Protein 8VI0 (pdb70)

Secondary structure (DSSP, 8-state):
-HHHHS-SEEEEEPPHHHHHHHHHHHHHHHHHHHHHHHHHHHS--STTHHHHHHHHHHHHHHHHHHHHHHGGGGS-EEEEE-HHHHHHHT--SSSPP-PPPEEEEEEES-TTTS-HHHHHHHHHHHHTSSS-GGGEEEEEEESS--HHHHHHHHHHHHHHHHHHHHHHHHT-SS--HHHHHT--S-TTTT---TTHHHHHHHHHHHHHHHHHHHHHHHHHTSS--TT--B-TTSPBPGGGBTTBB--EEEE-SSSSS---TTS----EEEEEE--B-TT----THHHHHHHHHHHHHHHT--SEEEEEETT-EE--TTHHHHHHHHHT-TTGGGSEEEEE---EEES--SS-TT--S-HHIIIIIHHHHHTTT-----SS-EEEEHHHHTTPPPS---HHHHHHHT-S-HHHHHHHT-SS-S--SSS-SSTTHHHHHHTT-TTSSSSS-BTTTBSS--SSS-HHHHHHHHHHHTT-EEEE---SS-SEEEE--SSHHHHHHHHHHHHHHHHHHHHSTT-TTTS-TTTTS-HHHHHHHHHHHSSGGGHHHHHHHHHHHHHHHHH---SSS---HHHHHHHHHHHHHHHHHHHHHHHHHT--HHHHHHHHHHHHHHHHHHHHHHHHHHHHHHH-------TTTTHHHHHHHHHHHHHHHHHHIIIIIIS-SS--THHHHHHHHHHHHHHTHHHHHHHHSSS----HHHHHHHHHHHHHHHHHHHH-/-HHHHS-SEEEEEPPHHHHHHHHHHHHHHHHHHHHHHHHHHHS--STTHHHHHHHHHHHHHHHHHHHHHHGGGGS-EEEEE-HHHHHHHH--SSSPP-PPPEEEEEEES-TTTS-HHHHHHHHHHHHTSSS-TTSEEEEEEETT--HHHHHHHHHHHHHHHHHHHHHHHHT-SS--HHHHHT--S-TTTT---TTHHHHHHHHHHHHHHHHHHHHHHHHHTSS--TT--B-TTSPBPGGGBTTBB--EEEE-SSSSS---TTS----EEEEEE--B-TT----THHHHHHHHHHHHHHHT--SEEEE--TT-EE--TTHHHHHHHHHT-TTGGGGEEEEE---EEES--SS-TT--S-HHIIIIIHHHHTTTT-----SS-EEEEHHHHTTPPPS---HHHHHTTT-S-HHHHHHHT-SS-S--SSS-SSTTHHHHHHTT-TTSSSSS-BTTTBSS--SSS-HHHHHHHHHHHTT-EEEE---SS-SEEEE--SSHHHHHHHHHHHHHHHHHHHHSTT-TTTS-TTTTS-HHHHHHH---SSGGGHHHHHHHHHHHHHHHHH---SSS---HHHHHHHHHHHHHHHHHHHHHHHHHT--HHHHHHHHHHHHHHHHHHHHHHHHHHHHHHH-------TTTTHHHHHHHHHHHHHHHHHHIIIIIIS-SS--THHHHHHHHHHHHHHTHHHHHHHHSSS----HHHHHHHHHHHHHHHHHHHH-/-HHHHS-SEEEEEPPHHHHHHHHHHHHHHHHHHHHHHHHHHHS--STTHHHHHHHHHHHHHHHHHHHHHHGGGGS-EEEEE-HHHHHHHHS-SSSPP-PPPEEEEEEES-TTTS-HHHHHHHHHHHHTSSS-GGGEEEEEEESS--HHHHHHHHHHHHHHHHHHHHHHHHT-SS--HHHHHT--S-TTTT---TTHHHHHHHHHHHHHHHHHHHHHHHHHTSS--TT--B-TTSPBPGGGBTTBB--EEEE-SSSSS---TTS----EEEEEE--B-TT----THHHHHHHHHHHHHHHT--SEEEE--TT-EE--TTHHHHHHHHHT-TTGGGGEEEEE---EEES--SS-TT--S-HHIIIIIHHHHHTTT-----SS-EEEEHHHHTTPPPS---HHHHHTTT-S-HHHHHHHT-SS-S--SSS-SSTTHHHHHHTT-TTSSSSS-BTTTBSS--SSS-HHHHHHHHHHHTT-EEEE---SS-SEEEE--SSHHHHHHHHHHHHHHHHHHHHSTT-TTTS-TTTTS-HHHHHHHHHHHHGGGGHHHHHHHHHHHHHHHHH---SSS---HHHHHHHHHHHHHHHHHHHHHHHHHT--HHHHHHHHHHHHHHHHHHHHHHHHHHHHHHH-------TTTTHHHHHHHHHHHHHHHHHHIIIIIIS-SS--THHHHHHHHHHHHHHTHHHHHHHHSSS----HHHHHHHHHHHHHHHHHHHH-

Foldseek 3Di:
DVLLPDAQKDKAWQDCVLQVVLVVLVVVLVVLLVVLLVVLVVDFADVPRVLLVLLSVLVVLVVVLVCLQVVLQNTFIAMGGDLVSVCVPAVDPPDDGRFFAEEEEEEDEDCVVPPLLLLLLQVQQQQLFPDDQQRYAYEYEYLQLDCLNVVSVLLSLVLSLLLNVLCVVFVQFRSRVVPSVPDPPDPCPPTDDPCNPVSVVVNNVVVVVSVVVSVVSCVVRPDADPVFAPDPVGHHRQSRDSQAGAKDKDKQFGPPHAHGPVRHGIHIYMYIYFGHHPPFDCLPPQNRQLLVQLLCLLAFWTQKYFFDYSQKHFRHSCLVSRQCSQLVGPARVLQAFKEAEDEAAPPADPLNLLLQRVLLCRLRVQSSQQRPFHGQQADGGMMGGQCLQQQDARPVCVVPNLCLASFDQVLSVQSSPDNSTGRDPPDDNVPRVVSSSVSSHSCGPDSYCRQPRGGQHHQFLRSRRVSRLSSQLSQGGYHYDYDPDGGMYGHTDDDVLVVLVVLLRQLLRLLRCCPDPNQLVPPSPPPSHDPSNSSNSNSSRCVLVSLVSLLVLLLSLLLCLLAVDDRDNADDPVSVVSVVVSVVSVVVSVVSSCVSSVDDPSSVVSVLLSVSLSSQFNSVVSVVQSVCVVVHNDDDVP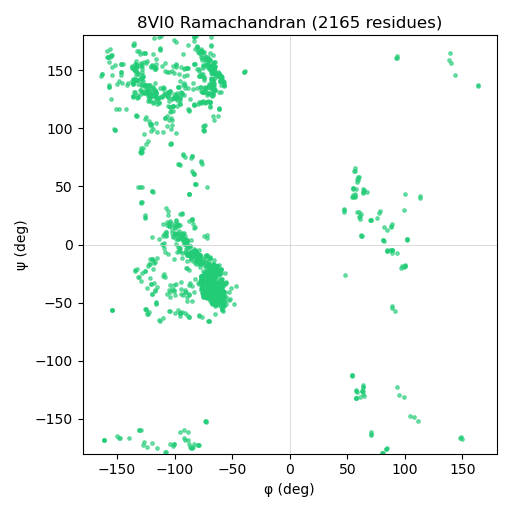LPRCLRLVLSLVSLVVSLVSSCCPLVVPNPDPSDPVVVSVVSSVVSCVSSVVSVCQDPHPPHDHDPVSVVVSVVVSVVVSVVSNVD/DVLLPDAQKDKAWQDCVLQVVLVVLVVVLVVLLVVLLVVLPVDFADVPRVLLVLLSVLSVLVVVVVCLQVLLQNTFIAMGGHLVSVCVVAVDPPDDGRFFAEEEEEEDEDCVVPPLLLLLLQVQQQQQFPDDQLRYAYEYEYLQLDVLNVVSVLLSLVLSLLLNVLCVVFVQFRSRVVPRVPDPPDPCPPTDDPCNPVSVVVNNVVVVVSVVVSVVSCVVRVDADPVGAPDPVGHHRQSRDSQAGAKDKDKAFGPPHDHGPVRHGTHIYMYIYFGHHPPFDCLPPQNRQLLVQLLCLLQFWTQKYFWAYSQKHFRHSCVVSRQCSQCVGPARNQQAFKEDEDEAAPPADPLRLLLQRVLLCLLRSQSSNLRPFHGQQADGGMMGGQCLQQLDARPVVVVPNLCQASFDQVLSVQSSPDNSTGRDPPDDNVPRVVSSSVSSHSCGPDSYCRQPQGGQHHQFLRSRRLSRLSSQLSQGGYHYHYDPGGGMYGHTDDDVLVVLVVLLRLLLRLLRCCPDPNQLVPPSPPPSHDPSNSSVSNSSCVLVSLVSLLVLLLSLLLCLQQVDDRDNDDDPVSVVSVVVSVVSVVVSVVSSCVSSVDDPSSVVSVQLSVSLSSQFNSVVSVVQSVCVVVHNDDDVPLPSCLRLVLSLVSLVVSLVSSCCPQPVPNNDPSDPVVVSNVSNVVSCVSSVVSVCQDPHPPHDHDVVSVVVSVVVSVVVSVVSNVD/DVLLVDAQKDKAWFDCVLQVVLVVLVVVLVVLLVVLLVVLVVDFADVPRVLLVLQSVLVVLVVVLVCLQVLLQNTFMAMDGHLVSVCVVAVDPPDDGRDFAEEEEEEDEDCVVPPLLLLLLQVQQQQQFPDDQQRYAYEYEYLQLDVLNVVSNLLSVVLSLLLNVLCVVFVQFRSRVVCSVPDPDDPCPPTDDPCNPVSVVVNNVVVVVSVVVSVVSCVVRPDADPVGAADPVGHHRQSRDSQAGAKDKDKAFDPPHDHGPVRHGIHIYMYIYFGHHPPFDCLPPQNRQLLVQLLCLLAWWTQKYFWAYSQKHFRHSCVVSRQCSQCVDPARNLQAFKEDEDEAAPPADPLRLLLQRVLLCRLRVQSSQQRPFHGQQADGGMIGGQCLQQQDARPHVVVVVCCQASFPQVLSVQSSPDNSTGRDPVDDNVPRVVSSSVSSHSCGPDSYCRQPQGGQHHQFLRSRRVSRLSSQLSQGGYHHHYDPDGGMYGHTDDDVLVVLVVLLRQLLRLLRCCPDPNQLVPPSPPPSHDPSNSSNSNSSSCVLVSLVSLLSLLLSLLLCLLPVDDRDNADDPVSVVSVVVSVVSVVVSVVSSCVSSVDDPSSVLSVQLNSSLSSQFRSVVSVVQSVCVVVHNDDDVPLPRCLRLVLSLVSLVVSLVSSCCPLVVPNPDPSDCVVVSNVSNVVSCVSSVVSVCQPPHPPHHDDPVSVVVSVVVSVVVSVVSNVD

Sequence (2171 aa):
MDEGRQPLWRKLPISSSRINPYRIIIVLRIAILCLFFHYRILHPVNDAYALWLTSVICEIWFAVSWIFDQFPKWSPILRETYLDRLSLRYEKEGKPSLLADIDVFVSTVDPMKEPPLITANTVLSILAVDYPVDKVACYVSDDGAAMLTFEALSETSEFARKWVPFCKKFCIEPRAPEWYFAQKVDYLKDKVDATFIRERRAIKREYEEFKVRINALVALAQKVPEDGWTMQDGTPWPGNNVRDHPGMIQVFLGQNGVRDIEGNELPRLVYVSREKRPGYDHHKKAGAMNALVRVSAIITNAPYVLNVDCDHYINNSKALREAMCFMMDPTSGKKICYVQFPQRFDGIDRHDRYSNRNVVFFDINMKGLDGIQGPIYVGTGCVFRRQAFYGYDAPTSSQSKFEKKFGQSSVFIASTLLEDGGVPKAASSATLLKEAIHVISCGYEDKTEWGKEVGWIYGSVTEDILTGFKMHCHGWRSVYCMPKRPAFKGSAPINLSDRLHQVLRWALGSVEIFFSRHCPIWYGYGGGLKSLERFSYINSVVYPLTSIPLIAYCALPAVCLLTGKFIVPEISNYASIIFMALFISIAATGILEMQWGGVGIHDWWRNEQFWVIGGASSHLFALFQGLLKVLAGVNTKWTSLLIPPLTLLIINIIGVIVGVSDAINNGYDSWGPLFGRLFFALWVIVHLYPFLKGVMGKQEGVPTIILVWAILLSSILTLLWVRIMDEGRQPLWRKLPISSSRINPYRIIIVLRIAILCLFFHYRILHPVNDAYALWLTSVICEIWFAVSWIFDQFPKWSPILRETYLDRLSLRYEKEGKPSLLADIDVFVSTVDPMKEPPLITANTVLSILAVDYPVDKVACYVSDDGAAMLTFEALSETSEFARKWVPFCKKFCIEPRAPEWYFAQKVDYLKDKVDATFIRERRAIKREYEEFKVRINALVALAQKVPEDGWTMQDGTPWPGNNVRDHPGMIQVFLGQNGVRDIEGNELPRLVYVSREKRPGYDHHKKAGAMNALVRVSAIITNAPYVLNVDCDHYINNSKALREAMCFMMDPTSGKKICYVQFPQRFDGIDRHDRYSNRNVVFFDINMKGLDGIQGPIYVGTGCVFRRQAFYGYDAPTSSQSKFEKKFGQSSVFIASTLLEDGGVPKAASSATLLKEAIHVISCGYEDKTEWGKEVGWIYGSVTEDILTGFKMHCHGWRSVYCMPKRPAFKGSAPINLSDRLHQVLRWALGSVEIFFSRHCPIWYGYGGGLKSLERFSYISVVYPLTSIPLIAYCALPAVCLLTGKFIVPEISNYASIIFMALFISIAATGILEMQWGGVGIHDWWRNEQFWVIGGASSHLFALFQGLLKVLAGVNTKWTSLLIPPLTLLIINIIGVIVGVSDAINNGYDSWGPLFGRLFFALWVIVHLYPFLKGVMGKQEGVPTIILVWAILLSSILTLLWVRIMDEGRQPLWRKLPISSSRINPYRIIIVLRIAILCLFFHYRILHPVNDAYALWLTSVICEIWFAVSWIFDQFPKWSPILRETYLDRLSLRYEKEGKPSLLADIDVFVSTVDPMKEPPLITANTVLSILAVDYPVDKVACYVSDDGAAMLTFEALSETSEFARKWVPFCKKFCIEPRAPEWYFAQKVDYLKDKVDATFIRERRAIKREYEEFKVRINALVALAQKVPEDGWTMQDGTPWPGNNVRDHPGMIQVFLGQNGVRDIEGNELPRLVYVSREKRPGYDHHKKAGAMNALVRVSAIITNAPYVLNVDCDHYINNSKALREAMCFMMDPTSGKKICYVQFPQRFDGIDRHDRYSNRNVVFFDINMKGLDGIQGPIYVGTGCVFRRQAFYGYDAPTSSQSKFEKKFGQSSVFIASTLLEDGGVPKAASSATLLKEAIHVISCGYEDKTEWGKEVGWIYGSVTEDILTGFKMHCHGWRSVYCMPKRPAFKGSAPINLSDRLHQVLRWALGSVEIFFSRHCPIWYGYGGGLKSLERFSYINSVVYPLTSIPLIAYCALPAVCLLTGKFIVPEISNYASIIFMALFISIAATGILEMQWGGVGIHDWWRNEQFWVIGGASSHLFALFQGLLKVLAGVNTKWTSLLIPPLTLLIINIIGVIVGVSDAINNGYDSWGPLFGRLFFALWVIVHLYPFLKGVMGKQEGVPTIILVWAILLSSILTLLWVRI

Structure (mmCIF, N/CA/C/O backbone):
data_8VI0
#
_entry.id   8VI0
#
_cell.length_a   1.00
_cell.length_b   1.00
_cell.length_c   1.00
_cell.angle_alpha   90.00
_cell.angle_beta   90.00
_cell.angle_gamma   90.00
#
_symmetry.space_group_name_H-M   'P 1'
#
loop_
_entity.id
_entity.type
_entity.pdbx_description
1 polymer 'Cellulose synthase'
2 branched beta-D-glucopyranose-(1-4)-beta-D-glucopyranose-(1-4)-beta-D-glucopyranose
#
loop_
_atom_site.group_PDB
_atom_site.id
_atom_site.type_symbol
_atom_site.label_atom_id
_atom_site.label_alt_id
_atom_site.label_comp_id
_atom_site.label_asym_id
_atom_site.label_entity_id
_atom_site.label_seq_id
_atom_site.pdbx_PDB_ins_code
_atom_site.Cartn_x
_atom_site.Cartn_y
_atom_site.Cartn_z
_atom_site.occupancy
_atom_site.B_iso_or_equiv
_atom_site.auth_seq_id
_atom_site.auth_comp_id
_atom_site.auth_asym_id
_atom_site.auth_atom_id
_atom_site.pdbx_PDB_model_num
ATOM 1 N N . MET A 1 249 ? 167.648 188.655 239.773 1.00 121.62 249 MET A N 1
ATOM 2 C CA . MET A 1 249 ? 167.888 190.030 240.195 1.00 126.64 249 MET A CA 1
ATOM 3 C C . MET A 1 249 ? 168.474 190.858 239.058 1.00 126.45 249 MET A C 1
ATOM 4 O O . MET A 1 249 ? 169.184 190.334 238.199 1.00 124.21 249 MET A O 1
ATOM 9 N N . ASP A 1 250 ? 168.165 192.157 239.056 1.00 129.55 250 ASP A N 1
ATOM 10 C CA . ASP A 1 250 ? 168.699 193.043 238.027 1.00 129.32 250 ASP A CA 1
ATOM 11 C C . ASP A 1 250 ? 170.215 193.154 238.125 1.00 127.09 250 ASP A C 1
ATOM 12 O O . ASP A 1 250 ? 170.912 193.156 237.104 1.00 120.31 250 ASP A O 1
ATOM 17 N N . GLU A 1 251 ? 170.743 193.252 239.348 1.00 124.75 251 GLU A N 1
ATOM 18 C CA . GLU A 1 251 ? 172.189 193.354 239.525 1.00 122.69 251 GLU A CA 1
ATOM 19 C C . GLU A 1 251 ? 172.895 192.091 239.049 1.00 122.60 251 GLU A C 1
ATOM 20 O O . GLU A 1 251 ? 173.954 192.165 238.414 1.00 116.13 251 GLU A O 1
ATOM 26 N N . GLY A 1 252 ? 172.326 190.921 239.346 1.00 121.62 252 GLY A N 1
ATOM 27 C CA . GLY A 1 252 ? 172.927 189.673 238.911 1.00 110.77 252 GLY A CA 1
ATOM 28 C C . GLY A 1 252 ? 172.833 189.429 237.420 1.00 108.06 252 GLY A C 1
ATOM 29 O O . GLY A 1 252 ? 173.658 188.692 236.871 1.00 98.23 252 GLY A O 1
ATOM 30 N N . ARG A 1 253 ? 171.848 190.031 236.753 1.00 114.55 253 ARG A N 1
ATOM 31 C CA . ARG A 1 253 ? 171.701 189.877 235.312 1.00 115.65 253 ARG A CA 1
ATOM 32 C C . ARG A 1 253 ? 172.628 190.789 234.519 1.00 109.53 253 ARG A C 1
ATOM 33 O O . ARG A 1 253 ? 172.800 190.571 233.315 1.00 107.56 253 ARG A O 1
ATOM 41 N N . GLN A 1 254 ? 173.221 191.791 235.152 1.00 106.59 254 GLN A N 1
ATOM 42 C CA . GLN A 1 254 ? 174.149 192.675 234.458 1.00 99.19 254 GLN A CA 1
ATOM 43 C C . GLN A 1 254 ? 175.475 191.959 234.238 1.00 89.80 254 GLN A C 1
ATOM 44 O O . GLN A 1 254 ? 176.083 191.489 235.208 1.00 83.97 254 GLN A O 1
ATOM 50 N N . PRO A 1 255 ? 175.953 191.844 233.002 1.00 84.87 255 PRO A N 1
ATOM 51 C CA . PRO A 1 255 ? 177.207 191.125 232.762 1.00 77.06 255 PRO A CA 1
ATOM 52 C C . PRO A 1 255 ? 178.402 191.850 233.359 1.00 68.18 255 PRO A C 1
ATOM 53 O O . PRO A 1 255 ? 178.438 193.080 233.447 1.00 62.50 255 PRO A O 1
ATOM 57 N N . LEU A 1 256 ? 179.395 191.059 233.772 1.00 61.35 256 LEU A N 1
ATOM 58 C CA . LEU A 1 256 ? 180.636 191.613 234.299 1.00 47.43 256 LEU A CA 1
ATOM 59 C C . LEU A 1 256 ? 181.490 192.251 233.213 1.00 49.54 256 LEU A C 1
ATOM 60 O O . LEU A 1 256 ? 182.414 193.008 233.530 1.00 43.13 256 LEU A O 1
ATOM 65 N N . TRP A 1 257 ? 181.199 191.963 231.950 1.00 54.48 257 TRP A N 1
ATOM 66 C CA . TRP A 1 257 ? 181.977 192.449 230.819 1.00 45.41 257 TRP A CA 1
ATOM 67 C C . TRP A 1 257 ? 181.086 192.448 229.588 1.00 53.13 257 TRP A C 1
ATOM 68 O O . TRP A 1 257 ? 179.996 191.872 229.588 1.00 58.69 257 TRP A O 1
ATOM 79 N N . ARG A 1 258 ? 181.567 193.098 228.530 1.00 49.93 258 ARG A N 1
ATOM 80 C CA . ARG A 1 258 ? 180.846 193.070 227.266 1.00 53.87 258 ARG A CA 1
ATOM 81 C C . ARG A 1 258 ? 181.804 193.307 226.107 1.00 52.44 258 ARG A C 1
ATOM 82 O O . ARG A 1 258 ? 182.842 193.960 226.253 1.00 50.50 258 ARG A O 1
ATOM 90 N N . LYS A 1 259 ? 181.435 192.767 224.951 1.00 52.57 259 LYS A N 1
ATOM 91 C CA . LYS A 1 259 ? 182.221 192.906 223.737 1.00 40.24 259 LYS A CA 1
ATOM 92 C C . LYS A 1 259 ? 181.801 194.152 222.969 1.00 45.52 259 LYS A C 1
ATOM 93 O O . LYS A 1 259 ? 180.630 194.542 222.967 1.00 54.00 259 LYS A O 1
ATOM 99 N N . LEU A 1 260 ? 182.778 194.776 222.313 1.00 43.09 260 LEU A N 1
ATOM 100 C CA . LEU A 1 260 ? 182.566 195.944 221.461 1.00 47.71 260 LEU A CA 1
ATOM 101 C C . LEU A 1 260 ? 183.032 195.572 220.061 1.00 53.56 260 LEU A C 1
ATOM 102 O O . LEU A 1 260 ? 184.239 195.588 219.774 1.00 54.45 260 LEU A O 1
ATOM 107 N N . PRO A 1 261 ? 182.122 195.180 219.173 1.00 57.26 261 PRO A N 1
ATOM 108 C CA . PRO A 1 261 ? 182.516 194.965 217.780 1.00 57.29 261 PRO A CA 1
ATOM 109 C C . PRO A 1 261 ? 182.943 196.277 217.143 1.00 67.41 261 PRO A C 1
ATOM 110 O O . PRO A 1 261 ? 182.442 197.350 217.486 1.00 71.48 261 PRO A O 1
ATOM 114 N N . ILE A 1 262 ? 183.897 196.184 216.215 1.00 61.52 262 ILE A N 1
ATOM 115 C CA . ILE A 1 262 ? 184.320 197.367 215.478 1.00 67.49 262 ILE A CA 1
ATOM 116 C C . ILE A 1 262 ? 183.130 197.911 214.704 1.00 82.01 262 ILE A C 1
ATOM 117 O O . ILE A 1 262 ? 182.419 197.163 214.021 1.00 88.70 262 ILE A O 1
ATOM 122 N N . SER A 1 263 ? 182.898 199.217 214.824 1.00 78.62 263 SER A N 1
ATOM 123 C CA . SER A 1 263 ? 181.726 199.828 214.210 1.00 78.43 263 SER A CA 1
ATOM 124 C C . SER A 1 263 ? 181.747 199.628 212.700 1.00 83.39 263 SER A C 1
ATOM 125 O O . SER A 1 263 ? 182.806 199.652 212.066 1.00 81.19 263 SER A O 1
ATOM 128 N N . SER A 1 264 ? 180.557 199.418 212.128 1.00 83.05 264 SER A N 1
ATOM 129 C CA . SER A 1 264 ? 180.456 199.049 210.719 1.00 83.86 264 SER A CA 1
ATOM 130 C C . SER A 1 264 ? 181.063 200.105 209.805 1.00 83.50 264 SER A C 1
ATOM 131 O O . SER A 1 264 ? 181.573 199.770 208.730 1.00 84.21 264 SER A O 1
ATOM 134 N N . SER A 1 265 ? 181.037 201.374 210.219 1.00 83.86 265 SER A N 1
ATOM 135 C CA . SER A 1 265 ? 181.601 202.441 209.401 1.00 87.45 265 SER A CA 1
ATOM 136 C C . SER A 1 265 ? 183.092 202.257 209.151 1.00 91.76 265 SER A C 1
ATOM 137 O O . SER A 1 265 ? 183.609 202.771 208.153 1.00 90.54 265 SER A O 1
ATOM 140 N N . ARG A 1 266 ? 183.794 201.539 210.029 1.00 87.83 266 ARG A N 1
ATOM 141 C CA . ARG A 1 266 ? 185.221 201.298 209.868 1.00 82.17 266 ARG A CA 1
ATOM 142 C C . ARG A 1 266 ? 185.553 199.863 209.477 1.00 77.43 266 ARG A C 1
ATOM 143 O O . ARG A 1 266 ? 186.721 199.576 209.192 1.00 76.00 266 ARG A O 1
ATOM 151 N N . ILE A 1 267 ? 184.572 198.961 209.454 1.00 75.99 267 ILE A N 1
ATOM 152 C CA . ILE A 1 267 ? 184.851 197.557 209.173 1.00 78.93 267 ILE A CA 1
ATOM 153 C C . ILE A 1 267 ? 184.305 197.163 207.805 1.00 82.18 267 ILE A C 1
ATOM 154 O O . ILE A 1 267 ? 184.826 196.243 207.165 1.00 81.53 267 ILE A O 1
ATOM 159 N N . ASN A 1 268 ? 183.249 197.847 207.344 1.00 80.25 268 ASN A N 1
ATOM 160 C CA . ASN A 1 268 ? 182.729 197.554 206.008 1.00 72.42 268 ASN A CA 1
ATOM 161 C C . ASN A 1 268 ? 183.729 197.905 204.914 1.00 75.17 268 ASN A C 1
ATOM 162 O O . ASN A 1 268 ? 183.986 197.049 204.046 1.00 78.53 268 ASN A O 1
ATOM 167 N N . PRO A 1 269 ? 184.323 199.106 204.876 1.00 75.58 269 PRO A N 1
ATOM 168 C CA . PRO A 1 269 ? 185.347 199.363 203.851 1.00 77.68 269 PRO A CA 1
ATOM 169 C C . PRO A 1 269 ? 186.538 198.431 203.954 1.00 78.14 269 PRO A C 1
ATOM 170 O O . PRO A 1 269 ? 187.121 198.071 202.923 1.00 75.27 269 PRO A O 1
ATOM 174 N N . TYR A 1 270 ? 186.906 198.016 205.169 1.00 77.10 270 TYR A N 1
ATOM 175 C CA . TYR A 1 270 ? 188.035 197.107 205.330 1.00 72.68 270 TYR A CA 1
ATOM 176 C C . TYR A 1 270 ? 187.792 195.811 204.569 1.00 72.86 270 TYR A C 1
ATOM 177 O O . TYR A 1 270 ? 188.608 195.404 203.736 1.00 78.36 270 TYR A O 1
ATOM 186 N N . ARG A 1 271 ? 186.639 195.180 204.801 1.00 66.08 271 ARG A N 1
ATOM 187 C CA . ARG A 1 271 ? 186.307 193.946 204.094 1.00 67.66 271 ARG A CA 1
ATOM 188 C C . ARG A 1 271 ? 186.140 194.189 202.599 1.00 74.48 271 ARG A C 1
ATOM 189 O O . ARG A 1 271 ? 186.557 193.363 201.772 1.00 76.45 271 ARG A O 1
ATOM 197 N N . ILE A 1 272 ? 185.521 195.315 202.234 1.00 75.70 272 ILE A N 1
ATOM 198 C CA . ILE A 1 272 ? 185.266 195.600 200.826 1.00 74.04 272 ILE A CA 1
ATOM 199 C C . ILE A 1 272 ? 186.574 195.649 200.052 1.00 73.36 272 ILE A C 1
ATOM 200 O O . ILE A 1 272 ? 186.729 194.999 199.010 1.00 72.89 272 ILE A O 1
ATOM 205 N N . ILE A 1 273 ? 187.548 196.404 200.558 1.00 70.71 273 ILE A N 1
ATOM 206 C CA . ILE A 1 273 ? 188.793 196.516 199.811 1.00 72.26 273 ILE A CA 1
ATOM 207 C C . ILE A 1 273 ? 189.703 195.320 200.046 1.00 71.47 273 ILE A C 1
ATOM 208 O O . ILE A 1 273 ? 190.605 195.075 199.246 1.00 74.67 273 ILE A O 1
ATOM 213 N N . ILE A 1 274 ? 189.474 194.525 201.094 1.00 73.06 274 ILE A N 1
ATOM 214 C CA . ILE A 1 274 ? 190.146 193.228 201.159 1.00 72.20 274 ILE A CA 1
ATOM 215 C C . ILE A 1 274 ? 189.731 192.366 199.972 1.00 73.97 274 ILE A C 1
ATOM 216 O O . ILE A 1 274 ? 190.574 191.831 199.240 1.00 77.62 274 ILE A O 1
ATOM 221 N N . VAL A 1 275 ? 188.420 192.247 199.745 1.00 73.38 275 VAL A N 1
ATOM 222 C CA . VAL A 1 275 ? 187.933 191.469 198.604 1.00 74.14 275 VAL A CA 1
ATOM 223 C C . VAL A 1 275 ? 188.406 192.087 197.293 1.00 74.32 275 VAL A C 1
ATOM 224 O O . VAL A 1 275 ? 188.819 191.382 196.359 1.00 75.25 275 VAL A O 1
ATOM 228 N N . LEU A 1 276 ? 188.369 193.419 197.211 1.00 74.25 276 LEU A N 1
ATOM 229 C CA . LEU A 1 276 ? 188.803 194.106 196.003 1.00 74.56 276 LEU A CA 1
ATOM 230 C C . LEU A 1 276 ? 190.278 193.832 195.712 1.00 74.57 276 LEU A C 1
ATOM 231 O O . LEU A 1 276 ? 190.631 193.420 194.600 1.00 77.90 276 LEU A O 1
ATOM 236 N N . ARG A 1 277 ? 191.146 194.005 196.713 1.00 73.04 277 ARG A N 1
ATOM 237 C CA . ARG A 1 277 ? 192.567 193.740 196.537 1.00 71.24 277 ARG A CA 1
ATOM 238 C C . ARG A 1 277 ? 192.814 192.285 196.179 1.00 70.39 277 ARG A C 1
ATOM 239 O O . ARG A 1 277 ? 193.744 191.987 195.427 1.00 72.37 277 ARG A O 1
ATOM 247 N N . ILE A 1 278 ? 191.985 191.371 196.685 1.00 69.52 278 ILE A N 1
ATOM 248 C CA . ILE A 1 278 ? 192.051 189.988 196.221 1.00 71.87 278 ILE A CA 1
ATOM 249 C C . ILE A 1 278 ? 191.802 189.925 194.718 1.00 79.67 278 ILE A C 1
ATOM 250 O O . ILE A 1 278 ? 192.504 189.217 193.982 1.00 80.86 278 ILE A O 1
ATOM 255 N N . ALA A 1 279 ? 190.803 190.672 194.239 1.00 82.53 279 ALA A N 1
ATOM 256 C CA . ALA A 1 279 ? 190.481 190.657 192.811 1.00 74.82 279 ALA A CA 1
ATOM 257 C C . ALA A 1 279 ? 191.643 191.174 191.960 1.00 76.72 279 ALA A C 1
ATOM 258 O O . ALA A 1 279 ? 192.033 190.537 190.970 1.00 76.86 279 ALA A O 1
ATOM 260 N N . ILE A 1 280 ? 192.210 192.330 192.330 1.00 77.18 280 ILE A N 1
ATOM 261 C CA . ILE A 1 280 ? 193.360 192.855 191.583 1.00 72.93 280 ILE A CA 1
ATOM 262 C C . ILE A 1 280 ? 194.564 191.930 191.706 1.00 79.55 280 ILE A C 1
ATOM 263 O O . ILE A 1 280 ? 195.335 191.794 190.756 1.00 84.41 280 ILE A O 1
ATOM 268 N N . LEU A 1 281 ? 194.762 191.284 192.857 1.00 82.07 281 LEU A N 1
ATOM 269 C CA . LEU A 1 281 ? 195.871 190.336 192.963 1.00 81.67 281 LEU A CA 1
ATOM 270 C C . LEU A 1 281 ? 195.704 189.177 191.984 1.00 83.15 281 LEU A C 1
ATOM 271 O O . LEU A 1 281 ? 196.661 188.782 191.300 1.00 87.63 281 LEU A O 1
ATOM 276 N N . CYS A 1 282 ? 194.488 188.629 191.892 1.00 82.04 282 CYS A N 1
ATOM 277 C CA . CYS A 1 282 ? 194.237 187.549 190.942 1.00 87.23 282 CYS A CA 1
ATOM 278 C C . CYS A 1 282 ? 194.453 188.017 189.508 1.00 86.33 282 CYS A C 1
ATOM 279 O O . CYS A 1 282 ? 195.064 187.305 188.701 1.00 84.24 282 CYS A O 1
ATOM 282 N N . LEU A 1 283 ? 193.966 189.216 189.173 1.00 86.73 283 LEU A N 1
ATOM 283 C CA . LEU A 1 283 ? 194.149 189.729 187.815 1.00 86.48 283 LEU A CA 1
ATOM 284 C C . LEU A 1 283 ? 195.623 189.985 187.509 1.00 84.66 283 LEU A C 1
ATOM 285 O O . LEU A 1 283 ? 196.085 189.743 186.387 1.00 85.86 283 LEU A O 1
ATOM 290 N N . PHE A 1 284 ? 196.371 190.479 188.496 1.00 83.02 284 PHE A N 1
ATOM 291 C CA . PHE A 1 284 ? 197.800 190.710 188.331 1.00 80.30 284 PHE A CA 1
ATOM 292 C C . PHE A 1 284 ? 198.538 189.407 188.068 1.00 84.02 284 PHE A C 1
ATOM 293 O O . PHE A 1 284 ? 199.418 189.347 187.201 1.00 87.91 284 PHE A O 1
ATOM 301 N N . PHE A 1 285 ? 198.193 188.349 188.804 1.00 85.59 285 PHE A N 1
ATOM 302 C CA . PHE A 1 285 ? 198.828 187.057 188.556 1.00 84.63 285 PHE A CA 1
ATOM 303 C C . PHE A 1 285 ? 198.448 186.505 187.189 1.00 91.40 285 PHE A C 1
ATOM 304 O O . PHE A 1 285 ? 199.285 185.904 186.503 1.00 89.53 285 PHE A O 1
ATOM 312 N N . HIS A 1 286 ? 197.192 186.696 186.776 1.00 97.42 286 HIS A N 1
ATOM 313 C CA . HIS A 1 286 ? 196.781 186.265 185.443 1.00 94.04 286 HIS A CA 1
ATOM 314 C C . HIS A 1 286 ? 197.577 186.987 184.363 1.00 88.74 286 HIS A C 1
ATOM 315 O O . HIS A 1 286 ? 197.997 186.375 183.374 1.00 86.29 286 HIS A O 1
ATOM 322 N N . TYR A 1 287 ? 197.787 188.294 184.534 1.00 88.80 287 TYR A N 1
ATOM 323 C CA . TYR A 1 287 ? 198.596 189.050 183.582 1.00 90.87 287 TYR A CA 1
ATOM 324 C C . TYR A 1 287 ? 200.043 188.572 183.579 1.00 88.67 287 TYR A C 1
ATOM 325 O O . TYR A 1 287 ? 200.653 188.421 182.514 1.00 91.65 287 TYR A O 1
ATOM 334 N N . ARG A 1 288 ? 200.611 188.332 184.763 1.00 83.44 288 ARG A N 1
ATOM 335 C CA . ARG A 1 288 ? 202.033 188.011 184.850 1.00 80.60 288 ARG A CA 1
ATOM 336 C C . ARG A 1 288 ? 202.335 186.621 184.303 1.00 79.28 288 ARG A C 1
ATOM 337 O O . ARG A 1 288 ? 203.349 186.426 183.621 1.00 76.49 288 ARG A O 1
ATOM 345 N N . ILE A 1 289 ? 201.477 185.641 184.594 1.00 83.08 289 ILE A N 1
ATOM 346 C CA . ILE A 1 289 ? 201.770 184.264 184.206 1.00 83.94 289 ILE A CA 1
ATOM 347 C C . ILE A 1 289 ? 201.712 184.101 182.691 1.00 86.65 289 ILE A C 1
ATOM 348 O O . ILE A 1 289 ? 202.577 183.451 182.090 1.00 85.31 289 ILE A O 1
ATOM 353 N N . LEU A 1 290 ? 200.709 184.697 182.047 1.00 91.23 290 LEU A N 1
ATOM 354 C CA . LEU A 1 290 ? 200.466 184.458 180.630 1.00 89.67 290 LEU A CA 1
ATOM 355 C C . LEU A 1 290 ? 201.405 185.229 179.711 1.00 83.93 290 LEU A C 1
ATOM 356 O O . LEU A 1 290 ? 201.406 184.969 178.503 1.00 82.56 290 LEU A O 1
ATOM 361 N N . HIS A 1 291 ? 202.199 186.160 180.237 1.00 83.75 291 HIS A N 1
ATOM 362 C CA . HIS A 1 291 ? 203.088 186.995 179.428 1.00 83.89 291 HIS A CA 1
ATOM 363 C C . HIS A 1 291 ? 204.500 186.917 179.991 1.00 82.25 291 HIS A C 1
ATOM 364 O O . HIS A 1 291 ? 204.931 187.796 180.750 1.00 80.92 291 HIS A O 1
ATOM 371 N N . PRO A 1 292 ? 205.252 185.881 179.635 1.00 80.20 292 PRO A N 1
ATOM 372 C CA . PRO A 1 292 ? 206.621 185.742 180.137 1.00 80.59 292 PRO A CA 1
ATOM 373 C C . PRO A 1 292 ? 207.605 186.555 179.306 1.00 80.68 292 PRO A C 1
ATOM 374 O O . PRO A 1 292 ? 207.260 187.165 178.293 1.00 85.30 292 PRO A O 1
ATOM 378 N N . VAL A 1 293 ? 208.854 186.552 179.762 1.00 82.53 293 VAL A N 1
ATOM 379 C CA . VAL A 1 293 ? 209.946 187.245 179.088 1.00 87.78 293 VAL A CA 1
ATOM 380 C C . VAL A 1 293 ? 210.768 186.206 178.338 1.00 96.81 293 VAL A C 1
ATOM 381 O O . VAL A 1 293 ? 211.232 185.224 178.930 1.00 99.16 293 VAL A O 1
ATOM 385 N N . ASN A 1 294 ? 210.946 186.419 177.032 1.00 98.33 294 ASN A N 1
ATOM 386 C CA . ASN A 1 294 ? 211.594 185.412 176.196 1.00 101.60 294 ASN A CA 1
ATOM 387 C C . ASN A 1 294 ? 213.079 185.281 176.519 1.00 100.39 294 ASN A C 1
ATOM 388 O O . ASN A 1 294 ? 213.587 184.168 176.700 1.00 98.49 294 ASN A O 1
ATOM 393 N N . ASP A 1 295 ? 213.794 186.405 176.595 1.00 98.99 295 ASP A N 1
ATOM 394 C CA . ASP A 1 295 ? 215.239 186.355 176.785 1.00 99.84 295 ASP A CA 1
ATOM 395 C C . ASP A 1 295 ? 215.650 186.297 178.251 1.00 100.22 295 ASP A C 1
ATOM 396 O O . ASP A 1 295 ? 216.836 186.104 178.538 1.00 96.32 295 ASP A O 1
ATOM 401 N N . ALA A 1 296 ? 214.710 186.457 179.178 1.00 98.31 296 ALA A N 1
ATOM 402 C CA . ALA A 1 296 ? 214.977 186.389 180.613 1.00 90.39 296 ALA A CA 1
ATOM 403 C C . ALA A 1 296 ? 213.959 185.483 181.292 1.00 87.29 296 ALA A C 1
ATOM 404 O O . ALA A 1 296 ? 213.342 185.836 182.299 1.00 90.59 296 ALA A O 1
ATOM 406 N N . TYR A 1 297 ? 213.768 184.290 180.724 1.00 82.30 297 TYR A N 1
ATOM 407 C CA . TYR A 1 297 ? 212.741 183.379 181.223 1.00 79.06 297 TYR A CA 1
ATOM 408 C C . TYR A 1 297 ? 213.023 182.945 182.657 1.00 83.84 297 TYR A C 1
ATOM 409 O O . TYR A 1 297 ? 212.099 182.840 183.471 1.00 84.77 297 TYR A O 1
ATOM 418 N N . ALA A 1 298 ? 214.290 182.674 182.983 1.00 81.89 298 ALA A N 1
ATOM 419 C CA . ALA A 1 298 ? 214.628 182.240 184.336 1.00 77.59 298 ALA A CA 1
ATOM 420 C C . ALA A 1 298 ? 214.317 183.324 185.362 1.00 72.59 298 ALA A C 1
ATOM 421 O O . ALA A 1 298 ? 213.747 183.040 186.425 1.00 75.97 298 ALA A O 1
ATOM 423 N N . LEU A 1 299 ? 214.684 184.572 185.062 1.00 67.52 299 LEU A N 1
ATOM 424 C CA . LEU A 1 299 ? 214.389 185.670 185.977 1.00 69.08 299 LEU A CA 1
ATOM 425 C C . LEU A 1 299 ? 212.888 185.856 186.143 1.00 72.79 299 LEU A C 1
ATOM 426 O O . LEU A 1 299 ? 212.402 186.084 187.258 1.00 79.55 299 LEU A O 1
ATOM 431 N N . TRP A 1 300 ? 212.136 185.759 185.044 1.00 69.34 300 TRP A N 1
ATOM 432 C CA . TRP A 1 300 ? 210.685 185.892 185.119 1.00 65.74 300 TRP A CA 1
ATOM 433 C C . TRP A 1 300 ? 210.073 184.786 185.970 1.00 72.10 300 TRP A C 1
ATOM 434 O O . TRP A 1 300 ? 209.169 185.041 186.774 1.00 75.96 300 TRP A O 1
ATOM 445 N N . LEU A 1 301 ? 210.550 183.551 185.803 1.00 70.20 301 LEU A N 1
ATOM 446 C CA . LEU A 1 301 ? 210.032 182.438 186.592 1.00 66.91 301 LEU A CA 1
ATOM 447 C C . LEU A 1 301 ? 210.331 182.625 188.075 1.00 67.50 301 LEU A C 1
ATOM 448 O O . LEU A 1 301 ? 209.457 182.423 188.929 1.00 72.56 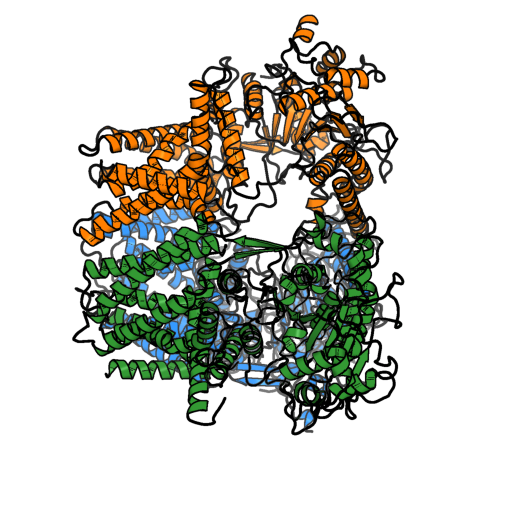301 LEU A O 1
ATOM 453 N N . THR A 1 302 ? 211.566 183.018 188.401 1.00 64.74 302 THR A N 1
ATOM 454 C CA . THR A 1 302 ? 211.909 183.253 189.801 1.00 62.96 302 THR A CA 1
ATOM 455 C C . THR A 1 302 ? 211.056 184.369 190.392 1.00 62.26 302 THR A C 1
ATOM 456 O O . THR A 1 302 ? 210.536 184.243 191.509 1.00 69.12 302 THR A O 1
ATOM 460 N N . SER A 1 303 ? 210.874 185.457 189.640 1.00 61.08 303 SER A N 1
ATOM 461 C CA . SER A 1 303 ? 210.072 186.571 190.126 1.00 68.31 303 SER A CA 1
ATOM 462 C C . SER A 1 303 ? 208.622 186.161 190.345 1.00 72.40 303 SER A C 1
ATOM 463 O O . SER A 1 303 ? 208.016 186.533 191.356 1.00 78.36 303 SER A O 1
ATOM 466 N N . VAL A 1 304 ? 208.043 185.403 189.408 1.00 68.91 304 VAL A N 1
ATOM 467 C CA . VAL A 1 304 ? 206.638 185.027 189.535 1.00 66.22 304 VAL A CA 1
ATOM 468 C C . VAL A 1 304 ? 206.446 184.063 190.698 1.00 67.87 304 VAL A C 1
ATOM 469 O O . VAL A 1 304 ? 205.448 184.147 191.426 1.00 70.49 304 VAL A O 1
ATOM 473 N N . ILE A 1 305 ? 207.410 183.165 190.924 1.00 62.66 305 ILE A N 1
ATOM 474 C CA . ILE A 1 305 ? 207.360 182.322 192.114 1.00 57.57 305 ILE A CA 1
ATOM 475 C C . ILE A 1 305 ? 207.403 183.185 193.370 1.00 59.07 305 ILE A C 1
ATOM 476 O O . ILE A 1 305 ? 206.675 182.937 194.343 1.00 58.11 305 ILE A O 1
ATOM 481 N N . CYS A 1 306 ? 208.245 184.222 193.361 1.00 61.20 306 CYS A N 1
ATOM 482 C CA . CYS A 1 306 ? 208.367 185.089 194.528 1.00 58.06 306 CYS A CA 1
ATOM 483 C C . CYS A 1 306 ? 207.058 185.815 194.831 1.00 57.33 306 CYS A C 1
ATOM 484 O O . CYS A 1 306 ? 206.614 185.853 195.985 1.00 65.50 306 CYS A O 1
ATOM 487 N N . GLU A 1 307 ? 206.418 186.401 193.810 1.00 54.36 307 GLU A N 1
ATOM 488 C CA . GLU A 1 307 ? 205.146 187.069 194.101 1.00 59.76 307 GLU A CA 1
ATOM 489 C C . GLU A 1 307 ? 204.039 186.078 194.442 1.00 60.98 307 GLU A C 1
ATOM 490 O O . GLU A 1 307 ? 203.136 186.424 195.209 1.00 60.57 307 GLU A O 1
ATOM 496 N N . ILE A 1 308 ? 204.072 184.858 193.899 1.00 59.66 308 ILE A N 1
ATOM 497 C CA . ILE A 1 308 ? 203.079 183.864 194.304 1.00 60.90 308 ILE A CA 1
ATOM 498 C C . ILE A 1 308 ? 203.219 183.556 195.790 1.00 57.93 308 ILE A C 1
ATOM 499 O O . ILE A 1 308 ? 202.224 183.501 196.530 1.00 52.74 308 ILE A O 1
ATOM 504 N N . TRP A 1 309 ? 204.458 183.371 196.254 1.00 59.79 309 TRP A N 1
ATOM 505 C CA . TRP A 1 309 ? 204.690 183.157 197.679 1.00 49.24 309 TRP A CA 1
ATOM 506 C C . TRP A 1 309 ? 204.234 184.358 198.500 1.00 47.16 309 TRP A C 1
ATOM 507 O O . TRP A 1 309 ? 203.619 184.200 199.564 1.00 49.89 309 TRP A O 1
ATOM 518 N N . PHE A 1 310 ? 204.531 185.569 198.020 1.00 47.47 310 PHE A N 1
ATOM 519 C CA . PHE A 1 310 ? 204.128 186.776 198.737 1.00 44.01 310 PHE A CA 1
ATOM 520 C C . PHE A 1 310 ? 202.612 186.863 198.863 1.00 48.29 310 PHE A C 1
ATOM 521 O O . PHE A 1 310 ? 202.088 187.212 199.926 1.00 57.45 310 PHE A O 1
ATOM 529 N N . ALA A 1 311 ? 201.894 186.555 197.782 1.00 49.24 311 ALA A N 1
ATOM 530 C CA . ALA A 1 311 ? 200.437 186.614 197.805 1.00 51.78 311 ALA A CA 1
ATOM 531 C C . ALA A 1 311 ? 199.851 185.554 198.725 1.00 51.26 311 ALA A C 1
ATOM 532 O O . ALA A 1 311 ? 198.867 185.812 199.427 1.00 52.67 311 ALA A O 1
ATOM 534 N N . VAL A 1 312 ? 200.429 184.350 198.724 1.00 55.05 312 VAL A N 1
ATOM 535 C CA . VAL A 1 312 ? 199.958 183.312 199.638 1.00 52.25 312 VAL A CA 1
ATOM 536 C C . VAL A 1 312 ? 200.142 183.756 201.084 1.00 48.00 312 VAL A C 1
ATOM 537 O O . VAL A 1 312 ? 199.239 183.602 201.921 1.00 51.11 312 VAL A O 1
ATOM 541 N N . SER A 1 313 ? 201.309 184.327 201.398 1.00 44.71 313 SER A N 1
ATOM 542 C CA . SER A 1 313 ? 201.550 184.814 202.753 1.00 44.35 313 SER A CA 1
ATOM 543 C C . SER A 1 313 ? 200.578 185.928 203.123 1.00 48.82 313 SER A C 1
ATOM 544 O O . SER A 1 313 ? 200.049 185.954 204.242 1.00 57.87 313 SER A O 1
ATOM 547 N N . TRP A 1 314 ? 200.326 186.856 202.195 1.00 46.42 314 TRP A N 1
ATOM 548 C CA . TRP A 1 314 ? 199.395 187.943 202.475 1.00 47.76 314 TRP A CA 1
ATOM 549 C C . TRP A 1 314 ? 197.986 187.420 202.716 1.00 51.89 314 TRP A C 1
ATOM 550 O O . TRP A 1 314 ? 197.279 187.913 203.601 1.00 55.54 314 TRP A O 1
ATOM 561 N N . ILE A 1 315 ? 197.550 186.439 201.924 1.00 54.11 315 ILE A N 1
ATOM 562 C CA . ILE A 1 315 ? 196.218 185.869 202.107 1.00 51.33 315 ILE A CA 1
ATOM 563 C C . ILE A 1 315 ? 196.113 185.204 203.473 1.00 47.52 315 ILE A C 1
ATOM 564 O O . ILE A 1 315 ? 195.141 185.406 204.216 1.00 48.91 315 ILE A O 1
ATOM 569 N N . PHE A 1 316 ? 197.124 184.405 203.829 1.00 48.46 316 PHE A N 1
ATOM 570 C CA . PHE A 1 316 ? 197.103 183.712 205.111 1.00 48.81 316 PHE A CA 1
ATOM 571 C C . PHE A 1 316 ? 197.174 184.675 206.287 1.00 52.65 316 PHE A C 1
ATOM 572 O O . PHE A 1 316 ? 196.651 184.362 207.361 1.00 56.91 316 PHE A O 1
ATOM 580 N N . ASP A 1 317 ? 197.813 185.831 206.113 1.00 51.18 317 ASP A N 1
ATOM 581 C CA . ASP A 1 317 ? 197.861 186.843 207.163 1.00 51.67 317 ASP A CA 1
ATOM 582 C C . ASP A 1 317 ? 196.539 187.600 207.267 1.00 54.40 317 ASP A C 1
ATOM 583 O O . ASP A 1 317 ? 196.046 187.841 208.374 1.00 55.73 317 ASP A O 1
ATOM 588 N N . GLN A 1 318 ? 195.940 187.954 206.128 1.00 52.70 318 GLN A N 1
ATOM 589 C CA . GLN A 1 318 ? 194.755 188.804 206.118 1.00 50.08 318 GLN A CA 1
ATOM 590 C C . GLN A 1 318 ? 193.487 188.056 206.505 1.00 47.62 318 GLN A C 1
ATOM 591 O O . GLN A 1 318 ? 192.567 188.669 207.058 1.00 45.70 318 GLN A O 1
ATOM 597 N N . PHE A 1 319 ? 193.402 186.757 206.214 1.00 53.55 319 PHE A N 1
ATOM 598 C CA . PHE A 1 319 ? 192.170 186.028 206.509 1.00 52.64 319 PHE A CA 1
ATOM 599 C C . PHE A 1 319 ? 191.766 186.052 207.983 1.00 53.53 319 PHE A C 1
ATOM 600 O O . PHE A 1 319 ? 190.573 186.273 208.256 1.00 52.82 319 PHE A O 1
ATOM 608 N N . PRO A 1 320 ? 192.655 185.833 208.960 1.00 54.41 320 PRO A N 1
ATOM 609 C CA . PRO A 1 320 ? 192.209 185.860 210.366 1.00 44.98 320 PRO A CA 1
ATOM 610 C C . PRO A 1 320 ? 191.678 187.206 210.836 1.00 44.20 320 PRO A C 1
ATOM 611 O O . PRO A 1 320 ? 190.936 187.244 211.825 1.00 42.07 320 PRO A O 1
ATOM 615 N N . LYS A 1 321 ? 192.026 188.310 210.173 1.00 47.33 321 LYS A N 1
ATOM 616 C CA . LYS A 1 321 ? 191.630 189.641 210.622 1.00 42.37 321 LYS A CA 1
ATOM 617 C C . LYS A 1 321 ? 190.243 190.052 210.142 1.00 44.11 321 LYS A C 1
ATOM 618 O O . LYS A 1 321 ? 189.956 191.254 210.088 1.00 42.11 321 LYS A O 1
ATOM 624 N N . TRP A 1 322 ? 189.383 189.095 209.788 1.00 47.37 322 TRP A N 1
ATOM 625 C CA . TRP A 1 322 ? 188.078 189.441 209.234 1.00 47.09 322 TRP A CA 1
ATOM 626 C C . TRP A 1 322 ? 187.195 190.147 210.257 1.00 50.13 322 TRP A C 1
ATOM 627 O O . TRP A 1 322 ? 186.509 191.120 209.923 1.00 57.01 322 TRP A O 1
ATOM 638 N N . SER A 1 323 ? 187.195 189.680 211.506 1.00 50.81 323 SER A N 1
ATOM 639 C CA . SER A 1 323 ? 186.273 190.168 212.533 1.00 43.34 323 SER A CA 1
ATOM 640 C C . SER A 1 323 ? 187.036 190.553 213.794 1.00 38.36 323 SER A C 1
ATOM 641 O O . SER A 1 323 ? 187.077 189.788 214.767 1.00 41.29 323 SER A O 1
ATOM 644 N N . PRO A 1 324 ? 187.653 191.733 213.814 1.00 38.23 324 PRO A N 1
ATOM 645 C CA . PRO A 1 324 ? 188.282 192.213 215.049 1.00 40.20 324 PRO A CA 1
ATOM 646 C C . PRO A 1 324 ? 187.253 192.791 216.009 1.00 43.30 324 PRO A C 1
ATOM 647 O O . PRO A 1 324 ? 186.264 193.404 215.598 1.00 50.36 324 PRO A O 1
ATOM 651 N N . ILE A 1 325 ? 187.491 192.583 217.305 1.00 37.27 325 ILE A N 1
ATOM 652 C CA . ILE A 1 325 ? 186.608 193.059 218.362 1.00 39.66 325 ILE A CA 1
ATOM 653 C C . ILE A 1 325 ? 187.450 193.670 219.475 1.00 33.27 325 ILE A C 1
ATOM 654 O O . ILE A 1 325 ? 188.678 193.577 219.483 1.00 37.41 325 ILE A O 1
ATOM 659 N N . LEU A 1 326 ? 186.764 194.304 220.425 1.00 31.58 326 LEU A N 1
ATOM 660 C CA . LEU A 1 326 ? 187.363 194.793 221.657 1.00 30.19 326 LEU A CA 1
ATOM 661 C C . LEU A 1 326 ? 186.558 194.252 222.830 1.00 33.06 326 LEU A C 1
ATOM 662 O O . LEU A 1 326 ? 185.435 193.772 222.668 1.00 36.67 326 LEU A O 1
ATOM 667 N N . ARG A 1 327 ? 187.131 194.336 224.026 1.00 31.90 327 ARG A N 1
ATOM 668 C CA . ARG A 1 327 ? 186.468 193.830 225.218 1.00 32.89 327 ARG A CA 1
ATOM 669 C C . ARG A 1 327 ? 186.538 194.878 226.317 1.00 34.78 327 ARG A C 1
ATOM 670 O O . ARG A 1 327 ? 187.575 195.519 226.505 1.00 34.39 327 ARG A O 1
ATOM 678 N N . GLU A 1 328 ? 185.432 195.052 227.041 1.00 40.42 328 GLU A N 1
ATOM 679 C CA . GLU A 1 328 ? 185.349 196.037 228.108 1.00 40.60 328 GLU A CA 1
ATOM 680 C C . GLU A 1 328 ? 184.894 195.353 229.388 1.00 45.62 328 GLU A C 1
ATOM 681 O O . GLU A 1 328 ? 183.979 194.523 229.369 1.00 51.70 328 GLU A O 1
ATOM 687 N N . THR A 1 329 ? 185.540 195.710 230.495 1.00 42.60 329 THR A N 1
ATOM 688 C CA . THR A 1 329 ? 185.284 195.114 231.797 1.00 43.27 329 THR A CA 1
ATOM 689 C C . THR A 1 329 ? 184.810 196.179 232.777 1.00 41.03 329 THR A C 1
ATOM 690 O O . THR A 1 329 ? 185.131 197.363 232.637 1.00 41.40 329 THR A O 1
ATOM 694 N N . TYR A 1 330 ? 184.040 195.745 233.773 1.00 38.85 330 TYR A N 1
ATOM 695 C CA . TYR A 1 330 ? 183.473 196.635 234.782 1.00 37.27 330 TYR A CA 1
ATOM 696 C C . TYR A 1 330 ? 183.864 196.123 236.162 1.00 35.04 330 TYR A C 1
ATOM 697 O O . TYR A 1 330 ? 183.343 195.101 236.619 1.00 36.46 330 TYR A O 1
ATOM 706 N N . LEU A 1 331 ? 184.780 196.834 236.823 1.00 31.34 331 LEU A N 1
ATOM 707 C CA . LEU A 1 331 ? 185.235 196.428 238.148 1.00 34.17 331 LEU A CA 1
ATOM 708 C C . LEU A 1 331 ? 184.205 196.729 239.231 1.00 39.24 331 LEU A C 1
ATOM 709 O O . LEU A 1 331 ? 184.174 196.040 240.258 1.00 35.76 331 LEU A O 1
ATOM 714 N N . ASP A 1 332 ? 183.370 197.751 239.028 1.00 43.70 332 ASP A N 1
ATOM 715 C CA . ASP A 1 332 ? 182.354 198.085 240.022 1.00 40.99 332 ASP A CA 1
ATOM 716 C C . ASP A 1 332 ? 181.353 196.949 240.189 1.00 39.54 332 ASP A C 1
ATOM 717 O O . ASP A 1 332 ? 180.931 196.644 241.310 1.00 44.21 332 ASP A O 1
ATOM 722 N N . ARG A 1 333 ? 180.962 196.310 239.085 1.00 37.37 333 ARG A N 1
ATOM 723 C CA . ARG A 1 333 ? 180.065 195.164 239.180 1.00 35.73 333 ARG A CA 1
ATOM 724 C C . ARG A 1 333 ? 180.733 193.987 239.879 1.00 38.09 333 ARG A C 1
ATOM 725 O O . ARG A 1 333 ? 180.067 193.246 240.611 1.00 40.45 333 ARG A O 1
ATOM 733 N N . LEU A 1 334 ? 182.038 193.799 239.668 1.00 33.76 334 LEU A N 1
ATOM 734 C CA . LEU A 1 334 ? 182.762 192.761 240.396 1.00 29.92 334 LEU A CA 1
ATOM 735 C C . LEU A 1 334 ? 182.765 193.043 241.892 1.00 35.70 334 LEU A C 1
ATOM 736 O O . LEU A 1 334 ? 182.580 192.129 242.705 1.00 34.61 334 LEU A O 1
ATOM 741 N N . SER A 1 335 ? 182.979 194.303 242.274 1.00 38.62 335 SER A N 1
ATOM 742 C CA . SER A 1 335 ? 182.927 194.664 243.687 1.00 38.97 335 SER A CA 1
ATOM 743 C C . SER A 1 335 ? 181.533 194.441 244.259 1.00 37.71 335 SER A C 1
ATOM 744 O O . SER A 1 335 ? 181.386 193.957 245.387 1.00 40.22 335 SER A O 1
ATOM 747 N N . LEU A 1 336 ? 180.496 194.789 243.498 1.00 41.46 336 LEU A N 1
ATOM 748 C CA . LEU A 1 336 ? 179.132 194.581 243.973 1.00 40.38 336 LEU A CA 1
ATOM 749 C C . LEU A 1 336 ? 178.823 193.098 244.143 1.00 40.51 336 LEU A C 1
ATOM 750 O O . LEU A 1 336 ? 178.134 192.704 245.092 1.00 40.06 336 LEU A O 1
ATOM 755 N N . ARG A 1 337 ? 179.324 192.260 243.235 1.00 40.31 337 ARG A N 1
ATOM 756 C CA . ARG A 1 337 ? 178.960 190.847 243.247 1.00 35.48 337 ARG A CA 1
ATOM 757 C C . ARG A 1 337 ? 179.802 190.037 244.228 1.00 38.79 337 ARG A C 1
ATOM 758 O O . ARG A 1 337 ? 179.271 189.165 244.924 1.00 35.52 337 ARG A O 1
ATOM 766 N N . TYR A 1 338 ? 181.107 190.301 244.301 1.00 42.59 338 TYR A N 1
ATOM 767 C CA . TYR A 1 338 ? 181.996 189.414 245.044 1.00 38.63 338 TYR A CA 1
ATOM 768 C C . TYR A 1 338 ? 182.823 190.133 246.105 1.00 41.85 338 TYR A C 1
ATOM 769 O O . TYR A 1 338 ? 183.284 189.502 247.062 1.00 42.52 338 TYR A O 1
ATOM 778 N N . GLU A 1 339 ? 183.020 191.441 245.956 1.00 43.79 339 GLU A N 1
ATOM 779 C CA . GLU A 1 339 ? 183.875 192.174 246.883 1.00 49.42 339 GLU A CA 1
ATOM 780 C C . GLU A 1 339 ? 183.071 193.263 247.587 1.00 55.24 339 GLU A C 1
ATOM 781 O O . GLU A 1 339 ? 183.506 194.416 247.681 1.00 62.89 339 GLU A O 1
ATOM 787 N N . LYS A 1 340 ? 181.878 192.913 248.059 1.00 49.13 340 LYS A N 1
ATOM 788 C CA . LYS A 1 340 ? 181.044 193.877 248.762 1.00 50.14 340 LYS A CA 1
ATOM 789 C C . LYS A 1 340 ? 181.687 194.271 250.085 1.00 60.16 340 LYS A C 1
ATOM 790 O O . LYS A 1 340 ? 182.246 193.433 250.798 1.00 58.90 340 LYS A O 1
ATOM 796 N N . GLU A 1 341 ? 181.612 195.560 250.406 1.00 69.90 341 GLU A N 1
ATOM 797 C CA . GLU A 1 341 ? 182.236 196.072 251.618 1.00 73.46 341 GLU A CA 1
ATOM 798 C C . GLU A 1 341 ? 181.549 195.515 252.858 1.00 70.56 341 GLU A C 1
ATOM 799 O O . GLU A 1 341 ? 180.326 195.348 252.890 1.00 74.83 341 GLU A O 1
ATOM 805 N N . GLY A 1 342 ? 182.346 195.227 253.884 1.00 63.79 342 GLY A N 1
ATOM 806 C CA . GLY A 1 342 ? 181.824 194.666 255.114 1.00 60.77 342 GLY A CA 1
ATOM 807 C C . GLY A 1 342 ? 181.778 193.153 255.099 1.00 65.24 342 GLY A C 1
ATOM 808 O O . GLY A 1 342 ? 182.328 192.498 255.989 1.00 69.47 342 GLY A O 1
ATOM 809 N N . LYS A 1 343 ? 181.120 192.587 254.091 1.00 60.12 343 LYS A N 1
ATOM 810 C CA . LYS A 1 343 ? 181.033 191.142 253.976 1.00 62.79 343 LYS A CA 1
ATOM 811 C C . LYS A 1 343 ? 182.392 190.556 253.595 1.00 65.72 343 LYS A C 1
ATOM 812 O O . LYS A 1 343 ? 183.214 191.232 252.969 1.00 64.83 343 LYS A O 1
ATOM 818 N N . PRO A 1 344 ? 182.658 189.305 253.972 1.00 58.78 344 PRO A N 1
ATOM 819 C CA . PRO A 1 344 ? 183.926 188.676 253.585 1.00 49.02 344 PRO A CA 1
ATOM 820 C C . PRO A 1 344 ? 184.045 188.548 252.074 1.00 50.17 344 PRO A C 1
ATOM 821 O O . PRO A 1 344 ? 183.054 188.382 251.360 1.00 51.60 344 PRO A O 1
ATOM 825 N N . SER A 1 345 ? 185.282 188.632 251.592 1.00 42.63 345 SER A N 1
ATOM 826 C CA . SER A 1 345 ? 185.536 188.570 250.160 1.00 35.73 345 SER A CA 1
ATOM 827 C C . SER A 1 345 ? 185.237 187.180 249.614 1.00 36.55 345 SER A C 1
ATOM 828 O O . SER A 1 345 ? 185.584 186.165 250.224 1.00 38.43 345 SER A O 1
ATOM 831 N N . LEU A 1 346 ? 184.586 187.140 248.452 1.00 34.69 346 LEU A N 1
ATOM 832 C CA . LEU A 1 346 ? 184.258 185.892 247.776 1.00 36.18 346 LEU A CA 1
ATOM 833 C C . LEU A 1 346 ? 185.116 185.652 246.541 1.00 34.94 346 LEU A C 1
ATOM 834 O O . LEU A 1 346 ? 184.820 184.740 245.762 1.00 37.57 346 LEU A O 1
ATOM 839 N N . LEU A 1 347 ? 186.164 186.446 246.340 1.00 30.45 347 LEU A N 1
ATOM 840 C CA . LEU A 1 347 ? 187.030 186.267 245.185 1.00 21.54 347 LEU A CA 1
ATOM 841 C C . LEU A 1 347 ? 187.795 184.952 245.281 1.00 19.43 347 LEU A C 1
ATOM 842 O O . LEU A 1 347 ? 188.140 184.484 246.369 1.00 22.19 347 LEU A O 1
ATOM 847 N N . ALA A 1 348 ? 188.055 184.355 244.122 1.00 15.51 348 ALA A N 1
ATOM 848 C CA . ALA A 1 348 ? 188.783 183.100 244.066 1.00 16.68 348 ALA A CA 1
ATOM 849 C C . ALA A 1 348 ? 190.278 183.336 244.265 1.00 18.32 348 ALA A C 1
ATOM 850 O O . ALA A 1 348 ? 190.787 184.450 244.115 1.00 19.39 348 ALA A O 1
ATOM 852 N N . ASP A 1 349 ? 190.981 182.260 244.607 1.00 9.87 349 ASP A N 1
ATOM 853 C CA . ASP A 1 349 ? 192.397 182.346 244.928 1.00 9.45 349 ASP A CA 1
ATOM 854 C C . ASP A 1 349 ? 193.234 182.555 243.666 1.00 11.36 349 ASP A C 1
ATOM 855 O O . ASP A 1 349 ? 192.787 182.322 242.541 1.00 13.00 349 ASP A O 1
ATOM 860 N N . ILE A 1 350 ? 194.469 183.010 243.872 1.00 9.28 350 ILE A N 1
ATOM 861 C CA . ILE A 1 350 ? 195.388 183.332 242.785 1.00 6.87 350 ILE A CA 1
ATOM 862 C C . ILE A 1 350 ? 196.795 182.885 243.155 1.00 8.85 350 ILE A C 1
ATOM 863 O O . ILE A 1 350 ? 197.230 183.045 244.300 1.00 11.27 350 ILE A O 1
ATOM 868 N N . ASP A 1 351 ? 197.502 182.317 242.180 1.00 7.43 351 ASP A N 1
ATOM 869 C CA . ASP A 1 351 ? 198.913 181.984 242.306 1.00 5.52 351 ASP A CA 1
ATOM 870 C C . ASP A 1 351 ? 199.676 182.682 241.189 1.00 5.20 351 ASP A C 1
ATOM 871 O O . ASP A 1 351 ? 199.317 182.549 240.015 1.00 7.37 351 ASP A O 1
ATOM 876 N N . VAL A 1 352 ? 200.725 183.417 241.549 1.00 3.41 352 VAL A N 1
ATOM 877 C CA . VAL A 1 352 ? 201.527 184.169 240.588 1.00 3.47 352 VAL A CA 1
ATOM 878 C C . VAL A 1 352 ? 202.917 183.555 240.549 1.00 4.77 352 VAL A C 1
ATOM 879 O O . VAL A 1 352 ? 203.612 183.515 241.571 1.00 6.92 352 VAL A O 1
ATOM 883 N N . PHE A 1 353 ? 203.333 183.106 239.367 1.00 5.21 353 PHE A N 1
ATOM 884 C CA . PHE A 1 353 ? 204.579 182.372 239.196 1.00 4.26 353 PHE A CA 1
ATOM 885 C C . PHE A 1 353 ? 205.638 183.272 238.573 1.00 7.07 353 PHE A C 1
ATOM 886 O O . PHE A 1 353 ? 205.372 183.954 237.578 1.00 14.86 353 PHE A O 1
ATOM 894 N N . VAL A 1 354 ? 206.833 183.267 239.158 1.00 4.92 354 VAL A N 1
ATOM 895 C CA . VAL A 1 354 ? 207.993 183.963 238.618 1.00 7.96 354 VAL A CA 1
ATOM 896 C C . VAL A 1 354 ? 209.117 182.948 238.481 1.00 11.80 354 VAL A C 1
ATOM 897 O O . VAL A 1 354 ? 209.311 182.109 239.367 1.00 14.04 354 VAL A O 1
ATOM 901 N N . SER A 1 355 ? 209.839 183.004 237.366 1.00 13.91 355 SER A N 1
ATOM 902 C CA . SER A 1 355 ? 210.905 182.054 237.075 1.00 20.80 355 SER A CA 1
ATOM 903 C C . SER A 1 355 ? 212.200 182.800 236.793 1.00 25.52 355 SER A C 1
ATOM 904 O O . SER A 1 355 ? 212.212 183.754 236.008 1.00 27.19 355 SER A O 1
ATOM 907 N N . THR A 1 356 ? 213.286 182.364 237.431 1.00 22.61 356 THR A N 1
ATOM 908 C CA . THR A 1 356 ? 214.610 182.911 237.181 1.00 28.11 356 THR A CA 1
ATOM 909 C C . THR A 1 356 ? 215.595 181.760 237.040 1.00 33.92 356 THR A C 1
ATOM 910 O O . THR A 1 356 ? 215.419 180.696 237.640 1.00 31.35 356 THR A O 1
ATOM 914 N N . VAL A 1 357 ? 216.631 181.975 236.227 1.00 37.38 357 VAL A N 1
ATOM 915 C CA . VAL A 1 357 ? 217.602 180.940 235.906 1.00 39.46 357 VAL A CA 1
ATOM 916 C C . VAL A 1 357 ? 218.994 181.274 236.430 1.00 38.84 357 VAL A C 1
ATOM 917 O O . VAL A 1 357 ? 219.724 180.378 236.870 1.00 38.17 357 VAL A O 1
ATOM 921 N N . ASP A 1 358 ? 219.383 182.548 236.406 1.00 35.50 358 ASP A N 1
ATOM 922 C CA . ASP A 1 358 ? 220.736 182.917 236.803 1.00 34.03 358 ASP A CA 1
ATOM 923 C C . ASP A 1 358 ? 220.772 184.326 237.381 1.00 34.89 358 ASP A C 1
ATOM 924 O O . ASP A 1 358 ? 220.469 185.295 236.674 1.00 37.92 358 ASP A O 1
ATOM 929 N N . PRO A 1 359 ? 221.130 184.481 238.658 1.00 32.33 359 PRO A N 1
ATOM 930 C CA . PRO A 1 359 ? 221.259 185.834 239.224 1.00 30.18 359 PRO A CA 1
ATOM 931 C C . PRO A 1 359 ? 222.352 186.664 238.574 1.00 32.49 359 PRO A C 1
ATOM 932 O O . PRO A 1 359 ? 222.301 187.897 238.655 1.00 35.31 359 PRO A O 1
ATOM 936 N N . MET A 1 360 ? 223.344 186.033 237.944 1.00 33.88 360 MET A N 1
ATOM 937 C CA . MET A 1 360 ? 224.397 186.795 237.279 1.00 37.13 360 MET A CA 1
ATOM 938 C C . MET A 1 360 ? 223.879 187.448 236.003 1.00 36.56 360 MET A C 1
ATOM 939 O O . MET A 1 360 ? 224.149 188.626 235.742 1.00 38.11 360 MET A O 1
ATOM 944 N N . LYS A 1 361 ? 223.131 186.697 235.194 1.00 39.35 361 LYS A N 1
ATOM 945 C CA . LYS A 1 361 ? 222.569 187.255 233.968 1.00 41.57 361 LYS A CA 1
ATOM 946 C C . LYS A 1 361 ? 221.368 188.146 234.259 1.00 38.42 361 LYS A C 1
ATOM 947 O O . LYS A 1 361 ? 221.182 189.175 233.599 1.00 34.86 361 LYS A O 1
ATOM 953 N N . GLU A 1 362 ? 220.548 187.768 235.234 1.00 36.44 362 GLU A N 1
ATOM 954 C CA . GLU A 1 362 ? 219.376 188.547 235.615 1.00 30.95 362 GLU A CA 1
ATOM 955 C C . GLU A 1 362 ? 219.626 189.198 236.968 1.00 28.95 362 GLU A C 1
ATOM 956 O O . GLU A 1 362 ? 219.658 188.492 237.988 1.00 30.34 362 GLU A O 1
ATOM 962 N N . PRO A 1 363 ? 219.810 190.514 237.032 1.00 23.80 363 PRO A N 1
ATOM 963 C CA . PRO A 1 363 ? 220.150 191.164 238.305 1.00 20.49 363 PRO A CA 1
ATOM 964 C C . PRO A 1 363 ? 219.062 190.950 239.341 1.00 18.78 363 PRO A C 1
ATOM 965 O O . PRO A 1 363 ? 217.866 190.978 239.015 1.00 18.73 363 PRO A O 1
ATOM 969 N N . PRO A 1 364 ? 219.439 190.727 240.602 1.00 15.75 364 PRO A N 1
ATOM 970 C CA . PRO A 1 364 ? 218.424 190.498 241.643 1.00 14.06 364 PRO A CA 1
ATOM 971 C C . PRO A 1 364 ? 217.531 191.697 241.907 1.00 11.54 364 PRO A C 1
ATOM 972 O O . PRO A 1 364 ? 216.438 191.520 242.457 1.00 12.65 364 PRO A O 1
ATOM 976 N N . LEU A 1 365 ? 217.959 192.909 241.547 1.00 10.06 365 LEU A N 1
ATOM 977 C CA . LEU A 1 365 ? 217.136 194.087 241.801 1.00 9.27 365 LEU A CA 1
ATOM 978 C C . LEU A 1 365 ? 215.846 194.052 240.990 1.00 9.62 365 LEU A C 1
ATOM 979 O O . LEU A 1 365 ? 214.778 194.411 241.498 1.00 11.65 365 LEU A O 1
ATOM 984 N N . ILE A 1 366 ? 215.925 193.627 239.727 1.00 8.49 366 ILE A N 1
ATOM 985 C CA . ILE A 1 366 ? 214.731 193.550 238.891 1.00 9.85 366 ILE A CA 1
ATOM 986 C C . ILE A 1 366 ? 213.758 192.510 239.436 1.00 12.81 366 ILE A C 1
ATOM 987 O O . ILE A 1 366 ? 212.543 192.742 239.490 1.00 13.38 366 ILE A O 1
ATOM 992 N N . THR A 1 367 ? 214.272 191.348 239.847 1.00 10.46 367 THR A N 1
ATOM 993 C CA . THR A 1 367 ? 213.412 190.323 240.430 1.00 7.67 367 THR A CA 1
ATOM 994 C C . THR A 1 367 ? 212.781 190.811 241.728 1.00 9.14 367 THR A C 1
ATOM 995 O O . THR A 1 367 ? 211.606 190.535 241.998 1.00 13.09 367 THR A O 1
ATOM 999 N N . ALA A 1 368 ? 213.548 191.534 242.547 1.00 8.19 368 ALA A N 1
ATOM 1000 C CA . ALA A 1 368 ? 212.999 192.089 243.779 1.00 5.39 368 ALA A CA 1
ATOM 1001 C C . ALA A 1 368 ? 211.895 193.096 243.485 1.00 6.22 368 ALA A C 1
ATOM 1002 O O . ALA A 1 368 ? 210.872 193.124 244.176 1.00 7.45 368 ALA A O 1
ATOM 1004 N N . ASN A 1 369 ? 212.088 193.935 242.464 1.00 6.38 369 ASN A N 1
ATOM 1005 C CA . ASN A 1 369 ? 211.050 194.888 242.081 1.00 6.35 369 ASN A CA 1
ATOM 1006 C C . ASN A 1 369 ? 209.795 194.172 241.600 1.00 7.02 369 ASN A C 1
ATOM 1007 O O . ASN A 1 369 ? 208.674 194.575 241.932 1.00 7.79 369 ASN A O 1
ATOM 1012 N N . THR A 1 370 ? 209.963 193.107 240.812 1.00 7.80 370 THR A N 1
ATOM 1013 C CA . THR A 1 370 ? 208.811 192.336 240.351 1.00 5.84 370 THR A CA 1
ATOM 1014 C C . THR A 1 370 ? 208.066 191.704 241.522 1.00 4.50 370 THR A C 1
ATOM 1015 O O . THR A 1 370 ? 206.829 191.736 241.574 1.00 5.65 370 THR A O 1
ATOM 1019 N N . VAL A 1 371 ? 208.804 191.138 242.479 1.00 2.73 371 VAL A N 1
ATOM 1020 C CA . VAL A 1 371 ? 208.176 190.526 243.647 1.00 2.40 371 VAL A CA 1
ATOM 1021 C C . VAL A 1 371 ? 207.446 191.579 244.472 1.00 2.51 371 VAL A C 1
ATOM 1022 O O . VAL A 1 371 ? 206.340 191.340 244.970 1.00 3.76 371 VAL A O 1
ATOM 1026 N N . LEU A 1 372 ? 208.052 192.758 244.632 1.00 3.91 372 LEU A N 1
ATOM 1027 C CA . LEU A 1 372 ? 207.406 193.833 245.378 1.00 3.38 372 LEU A CA 1
ATOM 1028 C C . LEU A 1 372 ? 206.125 194.289 244.692 1.00 3.86 372 LEU A C 1
ATOM 1029 O O . LEU A 1 372 ? 205.116 194.552 245.357 1.00 4.06 372 LEU A O 1
ATOM 1034 N N . SER A 1 373 ? 206.148 194.399 243.362 1.00 3.46 373 SER A N 1
ATOM 1035 C CA . SER A 1 373 ? 204.944 194.781 242.632 1.00 3.01 373 SER A CA 1
ATOM 1036 C C . SER A 1 373 ? 203.855 193.726 242.776 1.00 3.73 373 SER A C 1
ATOM 1037 O O . SER A 1 373 ? 202.672 194.059 242.911 1.00 5.58 373 SER A O 1
ATOM 1040 N N . ILE A 1 374 ? 204.235 192.447 242.741 1.00 3.89 374 ILE A N 1
ATOM 1041 C CA . ILE A 1 374 ? 203.250 191.378 242.883 1.00 2.79 374 ILE A CA 1
ATOM 1042 C C . ILE A 1 374 ? 202.645 191.381 244.282 1.00 3.10 374 ILE A C 1
ATOM 1043 O O . ILE A 1 374 ? 201.428 191.239 244.446 1.00 4.34 374 ILE A O 1
ATOM 1048 N N . LEU A 1 375 ? 203.479 191.547 245.311 1.00 3.33 375 LEU A N 1
ATOM 1049 C CA . LEU A 1 375 ? 202.992 191.523 246.686 1.00 3.18 375 LEU A CA 1
ATOM 1050 C C . LEU A 1 375 ? 202.099 192.713 247.012 1.00 4.62 375 LEU A C 1
ATOM 1051 O O . LEU A 1 375 ? 201.321 192.641 247.969 1.00 5.84 375 LEU A O 1
ATOM 1056 N N . ALA A 1 376 ? 202.190 193.799 246.245 1.00 4.92 376 ALA A N 1
ATOM 1057 C CA . ALA A 1 376 ? 201.406 195.002 246.485 1.00 4.34 376 ALA A CA 1
ATOM 1058 C C . ALA A 1 376 ? 200.167 195.076 245.601 1.00 6.50 376 ALA A C 1
ATOM 1059 O O . ALA A 1 376 ? 199.583 196.154 245.452 1.00 9.94 376 ALA A O 1
ATOM 1061 N N . VAL A 1 377 ? 199.758 193.952 245.009 1.00 6.58 377 VAL A N 1
ATOM 1062 C CA . VAL A 1 377 ? 198.588 193.944 244.141 1.00 7.69 377 VAL A CA 1
ATOM 1063 C C . VAL A 1 377 ? 197.331 194.204 244.965 1.00 10.68 377 VAL A C 1
ATOM 1064 O O . VAL A 1 377 ? 197.284 193.949 246.176 1.00 11.59 377 VAL A O 1
ATOM 1068 N N . ASP A 1 378 ? 196.301 194.734 244.303 1.00 11.24 378 ASP A N 1
ATOM 1069 C CA . ASP A 1 378 ? 195.034 195.062 244.957 1.00 10.25 378 ASP A CA 1
ATOM 1070 C C . ASP A 1 378 ? 194.163 193.809 244.988 1.00 11.19 378 ASP A C 1
ATOM 1071 O O . ASP A 1 378 ? 193.215 193.643 244.216 1.00 14.90 378 ASP A O 1
ATOM 1076 N N . TYR A 1 379 ? 194.503 192.910 245.903 1.00 10.00 379 TYR A N 1
ATOM 1077 C CA . TYR A 1 379 ? 193.795 191.652 246.079 1.00 8.73 379 TYR A CA 1
ATOM 1078 C C . TYR A 1 379 ? 193.834 191.296 247.555 1.00 10.34 379 TYR A C 1
ATOM 1079 O O . TYR A 1 379 ? 194.721 191.757 248.283 1.00 12.06 379 TYR A O 1
ATOM 1088 N N . PRO A 1 380 ? 192.877 190.501 248.036 1.00 11.33 380 PRO A N 1
ATOM 1089 C CA . PRO A 1 380 ? 192.950 190.032 249.425 1.00 10.71 380 PRO A CA 1
ATOM 1090 C C . PRO A 1 380 ? 194.244 189.272 249.681 1.00 11.36 380 PRO A C 1
ATOM 1091 O O . PRO A 1 380 ? 194.714 188.506 248.838 1.00 12.96 380 PRO A O 1
ATOM 1095 N N . VAL A 1 381 ? 194.820 189.496 250.864 1.00 9.90 381 VAL A N 1
ATOM 1096 C CA . VAL A 1 381 ? 196.122 188.913 251.176 1.00 9.78 381 VAL A CA 1
ATOM 1097 C C . VAL A 1 381 ? 196.031 187.399 251.314 1.00 14.29 381 VAL A C 1
ATOM 1098 O O . VAL A 1 381 ? 197.009 186.687 251.056 1.00 16.93 381 VAL A O 1
ATOM 1102 N N . ASP A 1 382 ? 194.875 186.878 251.720 1.00 14.15 382 ASP A N 1
ATOM 1103 C CA . ASP A 1 382 ? 194.697 185.441 251.868 1.00 13.31 382 ASP A CA 1
ATOM 1104 C C . ASP A 1 382 ? 194.272 184.756 250.576 1.00 10.79 382 ASP A C 1
ATOM 1105 O O . ASP A 1 382 ? 194.225 183.522 250.535 1.00 10.93 382 ASP A O 1
ATOM 1110 N N . LYS A 1 383 ? 193.965 185.518 249.527 1.00 9.76 383 LYS A N 1
ATOM 1111 C CA . LYS A 1 383 ? 193.527 184.961 248.255 1.00 9.76 383 LYS A CA 1
ATOM 1112 C C . LYS A 1 383 ? 194.589 185.065 247.168 1.00 10.07 383 LYS A C 1
ATOM 1113 O O . LYS A 1 383 ? 194.296 184.777 246.003 1.00 12.42 383 LYS A O 1
ATOM 1119 N N . VAL A 1 384 ? 195.808 185.471 247.511 1.00 9.88 384 VAL A N 1
ATOM 1120 C CA . VAL A 1 384 ? 196.887 185.600 246.539 1.00 8.32 384 VAL A CA 1
ATOM 1121 C C . VAL A 1 384 ? 198.163 185.022 247.137 1.00 8.19 384 VAL A C 1
ATOM 1122 O O . VAL A 1 384 ? 198.457 185.220 248.321 1.00 10.35 384 VAL A O 1
ATOM 1126 N N . ALA A 1 385 ? 198.907 184.281 246.319 1.00 7.20 385 ALA A N 1
ATOM 1127 C CA . ALA A 1 385 ? 200.192 183.728 246.716 1.00 5.08 385 ALA A CA 1
ATOM 1128 C C . ALA A 1 385 ? 201.180 183.906 245.574 1.00 5.53 385 ALA A C 1
ATOM 1129 O O . ALA A 1 385 ? 200.794 183.956 244.403 1.00 8.79 385 ALA A O 1
ATOM 1131 N N . CYS A 1 386 ? 202.459 184.006 245.925 1.00 3.84 386 CYS A N 1
ATOM 1132 C CA . CYS A 1 386 ? 203.527 184.217 244.958 1.00 3.58 386 CYS A CA 1
ATOM 1133 C C . CYS A 1 386 ? 204.551 183.099 245.080 1.00 4.50 386 CYS A C 1
ATOM 1134 O O . CYS A 1 386 ? 205.008 182.788 246.185 1.00 6.75 386 CYS A O 1
ATOM 1137 N N . TYR A 1 387 ? 204.910 182.503 243.946 1.00 3.85 387 TYR A N 1
ATOM 1138 C CA . TYR A 1 387 ? 205.899 181.437 243.882 1.00 3.40 387 TYR A CA 1
ATOM 1139 C C . TYR A 1 387 ? 207.062 181.896 243.018 1.00 4.55 387 TYR A C 1
ATOM 1140 O O . TYR A 1 387 ? 206.852 182.479 241.950 1.00 7.57 387 TYR A O 1
ATOM 1149 N N . VAL A 1 388 ? 208.281 181.651 243.491 1.00 4.07 388 VAL A N 1
ATOM 1150 C CA . VAL A 1 388 ? 209.499 182.006 242.773 1.00 5.41 388 VAL A CA 1
ATOM 1151 C C . VAL A 1 388 ? 210.304 180.733 242.559 1.00 8.71 388 VAL A C 1
ATOM 1152 O O . VAL A 1 388 ? 210.630 180.029 243.523 1.00 8.76 388 VAL A O 1
ATOM 1156 N N . SER A 1 389 ? 210.624 180.442 241.303 1.00 9.31 389 SER A N 1
ATOM 1157 C CA . SER A 1 389 ? 211.416 179.279 240.931 1.00 10.40 389 SER A CA 1
ATOM 1158 C C . SER A 1 389 ? 212.818 179.735 240.559 1.00 18.73 389 SER A C 1
ATOM 1159 O O . SER A 1 389 ? 212.981 180.690 239.792 1.00 26.07 389 SER A O 1
ATOM 1162 N N . ASP A 1 390 ? 213.821 179.063 241.116 1.00 19.53 390 ASP A N 1
ATOM 1163 C CA . ASP A 1 390 ? 215.228 179.374 240.872 1.00 20.79 390 ASP A CA 1
ATOM 1164 C C . ASP A 1 390 ? 215.886 178.130 240.285 1.00 23.17 390 ASP A C 1
ATOM 1165 O O . ASP A 1 390 ? 216.174 177.171 241.008 1.00 23.02 390 ASP A O 1
ATOM 1170 N N . ASP A 1 391 ? 216.122 178.145 238.972 1.00 26.13 391 ASP A N 1
ATOM 1171 C CA . ASP A 1 391 ? 216.751 176.999 238.326 1.00 27.52 391 ASP A CA 1
ATOM 1172 C C . ASP A 1 391 ? 218.229 176.893 238.680 1.00 30.13 391 ASP A C 1
ATOM 1173 O O . ASP A 1 391 ? 218.783 175.788 238.688 1.00 29.10 391 ASP A O 1
ATOM 1178 N N . GLY A 1 392 ? 218.882 178.020 238.972 1.00 30.28 392 GLY A N 1
ATOM 1179 C CA . GLY A 1 392 ? 220.289 177.990 239.325 1.00 26.10 392 GLY A CA 1
ATOM 1180 C C . GLY A 1 392 ? 220.575 177.556 240.745 1.00 23.92 392 GLY A C 1
ATOM 1181 O O . GLY A 1 392 ? 221.722 177.219 241.055 1.00 25.76 392 GLY A O 1
ATOM 1182 N N . ALA A 1 393 ? 219.559 177.554 241.610 1.00 20.26 393 ALA A N 1
ATOM 1183 C CA . ALA A 1 393 ? 219.708 177.156 243.012 1.00 16.00 393 ALA A CA 1
ATOM 1184 C C . ALA A 1 393 ? 220.807 177.958 243.702 1.00 17.19 393 ALA A C 1
ATOM 1185 O O . ALA A 1 393 ? 221.601 177.426 244.481 1.00 22.20 393 ALA A O 1
ATOM 1187 N N . ALA A 1 394 ? 220.853 179.255 243.414 1.00 17.27 394 ALA A N 1
ATOM 1188 C CA . ALA A 1 394 ? 221.870 180.136 243.968 1.00 15.38 394 ALA A CA 1
ATOM 1189 C C . ALA A 1 394 ? 221.371 180.787 245.250 1.00 13.82 394 ALA A C 1
ATOM 1190 O O . ALA A 1 394 ? 220.219 181.223 245.331 1.00 17.38 394 ALA A O 1
ATOM 1192 N N . MET A 1 395 ? 222.248 180.847 246.255 1.00 13.36 395 MET A N 1
ATOM 1193 C CA . MET A 1 395 ? 221.886 181.474 247.520 1.00 11.63 395 MET A CA 1
ATOM 1194 C C . MET A 1 395 ? 221.684 182.976 247.378 1.00 12.35 395 MET A C 1
ATOM 1195 O O . MET A 1 395 ? 221.039 183.586 248.238 1.00 16.19 395 MET A O 1
ATOM 1200 N N . LEU A 1 396 ? 222.227 183.585 246.321 1.00 10.43 396 LEU A N 1
ATOM 1201 C CA . LEU A 1 396 ? 222.021 185.013 246.106 1.00 9.64 396 LEU A CA 1
ATOM 1202 C C . LEU A 1 396 ? 220.544 185.332 245.925 1.00 12.08 396 LEU A C 1
ATOM 1203 O O . LEU A 1 396 ? 220.038 186.308 246.490 1.00 13.64 396 LEU A O 1
ATOM 1208 N N . THR A 1 397 ? 219.834 184.513 245.144 1.00 11.50 397 THR A N 1
ATOM 1209 C CA . THR A 1 397 ? 218.397 184.705 244.982 1.00 8.47 397 THR A CA 1
ATOM 1210 C C . THR A 1 397 ? 217.664 184.509 246.303 1.00 7.91 397 THR A C 1
ATOM 1211 O O . THR A 1 397 ? 216.716 185.240 246.609 1.00 11.14 397 THR A O 1
ATOM 1215 N N . PHE A 1 398 ? 218.089 183.525 247.098 1.00 6.82 398 PHE A N 1
ATOM 1216 C CA . PHE A 1 398 ? 217.458 183.283 248.392 1.00 7.11 398 PHE A CA 1
ATOM 1217 C C . PHE A 1 398 ? 217.601 184.492 249.310 1.00 9.37 398 PHE A C 1
ATOM 1218 O O . PHE A 1 398 ? 216.628 184.933 249.934 1.00 10.99 398 PHE A O 1
ATOM 1226 N N . GLU A 1 399 ? 218.809 185.055 249.390 1.00 10.38 399 GLU A N 1
ATOM 1227 C CA . GLU A 1 399 ? 219.030 186.211 250.254 1.00 8.25 399 GLU A CA 1
ATOM 1228 C C . GLU A 1 399 ? 218.322 187.451 249.718 1.00 8.03 399 GLU A C 1
ATOM 1229 O O . GLU A 1 399 ? 217.792 188.256 250.496 1.00 9.96 399 GLU A O 1
ATOM 1235 N N . ALA A 1 400 ? 218.300 187.625 248.393 1.00 5.85 400 ALA A N 1
ATOM 1236 C CA . ALA A 1 400 ? 217.573 188.746 247.811 1.00 6.75 400 ALA A CA 1
ATOM 1237 C C . ALA A 1 400 ? 216.083 188.654 248.103 1.00 10.41 400 ALA A C 1
ATOM 1238 O O . ALA A 1 400 ? 215.452 189.666 248.419 1.00 11.89 400 ALA A O 1
ATOM 1240 N N . LEU A 1 401 ? 215.505 187.454 248.008 1.00 9.18 401 LEU A N 1
ATOM 1241 C CA . LEU A 1 401 ? 214.104 187.268 248.363 1.00 6.22 401 LEU A CA 1
ATOM 1242 C C . LEU A 1 401 ? 213.858 187.491 249.849 1.00 8.47 401 LEU A C 1
ATOM 1243 O O . LEU A 1 401 ? 212.831 188.070 250.221 1.00 11.94 401 LEU A O 1
ATOM 1248 N N . SER A 1 402 ? 214.775 187.045 250.706 1.00 8.36 402 SER A N 1
ATOM 1249 C CA . SER A 1 402 ? 214.653 187.278 252.138 1.00 8.28 402 SER A CA 1
ATOM 1250 C C . SER A 1 402 ? 214.700 188.755 252.504 1.00 9.24 402 SER A C 1
ATOM 1251 O O . SER A 1 402 ? 213.993 189.169 253.429 1.00 11.57 402 SER A O 1
ATOM 1254 N N . GLU A 1 403 ? 215.505 189.554 251.807 1.00 9.68 403 GLU A N 1
ATOM 1255 C CA . GLU A 1 403 ? 215.532 190.999 252.014 1.00 10.40 403 GLU A CA 1
ATOM 1256 C C . GLU A 1 403 ? 214.337 191.708 251.389 1.00 10.05 403 GLU A C 1
ATOM 1257 O O . GLU A 1 403 ? 213.829 192.685 251.955 1.00 13.62 403 GLU A O 1
ATOM 1263 N N . THR A 1 404 ? 213.872 191.235 250.231 1.00 7.85 404 THR A N 1
ATOM 1264 C CA . THR A 1 404 ? 212.662 191.768 249.624 1.00 6.09 404 THR A CA 1
ATOM 1265 C C . THR A 1 404 ? 211.434 191.533 250.488 1.00 7.95 404 THR A C 1
ATOM 1266 O O . THR A 1 404 ? 210.572 192.413 250.560 1.00 10.38 404 THR A O 1
ATOM 1270 N N . SER A 1 405 ? 211.334 190.376 251.142 1.00 8.80 405 SER A N 1
ATOM 1271 C CA . SER A 1 405 ? 210.254 190.120 252.082 1.00 8.44 405 SER A CA 1
ATOM 1272 C C . SER A 1 405 ? 210.263 191.074 253.267 1.00 9.65 405 SER A C 1
ATOM 1273 O O . SER A 1 405 ? 209.189 191.434 253.759 1.00 13.35 405 SER A O 1
ATOM 1276 N N . GLU A 1 406 ? 211.441 191.486 253.733 1.00 8.18 406 GLU A N 1
ATOM 1277 C CA . GLU A 1 406 ? 211.555 192.470 254.799 1.00 9.21 406 GLU A CA 1
ATOM 1278 C C . GLU A 1 406 ? 211.270 193.890 254.330 1.00 10.57 406 GLU A C 1
ATOM 1279 O O . GLU A 1 406 ? 210.788 194.704 255.124 1.00 8.92 406 GLU A O 1
ATOM 1285 N N . PHE A 1 407 ? 211.578 194.215 253.076 1.00 9.59 407 PHE A N 1
ATOM 1286 C CA . PHE A 1 407 ? 211.230 195.531 252.550 1.00 5.73 407 PHE A CA 1
ATOM 1287 C C . PHE A 1 407 ? 209.744 195.639 252.218 1.00 6.81 407 PHE A C 1
ATOM 1288 O O . PHE A 1 407 ? 209.174 196.736 252.259 1.00 10.98 407 PHE A O 1
ATOM 1296 N N . ALA A 1 408 ? 209.109 194.516 251.878 1.00 6.59 408 ALA A N 1
ATOM 1297 C CA . ALA A 1 408 ? 207.689 194.496 251.549 1.00 5.32 408 ALA A CA 1
ATOM 1298 C C . ALA A 1 408 ? 206.855 194.956 252.735 1.00 6.23 408 ALA A C 1
ATOM 1299 O O . ALA A 1 408 ? 205.843 195.641 252.556 1.00 8.55 408 ALA A O 1
ATOM 1301 N N . ARG A 1 409 ? 207.298 194.607 253.945 1.00 5.95 409 ARG A N 1
ATOM 1302 C CA . ARG A 1 409 ? 206.638 195.017 255.178 1.00 7.23 409 ARG A CA 1
ATOM 1303 C C . ARG A 1 409 ? 206.392 196.514 255.237 1.00 9.98 409 ARG A C 1
ATOM 1304 O O . ARG A 1 409 ? 205.350 196.936 255.749 1.00 17.90 409 ARG A O 1
ATOM 1312 N N . LYS A 1 410 ? 207.321 197.318 254.734 1.00 7.45 410 LYS A N 1
ATOM 1313 C CA . LYS A 1 410 ? 207.194 198.767 254.699 1.00 5.98 410 LYS A CA 1
ATOM 1314 C C . LYS A 1 410 ? 206.632 199.286 253.387 1.00 6.16 410 LYS A C 1
ATOM 1315 O O . LYS A 1 410 ? 205.932 200.300 253.380 1.00 8.49 410 LYS A O 1
ATOM 1321 N N . TRP A 1 411 ? 206.922 198.612 252.272 1.00 5.29 411 TRP A N 1
ATOM 1322 C CA . TRP A 1 411 ? 206.496 199.119 250.972 1.00 3.35 411 TRP A CA 1
ATOM 1323 C C . TRP A 1 411 ? 205.004 198.913 250.729 1.00 5.87 411 TRP A C 1
ATOM 1324 O O . TRP A 1 411 ? 204.330 199.817 250.224 1.00 8.62 411 TRP A O 1
ATOM 1335 N N . VAL A 1 412 ? 204.469 197.735 251.071 1.00 6.46 412 VAL A N 1
ATOM 1336 C CA . VAL A 1 412 ? 203.078 197.424 250.729 1.00 5.34 412 VAL A CA 1
ATOM 1337 C C . VAL A 1 412 ? 202.078 198.342 251.427 1.00 6.27 412 VAL A C 1
ATOM 1338 O O . VAL A 1 412 ? 201.177 198.863 250.749 1.00 7.13 412 VAL A O 1
ATOM 1342 N N . PRO A 1 413 ? 202.148 198.565 252.747 1.00 6.73 413 PRO A N 1
ATOM 1343 C CA . PRO A 1 413 ? 201.174 199.478 253.371 1.00 7.56 413 PRO A CA 1
ATOM 1344 C C . PRO A 1 413 ? 201.212 200.885 252.806 1.00 8.17 413 PRO A C 1
ATOM 1345 O O . PRO A 1 413 ? 200.157 201.514 252.674 1.00 10.29 413 PRO A O 1
ATOM 1349 N N . PHE A 1 414 ? 202.395 201.394 252.459 1.00 7.10 414 PHE A N 1
ATOM 1350 C CA . PHE A 1 414 ? 202.496 202.726 251.869 1.00 5.59 414 PHE A CA 1
ATOM 1351 C C . PHE A 1 414 ? 201.731 202.800 250.552 1.00 6.81 414 PHE A C 1
ATOM 1352 O O . PHE A 1 414 ? 200.926 203.717 250.336 1.00 9.37 414 PHE A O 1
ATOM 1360 N N . CYS A 1 415 ? 201.960 201.828 249.666 1.00 6.33 415 CYS A N 1
ATOM 1361 C CA . CYS A 1 415 ? 201.272 201.811 248.380 1.00 6.66 415 CYS A CA 1
ATOM 1362 C C . CYS A 1 415 ? 199.770 201.642 248.555 1.00 8.85 415 CYS A C 1
ATOM 1363 O O . CYS A 1 415 ? 198.980 202.296 247.865 1.00 10.10 415 CYS A O 1
ATOM 1366 N N . LYS A 1 416 ? 199.355 200.764 249.471 1.00 8.28 416 LYS A N 1
ATOM 1367 C CA . LYS A 1 416 ? 197.927 200.533 249.660 1.00 6.88 416 LYS A CA 1
ATOM 1368 C C . LYS A 1 416 ? 197.235 201.747 250.265 1.00 7.37 416 LYS A C 1
ATOM 1369 O O . LYS A 1 416 ? 196.071 202.016 249.947 1.00 7.86 416 LYS A O 1
ATOM 1375 N N . LYS A 1 417 ? 197.926 202.490 251.131 1.00 8.96 417 LYS A N 1
ATOM 1376 C CA . LYS A 1 417 ? 197.335 203.678 251.734 1.00 9.16 417 LYS A CA 1
ATOM 1377 C C . LYS A 1 417 ? 197.267 204.841 250.753 1.00 7.84 417 LYS A C 1
ATOM 1378 O O . LYS A 1 417 ? 196.255 205.548 250.699 1.00 7.75 417 LYS A O 1
ATOM 1384 N N . PHE A 1 418 ? 198.323 205.060 249.970 1.00 7.40 418 PHE A N 1
ATOM 1385 C CA . PHE A 1 418 ? 198.405 206.234 249.113 1.00 8.58 418 PHE A CA 1
ATOM 1386 C C . PHE A 1 418 ? 198.076 205.943 247.653 1.00 10.58 418 PHE A C 1
ATOM 1387 O O . PHE A 1 418 ? 198.231 206.833 246.810 1.00 13.74 418 PHE A O 1
ATOM 1395 N N . CYS A 1 419 ? 197.620 204.730 247.339 1.00 11.48 419 CYS A N 1
ATOM 1396 C CA . CYS A 1 419 ? 197.223 204.357 245.980 1.00 13.07 419 CYS A CA 1
ATOM 1397 C C . CYS A 1 419 ? 198.350 204.620 244.982 1.00 13.20 419 CYS A C 1
ATOM 1398 O O . CYS A 1 419 ? 198.155 205.227 243.926 1.00 11.67 419 CYS A O 1
ATOM 1401 N N . ILE A 1 420 ? 199.544 204.155 245.330 1.00 11.61 420 ILE A N 1
ATOM 1402 C CA . ILE A 1 420 ? 200.732 204.397 244.517 1.00 8.72 420 ILE A CA 1
ATOM 1403 C C . ILE A 1 420 ? 200.691 203.504 243.284 1.00 9.71 420 ILE A C 1
ATOM 1404 O O . ILE A 1 420 ? 200.451 202.296 243.384 1.00 13.46 420 ILE A O 1
ATOM 1409 N N . GLU A 1 421 ? 200.921 204.103 242.113 1.00 8.75 421 GLU A N 1
ATOM 1410 C CA . GLU A 1 421 ? 200.992 203.375 240.854 1.00 10.96 421 GLU A CA 1
ATOM 1411 C C . GLU A 1 421 ? 202.183 203.921 240.073 1.00 12.72 421 GLU A C 1
ATOM 1412 O O . GLU A 1 421 ? 202.284 205.146 239.882 1.00 13.26 421 GLU A O 1
ATOM 1418 N N . PRO A 1 422 ? 203.097 203.059 239.608 1.00 12.52 422 PRO A N 1
ATOM 1419 C CA . PRO A 1 422 ? 203.128 201.598 239.757 1.00 11.45 422 PRO A CA 1
ATOM 1420 C C . PRO A 1 422 ? 203.641 201.160 241.124 1.00 12.36 422 PRO A C 1
ATOM 1421 O O . PRO A 1 422 ? 204.217 201.952 241.863 1.00 12.92 422 PRO A O 1
ATOM 1425 N N . ARG A 1 423 ? 203.441 199.892 241.482 1.00 11.07 423 ARG A N 1
ATOM 1426 C CA . ARG A 1 423 ? 203.867 199.386 242.779 1.00 7.78 423 ARG A CA 1
ATOM 1427 C C . ARG A 1 423 ? 205.349 199.036 242.830 1.00 7.31 423 ARG A C 1
ATOM 1428 O O . ARG A 1 423 ? 205.868 198.778 243.921 1.00 7.34 423 ARG A O 1
ATOM 1436 N N . ALA A 1 424 ? 206.036 199.014 241.693 1.00 6.07 424 ALA A N 1
ATOM 1437 C CA . ALA A 1 424 ? 207.470 198.753 241.685 1.00 6.79 424 ALA A CA 1
ATOM 1438 C C . ALA A 1 424 ? 208.219 200.005 242.126 1.00 10.24 424 ALA A C 1
ATOM 1439 O O . ALA A 1 424 ? 208.053 201.062 241.507 1.00 14.41 424 ALA A O 1
ATOM 1441 N N . PRO A 1 425 ? 209.035 199.938 243.183 1.00 8.50 425 PRO A N 1
ATOM 1442 C CA . PRO A 1 425 ? 209.702 201.160 243.666 1.00 8.25 425 PRO A CA 1
ATOM 1443 C C . PRO A 1 425 ? 210.618 201.806 242.642 1.00 9.59 425 PRO A C 1
ATOM 1444 O O . PRO A 1 425 ? 210.676 203.040 242.562 1.00 13.33 425 PRO A O 1
ATOM 1448 N N . GLU A 1 426 ? 211.331 201.005 241.848 1.00 11.02 426 GLU A N 1
ATOM 1449 C CA . GLU A 1 426 ? 212.312 201.559 240.919 1.00 12.04 426 GLU A CA 1
ATOM 1450 C C . GLU A 1 426 ? 211.640 202.417 239.855 1.00 14.23 426 GLU A C 1
ATOM 1451 O O . GLU A 1 426 ? 212.099 203.523 239.550 1.00 15.71 426 GLU A O 1
ATOM 1457 N N . TRP A 1 427 ? 210.547 201.920 239.277 1.00 13.96 427 TRP A N 1
ATOM 1458 C CA . TRP A 1 427 ? 209.847 202.673 238.246 1.00 16.40 427 TRP A CA 1
ATOM 1459 C C . TRP A 1 427 ? 208.997 203.792 238.831 1.00 16.16 427 TRP A C 1
ATOM 1460 O O . TRP A 1 427 ? 208.748 204.794 238.150 1.00 18.04 427 TRP A O 1
ATOM 1471 N N . TYR A 1 428 ? 208.539 203.644 240.075 1.00 12.12 428 TYR A N 1
ATOM 1472 C CA . TYR A 1 428 ? 207.762 204.709 240.698 1.00 10.64 428 TYR A CA 1
ATOM 1473 C C . TYR A 1 428 ? 208.638 205.907 241.042 1.00 12.23 428 TYR A C 1
ATOM 1474 O O . TYR A 1 428 ? 208.251 207.055 240.795 1.00 16.71 428 TYR A O 1
ATOM 1483 N N . PHE A 1 429 ? 209.819 205.664 241.610 1.00 10.52 429 PHE A N 1
ATOM 1484 C CA . PHE A 1 429 ? 210.693 206.757 242.016 1.00 7.82 429 PHE A CA 1
ATOM 1485 C C . PHE A 1 429 ? 211.478 207.358 240.858 1.00 9.81 429 PHE A C 1
ATOM 1486 O O . PHE A 1 429 ? 212.139 208.384 241.049 1.00 13.39 429 PHE A O 1
ATOM 1494 N N . ALA A 1 430 ? 211.423 206.753 239.672 1.00 10.02 430 ALA A N 1
ATOM 1495 C CA . ALA A 1 430 ? 212.110 207.269 238.495 1.00 12.09 430 ALA A CA 1
ATOM 1496 C C . ALA A 1 430 ? 211.144 207.882 237.487 1.00 16.53 430 ALA A C 1
ATOM 1497 O O . ALA A 1 430 ? 211.506 208.071 236.321 1.00 20.41 430 ALA A O 1
ATOM 1499 N N . GLN A 1 431 ? 209.923 208.195 237.912 1.00 22.86 431 GLN A N 1
ATOM 1500 C CA . GLN A 1 431 ? 208.914 208.759 237.027 1.00 27.60 431 GLN A CA 1
ATOM 1501 C C . GLN A 1 431 ? 209.032 210.277 237.003 1.00 36.15 431 GLN A C 1
ATOM 1502 O O . GLN A 1 431 ? 209.171 210.912 238.053 1.00 29.00 431 GLN A O 1
ATOM 1508 N N . LYS A 1 432 ? 208.977 210.852 235.802 1.00 45.47 432 LYS A N 1
ATOM 1509 C CA . LYS A 1 432 ? 209.033 212.299 235.645 1.00 52.36 432 LYS A CA 1
ATOM 1510 C C . LYS A 1 432 ? 207.683 212.971 235.851 1.00 52.41 432 LYS A C 1
ATOM 1511 O O . LYS A 1 432 ? 207.626 214.204 235.913 1.00 55.37 432 LYS A O 1
ATOM 1517 N N . VAL A 1 433 ? 206.602 212.196 235.955 1.00 47.28 433 VAL A N 1
ATOM 1518 C CA . VAL A 1 433 ? 205.286 212.769 236.200 1.00 45.18 433 VAL A CA 1
ATOM 1519 C C . VAL A 1 433 ? 205.243 213.370 237.600 1.00 43.48 433 VAL A C 1
ATOM 1520 O O . VAL A 1 433 ? 205.905 212.890 238.531 1.00 46.89 433 VAL A O 1
ATOM 1524 N N . ASP A 1 434 ? 204.467 214.441 237.751 1.00 38.25 434 ASP A N 1
ATOM 1525 C CA . ASP A 1 434 ? 204.305 215.076 239.052 1.00 34.44 434 ASP A CA 1
ATOM 1526 C C . ASP A 1 434 ? 203.685 214.095 240.037 1.00 33.78 434 ASP A C 1
ATOM 1527 O O . ASP A 1 434 ? 202.546 213.652 239.855 1.00 39.21 434 ASP A O 1
ATOM 1532 N N . TYR A 1 435 ? 204.437 213.754 241.083 1.00 26.31 435 TYR A N 1
ATOM 1533 C CA . TYR A 1 435 ? 203.987 212.766 242.054 1.00 21.15 435 TYR A CA 1
ATOM 1534 C C . TYR A 1 435 ? 202.979 213.322 243.050 1.00 23.62 435 TYR A C 1
ATOM 1535 O O . TYR A 1 435 ? 202.394 212.542 243.810 1.00 24.65 435 TYR A O 1
ATOM 1544 N N . LEU A 1 436 ? 202.763 214.633 243.069 1.00 23.51 436 LEU A N 1
ATOM 1545 C CA . LEU A 1 436 ? 201.780 215.246 243.951 1.00 19.83 436 LEU A CA 1
ATOM 1546 C C . LEU A 1 436 ? 200.406 215.369 243.306 1.00 23.72 436 LEU A C 1
ATOM 1547 O O . LEU A 1 436 ? 199.485 215.895 243.939 1.00 27.82 436 LEU A O 1
ATOM 1552 N N . LYS A 1 437 ? 200.249 214.902 242.071 1.00 24.87 437 LYS A N 1
ATOM 1553 C CA . LYS A 1 437 ? 198.969 214.997 241.385 1.00 27.80 437 LYS A CA 1
ATOM 1554 C C . LYS A 1 437 ? 197.972 214.007 241.975 1.00 26.24 437 LYS A C 1
ATOM 1555 O O . LYS A 1 437 ? 198.305 212.842 242.213 1.00 27.45 437 LYS A O 1
ATOM 1561 N N . ASP A 1 438 ? 196.749 214.480 242.215 1.00 21.61 438 ASP A N 1
ATOM 1562 C CA . ASP A 1 438 ? 195.636 213.664 242.698 1.00 21.82 438 ASP A CA 1
ATOM 1563 C C . ASP A 1 438 ? 195.920 213.019 244.050 1.00 21.89 438 ASP A C 1
ATOM 1564 O O . ASP A 1 438 ? 195.375 211.955 244.358 1.00 29.52 438 ASP A O 1
ATOM 1569 N N . LYS A 1 439 ? 196.763 213.639 244.870 1.00 14.66 439 LYS A N 1
ATOM 1570 C CA . LYS A 1 439 ? 197.062 213.145 246.208 1.00 13.53 439 LYS A CA 1
ATOM 1571 C C . LYS A 1 439 ? 196.382 214.036 247.237 1.00 10.73 439 LYS A C 1
ATOM 1572 O O . LYS A 1 439 ? 196.534 215.261 247.200 1.00 16.48 439 LYS A O 1
ATOM 1578 N N . VAL A 1 440 ? 195.638 213.421 248.153 1.00 8.83 440 VAL A N 1
ATOM 1579 C CA . VAL A 1 440 ? 194.855 214.170 249.126 1.00 8.00 440 VAL A CA 1
ATOM 1580 C C . VAL A 1 440 ? 195.272 213.909 250.566 1.00 9.30 440 VAL A C 1
ATOM 1581 O O . VAL A 1 440 ? 194.888 214.689 251.454 1.00 10.69 440 VAL A O 1
ATOM 1585 N N . ASP A 1 441 ? 196.032 212.854 250.848 1.00 11.62 441 ASP A N 1
ATOM 1586 C CA . ASP A 1 441 ? 196.418 212.561 252.221 1.00 11.05 441 ASP A CA 1
ATOM 1587 C C . ASP A 1 441 ? 197.411 213.597 252.733 1.00 14.64 441 ASP A C 1
ATOM 1588 O O . ASP A 1 441 ? 198.342 213.994 252.027 1.00 17.65 441 ASP A O 1
ATOM 1593 N N . ALA A 1 442 ? 197.210 214.029 253.980 1.00 11.88 442 ALA A N 1
ATOM 1594 C CA . ALA A 1 442 ? 198.014 215.108 254.542 1.00 14.20 442 ALA A CA 1
ATOM 1595 C C . ALA A 1 442 ? 199.436 214.678 254.878 1.00 18.91 442 ALA A C 1
ATOM 1596 O O . ALA A 1 442 ? 200.310 215.539 255.023 1.00 19.42 442 ALA A O 1
ATOM 1598 N N . THR A 1 443 ? 199.691 213.375 255.004 1.00 15.79 443 THR A N 1
ATOM 1599 C CA . THR A 1 443 ? 201.001 212.868 255.395 1.00 10.61 443 THR A CA 1
ATOM 1600 C C . THR A 1 443 ? 201.761 212.251 254.226 1.00 10.37 443 THR A C 1
ATOM 1601 O O . THR A 1 443 ? 202.621 211.392 254.437 1.00 13.10 443 THR A O 1
ATOM 1605 N N . PHE A 1 444 ? 201.462 212.672 252.996 1.00 9.70 444 PHE A N 1
ATOM 1606 C CA . PHE A 1 444 ? 202.073 212.037 251.832 1.00 8.75 444 PHE A CA 1
ATOM 1607 C C . PHE A 1 444 ? 203.557 212.368 251.718 1.00 11.64 444 PHE A C 1
ATOM 1608 O O . PHE A 1 444 ? 204.369 211.487 251.415 1.00 19.73 444 PHE A O 1
ATOM 1616 N N . ILE A 1 445 ? 203.931 213.627 251.955 1.00 9.55 445 ILE A N 1
ATOM 1617 C CA . ILE A 1 445 ? 205.290 214.074 251.653 1.00 10.20 445 ILE A CA 1
ATOM 1618 C C . ILE A 1 445 ? 206.303 213.398 252.573 1.00 11.76 445 ILE A C 1
ATOM 1619 O O . ILE A 1 445 ? 207.321 212.862 252.115 1.00 13.74 445 ILE A O 1
ATOM 1624 N N . ARG A 1 446 ? 206.042 213.416 253.882 1.00 10.50 446 ARG A N 1
ATOM 1625 C CA . ARG A 1 446 ? 206.996 212.861 254.838 1.00 12.99 446 ARG A CA 1
ATOM 1626 C C . ARG A 1 446 ? 207.158 211.359 254.643 1.00 15.91 446 ARG A C 1
ATOM 1627 O O . ARG A 1 446 ? 208.280 210.834 254.638 1.00 17.25 446 ARG A O 1
ATOM 1635 N N . GLU A 1 447 ? 206.040 210.650 254.479 1.00 12.39 447 GLU A N 1
ATOM 1636 C CA . GLU A 1 447 ? 206.104 209.207 254.290 1.00 9.85 447 GLU A CA 1
ATOM 1637 C C . GLU A 1 447 ? 206.779 208.855 252.972 1.00 11.81 447 GLU A C 1
ATOM 1638 O O . GLU A 1 447 ? 207.521 207.870 252.896 1.00 18.66 447 GLU A O 1
ATOM 1644 N N . ARG A 1 448 ? 206.541 209.647 251.924 1.00 7.30 448 ARG A N 1
ATOM 1645 C CA . ARG A 1 448 ? 207.215 209.397 250.654 1.00 6.67 448 ARG A CA 1
ATOM 1646 C C . ARG A 1 448 ? 208.720 209.602 250.776 1.00 12.63 448 ARG A C 1
ATOM 1647 O O . ARG A 1 448 ? 209.501 208.809 250.238 1.00 16.49 448 ARG A O 1
ATOM 1655 N N . ARG A 1 449 ? 209.149 210.654 251.478 1.00 11.07 449 ARG A N 1
ATOM 1656 C CA . ARG A 1 449 ? 210.581 210.862 251.683 1.00 8.98 449 ARG A CA 1
ATOM 1657 C C . ARG A 1 449 ? 211.194 209.704 252.461 1.00 11.64 449 ARG A C 1
ATOM 1658 O O . ARG A 1 449 ? 212.265 209.190 252.102 1.00 17.55 449 ARG A O 1
ATOM 1666 N N . ALA A 1 450 ? 210.521 209.275 253.532 1.00 9.07 450 ALA A N 1
ATOM 1667 C CA . ALA A 1 450 ? 211.040 208.177 254.339 1.00 7.98 450 ALA A CA 1
ATOM 1668 C C . ALA A 1 450 ? 211.130 206.890 253.529 1.00 8.98 450 ALA A C 1
ATOM 1669 O O . ALA A 1 450 ? 212.129 206.165 253.610 1.00 12.91 450 ALA A O 1
ATOM 1671 N N . ILE A 1 451 ? 210.101 206.594 252.730 1.00 6.71 451 ILE A N 1
ATOM 1672 C CA . ILE A 1 451 ? 210.111 205.362 251.953 1.00 8.09 451 ILE A CA 1
ATOM 1673 C C . ILE A 1 451 ? 211.142 205.435 250.833 1.00 8.60 451 ILE A C 1
ATOM 1674 O O . ILE A 1 451 ? 211.738 204.416 250.471 1.00 12.07 451 ILE A O 1
ATOM 1679 N N . LYS A 1 452 ? 211.395 206.626 250.282 1.00 6.33 452 LYS A N 1
ATOM 1680 C CA . LYS A 1 452 ? 212.442 206.755 249.273 1.00 7.31 452 LYS A CA 1
ATOM 1681 C C . LYS A 1 452 ? 213.819 206.507 249.874 1.00 8.59 452 LYS A C 1
ATOM 1682 O O . LYS A 1 452 ? 214.650 205.810 249.276 1.00 10.34 452 LYS A O 1
ATOM 1688 N N . ARG A 1 453 ? 214.078 207.064 251.059 1.00 8.04 453 ARG A N 1
ATOM 1689 C CA . ARG A 1 453 ? 215.352 206.803 251.723 1.00 7.83 453 ARG A CA 1
ATOM 1690 C C . ARG A 1 453 ? 215.498 205.325 252.071 1.00 9.21 453 ARG A C 1
ATOM 1691 O O . ARG A 1 453 ? 216.579 204.739 251.906 1.00 11.93 453 ARG A O 1
ATOM 1699 N N . GLU A 1 454 ? 214.414 204.702 252.541 1.00 8.62 454 GLU A N 1
ATOM 1700 C CA . GLU A 1 454 ? 214.456 203.278 252.855 1.00 7.44 454 GLU A CA 1
ATOM 1701 C C . GLU A 1 454 ? 214.719 202.445 251.606 1.00 6.55 454 GLU A C 1
ATOM 1702 O O . GLU A 1 454 ? 215.462 201.460 251.655 1.00 7.36 454 GLU A O 1
ATOM 1708 N N . TYR A 1 455 ? 214.115 202.822 250.477 1.00 5.83 455 TYR A N 1
ATOM 1709 C CA . TYR A 1 455 ? 214.360 202.103 249.232 1.00 5.04 455 TYR A CA 1
ATOM 1710 C C . TYR A 1 455 ? 215.803 202.262 248.772 1.00 8.34 455 TYR A C 1
ATOM 1711 O O . TYR A 1 455 ? 216.394 201.318 248.239 1.00 12.79 455 TYR A O 1
ATOM 1720 N N . GLU A 1 456 ? 216.379 203.453 248.943 1.00 9.23 456 GLU A N 1
ATOM 1721 C CA . GLU A 1 456 ? 217.785 203.636 248.590 1.00 6.55 456 GLU A CA 1
ATOM 1722 C C . GLU A 1 456 ? 218.688 202.759 249.451 1.00 7.24 456 GLU A C 1
ATOM 1723 O O . GLU A 1 456 ? 219.632 202.133 248.946 1.00 9.29 456 GLU A O 1
ATOM 1729 N N . GLU A 1 457 ? 218.408 202.691 250.755 1.00 7.45 457 GLU A N 1
ATOM 1730 C CA . GLU A 1 457 ? 219.180 201.803 251.621 1.00 7.16 457 GLU A CA 1
ATOM 1731 C C . GLU A 1 457 ? 218.997 200.342 251.222 1.00 9.81 457 GLU A C 1
ATOM 1732 O O . GLU A 1 457 ? 219.946 199.551 251.275 1.00 11.27 457 GLU A O 1
ATOM 1738 N N . PHE A 1 458 ? 217.780 199.966 250.822 1.00 10.41 458 PHE A N 1
ATOM 1739 C CA . PHE A 1 458 ? 217.531 198.605 250.354 1.00 8.00 458 PHE A CA 1
ATOM 1740 C C . PHE A 1 458 ? 218.328 198.300 249.092 1.00 6.92 458 PHE A C 1
ATOM 1741 O O . PHE A 1 458 ? 218.872 197.199 248.941 1.00 9.36 458 PHE A O 1
ATOM 1749 N N . LYS A 1 459 ? 218.397 199.260 248.168 1.00 5.80 459 LYS A N 1
ATOM 1750 C CA . LYS A 1 459 ? 219.202 199.081 246.964 1.00 6.83 459 LYS A CA 1
ATOM 1751 C C . LYS A 1 459 ? 220.672 198.897 247.311 1.00 9.10 459 LYS A C 1
ATOM 1752 O O . LYS A 1 459 ? 221.358 198.056 246.718 1.00 11.34 459 LYS A O 1
ATOM 1758 N N . VAL A 1 460 ? 221.175 199.684 248.263 1.00 9.37 460 VAL A N 1
ATOM 1759 C CA . VAL A 1 460 ? 222.566 199.531 248.683 1.00 8.80 460 VAL A CA 1
ATOM 1760 C C . VAL A 1 460 ? 222.796 198.154 249.300 1.00 10.03 460 VAL A C 1
ATOM 1761 O O . VAL A 1 460 ? 223.823 197.510 249.051 1.00 11.43 460 VAL A O 1
ATOM 1765 N N . ARG A 1 461 ? 221.847 197.679 250.111 1.00 9.94 461 ARG A N 1
ATOM 1766 C CA . ARG A 1 461 ? 221.977 196.349 250.702 1.00 9.09 461 ARG A CA 1
ATOM 1767 C C . ARG A 1 461 ? 221.985 195.263 249.631 1.00 7.32 461 ARG A C 1
ATOM 1768 O O . ARG A 1 461 ? 222.753 194.298 249.720 1.00 6.98 461 ARG A O 1
ATOM 1776 N N . ILE A 1 462 ? 221.131 195.399 248.615 1.00 7.56 462 ILE A N 1
ATOM 1777 C CA . ILE A 1 462 ? 221.107 194.423 247.527 1.00 7.43 462 ILE A CA 1
ATOM 1778 C C . ILE A 1 462 ? 222.421 194.452 246.755 1.00 8.21 462 ILE A C 1
ATOM 1779 O O . ILE A 1 462 ? 222.947 193.406 246.355 1.00 11.47 462 ILE A O 1
ATOM 1784 N N . ASN A 1 463 ? 222.972 195.648 246.533 1.00 8.15 463 ASN A N 1
ATOM 1785 C CA . ASN A 1 463 ? 224.266 195.754 245.863 1.00 8.35 463 ASN A CA 1
ATOM 1786 C C . ASN A 1 463 ? 225.362 195.076 246.674 1.00 7.58 463 ASN A C 1
ATOM 1787 O O . ASN A 1 463 ? 226.226 194.389 246.115 1.00 9.30 463 ASN A O 1
ATOM 1792 N N . ALA A 1 464 ? 225.345 195.261 247.996 1.00 6.45 464 ALA A N 1
ATOM 1793 C CA . ALA A 1 464 ? 226.324 194.598 248.851 1.00 6.59 464 ALA A CA 1
ATOM 1794 C C . ALA A 1 464 ? 226.172 193.083 248.791 1.00 9.61 464 ALA A C 1
ATOM 1795 O O . ALA A 1 464 ? 227.170 192.352 248.743 1.00 11.41 464 ALA A O 1
ATOM 1797 N N . LEU A 1 465 ? 224.930 192.593 248.795 1.00 11.08 465 LEU A N 1
ATOM 1798 C CA . LEU A 1 465 ? 224.700 191.154 248.692 1.00 8.07 465 LEU A CA 1
ATOM 1799 C C . LEU A 1 465 ? 225.215 190.606 247.368 1.00 8.94 465 LEU A C 1
ATOM 1800 O O . LEU A 1 465 ? 225.808 189.522 247.326 1.00 12.33 465 LEU A O 1
ATOM 1805 N N . VAL A 1 466 ? 224.989 191.336 246.275 1.00 7.95 466 VAL A N 1
ATOM 1806 C CA . VAL A 1 466 ? 225.478 190.896 244.971 1.00 7.98 466 VAL A CA 1
ATOM 1807 C C . VAL A 1 466 ? 227.001 190.875 244.951 1.00 14.58 466 VAL A C 1
ATOM 1808 O O . VAL A 1 466 ? 227.617 189.931 244.441 1.00 19.67 466 VAL A O 1
ATOM 1812 N N . ALA A 1 467 ? 227.632 191.913 245.504 1.00 17.51 467 ALA A N 1
ATOM 1813 C CA . ALA A 1 467 ? 229.090 191.972 245.520 1.00 12.63 467 ALA A CA 1
ATOM 1814 C C . ALA A 1 467 ? 229.685 190.839 246.348 1.00 14.27 467 ALA A C 1
ATOM 1815 O O . ALA A 1 467 ? 230.698 190.244 245.962 1.00 19.56 467 ALA A O 1
ATOM 1817 N N . LEU A 1 468 ? 229.072 190.528 247.493 1.00 14.01 468 LEU A N 1
ATOM 1818 C CA . LEU A 1 468 ? 229.608 189.481 248.358 1.00 14.11 468 LEU A CA 1
ATOM 1819 C C . LEU A 1 468 ? 229.515 188.102 247.714 1.00 18.56 468 LEU A C 1
ATOM 1820 O O . LEU A 1 468 ? 230.353 187.236 247.988 1.00 21.80 468 LEU A O 1
ATOM 1825 N N . ALA A 1 469 ? 228.515 187.878 246.866 1.00 18.95 469 ALA A N 1
ATOM 1826 C CA . ALA A 1 469 ? 228.280 186.576 246.257 1.00 20.21 469 ALA A CA 1
ATOM 1827 C C . ALA A 1 469 ? 228.943 186.426 244.893 1.00 26.44 469 ALA A C 1
ATOM 1828 O O . ALA A 1 469 ? 228.698 185.428 244.208 1.00 31.35 469 ALA A O 1
ATOM 1830 N N . GLN A 1 470 ? 229.763 187.394 244.479 1.00 32.52 470 GLN A N 1
ATOM 1831 C CA . GLN A 1 470 ? 230.394 187.318 243.165 1.00 38.37 470 GLN A CA 1
ATOM 1832 C C . GLN A 1 470 ? 231.367 186.148 243.076 1.00 46.92 470 GLN A C 1
ATOM 1833 O O . GLN A 1 470 ? 231.420 185.457 242.051 1.00 43.38 470 GLN A O 1
ATOM 1839 N N . LYS A 1 471 ? 232.142 185.909 244.130 1.00 47.12 471 LYS A N 1
ATOM 1840 C CA . LYS A 1 471 ? 233.165 184.871 244.137 1.00 49.30 471 LYS A CA 1
ATOM 1841 C C . LYS A 1 471 ? 232.757 183.747 245.079 1.00 47.07 471 LYS A C 1
ATOM 1842 O O . LYS A 1 471 ? 232.428 183.995 246.244 1.00 43.94 471 LYS A O 1
ATOM 1848 N N . VAL A 1 472 ? 232.783 182.521 244.573 1.00 50.17 472 VAL A N 1
ATOM 1849 C CA . VAL A 1 472 ? 232.416 181.353 245.384 1.00 50.21 472 VAL A CA 1
ATOM 1850 C C . VAL A 1 472 ? 233.531 181.060 246.381 1.00 54.56 472 VAL A C 1
ATOM 1851 O O . VAL A 1 472 ? 234.717 181.093 246.005 1.00 62.98 472 VAL A O 1
ATOM 1855 N N . PRO A 1 473 ? 233.216 180.786 247.652 1.00 49.26 473 PRO A N 1
ATOM 1856 C CA . PRO A 1 473 ? 234.271 180.449 248.618 1.00 52.40 473 PRO A CA 1
ATOM 1857 C C . PRO A 1 473 ? 234.919 179.105 248.326 1.00 63.93 473 PRO A C 1
ATOM 1858 O O . PRO A 1 473 ? 234.456 178.358 247.460 1.00 67.25 473 PRO A O 1
ATOM 1862 N N . GLU A 1 474 ? 235.998 178.792 249.047 1.00 69.45 474 GLU A N 1
ATOM 1863 C CA . GLU A 1 474 ? 236.713 177.542 248.803 1.00 69.59 474 GLU A CA 1
ATOM 1864 C C . GLU A 1 474 ? 235.885 176.332 249.219 1.00 64.47 474 GLU A C 1
ATOM 1865 O O . GLU A 1 474 ? 235.814 175.341 248.484 1.00 58.69 474 GLU A O 1
ATOM 1871 N N . ASP A 1 475 ? 235.248 176.394 250.390 1.00 64.59 475 ASP A N 1
ATOM 1872 C CA . ASP A 1 475 ? 234.462 175.283 250.914 1.00 65.56 475 ASP A CA 1
ATOM 1873 C C . ASP A 1 475 ? 232.985 175.386 250.554 1.00 63.87 475 ASP A C 1
ATOM 1874 O O . ASP A 1 475 ? 232.134 174.865 251.287 1.00 57.47 475 ASP A O 1
ATOM 1879 N N . GLY A 1 476 ? 232.658 176.044 249.446 1.00 61.32 476 GLY A N 1
ATOM 1880 C CA . GLY A 1 476 ? 231.278 176.193 249.037 1.00 49.89 476 GLY A CA 1
ATOM 1881 C C . GLY A 1 476 ? 230.572 177.309 249.780 1.00 53.43 476 GLY A C 1
ATOM 1882 O O . GLY A 1 476 ? 231.136 178.010 250.622 1.00 60.40 476 GLY A O 1
ATOM 1883 N N . TRP A 1 477 ? 229.295 177.471 249.451 1.00 48.75 477 TRP A N 1
ATOM 1884 C CA . TRP A 1 477 ? 228.476 178.503 250.067 1.00 32.03 477 TRP A CA 1
ATOM 1885 C C . TRP A 1 477 ? 227.984 178.058 251.438 1.00 34.21 477 TRP A C 1
ATOM 1886 O O . TRP A 1 477 ? 227.802 176.866 251.702 1.00 46.29 477 TRP A O 1
ATOM 1897 N N . THR A 1 478 ? 227.770 179.035 252.316 1.00 30.19 478 THR A N 1
ATOM 1898 C CA . THR A 1 478 ? 227.222 178.790 253.641 1.00 41.05 478 THR A CA 1
ATOM 1899 C C . THR A 1 478 ? 226.118 179.799 253.924 1.00 49.37 478 THR A C 1
ATOM 1900 O O . THR A 1 478 ? 226.109 180.905 253.378 1.00 51.31 478 THR A O 1
ATOM 1904 N N . MET A 1 479 ? 225.175 179.399 254.772 1.00 50.08 479 MET A N 1
ATOM 1905 C CA . MET A 1 479 ? 224.041 180.248 255.108 1.00 53.68 479 MET A CA 1
ATOM 1906 C C . MET A 1 479 ? 224.407 181.150 256.286 1.00 61.86 479 MET A C 1
ATOM 1907 O O . MET A 1 479 ? 225.560 181.211 256.722 1.00 64.92 479 MET A O 1
ATOM 1912 N N . GLN A 1 480 ? 223.419 181.865 256.816 1.00 66.26 480 GLN A N 1
ATOM 1913 C CA . GLN A 1 480 ? 223.633 182.791 257.919 1.00 69.67 480 GLN A CA 1
ATOM 1914 C C . GLN A 1 480 ? 223.550 182.123 259.285 1.00 70.33 480 GLN A C 1
ATOM 1915 O O . GLN A 1 480 ? 223.834 182.775 260.294 1.00 75.41 480 GLN A O 1
ATOM 1921 N N . ASP A 1 481 ? 223.171 180.846 259.344 1.00 68.16 481 ASP A N 1
ATOM 1922 C CA . ASP A 1 481 ? 223.096 180.116 260.603 1.00 74.63 481 ASP A CA 1
ATOM 1923 C C . ASP A 1 481 ? 224.182 179.055 260.728 1.00 74.19 481 ASP A C 1
ATOM 1924 O O . ASP A 1 481 ? 224.164 178.274 261.686 1.00 76.11 481 ASP A O 1
ATOM 1929 N N . GLY A 1 482 ? 225.127 179.006 259.790 1.00 66.48 482 GLY A N 1
ATOM 1930 C CA . GLY A 1 482 ? 226.226 178.071 259.829 1.00 64.69 482 GLY A CA 1
ATOM 1931 C C . GLY A 1 482 ? 226.030 176.822 258.994 1.00 67.52 482 GLY A C 1
ATOM 1932 O O . GLY A 1 482 ? 227.015 176.144 258.681 1.00 65.70 482 GLY A O 1
ATOM 1933 N N . THR A 1 483 ? 224.793 176.500 258.628 1.00 69.24 483 THR A N 1
ATOM 1934 C CA . THR A 1 483 ? 224.553 175.327 257.803 1.00 63.35 483 THR A CA 1
ATOM 1935 C C . THR A 1 483 ? 224.988 175.602 256.365 1.00 56.32 483 THR A C 1
ATOM 1936 O O . THR A 1 483 ? 224.823 176.721 255.869 1.00 55.75 483 THR A O 1
ATOM 1940 N N . PRO A 1 484 ? 225.549 174.612 255.674 1.00 54.98 484 PRO A N 1
ATOM 1941 C CA . PRO A 1 484 ? 225.967 174.834 254.287 1.00 45.96 484 PRO A CA 1
ATOM 1942 C C . PRO A 1 484 ? 224.772 174.938 253.354 1.00 40.04 484 PRO A C 1
ATOM 1943 O O . PRO A 1 484 ? 223.692 174.404 253.622 1.00 47.26 484 PRO A O 1
ATOM 1947 N N . TRP A 1 485 ? 224.979 175.636 252.248 1.00 30.43 485 TRP A N 1
ATOM 1948 C CA . TRP A 1 485 ? 223.925 175.813 251.257 1.00 26.40 485 TRP A CA 1
ATOM 1949 C C . TRP A 1 485 ? 223.712 174.512 250.494 1.00 28.50 485 TRP A C 1
ATOM 1950 O O . TRP A 1 485 ? 224.663 173.996 249.894 1.00 30.80 485 TRP A O 1
ATOM 1961 N N . PRO A 1 486 ? 222.503 173.943 250.500 1.00 24.96 486 PRO A N 1
ATOM 1962 C CA . PRO A 1 486 ? 222.285 172.683 249.770 1.00 25.20 486 PRO A CA 1
ATOM 1963 C C . PRO A 1 486 ? 222.547 172.786 248.279 1.00 24.65 486 PRO A C 1
ATOM 1964 O O . PRO A 1 486 ? 222.999 171.808 247.670 1.00 30.09 486 PRO A O 1
ATOM 1968 N N . GLY A 1 487 ? 222.279 173.937 247.670 1.00 19.79 487 GLY A N 1
ATOM 1969 C CA . GLY A 1 487 ? 222.469 174.096 246.242 1.00 20.41 487 GLY A CA 1
ATOM 1970 C C . GLY A 1 487 ? 223.870 174.521 245.857 1.00 28.61 487 GLY A C 1
ATOM 1971 O O . GLY A 1 487 ? 224.044 175.405 245.013 1.00 29.88 487 GLY A O 1
ATOM 1972 N N . ASN A 1 488 ? 224.879 173.904 246.476 1.00 33.07 488 ASN A N 1
ATOM 1973 C CA . ASN A 1 488 ? 226.262 174.219 246.130 1.00 29.92 488 ASN A CA 1
ATOM 1974 C C . ASN A 1 488 ? 226.566 173.846 244.686 1.00 31.74 488 ASN A C 1
ATOM 1975 O O . ASN A 1 488 ? 227.246 174.593 243.972 1.00 26.81 488 ASN A O 1
ATOM 1980 N N . ASN A 1 489 ? 226.072 172.696 244.237 1.00 34.91 489 ASN A N 1
ATOM 1981 C CA . ASN A 1 489 ? 226.231 172.255 242.859 1.00 34.59 489 ASN A CA 1
ATOM 1982 C C . ASN A 1 489 ? 224.960 172.574 242.084 1.00 35.11 489 ASN A C 1
ATOM 1983 O O . ASN A 1 489 ? 223.863 172.178 242.492 1.00 34.55 489 ASN A O 1
ATOM 1988 N N . VAL A 1 490 ? 225.113 173.294 240.972 1.00 32.26 490 VAL A N 1
ATOM 1989 C CA . VAL A 1 490 ? 223.952 173.709 240.191 1.00 31.11 490 VAL A CA 1
ATOM 1990 C C . VAL A 1 490 ? 223.259 172.502 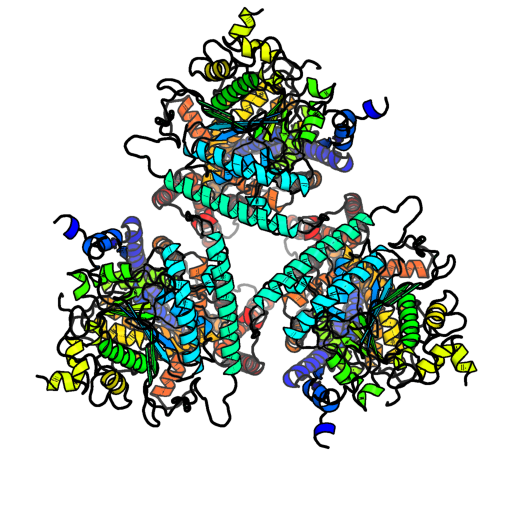239.570 1.00 36.78 490 VAL A C 1
ATOM 1991 O O . VAL A 1 490 ? 222.028 172.467 239.458 1.00 37.04 490 VAL A O 1
ATOM 1995 N N . ARG A 1 491 ? 224.031 171.499 239.158 1.00 37.16 491 ARG A N 1
ATOM 1996 C CA . ARG A 1 491 ? 223.494 170.324 238.486 1.00 31.10 491 ARG A CA 1
ATOM 1997 C C . ARG A 1 491 ? 223.279 169.141 239.421 1.00 26.34 491 ARG A C 1
ATOM 1998 O O . ARG A 1 491 ? 222.925 168.057 238.949 1.00 28.21 491 ARG A O 1
ATOM 2006 N N . ASP A 1 492 ? 223.484 169.315 240.727 1.00 24.08 492 ASP A N 1
ATOM 2007 C CA . ASP A 1 492 ? 223.274 168.227 241.682 1.00 25.08 492 ASP A CA 1
ATOM 2008 C C . ASP A 1 492 ? 222.902 168.850 243.025 1.00 29.00 492 ASP A C 1
ATOM 2009 O O . ASP A 1 492 ? 223.783 169.283 243.774 1.00 38.88 492 ASP A O 1
ATOM 2014 N N . HIS A 1 493 ? 221.605 168.881 243.323 1.00 25.30 493 HIS A N 1
ATOM 2015 C CA . HIS A 1 493 ? 221.116 169.423 244.584 1.00 24.08 493 HIS A CA 1
ATOM 2016 C C . HIS A 1 493 ? 219.688 168.948 244.791 1.00 20.65 493 HIS A C 1
ATOM 2017 O O . HIS A 1 493 ? 218.947 168.785 243.816 1.00 22.62 493 HIS A O 1
ATOM 2024 N N . PRO A 1 494 ? 219.274 168.713 246.032 1.00 20.33 494 PRO A N 1
ATOM 2025 C CA . PRO A 1 494 ? 217.887 168.323 246.296 1.00 23.64 494 PRO A CA 1
ATOM 2026 C C . PRO A 1 494 ? 216.951 169.523 246.224 1.00 23.98 494 PRO A C 1
ATOM 2027 O O . PRO A 1 494 ? 217.371 170.680 246.212 1.00 23.63 494 PRO A O 1
ATOM 2031 N N . GLY A 1 495 ? 215.657 169.220 246.171 1.00 19.82 495 GLY A N 1
ATOM 2032 C CA . GLY A 1 495 ? 214.659 170.273 246.126 1.00 16.60 495 GLY A CA 1
ATOM 2033 C C . GLY A 1 495 ? 214.595 171.036 247.439 1.00 15.59 495 GLY A C 1
ATOM 2034 O O . GLY A 1 495 ? 214.738 170.468 248.522 1.00 17.75 495 GLY A O 1
ATOM 2035 N N . MET A 1 496 ? 214.378 172.346 247.333 1.00 13.51 496 MET A N 1
ATOM 2036 C CA . MET A 1 496 ? 214.307 173.227 248.492 1.00 13.99 496 MET A CA 1
ATOM 2037 C C . MET A 1 496 ? 213.052 174.080 248.400 1.00 10.67 496 MET A C 1
ATOM 2038 O O . MET A 1 496 ? 212.761 174.650 247.345 1.00 11.26 496 MET A O 1
ATOM 2043 N N . ILE A 1 497 ? 212.313 174.167 249.502 1.00 10.68 497 ILE A N 1
ATOM 2044 C CA . ILE A 1 497 ? 211.099 174.971 249.576 1.00 11.63 497 ILE A CA 1
ATOM 2045 C C . ILE A 1 497 ? 211.153 175.811 250.843 1.00 12.83 497 ILE A C 1
ATOM 2046 O O . ILE A 1 497 ? 211.362 175.277 251.938 1.00 15.56 497 ILE A O 1
ATOM 2051 N N . GLN A 1 498 ? 210.966 177.120 250.694 1.00 9.57 498 GLN A N 1
ATOM 2052 C CA . GLN A 1 498 ? 211.000 178.049 251.815 1.00 9.06 498 GLN A CA 1
ATOM 2053 C C . GLN A 1 498 ? 209.800 178.981 251.741 1.00 11.08 498 GLN A C 1
ATOM 2054 O O . GLN A 1 498 ? 209.401 179.404 250.655 1.00 14.65 498 GLN A O 1
ATOM 2060 N N . VAL A 1 499 ? 209.225 179.297 252.899 1.00 11.19 499 VAL A N 1
ATOM 2061 C CA . VAL A 1 499 ? 208.083 180.200 252.998 1.00 9.84 499 VAL A CA 1
ATOM 2062 C C . VAL A 1 499 ? 208.516 181.413 253.809 1.00 13.78 499 VAL A C 1
ATOM 2063 O O . VAL A 1 499 ? 209.040 181.268 254.921 1.00 22.20 499 VAL A O 1
ATOM 2067 N N . PHE A 1 500 ? 208.296 182.606 253.257 1.00 10.05 500 PHE A N 1
ATOM 2068 C CA . PHE A 1 500 ? 208.769 183.845 253.864 1.00 14.29 500 PHE A CA 1
ATOM 2069 C C . PHE A 1 500 ? 207.670 184.648 254.550 1.00 17.37 500 PHE A C 1
ATOM 2070 O O . PHE A 1 500 ? 207.930 185.285 255.574 1.00 25.55 500 PHE A O 1
ATOM 2078 N N . LEU A 1 501 ? 206.449 184.637 254.017 1.00 9.94 501 LEU A N 1
ATOM 2079 C CA . LEU A 1 501 ? 205.370 185.442 254.579 1.00 10.76 501 LEU A CA 1
ATOM 2080 C C . LEU A 1 501 ? 204.058 184.669 254.581 1.00 16.98 501 LEU A C 1
ATOM 2081 O O . LEU A 1 501 ? 204.049 183.449 254.390 1.00 24.18 501 LEU A O 1
ATOM 2086 N N . GLY A 1 502 ? 202.947 185.366 254.810 1.00 15.21 502 GLY A N 1
ATOM 2087 C CA . GLY A 1 502 ? 201.637 184.747 254.739 1.00 20.16 502 GLY A CA 1
ATOM 2088 C C . GLY A 1 502 ? 201.008 184.479 256.088 1.00 32.62 502 GLY A C 1
ATOM 2089 O O . GLY A 1 502 ? 201.221 185.235 257.041 1.00 32.13 502 GLY A O 1
ATOM 2090 N N . GLN A 1 503 ? 200.222 183.408 256.178 1.00 45.84 503 GLN A N 1
ATOM 2091 C CA . GLN A 1 503 ? 199.599 183.043 257.441 1.00 56.75 503 GLN A CA 1
ATOM 2092 C C . GLN A 1 503 ? 200.667 182.727 258.479 1.00 57.61 503 GLN A C 1
ATOM 2093 O O . GLN A 1 503 ? 201.726 182.176 258.164 1.00 59.24 503 GLN A O 1
ATOM 2099 N N . ASN A 1 504 ? 200.377 183.085 259.727 1.00 59.08 504 ASN A N 1
ATOM 2100 C CA . ASN A 1 504 ? 201.360 183.064 260.817 1.00 58.86 504 ASN A CA 1
ATOM 2101 C C . ASN A 1 504 ? 202.505 183.967 260.362 1.00 53.78 504 ASN A C 1
ATOM 2102 O O . ASN A 1 504 ? 202.247 185.129 260.009 1.00 57.59 504 ASN A O 1
ATOM 2107 N N . GLY A 1 505 ? 203.745 183.494 260.333 1.00 48.06 505 GLY A N 1
ATOM 2108 C CA . GLY A 1 505 ? 204.834 184.324 259.842 1.00 41.67 505 GLY A CA 1
ATOM 2109 C C . GLY A 1 505 ? 205.027 185.542 260.723 1.00 49.93 505 GLY A C 1
ATOM 2110 O O . GLY A 1 505 ? 205.282 185.432 261.929 1.00 64.47 505 GLY A O 1
ATOM 2111 N N . VAL A 1 506 ? 204.907 186.726 260.129 1.00 44.29 506 VAL A N 1
ATOM 2112 C CA . VAL A 1 506 ? 205.038 187.976 260.866 1.00 47.98 506 VAL A CA 1
ATOM 2113 C C . VAL A 1 506 ? 204.260 189.061 260.132 1.00 43.17 506 VAL A C 1
ATOM 2114 O O . VAL A 1 506 ? 204.169 189.053 258.900 1.00 38.28 506 VAL A O 1
ATOM 2118 N N . ARG A 1 507 ? 203.686 189.987 260.895 1.00 40.12 507 ARG A N 1
ATOM 2119 C CA . ARG A 1 507 ? 202.854 191.055 260.365 1.00 32.01 507 ARG A CA 1
ATOM 2120 C C . ARG A 1 507 ? 203.706 192.200 259.814 1.00 28.37 507 ARG A C 1
ATOM 2121 O O . ARG A 1 507 ? 204.923 192.257 260.001 1.00 29.69 507 ARG A O 1
ATOM 2129 N N . ASP A 1 508 ? 203.039 193.122 259.116 1.00 26.28 508 ASP A N 1
ATOM 2130 C CA . ASP A 1 508 ? 203.701 194.281 258.528 1.00 22.69 508 ASP A CA 1
ATOM 2131 C C . ASP A 1 508 ? 203.687 195.474 259.477 1.00 30.00 508 ASP A C 1
ATOM 2132 O O . ASP A 1 508 ? 203.401 195.326 260.669 1.00 36.58 508 ASP A O 1
ATOM 2137 N N . ILE A 1 509 ? 204.004 196.657 258.952 1.00 27.59 509 ILE A N 1
ATOM 2138 C CA . ILE A 1 509 ? 204.038 197.869 259.765 1.00 27.37 509 ILE A CA 1
ATOM 2139 C C . ILE A 1 509 ? 202.670 198.204 260.360 1.00 34.70 509 ILE A C 1
ATOM 2140 O O . ILE A 1 509 ? 202.585 198.580 261.534 1.00 41.86 509 ILE A O 1
ATOM 2145 N N . GLU A 1 510 ? 201.594 198.061 259.587 1.00 34.98 510 GLU A N 1
ATOM 2146 C CA . GLU A 1 510 ? 200.254 198.356 260.076 1.00 33.39 510 GLU A CA 1
ATOM 2147 C C . GLU A 1 510 ? 199.673 197.242 260.936 1.00 43.16 510 GLU A C 1
ATOM 2148 O O . GLU A 1 510 ? 198.581 197.414 261.487 1.00 51.84 510 GLU A O 1
ATOM 2154 N N . GLY A 1 511 ? 200.369 196.114 261.066 1.00 37.07 511 GLY A N 1
ATOM 2155 C CA . GLY A 1 511 ? 199.878 194.988 261.826 1.00 35.07 511 GLY A CA 1
ATOM 2156 C C . GLY A 1 511 ? 199.123 193.952 261.022 1.00 35.56 511 GLY A C 1
ATOM 2157 O O . GLY A 1 511 ? 198.784 192.895 261.569 1.00 38.08 511 GLY A O 1
ATOM 2158 N N . ASN A 1 512 ? 198.848 194.217 259.748 1.00 28.79 512 ASN A N 1
ATOM 2159 C CA . ASN A 1 512 ? 198.164 193.258 258.897 1.00 28.79 512 ASN A CA 1
ATOM 2160 C C . ASN A 1 512 ? 199.158 192.230 258.361 1.00 29.26 512 ASN A C 1
ATOM 2161 O O . ASN A 1 512 ? 200.356 192.271 258.649 1.00 36.42 512 ASN A O 1
ATOM 2166 N N . GLU A 1 513 ? 198.654 191.289 257.571 1.00 24.19 513 GLU A N 1
ATOM 2167 C CA . GLU A 1 513 ? 199.483 190.263 256.960 1.00 20.51 513 GLU A CA 1
ATOM 2168 C C . GLU A 1 513 ? 199.806 190.632 255.515 1.00 21.03 513 GLU A C 1
ATOM 2169 O O . GLU A 1 513 ? 199.304 191.615 254.966 1.00 20.08 513 GLU A O 1
ATOM 2175 N N . LEU A 1 514 ? 200.660 189.826 254.904 1.00 18.63 514 LEU A N 1
ATOM 2176 C CA . LEU A 1 514 ? 201.134 190.032 253.546 1.00 12.17 514 LEU A CA 1
ATOM 2177 C C . LEU A 1 514 ? 200.960 188.753 252.746 1.00 9.25 514 LEU A C 1
ATOM 2178 O O . LEU A 1 514 ? 200.880 187.660 253.318 1.00 12.49 514 LEU A O 1
ATOM 2183 N N . PRO A 1 515 ? 200.876 188.855 251.418 1.00 6.23 515 PRO A N 1
ATOM 2184 C CA . PRO A 1 515 ? 200.738 187.646 250.597 1.00 5.55 515 PRO A CA 1
ATOM 2185 C C . PRO A 1 515 ? 201.916 186.702 250.787 1.00 8.46 515 PRO A C 1
ATOM 2186 O O . PRO A 1 515 ? 203.055 187.128 250.985 1.00 13.41 515 PRO A O 1
ATOM 2190 N N . ARG A 1 516 ? 201.623 185.405 250.730 1.00 7.75 516 ARG A N 1
ATOM 2191 C CA . ARG A 1 516 ? 202.645 184.390 250.941 1.00 6.47 516 ARG A CA 1
ATOM 2192 C C . ARG A 1 516 ? 203.667 184.416 249.812 1.00 5.54 516 ARG A C 1
ATOM 2193 O O . ARG A 1 516 ? 203.306 184.433 248.632 1.00 7.89 516 ARG A O 1
ATOM 2201 N N . LEU A 1 517 ? 204.946 184.421 250.178 1.00 5.92 517 LEU A N 1
ATOM 2202 C CA . LEU A 1 517 ? 206.048 184.353 249.227 1.00 6.82 517 LEU A CA 1
ATOM 2203 C C . LEU A 1 517 ? 206.770 183.028 249.427 1.00 8.13 517 LEU A C 1
ATOM 2204 O O . LEU A 1 517 ? 207.243 182.738 250.531 1.00 14.45 517 LEU A O 1
ATOM 2209 N N . VAL A 1 518 ? 206.853 182.230 248.366 1.00 4.55 518 VAL A N 1
ATOM 2210 C CA . VAL A 1 518 ? 207.420 180.889 248.429 1.00 5.19 518 VAL A CA 1
ATOM 2211 C C . VAL A 1 518 ? 208.590 180.803 247.460 1.00 5.27 518 VAL A C 1
ATOM 2212 O O . VAL A 1 518 ? 208.453 181.141 246.279 1.00 6.26 518 VAL A O 1
ATOM 2216 N N . TYR A 1 519 ? 209.735 180.355 247.964 1.00 5.44 519 TYR A N 1
ATOM 2217 C CA . TYR A 1 519 ? 210.921 180.102 247.157 1.00 5.95 519 TYR A CA 1
ATOM 2218 C C . TYR A 1 519 ? 211.022 178.602 246.911 1.00 6.68 519 TYR A C 1
ATOM 2219 O O . TYR A 1 519 ? 211.127 177.820 247.863 1.00 7.77 519 TYR A O 1
ATOM 2228 N N . VAL A 1 520 ? 210.988 178.206 245.640 1.00 5.98 520 VAL A N 1
ATOM 2229 C CA . VAL A 1 520 ? 210.970 176.804 245.238 1.00 6.18 520 VAL A CA 1
ATOM 2230 C C . VAL A 1 520 ? 212.147 176.550 244.307 1.00 8.01 520 VAL A C 1
ATOM 2231 O O . VAL A 1 520 ? 212.371 177.312 243.360 1.00 12.04 520 VAL A O 1
ATOM 2235 N N . SER A 1 521 ? 212.896 175.484 244.580 1.00 7.74 521 SER A N 1
ATOM 2236 C CA . SER A 1 521 ? 213.986 175.037 243.719 1.00 6.99 521 SER A CA 1
ATOM 2237 C C . SER A 1 521 ? 213.843 173.533 243.530 1.00 9.68 521 SER A C 1
ATOM 2238 O O . SER A 1 521 ? 214.036 172.765 244.477 1.00 12.63 521 SER A O 1
ATOM 2241 N N . ARG A 1 522 ? 213.501 173.117 242.314 1.00 8.73 522 ARG A N 1
ATOM 2242 C CA . ARG A 1 522 ? 213.263 171.707 242.044 1.00 8.12 522 ARG A CA 1
ATOM 2243 C C . ARG A 1 522 ? 214.568 170.920 242.070 1.00 14.34 522 ARG A C 1
ATOM 2244 O O . ARG A 1 522 ? 215.654 171.460 241.843 1.00 19.29 522 ARG A O 1
ATOM 2252 N N . GLU A 1 523 ? 214.448 169.626 242.356 1.00 14.49 523 GLU A N 1
ATOM 2253 C CA . GLU A 1 523 ? 215.616 168.760 242.438 1.00 14.52 523 GLU A CA 1
ATOM 2254 C C . GLU A 1 523 ? 216.266 168.596 241.070 1.00 16.88 523 GLU A C 1
ATOM 2255 O O . GLU A 1 523 ? 215.585 168.422 240.056 1.00 17.80 523 GLU A O 1
ATOM 2261 N N . LYS A 1 524 ? 217.595 168.657 241.048 1.00 18.55 524 LYS A N 1
ATOM 2262 C CA . LYS A 1 524 ? 218.375 168.471 239.832 1.00 17.29 524 LYS A CA 1
ATOM 2263 C C . LYS A 1 524 ? 219.411 167.386 240.073 1.00 20.31 524 LYS A C 1
ATOM 2264 O O . LYS A 1 524 ? 220.125 167.420 241.080 1.00 25.75 524 LYS A O 1
ATOM 2270 N N . ARG A 1 525 ? 219.487 166.426 239.157 1.00 23.82 525 ARG A N 1
ATOM 2271 C CA . ARG A 1 525 ? 220.448 165.338 239.233 1.00 24.78 525 ARG A CA 1
ATOM 2272 C C . ARG A 1 525 ? 221.081 165.138 237.865 1.00 31.61 525 ARG A C 1
ATOM 2273 O O . ARG A 1 525 ? 220.450 165.421 236.840 1.00 37.51 525 ARG A O 1
ATOM 2281 N N . PRO A 1 526 ? 222.325 164.663 237.817 1.00 34.18 526 PRO A N 1
ATOM 2282 C CA . PRO A 1 526 ? 222.959 164.399 236.520 1.00 39.53 526 PRO A CA 1
ATOM 2283 C C . PRO A 1 526 ? 222.246 163.285 235.770 1.00 46.20 526 PRO A C 1
ATOM 2284 O O . PRO A 1 526 ? 221.711 162.346 236.363 1.00 42.37 526 PRO A O 1
ATOM 2288 N N . GLY A 1 527 ? 222.245 163.400 234.443 1.00 47.41 527 GLY A N 1
ATOM 2289 C CA . GLY A 1 527 ? 221.613 162.415 233.592 1.00 52.54 527 GLY A CA 1
ATOM 2290 C C . GLY A 1 527 ? 220.115 162.555 233.439 1.00 54.72 527 GLY A C 1
ATOM 2291 O O . GLY A 1 527 ? 219.497 161.707 232.784 1.00 59.05 527 GLY A O 1
ATOM 2292 N N . TYR A 1 528 ? 219.511 163.590 234.017 1.00 49.52 528 TYR A N 1
ATOM 2293 C CA . TYR A 1 528 ? 218.074 163.812 233.941 1.00 44.63 528 TYR A CA 1
ATOM 2294 C C . TYR A 1 528 ? 217.804 165.115 233.205 1.00 48.81 528 TYR A C 1
ATOM 2295 O O . TYR A 1 528 ? 218.416 166.144 233.513 1.00 48.02 528 TYR A O 1
ATOM 2304 N N . ASP A 1 529 ? 216.892 165.070 232.238 1.00 50.44 529 ASP A N 1
ATOM 2305 C CA . ASP A 1 529 ? 216.513 166.260 231.488 1.00 46.07 529 ASP A CA 1
ATOM 2306 C C . ASP A 1 529 ? 215.464 167.038 232.273 1.00 38.26 529 ASP A C 1
ATOM 2307 O O . ASP A 1 529 ? 214.388 166.509 232.574 1.00 39.95 529 ASP A O 1
ATOM 2312 N N . HIS A 1 530 ? 215.776 168.289 232.606 1.00 27.51 530 HIS A N 1
ATOM 2313 C CA . HIS A 1 530 ? 214.878 169.123 233.392 1.00 23.72 530 HIS A CA 1
ATOM 2314 C C . HIS A 1 530 ? 213.893 169.916 232.543 1.00 22.77 530 HIS A C 1
ATOM 2315 O O . HIS A 1 530 ? 212.983 170.538 233.102 1.00 22.69 530 HIS A O 1
ATOM 2322 N N . HIS A 1 531 ? 214.057 169.919 231.221 1.00 21.98 531 HIS A N 1
ATOM 2323 C CA . HIS A 1 531 ? 213.167 170.576 230.267 1.00 19.25 531 HIS A CA 1
ATOM 2324 C C . HIS A 1 531 ? 213.099 172.089 230.450 1.00 18.54 531 HIS A C 1
ATOM 2325 O O . HIS A 1 531 ? 212.279 172.749 229.800 1.00 19.78 531 HIS A O 1
ATOM 2332 N N . LYS A 1 532 ? 213.935 172.651 231.320 1.00 17.71 532 LYS A N 1
ATOM 2333 C CA . LYS A 1 532 ? 214.138 174.102 231.458 1.00 14.96 532 LYS A CA 1
ATOM 2334 C C . LYS A 1 532 ? 212.830 174.754 231.903 1.00 14.70 532 LYS A C 1
ATOM 2335 O O . LYS A 1 532 ? 212.257 174.332 232.923 1.00 19.70 532 LYS A O 1
ATOM 2341 N N . LYS A 1 533 ? 212.331 175.770 231.192 1.00 13.63 533 LYS A N 1
ATOM 2342 C CA . LYS A 1 533 ? 211.234 176.585 231.704 1.00 12.79 533 LYS A CA 1
ATOM 2343 C C . LYS A 1 533 ? 209.936 175.794 231.805 1.00 10.86 533 LYS A C 1
ATOM 2344 O O . LYS A 1 533 ? 209.162 175.991 232.745 1.00 14.36 533 LYS A O 1
ATOM 2350 N N . ALA A 1 534 ? 209.670 174.911 230.841 1.00 10.54 534 ALA A N 1
ATOM 2351 C CA . ALA A 1 534 ? 208.440 174.127 230.894 1.00 9.38 534 ALA A CA 1
ATOM 2352 C C . ALA A 1 534 ? 208.424 173.204 232.107 1.00 9.89 534 ALA A C 1
ATOM 2353 O O . ALA A 1 534 ? 207.409 173.103 232.809 1.00 15.66 534 ALA A O 1
ATOM 2355 N N . GLY A 1 535 ? 209.545 172.534 232.378 1.00 9.12 535 GLY A N 1
ATOM 2356 C CA . GLY A 1 535 ? 209.622 171.696 233.562 1.00 9.24 535 GLY A CA 1
ATOM 2357 C C . GLY A 1 535 ? 209.521 172.497 234.845 1.00 7.80 535 GLY A C 1
ATOM 2358 O O . GLY A 1 535 ? 208.878 172.068 235.808 1.00 8.41 535 GLY A O 1
ATOM 2359 N N . ALA A 1 536 ? 210.153 173.674 234.876 1.00 8.20 536 ALA A N 1
ATOM 2360 C CA . ALA A 1 536 ? 210.049 174.532 236.052 1.00 7.47 536 ALA A CA 1
ATOM 2361 C C . ALA A 1 536 ? 208.607 174.960 236.294 1.00 6.61 536 ALA A C 1
ATOM 2362 O O . ALA A 1 536 ? 208.135 174.963 237.436 1.00 8.60 536 ALA A O 1
ATOM 2364 N N . MET A 1 537 ? 207.892 175.321 235.227 1.00 7.13 537 MET A N 1
ATOM 2365 C CA . MET A 1 537 ? 206.495 175.718 235.361 1.00 4.63 537 MET A CA 1
ATOM 2366 C C . MET A 1 537 ? 205.627 174.556 235.824 1.00 3.85 537 MET A C 1
ATOM 2367 O O . MET A 1 537 ? 204.724 174.741 236.646 1.00 4.69 537 MET A O 1
ATOM 2372 N N . ASN A 1 538 ? 205.874 173.351 235.301 1.00 3.09 538 ASN A N 1
ATOM 2373 C CA . ASN A 1 538 ? 205.110 172.190 235.750 1.00 3.57 538 ASN A CA 1
ATOM 2374 C C . ASN A 1 538 ? 205.354 171.906 237.229 1.00 3.61 538 ASN A C 1
ATOM 2375 O O . ASN A 1 538 ? 204.413 171.616 237.983 1.00 3.99 538 ASN A O 1
ATOM 2380 N N . ALA A 1 539 ? 206.615 171.991 237.663 1.00 4.48 539 ALA A N 1
ATOM 2381 C CA . ALA A 1 539 ? 206.927 171.791 239.074 1.00 3.61 539 ALA A CA 1
ATOM 2382 C C . ALA A 1 539 ? 206.264 172.854 239.941 1.00 3.66 539 ALA A C 1
ATOM 2383 O O . ALA A 1 539 ? 205.752 172.551 241.025 1.00 3.23 539 ALA A O 1
ATOM 2385 N N . LEU A 1 540 ? 206.268 174.107 239.480 1.00 3.85 540 LEU A N 1
ATOM 2386 C CA . LEU A 1 540 ? 205.600 175.174 240.218 1.00 2.17 540 LEU A CA 1
ATOM 2387 C C . LEU A 1 540 ? 204.102 174.922 240.317 1.00 1.93 540 LEU A C 1
ATOM 2388 O O . LEU A 1 540 ? 203.494 175.165 241.364 1.00 4.18 540 LEU A O 1
ATOM 2393 N N . VAL A 1 541 ? 203.490 174.446 239.231 1.00 3.88 541 VAL A N 1
ATOM 2394 C CA . VAL A 1 541 ? 202.061 174.142 239.249 1.00 3.05 541 VAL A CA 1
ATOM 2395 C C . VAL A 1 541 ? 201.766 173.060 240.279 1.00 2.70 541 VAL A C 1
ATOM 2396 O O . VAL A 1 541 ? 200.828 173.175 241.078 1.00 4.17 541 VAL A O 1
ATOM 2400 N N . ARG A 1 542 ? 202.574 171.997 240.284 1.00 3.16 542 ARG A N 1
ATOM 2401 C CA . ARG A 1 542 ? 202.357 170.918 241.244 1.00 2.88 542 ARG A CA 1
ATOM 2402 C C . ARG A 1 542 ? 202.537 171.402 242.679 1.00 3.58 542 ARG A C 1
ATOM 2403 O O . ARG A 1 542 ? 201.733 171.071 243.560 1.00 4.52 542 ARG A O 1
ATOM 2411 N N . VAL A 1 543 ? 203.576 172.202 242.932 1.00 4.17 543 VAL A N 1
ATOM 2412 C CA . VAL A 1 543 ? 203.822 172.698 244.285 1.00 3.34 543 VAL A CA 1
ATOM 2413 C C . VAL A 1 543 ? 202.685 173.601 244.744 1.00 3.95 543 VAL A C 1
ATOM 2414 O O . VAL A 1 543 ? 202.199 173.488 245.877 1.00 6.08 543 VAL A O 1
ATOM 2418 N N . SER A 1 544 ? 202.241 174.511 243.874 1.00 3.87 544 SER A N 1
ATOM 2419 C CA . SER A 1 544 ? 201.162 175.421 244.238 1.00 3.35 544 SER A CA 1
ATOM 2420 C C . SER A 1 544 ? 199.867 174.663 244.492 1.00 3.68 544 SER A C 1
ATOM 2421 O O . SER A 1 544 ? 199.105 175.009 245.402 1.00 4.98 544 SER A O 1
ATOM 2424 N N . ALA A 1 545 ? 199.595 173.626 243.695 1.00 4.34 545 ALA A N 1
ATOM 2425 C CA . ALA A 1 545 ? 198.426 172.796 243.953 1.00 4.37 545 ALA A CA 1
ATOM 2426 C C . ALA A 1 545 ? 198.550 172.048 245.273 1.00 5.69 545 ALA A C 1
ATOM 2427 O O . ALA A 1 545 ? 197.543 171.822 245.952 1.00 7.53 545 ALA A O 1
ATOM 2429 N N . ILE A 1 546 ? 199.766 171.650 245.647 1.00 7.14 546 ILE A N 1
ATOM 2430 C CA . ILE A 1 546 ? 199.953 170.923 246.900 1.00 5.99 546 ILE A CA 1
ATOM 2431 C C . ILE A 1 546 ? 199.731 171.843 248.097 1.00 6.21 546 ILE A C 1
ATOM 2432 O O . ILE A 1 546 ? 199.034 171.484 249.053 1.00 5.56 546 ILE A O 1
ATOM 2437 N N . ILE A 1 547 ? 200.307 173.046 248.061 1.00 8.96 547 ILE A N 1
ATOM 2438 C CA . ILE A 1 547 ? 200.300 173.918 249.233 1.00 6.84 547 ILE A CA 1
ATOM 2439 C C . ILE A 1 547 ? 199.043 174.778 249.289 1.00 8.48 547 ILE A C 1
ATOM 2440 O O . ILE A 1 547 ? 198.253 174.672 250.233 1.00 12.93 547 ILE A O 1
ATOM 2445 N N . THR A 1 548 ? 198.847 175.641 248.293 1.00 8.73 548 THR A N 1
ATOM 2446 C CA . THR A 1 548 ? 197.733 176.583 248.307 1.00 9.08 548 THR A CA 1
ATOM 2447 C C . THR A 1 548 ? 196.560 176.148 247.439 1.00 10.24 548 THR A C 1
ATOM 2448 O O . THR A 1 548 ? 195.406 176.347 247.830 1.00 13.74 548 THR A O 1
ATOM 2452 N N . ASN A 1 549 ? 196.830 175.568 246.268 1.00 8.07 549 ASN A N 1
ATOM 2453 C CA . ASN A 1 549 ? 195.797 175.065 245.361 1.00 6.73 549 ASN A CA 1
ATOM 2454 C C . ASN A 1 549 ? 194.838 176.179 244.935 1.00 9.89 549 ASN A C 1
ATOM 2455 O O . ASN A 1 549 ? 193.621 176.093 245.103 1.00 19.17 549 ASN A O 1
ATOM 2460 N N . ALA A 1 550 ? 195.414 177.241 244.387 1.00 7.67 550 ALA A N 1
ATOM 2461 C CA . ALA A 1 550 ? 194.596 178.275 243.777 1.00 9.30 550 ALA A CA 1
ATOM 2462 C C . ALA A 1 550 ? 194.065 177.792 242.429 1.00 10.39 550 ALA A C 1
ATOM 2463 O O . ALA A 1 550 ? 194.740 177.037 241.726 1.00 14.26 550 ALA A O 1
ATOM 2465 N N . PRO A 1 551 ? 192.861 178.211 242.042 1.00 11.66 551 PRO A N 1
ATOM 2466 C CA . PRO A 1 551 ? 192.275 177.743 240.780 1.00 13.71 551 PRO A CA 1
ATOM 2467 C C . PRO A 1 551 ? 192.730 178.504 239.544 1.00 10.58 551 PRO A C 1
ATOM 2468 O O . PRO A 1 551 ? 192.358 178.111 238.433 1.00 10.50 551 PRO A O 1
ATOM 2472 N N . TYR A 1 552 ? 193.510 179.570 239.703 1.00 9.42 552 TYR A N 1
ATOM 2473 C CA . TYR A 1 552 ? 193.991 180.355 238.577 1.00 7.11 552 TYR A CA 1
ATOM 2474 C C . TYR A 1 552 ? 195.469 180.646 238.778 1.00 7.53 552 TYR A C 1
ATOM 2475 O O . TYR A 1 552 ? 195.908 180.909 239.901 1.00 14.08 552 TYR A O 1
ATOM 2484 N N . VAL A 1 553 ? 196.233 180.597 237.689 1.00 5.59 553 VAL A N 1
ATOM 2485 C CA . VAL A 1 553 ? 197.686 180.710 237.738 1.00 5.44 553 VAL A CA 1
ATOM 2486 C C . VAL A 1 553 ? 198.114 181.907 236.901 1.00 6.09 553 VAL A C 1
ATOM 2487 O O . VAL A 1 553 ? 197.753 182.008 235.726 1.00 11.40 553 VAL A O 1
ATOM 2491 N N . LEU A 1 554 ? 198.890 182.804 237.498 1.00 4.31 554 LEU A N 1
ATOM 2492 C CA . LEU A 1 554 ? 199.422 183.964 236.794 1.00 5.23 554 LEU A CA 1
ATOM 2493 C C . LEU A 1 554 ? 200.875 183.716 236.419 1.00 7.03 554 LEU A C 1
ATOM 2494 O O . LEU A 1 554 ? 201.697 183.396 237.283 1.00 9.03 554 LEU A O 1
ATOM 2499 N N . ASN A 1 555 ? 201.189 183.866 235.135 1.00 9.84 555 ASN A N 1
ATOM 2500 C CA . ASN A 1 555 ? 202.547 183.683 234.638 1.00 12.63 555 ASN A CA 1
ATOM 2501 C C . ASN A 1 555 ? 203.190 185.049 234.434 1.00 16.78 555 ASN A C 1
ATOM 2502 O O . ASN A 1 555 ? 202.750 185.826 233.580 1.00 26.35 555 ASN A O 1
ATOM 2507 N N . VAL A 1 556 ? 204.228 185.338 235.216 1.00 13.39 556 VAL A N 1
ATOM 2508 C CA . VAL A 1 556 ? 204.919 186.622 235.176 1.00 15.72 556 VAL A CA 1
ATOM 2509 C C . VAL A 1 556 ? 206.413 186.363 235.042 1.00 19.88 556 VAL A C 1
ATOM 2510 O O . VAL A 1 556 ? 206.982 185.575 235.806 1.00 22.16 556 VAL A O 1
ATOM 2514 N N . ASP A 1 557 ? 207.045 187.021 234.073 1.00 21.25 557 ASP A N 1
ATOM 2515 C CA . ASP A 1 557 ? 208.480 186.896 233.878 1.00 20.00 557 ASP A CA 1
ATOM 2516 C C . ASP A 1 557 ? 209.237 187.678 234.949 1.00 23.68 557 ASP A C 1
ATOM 2517 O O . ASP A 1 557 ? 208.679 188.513 235.665 1.00 27.88 557 ASP A O 1
ATOM 2522 N N . CYS A 1 558 ? 210.538 187.394 235.053 1.00 25.94 558 CYS A N 1
ATOM 2523 C CA . CYS A 1 558 ? 211.359 188.056 236.061 1.00 24.55 558 CYS A CA 1
ATOM 2524 C C . CYS A 1 558 ? 211.539 189.539 235.763 1.00 24.43 558 CYS A C 1
ATOM 2525 O O . CYS A 1 558 ? 211.626 190.349 236.693 1.00 22.87 558 CYS A O 1
ATOM 2528 N N . ASP A 1 559 ? 211.597 189.915 234.488 1.00 23.77 559 ASP A N 1
ATOM 2529 C CA . ASP A 1 559 ? 211.803 191.304 234.100 1.00 23.62 559 ASP A CA 1
ATOM 2530 C C . ASP A 1 559 ? 210.502 192.062 233.870 1.00 26.14 559 ASP A C 1
ATOM 2531 O O . ASP A 1 559 ? 210.547 193.237 233.491 1.00 31.91 559 ASP A O 1
ATOM 2536 N N . HIS A 1 560 ? 209.353 191.429 234.089 1.00 21.99 560 HIS A N 1
ATOM 2537 C CA . HIS A 1 560 ? 208.053 192.062 233.915 1.00 17.64 560 HIS A CA 1
ATOM 2538 C C . HIS A 1 560 ? 207.420 192.291 235.280 1.00 17.66 560 HIS A C 1
ATOM 2539 O O . HIS A 1 560 ? 207.352 191.369 236.099 1.00 23.20 560 HIS A O 1
ATOM 2546 N N . TYR A 1 561 ? 206.959 193.515 235.520 1.00 12.76 561 TYR A N 1
ATOM 2547 C CA . TYR A 1 561 ? 206.342 193.887 236.784 1.00 9.97 561 TYR A CA 1
ATOM 2548 C C . TYR A 1 561 ? 204.893 194.293 236.555 1.00 10.06 561 TYR A C 1
ATOM 2549 O O . TYR A 1 561 ? 204.529 194.780 235.481 1.00 14.94 561 TYR A O 1
ATOM 2558 N N . ILE A 1 562 ? 204.067 194.084 237.579 1.00 8.29 562 ILE A N 1
ATOM 2559 C CA . ILE A 1 562 ? 202.645 194.399 237.501 1.00 9.06 562 ILE A CA 1
ATOM 2560 C C . ILE A 1 562 ? 202.464 195.910 237.558 1.00 11.16 562 ILE A C 1
ATOM 2561 O O . ILE A 1 562 ? 202.568 196.521 238.628 1.00 12.07 562 ILE A O 1
ATOM 2566 N N . ASN A 1 563 ? 202.198 196.522 236.402 1.00 12.74 563 ASN A N 1
ATOM 2567 C CA . ASN A 1 563 ? 202.062 197.974 236.344 1.00 14.93 563 ASN A CA 1
ATOM 2568 C C . ASN A 1 563 ? 200.735 198.437 236.935 1.00 18.37 563 ASN A C 1
ATOM 2569 O O . ASN A 1 563 ? 200.688 199.437 237.660 1.00 19.59 563 ASN A O 1
ATOM 2574 N N . ASN A 1 564 ? 199.650 197.728 236.638 1.00 18.27 564 ASN A N 1
ATOM 2575 C CA . ASN A 1 564 ? 198.318 198.077 237.117 1.00 14.44 564 ASN A CA 1
ATOM 2576 C C . ASN A 1 564 ? 197.924 197.108 238.223 1.00 13.86 564 ASN A C 1
ATOM 2577 O O . ASN A 1 564 ? 197.822 195.900 237.986 1.00 16.01 564 ASN A O 1
ATOM 2582 N N . SER A 1 565 ? 197.688 197.641 239.423 1.00 12.57 565 SER A N 1
ATOM 2583 C CA . SER A 1 565 ? 197.363 196.810 240.576 1.00 12.25 565 SER A CA 1
ATOM 2584 C C . SER A 1 565 ? 195.988 196.163 240.477 1.00 17.48 565 SER A C 1
ATOM 2585 O O . SER A 1 565 ? 195.680 195.282 241.287 1.00 18.56 565 SER A O 1
ATOM 2588 N N . LYS A 1 566 ? 195.160 196.572 239.518 1.00 18.32 566 LYS A N 1
ATOM 2589 C CA . LYS A 1 566 ? 193.824 196.021 239.345 1.00 17.84 566 LYS A CA 1
ATOM 2590 C C . LYS A 1 566 ? 193.776 194.910 238.304 1.00 18.92 566 LYS A C 1
ATOM 2591 O O . LYS A 1 566 ? 192.682 194.498 237.907 1.00 24.10 566 LYS A O 1
ATOM 2597 N N . ALA A 1 567 ? 194.933 194.416 237.856 1.00 14.51 567 ALA A N 1
ATOM 2598 C CA . ALA A 1 567 ? 194.957 193.411 236.797 1.00 12.53 567 ALA A CA 1
ATOM 2599 C C . ALA A 1 567 ? 194.267 192.122 237.230 1.00 18.41 567 ALA A C 1
ATOM 2600 O O . ALA A 1 567 ? 193.564 191.489 236.434 1.00 23.90 567 ALA A O 1
ATOM 2602 N N . LEU A 1 568 ? 194.466 191.712 238.485 1.00 16.14 568 LEU A N 1
ATOM 2603 C CA . LEU A 1 568 ? 193.832 190.490 238.972 1.00 14.12 568 LEU A CA 1
ATOM 2604 C C . LEU A 1 568 ? 192.314 190.614 238.960 1.00 15.46 568 LEU A C 1
ATOM 2605 O O . LEU A 1 568 ? 191.607 189.665 238.599 1.00 14.84 568 LEU A O 1
ATOM 2610 N N . ARG A 1 569 ? 191.793 191.777 239.354 1.00 16.51 569 ARG A N 1
ATOM 2611 C CA . ARG A 1 569 ? 190.349 191.985 239.333 1.00 12.44 569 ARG A CA 1
ATOM 2612 C C . ARG A 1 569 ? 189.807 191.967 237.909 1.00 18.82 569 ARG A C 1
ATOM 2613 O O . ARG A 1 569 ? 188.722 191.427 237.659 1.00 29.92 569 ARG A O 1
ATOM 2621 N N . GLU A 1 570 ? 190.544 192.547 236.959 1.00 17.53 570 GLU A N 1
ATOM 2622 C CA . GLU A 1 570 ? 190.109 192.496 235.567 1.00 19.18 570 GLU A CA 1
ATOM 2623 C C . GLU A 1 570 ? 190.113 191.068 235.036 1.00 18.76 570 GLU A C 1
ATOM 2624 O O . GLU A 1 570 ? 189.218 190.682 234.276 1.00 26.47 570 GLU A O 1
ATOM 2630 N N . ALA A 1 571 ? 191.115 190.272 235.415 1.00 14.48 571 ALA A N 1
ATOM 2631 C CA . ALA A 1 571 ? 191.122 188.867 235.020 1.00 13.10 571 ALA A CA 1
ATOM 2632 C C . ALA A 1 571 ? 189.934 188.123 235.618 1.00 15.19 571 ALA A C 1
ATOM 2633 O O . ALA A 1 571 ? 189.301 187.303 234.943 1.00 18.00 571 ALA A O 1
ATOM 2635 N N . MET A 1 572 ? 189.619 188.392 236.888 1.00 15.37 572 MET A N 1
ATOM 2636 C CA . MET A 1 572 ? 188.474 187.753 237.529 1.00 16.89 572 MET A CA 1
ATOM 2637 C C . MET A 1 572 ? 187.142 188.223 236.963 1.00 19.01 572 MET A C 1
ATOM 2638 O O . MET A 1 572 ? 186.144 187.509 237.098 1.00 23.34 572 MET A O 1
ATOM 2643 N N . CYS A 1 573 ? 187.099 189.406 236.348 1.00 16.70 573 CYS A N 1
ATOM 2644 C CA . CYS A 1 573 ? 185.875 189.840 235.682 1.00 19.41 573 CYS A CA 1
ATOM 2645 C C . CYS A 1 573 ? 185.467 188.876 234.574 1.00 19.71 573 CYS A C 1
ATOM 2646 O O . CYS A 1 573 ? 184.273 188.718 234.297 1.00 26.87 573 CYS A O 1
ATOM 2649 N N . PHE A 1 574 ? 186.438 188.228 233.931 1.00 19.16 574 PHE A N 1
ATOM 2650 C CA . PHE A 1 574 ? 186.150 187.218 232.920 1.00 19.26 574 PHE A CA 1
ATOM 2651 C C . PHE A 1 574 ? 186.131 185.814 233.507 1.00 19.36 574 PHE A C 1
ATOM 2652 O O . PHE A 1 574 ? 185.255 185.011 233.169 1.00 22.64 574 PHE A O 1
ATOM 2660 N N . MET A 1 575 ? 187.089 185.504 234.382 1.00 17.23 575 MET A N 1
ATOM 2661 C CA . MET A 1 575 ? 187.286 184.125 234.810 1.00 15.84 575 MET A CA 1
ATOM 2662 C C . MET A 1 575 ? 186.245 183.679 235.830 1.00 16.85 575 MET A C 1
ATOM 2663 O O . MET A 1 575 ? 185.957 182.482 235.928 1.00 19.84 575 MET A O 1
ATOM 2668 N N . MET A 1 576 ? 185.683 184.610 236.598 1.00 17.02 576 MET A N 1
ATOM 2669 C CA . MET A 1 576 ? 184.677 184.287 237.601 1.00 18.75 576 MET A CA 1
ATOM 2670 C C . MET A 1 576 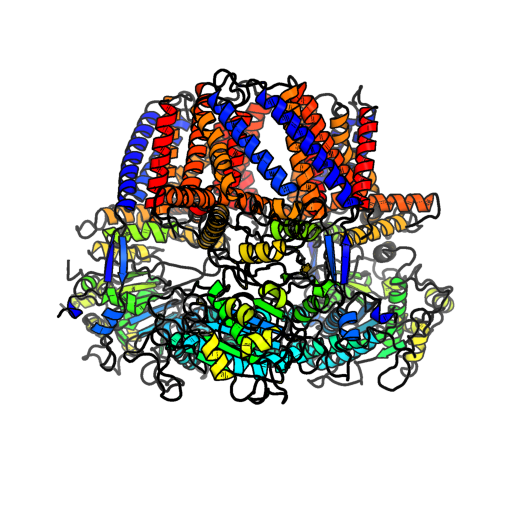? 183.252 184.362 237.067 1.00 25.59 576 MET A C 1
ATOM 2671 O O . MET A 1 576 ? 182.309 184.162 237.838 1.00 24.20 576 MET A O 1
ATOM 2676 N N . ASP A 1 577 ? 183.073 184.652 235.785 1.00 27.96 577 ASP A N 1
ATOM 2677 C CA . ASP A 1 577 ? 181.734 184.677 235.209 1.00 26.94 577 ASP A CA 1
ATOM 2678 C C . ASP A 1 577 ? 181.155 183.266 235.205 1.00 33.46 577 ASP A C 1
ATOM 2679 O O . ASP A 1 577 ? 181.845 182.321 234.806 1.00 32.99 577 ASP A O 1
ATOM 2684 N N . PRO A 1 578 ? 179.910 183.079 235.651 1.00 33.58 578 PRO A N 1
ATOM 2685 C CA . PRO A 1 578 ? 179.355 181.717 235.725 1.00 31.54 578 PRO A CA 1
ATOM 2686 C C . PRO A 1 578 ? 179.294 181.001 234.387 1.00 34.74 578 PRO A C 1
ATOM 2687 O O . PRO A 1 578 ? 179.460 179.775 234.346 1.00 40.71 578 PRO A O 1
ATOM 2691 N N . THR A 1 579 ? 179.059 181.721 233.290 1.00 32.89 579 THR A N 1
ATOM 2692 C CA . THR A 1 579 ? 178.921 181.105 231.973 1.00 32.02 579 THR A CA 1
ATOM 2693 C C . THR A 1 579 ? 180.242 181.075 231.212 1.00 28.84 579 THR A C 1
ATOM 2694 O O . THR A 1 579 ? 180.712 180.003 230.821 1.00 30.47 579 THR A O 1
ATOM 2698 N N . SER A 1 580 ? 180.852 182.242 230.991 1.00 27.29 580 SER A N 1
ATOM 2699 C CA . SER A 1 580 ? 182.081 182.292 230.208 1.00 27.03 580 SER A CA 1
ATOM 2700 C C . SER A 1 580 ? 183.257 181.675 230.953 1.00 24.32 580 SER A C 1
ATOM 2701 O O . SER A 1 580 ? 184.096 181.012 230.335 1.00 25.51 580 SER A O 1
ATOM 2704 N N . GLY A 1 581 ? 183.328 181.863 232.273 1.00 25.10 581 GLY A N 1
ATOM 2705 C CA . GLY A 1 581 ? 184.483 181.395 233.023 1.00 20.20 581 GLY A CA 1
ATOM 2706 C C . GLY A 1 581 ? 184.710 179.900 232.926 1.00 22.36 581 GLY A C 1
ATOM 2707 O O . GLY A 1 581 ? 185.835 179.427 233.106 1.00 22.16 581 GLY A O 1
ATOM 2708 N N . LYS A 1 582 ? 183.653 179.135 232.647 1.00 24.51 582 LYS A N 1
ATOM 2709 C CA . LYS A 1 582 ? 183.804 177.690 232.513 1.00 22.72 582 LYS A CA 1
ATOM 2710 C C . LYS A 1 582 ? 184.539 177.320 231.230 1.00 22.77 582 LYS A C 1
ATOM 2711 O O . LYS A 1 582 ? 185.299 176.346 231.205 1.00 26.29 582 LYS A O 1
ATOM 2717 N N . LYS A 1 583 ? 184.328 178.080 230.157 1.00 19.08 583 LYS A N 1
ATOM 2718 C CA . LYS A 1 583 ? 184.869 177.743 228.847 1.00 15.67 583 LYS A CA 1
ATOM 2719 C C . LYS A 1 583 ? 186.137 178.513 228.496 1.00 14.99 583 LYS A C 1
ATOM 2720 O O . LYS A 1 583 ? 186.582 178.448 227.346 1.00 20.26 583 LYS A O 1
ATOM 2726 N N . ILE A 1 584 ? 186.726 179.239 229.442 1.00 11.29 584 ILE A N 1
ATOM 2727 C CA . ILE A 1 584 ? 187.918 180.038 229.181 1.00 9.87 584 ILE A CA 1
ATOM 2728 C C . ILE A 1 584 ? 189.140 179.282 229.681 1.00 11.05 584 ILE A C 1
ATOM 2729 O O . ILE A 1 584 ? 189.171 178.819 230.828 1.00 16.46 584 ILE A O 1
ATOM 2734 N N . CYS A 1 585 ? 190.145 179.156 228.816 1.00 8.73 585 CYS A N 1
ATOM 2735 C CA . CYS A 1 585 ? 191.406 178.522 229.180 1.00 5.45 585 CYS A CA 1
ATOM 2736 C C . CYS A 1 585 ? 192.394 179.509 229.787 1.00 5.88 585 CYS A C 1
ATOM 2737 O O . CYS A 1 585 ? 193.057 179.188 230.779 1.00 11.57 585 CYS A O 1
ATOM 2740 N N . TYR A 1 586 ? 192.510 180.705 229.214 1.00 5.32 586 TYR A N 1
ATOM 2741 C CA . TYR A 1 586 ? 193.410 181.705 229.770 1.00 4.45 586 TYR A CA 1
ATOM 2742 C C . TYR A 1 586 ? 192.986 183.093 229.315 1.00 5.53 586 TYR A C 1
ATOM 2743 O O . TYR A 1 586 ? 192.246 183.257 228.343 1.00 10.11 586 TYR A O 1
ATOM 2752 N N . VAL A 1 587 ? 193.473 184.087 230.051 1.00 4.76 587 VAL A N 1
ATOM 2753 C CA . VAL A 1 587 ? 193.300 185.499 229.735 1.00 5.60 587 VAL A CA 1
ATOM 2754 C C . VAL A 1 587 ? 194.675 186.076 229.435 1.00 7.12 587 VAL A C 1
ATOM 2755 O O . VAL A 1 587 ? 195.593 185.963 230.257 1.00 9.02 587 VAL A O 1
ATOM 2759 N N . GLN A 1 588 ? 194.820 186.687 228.263 1.00 7.25 588 GLN A N 1
ATOM 2760 C CA . GLN A 1 588 ? 196.104 187.183 227.784 1.00 7.79 588 GLN A CA 1
ATOM 2761 C C . GLN A 1 588 ? 196.110 188.705 227.796 1.00 11.28 588 GLN A C 1
ATOM 2762 O O . GLN A 1 588 ? 195.149 189.339 227.348 1.00 16.66 588 GLN A O 1
ATOM 2768 N N . PHE A 1 589 ? 197.195 189.286 228.311 1.00 12.05 589 PHE A N 1
ATOM 2769 C CA . PHE A 1 589 ? 197.392 190.724 228.364 1.00 14.48 589 PHE A CA 1
ATOM 2770 C C . PHE A 1 589 ? 198.460 191.155 227.361 1.00 18.86 589 PHE A C 1
ATOM 2771 O O . PHE A 1 589 ? 199.384 190.391 227.065 1.00 23.30 589 PHE A O 1
ATOM 2779 N N . PRO A 1 590 ? 198.360 192.367 226.816 1.00 18.91 590 PRO A N 1
ATOM 2780 C CA . PRO A 1 590 ? 199.383 192.835 225.875 1.00 20.29 590 PRO A CA 1
ATOM 2781 C C . PRO A 1 590 ? 200.723 193.035 226.565 1.00 27.18 590 PRO A C 1
ATOM 2782 O O . PRO A 1 590 ? 200.797 193.302 227.766 1.00 36.89 590 PRO A O 1
ATOM 2786 N N . GLN A 1 591 ? 201.792 192.902 225.786 1.00 31.86 591 GLN A N 1
ATOM 2787 C CA . GLN A 1 591 ? 203.151 193.067 226.284 1.00 35.09 591 GLN A CA 1
ATOM 2788 C C . GLN A 1 591 ? 203.635 194.476 225.963 1.00 41.55 591 GLN A C 1
ATOM 2789 O O . GLN A 1 591 ? 203.708 194.860 224.791 1.00 53.59 591 GLN A O 1
ATOM 2795 N N . ARG A 1 592 ? 203.962 195.237 227.002 1.00 36.54 592 ARG A N 1
ATOM 2796 C CA . ARG A 1 592 ? 204.516 196.574 226.861 1.00 42.08 592 ARG A CA 1
ATOM 2797 C C . ARG A 1 592 ? 205.888 196.618 227.517 1.00 47.18 592 ARG A C 1
ATOM 2798 O O . ARG A 1 592 ? 206.181 195.840 228.428 1.00 48.13 592 ARG A O 1
ATOM 2806 N N . PHE A 1 593 ? 206.732 197.533 227.049 1.00 44.61 593 PHE A N 1
ATOM 2807 C CA . PHE A 1 593 ? 208.102 197.628 227.527 1.00 55.62 593 PHE A CA 1
ATOM 2808 C C . PHE A 1 593 ? 208.460 199.078 227.819 1.00 62.45 593 PHE A C 1
ATOM 2809 O O . PHE A 1 593 ? 207.873 200.007 227.258 1.00 64.82 593 PHE A O 1
ATOM 2817 N N . ASP A 1 594 ? 209.430 199.257 228.710 1.00 65.42 594 ASP A N 1
ATOM 2818 C CA . ASP A 1 594 ? 209.940 200.564 229.090 1.00 69.91 594 ASP A CA 1
ATOM 2819 C C . ASP A 1 594 ? 211.378 200.723 228.610 1.00 88.96 594 ASP A C 1
ATOM 2820 O O . ASP A 1 594 ? 212.027 199.767 228.177 1.00 91.60 594 ASP A O 1
ATOM 2825 N N . GLY A 1 595 ? 211.872 201.955 228.695 1.00 98.42 595 GLY A N 1
ATOM 2826 C CA . GLY A 1 595 ? 213.235 202.235 228.292 1.00 100.98 595 GLY A CA 1
ATOM 2827 C C . GLY A 1 595 ? 213.488 202.139 226.807 1.00 106.09 595 GLY A C 1
ATOM 2828 O O . GLY A 1 595 ? 214.637 201.964 226.393 1.00 104.83 595 GLY A O 1
ATOM 2829 N N . ILE A 1 596 ? 212.449 202.248 225.992 1.00 109.42 596 ILE A N 1
ATOM 2830 C CA . ILE A 1 596 ? 212.579 202.160 224.543 1.00 112.30 596 ILE A CA 1
ATOM 2831 C C . ILE A 1 596 ? 212.850 203.549 223.987 1.00 117.70 596 ILE A C 1
ATOM 2832 O O . ILE A 1 596 ? 212.451 204.565 224.566 1.00 115.56 596 ILE A O 1
ATOM 2837 N N . ASP A 1 597 ? 213.544 203.595 222.852 1.00 118.51 597 ASP A N 1
ATOM 2838 C CA . ASP A 1 597 ? 213.798 204.860 222.181 1.00 120.03 597 ASP A CA 1
ATOM 2839 C C . ASP A 1 597 ? 212.489 205.469 221.690 1.00 120.18 597 ASP A C 1
ATOM 2840 O O . ASP A 1 597 ? 211.507 204.765 221.437 1.00 117.16 597 ASP A O 1
ATOM 2845 N N . ARG A 1 598 ? 212.479 206.799 221.567 1.00 119.11 598 ARG A N 1
ATOM 2846 C CA . ARG A 1 598 ? 211.274 207.490 221.119 1.00 114.76 598 ARG A CA 1
ATOM 2847 C C . ARG A 1 598 ? 210.868 207.041 219.722 1.00 115.30 598 ARG A C 1
ATOM 2848 O O . ARG A 1 598 ? 209.679 206.839 219.447 1.00 112.10 598 ARG A O 1
ATOM 2856 N N . HIS A 1 599 ? 211.840 206.880 218.825 1.00 117.34 599 HIS A N 1
ATOM 2857 C CA . HIS A 1 599 ? 211.560 206.384 217.485 1.00 113.84 599 HIS A CA 1
ATOM 2858 C C . HIS A 1 599 ? 211.417 204.869 217.431 1.00 114.37 599 HIS A C 1
ATOM 2859 O O . HIS A 1 599 ? 210.943 204.349 216.414 1.00 111.68 599 HIS A O 1
ATOM 2866 N N . ASP A 1 600 ? 211.806 204.158 218.492 1.00 115.46 600 ASP A N 1
ATOM 2867 C CA . ASP A 1 600 ? 211.737 202.697 218.549 1.00 109.90 600 ASP A CA 1
ATOM 2868 C C . ASP A 1 600 ? 212.494 202.074 217.374 1.00 104.57 600 ASP A C 1
ATOM 2869 O O . ASP A 1 600 ? 211.926 201.386 216.524 1.00 98.57 600 ASP A O 1
ATOM 2874 N N . ARG A 1 601 ? 213.807 202.327 217.355 1.00 108.92 601 ARG A N 1
ATOM 2875 C CA . ARG A 1 601 ? 214.629 201.977 216.199 1.00 103.58 601 ARG A CA 1
ATOM 2876 C C . ARG A 1 601 ? 214.596 200.484 215.895 1.00 102.29 601 ARG A C 1
ATOM 2877 O O . ARG A 1 601 ? 214.715 200.088 214.730 1.00 97.42 601 ARG A O 1
ATOM 2885 N N . TYR A 1 602 ? 214.437 199.644 216.915 1.00 105.94 602 TYR A N 1
ATOM 2886 C CA . TYR A 1 602 ? 214.412 198.199 216.736 1.00 102.15 602 TYR A CA 1
ATOM 2887 C C . TYR A 1 602 ? 212.999 197.631 216.705 1.00 98.93 602 TYR A C 1
ATOM 2888 O O . TYR A 1 602 ? 212.838 196.406 216.723 1.00 92.64 602 TYR A O 1
ATOM 2897 N N . SER A 1 603 ? 211.978 198.490 216.652 1.00 100.77 603 SER A N 1
ATOM 2898 C CA . SER A 1 603 ? 210.577 198.060 216.666 1.00 92.36 603 SER A CA 1
ATOM 2899 C C . SER A 1 603 ? 210.274 197.207 217.896 1.00 94.61 603 SER A C 1
ATOM 2900 O O . SER A 1 603 ? 209.563 196.203 217.820 1.00 93.83 603 SER A O 1
ATOM 2903 N N . ASN A 1 604 ? 210.821 197.614 219.043 1.00 97.65 604 ASN A N 1
ATOM 2904 C CA . ASN A 1 604 ? 210.631 196.845 220.268 1.00 94.15 604 ASN A CA 1
ATOM 2905 C C . ASN A 1 604 ? 209.217 196.989 220.815 1.00 92.54 604 ASN A C 1
ATOM 2906 O O . ASN A 1 604 ? 208.721 196.076 221.485 1.00 86.07 604 ASN A O 1
ATOM 2911 N N . ARG A 1 605 ? 208.558 198.121 220.550 1.00 97.80 605 ARG A N 1
ATOM 2912 C CA . ARG A 1 605 ? 207.185 198.301 221.011 1.00 90.71 605 ARG A CA 1
ATOM 2913 C C . ARG A 1 605 ? 206.257 197.270 220.384 1.00 84.37 605 ARG A C 1
ATOM 2914 O O . ARG A 1 605 ? 205.383 196.717 221.063 1.00 80.02 605 ARG A O 1
ATOM 2922 N N . ASN A 1 606 ? 206.434 197.003 219.090 1.00 81.12 606 ASN A N 1
ATOM 2923 C CA . ASN A 1 606 ? 205.657 195.997 218.366 1.00 73.59 606 ASN A CA 1
ATOM 2924 C C . ASN A 1 606 ? 204.161 196.307 218.433 1.00 66.54 606 ASN A C 1
ATOM 2925 O O . ASN A 1 606 ? 203.350 195.472 218.839 1.00 60.19 606 ASN A O 1
ATOM 2930 N N . VAL A 1 607 ? 203.796 197.529 218.038 1.00 65.64 607 VAL A N 1
ATOM 2931 C CA . VAL A 1 607 ? 202.398 197.949 218.099 1.00 65.72 607 VAL A CA 1
ATOM 2932 C C . VAL A 1 607 ? 201.562 197.200 217.068 1.00 65.26 607 VAL A C 1
ATOM 2933 O O . VAL A 1 607 ? 200.410 196.830 217.334 1.00 66.31 607 VAL A O 1
ATOM 2937 N N . VAL A 1 608 ? 202.125 196.959 215.880 1.00 63.16 608 VAL A N 1
ATOM 2938 C CA . VAL A 1 608 ? 201.344 196.386 214.786 1.00 63.49 608 VAL A CA 1
ATOM 2939 C C . VAL A 1 608 ? 200.757 195.043 215.195 1.00 59.49 608 VAL A C 1
ATOM 2940 O O . VAL A 1 608 ? 199.544 194.819 215.096 1.00 55.02 608 VAL A O 1
ATOM 2944 N N . PHE A 1 609 ? 201.602 194.145 215.706 1.00 58.04 609 PHE A N 1
ATOM 2945 C CA . PHE A 1 609 ? 201.125 192.812 216.058 1.00 52.48 609 PHE A CA 1
ATOM 2946 C C . PHE A 1 609 ? 200.106 192.869 217.188 1.00 50.87 609 PHE A C 1
ATOM 2947 O O . PHE A 1 609 ? 198.948 192.485 216.995 1.00 54.68 609 PHE A O 1
ATOM 2955 N N . PHE A 1 610 ? 200.501 193.387 218.350 1.00 51.60 610 PHE A N 1
ATOM 2956 C CA . PHE A 1 610 ? 199.659 193.364 219.539 1.00 48.08 610 PHE A CA 1
ATOM 2957 C C . PHE A 1 610 ? 198.392 194.204 219.422 1.00 50.93 610 PHE A C 1
ATOM 2958 O O . PHE A 1 610 ? 197.471 194.005 220.221 1.00 50.73 610 PHE A O 1
ATOM 2966 N N . ASP A 1 611 ? 198.309 195.131 218.467 1.00 54.86 611 ASP A N 1
ATOM 2967 C CA . ASP A 1 611 ? 197.089 195.902 218.274 1.00 50.37 611 ASP A CA 1
ATOM 2968 C C . ASP A 1 611 ? 196.337 195.597 216.985 1.00 51.86 611 ASP A C 1
ATOM 2969 O O . ASP A 1 611 ? 195.296 196.219 216.745 1.00 59.16 611 ASP A O 1
ATOM 2974 N N . ILE A 1 612 ? 196.817 194.677 216.146 1.00 51.62 612 ILE A N 1
ATOM 2975 C CA . ILE A 1 612 ? 196.019 194.256 215.000 1.00 48.88 612 ILE A CA 1
ATOM 2976 C C . ILE A 1 612 ? 195.785 192.750 215.038 1.00 46.01 612 ILE A C 1
ATOM 2977 O O . ILE A 1 612 ? 194.637 192.289 215.050 1.00 43.00 612 ILE A O 1
ATOM 2982 N N . ASN A 1 613 ? 196.872 191.974 215.051 1.00 43.05 613 ASN A N 1
ATOM 2983 C CA . ASN A 1 613 ? 196.740 190.524 214.960 1.00 33.12 613 ASN A CA 1
ATOM 2984 C C . ASN A 1 613 ? 196.105 189.945 216.216 1.00 39.27 613 ASN A C 1
ATOM 2985 O O . ASN A 1 613 ? 195.289 189.022 216.133 1.00 38.58 613 ASN A O 1
ATOM 2990 N N . MET A 1 614 ? 196.471 190.468 217.388 1.00 42.59 614 MET A N 1
ATOM 2991 C CA . MET A 1 614 ? 195.876 189.982 218.628 1.00 33.81 614 MET A CA 1
ATOM 2992 C C . MET A 1 614 ? 194.380 190.268 218.669 1.00 31.65 614 MET A C 1
ATOM 2993 O O . MET A 1 614 ? 193.588 189.419 219.093 1.00 27.67 614 MET A O 1
ATOM 2998 N N . LYS A 1 615 ? 193.975 191.461 218.227 1.00 37.31 615 LYS A N 1
ATOM 2999 C CA . LYS A 1 615 ? 192.556 191.796 218.188 1.00 35.93 615 LYS A CA 1
ATOM 3000 C C . LYS A 1 615 ? 191.805 190.944 217.173 1.00 39.59 615 LYS A C 1
ATOM 3001 O O . LYS A 1 615 ? 190.661 190.549 217.426 1.00 37.38 615 LYS A O 1
ATOM 3007 N N . GLY A 1 616 ? 192.420 190.659 216.024 1.00 35.61 616 GLY A N 1
ATOM 3008 C CA . GLY A 1 616 ? 191.792 189.762 215.068 1.00 31.54 616 GLY A CA 1
ATOM 3009 C C . GLY A 1 616 ? 191.646 188.351 215.606 1.00 35.70 616 GLY A C 1
ATOM 3010 O O . GLY A 1 616 ? 190.634 187.686 215.367 1.00 34.84 616 GLY A O 1
ATOM 3011 N N . LEU A 1 617 ? 192.659 187.873 216.333 1.00 33.89 617 LEU A N 1
ATOM 3012 C CA . LEU A 1 617 ? 192.576 186.564 216.971 1.00 28.88 617 LEU A CA 1
ATOM 3013 C C . LEU A 1 617 ? 191.476 186.532 218.022 1.00 30.00 617 LEU A C 1
ATOM 3014 O O . LEU A 1 617 ? 190.764 185.531 218.159 1.00 31.09 617 LEU A O 1
ATOM 3019 N N . ASP A 1 618 ? 191.331 187.620 218.779 1.00 30.69 618 ASP A N 1
ATOM 3020 C CA . ASP A 1 618 ? 190.330 187.676 219.836 1.00 29.07 618 ASP A CA 1
ATOM 3021 C C . ASP A 1 618 ? 188.910 187.568 219.296 1.00 30.53 618 ASP A C 1
ATOM 3022 O O . ASP A 1 618 ? 187.999 187.205 220.048 1.00 30.90 618 ASP A O 1
ATOM 3027 N N . GLY A 1 619 ? 188.702 187.867 218.014 1.00 28.36 619 GLY A N 1
ATOM 3028 C CA . GLY A 1 619 ? 187.375 187.832 217.431 1.00 31.47 619 GLY A CA 1
ATOM 3029 C C . GLY A 1 619 ? 186.911 186.483 216.925 1.00 31.46 619 GLY A C 1
ATOM 3030 O O . GLY A 1 619 ? 185.756 186.368 216.505 1.00 36.46 619 GLY A O 1
ATOM 3031 N N . ILE A 1 620 ? 187.767 185.463 216.948 1.00 29.93 620 ILE A N 1
ATOM 3032 C CA . ILE A 1 620 ? 187.417 184.127 216.467 1.00 31.42 620 ILE A CA 1
ATOM 3033 C C . ILE A 1 620 ? 187.375 183.119 217.612 1.00 33.77 620 ILE A C 1
ATOM 3034 O O . ILE A 1 620 ? 186.314 182.585 217.942 1.00 40.19 620 ILE A O 1
ATOM 3039 N N . GLN A 1 621 ? 188.522 182.848 218.232 1.00 26.89 621 GLN A N 1
ATOM 3040 C CA . GLN A 1 621 ? 188.579 181.930 219.366 1.00 19.79 621 GLN A CA 1
ATOM 3041 C C . GLN A 1 621 ? 189.403 182.441 220.536 1.00 18.09 621 GLN A C 1
ATOM 3042 O O . GLN A 1 621 ? 189.183 181.980 221.661 1.00 22.70 621 GLN A O 1
ATOM 3048 N N . GLY A 1 622 ? 190.332 183.369 220.332 1.00 17.02 622 GLY A N 1
ATOM 3049 C CA . GLY A 1 622 ? 191.139 183.888 221.407 1.00 16.80 622 GLY A CA 1
ATOM 3050 C C . GLY A 1 622 ? 192.581 184.089 220.994 1.00 18.90 622 GLY A C 1
ATOM 3051 O O . GLY A 1 622 ? 193.075 183.462 220.051 1.00 24.98 622 GLY A O 1
ATOM 3052 N N . PRO A 1 623 ? 193.284 184.976 221.692 1.00 15.77 623 PRO A N 1
ATOM 3053 C CA . PRO A 1 623 ? 194.692 185.215 221.368 1.00 17.22 623 PRO A CA 1
ATOM 3054 C C . PRO A 1 623 ? 195.553 184.004 221.685 1.00 23.81 623 PRO A C 1
ATOM 3055 O O . PRO A 1 623 ? 195.246 183.205 222.572 1.00 23.73 623 PRO A O 1
ATOM 3059 N N . ILE A 1 624 ? 196.645 183.876 220.940 1.00 26.43 624 ILE A N 1
ATOM 3060 C CA . ILE A 1 624 ? 197.608 182.808 221.177 1.00 23.73 624 ILE A CA 1
ATOM 3061 C C . ILE A 1 624 ? 198.451 183.168 222.391 1.00 24.29 624 ILE A C 1
ATOM 3062 O O . ILE A 1 624 ? 198.903 184.311 222.531 1.00 28.87 624 ILE A O 1
ATOM 3067 N N . TYR A 1 625 ? 198.656 182.198 223.278 1.00 22.60 625 TYR A N 1
ATOM 3068 C CA . TYR A 1 625 ? 199.462 182.416 224.475 1.00 20.34 625 TYR A CA 1
ATOM 3069 C C . TYR A 1 625 ? 200.909 182.663 224.070 1.00 24.27 625 TYR A C 1
ATOM 3070 O O . TYR A 1 625 ? 201.595 181.751 223.600 1.00 31.94 625 TYR A O 1
ATOM 3079 N N . VAL A 1 626 ? 201.374 183.897 224.248 1.00 25.18 626 VAL A N 1
ATOM 3080 C CA . VAL A 1 626 ? 202.745 184.277 223.934 1.00 31.09 626 VAL A CA 1
ATOM 3081 C C . VAL A 1 626 ? 203.363 184.944 225.155 1.00 31.77 626 VAL A C 1
ATOM 3082 O O . VAL A 1 626 ? 202.693 185.695 225.874 1.00 36.68 626 VAL A O 1
ATOM 3086 N N . GLY A 1 627 ? 204.632 184.637 225.405 1.00 34.29 627 GLY A N 1
ATOM 3087 C CA . GLY A 1 627 ? 205.373 185.319 226.454 1.00 47.22 627 GLY A CA 1
ATOM 3088 C C . GLY A 1 627 ? 204.764 185.130 227.830 1.00 39.53 627 GLY A C 1
ATOM 3089 O O . GLY A 1 627 ? 204.442 184.014 228.252 1.00 29.17 627 GLY A O 1
ATOM 3090 N N . THR A 1 628 ? 204.603 186.241 228.539 1.00 36.69 628 THR A N 1
ATOM 3091 C CA . THR A 1 628 ? 204.190 186.272 229.934 1.00 27.45 628 THR A CA 1
ATOM 3092 C C . THR A 1 628 ? 202.874 187.038 230.076 1.00 27.15 628 THR A C 1
ATOM 3093 O O . THR A 1 628 ? 202.220 187.385 229.089 1.00 30.58 628 THR A O 1
ATOM 3097 N N . GLY A 1 629 ? 202.493 187.300 231.322 1.00 23.65 629 GLY A N 1
ATOM 3098 C CA . GLY A 1 629 ? 201.271 188.032 231.608 1.00 11.77 629 GLY A CA 1
ATOM 3099 C C . GLY A 1 629 ? 200.001 187.300 231.235 1.00 7.97 629 GLY A C 1
ATOM 3100 O O . GLY A 1 629 ? 199.095 187.901 230.645 1.00 9.97 629 GLY A O 1
ATOM 3101 N N . CYS A 1 630 ? 199.911 186.015 231.566 1.00 7.93 630 CYS A N 1
ATOM 3102 C CA . CYS A 1 630 ? 198.769 185.187 231.208 1.00 8.37 630 CYS A CA 1
ATOM 3103 C C . CYS A 1 630 ? 198.146 184.601 232.467 1.00 6.89 630 CYS A C 1
ATOM 3104 O O . CYS A 1 630 ? 198.861 184.146 233.367 1.00 10.03 630 CYS A O 1
ATOM 3107 N N . VAL A 1 631 ? 196.817 184.618 232.524 1.00 4.87 631 VAL A N 1
ATOM 3108 C CA . VAL A 1 631 ? 196.056 184.060 233.637 1.00 5.12 631 VAL A CA 1
ATOM 3109 C C . VAL A 1 631 ? 195.431 182.762 233.138 1.00 7.28 631 VAL A C 1
ATOM 3110 O O . VAL A 1 631 ? 194.430 182.780 232.422 1.00 13.75 631 VAL A O 1
ATOM 3114 N N . PHE A 1 632 ? 196.024 181.636 233.513 1.00 5.67 632 PHE A N 1
ATOM 3115 C CA . PHE A 1 632 ? 195.566 180.319 233.103 1.00 5.47 632 PHE A CA 1
ATOM 3116 C C . PHE A 1 632 ? 194.576 179.749 234.108 1.00 5.18 632 PHE A C 1
ATOM 3117 O O . PHE A 1 632 ? 194.630 180.051 235.303 1.00 8.46 632 PHE A O 1
ATOM 3125 N N . ARG A 1 633 ? 193.685 178.897 233.610 1.00 4.66 633 ARG A N 1
ATOM 3126 C CA . ARG A 1 633 ? 192.785 178.121 234.448 1.00 4.04 633 ARG A CA 1
ATOM 3127 C C . ARG A 1 633 ? 193.370 176.731 234.659 1.00 6.14 633 ARG A C 1
ATOM 3128 O O . ARG A 1 633 ? 193.871 176.109 233.718 1.00 9.52 633 ARG A O 1
ATOM 3136 N N . ARG A 1 634 ? 193.317 176.255 235.905 1.00 5.90 634 ARG A N 1
ATOM 3137 C CA . ARG A 1 634 ? 193.934 174.974 236.237 1.00 3.71 634 ARG A CA 1
ATOM 3138 C C . ARG A 1 634 ? 193.279 173.823 235.485 1.00 4.26 634 ARG A C 1
ATOM 3139 O O . ARG A 1 634 ? 193.961 172.882 235.063 1.00 6.39 634 ARG A O 1
ATOM 3147 N N . GLN A 1 635 ? 191.955 173.870 235.319 1.00 4.54 635 GLN A N 1
ATOM 3148 C CA . GLN A 1 635 ? 191.260 172.790 234.627 1.00 5.05 635 GLN A CA 1
ATOM 3149 C C . GLN A 1 635 ? 191.710 172.668 233.177 1.00 6.01 635 GLN A C 1
ATOM 3150 O O . GLN A 1 635 ? 191.758 171.558 232.635 1.00 7.35 635 GLN A O 1
ATOM 3156 N N . ALA A 1 636 ? 192.035 173.790 232.532 1.00 5.34 636 ALA A N 1
ATOM 3157 C CA . ALA A 1 636 ? 192.573 173.733 231.177 1.00 4.43 636 ALA A CA 1
ATOM 3158 C C . ALA A 1 636 ? 193.933 173.049 231.153 1.00 8.01 636 ALA A C 1
ATOM 3159 O O . ALA A 1 636 ? 194.235 172.286 230.229 1.00 14.23 636 ALA A O 1
ATOM 3161 N N . PHE A 1 637 ? 194.767 173.311 232.162 1.00 8.05 637 PHE A N 1
ATOM 3162 C CA . PHE A 1 637 ? 196.097 172.715 232.222 1.00 5.19 637 PHE A CA 1
ATOM 3163 C C . PHE A 1 637 ? 196.065 171.232 232.561 1.00 4.59 637 PHE A C 1
ATOM 3164 O O . PHE A 1 637 ? 197.078 170.549 232.383 1.00 6.39 637 PHE A O 1
ATOM 3172 N N . TYR A 1 638 ? 194.939 170.722 233.047 1.00 4.78 638 TYR A N 1
ATOM 3173 C CA . TYR A 1 638 ? 194.840 169.330 233.462 1.00 5.14 638 TYR A CA 1
ATOM 3174 C C . TYR A 1 638 ? 194.350 168.413 232.351 1.00 7.23 638 TYR A C 1
ATOM 3175 O O . TYR A 1 638 ? 194.138 167.222 232.601 1.00 9.46 638 TYR A O 1
ATOM 3184 N N . GLY A 1 639 ? 194.167 168.930 231.140 1.00 6.20 639 GLY A N 1
ATOM 3185 C CA . GLY A 1 639 ? 193.713 168.104 230.040 1.00 8.51 639 GLY A CA 1
ATOM 3186 C C . GLY A 1 639 ? 192.233 167.806 230.040 1.00 11.71 639 GLY A C 1
ATOM 3187 O O . GLY A 1 639 ? 191.820 166.759 229.531 1.00 14.66 639 GLY A O 1
ATOM 3188 N N . TYR A 1 640 ? 191.418 168.695 230.597 1.00 9.81 640 TYR A N 1
ATOM 3189 C CA . TYR A 1 640 ? 189.977 168.513 230.646 1.00 10.15 640 TYR A CA 1
ATOM 3190 C C . TYR A 1 640 ? 189.300 169.361 229.577 1.00 13.33 640 TYR A C 1
ATOM 3191 O O . TYR A 1 640 ? 189.783 170.435 229.210 1.00 15.02 640 TYR A O 1
ATOM 3200 N N . ASP A 1 641 ? 188.173 168.862 229.077 1.00 15.88 641 ASP A N 1
ATOM 3201 C CA . ASP A 1 641 ? 187.403 169.578 228.076 1.00 18.02 641 ASP A CA 1
ATOM 3202 C C . ASP A 1 641 ? 186.624 170.722 228.721 1.00 20.34 641 ASP A C 1
ATOM 3203 O O . ASP A 1 641 ? 186.474 170.801 229.943 1.00 21.17 641 ASP A O 1
ATOM 3208 N N . ALA A 1 642 ? 186.125 171.618 227.880 1.00 19.98 642 ALA A N 1
ATOM 3209 C CA . ALA A 1 642 ? 185.363 172.761 228.367 1.00 23.77 642 ALA A CA 1
ATOM 3210 C C . ALA A 1 642 ? 184.027 172.295 228.929 1.00 41.35 642 ALA A C 1
ATOM 3211 O O . ALA A 1 642 ? 183.261 171.637 228.212 1.00 42.54 642 ALA A O 1
ATOM 3213 N N . PRO A 1 643 ? 183.712 172.590 230.193 1.00 51.18 643 PRO A N 1
ATOM 3214 C CA . PRO A 1 643 ? 182.416 172.160 230.745 1.00 48.37 643 PRO A CA 1
ATOM 3215 C C . PRO A 1 643 ? 181.219 172.731 230.007 1.00 46.33 643 PRO A C 1
ATOM 3216 O O . PRO A 1 643 ? 180.191 172.052 229.897 1.00 61.14 643 PRO A O 1
ATOM 3220 N N . THR A 1 644 ? 181.316 173.956 229.500 1.00 39.26 644 THR A N 1
ATOM 3221 C CA . THR A 1 644 ? 180.217 174.613 228.794 1.00 54.29 644 THR A CA 1
ATOM 3222 C C . THR A 1 644 ? 180.687 174.944 227.381 1.00 49.68 644 THR A C 1
ATOM 3223 O O . THR A 1 644 ? 181.440 175.901 227.178 1.00 55.84 644 THR A O 1
ATOM 3227 N N . SER A 1 645 ? 180.241 174.156 226.409 1.00 41.37 645 SER A N 1
ATOM 3228 C CA . SER A 1 645 ? 180.594 174.390 225.014 1.00 48.35 645 SER A CA 1
ATOM 3229 C C . SER A 1 645 ? 179.535 173.813 224.082 1.00 70.51 645 SER A C 1
ATOM 3230 O O . SER A 1 645 ? 178.338 173.905 224.355 1.00 78.05 645 SER A O 1
ATOM 3233 N N . SER A 1 713 ? 188.176 155.368 239.098 1.00 50.26 713 SER A N 1
ATOM 3234 C CA . SER A 1 713 ? 189.206 155.586 238.090 1.00 45.32 713 SER A CA 1
ATOM 3235 C C . SER A 1 713 ? 190.469 156.164 238.717 1.00 45.16 713 SER A C 1
ATOM 3236 O O . SER A 1 713 ? 191.091 157.066 238.157 1.00 49.98 713 SER A O 1
ATOM 3239 N N . GLN A 1 714 ? 190.838 155.643 239.889 1.00 43.00 714 GLN A N 1
ATOM 3240 C CA . GLN A 1 714 ? 192.049 156.109 240.558 1.00 41.73 714 GLN A CA 1
ATOM 3241 C C . GLN A 1 714 ? 193.295 155.764 239.751 1.00 36.26 714 GLN A C 1
ATOM 3242 O O . GLN A 1 714 ? 194.217 156.582 239.644 1.00 34.32 714 GLN A O 1
ATOM 3248 N N . SER A 1 715 ? 193.340 154.559 239.178 1.00 40.65 715 SER A N 1
ATOM 3249 C CA . SER A 1 715 ? 194.502 154.152 238.394 1.00 41.94 715 SER A CA 1
ATOM 3250 C C . SER A 1 715 ? 194.676 155.036 237.165 1.00 35.63 715 SER A C 1
ATOM 3251 O O . SER A 1 715 ? 195.806 155.319 236.750 1.00 37.04 715 SER A O 1
ATOM 3254 N N . LYS A 1 716 ? 193.567 155.472 236.563 1.00 29.71 716 LYS A N 1
ATOM 3255 C CA . LYS A 1 716 ? 193.654 156.409 235.448 1.00 27.46 716 LYS A CA 1
ATOM 3256 C C . LYS A 1 716 ? 194.262 157.734 235.895 1.00 28.70 716 LYS A C 1
ATOM 3257 O O . LYS A 1 716 ? 195.072 158.328 235.174 1.00 35.76 716 LYS A O 1
ATOM 3263 N N . PHE A 1 717 ? 193.881 158.211 237.083 1.00 29.12 717 PHE A N 1
ATOM 3264 C CA . PHE A 1 717 ? 194.457 159.445 237.606 1.00 25.47 717 PHE A CA 1
ATOM 3265 C C . PHE A 1 717 ? 195.949 159.295 237.873 1.00 20.56 717 PHE A C 1
ATOM 3266 O O . PHE A 1 717 ? 196.731 160.204 237.573 1.00 19.92 717 PHE A O 1
ATOM 3274 N N . GLU A 1 718 ? 196.364 158.160 238.443 1.00 21.67 718 GLU A N 1
ATOM 3275 C CA . GLU A 1 718 ? 197.784 157.942 238.699 1.00 18.63 718 GLU A CA 1
ATOM 3276 C C . GLU A 1 718 ? 198.597 157.848 237.414 1.00 19.47 718 GLU A C 1
ATOM 3277 O O . GLU A 1 718 ? 199.791 158.165 237.428 1.00 16.77 718 GLU A O 1
ATOM 3283 N N . LYS A 1 719 ? 197.983 157.421 236.312 1.00 24.17 719 LYS A N 1
ATOM 3284 C CA . LYS A 1 719 ? 198.672 157.343 235.031 1.00 20.05 719 LYS A CA 1
ATOM 3285 C C . LYS A 1 719 ? 198.756 158.690 234.324 1.00 18.59 719 LYS A C 1
ATOM 3286 O O . LYS A 1 719 ? 199.537 158.828 233.377 1.00 23.46 719 LYS A O 1
ATOM 3292 N N . LYS A 1 720 ? 197.992 159.684 234.767 1.00 16.17 720 LYS A N 1
ATOM 3293 C CA . LYS A 1 720 ? 197.934 160.986 234.112 1.00 12.82 720 LYS A CA 1
ATOM 3294 C C . LYS A 1 720 ? 198.643 162.087 234.882 1.00 12.89 720 LYS A C 1
ATOM 3295 O O . LYS A 1 720 ? 199.356 162.890 234.277 1.00 14.22 720 LYS A O 1
ATOM 3301 N N . PHE A 1 721 ? 198.473 162.148 236.201 1.00 14.17 721 PHE A N 1
ATOM 3302 C CA . PHE A 1 721 ? 199.049 163.215 237.011 1.00 10.54 721 PHE A CA 1
ATOM 3303 C C . PHE A 1 721 ? 200.328 162.804 237.727 1.00 11.96 721 PHE A C 1
ATOM 3304 O O . PHE A 1 721 ? 201.289 163.578 237.754 1.00 15.70 721 PHE A O 1
ATOM 3312 N N . GLY A 1 722 ? 200.364 161.618 238.308 1.00 12.46 722 GLY A N 1
ATOM 3313 C CA . GLY A 1 722 ? 201.537 161.156 239.018 1.00 13.24 722 GLY A CA 1
ATOM 3314 C C . GLY A 1 722 ? 201.142 160.219 240.141 1.00 17.56 722 GLY A C 1
ATOM 3315 O O . GLY A 1 722 ? 200.009 159.755 240.219 1.00 24.64 722 GLY A O 1
ATOM 3316 N N . GLN A 1 723 ? 202.111 159.954 241.017 1.00 17.49 723 GLN A N 1
ATOM 3317 C CA . GLN A 1 723 ? 201.937 159.030 242.129 1.00 22.58 723 GLN A CA 1
ATOM 3318 C C . GLN A 1 723 ? 201.751 159.744 243.464 1.00 28.87 723 GLN A C 1
ATOM 3319 O O . GLN A 1 723 ? 201.973 159.140 244.518 1.00 35.69 723 GLN A O 1
ATOM 3325 N N . SER A 1 724 ? 201.352 161.013 243.442 1.00 20.67 724 SER A N 1
ATOM 3326 C CA . SER A 1 724 ? 201.108 161.785 244.656 1.00 21.38 724 SER A CA 1
ATOM 3327 C C . SER A 1 724 ? 199.601 161.923 244.843 1.00 20.39 724 SER A C 1
ATOM 3328 O O . SER A 1 724 ? 198.948 162.680 244.118 1.00 20.08 724 SER A O 1
ATOM 3331 N N . SER A 1 725 ? 199.055 161.197 245.822 1.00 20.06 725 SER A N 1
ATOM 3332 C CA . SER A 1 725 ? 197.611 161.206 246.038 1.00 19.24 725 SER A CA 1
ATOM 3333 C C . SER A 1 725 ? 197.113 162.567 246.511 1.00 15.70 725 SER A C 1
ATOM 3334 O O . SER A 1 725 ? 195.962 162.930 246.241 1.00 13.47 725 SER A O 1
ATOM 3337 N N . VAL A 1 726 ? 197.953 163.325 247.220 1.00 15.84 726 VAL A N 1
ATOM 3338 C CA . VAL A 1 726 ? 197.554 164.655 247.672 1.00 13.37 726 VAL A CA 1
ATOM 3339 C C . VAL A 1 726 ? 197.301 165.568 246.479 1.00 15.92 726 VAL A C 1
ATOM 3340 O O . VAL A 1 726 ? 196.334 166.340 246.462 1.00 17.82 726 VAL A O 1
ATOM 3344 N N . PHE A 1 727 ? 198.163 165.494 245.463 1.00 14.59 727 PHE A N 1
ATOM 3345 C CA . PHE A 1 727 ? 197.950 166.283 244.255 1.00 12.03 727 PHE A CA 1
ATOM 3346 C C . PHE A 1 727 ? 196.678 165.856 243.533 1.00 14.47 727 PHE A C 1
ATOM 3347 O O . PHE A 1 727 ? 195.943 166.699 243.005 1.00 15.71 727 PHE A O 1
ATOM 3355 N N . ILE A 1 728 ? 196.402 164.550 243.496 1.00 15.39 728 ILE A N 1
ATOM 3356 C CA . ILE A 1 728 ? 195.172 164.067 242.875 1.00 11.55 728 ILE A CA 1
ATOM 3357 C C . ILE A 1 728 ? 193.956 164.628 243.599 1.00 13.92 728 ILE A C 1
ATOM 3358 O O . ILE A 1 728 ? 192.979 165.051 242.970 1.00 17.87 728 ILE A O 1
ATOM 3363 N N . ALA A 1 729 ? 193.993 164.632 244.934 1.00 13.73 729 ALA A N 1
ATOM 3364 C CA . ALA A 1 729 ? 192.892 165.201 245.703 1.00 11.06 729 ALA A CA 1
ATOM 3365 C C . ALA A 1 729 ? 192.748 166.695 245.442 1.00 11.12 729 ALA A C 1
ATOM 3366 O O . ALA A 1 729 ? 191.629 167.208 245.323 1.00 12.05 729 ALA A O 1
ATOM 3368 N N . SER A 1 730 ? 193.871 167.412 245.352 1.00 11.03 730 SER A N 1
ATOM 3369 C CA . SER A 1 730 ? 193.814 168.853 245.130 1.00 10.91 730 SER A CA 1
ATOM 3370 C C . SER A 1 730 ? 193.302 169.195 243.736 1.00 12.03 730 SER A C 1
ATOM 3371 O O . SER A 1 730 ? 192.697 170.256 243.545 1.00 16.29 730 SER A O 1
ATOM 3374 N N . THR A 1 731 ? 193.538 168.322 242.754 1.00 13.31 731 THR A N 1
ATOM 3375 C CA . THR A 1 731 ? 193.086 168.596 241.393 1.00 10.71 731 THR A CA 1
ATOM 3376 C C . THR A 1 731 ? 191.567 168.594 241.265 1.00 13.97 731 THR A C 1
ATOM 3377 O O . THR A 1 731 ? 191.044 169.119 240.276 1.00 21.60 731 THR A O 1
ATOM 3381 N N . LEU A 1 732 ? 190.851 168.027 242.232 1.00 11.90 732 LEU A N 1
ATOM 3382 C CA . LEU A 1 732 ? 189.403 167.895 242.155 1.00 12.76 732 LEU A CA 1
ATOM 3383 C C . LEU A 1 732 ? 188.660 169.060 242.799 1.00 15.10 732 LEU A C 1
ATOM 3384 O O . LEU A 1 732 ? 187.429 169.023 242.880 1.00 21.90 732 LEU A O 1
ATOM 3389 N N . LEU A 1 733 ? 189.372 170.086 243.258 1.00 17.05 733 LEU A N 1
ATOM 3390 C CA . LEU A 1 733 ? 188.748 171.250 243.875 1.00 22.75 733 LEU A CA 1
ATOM 3391 C C . LEU A 1 733 ? 188.394 172.262 242.791 1.00 28.64 733 LEU A C 1
ATOM 3392 O O . LEU A 1 733 ? 189.284 172.814 242.135 1.00 33.48 733 LEU A O 1
ATOM 3397 N N . GLU A 1 734 ? 187.094 172.504 242.606 1.00 31.37 734 GLU A N 1
ATOM 3398 C CA . GLU A 1 734 ? 186.652 173.402 241.543 1.00 40.46 734 GLU A CA 1
ATOM 3399 C C . GLU A 1 734 ? 186.962 174.857 241.873 1.00 39.51 734 GLU A C 1
ATOM 3400 O O . GLU A 1 734 ? 187.449 175.603 241.016 1.00 32.92 734 GLU A O 1
ATOM 3406 N N . ASP A 1 735 ? 186.687 175.280 243.105 1.00 42.68 735 ASP A N 1
ATOM 3407 C CA . ASP A 1 735 ? 186.890 176.662 243.517 1.00 40.44 735 ASP A CA 1
ATOM 3408 C C . ASP A 1 735 ? 188.252 176.901 244.153 1.00 33.28 735 ASP A C 1
ATOM 3409 O O . ASP A 1 735 ? 188.511 178.012 244.627 1.00 29.71 735 ASP A O 1
ATOM 3414 N N . GLY A 1 736 ? 189.122 175.896 244.177 1.00 29.11 736 GLY A N 1
ATOM 3415 C CA . GLY A 1 736 ? 190.431 176.046 244.773 1.00 18.28 736 GLY A CA 1
ATOM 3416 C C . GLY A 1 736 ? 190.414 175.842 246.276 1.00 17.91 736 GLY A C 1
ATOM 3417 O O . GLY A 1 736 ? 189.400 175.509 246.891 1.00 26.57 736 GLY A O 1
ATOM 3418 N N . GLY A 1 737 ? 191.579 176.053 246.875 1.00 14.67 737 GLY A N 1
ATOM 3419 C CA . GLY A 1 737 ? 191.752 175.863 248.299 1.00 17.48 737 GLY A CA 1
ATOM 3420 C C . GLY A 1 737 ? 192.241 174.467 248.644 1.00 24.19 737 GLY A C 1
ATOM 3421 O O . GLY A 1 737 ? 192.138 173.522 247.864 1.00 24.67 737 GLY A O 1
ATOM 3422 N N . VAL A 1 738 ? 192.790 174.349 249.845 1.00 25.03 738 VAL A N 1
ATOM 3423 C CA . VAL A 1 738 ? 193.307 173.059 250.313 1.00 23.90 738 VAL A CA 1
ATOM 3424 C C . VAL A 1 738 ? 192.139 172.111 250.561 1.00 33.44 738 VAL A C 1
ATOM 3425 O O . VAL A 1 738 ? 191.160 172.501 251.221 1.00 44.53 738 VAL A O 1
ATOM 3429 N N . PRO A 1 739 ? 192.179 170.881 250.047 1.00 29.90 739 PRO A N 1
ATOM 3430 C CA . PRO A 1 739 ? 191.112 169.922 250.352 1.00 33.20 739 PRO A CA 1
ATOM 3431 C C . PRO A 1 739 ? 191.017 169.661 251.847 1.00 47.45 739 PRO A C 1
ATOM 3432 O O . PRO A 1 739 ? 192.022 169.620 252.561 1.00 52.06 739 PRO A O 1
ATOM 3436 N N . LYS A 1 740 ? 189.780 169.488 252.319 1.00 47.32 740 LYS A N 1
ATOM 3437 C CA . LYS A 1 740 ? 189.554 169.302 253.748 1.00 56.51 740 LYS A CA 1
ATOM 3438 C C . LYS A 1 740 ? 190.174 168.002 254.243 1.00 57.88 740 LYS A C 1
ATOM 3439 O O . LYS A 1 740 ? 190.730 167.951 255.347 1.00 55.90 740 LYS A O 1
ATOM 3445 N N . ALA A 1 741 ? 190.090 166.940 253.443 1.00 55.89 741 ALA A N 1
ATOM 3446 C CA . ALA A 1 741 ? 190.637 165.637 253.823 1.00 56.61 741 ALA A CA 1
ATOM 3447 C C . ALA A 1 741 ? 192.123 165.579 253.467 1.00 58.87 741 ALA A C 1
ATOM 3448 O O . ALA A 1 741 ? 192.579 164.784 252.643 1.00 66.04 741 ALA A O 1
ATOM 3450 N N . ALA A 1 742 ? 192.885 166.454 254.121 1.00 55.30 742 ALA A N 1
ATOM 3451 C CA . ALA A 1 742 ? 194.329 166.523 253.920 1.00 52.74 742 ALA A CA 1
ATOM 3452 C C . ALA A 1 742 ? 194.960 167.126 255.163 1.00 62.00 742 ALA A C 1
ATOM 3453 O O . ALA A 1 742 ? 194.572 168.219 255.587 1.00 61.62 742 ALA A O 1
ATOM 3455 N N . SER A 1 743 ? 195.925 166.418 255.744 1.00 64.44 743 SER A N 1
ATOM 3456 C CA . SER A 1 743 ? 196.602 166.903 256.940 1.00 61.10 743 SER A CA 1
ATOM 3457 C C . SER A 1 743 ? 197.498 168.083 256.585 1.00 57.54 743 SER A C 1
ATOM 3458 O O . SER A 1 743 ? 198.292 168.007 255.641 1.00 60.26 743 SER A O 1
ATOM 3461 N N . SER A 1 744 ? 197.372 169.175 257.342 1.00 51.62 744 SER A N 1
ATOM 3462 C CA . SER A 1 744 ? 198.180 170.358 257.069 1.00 53.40 744 SER A CA 1
ATOM 3463 C C . SER A 1 744 ? 199.628 170.166 257.500 1.00 53.77 744 SER A C 1
ATOM 3464 O O . SER A 1 744 ? 200.528 170.803 256.942 1.00 53.92 744 SER A O 1
ATOM 3467 N N . ALA A 1 745 ? 199.871 169.308 258.493 1.00 53.05 745 ALA A N 1
ATOM 3468 C CA . ALA A 1 745 ? 201.237 169.073 258.950 1.00 55.31 745 ALA A CA 1
ATOM 3469 C C . ALA A 1 745 ? 202.083 168.424 257.861 1.00 56.46 745 ALA A C 1
ATOM 3470 O O . ALA A 1 745 ? 203.245 168.796 257.663 1.00 56.68 745 ALA A O 1
ATOM 3472 N N . THR A 1 746 ? 201.518 167.453 257.147 1.00 60.17 746 THR A N 1
ATOM 3473 C CA . THR A 1 746 ? 202.243 166.743 256.096 1.00 60.06 746 THR A CA 1
ATOM 3474 C C . THR A 1 746 ? 201.940 167.378 254.739 1.00 51.05 746 THR A C 1
ATOM 3475 O O . THR A 1 746 ? 201.284 166.802 253.871 1.00 50.89 746 THR A O 1
ATOM 3479 N N . LEU A 1 747 ? 202.440 168.600 254.573 1.00 42.10 747 LEU A N 1
ATOM 3480 C CA . LEU A 1 747 ? 202.308 169.332 253.323 1.00 29.47 747 LEU A CA 1
ATOM 3481 C C . LEU A 1 747 ? 203.639 169.706 252.692 1.00 30.02 747 LEU A C 1
ATOM 3482 O O . LEU A 1 747 ? 203.734 169.731 251.463 1.00 39.37 747 LEU A O 1
ATOM 3487 N N . LEU A 1 748 ? 204.665 169.999 253.493 1.00 31.86 748 LEU A N 1
ATOM 3488 C CA . LEU A 1 748 ? 205.973 170.311 252.929 1.00 29.42 748 LEU A CA 1
ATOM 3489 C C . LEU A 1 748 ? 206.633 169.069 252.343 1.00 29.04 748 LEU A C 1
ATOM 3490 O O . LEU A 1 748 ? 207.318 169.151 251.317 1.00 31.97 748 LEU A O 1
ATOM 3495 N N . LYS A 1 749 ? 206.443 167.912 252.981 1.00 29.19 749 LYS A N 1
ATOM 3496 C CA . LYS A 1 749 ? 207.033 166.681 252.464 1.00 30.72 749 LYS A CA 1
ATOM 3497 C C . LYS A 1 749 ? 206.447 166.311 251.107 1.00 32.27 749 LYS A C 1
ATOM 3498 O O . LYS A 1 749 ? 207.182 165.917 250.195 1.00 29.68 749 LYS A O 1
ATOM 3504 N N . GLU A 1 750 ? 205.129 166.441 250.946 1.00 28.61 750 GLU A N 1
ATOM 3505 C CA . GLU A 1 750 ? 204.516 166.136 249.657 1.00 23.15 750 GLU A CA 1
ATOM 3506 C C . GLU A 1 750 ? 204.924 167.152 248.597 1.00 20.46 750 GLU A C 1
ATOM 3507 O O . GLU A 1 750 ? 205.108 166.798 247.425 1.00 26.98 750 GLU A O 1
ATOM 3513 N N . ALA A 1 751 ? 205.069 168.419 248.988 1.00 14.49 751 ALA A N 1
ATOM 3514 C CA . ALA A 1 751 ? 205.523 169.435 248.046 1.00 11.88 751 ALA A CA 1
ATOM 3515 C C . ALA A 1 751 ? 206.962 169.192 247.611 1.00 15.62 751 ALA A C 1
ATOM 3516 O O . ALA A 1 751 ? 207.324 169.504 246.472 1.00 20.60 751 ALA A O 1
ATOM 3518 N N . ILE A 1 752 ? 207.798 168.659 248.503 1.00 16.82 752 ILE A N 1
ATOM 3519 C CA . ILE A 1 752 ? 209.144 168.251 248.111 1.00 16.78 752 ILE A CA 1
ATOM 3520 C C . ILE A 1 752 ? 209.086 167.024 247.207 1.00 15.86 752 ILE A C 1
ATOM 3521 O O . ILE A 1 752 ? 209.876 166.889 246.265 1.00 18.77 752 ILE A O 1
ATOM 3526 N N . HIS A 1 753 ? 208.155 166.109 247.482 1.00 14.65 753 HIS A N 1
ATOM 3527 C CA . HIS A 1 753 ? 208.025 164.908 246.664 1.00 18.44 753 HIS A CA 1
ATOM 3528 C C . HIS A 1 753 ? 207.639 165.248 245.229 1.00 18.37 753 HIS A C 1
ATOM 3529 O O . HIS A 1 753 ? 208.161 164.651 244.281 1.00 19.41 753 HIS A O 1
ATOM 3536 N N . VAL A 1 754 ? 206.722 166.202 245.048 1.00 13.81 754 VAL A N 1
ATOM 3537 C CA . VAL A 1 754 ? 206.230 166.505 243.706 1.00 9.67 754 VAL A CA 1
ATOM 3538 C C . VAL A 1 754 ? 207.250 167.226 242.836 1.00 9.71 754 VAL A C 1
ATOM 3539 O O . VAL A 1 754 ? 207.021 167.367 241.630 1.00 10.50 754 VAL A O 1
ATOM 3543 N N . ILE A 1 755 ? 208.366 167.690 243.400 1.00 11.25 755 ILE A N 1
ATOM 3544 C CA . ILE A 1 755 ? 209.439 168.278 242.603 1.00 12.00 755 ILE A CA 1
ATOM 3545 C C . ILE A 1 755 ? 210.616 167.323 242.438 1.00 16.84 755 ILE A C 1
ATOM 3546 O O . ILE A 1 755 ? 211.708 167.754 242.058 1.00 18.00 755 ILE A O 1
ATOM 3551 N N . SER A 1 756 ? 210.421 166.038 242.719 1.00 17.59 756 SER A N 1
ATOM 3552 C CA . SER A 1 756 ? 211.479 165.061 242.506 1.00 18.82 756 SER A CA 1
ATOM 3553 C C . SER A 1 756 ? 211.784 164.928 241.019 1.00 27.31 756 SER A C 1
ATOM 3554 O O . SER A 1 756 ? 210.925 165.154 240.162 1.00 27.95 756 SER A O 1
ATOM 3557 N N . CYS A 1 757 ? 213.033 164.565 240.716 1.00 28.19 757 CYS A N 1
ATOM 3558 C CA . CYS A 1 757 ? 213.455 164.458 239.323 1.00 33.14 757 CYS A CA 1
ATOM 3559 C C . CYS A 1 757 ? 212.712 163.349 238.588 1.00 33.89 757 CYS A C 1
ATOM 3560 O O . CYS A 1 757 ? 212.407 163.490 237.399 1.00 38.77 757 CYS A O 1
ATOM 3563 N N . GLY A 1 758 ? 212.415 162.248 239.269 1.00 27.78 758 GLY A N 1
ATOM 3564 C CA . GLY A 1 758 ? 211.743 161.117 238.670 1.00 27.71 758 GLY A CA 1
ATOM 3565 C C . GLY A 1 758 ? 210.234 161.114 238.782 1.00 24.94 758 GLY A C 1
ATOM 3566 O O . GLY A 1 758 ? 209.611 160.096 238.464 1.00 24.16 758 GLY A O 1
ATOM 3567 N N . TYR A 1 759 ? 209.624 162.212 239.234 1.00 22.51 759 TYR A N 1
ATOM 3568 C CA . TYR A 1 759 ? 208.172 162.239 239.383 1.00 18.32 759 TYR A CA 1
ATOM 3569 C C . TYR A 1 759 ? 207.467 162.115 238.038 1.00 20.64 759 TYR A C 1
ATOM 3570 O O . TYR A 1 759 ? 206.482 161.378 237.915 1.00 24.51 759 TYR A O 1
ATOM 3579 N N . GLU A 1 760 ? 207.952 162.826 237.020 1.00 18.91 760 GLU A N 1
ATOM 3580 C CA . GLU A 1 760 ? 207.316 162.827 235.703 1.00 15.20 760 GLU A CA 1
ATOM 3581 C C . GLU A 1 760 ? 207.770 161.616 234.883 1.00 18.75 760 GLU A C 1
ATOM 3582 O O . GLU A 1 760 ? 208.361 161.729 233.810 1.00 22.52 760 GLU A O 1
ATOM 3588 N N . ASP A 1 761 ? 207.476 160.435 235.419 1.00 23.46 761 ASP A N 1
ATOM 3589 C CA . ASP A 1 761 ? 207.777 159.170 234.764 1.00 24.14 761 ASP A CA 1
ATOM 3590 C C . ASP A 1 761 ? 206.480 158.406 234.554 1.00 26.62 761 ASP A C 1
ATOM 3591 O O . ASP A 1 761 ? 205.703 158.227 235.498 1.00 34.25 761 ASP A O 1
ATOM 3596 N N . LYS A 1 762 ? 206.249 157.966 233.317 1.00 23.19 762 LYS A N 1
ATOM 3597 C CA . LYS A 1 762 ? 205.035 157.256 232.920 1.00 25.93 762 LYS A CA 1
ATOM 3598 C C . LYS A 1 762 ? 203.778 158.094 233.134 1.00 26.68 762 LYS A C 1
ATOM 3599 O O . LYS A 1 762 ? 202.681 157.546 233.280 1.00 27.18 762 LYS A O 1
ATOM 3605 N N . THR A 1 763 ? 203.916 159.415 233.157 1.00 22.34 763 THR A N 1
ATOM 3606 C CA . THR A 1 763 ? 202.799 160.337 233.292 1.00 14.58 763 THR A CA 1
ATOM 3607 C C . THR A 1 763 ? 202.638 161.141 232.005 1.00 16.99 763 THR A C 1
ATOM 3608 O O . THR A 1 763 ? 203.403 160.994 231.049 1.00 23.04 763 THR A O 1
ATOM 3612 N N . GLU A 1 764 ? 201.623 162.002 231.990 1.00 15.58 764 GLU A N 1
ATOM 3613 C CA . GLU A 1 764 ? 201.306 162.819 230.828 1.00 11.01 764 GLU A CA 1
ATOM 3614 C C . GLU A 1 764 ? 201.837 164.242 230.942 1.00 9.98 764 GLU A C 1
ATOM 3615 O O . GLU A 1 764 ? 201.491 165.087 230.111 1.00 14.25 764 GLU A O 1
ATOM 3621 N N . TRP A 1 765 ? 202.662 164.528 231.946 1.00 9.04 765 TRP A N 1
ATOM 3622 C CA . TRP A 1 765 ? 203.201 165.871 232.109 1.00 8.12 765 TRP A CA 1
ATOM 3623 C C . TRP A 1 765 ? 204.147 166.199 230.961 1.00 9.04 765 TRP A C 1
ATOM 3624 O O . TRP A 1 765 ? 205.063 165.429 230.657 1.00 16.49 765 TRP A O 1
ATOM 3635 N N . GLY A 1 766 ? 203.924 167.347 230.325 1.00 6.95 766 GLY A N 1
ATOM 3636 C CA . GLY A 1 766 ? 204.721 167.765 229.194 1.00 10.13 766 GLY A CA 1
ATOM 3637 C C . GLY A 1 766 ? 204.282 167.213 227.858 1.00 14.19 766 GLY A C 1
ATOM 3638 O O . GLY A 1 766 ? 204.850 167.602 226.829 1.00 19.10 766 GLY A O 1
ATOM 3639 N N . LYS A 1 767 ? 203.294 166.323 227.831 1.00 13.05 767 LYS A N 1
ATOM 3640 C CA . LYS A 1 767 ? 202.779 165.756 226.592 1.00 13.50 767 LYS A CA 1
ATOM 3641 C C . LYS A 1 767 ? 201.324 166.121 226.350 1.00 18.12 767 LYS A C 1
ATOM 3642 O O . LYS A 1 767 ? 200.976 166.570 225.252 1.00 30.64 767 LYS A O 1
ATOM 3648 N N . GLU A 1 768 ? 200.460 165.937 227.349 1.00 14.22 768 GLU A N 1
ATOM 3649 C CA . GLU A 1 768 ? 199.052 166.282 227.234 1.00 15.14 768 GLU A CA 1
ATOM 3650 C C . GLU A 1 768 ? 198.570 167.266 228.287 1.00 13.42 768 GLU A C 1
ATOM 3651 O O . GLU A 1 768 ? 197.515 167.880 228.090 1.00 21.06 768 GLU A O 1
ATOM 3657 N N . VAL A 1 769 ? 199.297 167.435 229.390 1.00 8.92 769 VAL A N 1
ATOM 3658 C CA . VAL A 1 769 ? 198.904 168.339 230.461 1.00 6.47 769 VAL A CA 1
ATOM 3659 C C . VAL A 1 769 ? 200.072 169.260 230.783 1.00 6.50 769 VAL A C 1
ATOM 3660 O O . VAL A 1 769 ? 201.238 168.919 230.562 1.00 9.24 769 VAL A O 1
ATOM 3664 N N . GLY A 1 770 ? 199.749 170.442 231.303 1.00 6.26 770 GLY A N 1
ATOM 3665 C CA . GLY A 1 770 ? 200.774 171.398 231.665 1.00 5.62 770 GLY A CA 1
ATOM 3666 C C . GLY A 1 770 ? 201.451 171.999 230.442 1.00 8.46 770 GLY A C 1
ATOM 3667 O O . GLY A 1 770 ? 200.958 171.925 229.314 1.00 11.93 770 GLY A O 1
ATOM 3668 N N . TRP A 1 771 ? 202.604 172.614 230.690 1.00 9.49 771 TRP A N 1
ATOM 3669 C CA . TRP A 1 771 ? 203.429 173.118 229.601 1.00 10.32 771 TRP A CA 1
ATOM 3670 C C . TRP A 1 771 ? 203.987 171.955 228.790 1.00 11.84 771 TRP A C 1
ATOM 3671 O O . TRP A 1 771 ? 204.433 170.948 229.344 1.00 11.97 771 TRP A O 1
ATOM 3682 N N . ILE A 1 772 ? 203.965 172.101 227.468 1.00 13.17 772 ILE A N 1
ATOM 3683 C CA . ILE A 1 772 ? 204.311 171.022 226.549 1.00 15.76 772 ILE A CA 1
ATOM 3684 C C . ILE A 1 772 ? 205.778 171.144 226.164 1.00 19.19 772 ILE A C 1
ATOM 3685 O O . ILE A 1 772 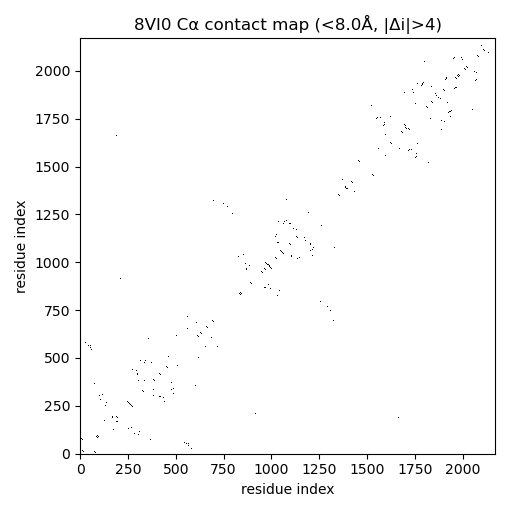? 206.242 172.226 225.783 1.00 22.93 772 ILE A O 1
ATOM 3690 N N . TYR A 1 773 ? 206.508 170.034 226.263 1.00 19.01 773 TYR A N 1
ATOM 3691 C CA . TYR A 1 773 ? 207.912 169.991 225.879 1.00 23.02 773 TYR A CA 1
ATOM 3692 C C . TYR A 1 773 ? 208.023 169.879 224.359 1.00 36.66 773 TYR A C 1
ATOM 3693 O O . TYR A 1 773 ? 207.034 169.973 223.627 1.00 42.56 773 TYR A O 1
ATOM 3702 N N . GLY A 1 774 ? 209.242 169.671 223.867 1.00 39.08 774 GLY A N 1
ATOM 3703 C CA . GLY A 1 774 ? 209.472 169.418 222.461 1.00 46.42 774 GLY A CA 1
ATOM 3704 C C . GLY A 1 774 ? 209.691 170.640 221.597 1.00 60.95 774 GLY A C 1
ATOM 3705 O O . GLY A 1 774 ? 209.982 170.487 220.404 1.00 70.49 774 GLY A O 1
ATOM 3706 N N . SER A 1 775 ? 209.563 171.844 222.149 1.00 63.75 775 SER A N 1
ATOM 3707 C CA . SER A 1 775 ? 209.755 173.056 221.368 1.00 68.28 775 SER A CA 1
ATOM 3708 C C . SER A 1 775 ? 210.352 174.139 222.251 1.00 65.88 775 SER A C 1
ATOM 3709 O O . SER A 1 775 ? 210.091 174.193 223.456 1.00 64.43 775 SER A O 1
ATOM 3712 N N . VAL A 1 776 ? 211.163 175.002 221.635 1.00 62.00 776 VAL A N 1
ATOM 3713 C CA . VAL A 1 776 ? 211.726 176.136 222.360 1.00 59.50 776 VAL A CA 1
ATOM 3714 C C . VAL A 1 776 ? 210.624 177.105 222.768 1.00 59.05 776 VAL A C 1
ATOM 3715 O O . VAL A 1 776 ? 210.606 177.608 223.898 1.00 58.84 776 VAL A O 1
ATOM 3719 N N . THR A 1 777 ? 209.688 177.383 221.859 1.00 59.67 777 THR A N 1
ATOM 3720 C CA . THR A 1 777 ? 208.550 178.253 222.152 1.00 57.90 777 THR A CA 1
ATOM 3721 C C . THR A 1 777 ? 207.389 177.378 222.617 1.00 54.91 777 THR A C 1
ATOM 3722 O O . THR A 1 777 ? 206.438 177.098 221.885 1.00 48.58 777 THR A O 1
ATOM 3726 N N . GLU A 1 778 ? 207.481 176.936 223.874 1.00 55.60 778 GLU A N 1
ATOM 3727 C CA . GLU A 1 778 ? 206.456 176.069 224.442 1.00 50.18 778 GLU A CA 1
ATOM 3728 C C . GLU A 1 778 ? 205.130 176.790 224.646 1.00 44.17 778 GLU A C 1
ATOM 3729 O O . GLU A 1 778 ? 204.097 176.128 224.791 1.00 43.44 778 GLU A O 1
ATOM 3735 N N . ASP A 1 779 ? 205.138 178.125 224.667 1.00 40.03 779 ASP A N 1
ATOM 3736 C CA . ASP A 1 779 ? 203.900 178.871 224.864 1.00 34.30 779 ASP A CA 1
ATOM 3737 C C . ASP A 1 779 ? 202.923 178.643 223.718 1.00 35.01 779 ASP A C 1
ATOM 3738 O O . ASP A 1 779 ? 201.726 178.417 223.945 1.00 38.23 779 ASP A O 1
ATOM 3743 N N . ILE A 1 780 ? 203.416 178.691 222.478 1.00 32.44 780 ILE A N 1
ATOM 3744 C CA . ILE A 1 780 ? 202.552 178.478 221.321 1.00 31.27 780 ILE A CA 1
ATOM 3745 C C . ILE A 1 780 ? 201.980 177.068 221.339 1.00 28.08 780 ILE A C 1
ATOM 3746 O O . ILE A 1 780 ? 200.793 176.860 221.061 1.00 27.35 780 ILE A O 1
ATOM 3751 N N . LEU A 1 781 ? 202.816 176.078 221.659 1.00 27.52 781 LEU A N 1
ATOM 3752 C CA . LEU A 1 781 ? 202.350 174.697 221.698 1.00 22.32 781 LEU A CA 1
ATOM 3753 C C . LEU A 1 781 ? 201.302 174.494 222.785 1.00 19.26 781 LEU A C 1
ATOM 3754 O O . LEU A 1 781 ? 200.296 173.810 222.563 1.00 22.10 781 LEU A O 1
ATOM 3759 N N . THR A 1 782 ? 201.519 175.078 223.966 1.00 18.48 782 THR A N 1
ATOM 3760 C CA . THR A 1 782 ? 200.539 174.960 225.042 1.00 17.16 782 THR A CA 1
ATOM 3761 C C . THR A 1 782 ? 199.216 175.610 224.657 1.00 18.84 782 THR A C 1
ATOM 3762 O O . THR A 1 782 ? 198.141 175.036 224.882 1.00 17.90 782 THR A O 1
ATOM 3766 N N . GLY A 1 783 ? 199.273 176.806 224.067 1.00 21.57 783 GLY A N 1
ATOM 3767 C CA . GLY A 1 783 ? 198.051 177.462 223.634 1.00 16.18 783 GLY A CA 1
ATOM 3768 C C . GLY A 1 783 ? 197.313 176.675 222.569 1.00 16.87 783 GLY A C 1
ATOM 3769 O O . GLY A 1 783 ? 196.086 176.559 222.607 1.00 15.28 783 GLY A O 1
ATOM 3770 N N . PHE A 1 784 ? 198.052 176.117 221.607 1.00 18.03 784 PHE A N 1
ATOM 3771 C CA . PHE A 1 784 ? 197.427 175.322 220.556 1.00 14.67 784 PHE A CA 1
ATOM 3772 C C . PHE A 1 784 ? 196.797 174.055 221.119 1.00 15.31 784 PHE A C 1
ATOM 3773 O O . PHE A 1 784 ? 195.711 173.650 220.686 1.00 16.97 784 PHE A O 1
ATOM 3781 N N . LYS A 1 785 ? 197.464 173.409 222.079 1.00 15.33 785 LYS A N 1
ATOM 3782 C CA . LYS A 1 785 ? 196.902 172.206 222.679 1.00 12.52 785 LYS A CA 1
ATOM 3783 C C . LYS A 1 785 ? 195.656 172.516 223.498 1.00 11.90 785 LYS A C 1
ATOM 3784 O O . LYS A 1 785 ? 194.727 171.703 223.537 1.00 11.92 785 LYS A O 1
ATOM 3790 N N . MET A 1 786 ? 195.619 173.670 224.169 1.00 15.74 786 MET A N 1
ATOM 3791 C CA . MET A 1 786 ? 194.385 174.071 224.839 1.00 12.31 786 MET A CA 1
ATOM 3792 C C . MET A 1 786 ? 193.279 174.371 223.834 1.00 11.98 786 MET A C 1
ATOM 3793 O O . MET A 1 786 ? 192.122 173.990 224.046 1.00 11.33 786 MET A O 1
ATOM 3798 N N . HIS A 1 787 ? 193.614 175.054 222.737 1.00 14.78 787 HIS A N 1
ATOM 3799 C CA . HIS A 1 787 ? 192.596 175.458 221.773 1.00 10.50 787 HIS A CA 1
ATOM 3800 C C . HIS A 1 787 ? 192.018 174.267 221.020 1.00 10.78 787 HIS A C 1
ATOM 3801 O O . HIS A 1 787 ? 190.826 174.267 220.691 1.00 15.19 787 HIS A O 1
ATOM 3808 N N . CYS A 1 788 ? 192.834 173.250 220.734 1.00 10.22 788 CYS A N 1
ATOM 3809 C CA . CYS A 1 788 ? 192.323 172.072 220.043 1.00 10.85 788 CYS A CA 1
ATOM 3810 C C . CYS A 1 788 ? 191.337 171.285 220.896 1.00 12.77 788 CYS A C 1
ATOM 3811 O O . CYS A 1 788 ? 190.587 170.465 220.356 1.00 16.01 788 CYS A O 1
ATOM 3814 N N . HIS A 1 789 ? 191.323 171.512 222.210 1.00 13.88 789 HIS A N 1
ATOM 3815 C CA . HIS A 1 789 ? 190.345 170.891 223.093 1.00 11.97 789 HIS A CA 1
ATOM 3816 C C . HIS A 1 789 ? 188.984 171.571 223.036 1.00 13.43 789 HIS A C 1
ATOM 3817 O O . HIS A 1 789 ? 188.017 171.028 223.581 1.00 15.04 789 HIS A O 1
ATOM 3824 N N . GLY A 1 790 ? 188.886 172.734 222.396 1.00 12.28 790 GLY A N 1
ATOM 3825 C CA . GLY A 1 790 ? 187.649 173.481 222.328 1.00 14.68 790 GLY A CA 1
ATOM 3826 C C . GLY A 1 790 ? 187.552 174.655 223.276 1.00 16.15 790 GLY A C 1
ATOM 3827 O O . GLY A 1 790 ? 186.492 175.289 223.338 1.00 21.20 790 GLY A O 1
ATOM 3828 N N . TRP A 1 791 ? 188.614 174.965 224.013 1.00 13.17 791 TRP A N 1
ATOM 3829 C CA . TRP A 1 791 ? 188.584 176.084 224.941 1.00 10.34 791 TRP A CA 1
ATOM 3830 C C . TRP A 1 791 ? 188.618 177.412 224.190 1.00 10.81 791 TRP A C 1
ATOM 3831 O O . TRP A 1 791 ? 189.064 177.502 223.043 1.00 15.42 791 TRP A O 1
ATOM 3842 N N . ARG A 1 792 ? 188.135 178.454 224.859 1.00 9.80 792 ARG A N 1
ATOM 3843 C CA . ARG A 1 792 ? 188.141 179.810 224.335 1.00 10.52 792 ARG A CA 1
ATOM 3844 C C . ARG A 1 792 ? 189.028 180.698 225.198 1.00 9.66 792 ARG A C 1
ATOM 3845 O O . ARG A 1 792 ? 189.256 180.429 226.379 1.00 13.24 792 ARG A O 1
ATOM 3853 N N . SER A 1 793 ? 189.527 181.772 224.593 1.00 9.16 793 SER A N 1
ATOM 3854 C CA . SER A 1 793 ? 190.398 182.711 225.279 1.00 9.20 793 SER A CA 1
ATOM 3855 C C . SER A 1 793 ? 189.943 184.137 225.000 1.00 14.51 793 SER A C 1
ATOM 3856 O O . SER A 1 793 ? 189.295 184.419 223.989 1.00 20.45 793 SER A O 1
ATOM 3859 N N . VAL A 1 794 ? 190.288 185.037 225.918 1.00 11.67 794 VAL A N 1
ATOM 3860 C CA . VAL A 1 794 ? 189.997 186.455 225.775 1.00 13.88 794 VAL A CA 1
ATOM 3861 C C . VAL A 1 794 ? 191.315 187.221 225.750 1.00 12.37 794 VAL A C 1
ATOM 3862 O O . VAL A 1 794 ? 192.368 186.707 226.126 1.00 10.82 794 VAL A O 1
ATOM 3866 N N . TYR A 1 795 ? 191.239 188.470 225.296 1.00 13.91 795 TYR A N 1
ATOM 3867 C CA . TYR A 1 795 ? 192.400 189.350 225.171 1.00 14.84 795 TYR A CA 1
ATOM 3868 C C . TYR A 1 795 ? 192.091 190.625 225.950 1.00 19.80 795 TYR A C 1
ATOM 3869 O O . TYR A 1 795 ? 191.598 191.604 225.384 1.00 29.48 795 TYR A O 1
ATOM 3878 N N . CYS A 1 796 ? 192.377 190.607 227.249 1.00 15.71 796 CYS A N 1
ATOM 3879 C CA . CYS A 1 796 ? 192.137 191.773 228.090 1.00 16.60 796 CYS A CA 1
ATOM 3880 C C . CYS A 1 796 ? 193.107 192.886 227.718 1.00 19.61 796 CYS A C 1
ATOM 3881 O O . CYS A 1 796 ? 194.319 192.663 227.644 1.00 17.38 796 CYS A O 1
ATOM 3884 N N . MET A 1 797 ? 192.574 194.087 227.486 1.00 24.36 797 MET A N 1
ATOM 3885 C CA . MET A 1 797 ? 193.362 195.259 227.113 1.00 23.39 797 MET A CA 1
ATOM 3886 C C . MET A 1 797 ? 192.969 196.405 228.038 1.00 29.71 797 MET A C 1
ATOM 3887 O O . MET A 1 797 ? 192.157 197.267 227.668 1.00 36.65 797 MET A O 1
ATOM 3892 N N . PRO A 1 798 ? 193.519 196.444 229.249 1.00 27.63 798 PRO A N 1
ATOM 3893 C CA . PRO A 1 798 ? 193.150 197.499 230.197 1.00 25.55 798 PRO A CA 1
ATOM 3894 C C . PRO A 1 798 ? 193.618 198.868 229.731 1.00 30.02 798 PRO A C 1
ATOM 3895 O O . PRO A 1 798 ? 194.556 199.006 228.942 1.00 30.69 798 PRO A O 1
ATOM 3899 N N . LYS A 1 799 ? 192.927 199.894 230.230 1.00 31.15 799 LYS A N 1
ATOM 3900 C CA . LYS A 1 799 ? 193.261 201.280 229.924 1.00 29.78 799 LYS A CA 1
ATOM 3901 C C . LYS A 1 799 ? 194.701 201.576 230.320 1.00 32.27 799 LYS A C 1
ATOM 3902 O O . LYS A 1 799 ? 195.487 202.077 229.509 1.00 35.12 799 LYS A O 1
ATOM 3908 N N . ARG A 1 800 ? 195.051 201.269 231.560 1.00 28.75 800 ARG A N 1
ATOM 3909 C CA . ARG A 1 800 ? 196.444 201.304 231.983 1.00 24.96 800 ARG A CA 1
ATOM 3910 C C . ARG A 1 800 ? 197.061 199.923 231.798 1.00 24.42 800 ARG A C 1
ATOM 3911 O O . ARG A 1 800 ? 196.478 198.931 232.247 1.00 25.61 800 ARG A O 1
ATOM 3919 N N . PRO A 1 801 ? 198.211 199.815 231.133 1.00 20.02 801 PRO A N 1
ATOM 3920 C CA . PRO A 1 801 ? 198.793 198.491 230.879 1.00 18.07 801 PRO A CA 1
ATOM 3921 C C . PRO A 1 801 ? 199.026 197.724 232.173 1.00 19.94 801 PRO A C 1
ATOM 3922 O O . PRO A 1 801 ? 199.496 198.276 233.170 1.00 20.78 801 PRO A O 1
ATOM 3926 N N . ALA A 1 802 ? 198.681 196.435 232.147 1.00 17.81 802 ALA A N 1
ATOM 3927 C CA . ALA A 1 802 ? 198.782 195.620 233.353 1.00 12.64 802 ALA A CA 1
ATOM 3928 C C . ALA A 1 802 ? 200.228 195.261 233.667 1.00 14.71 802 ALA A C 1
ATOM 3929 O O . ALA A 1 802 ? 200.643 195.299 234.831 1.00 16.16 802 ALA A O 1
ATOM 3931 N N . PHE A 1 803 ? 201.011 194.912 232.649 1.00 13.57 803 PHE A N 1
ATOM 3932 C CA . PHE A 1 803 ? 202.383 194.467 232.837 1.00 13.12 803 PHE A CA 1
ATOM 3933 C C . PHE A 1 803 ? 203.313 195.254 231.928 1.00 16.96 803 PHE A C 1
ATOM 3934 O O . PHE A 1 803 ? 202.957 195.579 230.791 1.00 25.44 803 PHE A O 1
ATOM 3942 N N . LYS A 1 804 ? 204.504 195.558 232.436 1.00 15.21 804 LYS A N 1
ATOM 3943 C CA . LYS A 1 804 ? 205.535 196.233 231.663 1.00 18.64 804 LYS A CA 1
ATOM 3944 C C . LYS A 1 804 ? 206.871 195.551 231.910 1.00 24.49 804 LYS A C 1
ATOM 3945 O O . LYS A 1 804 ? 207.158 195.118 233.029 1.00 27.57 804 LYS A O 1
ATOM 3951 N N . GLY A 1 805 ? 207.681 195.458 230.860 1.00 28.28 805 GLY A N 1
ATOM 3952 C CA . GLY A 1 805 ? 208.973 194.807 230.952 1.00 32.66 805 GLY A CA 1
ATOM 3953 C C . GLY A 1 805 ? 210.102 195.635 230.376 1.00 41.94 805 GLY A C 1
ATOM 3954 O O . GLY A 1 805 ? 209.977 196.855 230.239 1.00 49.79 805 GLY A O 1
ATOM 3955 N N . SER A 1 806 ? 211.209 194.983 230.030 1.00 48.71 806 SER A N 1
ATOM 3956 C CA . SER A 1 806 ? 212.388 195.651 229.496 1.00 57.77 806 SER A CA 1
ATOM 3957 C C . SER A 1 806 ? 212.638 195.179 228.072 1.00 64.47 806 SER A C 1
ATOM 3958 O O . SER A 1 806 ? 212.670 193.972 227.809 1.00 71.47 806 SER A O 1
ATOM 3961 N N . ALA A 1 807 ? 212.812 196.132 227.159 1.00 67.40 807 ALA A N 1
ATOM 3962 C CA . ALA A 1 807 ? 213.081 195.829 225.764 1.00 75.54 807 ALA A CA 1
ATOM 3963 C C . ALA A 1 807 ? 214.565 195.530 225.553 1.00 83.21 807 ALA A C 1
ATOM 3964 O O . ALA A 1 807 ? 215.411 195.974 226.334 1.00 86.42 807 ALA A O 1
ATOM 3966 N N . PRO A 1 808 ? 214.904 194.768 224.511 1.00 84.05 808 PRO A N 1
ATOM 3967 C CA . PRO A 1 808 ? 216.320 194.533 224.203 1.00 84.62 808 PRO A CA 1
ATOM 3968 C C . PRO A 1 808 ? 217.048 195.836 223.905 1.00 92.00 808 PRO A C 1
ATOM 3969 O O . PRO A 1 808 ? 216.490 196.770 223.327 1.00 89.84 808 PRO A O 1
ATOM 3973 N N . ILE A 1 809 ? 218.316 195.886 224.311 1.00 95.80 809 ILE A N 1
ATOM 3974 C CA . ILE A 1 809 ? 219.091 197.119 224.202 1.00 93.29 809 ILE A CA 1
ATOM 3975 C C . ILE A 1 809 ? 219.582 197.327 222.774 1.00 94.74 809 ILE A C 1
ATOM 3976 O O . ILE A 1 809 ? 219.247 198.323 222.123 1.00 91.77 809 ILE A O 1
ATOM 3981 N N . ASN A 1 810 ? 220.380 196.393 222.267 1.00 95.21 810 ASN A N 1
ATOM 3982 C CA . ASN A 1 810 ? 221.001 196.517 220.957 1.00 91.92 810 ASN A CA 1
ATOM 3983 C C . ASN A 1 810 ? 220.352 195.548 219.971 1.00 88.46 810 ASN A C 1
ATOM 3984 O O . ASN A 1 810 ? 219.416 194.815 220.299 1.00 87.53 810 ASN A O 1
ATOM 3989 N N . LEU A 1 811 ? 220.871 195.557 218.741 1.00 88.61 811 LEU A N 1
ATOM 3990 C CA . LEU A 1 811 ? 220.288 194.745 217.678 1.00 84.90 811 LEU A CA 1
ATOM 3991 C C . LEU A 1 811 ? 220.623 193.268 217.838 1.00 83.22 811 LEU A C 1
ATOM 3992 O O . LEU A 1 811 ? 219.871 192.410 217.361 1.00 86.04 811 LEU A O 1
ATOM 3997 N N . SER A 1 812 ? 221.743 192.949 218.493 1.00 83.63 812 SER A N 1
ATOM 3998 C CA . SER A 1 812 ? 222.157 191.554 218.617 1.00 87.85 812 SER A CA 1
ATOM 3999 C C . SER A 1 812 ? 221.146 190.738 219.414 1.00 89.74 812 SER A C 1
ATOM 4000 O O . SER A 1 812 ? 220.794 189.618 219.021 1.00 89.35 812 SER A O 1
ATOM 4003 N N . ASP A 1 813 ? 220.670 191.279 220.538 1.00 91.15 813 ASP A N 1
ATOM 4004 C CA . ASP A 1 813 ? 219.701 190.552 221.352 1.00 90.41 813 ASP A CA 1
ATOM 4005 C C . ASP A 1 813 ? 218.393 190.346 220.601 1.00 86.10 813 ASP A C 1
ATOM 4006 O O . ASP A 1 813 ? 217.798 189.263 220.661 1.00 86.16 813 ASP A O 1
ATOM 4011 N N . ARG A 1 814 ? 217.928 191.375 219.889 1.00 81.35 814 ARG A N 1
ATOM 4012 C CA . ARG A 1 814 ? 216.696 191.242 219.118 1.00 79.61 814 ARG A CA 1
ATOM 4013 C C . ARG A 1 814 ? 216.847 190.207 218.010 1.00 80.54 814 ARG A C 1
ATOM 4014 O O . ARG A 1 814 ? 215.936 189.405 217.771 1.00 81.11 814 ARG A O 1
ATOM 4022 N N . LEU A 1 815 ? 217.991 190.211 217.322 1.00 78.74 815 LEU A N 1
ATOM 4023 C CA . LEU A 1 815 ? 218.226 189.225 216.273 1.00 74.90 815 LEU A CA 1
ATOM 4024 C C . LEU A 1 815 ? 218.264 187.813 216.843 1.00 75.97 815 LEU A C 1
ATOM 4025 O O . LEU A 1 815 ? 217.700 186.884 216.254 1.00 75.11 815 LEU A O 1
ATOM 4030 N N . HIS A 1 816 ? 218.921 187.633 217.992 1.00 78.07 816 HIS A N 1
ATOM 4031 C CA . HIS A 1 816 ? 218.966 186.314 218.615 1.00 78.45 816 HIS A CA 1
ATOM 4032 C C . HIS A 1 816 ? 217.577 185.859 219.046 1.00 80.77 816 HIS A C 1
ATOM 4033 O O . HIS A 1 816 ? 217.227 184.683 218.898 1.00 81.56 816 HIS A O 1
ATOM 4040 N N . GLN A 1 817 ? 216.771 186.778 219.583 1.00 76.12 817 GLN A N 1
ATOM 4041 C CA . GLN A 1 817 ? 215.413 186.431 219.990 1.00 67.09 817 GLN A CA 1
ATOM 4042 C C . GLN A 1 817 ? 214.553 186.047 218.790 1.00 67.59 817 GLN A C 1
ATOM 4043 O O . GLN A 1 817 ? 213.776 185.085 218.856 1.00 70.71 817 GLN A O 1
ATOM 4049 N N . VAL A 1 818 ? 214.685 186.779 217.681 1.00 65.93 818 VAL A N 1
ATOM 4050 C CA . VAL A 1 818 ? 213.939 186.439 216.473 1.00 62.61 818 VAL A CA 1
ATOM 4051 C C . VAL A 1 818 ? 214.384 185.084 215.935 1.00 63.08 818 VAL A C 1
ATOM 4052 O O . VAL A 1 818 ? 213.560 184.276 215.489 1.00 65.61 818 VAL A O 1
ATOM 4056 N N . LEU A 1 819 ? 215.692 184.814 215.967 1.00 65.64 819 LEU A N 1
ATOM 4057 C CA . LEU A 1 819 ? 216.191 183.515 215.529 1.00 66.78 819 LEU A CA 1
ATOM 4058 C C . LEU A 1 819 ? 215.648 182.394 216.405 1.00 68.18 819 LEU A C 1
ATOM 4059 O O . LEU A 1 819 ? 215.291 181.323 215.904 1.00 67.62 819 LEU A O 1
ATOM 4064 N N . ARG A 1 820 ? 215.584 182.620 217.719 1.00 69.81 820 ARG A N 1
ATOM 4065 C CA . ARG A 1 820 ? 215.026 181.617 218.622 1.00 67.03 820 ARG A CA 1
ATOM 4066 C C . ARG A 1 820 ? 213.552 181.365 218.324 1.00 63.98 820 ARG A C 1
ATOM 4067 O O . ARG A 1 820 ? 213.103 180.211 218.300 1.00 62.93 820 ARG A O 1
ATOM 4075 N N . TRP A 1 821 ? 212.784 182.433 218.091 1.00 63.07 821 TRP A N 1
ATOM 4076 C CA . TRP A 1 821 ? 211.374 182.268 217.750 1.00 60.74 821 TRP A CA 1
ATOM 4077 C C . TRP A 1 821 ? 211.206 181.487 216.452 1.00 60.20 821 TRP A C 1
ATOM 4078 O O . TRP A 1 821 ? 210.355 180.593 216.359 1.00 62.30 821 TRP A O 1
ATOM 4089 N N . ALA A 1 822 ? 212.012 181.810 215.439 1.00 60.83 822 ALA A N 1
ATOM 4090 C CA . ALA A 1 822 ? 211.912 181.113 214.161 1.00 56.06 822 ALA A CA 1
ATOM 4091 C C . ALA A 1 822 ? 212.319 179.650 214.293 1.00 56.26 822 ALA A C 1
ATOM 4092 O O . ALA A 1 822 ? 211.707 178.772 213.673 1.00 62.39 822 ALA A O 1
ATOM 4094 N N . LEU A 1 823 ? 213.352 179.368 215.091 1.00 54.54 823 LEU A N 1
ATOM 4095 C CA . LEU A 1 823 ? 213.756 177.986 215.322 1.00 53.58 823 LEU A CA 1
ATOM 4096 C C . LEU A 1 823 ? 212.659 177.203 216.029 1.00 55.58 823 LEU A C 1
ATOM 4097 O O . LEU A 1 823 ? 212.396 176.044 215.689 1.00 56.13 823 LEU A O 1
ATOM 4102 N N . GLY A 1 824 ? 212.009 177.819 217.019 1.00 56.42 824 GLY A N 1
ATOM 4103 C CA . GLY A 1 824 ? 210.892 177.157 217.674 1.00 55.38 824 GLY A CA 1
ATOM 4104 C C . GLY A 1 824 ? 209.739 176.890 216.724 1.00 49.12 824 GLY A C 1
ATOM 4105 O O . GLY A 1 824 ? 209.127 175.819 216.759 1.00 47.72 824 GLY A O 1
ATOM 4106 N N . SER A 1 825 ? 209.434 177.860 215.857 1.00 51.00 825 SER A N 1
ATOM 4107 C CA . SER A 1 825 ? 208.377 177.663 214.870 1.00 45.59 825 SER A CA 1
ATOM 4108 C C . SER A 1 825 ? 208.718 176.525 213.915 1.00 46.69 825 SER A C 1
ATOM 4109 O O . SER A 1 825 ? 207.857 175.703 213.584 1.00 45.07 825 SER A O 1
ATOM 4112 N N . VAL A 1 826 ? 209.974 176.459 213.467 1.00 52.98 826 VAL A N 1
ATOM 4113 C CA . VAL A 1 826 ? 210.393 175.386 212.567 1.00 53.26 826 VAL A CA 1
ATOM 4114 C C . VAL A 1 826 ? 210.304 174.034 213.265 1.00 56.56 826 VAL A C 1
ATOM 4115 O O . VAL A 1 826 ? 209.852 173.042 212.678 1.00 56.37 826 VAL A O 1
ATOM 4119 N N . GLU A 1 827 ? 210.733 173.972 214.529 1.00 53.84 827 GLU A N 1
ATOM 4120 C CA . GLU A 1 827 ? 210.661 172.720 215.277 1.00 50.89 827 GLU A CA 1
ATOM 4121 C C . GLU A 1 827 ? 209.218 172.268 215.458 1.00 51.42 827 GLU A C 1
ATOM 4122 O O . GLU A 1 827 ? 208.920 171.070 215.373 1.00 53.21 827 GLU A O 1
ATOM 4128 N N . ILE A 1 828 ? 208.308 173.209 215.717 1.00 54.01 828 ILE A N 1
ATOM 4129 C CA . ILE A 1 828 ? 206.890 172.865 215.800 1.00 47.14 828 ILE A CA 1
ATOM 4130 C C . ILE A 1 828 ? 206.384 172.375 214.449 1.00 49.91 828 ILE A C 1
ATOM 4131 O O . ILE A 1 828 ? 205.589 171.430 214.370 1.00 53.26 828 ILE A O 1
ATOM 4136 N N . PHE A 1 829 ? 206.844 173.005 213.364 1.00 48.51 829 PHE A N 1
ATOM 4137 C CA . PHE A 1 829 ? 206.422 172.599 212.027 1.00 47.68 829 PHE A CA 1
ATOM 4138 C C . PHE A 1 829 ? 206.845 171.169 211.718 1.00 53.11 829 PHE A C 1
ATOM 4139 O O . PHE A 1 829 ? 206.066 170.391 211.155 1.00 51.14 829 PHE A O 1
ATOM 4147 N N . PHE A 1 830 ? 208.075 170.802 212.077 1.00 58.42 830 PHE A N 1
ATOM 4148 C CA . PHE A 1 830 ? 208.577 169.468 211.774 1.00 58.44 830 PHE A CA 1
ATOM 4149 C C . PHE A 1 830 ? 208.141 168.414 212.783 1.00 57.61 830 PHE A C 1
ATOM 4150 O O . PHE A 1 830 ? 208.395 167.226 212.557 1.00 58.89 830 PHE A O 1
ATOM 4158 N N . SER A 1 831 ? 207.497 168.808 213.878 1.00 58.88 831 SER A N 1
ATOM 4159 C CA . SER A 1 831 ? 207.048 167.860 214.884 1.00 58.33 831 SER A CA 1
ATOM 4160 C C . SER A 1 831 ? 205.685 167.288 214.498 1.00 59.86 831 SER A C 1
ATOM 4161 O O . SER A 1 831 ? 205.147 167.558 213.422 1.00 63.15 831 SER A O 1
ATOM 4164 N N . ARG A 1 832 ? 205.119 166.481 215.392 1.00 58.48 832 ARG A N 1
ATOM 4165 C CA . ARG A 1 832 ? 203.811 165.876 215.178 1.00 57.84 832 ARG A CA 1
ATOM 4166 C C . ARG A 1 832 ? 202.665 166.771 215.628 1.00 53.87 832 ARG A C 1
ATOM 4167 O O . ARG A 1 832 ? 201.501 166.383 215.482 1.00 52.30 832 ARG A O 1
ATOM 4175 N N . HIS A 1 833 ? 202.963 167.952 216.169 1.00 53.90 833 HIS A N 1
ATOM 4176 C CA . HIS A 1 833 ? 201.951 168.884 216.643 1.00 53.00 833 HIS A CA 1
ATOM 4177 C C . HIS A 1 833 ? 201.658 169.989 215.635 1.00 54.43 833 HIS A C 1
ATOM 4178 O O . HIS A 1 833 ? 201.151 171.049 216.017 1.00 53.98 833 HIS A O 1
ATOM 4185 N N . CYS A 1 834 ? 201.974 169.768 214.365 1.00 54.13 834 CYS A N 1
ATOM 4186 C CA . CYS A 1 834 ? 201.733 170.784 213.351 1.00 52.22 834 CYS A CA 1
ATOM 4187 C C . CYS A 1 834 ? 200.234 171.019 213.189 1.00 52.53 834 CYS A C 1
ATOM 4188 O O . CYS A 1 834 ? 199.468 170.051 213.085 1.00 50.57 834 CYS A O 1
ATOM 4191 N N . PRO A 1 835 ? 199.778 172.273 213.156 1.00 46.24 835 PRO A N 1
ATOM 4192 C CA . PRO A 1 835 ? 198.337 172.526 212.995 1.00 38.29 835 PRO A CA 1
ATOM 4193 C C . PRO A 1 835 ? 197.776 172.027 211.677 1.00 47.53 835 PRO A C 1
ATOM 4194 O O . PRO A 1 835 ? 196.555 171.867 211.563 1.00 52.77 835 PRO A O 1
ATOM 4198 N N . ILE A 1 836 ? 198.627 171.785 210.677 1.00 54.61 836 ILE A N 1
ATOM 4199 C CA . ILE A 1 836 ? 198.144 171.333 209.376 1.00 55.65 836 ILE A CA 1
ATOM 4200 C C . ILE A 1 836 ? 197.502 169.956 209.484 1.00 56.40 836 ILE A C 1
ATOM 4201 O O . ILE A 1 836 ? 196.445 169.701 208.894 1.00 56.63 836 ILE A O 1
ATOM 4206 N N . TRP A 1 837 ? 198.126 169.042 210.236 1.00 54.84 837 TRP A N 1
ATOM 4207 C CA . TRP A 1 837 ? 197.651 167.665 210.308 1.00 58.71 837 TRP A CA 1
ATOM 4208 C C . TRP A 1 837 ? 197.402 167.198 211.740 1.00 58.94 837 TRP A C 1
ATOM 4209 O O . TRP A 1 837 ? 197.418 165.991 212.000 1.00 61.18 837 TRP A O 1
ATOM 4220 N N . TYR A 1 838 ? 197.169 168.118 212.674 1.00 55.62 838 TYR A N 1
ATOM 4221 C CA . TYR A 1 838 ? 196.875 167.760 214.054 1.00 59.77 838 TYR A CA 1
ATOM 4222 C C . TYR A 1 838 ? 195.680 168.561 214.550 1.00 59.65 838 TYR A C 1
ATOM 4223 O O . TYR A 1 838 ? 195.446 169.693 214.117 1.00 61.21 838 TYR A O 1
ATOM 4232 N N . GLY A 1 839 ? 194.925 167.960 215.466 1.00 57.16 839 GLY A N 1
ATOM 4233 C CA . GLY A 1 839 ? 193.774 168.610 216.054 1.00 53.59 839 GLY A CA 1
ATOM 4234 C C . GLY A 1 839 ? 192.471 168.426 215.312 1.00 59.25 839 GLY A C 1
ATOM 4235 O O . GLY A 1 839 ? 191.519 169.169 215.579 1.00 55.73 839 GLY A O 1
ATOM 4236 N N . TYR A 1 840 ? 192.392 167.462 214.393 1.00 60.84 840 TYR A N 1
ATOM 4237 C CA . TYR A 1 840 ? 191.177 167.231 213.611 1.00 57.19 840 TYR A CA 1
ATOM 4238 C C . TYR A 1 840 ? 190.145 166.500 214.472 1.00 60.19 840 TYR A C 1
ATOM 4239 O O . TYR A 1 840 ? 189.839 165.320 214.286 1.00 60.29 840 TYR A O 1
ATOM 4248 N N . GLY A 1 841 ? 189.603 167.238 215.437 1.00 58.46 841 GLY A N 1
ATOM 4249 C CA . GLY A 1 841 ? 188.563 166.717 216.299 1.00 51.40 841 GLY A CA 1
ATOM 4250 C C . GLY A 1 841 ? 187.283 167.520 216.202 1.00 58.79 841 GLY A C 1
ATOM 4251 O O . GLY A 1 841 ? 186.231 167.094 216.687 1.00 68.60 841 GLY A O 1
ATOM 4252 N N . GLY A 1 842 ? 187.366 168.690 215.571 1.00 56.16 842 GLY A N 1
ATOM 4253 C CA . GLY A 1 842 ? 186.241 169.586 215.412 1.00 47.09 842 GLY A CA 1
ATOM 4254 C C . GLY A 1 842 ? 186.217 170.734 216.399 1.00 45.18 842 GLY A C 1
ATOM 4255 O O . GLY A 1 842 ? 185.523 171.730 216.152 1.00 42.90 842 GLY A O 1
ATOM 4256 N N . GLY A 1 843 ? 186.950 170.624 217.509 1.00 34.80 843 GLY A N 1
ATOM 4257 C CA . GLY A 1 843 ? 186.971 171.706 218.479 1.00 24.45 843 GLY A CA 1
ATOM 4258 C C . GLY A 1 843 ? 187.655 172.955 217.956 1.00 24.93 843 GLY A C 1
ATOM 4259 O O . GLY A 1 843 ? 187.204 174.074 218.214 1.00 26.72 843 GLY A O 1
ATOM 4260 N N . LEU A 1 844 ? 188.751 172.785 217.220 1.00 22.50 844 LEU A N 1
ATOM 4261 C CA . LEU A 1 844 ? 189.499 173.927 216.713 1.00 19.92 844 LEU A CA 1
ATOM 4262 C C . LEU A 1 844 ? 188.773 174.557 215.530 1.00 23.61 844 LEU A C 1
ATOM 4263 O O . LEU A 1 844 ? 188.357 173.860 214.599 1.00 27.58 844 LEU A O 1
ATOM 4268 N N . LYS A 1 845 ? 188.622 175.877 215.569 1.00 21.25 845 LYS A N 1
ATOM 4269 C CA . LYS A 1 845 ? 187.971 176.600 214.488 1.00 22.60 845 LYS A CA 1
ATOM 4270 C C . LYS A 1 845 ? 188.896 176.711 213.281 1.00 33.11 845 LYS A C 1
ATOM 4271 O O . LYS A 1 845 ? 190.123 176.677 213.406 1.00 40.03 845 LYS A O 1
ATOM 4277 N N . SER A 1 846 ? 188.286 176.839 212.100 1.00 32.01 846 SER A N 1
ATOM 4278 C CA . SER A 1 846 ? 189.059 176.883 210.862 1.00 29.86 846 SER A CA 1
ATOM 4279 C C . SER A 1 846 ? 189.963 178.109 210.813 1.00 34.37 846 SER A C 1
ATOM 4280 O O . SER A 1 846 ? 191.137 178.014 210.436 1.00 39.02 846 SER A O 1
ATOM 4283 N N . LEU A 1 847 ? 189.431 179.274 211.189 1.00 33.93 847 LEU A N 1
ATOM 4284 C CA . LEU A 1 847 ? 190.229 180.496 211.148 1.00 38.07 847 LEU A CA 1
ATOM 4285 C C . LEU A 1 847 ? 191.370 180.447 212.156 1.00 37.73 847 LEU A C 1
ATOM 4286 O O . LEU A 1 847 ? 192.480 180.915 211.871 1.00 44.07 847 LEU A O 1
ATOM 4291 N N . GLU A 1 848 ? 191.120 179.888 213.342 1.00 29.34 848 GLU A N 1
ATOM 4292 C CA . GLU A 1 848 ? 192.192 179.728 214.318 1.00 27.21 848 GLU A CA 1
ATOM 4293 C C . GLU A 1 848 ? 193.260 178.769 213.807 1.00 27.92 848 GLU A C 1
ATOM 4294 O O . GLU A 1 848 ? 194.457 178.982 214.037 1.00 28.39 848 GLU A O 1
ATOM 4300 N N . ARG A 1 849 ? 192.848 177.707 213.111 1.00 26.19 849 ARG A N 1
ATOM 4301 C CA . ARG A 1 849 ? 193.818 176.800 212.507 1.00 26.50 849 ARG A CA 1
ATOM 4302 C C . ARG A 1 849 ? 194.656 177.513 211.454 1.00 34.39 849 ARG A C 1
ATOM 4303 O O . ARG A 1 849 ? 195.875 177.313 211.382 1.00 37.32 849 ARG A O 1
ATOM 4311 N N . PHE A 1 850 ? 194.021 178.347 210.626 1.00 36.18 850 PHE A N 1
ATOM 4312 C CA . PHE A 1 850 ? 194.771 179.108 209.631 1.00 34.84 850 PHE A CA 1
ATOM 4313 C C . PHE A 1 850 ? 195.756 180.060 210.297 1.00 32.18 850 PHE A C 1
ATOM 4314 O O . PHE A 1 850 ? 196.887 180.222 209.828 1.00 35.61 850 PHE A O 1
ATOM 4322 N N . SER A 1 851 ? 195.340 180.701 211.391 1.00 30.20 851 SER A N 1
ATOM 4323 C CA . SER A 1 851 ? 196.247 181.583 212.120 1.00 32.16 851 SER A CA 1
ATOM 4324 C C . SER A 1 851 ? 197.431 180.815 212.694 1.00 31.99 851 SER A C 1
ATOM 4325 O O . SER A 1 851 ? 198.571 181.294 212.653 1.00 34.46 851 SER A O 1
ATOM 4328 N N . TYR A 1 852 ? 197.178 179.630 213.254 1.00 29.69 852 TYR A N 1
ATOM 4329 C CA . TYR A 1 852 ? 198.268 178.823 213.793 1.00 24.54 852 TYR A CA 1
ATOM 4330 C C . TYR A 1 852 ? 199.233 178.399 212.693 1.00 28.99 852 TYR A C 1
ATOM 4331 O O . TYR A 1 852 ? 200.456 178.432 212.881 1.00 31.97 852 TYR A O 1
ATOM 4340 N N . ILE A 1 853 ? 198.702 178.007 211.532 1.00 28.43 853 ILE A N 1
ATOM 4341 C CA . ILE A 1 853 ? 199.563 177.651 210.407 1.00 25.10 853 ILE A CA 1
ATOM 4342 C C . ILE A 1 853 ? 200.391 178.853 209.970 1.00 27.19 853 ILE A C 1
ATOM 4343 O O . ILE A 1 853 ? 201.591 178.732 209.699 1.00 31.43 853 ILE A O 1
ATOM 4348 N N . ASN A 1 854 ? 199.767 180.032 209.908 1.00 30.01 854 ASN A N 1
ATOM 4349 C CA . ASN A 1 854 ? 200.495 181.238 209.527 1.00 29.27 854 ASN A CA 1
ATOM 4350 C C . ASN A 1 854 ? 201.619 181.526 210.513 1.00 32.13 854 ASN A C 1
ATOM 4351 O O . ASN A 1 854 ? 202.733 181.880 210.111 1.00 38.45 854 ASN A O 1
ATOM 4356 N N . SER A 1 855 ? 201.347 181.378 211.809 1.00 33.55 855 SER A N 1
ATOM 4357 C CA . SER A 1 855 ? 202.378 181.579 212.819 1.00 31.77 855 SER A CA 1
ATOM 4358 C C . SER A 1 855 ? 203.434 180.482 212.803 1.00 31.68 855 SER A C 1
ATOM 4359 O O . SER A 1 855 ? 204.518 180.676 213.363 1.00 30.94 855 SER A O 1
ATOM 4362 N N . VAL A 1 856 ? 203.145 179.339 212.181 1.00 32.44 856 VAL A N 1
ATOM 4363 C CA . VAL A 1 856 ? 204.106 178.241 212.159 1.00 32.70 856 VAL A CA 1
ATOM 4364 C C . VAL A 1 856 ? 205.040 178.353 210.958 1.00 36.12 856 VAL A C 1
ATOM 4365 O O . VAL A 1 856 ? 206.264 178.259 211.098 1.00 42.29 856 VAL A O 1
ATOM 4369 N N . VAL A 1 857 ? 204.488 178.562 209.765 1.00 33.68 857 VAL A N 1
ATOM 4370 C CA . VAL A 1 857 ? 205.274 178.539 208.537 1.00 32.83 857 VAL A CA 1
ATOM 4371 C C . VAL A 1 857 ? 205.681 179.947 208.097 1.00 36.45 857 VAL A C 1
ATOM 4372 O O . VAL A 1 857 ? 206.080 180.143 206.950 1.00 41.18 857 VAL A O 1
ATOM 4376 N N . TYR A 1 858 ? 205.581 180.933 208.987 1.00 40.66 858 TYR A N 1
ATOM 4377 C CA . TYR A 1 858 ? 206.001 182.289 208.635 1.00 41.41 858 TYR A CA 1
ATOM 4378 C C . TYR A 1 858 ? 207.486 182.394 208.292 1.00 48.77 858 TYR A C 1
ATOM 4379 O O . TYR A 1 858 ? 207.808 183.027 207.270 1.00 54.37 858 TYR A O 1
ATOM 4388 N N . PRO A 1 859 ? 208.428 181.804 209.044 1.00 50.62 859 PRO A N 1
ATOM 4389 C CA . PRO A 1 859 ? 209.844 181.971 208.672 1.00 53.14 859 PRO A CA 1
ATOM 4390 C C . PRO A 1 859 ? 210.175 181.418 207.299 1.00 55.21 859 PRO A C 1
ATOM 4391 O O . PRO A 1 859 ? 211.140 181.880 206.677 1.00 60.05 859 PRO A O 1
ATOM 4395 N N . LEU A 1 860 ? 209.383 180.470 206.792 1.00 52.36 860 LEU A N 1
ATOM 4396 C CA . LEU A 1 860 ? 209.619 179.926 205.460 1.00 47.57 860 LEU A CA 1
ATOM 4397 C C . LEU A 1 860 ? 209.520 180.995 204.381 1.00 49.35 860 LEU A C 1
ATOM 4398 O O . LEU A 1 860 ? 210.005 180.778 203.266 1.00 51.96 860 LEU A O 1
ATOM 4403 N N . THR A 1 861 ? 208.904 182.141 204.684 1.00 53.16 861 THR A N 1
ATOM 4404 C CA . THR A 1 861 ? 208.886 183.235 203.716 1.00 50.05 861 THR A CA 1
ATOM 4405 C C . THR A 1 861 ? 210.248 183.915 203.559 1.00 50.19 861 THR A C 1
ATOM 4406 O O . THR A 1 861 ? 210.321 184.925 202.847 1.00 51.46 861 THR A O 1
ATOM 4410 N N . SER A 1 862 ? 211.313 183.418 204.194 1.00 51.60 862 SER A N 1
ATOM 4411 C CA . SER A 1 862 ? 212.627 184.030 204.023 1.00 52.48 862 SER A CA 1
ATOM 4412 C C . SER A 1 862 ? 213.162 183.823 202.611 1.00 55.15 862 SER A C 1
ATOM 4413 O O . SER A 1 862 ? 213.756 184.737 202.028 1.00 58.64 862 SER A O 1
ATOM 4416 N N . ILE A 1 863 ? 212.973 182.624 202.052 1.00 53.16 863 ILE A N 1
ATOM 4417 C CA . ILE A 1 863 ? 213.533 182.325 200.732 1.00 52.62 863 ILE A CA 1
ATOM 4418 C C . ILE A 1 863 ? 212.982 183.240 199.644 1.00 52.11 863 ILE A C 1
ATOM 4419 O O . ILE A 1 863 ? 213.781 183.782 198.863 1.00 54.14 863 ILE A O 1
ATOM 4424 N N . PRO A 1 864 ? 211.664 183.450 199.517 1.00 50.29 864 PRO A N 1
ATOM 4425 C CA . PRO A 1 864 ? 211.193 184.412 198.507 1.00 47.46 864 PRO A CA 1
ATOM 4426 C C . PRO A 1 864 ? 211.700 185.824 198.737 1.00 51.30 864 PRO A C 1
ATOM 4427 O O . PRO A 1 864 ? 211.924 186.557 197.765 1.00 62.49 864 PRO A O 1
ATOM 4431 N N . LEU A 1 865 ? 211.880 186.234 199.994 1.00 52.00 865 LEU A N 1
ATOM 4432 C CA . LEU A 1 865 ? 212.404 187.567 200.272 1.00 55.59 865 LEU A CA 1
ATOM 4433 C C . LEU A 1 865 ? 213.835 187.714 199.769 1.00 59.79 865 LEU A C 1
ATOM 4434 O O . LEU A 1 865 ? 214.144 188.630 198.996 1.00 66.27 865 LEU A O 1
ATOM 4439 N N . ILE A 1 866 ? 214.716 186.792 200.169 1.00 53.33 866 ILE A N 1
ATOM 4440 C CA . ILE A 1 866 ? 216.141 186.939 199.879 1.00 55.06 866 ILE A CA 1
ATOM 4441 C C . ILE A 1 866 ? 216.401 186.890 198.380 1.00 61.40 866 ILE A C 1
ATOM 4442 O O . ILE A 1 866 ? 217.371 187.481 197.892 1.00 69.66 866 ILE A O 1
ATOM 4447 N N . ALA A 1 867 ? 215.551 186.191 197.626 1.00 57.26 867 ALA A N 1
ATOM 4448 C CA . ALA A 1 867 ? 215.660 186.232 196.173 1.00 52.45 867 ALA A CA 1
ATOM 4449 C C . ALA A 1 867 ? 215.206 187.582 195.633 1.00 57.89 867 ALA A C 1
ATOM 4450 O O . ALA A 1 867 ? 215.892 188.194 194.805 1.00 69.46 867 ALA A O 1
ATOM 4452 N N . TYR A 1 868 ? 214.061 188.074 196.116 1.00 57.40 868 TYR A N 1
ATOM 4453 C CA . TYR A 1 868 ? 213.493 189.304 195.573 1.00 61.16 868 TYR A CA 1
ATOM 4454 C C . TYR A 1 868 ? 214.428 190.485 195.796 1.00 67.46 868 TYR A C 1
ATOM 4455 O O . TYR A 1 868 ? 214.672 191.281 194.882 1.00 74.41 868 TYR A O 1
ATOM 4464 N N . CYS A 1 869 ? 214.980 190.600 197.005 1.00 65.00 869 CYS A N 1
ATOM 4465 C CA . CYS A 1 869 ? 215.934 191.665 197.286 1.00 73.45 869 CYS A CA 1
ATOM 4466 C C . CYS A 1 869 ? 217.187 191.549 196.428 1.00 77.55 869 CYS A C 1
ATOM 4467 O O . CYS A 1 869 ? 217.863 192.558 196.200 1.00 85.97 869 CYS A O 1
ATOM 4470 N N . ALA A 1 870 ? 217.510 190.348 195.950 1.00 74.88 870 ALA A N 1
ATOM 4471 C CA . ALA A 1 870 ? 218.638 190.163 195.049 1.00 72.02 870 ALA A CA 1
ATOM 4472 C C . ALA A 1 870 ? 218.254 190.303 193.582 1.00 74.09 870 ALA A C 1
ATOM 4473 O O . ALA A 1 870 ? 219.142 190.288 192.723 1.00 76.52 870 ALA A O 1
ATOM 4475 N N . LEU A 1 871 ? 216.962 190.429 193.277 1.00 76.53 871 LEU A N 1
ATOM 4476 C CA . LEU A 1 871 ? 216.540 190.552 191.882 1.00 75.13 871 LEU A CA 1
ATOM 4477 C C . LEU A 1 871 ? 217.062 191.812 191.199 1.00 85.89 871 LEU A C 1
ATOM 4478 O O . LEU A 1 871 ? 217.601 191.698 190.085 1.00 94.27 871 LEU A O 1
ATOM 4483 N N . PRO A 1 872 ? 216.936 193.020 191.771 1.00 86.18 872 PRO A N 1
ATOM 4484 C CA . PRO A 1 872 ? 217.386 194.208 191.022 1.00 87.95 872 PRO A CA 1
ATOM 4485 C C . PRO A 1 872 ? 218.877 194.219 190.738 1.00 93.46 872 PRO A C 1
ATOM 4486 O O . PRO A 1 872 ? 219.285 194.549 189.616 1.00 98.71 872 PRO A O 1
ATOM 4490 N N . ALA A 1 873 ? 219.704 193.844 191.719 1.00 90.15 873 ALA A N 1
ATOM 4491 C CA . ALA A 1 873 ? 221.150 193.908 191.535 1.00 91.22 873 ALA A CA 1
ATOM 4492 C C . ALA A 1 873 ? 221.598 193.030 190.375 1.00 95.74 873 ALA A C 1
ATOM 4493 O O . ALA A 1 873 ? 222.398 193.461 189.535 1.00 103.83 873 ALA A O 1
ATOM 4495 N N . VAL A 1 874 ? 221.076 191.804 190.300 1.00 92.38 874 VAL A N 1
ATOM 4496 C CA . VAL A 1 874 ? 221.357 190.944 189.153 1.00 93.58 874 VAL A CA 1
ATOM 4497 C C . VAL A 1 874 ? 220.940 191.643 187.866 1.00 97.04 874 VAL A C 1
ATOM 4498 O O . VAL A 1 874 ? 221.688 191.671 186.881 1.00 104.02 874 VAL A O 1
ATOM 4502 N N . CYS A 1 875 ? 219.749 192.248 187.871 1.00 93.40 875 CYS A N 1
ATOM 4503 C CA . CYS A 1 875 ? 219.303 193.007 186.709 1.00 93.46 875 CYS A CA 1
ATOM 4504 C C . CYS A 1 875 ? 220.274 194.135 186.391 1.00 100.65 875 CYS A C 1
ATOM 4505 O O . CYS A 1 875 ? 220.533 194.432 185.219 1.00 105.55 875 CYS A O 1
ATOM 4508 N N . LEU A 1 876 ? 220.838 194.764 187.425 1.00 100.85 876 LEU A N 1
ATOM 4509 C CA . LEU A 1 876 ? 221.794 195.840 187.203 1.00 96.90 876 LEU A CA 1
ATOM 4510 C C . LEU A 1 876 ? 223.157 195.323 186.763 1.00 98.86 876 LEU A C 1
ATOM 4511 O O . LEU A 1 876 ? 223.973 196.109 186.272 1.00 102.22 876 LEU A O 1
ATOM 4516 N N . LEU A 1 877 ? 223.423 194.028 186.927 1.00 102.26 877 LEU A N 1
ATOM 4517 C CA . LEU A 1 877 ? 224.711 193.452 186.566 1.00 103.12 877 LEU A CA 1
ATOM 4518 C C . LEU A 1 877 ? 224.640 192.543 185.346 1.00 104.19 877 LEU A C 1
ATOM 4519 O O . LEU A 1 877 ? 225.671 192.003 184.934 1.00 106.10 877 LEU A O 1
ATOM 4524 N N . THR A 1 878 ? 223.460 192.362 184.762 1.00 100.41 878 THR A N 1
ATOM 4525 C CA . THR A 1 878 ? 223.292 191.510 183.590 1.00 99.26 878 THR A CA 1
ATOM 4526 C C . THR A 1 878 ? 222.669 192.230 182.407 1.00 96.69 878 THR A C 1
ATOM 4527 O O . THR A 1 878 ? 223.051 191.969 181.263 1.00 99.70 878 THR A O 1
ATOM 4531 N N . GLY A 1 879 ? 221.722 193.128 182.646 1.00 93.84 879 GLY A N 1
ATOM 4532 C CA . GLY A 1 879 ? 221.062 193.851 181.586 1.00 90.78 879 GLY A CA 1
ATOM 4533 C C . GLY A 1 879 ? 219.704 193.325 181.180 1.00 94.45 879 GLY A C 1
ATOM 4534 O O . GLY A 1 879 ? 219.330 193.471 180.011 1.00 91.36 879 GLY A O 1
ATOM 4535 N N . LYS A 1 880 ? 218.955 192.722 182.100 1.00 95.57 880 LYS A N 1
ATOM 4536 C CA . LYS A 1 880 ? 217.644 192.164 181.806 1.00 92.19 880 LYS A CA 1
ATOM 4537 C C . LYS A 1 880 ? 216.619 192.731 182.778 1.00 93.79 880 LYS A C 1
ATOM 4538 O O . LYS A 1 880 ? 216.955 193.191 183.872 1.00 93.78 880 LYS A O 1
ATOM 4544 N N . PHE A 1 881 ? 215.355 192.695 182.360 1.00 97.03 881 PHE A N 1
ATOM 4545 C CA . PHE A 1 881 ? 214.249 193.180 183.170 1.00 99.12 881 PHE A CA 1
ATOM 4546 C C . PHE A 1 881 ? 213.170 192.110 183.253 1.00 104.07 881 PHE A C 1
ATOM 4547 O O . PHE A 1 881 ? 212.983 191.320 182.323 1.00 106.90 881 PHE A O 1
ATOM 4555 N N . ILE A 1 882 ? 212.459 192.092 184.382 1.00 98.27 882 ILE A N 1
ATOM 4556 C CA . ILE A 1 882 ? 211.427 191.083 184.596 1.00 97.64 882 ILE A CA 1
ATOM 4557 C C . ILE A 1 882 ? 210.151 191.382 183.821 1.00 97.36 882 ILE A C 1
ATOM 4558 O O . ILE A 1 882 ? 209.312 190.487 183.656 1.00 95.98 882 ILE A O 1
ATOM 4563 N N . VAL A 1 883 ? 209.976 192.606 183.345 1.00 97.02 883 VAL A N 1
ATOM 4564 C CA . VAL A 1 883 ? 208.797 193.002 182.578 1.00 101.19 883 VAL A CA 1
ATOM 4565 C C . VAL A 1 883 ? 209.149 192.939 181.096 1.00 100.14 883 VAL A C 1
ATOM 4566 O O . VAL A 1 883 ? 210.178 193.501 180.696 1.00 96.23 883 VAL A O 1
ATOM 4570 N N . PRO A 1 884 ? 208.347 192.263 180.263 1.00 103.28 884 PRO A N 1
ATOM 4571 C CA . PRO A 1 884 ? 208.656 192.196 178.827 1.00 98.91 884 PRO A CA 1
ATOM 4572 C C . PRO A 1 884 ? 208.729 193.569 178.179 1.00 106.83 884 PRO A C 1
ATOM 4573 O O . PRO A 1 884 ? 209.739 193.922 177.562 1.00 105.16 884 PRO A O 1
ATOM 4577 N N . GLU A 1 885 ? 207.661 194.351 178.316 1.00 116.31 885 GLU A N 1
ATOM 4578 C CA . GLU A 1 885 ? 207.616 195.694 177.757 1.00 117.38 885 GLU A CA 1
ATOM 4579 C C . GLU A 1 885 ? 206.587 196.506 178.528 1.00 115.24 885 GLU A C 1
ATOM 4580 O O . GLU A 1 885 ? 205.491 196.015 178.812 1.00 111.81 885 GLU A O 1
ATOM 4586 N N . ILE A 1 886 ? 206.948 197.742 178.865 1.00 117.33 886 ILE A N 1
ATOM 4587 C CA . ILE A 1 886 ? 206.044 198.614 179.606 1.00 120.06 886 ILE A CA 1
ATOM 4588 C C . ILE A 1 886 ? 204.880 198.999 178.703 1.00 118.77 886 ILE A C 1
ATOM 4589 O O . ILE A 1 886 ? 205.068 199.626 177.654 1.00 115.86 886 ILE A O 1
ATOM 4594 N N . SER A 1 887 ? 203.669 198.624 179.109 1.00 118.54 887 SER A N 1
ATOM 4595 C CA . SER A 1 887 ? 202.461 198.896 178.346 1.00 117.23 887 SER A CA 1
ATOM 4596 C C . SER A 1 887 ? 201.456 199.617 179.234 1.00 117.66 887 SER A C 1
ATOM 4597 O O . SER A 1 887 ? 201.584 199.648 180.461 1.00 117.37 887 SER A O 1
ATOM 4600 N N . ASN A 1 888 ? 200.448 200.211 178.591 1.00 117.19 888 ASN A N 1
ATOM 4601 C CA . ASN A 1 888 ? 199.416 200.928 179.335 1.00 117.64 888 ASN A CA 1
ATOM 4602 C C . ASN A 1 888 ? 198.637 199.989 180.247 1.00 120.56 888 ASN A C 1
ATOM 4603 O O . ASN A 1 888 ? 198.339 200.334 181.396 1.00 122.14 888 ASN A O 1
ATOM 4608 N N . TYR A 1 889 ? 198.294 198.798 179.751 1.00 120.87 889 TYR A N 1
ATOM 4609 C CA . TYR A 1 889 ? 197.544 197.839 180.556 1.00 119.47 889 TYR A CA 1
ATOM 4610 C C . TYR A 1 889 ? 198.361 197.367 181.756 1.00 118.80 889 TYR A C 1
ATOM 4611 O O . TYR A 1 889 ? 197.858 197.320 182.887 1.00 114.42 889 TYR A O 1
ATOM 4620 N N . ALA A 1 890 ? 199.633 197.027 181.527 1.00 118.70 890 ALA A N 1
ATOM 4621 C CA . ALA A 1 890 ? 200.491 196.580 182.620 1.00 113.42 890 ALA A CA 1
ATOM 4622 C C . ALA A 1 890 ? 200.723 197.693 183.633 1.00 114.55 890 ALA A C 1
ATOM 4623 O O . ALA A 1 890 ? 200.700 197.453 184.847 1.00 112.75 890 ALA A O 1
ATOM 4625 N N . SER A 1 891 ? 200.958 198.917 183.154 1.00 115.88 891 SER A N 1
ATOM 4626 C CA . SER A 1 891 ? 201.148 200.043 184.063 1.00 115.99 891 SER A CA 1
ATOM 4627 C C . SER A 1 891 ? 199.892 200.303 184.883 1.00 116.88 891 SER A C 1
ATOM 4628 O O . SER A 1 891 ? 199.973 200.595 186.081 1.00 116.17 891 SER A O 1
ATOM 4631 N N . ILE A 1 892 ? 198.720 200.202 184.251 1.00 118.39 892 ILE A N 1
ATOM 4632 C CA . ILE A 1 892 ? 197.463 200.395 184.968 1.00 120.73 892 ILE A CA 1
ATOM 4633 C C . ILE A 1 892 ? 197.298 199.332 186.046 1.00 119.18 892 ILE A C 1
ATOM 4634 O O . ILE A 1 892 ? 196.900 199.634 187.178 1.00 114.41 892 ILE A O 1
ATOM 4639 N N . ILE A 1 893 ? 197.607 198.074 185.719 1.00 121.04 893 ILE A N 1
ATOM 4640 C CA . ILE A 1 893 ? 197.484 197.003 186.706 1.00 119.12 893 ILE A CA 1
ATOM 4641 C C . ILE A 1 893 ? 198.440 197.232 187.873 1.00 113.87 893 ILE A C 1
ATOM 4642 O O . ILE A 1 893 ? 198.063 197.081 189.043 1.00 109.78 893 ILE A O 1
ATOM 4647 N N . PHE A 1 894 ? 199.689 197.599 187.574 1.00 111.14 894 PHE A N 1
ATOM 4648 C CA . PHE A 1 894 ? 200.668 197.837 188.632 1.00 108.21 894 PHE A CA 1
ATOM 4649 C C . PHE A 1 894 ? 200.238 198.990 189.531 1.00 111.10 894 PHE A C 1
ATOM 4650 O O . PHE A 1 894 ? 200.325 198.903 190.764 1.00 111.29 894 PHE A O 1
ATOM 4658 N N . MET A 1 895 ? 199.770 200.086 188.926 1.00 110.45 895 MET A N 1
ATOM 4659 C CA . MET A 1 895 ? 199.331 201.235 189.708 1.00 111.08 895 MET A CA 1
ATOM 4660 C C . MET A 1 895 ? 198.121 200.889 190.563 1.00 111.10 895 MET A C 1
ATOM 4661 O O . MET A 1 895 ? 198.035 201.307 191.723 1.00 112.27 895 MET A O 1
ATOM 4666 N N . ALA A 1 896 ? 197.176 200.125 190.010 1.00 107.71 896 ALA A N 1
ATOM 4667 C CA . ALA A 1 896 ? 196.008 199.719 190.782 1.00 105.84 896 ALA A CA 1
ATOM 4668 C C . ALA A 1 896 ? 196.407 198.851 191.967 1.00 107.73 896 ALA A C 1
ATOM 4669 O O . ALA A 1 896 ? 195.891 199.030 193.076 1.00 103.95 896 ALA A O 1
ATOM 4671 N N . LEU A 1 897 ? 197.329 197.908 191.755 1.00 106.33 897 LEU A N 1
ATOM 4672 C CA . LEU A 1 897 ? 197.776 197.057 192.853 1.00 99.24 897 LEU A CA 1
ATOM 4673 C C . LEU A 1 897 ? 198.473 197.870 193.939 1.00 100.22 897 LEU A C 1
ATOM 4674 O O . LEU A 1 897 ? 198.214 197.675 195.135 1.00 98.40 897 LEU A O 1
ATOM 4679 N N . PHE A 1 898 ? 199.358 198.790 193.542 1.00 105.04 898 PHE A N 1
ATOM 4680 C CA . PHE A 1 898 ? 200.054 199.613 194.527 1.00 104.36 898 PHE A CA 1
ATOM 4681 C C . PHE A 1 898 ? 199.079 200.493 195.302 1.00 101.53 898 PHE A C 1
ATOM 4682 O O . PHE A 1 898 ? 199.191 200.629 196.528 1.00 100.12 898 PHE A O 1
ATOM 4690 N N . ILE A 1 899 ? 198.114 201.095 194.602 1.00 100.33 899 ILE A N 1
ATOM 4691 C CA . ILE A 1 899 ? 197.124 201.942 195.259 1.00 97.70 899 ILE A CA 1
ATOM 4692 C C . ILE A 1 899 ? 196.285 201.125 196.231 1.00 94.47 899 ILE A C 1
ATOM 4693 O O . ILE A 1 899 ? 195.993 201.571 197.347 1.00 90.82 899 ILE A O 1
ATOM 4698 N N . SER A 1 900 ? 195.882 199.917 195.826 1.00 98.92 900 SER A N 1
ATOM 4699 C CA . SER A 1 900 ? 195.098 199.063 196.712 1.00 99.99 900 SER A CA 1
ATOM 4700 C C . SER A 1 900 ? 195.886 198.692 197.960 1.00 93.67 900 SER A C 1
ATOM 4701 O O . SER A 1 900 ? 195.347 198.721 199.073 1.00 91.25 900 SER A O 1
ATOM 4704 N N . ILE A 1 901 ? 197.166 198.348 197.797 1.00 90.28 901 ILE A N 1
ATOM 4705 C CA . ILE A 1 901 ? 197.990 197.987 198.949 1.00 84.65 901 ILE A CA 1
ATOM 4706 C C . ILE A 1 901 ? 198.120 199.171 199.901 1.00 90.35 901 ILE A C 1
ATOM 4707 O O . ILE A 1 901 ? 197.950 199.037 201.122 1.00 89.74 901 ILE A O 1
ATOM 4712 N N . ALA A 1 902 ? 198.418 200.353 199.351 1.00 91.17 902 ALA A N 1
ATOM 4713 C CA . ALA A 1 902 ? 198.585 201.535 200.190 1.00 83.99 902 ALA A CA 1
ATOM 4714 C C . ALA A 1 902 ? 197.292 201.888 200.913 1.00 84.45 902 ALA A C 1
ATOM 4715 O O . ALA A 1 902 ? 197.305 202.196 202.110 1.00 88.49 902 ALA A O 1
ATOM 4717 N N . ALA A 1 903 ? 196.160 201.832 200.207 1.00 82.52 903 ALA A N 1
ATOM 4718 C CA . ALA A 1 903 ? 194.883 202.145 200.836 1.00 78.89 903 ALA A CA 1
ATOM 4719 C C . ALA A 1 903 ? 194.549 201.146 201.936 1.00 83.41 903 ALA A C 1
ATOM 4720 O O . ALA A 1 903 ? 194.097 201.541 203.017 1.00 85.35 903 ALA A O 1
ATOM 4722 N N . THR A 1 904 ? 194.764 199.850 201.680 1.00 86.87 904 THR A N 1
ATOM 4723 C CA . THR A 1 904 ? 194.482 198.838 202.693 1.00 86.07 904 THR A CA 1
ATOM 4724 C C . THR A 1 904 ? 195.333 199.058 203.934 1.00 81.27 904 THR A C 1
ATOM 4725 O O . THR A 1 904 ? 194.836 198.958 205.063 1.00 78.21 904 THR A O 1
ATOM 4729 N N . GLY A 1 905 ? 196.615 199.375 203.747 1.00 78.23 905 GLY A N 1
ATOM 4730 C CA . GLY A 1 905 ? 197.434 199.757 204.885 1.00 72.35 905 GLY A CA 1
ATOM 4731 C C . GLY A 1 905 ? 196.886 200.975 205.605 1.00 78.44 905 GLY A C 1
ATOM 4732 O O . GLY A 1 905 ? 196.918 201.050 206.837 1.00 84.27 905 GLY A O 1
ATOM 4733 N N . ILE A 1 906 ? 196.360 201.938 204.844 1.00 82.54 906 ILE A N 1
ATOM 4734 C CA . ILE A 1 906 ? 195.831 203.160 205.445 1.00 78.56 906 ILE A CA 1
ATOM 4735 C C . ILE A 1 906 ? 194.658 202.835 206.363 1.00 77.49 906 ILE A C 1
ATOM 4736 O O . ILE A 1 906 ? 194.590 203.310 207.503 1.00 81.65 906 ILE A O 1
ATOM 4741 N N . LEU A 1 907 ? 193.717 202.010 205.888 1.00 77.49 907 LEU A N 1
ATOM 4742 C CA . LEU A 1 907 ? 192.600 201.666 206.770 1.00 76.31 907 LEU A CA 1
ATOM 4743 C C . LEU A 1 907 ? 193.042 200.742 207.895 1.00 79.45 907 LEU A C 1
ATOM 4744 O O . LEU A 1 907 ? 192.408 200.724 208.957 1.00 81.40 907 LEU A O 1
ATOM 4749 N N . GLU A 1 908 ? 194.115 199.974 207.692 1.00 80.78 908 GLU A N 1
ATOM 4750 C CA . GLU A 1 908 ? 194.675 199.212 208.802 1.00 79.27 908 GLU A CA 1
ATOM 4751 C C . GLU A 1 908 ? 195.100 200.146 209.926 1.00 77.40 908 GLU A C 1
ATOM 4752 O O . GLU A 1 908 ? 194.779 199.913 211.097 1.00 79.22 908 GLU A O 1
ATOM 4758 N N . MET A 1 909 ? 195.802 201.230 209.582 1.00 78.96 909 MET A N 1
ATOM 4759 C CA . MET A 1 909 ? 196.152 202.222 210.598 1.00 73.79 909 MET A CA 1
ATOM 4760 C C . MET A 1 909 ? 194.907 202.878 211.181 1.00 76.04 909 MET A C 1
ATOM 4761 O O . MET A 1 909 ? 194.831 203.116 212.392 1.00 80.85 909 MET A O 1
ATOM 4766 N N . GLN A 1 910 ? 193.928 203.190 210.330 1.00 79.83 910 GLN A N 1
ATOM 4767 C CA . GLN A 1 910 ? 192.747 203.919 210.784 1.00 80.83 910 GLN A CA 1
ATOM 4768 C C . GLN A 1 910 ? 191.967 203.121 211.822 1.00 78.32 910 GLN A C 1
ATOM 4769 O O . GLN A 1 910 ? 191.597 203.648 212.877 1.00 81.84 910 GLN A O 1
ATOM 4775 N N . TRP A 1 911 ? 191.706 201.843 211.542 1.00 77.21 911 TRP A N 1
ATOM 4776 C CA . TRP A 1 911 ? 190.953 201.029 212.488 1.00 80.97 911 TRP A CA 1
ATOM 4777 C C . TRP A 1 911 ? 191.811 200.564 213.659 1.00 81.09 911 TRP A C 1
ATOM 4778 O O . TRP A 1 911 ? 191.297 200.425 214.775 1.00 74.66 911 TRP A O 1
ATOM 4789 N N . GLY A 1 912 ? 193.105 200.321 213.439 1.00 82.73 912 GLY A N 1
ATOM 4790 C CA . GLY A 1 912 ? 193.973 199.871 214.509 1.00 74.94 912 GLY A CA 1
ATOM 4791 C C . GLY A 1 912 ? 194.589 200.956 215.360 1.00 77.64 912 GLY A C 1
ATOM 4792 O O . GLY A 1 912 ? 195.144 200.654 216.420 1.00 81.66 912 GLY A O 1
ATOM 4793 N N . GLY A 1 913 ? 194.500 202.214 214.935 1.00 78.10 913 GLY A N 1
ATOM 4794 C CA . GLY A 1 913 ? 195.075 203.309 215.691 1.00 74.42 913 GLY A CA 1
ATOM 4795 C C . GLY A 1 913 ? 196.584 203.243 215.806 1.00 78.23 913 GLY A C 1
ATOM 4796 O O . GLY A 1 913 ? 197.138 203.424 216.894 1.00 81.52 913 GLY A O 1
ATOM 4797 N N . VAL A 1 914 ? 197.262 202.984 214.690 1.00 79.93 914 VAL A N 1
ATOM 4798 C CA . VAL A 1 914 ? 198.713 202.841 214.654 1.00 81.49 914 VAL A CA 1
ATOM 4799 C C . VAL A 1 914 ? 199.286 203.952 213.784 1.00 88.50 914 VAL A C 1
ATOM 4800 O O . VAL A 1 914 ? 198.811 204.178 212.665 1.00 91.46 914 VAL A O 1
ATOM 4804 N N . GLY A 1 915 ? 200.301 204.644 214.300 1.00 86.68 915 GLY A N 1
ATOM 4805 C CA . GLY A 1 915 ? 200.917 205.719 213.552 1.00 88.27 915 GLY A CA 1
ATOM 4806 C C . GLY A 1 915 ? 201.779 205.217 212.409 1.00 93.93 915 GLY A C 1
ATOM 4807 O O . GLY A 1 915 ? 202.228 204.071 212.381 1.00 97.55 915 GLY A O 1
ATOM 4808 N N . ILE A 1 916 ? 202.021 206.118 211.451 1.00 91.82 916 ILE A N 1
ATOM 4809 C CA . ILE A 1 916 ? 202.778 205.763 210.251 1.00 88.64 916 ILE A CA 1
ATOM 4810 C C . ILE A 1 916 ? 204.189 205.322 210.615 1.00 92.26 916 ILE A C 1
ATOM 4811 O O . ILE A 1 916 ? 204.722 204.361 210.046 1.00 94.89 916 ILE A O 1
ATOM 4816 N N . HIS A 1 917 ? 204.817 206.022 211.561 1.00 91.07 917 HIS A N 1
ATOM 4817 C CA . HIS A 1 917 ? 206.198 205.725 211.932 1.00 92.38 917 HIS A CA 1
ATOM 4818 C C . HIS A 1 917 ? 206.330 204.302 212.464 1.00 93.43 917 HIS A C 1
ATOM 4819 O O . HIS A 1 917 ? 207.249 203.562 212.084 1.00 90.23 917 HIS A O 1
ATOM 4826 N N . ASP A 1 918 ? 205.403 203.900 213.338 1.00 94.53 918 ASP A N 1
ATOM 4827 C CA . ASP A 1 918 ? 205.483 202.585 213.965 1.00 90.96 918 ASP A CA 1
ATOM 4828 C C . ASP A 1 918 ? 205.384 201.472 212.931 1.00 86.77 918 ASP A C 1
ATOM 4829 O O . ASP A 1 918 ? 206.209 200.554 212.914 1.00 86.49 918 ASP A O 1
ATOM 4834 N N . TRP A 1 919 ? 204.389 201.546 212.043 1.00 86.15 919 TRP A N 1
ATOM 4835 C CA . TRP A 1 919 ? 204.222 200.494 211.045 1.00 86.02 919 TRP A CA 1
ATOM 4836 C C . TRP A 1 919 ? 205.332 200.521 210.004 1.00 88.57 919 TRP A C 1
ATOM 4837 O O . TRP A 1 919 ? 205.740 199.465 209.511 1.00 90.85 919 TRP A O 1
ATOM 4848 N N . TRP A 1 920 ? 205.833 201.708 209.657 1.00 85.37 920 TRP A N 1
ATOM 4849 C CA . TRP A 1 920 ? 206.930 201.796 208.698 1.00 86.51 920 TRP A CA 1
ATOM 4850 C C . TRP A 1 920 ? 208.181 201.115 209.244 1.00 86.06 920 TRP A C 1
ATOM 4851 O O . TRP A 1 920 ? 208.817 200.300 208.558 1.00 83.52 920 TRP A O 1
ATOM 4862 N N . ARG A 1 921 ? 208.530 201.408 210.499 1.00 85.21 921 ARG A N 1
ATOM 4863 C CA . ARG A 1 921 ? 209.697 200.759 211.084 1.00 86.53 921 ARG A CA 1
ATOM 4864 C C . ARG A 1 921 ? 209.431 199.287 211.376 1.00 80.69 921 ARG A C 1
ATOM 4865 O O . ARG A 1 921 ? 210.363 198.475 211.353 1.00 77.31 921 ARG A O 1
ATOM 4873 N N . ASN A 1 922 ? 208.172 198.917 211.625 1.00 81.71 922 ASN A N 1
ATOM 4874 C CA . ASN A 1 922 ? 207.831 197.506 211.768 1.00 80.35 922 ASN A CA 1
ATOM 4875 C C . ASN A 1 922 ? 208.058 196.752 210.465 1.00 78.93 922 ASN A C 1
ATOM 4876 O O . ASN A 1 922 ? 208.556 195.623 210.474 1.00 79.09 922 ASN A O 1
ATOM 4881 N N . GLU A 1 923 ? 207.691 197.358 209.335 1.00 78.48 923 GLU A N 1
ATOM 4882 C CA . GLU A 1 923 ? 207.965 196.743 208.039 1.00 77.24 923 GLU A CA 1
ATOM 4883 C C . GLU A 1 923 ? 209.464 196.640 207.788 1.00 78.35 923 GLU A C 1
ATOM 4884 O O . GLU A 1 923 ? 209.951 195.617 207.282 1.00 78.65 923 GLU A O 1
ATOM 4890 N N . GLN A 1 924 ? 210.213 197.692 208.135 1.00 75.29 924 GLN A N 1
ATOM 4891 C CA . GLN A 1 924 ? 211.668 197.629 208.013 1.00 73.47 924 GLN A CA 1
ATOM 4892 C C . GLN A 1 924 ? 212.230 196.456 208.808 1.00 77.09 924 GLN A C 1
ATOM 4893 O O . GLN A 1 924 ? 213.035 195.667 208.296 1.00 74.76 924 GLN A O 1
ATOM 4899 N N . PHE A 1 925 ? 211.806 196.325 210.067 1.00 82.24 925 PHE A N 1
ATOM 4900 C CA . PHE A 1 925 ? 212.311 195.249 210.911 1.00 80.52 925 PHE A CA 1
ATOM 4901 C C . PHE A 1 925 ? 211.850 193.883 210.424 1.00 80.81 925 PHE A C 1
ATOM 4902 O O . PHE A 1 925 ? 212.584 192.904 210.568 1.00 79.63 925 PHE A O 1
ATOM 4910 N N . TRP A 1 926 ? 210.643 193.790 209.864 1.00 79.80 926 TRP A N 1
ATOM 4911 C CA . TRP A 1 926 ? 210.178 192.521 209.316 1.00 74.95 926 TRP A CA 1
ATOM 4912 C C . TRP A 1 926 ? 211.053 192.082 208.151 1.00 72.38 926 TRP A C 1
ATOM 4913 O O . TRP A 1 926 ? 211.443 190.912 208.057 1.00 72.65 926 TRP A O 1
ATOM 4924 N N . VAL A 1 927 ? 211.378 193.015 207.253 1.00 72.11 927 VAL A N 1
ATOM 4925 C CA . VAL A 1 927 ? 212.263 192.685 206.138 1.00 75.24 927 VAL A CA 1
ATOM 4926 C C . VAL A 1 927 ? 213.643 192.292 206.652 1.00 74.04 927 VAL A C 1
ATOM 4927 O O . VAL A 1 927 ? 214.241 191.313 206.186 1.00 70.71 927 VAL A O 1
ATOM 4931 N N . ILE A 1 928 ? 214.162 193.039 207.631 1.00 74.46 928 ILE A N 1
ATOM 4932 C CA . ILE A 1 928 ? 215.482 192.738 208.183 1.00 69.73 928 ILE A CA 1
ATOM 4933 C C . ILE A 1 928 ? 215.495 191.346 208.805 1.00 69.84 928 ILE A C 1
ATOM 4934 O O . ILE A 1 928 ? 216.419 190.553 208.584 1.00 69.82 928 ILE A O 1
ATOM 4939 N N . GLY A 1 929 ? 214.463 191.026 209.587 1.00 71.60 929 GLY A N 1
ATOM 4940 C CA . GLY A 1 929 ? 214.397 189.722 210.223 1.00 69.52 929 GLY A CA 1
ATOM 4941 C C . GLY A 1 929 ? 214.271 188.592 209.223 1.00 68.15 929 GLY A C 1
ATOM 4942 O O . GLY A 1 929 ? 214.970 187.582 209.329 1.00 67.21 929 GLY A O 1
ATOM 4943 N N . GLY A 1 930 ? 213.397 188.754 208.227 1.00 69.16 930 GLY A N 1
ATOM 4944 C CA . GLY A 1 930 ? 213.268 187.738 207.198 1.00 69.74 930 GLY A CA 1
ATOM 4945 C C . GLY A 1 930 ? 214.548 187.520 206.419 1.00 68.61 930 GLY A C 1
ATOM 4946 O O . GLY A 1 930 ? 214.854 186.393 206.022 1.00 64.18 930 GLY A O 1
ATOM 4947 N N . ALA A 1 931 ? 215.315 188.588 206.190 1.00 69.81 931 ALA A N 1
ATOM 4948 C CA . ALA A 1 931 ? 216.573 188.447 205.467 1.00 63.69 931 ALA A CA 1
ATOM 4949 C C . ALA A 1 931 ? 217.683 187.861 206.332 1.00 69.66 931 ALA A C 1
ATOM 4950 O O . ALA A 1 931 ? 218.583 187.199 205.803 1.00 72.86 931 ALA A O 1
ATOM 4952 N N . SER A 1 932 ? 217.647 188.081 207.647 1.00 72.98 932 SER A N 1
ATOM 4953 C CA . SER A 1 932 ? 218.773 187.733 208.506 1.00 70.44 932 SER A CA 1
ATOM 4954 C C . SER A 1 932 ? 218.542 186.472 209.330 1.00 74.39 932 SER A C 1
ATOM 4955 O O . SER A 1 932 ? 219.327 185.527 209.235 1.00 78.87 932 SER A O 1
ATOM 4958 N N . SER A 1 933 ? 217.481 186.421 210.138 1.00 72.65 933 SER A N 1
ATOM 4959 C CA . SER A 1 933 ? 217.356 185.340 211.113 1.00 70.34 933 SER A CA 1
ATOM 4960 C C . SER A 1 933 ? 216.601 184.142 210.549 1.00 67.24 933 SER A C 1
ATOM 4961 O O . SER A 1 933 ? 216.958 182.991 210.830 1.00 69.13 933 SER A O 1
ATOM 4964 N N . HIS A 1 934 ? 215.551 184.393 209.765 1.00 64.39 934 HIS A N 1
ATOM 4965 C CA . HIS A 1 934 ? 214.756 183.297 209.225 1.00 63.29 934 HIS A CA 1
ATOM 4966 C C . HIS A 1 934 ? 215.569 182.435 208.267 1.00 68.53 934 HIS A C 1
ATOM 4967 O O . HIS A 1 934 ? 215.343 181.222 208.185 1.00 72.20 934 HIS A O 1
ATOM 4974 N N . LEU A 1 935 ? 216.514 183.036 207.542 1.00 70.11 935 LEU A N 1
ATOM 4975 C CA . LEU A 1 935 ? 217.346 182.264 206.624 1.00 71.96 935 LEU A CA 1
ATOM 4976 C C . LEU A 1 935 ? 218.174 181.228 207.376 1.00 75.84 935 LEU A C 1
ATOM 4977 O O . LEU A 1 935 ? 218.223 180.055 206.989 1.00 77.08 935 LEU A O 1
ATOM 4982 N N . PHE A 1 936 ? 218.819 181.639 208.471 1.00 73.48 936 PHE A N 1
ATOM 4983 C CA . PHE A 1 936 ? 219.575 180.680 209.271 1.00 74.46 936 PHE A CA 1
ATOM 4984 C C . PHE A 1 936 ? 218.663 179.709 210.006 1.00 77.54 936 PHE A C 1
ATOM 4985 O O . PHE A 1 936 ? 219.056 178.564 210.246 1.00 82.99 936 PHE A O 1
ATOM 4993 N N . ALA A 1 937 ? 217.452 180.134 210.369 1.00 74.35 937 ALA A N 1
ATOM 4994 C CA . ALA A 1 937 ? 216.504 179.194 210.961 1.00 67.51 937 ALA A CA 1
ATOM 4995 C C . ALA A 1 937 ? 216.176 178.067 209.987 1.00 70.89 937 ALA A C 1
ATOM 4996 O O . ALA A 1 937 ? 216.204 176.884 210.351 1.00 68.97 937 ALA A O 1
ATOM 4998 N N . LEU A 1 938 ? 215.882 178.418 208.733 1.00 73.39 938 LEU A N 1
ATOM 4999 C CA . LEU A 1 938 ? 215.621 177.402 207.718 1.00 67.99 938 LEU A CA 1
ATOM 5000 C C . LEU A 1 938 ? 216.863 176.571 207.425 1.00 80.81 938 LEU A C 1
ATOM 5001 O O . LEU A 1 938 ? 216.760 175.365 207.172 1.00 84.68 938 LEU A O 1
ATOM 5006 N N . PHE A 1 939 ? 218.043 177.196 207.435 1.00 84.87 939 PHE A N 1
ATOM 5007 C CA . PHE A 1 939 ? 219.276 176.445 207.217 1.00 83.86 939 PHE A CA 1
ATOM 5008 C C . PHE A 1 939 ? 219.473 175.394 208.303 1.00 87.68 939 PHE A C 1
ATOM 5009 O O . PHE A 1 939 ? 219.808 174.240 208.014 1.00 94.23 939 PHE A O 1
ATOM 5017 N N . GLN A 1 940 ? 219.256 175.777 209.563 1.00 87.52 940 GLN A N 1
ATOM 5018 C CA . GLN A 1 940 ? 219.379 174.828 210.664 1.00 88.51 940 GLN A CA 1
ATOM 5019 C C . GLN A 1 940 ? 218.318 173.738 210.576 1.00 88.86 940 GLN A C 1
ATOM 5020 O O . GLN A 1 940 ? 218.598 172.570 210.865 1.00 92.98 940 GLN A O 1
ATOM 5026 N N . GLY A 1 941 ? 217.095 174.099 210.183 1.00 83.42 941 GLY A N 1
ATOM 5027 C CA . GLY A 1 941 ? 216.060 173.090 210.019 1.00 86.25 941 GLY A CA 1
ATOM 5028 C C . GLY A 1 941 ? 216.405 172.074 208.947 1.00 91.37 941 GLY A C 1
ATOM 5029 O O . GLY A 1 941 ? 216.243 170.866 209.138 1.00 95.20 941 GLY A O 1
ATOM 5030 N N . LEU A 1 942 ? 216.898 172.553 207.803 1.00 92.37 942 LEU A N 1
ATOM 5031 C CA . LEU A 1 942 ? 217.304 171.649 206.731 1.00 96.39 942 LEU A CA 1
ATOM 5032 C C . LEU A 1 942 ? 218.488 170.788 207.152 1.00 100.54 942 LEU A C 1
ATOM 5033 O O . LEU A 1 942 ? 218.553 169.602 206.806 1.00 101.82 942 LEU A O 1
ATOM 5038 N N . LEU A 1 943 ? 219.438 171.367 207.891 1.00 102.61 943 LEU A N 1
ATOM 5039 C CA . LEU A 1 943 ? 220.571 170.590 208.380 1.00 102.26 943 LEU A CA 1
ATOM 5040 C C . LEU A 1 943 ? 220.115 169.495 209.336 1.00 104.50 943 LEU A C 1
ATOM 5041 O O . LEU A 1 943 ? 220.614 168.366 209.280 1.00 110.00 943 LEU A O 1
ATOM 5046 N N . LYS A 1 944 ? 219.168 169.810 210.222 1.00 103.03 944 LYS A N 1
ATOM 5047 C CA . LYS A 1 944 ? 218.636 168.799 211.129 1.00 106.24 944 LYS A CA 1
ATOM 5048 C C . LYS A 1 944 ? 217.849 167.731 210.382 1.00 108.08 944 LYS A C 1
ATOM 5049 O O . LYS A 1 944 ? 217.849 166.564 210.789 1.00 107.02 944 LYS A O 1
ATOM 5055 N N . VAL A 1 945 ? 217.162 168.109 209.304 1.00 108.25 945 VAL A N 1
ATOM 5056 C CA . VAL A 1 945 ? 216.417 167.130 208.519 1.00 105.12 945 VAL A CA 1
ATOM 5057 C C . VAL A 1 945 ? 217.371 166.179 207.804 1.00 106.49 945 VAL A C 1
ATOM 5058 O O . VAL A 1 945 ? 217.189 164.956 207.829 1.00 104.27 945 VAL A O 1
ATOM 5062 N N . LEU A 1 946 ? 218.406 166.723 207.165 1.00 109.60 946 LEU A N 1
ATOM 5063 C CA . LEU A 1 946 ? 219.310 165.928 206.343 1.00 112.69 946 LEU A CA 1
ATOM 5064 C C . LEU A 1 946 ? 220.562 165.462 207.077 1.00 115.53 946 LEU A C 1
ATOM 5065 O O . LEU A 1 946 ? 221.336 164.686 206.506 1.00 113.49 946 LEU A O 1
ATOM 5070 N N . ALA A 1 947 ? 220.779 165.900 208.313 1.00 117.90 947 ALA A N 1
ATOM 5071 C CA . ALA A 1 947 ? 221.980 165.542 209.061 1.00 117.24 947 ALA A CA 1
ATOM 5072 C C . ALA A 1 947 ? 221.718 165.803 210.541 1.00 120.24 947 ALA A C 1
ATOM 5073 O O . ALA A 1 947 ? 220.577 166.028 210.956 1.00 116.93 947 ALA A O 1
ATOM 5075 N N . GLY A 1 948 ? 222.781 165.767 211.341 1.00 123.45 948 GLY A N 1
ATOM 5076 C CA . GLY A 1 948 ? 222.662 166.013 212.765 1.00 120.92 948 GLY A CA 1
ATOM 5077 C C . GLY A 1 948 ? 223.633 167.056 213.278 1.00 121.35 948 GLY A C 1
ATOM 5078 O O . GLY A 1 948 ? 224.142 166.942 214.397 1.00 116.85 948 GLY A O 1
ATOM 5079 N N . VAL A 1 949 ? 223.897 168.080 212.470 1.00 127.32 949 VAL A N 1
ATOM 5080 C CA . VAL A 1 949 ? 224.828 169.143 212.828 1.00 125.20 949 VAL A CA 1
ATOM 5081 C C . VAL A 1 949 ? 224.043 170.343 213.336 1.00 120.69 949 VAL A C 1
ATOM 5082 O O . VAL A 1 949 ? 222.882 170.559 212.968 1.00 120.34 949 VAL A O 1
ATOM 5086 N N . ASN A 1 950 ? 224.684 171.132 214.194 1.00 117.96 950 ASN A N 1
ATOM 5087 C CA . ASN A 1 950 ? 224.057 172.316 214.765 1.00 122.85 950 ASN A CA 1
ATOM 5088 C C . ASN A 1 950 ? 225.144 173.300 215.168 1.00 123.44 950 ASN A C 1
ATOM 5089 O O . ASN A 1 950 ? 226.316 172.939 215.300 1.00 120.63 950 ASN A O 1
ATOM 5094 N N . THR A 1 951 ? 224.737 174.550 215.361 1.00 126.92 951 THR A N 1
ATOM 5095 C CA . THR A 1 951 ? 225.660 175.603 215.769 1.00 126.14 951 THR A CA 1
ATOM 5096 C C . THR A 1 951 ? 226.077 175.430 217.225 1.00 122.64 951 THR A C 1
ATOM 5097 O O . THR A 1 951 ? 225.276 175.632 218.138 1.00 119.47 951 THR A O 1
ATOM 5101 N N . LYS A 1 972 ? 228.618 188.732 220.024 1.00 100.47 972 LYS A N 1
ATOM 5102 C CA . LYS A 1 972 ? 227.546 188.517 219.061 1.00 105.56 972 LYS A CA 1
ATOM 5103 C C . LYS A 1 972 ? 227.886 187.375 218.110 1.00 109.30 972 LYS A C 1
ATOM 5104 O O . LYS A 1 972 ? 229.055 187.139 217.804 1.00 111.88 972 LYS A O 1
ATOM 5110 N N . TRP A 1 973 ? 226.860 186.668 217.646 1.00 103.86 973 TRP A N 1
ATOM 5111 C CA . TRP A 1 973 ? 227.040 185.607 216.659 1.00 107.52 973 TRP A CA 1
ATOM 5112 C C . TRP A 1 973 ? 227.299 186.258 215.307 1.00 108.20 973 TRP A C 1
ATOM 5113 O O . TRP A 1 973 ? 226.368 186.669 214.611 1.00 103.54 973 TRP A O 1
ATOM 5124 N N . THR A 1 974 ? 228.573 186.354 214.928 1.00 112.97 974 THR A N 1
ATOM 5125 C CA . THR A 1 974 ? 228.962 187.112 213.746 1.00 113.20 974 THR A CA 1
ATOM 5126 C C . THR A 1 974 ? 228.785 186.306 212.466 1.00 112.06 974 THR A C 1
ATOM 5127 O O . THR A 1 974 ? 229.716 186.198 211.661 1.00 114.27 974 THR A O 1
ATOM 5131 N N . SER A 1 975 ? 227.598 185.735 212.268 1.00 104.25 975 SER A N 1
ATOM 5132 C CA . SER A 1 975 ? 227.290 185.063 211.014 1.00 102.93 975 SER A CA 1
ATOM 5133 C C . SER A 1 975 ? 225.940 185.526 210.481 1.00 102.70 975 SER A C 1
ATOM 5134 O O . SER A 1 975 ? 225.715 185.533 209.268 1.00 103.38 975 SER A O 1
ATOM 5137 N N . LEU A 1 976 ? 225.046 185.936 211.385 1.00 103.17 976 LEU A N 1
ATOM 5138 C CA . LEU A 1 976 ? 223.698 186.320 210.979 1.00 98.96 976 LEU A CA 1
ATOM 5139 C C . LEU A 1 976 ? 223.696 187.587 210.134 1.00 94.88 976 LEU A C 1
ATOM 5140 O O . LEU A 1 976 ? 222.812 187.763 209.288 1.00 92.31 976 LEU A O 1
ATOM 5145 N N . LEU A 1 977 ? 224.666 188.475 210.345 1.00 93.52 977 LEU A N 1
ATOM 5146 C CA . LEU A 1 977 ? 224.727 189.720 209.594 1.00 92.98 977 LEU A CA 1
ATOM 5147 C C . LEU A 1 977 ? 225.384 189.560 208.229 1.00 94.08 977 LEU A C 1
ATOM 5148 O O . LEU A 1 977 ? 225.415 190.528 207.462 1.00 96.68 977 LEU A O 1
ATOM 5153 N N . ILE A 1 978 ? 225.911 188.376 207.911 1.00 89.93 978 ILE A N 1
ATOM 5154 C CA . ILE A 1 978 ? 226.560 188.180 206.613 1.00 89.95 978 ILE A CA 1
ATOM 5155 C C . ILE A 1 978 ? 225.584 188.328 205.449 1.00 93.86 978 ILE A C 1
ATOM 5156 O O . ILE A 1 978 ? 225.890 189.084 204.512 1.00 93.72 978 ILE A O 1
ATOM 5161 N N . PRO A 1 979 ? 224.424 187.666 205.430 1.00 93.09 979 PRO A N 1
ATOM 5162 C CA . PRO A 1 979 ? 223.517 187.799 204.273 1.00 89.81 979 PRO A CA 1
ATOM 5163 C C . PRO A 1 979 ? 223.035 189.226 204.057 1.00 90.17 979 PRO A C 1
ATOM 5164 O O . PRO A 1 979 ? 223.089 189.717 202.919 1.00 93.42 979 PRO A O 1
ATOM 5168 N N . PRO A 1 980 ? 222.541 189.935 205.090 1.00 87.94 980 PRO A N 1
ATOM 5169 C CA . PRO A 1 980 ? 222.017 191.286 204.813 1.00 86.69 980 PRO A CA 1
ATOM 5170 C C . PRO A 1 980 ? 223.076 192.258 204.324 1.00 93.97 980 PRO A C 1
ATOM 5171 O O . PRO A 1 980 ? 222.831 192.992 203.360 1.00 97.36 980 PRO A O 1
ATOM 5175 N N . LEU A 1 981 ? 224.251 192.284 204.959 1.00 93.07 981 LEU A N 1
ATOM 5176 C CA . LEU A 1 981 ? 225.309 193.187 204.514 1.00 92.21 981 LEU A CA 1
ATOM 5177 C C . LEU A 1 981 ? 225.797 192.823 203.117 1.00 94.65 981 LEU A C 1
ATOM 5178 O O . LEU A 1 981 ? 226.032 193.708 202.283 1.00 94.80 981 LEU A O 1
ATOM 5183 N N . THR A 1 982 ? 225.963 191.525 202.847 1.00 94.69 982 THR A N 1
ATOM 5184 C CA . THR A 1 982 ? 226.392 191.096 201.521 1.00 94.25 982 THR A CA 1
ATOM 5185 C C . THR A 1 982 ? 225.393 191.542 200.463 1.00 89.82 982 THR A C 1
ATOM 5186 O O . THR A 1 982 ? 225.776 192.098 199.429 1.00 92.50 982 THR A O 1
ATOM 5190 N N . LEU A 1 983 ? 224.101 191.338 200.725 1.00 88.31 983 LEU A N 1
ATOM 5191 C CA . LEU A 1 983 ? 223.075 191.752 199.774 1.00 86.31 983 LEU A CA 1
ATOM 5192 C C . LEU A 1 983 ? 223.063 193.266 199.601 1.00 90.10 983 LEU A C 1
ATOM 5193 O O . LEU A 1 983 ? 222.883 193.767 198.485 1.00 95.68 983 LEU A O 1
ATOM 5198 N N . LEU A 1 984 ? 223.261 194.009 200.691 1.00 87.93 984 LEU A N 1
ATOM 5199 C CA . LEU A 1 984 ? 223.249 195.466 200.612 1.00 86.78 984 LEU A CA 1
ATOM 5200 C C . LEU A 1 984 ? 224.383 195.982 199.734 1.00 93.91 984 LEU A C 1
ATOM 5201 O O . LEU A 1 984 ? 224.172 196.829 198.855 1.00 97.24 984 LEU A O 1
ATOM 5206 N N . ILE A 1 985 ? 225.601 195.482 199.953 1.00 95.55 985 ILE A N 1
ATOM 5207 C CA . ILE A 1 985 ? 226.714 195.986 199.153 1.00 95.05 985 ILE A CA 1
ATOM 5208 C C . ILE A 1 985 ? 226.663 195.432 197.731 1.00 95.00 985 ILE A C 1
ATOM 5209 O O . ILE A 1 985 ? 227.136 196.086 196.795 1.00 95.62 985 ILE A O 1
ATOM 5214 N N . ILE A 1 986 ? 226.065 194.253 197.529 1.00 94.83 986 ILE A N 1
ATOM 5215 C CA . ILE A 1 986 ? 225.781 193.797 196.169 1.00 94.71 986 ILE A CA 1
ATOM 5216 C C . ILE A 1 986 ? 224.853 194.771 195.460 1.00 94.25 986 ILE A C 1
ATOM 5217 O O . ILE A 1 986 ? 225.074 195.123 194.296 1.00 98.29 986 ILE A O 1
ATOM 5222 N N . ASN A 1 987 ? 223.799 195.217 196.144 1.00 92.60 987 ASN A N 1
ATOM 5223 C CA . ASN A 1 987 ? 222.883 196.175 195.535 1.00 92.05 987 ASN A CA 1
ATOM 5224 C C . ASN A 1 987 ? 223.582 197.496 195.238 1.00 97.44 987 ASN A C 1
ATOM 5225 O O . ASN A 1 987 ? 223.350 198.102 194.187 1.00 103.52 987 ASN A O 1
ATOM 5230 N N . ILE A 1 988 ? 224.441 197.956 196.150 1.00 97.31 988 ILE A N 1
ATOM 5231 C CA . ILE A 1 988 ? 225.164 199.209 195.925 1.00 99.63 988 ILE A CA 1
ATOM 5232 C C . ILE A 1 988 ? 226.083 199.088 194.711 1.00 98.36 988 ILE A C 1
ATOM 5233 O O . ILE A 1 988 ? 226.121 199.972 193.841 1.00 95.34 988 ILE A O 1
ATOM 5238 N N . ILE A 1 989 ? 226.834 197.985 194.633 1.00 97.98 989 ILE A N 1
ATOM 5239 C CA . ILE A 1 989 ? 227.742 197.770 193.509 1.00 99.36 989 ILE A CA 1
ATOM 5240 C C . ILE A 1 989 ? 226.961 197.668 192.206 1.00 100.35 989 ILE A C 1
ATOM 5241 O O . ILE A 1 989 ? 227.371 198.215 191.175 1.00 103.35 989 ILE A O 1
ATOM 5246 N N . GLY A 1 990 ? 225.828 196.964 192.229 1.00 101.26 990 GLY A N 1
ATOM 5247 C CA . GLY A 1 990 ? 225.005 196.864 191.036 1.00 99.65 990 GLY A CA 1
ATOM 5248 C C . GLY A 1 990 ? 224.454 198.205 190.595 1.00 101.92 990 GLY A C 1
ATOM 5249 O O . GLY A 1 990 ? 224.395 198.497 189.400 1.00 107.62 990 GLY A O 1
ATOM 5250 N N . VAL A 1 991 ? 224.044 199.039 191.553 1.00 98.22 991 VAL A N 1
ATOM 5251 C CA . VAL A 1 991 ? 223.562 200.378 191.220 1.00 97.62 991 VAL A CA 1
ATOM 5252 C C . VAL A 1 991 ? 224.666 201.181 190.548 1.00 107.41 991 VAL A C 1
ATOM 5253 O O . VAL A 1 991 ? 224.449 201.829 189.515 1.00 111.78 991 VAL A O 1
ATOM 5257 N N . ILE A 1 992 ? 225.873 201.140 191.118 1.00 108.10 992 ILE A N 1
ATOM 5258 C CA . ILE A 1 992 ? 226.988 201.895 190.549 1.00 107.84 992 ILE A CA 1
ATOM 5259 C C . ILE A 1 992 ? 227.305 201.399 189.142 1.00 111.22 992 ILE A C 1
ATOM 5260 O O . ILE A 1 992 ? 227.493 202.192 188.209 1.00 113.30 992 ILE A O 1
ATOM 5265 N N . VAL A 1 993 ? 227.354 200.076 188.966 1.00 109.35 993 VAL A N 1
ATOM 5266 C CA . VAL A 1 993 ? 227.696 199.501 187.669 1.00 107.42 993 VAL A CA 1
ATOM 5267 C C . VAL A 1 993 ? 226.633 199.838 186.630 1.00 108.14 993 VAL A C 1
ATOM 5268 O O . VAL A 1 993 ? 226.954 200.188 185.489 1.00 114.71 993 VAL A O 1
ATOM 5272 N N . GLY A 1 994 ? 225.356 199.736 187.001 1.00 105.68 994 GLY A N 1
ATOM 5273 C CA . GLY A 1 994 ? 224.295 200.068 186.066 1.00 108.41 994 GLY A CA 1
ATOM 5274 C C . GLY A 1 994 ? 224.290 201.535 185.684 1.00 112.94 994 GLY A C 1
ATOM 5275 O O . GLY A 1 994 ? 224.067 201.880 184.520 1.00 116.95 994 GLY A O 1
ATOM 5276 N N . VAL A 1 995 ? 224.535 202.419 186.656 1.00 114.40 995 VAL A N 1
ATOM 5277 C CA . VAL A 1 995 ? 224.612 203.845 186.355 1.00 120.41 995 VAL A CA 1
ATOM 5278 C C . VAL A 1 995 ? 225.767 204.124 185.403 1.00 124.41 995 VAL A C 1
ATOM 5279 O O . VAL A 1 995 ? 225.630 204.895 184.445 1.00 126.26 995 VAL A O 1
ATOM 5283 N N . SER A 1 996 ? 226.921 203.497 185.643 1.00 122.10 996 SER A N 1
ATOM 5284 C CA . SER A 1 996 ? 228.062 203.697 184.755 1.00 125.75 996 SER A CA 1
ATOM 5285 C C . SER A 1 996 ? 227.782 203.163 183.354 1.00 126.51 996 SER A C 1
ATOM 5286 O O . SER A 1 996 ? 228.141 203.798 182.356 1.00 126.16 996 SER A O 1
ATOM 5289 N N . ASP A 1 997 ? 227.142 201.995 183.259 1.00 125.78 997 ASP A N 1
ATOM 5290 C CA . ASP A 1 997 ? 226.961 201.351 181.962 1.00 125.13 997 ASP A CA 1
ATOM 5291 C C . ASP A 1 997 ? 225.887 202.039 181.128 1.00 121.82 997 ASP A C 1
ATOM 5292 O O . ASP A 1 997 ? 226.083 202.275 179.930 1.00 123.85 997 ASP A O 1
ATOM 5297 N N . ALA A 1 998 ? 224.747 202.367 181.735 1.00 121.27 998 ALA A N 1
ATOM 5298 C CA . ALA A 1 998 ? 223.583 202.824 180.990 1.00 121.92 998 ALA A CA 1
ATOM 5299 C C . ALA A 1 998 ? 223.466 204.340 180.905 1.00 123.22 998 ALA A C 1
ATOM 5300 O O . ALA A 1 998 ? 222.550 204.837 180.243 1.00 121.27 998 ALA A O 1
ATOM 5302 N N . ILE A 1 999 ? 224.359 205.087 181.551 1.00 125.21 999 ILE A N 1
ATOM 5303 C CA . ILE A 1 999 ? 224.282 206.544 181.523 1.00 128.06 999 ILE A CA 1
ATOM 5304 C C . ILE A 1 999 ? 225.598 207.125 181.026 1.00 129.42 999 ILE A C 1
ATOM 5305 O O . ILE A 1 999 ? 225.624 207.894 180.058 1.00 134.05 999 ILE A O 1
ATOM 5310 N N . ASN A 1 1000 ? 226.700 206.765 181.688 1.00 125.92 1000 ASN A N 1
ATOM 5311 C CA . ASN A 1 1000 ? 227.997 207.335 181.337 1.00 128.43 1000 ASN A CA 1
ATOM 5312 C C . ASN A 1 1000 ? 228.439 206.896 179.945 1.00 128.97 1000 ASN A C 1
ATOM 5313 O O . ASN A 1 1000 ? 228.904 207.715 179.144 1.00 126.15 1000 ASN A O 1
ATOM 5318 N N . ASN A 1 1001 ? 228.299 205.606 179.637 1.00 124.96 1001 ASN A N 1
ATOM 5319 C CA . ASN A 1 1001 ? 228.740 205.061 178.357 1.00 125.60 1001 ASN A CA 1
ATOM 5320 C C . ASN A 1 1001 ? 227.607 204.993 177.338 1.00 124.82 1001 ASN A C 1
ATOM 5321 O O . ASN A 1 1001 ? 227.697 205.591 176.262 1.00 126.53 1001 ASN A O 1
ATOM 5326 N N . GLY A 1 1002 ? 226.537 204.270 177.661 1.00 122.38 1002 GLY A N 1
ATOM 5327 C CA . GLY A 1 1002 ? 225.440 204.088 176.732 1.00 113.55 1002 GLY A CA 1
ATOM 5328 C C . GLY A 1 1002 ? 224.614 205.336 176.500 1.00 120.46 1002 GLY A C 1
ATOM 5329 O O . GLY A 1 1002 ? 224.605 205.883 175.392 1.00 121.04 1002 GLY A O 1
ATOM 5330 N N . TYR A 1 1003 ? 223.922 205.792 177.542 1.00 125.56 1003 TYR A N 1
ATOM 5331 C CA . TYR A 1 1003 ? 223.014 206.948 177.480 1.00 128.03 1003 TYR A CA 1
ATOM 5332 C C . TYR A 1 1003 ? 221.971 206.645 176.405 1.00 129.45 1003 TYR A C 1
ATOM 5333 O O . TYR A 1 1003 ? 221.408 205.539 176.417 1.00 127.08 1003 TYR A O 1
ATOM 5342 N N . ASP A 1 1004 ? 221.694 207.565 175.477 1.00 132.04 1004 ASP A N 1
ATOM 5343 C CA . ASP A 1 1004 ? 220.697 207.370 174.429 1.00 129.41 1004 ASP A CA 1
ATOM 5344 C C . ASP A 1 1004 ? 219.347 206.979 175.019 1.00 125.32 1004 ASP A C 1
ATOM 5345 O O . ASP A 1 1004 ? 218.702 207.785 175.698 1.00 117.66 1004 ASP A O 1
ATOM 5350 N N . SER A 1 1005 ? 218.915 205.747 174.765 1.00 126.91 1005 SER A N 1
ATOM 5351 C CA . SER A 1 1005 ? 217.658 205.223 175.299 1.00 126.25 1005 SER A CA 1
ATOM 5352 C C . SER A 1 1005 ? 217.999 204.273 176.443 1.00 127.73 1005 SER A C 1
ATOM 5353 O O . SER A 1 1005 ? 218.141 203.064 176.252 1.00 126.16 1005 SER A O 1
ATOM 5356 N N . TRP A 1 1006 ? 218.141 204.834 177.647 1.00 130.61 1006 TRP A N 1
ATOM 5357 C CA . TRP A 1 1006 ? 218.432 204.011 178.817 1.00 126.43 1006 TRP A CA 1
ATOM 5358 C C . TRP A 1 1006 ? 217.289 203.046 179.110 1.00 125.58 1006 TRP A C 1
ATOM 5359 O O . TRP A 1 1006 ? 217.522 201.878 179.441 1.00 126.21 1006 TRP A O 1
ATOM 5370 N N . GLY A 1 1007 ? 216.048 203.514 178.994 1.00 122.64 1007 GLY A N 1
ATOM 5371 C CA . GLY A 1 1007 ? 214.899 202.644 179.072 1.00 119.95 1007 GLY A CA 1
ATOM 5372 C C . GLY A 1 1007 ? 214.310 202.518 180.463 1.00 121.84 1007 GLY A C 1
ATOM 5373 O O . GLY A 1 1007 ? 213.924 203.505 181.096 1.00 117.71 1007 GLY A O 1
ATOM 5374 N N . PRO A 1 1008 ? 214.228 201.282 180.964 1.00 123.88 1008 PRO A N 1
ATOM 5375 C CA . PRO A 1 1008 ? 213.545 201.040 182.241 1.00 117.42 1008 PRO A CA 1
ATOM 5376 C C . PRO A 1 1008 ? 214.432 201.271 183.454 1.00 111.83 1008 PRO A C 1
ATOM 5377 O O . PRO A 1 1008 ? 214.117 200.802 184.552 1.00 110.82 1008 PRO A O 1
ATOM 5381 N N . LEU A 1 1009 ? 215.547 201.982 183.267 1.00 111.58 1009 LEU A N 1
ATOM 5382 C CA . LEU A 1 1009 ? 216.494 202.189 184.358 1.00 108.55 1009 LEU A CA 1
ATOM 5383 C C . LEU A 1 1009 ? 215.881 202.934 185.537 1.00 107.82 1009 LEU A C 1
ATOM 5384 O O . LEU A 1 1009 ? 216.373 202.795 186.662 1.00 103.52 1009 LEU A O 1
ATOM 5389 N N . PHE A 1 1010 ? 214.819 203.714 185.315 1.00 109.74 1010 PHE A N 1
ATOM 5390 C CA . PHE A 1 1010 ? 214.202 204.444 186.419 1.00 112.45 1010 PHE A CA 1
ATOM 5391 C C . PHE A 1 1010 ? 213.607 203.487 187.449 1.00 111.91 1010 PHE A C 1
ATOM 5392 O O . PHE A 1 1010 ? 213.924 203.565 188.641 1.00 106.62 1010 PHE A O 1
ATOM 5400 N N . GLY A 1 1011 ? 212.769 202.548 187.002 1.00 113.03 1011 GLY A N 1
ATOM 5401 C CA . GLY A 1 1011 ? 212.237 201.553 187.918 1.00 105.26 1011 GLY A CA 1
ATOM 5402 C C . GLY A 1 1011 ? 213.289 200.570 188.384 1.00 100.66 1011 GLY A C 1
ATOM 5403 O O . GLY A 1 1011 ? 213.215 200.057 189.506 1.00 105.04 1011 GLY A O 1
ATOM 5404 N N . ARG A 1 1012 ? 214.292 200.311 187.542 1.00 100.71 1012 ARG A N 1
ATOM 5405 C CA . ARG A 1 1012 ? 215.398 199.444 187.927 1.00 98.71 1012 ARG A CA 1
ATOM 5406 C C . ARG A 1 1012 ? 216.134 200.001 189.138 1.00 97.15 1012 ARG A C 1
ATOM 5407 O O . ARG A 1 1012 ? 216.473 199.259 190.067 1.00 89.38 1012 ARG A O 1
ATOM 5415 N N . LEU A 1 1013 ? 216.390 201.311 189.144 1.00 102.28 1013 LEU A N 1
ATOM 5416 C CA . LEU A 1 1013 ? 217.028 201.949 190.288 1.00 100.13 1013 LEU A CA 1
ATOM 5417 C C . LEU A 1 1013 ? 216.053 202.161 191.440 1.00 97.58 1013 LEU A C 1
ATOM 5418 O O . LEU A 1 1013 ? 216.468 202.148 192.603 1.00 94.58 1013 LEU A O 1
ATOM 5423 N N . PHE A 1 1014 ? 214.765 202.360 191.144 1.00 98.27 1014 PHE A N 1
ATOM 5424 C CA . PHE A 1 1014 ? 213.777 202.520 192.207 1.00 96.51 1014 PHE A CA 1
ATOM 5425 C C . PHE A 1 1014 ? 213.643 201.247 193.035 1.00 96.14 1014 PHE A C 1
ATOM 5426 O O . PHE A 1 1014 ? 213.475 201.307 194.258 1.00 96.21 1014 PHE A O 1
ATOM 5434 N N . PHE A 1 1015 ? 213.700 200.084 192.382 1.00 92.71 1015 PHE A N 1
ATOM 5435 C CA . PHE A 1 1015 ? 213.636 198.822 193.114 1.00 84.51 1015 PHE A CA 1
ATOM 5436 C C . PHE A 1 1015 ? 214.818 198.679 194.068 1.00 87.47 1015 PHE A C 1
ATOM 5437 O O . PHE A 1 1015 ? 214.650 198.284 195.230 1.00 92.18 1015 PHE A O 1
ATOM 5445 N N . ALA A 1 1016 ? 216.023 199.007 193.596 1.00 86.34 1016 ALA A N 1
ATOM 5446 C CA . ALA A 1 1016 ? 217.194 198.955 194.463 1.00 85.33 1016 ALA A CA 1
ATOM 5447 C C . ALA A 1 1016 ? 217.107 199.982 195.584 1.00 92.46 1016 ALA A C 1
ATOM 5448 O O . ALA A 1 1016 ? 217.573 199.722 196.698 1.00 94.30 1016 ALA A O 1
ATOM 5450 N N . LEU A 1 1017 ? 216.526 201.152 195.307 1.00 96.39 1017 LEU A N 1
ATOM 5451 C CA . LEU A 1 1017 ? 216.309 202.139 196.361 1.00 95.69 1017 LEU A CA 1
ATOM 5452 C C . LEU A 1 1017 ? 215.364 201.600 197.427 1.00 94.48 1017 LEU A C 1
ATOM 5453 O O . LEU A 1 1017 ? 215.592 201.794 198.626 1.00 92.90 1017 LEU A O 1
ATOM 5458 N N . TRP A 1 1018 ? 214.298 200.920 197.006 1.00 93.13 1018 TRP A N 1
ATOM 5459 C CA . TRP A 1 1018 ? 213.390 200.286 197.956 1.00 88.72 1018 TRP A CA 1
ATOM 5460 C C . TRP A 1 1018 ? 214.123 199.252 198.803 1.00 88.15 1018 TRP A C 1
ATOM 5461 O O . TRP A 1 1018 ? 213.961 199.204 200.031 1.00 89.54 1018 TRP A O 1
ATOM 5472 N N . VAL A 1 1019 ? 214.952 198.427 198.161 1.00 89.58 1019 VAL A N 1
ATOM 5473 C CA . VAL A 1 1019 ? 215.669 197.379 198.885 1.00 90.79 1019 VAL A CA 1
ATOM 5474 C C . VAL A 1 1019 ? 216.632 197.986 199.901 1.00 92.45 1019 VAL A C 1
ATOM 5475 O O . VAL A 1 1019 ? 216.699 197.549 201.056 1.00 94.26 1019 VAL A O 1
ATOM 5479 N N . ILE A 1 1020 ? 217.393 199.005 199.489 1.00 91.27 1020 ILE A N 1
ATOM 5480 C CA . ILE A 1 1020 ? 218.362 199.609 200.402 1.00 90.87 1020 ILE A CA 1
ATOM 5481 C C . ILE A 1 1020 ? 217.655 200.362 201.524 1.00 92.95 1020 ILE A C 1
ATOM 5482 O O . ILE A 1 1020 ? 218.144 200.394 202.659 1.00 90.53 1020 ILE A O 1
ATOM 5487 N N . VAL A 1 1021 ? 216.503 200.975 201.238 1.00 94.46 1021 VAL A N 1
ATOM 5488 C CA . VAL A 1 1021 ? 215.733 201.636 202.287 1.00 95.99 1021 VAL A CA 1
ATOM 5489 C C . VAL A 1 1021 ? 215.263 200.619 203.317 1.00 92.76 1021 VAL A C 1
ATOM 5490 O O . VAL A 1 1021 ? 215.338 200.857 204.529 1.00 90.95 1021 VAL A O 1
ATOM 5494 N N . HIS A 1 1022 ? 214.781 199.462 202.854 1.00 89.52 1022 HIS A N 1
ATOM 5495 C CA . HIS A 1 1022 ? 214.329 198.436 203.787 1.00 81.77 1022 HIS A CA 1
ATOM 5496 C C . HIS A 1 1022 ? 215.485 197.844 204.587 1.00 83.46 1022 HIS A C 1
ATOM 5497 O O . HIS A 1 1022 ? 215.269 197.324 205.688 1.00 87.82 1022 HIS A O 1
ATOM 5504 N N . LEU A 1 1023 ? 216.708 197.910 204.061 1.00 86.24 1023 LEU A N 1
ATOM 5505 C CA . LEU A 1 1023 ? 217.891 197.416 204.754 1.00 87.68 1023 LEU A CA 1
ATOM 5506 C C . LEU A 1 1023 ? 218.819 198.542 205.202 1.00 92.82 1023 LEU A C 1
ATOM 5507 O O . LEU A 1 1023 ? 219.994 198.291 205.494 1.00 92.05 1023 LEU A O 1
ATOM 5512 N N . TYR A 1 1024 ? 218.316 199.774 205.252 1.00 96.44 1024 TYR A N 1
ATOM 5513 C CA . TYR A 1 1024 ? 219.140 200.904 205.675 1.00 101.39 1024 TYR A CA 1
ATOM 5514 C C . TYR A 1 1024 ? 219.714 200.772 207.085 1.00 103.43 1024 TYR A C 1
ATOM 5515 O O . TYR A 1 1024 ? 220.881 201.159 207.275 1.00 105.29 1024 TYR A O 1
ATOM 5524 N N . PRO A 1 1025 ? 218.981 200.286 208.100 1.00 103.11 1025 PRO A N 1
ATOM 5525 C CA . PRO A 1 1025 ? 219.563 200.233 209.454 1.00 98.80 1025 PRO A CA 1
ATOM 5526 C C . PRO A 1 1025 ? 220.874 199.471 209.551 1.00 100.52 1025 PRO A C 1
ATOM 5527 O O . PRO A 1 1025 ? 221.724 199.841 210.368 1.00 103.84 1025 PRO A O 1
ATOM 5531 N N . PHE A 1 1026 ? 221.071 198.418 208.754 1.00 101.52 1026 PHE A N 1
ATOM 5532 C CA . PHE A 1 1026 ? 222.347 197.709 208.783 1.00 101.57 1026 PHE A CA 1
ATOM 5533 C C . PHE A 1 1026 ? 223.490 198.617 208.345 1.00 105.14 1026 PHE A C 1
ATOM 5534 O O . PHE A 1 1026 ? 224.549 198.657 208.985 1.00 105.33 1026 PHE A O 1
ATOM 5542 N N . LEU A 1 1027 ? 223.289 199.364 207.256 1.00 107.68 1027 LEU A N 1
ATOM 5543 C CA . LEU A 1 1027 ? 224.312 200.301 206.801 1.00 108.03 1027 LEU A CA 1
ATOM 5544 C C . LEU A 1 1027 ? 224.537 201.407 207.823 1.00 108.24 1027 LEU A C 1
ATOM 5545 O O . LEU A 1 1027 ? 225.679 201.815 208.068 1.00 107.97 1027 LEU A O 1
ATOM 5550 N N . LYS A 1 1028 ? 223.456 201.907 208.428 1.00 109.88 1028 LYS A N 1
ATOM 5551 C CA . LYS A 1 1028 ? 223.589 202.947 209.443 1.00 110.00 1028 LYS A CA 1
ATOM 5552 C C . LYS A 1 1028 ? 224.400 202.453 210.634 1.00 109.52 1028 LYS A C 1
ATOM 5553 O O . LYS A 1 1028 ? 225.249 203.181 211.161 1.00 109.14 1028 LYS A O 1
ATOM 5559 N N . GLY A 1 1029 ? 224.149 201.221 211.076 1.00 111.08 1029 GLY A N 1
ATOM 5560 C CA . GLY A 1 1029 ? 224.920 200.667 212.176 1.00 112.75 1029 GLY A CA 1
ATOM 5561 C C . GLY A 1 1029 ? 226.375 200.433 211.816 1.00 114.43 1029 GLY A C 1
ATOM 5562 O O . GLY A 1 1029 ? 227.272 200.721 212.613 1.00 116.80 1029 GLY A O 1
ATOM 5563 N N . VAL A 1 1030 ? 226.630 199.904 210.617 1.00 112.51 1030 VAL A N 1
ATOM 5564 C CA . VAL A 1 1030 ? 228.002 199.612 210.212 1.00 111.08 1030 VAL A CA 1
ATOM 5565 C C . VAL A 1 1030 ? 228.811 200.899 210.089 1.00 110.68 1030 VAL A C 1
ATOM 5566 O O . VAL A 1 1030 ? 229.948 200.984 210.569 1.00 105.38 1030 VAL A O 1
ATOM 5570 N N . MET A 1 1031 ? 228.239 201.920 209.453 1.00 114.02 1031 MET A N 1
ATOM 5571 C CA . MET A 1 1031 ? 228.962 203.164 209.222 1.00 113.73 1031 MET A CA 1
ATOM 5572 C C . MET A 1 1031 ? 228.842 204.157 210.370 1.00 113.83 1031 MET A C 1
ATOM 5573 O O . MET A 1 1031 ? 229.710 205.026 210.509 1.00 113.47 1031 MET A O 1
ATOM 5578 N N . GLY A 1 1032 ? 227.813 204.043 211.202 1.00 113.35 1032 GLY A N 1
ATOM 5579 C CA . GLY A 1 1032 ? 227.555 205.005 212.253 1.00 111.57 1032 GLY A CA 1
ATOM 5580 C C . GLY A 1 1032 ? 228.264 204.682 213.550 1.00 114.09 1032 GLY A C 1
ATOM 5581 O O . GLY A 1 1032 ? 229.229 203.915 213.595 1.00 109.81 1032 GLY A O 1
ATOM 5582 N N . LYS A 1 1033 ? 227.769 205.289 214.624 1.00 119.36 1033 LYS A N 1
ATOM 5583 C CA . LYS A 1 1033 ? 228.327 205.142 215.956 1.00 123.40 1033 LYS A CA 1
ATOM 5584 C C . LYS A 1 1033 ? 227.493 204.142 216.756 1.00 127.41 1033 LYS A C 1
ATOM 5585 O O . LYS A 1 1033 ? 226.620 203.458 216.213 1.00 125.70 1033 LYS A O 1
ATOM 5591 N N . GLN A 1 1034 ? 227.789 204.040 218.057 1.00 127.51 1034 GLN A N 1
ATOM 5592 C CA . GLN A 1 1034 ? 227.073 203.178 219.012 1.00 127.74 1034 GLN A CA 1
ATOM 5593 C C . GLN A 1 1034 ? 226.870 201.760 218.477 1.00 128.62 1034 GLN A C 1
ATOM 5594 O O . GLN A 1 1034 ? 225.908 201.074 218.832 1.00 123.57 1034 GLN A O 1
ATOM 5600 N N . GLU A 1 1035 ? 227.795 201.300 217.644 1.00 129.77 1035 GLU A N 1
ATOM 5601 C CA . GLU A 1 1035 ? 227.723 199.967 217.059 1.00 128.22 1035 GLU A CA 1
ATOM 5602 C C . GLU A 1 1035 ? 229.148 199.457 216.871 1.00 131.44 1035 GLU A C 1
ATOM 5603 O O . GLU A 1 1035 ? 230.102 200.029 217.410 1.00 134.35 1035 GLU A O 1
ATOM 5609 N N . GLY A 1 1036 ? 229.296 198.380 216.106 1.00 129.05 1036 GLY A N 1
ATOM 5610 C CA . GLY A 1 1036 ? 230.603 197.827 215.817 1.00 127.41 1036 GLY A CA 1
ATOM 5611 C C . GLY A 1 1036 ? 230.535 196.414 215.277 1.00 128.05 1036 GLY A C 1
ATOM 5612 O O . GLY A 1 1036 ? 229.779 195.581 215.785 1.00 126.19 1036 GLY A O 1
ATOM 5613 N N . VAL A 1 1037 ? 231.325 196.134 214.244 1.00 132.82 1037 VAL A N 1
ATOM 5614 C CA . VAL A 1 1037 ? 231.339 194.821 213.603 1.00 132.92 1037 VAL A CA 1
ATOM 5615 C C . VAL A 1 1037 ? 232.783 194.339 213.516 1.00 133.89 1037 VAL A C 1
ATOM 5616 O O . VAL A 1 1037 ? 233.678 195.129 213.180 1.00 132.41 1037 VAL A O 1
ATOM 5620 N N . PRO A 1 1038 ? 233.060 193.070 213.812 1.00 132.65 1038 PRO A N 1
ATOM 5621 C CA . PRO A 1 1038 ? 234.425 192.558 213.647 1.00 131.17 1038 PRO A CA 1
ATOM 5622 C C . PRO A 1 1038 ? 234.840 192.551 212.183 1.00 126.20 1038 PRO A C 1
ATOM 5623 O O . PRO A 1 1038 ? 234.013 192.542 211.270 1.00 121.42 1038 PRO A O 1
ATOM 5627 N N . THR A 1 1039 ? 236.157 192.572 211.967 1.00 126.45 1039 THR A N 1
ATOM 5628 C CA . THR A 1 1039 ? 236.684 192.610 210.609 1.00 124.51 1039 THR A CA 1
ATOM 5629 C C . THR A 1 1039 ? 236.518 191.284 209.877 1.00 119.45 1039 THR A C 1
ATOM 5630 O O . THR A 1 1039 ? 236.483 191.277 208.642 1.00 111.96 1039 THR A O 1
ATOM 5634 N N . ILE A 1 1040 ? 236.411 190.169 210.603 1.00 119.01 1040 ILE A N 1
ATOM 5635 C CA . ILE A 1 1040 ? 236.326 188.862 209.955 1.00 116.70 1040 ILE A CA 1
ATOM 5636 C C . ILE A 1 1040 ? 235.024 188.732 209.171 1.00 116.14 1040 ILE A C 1
ATOM 5637 O O . ILE A 1 1040 ? 235.019 188.297 208.013 1.00 115.33 1040 ILE A O 1
ATOM 5642 N N . ILE A 1 1041 ? 233.903 189.116 209.785 1.00 114.98 1041 ILE A N 1
ATOM 5643 C CA . ILE A 1 1041 ? 232.613 188.999 209.113 1.00 112.43 1041 ILE A CA 1
ATOM 5644 C C . ILE A 1 1041 ? 232.525 189.976 207.945 1.00 113.62 1041 ILE A C 1
ATOM 5645 O O . ILE A 1 1041 ? 231.970 189.651 206.888 1.00 111.04 1041 ILE A O 1
ATOM 5650 N N . LEU A 1 1042 ? 233.078 191.180 208.110 1.00 116.26 1042 LEU A N 1
ATOM 5651 C CA . LEU A 1 1042 ? 233.101 192.137 207.007 1.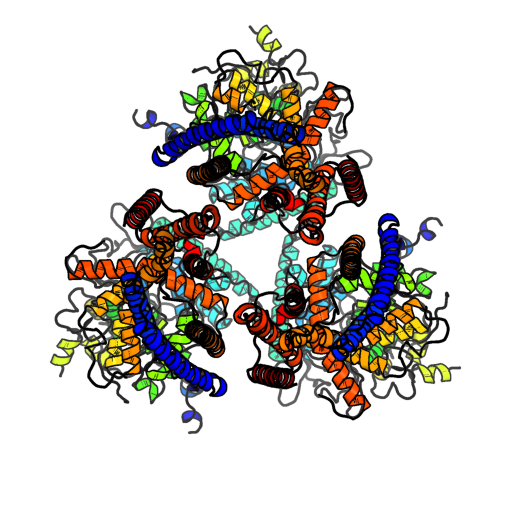00 114.36 1042 LEU A CA 1
ATOM 5652 C C . LEU A 1 1042 ? 233.924 191.610 205.837 1.00 112.55 1042 LEU A C 1
ATOM 5653 O O . LEU A 1 1042 ? 233.522 191.744 204.675 1.00 106.94 1042 LEU A O 1
ATOM 5658 N N . VAL A 1 1043 ? 235.079 191.005 206.127 1.00 114.75 1043 VAL A N 1
ATOM 5659 C CA . VAL A 1 1043 ? 235.911 190.430 205.073 1.00 111.90 1043 VAL A CA 1
ATOM 5660 C C . VAL A 1 1043 ? 235.176 189.293 204.376 1.00 109.22 1043 VAL A C 1
ATOM 5661 O O . VAL A 1 1043 ? 235.214 189.171 203.145 1.00 108.13 1043 VAL A O 1
ATOM 5665 N N . TRP A 1 1044 ? 234.500 188.440 205.151 1.00 109.18 1044 TRP A N 1
ATOM 5666 C CA . TRP A 1 1044 ? 233.731 187.347 204.563 1.00 109.61 1044 TRP A CA 1
ATOM 5667 C C . TRP A 1 1044 ? 232.639 187.878 203.643 1.00 111.84 1044 TRP A C 1
ATOM 5668 O O . TRP A 1 1044 ? 232.444 187.371 202.531 1.00 113.45 1044 TRP A O 1
ATOM 5679 N N . ALA A 1 1045 ? 231.915 188.905 204.095 1.00 108.07 1045 ALA A N 1
ATOM 5680 C CA . ALA A 1 1045 ? 230.851 189.481 203.281 1.00 106.31 1045 ALA A CA 1
ATOM 5681 C C . ALA A 1 1045 ? 231.403 190.097 202.003 1.00 107.85 1045 ALA A C 1
ATOM 5682 O O . ALA A 1 1045 ? 230.826 189.925 200.924 1.00 106.36 1045 ALA A O 1
ATOM 5684 N N . ILE A 1 1046 ? 232.525 190.815 202.104 1.00 109.66 1046 ILE A N 1
ATOM 5685 C CA . ILE A 1 1046 ? 233.118 191.439 200.924 1.00 108.78 1046 ILE A CA 1
ATOM 5686 C C . ILE A 1 1046 ? 233.581 190.379 199.932 1.00 107.69 1046 ILE A C 1
ATOM 5687 O O . ILE A 1 1046 ? 233.374 190.511 198.719 1.00 107.47 1046 ILE A O 1
ATOM 5692 N N . LEU A 1 1047 ? 234.217 189.313 200.427 1.00 107.43 1047 LEU A N 1
ATOM 5693 C CA . LEU A 1 1047 ? 234.677 188.248 199.541 1.00 106.75 1047 LEU A CA 1
ATOM 5694 C C . LEU A 1 1047 ? 233.506 187.551 198.858 1.00 109.40 1047 LEU A C 1
ATOM 5695 O O . LEU A 1 1047 ? 233.557 187.274 197.653 1.00 113.22 1047 LEU A O 1
ATOM 5700 N N . LEU A 1 1048 ? 232.442 187.260 199.612 1.00 107.72 1048 LEU A N 1
ATOM 5701 C CA . LEU A 1 1048 ? 231.268 186.631 199.017 1.00 111.72 1048 LEU A CA 1
ATOM 5702 C C . LEU A 1 1048 ? 230.634 187.536 197.968 1.00 113.28 1048 LEU A C 1
ATOM 5703 O O . LEU A 1 1048 ? 230.227 187.069 196.897 1.00 112.06 1048 LEU A O 1
ATOM 5708 N N . SER A 1 1049 ? 230.546 188.835 198.259 1.00 113.12 1049 SER A N 1
ATOM 5709 C CA . SER A 1 1049 ? 229.976 189.774 197.302 1.00 110.27 1049 SER A CA 1
ATOM 5710 C C . SER A 1 1049 ? 230.811 189.848 196.031 1.00 113.13 1049 SER A C 1
ATOM 5711 O O . SER A 1 1049 ? 230.265 189.869 194.922 1.00 113.40 1049 SER A O 1
ATOM 5714 N N . SER A 1 1050 ? 232.138 189.892 196.173 1.00 114.31 1050 SER A N 1
ATOM 5715 C CA . SER A 1 1050 ? 233.006 189.933 195.000 1.00 111.52 1050 SER A CA 1
ATOM 5716 C C . SER A 1 1050 ? 232.871 188.662 194.171 1.00 113.34 1050 SER A C 1
ATOM 5717 O O . SER A 1 1050 ? 232.813 188.722 192.936 1.00 114.50 1050 SER A O 1
ATOM 5720 N N . ILE A 1 1051 ? 232.817 187.503 194.832 1.00 114.06 1051 ILE A N 1
ATOM 5721 C CA . ILE A 1 1051 ? 232.670 186.241 194.111 1.00 113.91 1051 ILE A CA 1
ATOM 5722 C C . ILE A 1 1051 ? 231.348 186.214 193.353 1.00 117.19 1051 ILE A C 1
ATOM 5723 O O . ILE A 1 1051 ? 231.292 185.828 192.178 1.00 120.92 1051 ILE A O 1
ATOM 5728 N N . LEU A 1 1052 ? 230.265 186.632 194.014 1.00 115.69 1052 LEU A N 1
ATOM 5729 C CA . LEU A 1 1052 ? 228.959 186.642 193.362 1.00 115.77 1052 LEU A CA 1
ATOM 5730 C C . LEU A 1 1052 ? 228.939 187.595 192.174 1.00 117.67 1052 LEU A C 1
ATOM 5731 O O . LEU A 1 1052 ? 228.403 187.261 191.111 1.00 114.97 1052 LEU A O 1
ATOM 5736 N N . THR A 1 1053 ? 229.518 188.789 192.335 1.00 119.26 1053 THR A N 1
ATOM 5737 C CA . THR A 1 1053 ? 229.542 189.751 191.239 1.00 118.12 1053 THR A CA 1
ATOM 5738 C C . THR A 1 1053 ? 230.352 189.227 190.061 1.00 119.24 1053 THR A C 1
ATOM 5739 O O . THR A 1 1053 ? 229.939 189.365 188.903 1.00 119.23 1053 THR A O 1
ATOM 5743 N N . LEU A 1 1054 ? 231.510 188.619 190.335 1.00 118.89 1054 LEU A N 1
ATOM 5744 C CA . LEU A 1 1054 ? 232.330 188.077 189.257 1.00 116.41 1054 LEU A CA 1
ATOM 5745 C C . LEU A 1 1054 ? 231.615 186.941 188.537 1.00 117.95 1054 LEU A C 1
ATOM 5746 O O . LEU A 1 1054 ? 231.665 186.849 187.305 1.00 117.62 1054 LEU A O 1
ATOM 5751 N N . LEU A 1 1055 ? 230.942 186.065 189.289 1.00 119.87 1055 LEU A N 1
ATOM 5752 C CA . LEU A 1 1055 ? 230.205 184.972 188.662 1.00 122.80 1055 LEU A CA 1
ATOM 5753 C C . LEU A 1 1055 ? 229.053 185.494 187.812 1.00 124.88 1055 LEU A C 1
ATOM 5754 O O . LEU A 1 1055 ? 228.804 184.983 186.714 1.00 127.55 1055 LEU A O 1
ATOM 5759 N N . TRP A 1 1056 ? 228.333 186.505 188.306 1.00 122.79 1056 TRP A N 1
ATOM 5760 C CA . TRP A 1 1056 ? 227.231 187.073 187.536 1.00 125.61 1056 TRP A CA 1
ATOM 5761 C C . TRP A 1 1056 ? 227.730 187.756 186.268 1.00 128.21 1056 TRP A C 1
ATOM 5762 O O . TRP A 1 1056 ? 227.107 187.634 185.207 1.00 126.54 1056 TRP A O 1
ATOM 5773 N N . VAL A 1 1057 ? 228.845 188.484 186.359 1.00 126.58 1057 VAL A N 1
ATOM 5774 C CA . VAL A 1 1057 ? 229.398 189.144 185.180 1.00 126.65 1057 VAL A CA 1
ATOM 5775 C C . VAL A 1 1057 ? 229.876 188.114 184.162 1.00 127.93 1057 VAL A C 1
ATOM 5776 O O . VAL A 1 1057 ? 229.627 188.251 182.958 1.00 128.00 1057 VAL A O 1
ATOM 5780 N N . ARG A 1 1058 ? 230.566 187.068 184.626 1.00 124.66 1058 ARG A N 1
ATOM 5781 C CA . ARG A 1 1058 ? 231.065 186.045 183.713 1.00 125.03 1058 ARG A CA 1
ATOM 5782 C C . ARG A 1 1058 ? 229.922 185.314 183.018 1.00 128.33 1058 ARG A C 1
ATOM 5783 O O . ARG A 1 1058 ? 229.987 185.048 181.812 1.00 126.16 1058 ARG A O 1
ATOM 5791 N N . ILE A 1 1059 ? 228.871 184.980 183.760 1.00 131.47 1059 ILE A N 1
ATOM 5792 C CA . ILE A 1 1059 ? 227.726 184.280 183.191 1.00 132.27 1059 ILE A CA 1
ATOM 5793 C C . ILE A 1 1059 ? 226.627 185.272 182.833 1.00 128.69 1059 ILE A C 1
ATOM 5794 O O . ILE A 1 1059 ? 226.636 185.860 181.751 1.00 126.76 1059 ILE A O 1
ATOM 5799 N N . MET B 1 249 ? 263.772 187.826 239.843 1.00 113.77 249 MET B N 1
ATOM 5800 C CA . MET B 1 249 ? 262.460 187.348 240.261 1.00 113.15 249 MET B CA 1
ATOM 5801 C C . MET B 1 249 ? 261.452 187.444 239.120 1.00 116.13 249 MET B C 1
ATOM 5802 O O . MET B 1 249 ? 261.553 188.323 238.264 1.00 115.75 249 MET B O 1
ATOM 5807 N N . ASP B 1 250 ? 260.482 186.527 239.114 1.00 118.29 250 ASP B N 1
ATOM 5808 C CA . ASP B 1 250 ? 259.451 186.549 238.082 1.00 119.81 250 ASP B CA 1
ATOM 5809 C C . ASP B 1 250 ? 258.596 187.806 238.182 1.00 114.29 250 ASP B C 1
ATOM 5810 O O . ASP B 1 250 ? 258.248 188.412 237.161 1.00 109.64 250 ASP B O 1
ATOM 5815 N N . GLU B 1 251 ? 258.245 188.212 239.405 1.00 111.05 251 GLU B N 1
ATOM 5816 C CA . GLU B 1 251 ? 257.434 189.412 239.583 1.00 109.28 251 GLU B CA 1
ATOM 5817 C C . GLU B 1 251 ? 258.177 190.658 239.115 1.00 110.59 251 GLU B C 1
ATOM 5818 O O . GLU B 1 251 ? 257.586 191.541 238.482 1.00 105.68 251 GLU B O 1
ATOM 5824 N N . GLY B 1 252 ? 259.473 190.747 239.417 1.00 108.68 252 GLY B N 1
ATOM 5825 C CA . GLY B 1 252 ? 260.253 191.899 239.001 1.00 95.05 252 GLY B CA 1
ATOM 5826 C C . GLY B 1 252 ? 260.527 191.956 237.513 1.00 97.71 252 GLY B C 1
ATOM 5827 O O . GLY B 1 252 ? 260.775 193.043 236.982 1.00 92.98 252 GLY B O 1
ATOM 5828 N N . ARG B 1 253 ? 260.489 190.812 236.830 1.00 104.85 253 ARG B N 1
ATOM 5829 C CA . ARG B 1 253 ? 260.713 190.781 235.391 1.00 106.34 253 ARG B CA 1
ATOM 5830 C C . ARG B 1 253 ? 259.475 191.154 234.587 1.00 98.00 253 ARG B C 1
ATOM 5831 O O . ARG B 1 253 ? 259.597 191.430 233.389 1.00 95.60 253 ARG B O 1
ATOM 5839 N N . GLN B 1 254 ? 258.300 191.169 235.205 1.00 91.71 254 GLN B N 1
ATOM 5840 C CA . GLN B 1 254 ? 257.084 191.546 234.497 1.00 85.95 254 GLN B CA 1
ATOM 5841 C C . GLN B 1 254 ? 257.033 193.059 234.333 1.00 78.83 254 GLN B C 1
ATOM 5842 O O . GLN B 1 254 ? 257.072 193.781 235.335 1.00 71.37 254 GLN B O 1
ATOM 5848 N N . PRO B 1 255 ? 256.953 193.576 233.109 1.00 77.84 255 PRO B N 1
ATOM 5849 C CA . PRO B 1 255 ? 256.912 195.029 232.927 1.00 71.86 255 PRO B CA 1
ATOM 5850 C C . PRO B 1 255 ? 255.625 195.629 233.466 1.00 65.74 255 PRO B C 1
ATOM 5851 O O . PRO B 1 255 ? 254.571 194.990 233.489 1.00 62.90 255 PRO B O 1
ATOM 5855 N N . LEU B 1 256 ? 255.725 196.885 233.906 1.00 57.99 256 LEU B N 1
ATOM 5856 C CA . LEU B 1 256 ? 254.566 197.609 234.410 1.00 42.46 256 LEU B CA 1
ATOM 5857 C C . LEU B 1 256 ? 253.609 198.021 233.300 1.00 43.31 256 LEU B C 1
ATOM 5858 O O . LEU B 1 256 ? 252.484 198.436 233.595 1.00 40.42 256 LEU B O 1
ATOM 5863 N N . TRP B 1 257 ? 254.030 197.914 232.044 1.00 46.71 257 TRP B N 1
ATOM 5864 C CA . TRP B 1 257 ? 253.246 198.358 230.900 1.00 44.10 257 TRP B CA 1
ATOM 5865 C C . TRP B 1 257 ? 253.759 197.634 229.664 1.00 53.47 257 TRP B C 1
ATOM 5866 O O . TRP B 1 257 ? 254.828 197.021 229.681 1.00 59.57 257 TRP B O 1
ATOM 5877 N N . ARG B 1 258 ? 252.985 197.716 228.585 1.00 51.29 258 ARG B N 1
ATOM 5878 C CA . ARG B 1 258 ? 253.415 197.106 227.334 1.00 52.81 258 ARG B CA 1
ATOM 5879 C C . ARG B 1 258 ? 252.722 197.777 226.156 1.00 52.63 258 ARG B C 1
ATOM 5880 O O . ARG B 1 258 ? 251.646 198.368 226.288 1.00 49.80 258 ARG B O 1
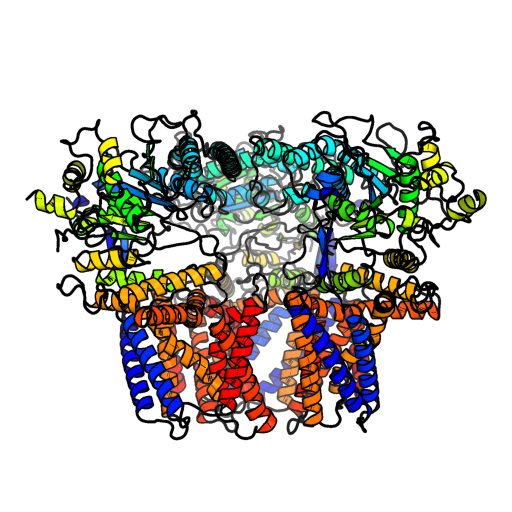ATOM 5888 N N . LYS B 1 259 ? 253.360 197.662 224.994 1.00 56.78 259 LYS B N 1
ATOM 5889 C CA . LYS B 1 259 ? 252.857 198.247 223.761 1.00 45.68 259 LYS B CA 1
ATOM 5890 C C . LYS B 1 259 ? 251.981 197.255 223.008 1.00 45.04 259 LYS B C 1
ATOM 5891 O O . LYS B 1 259 ? 252.229 196.047 223.008 1.00 51.05 259 LYS B O 1
ATOM 5897 N N . LEU B 1 260 ? 250.947 197.785 222.363 1.00 41.23 260 LEU B N 1
ATOM 5898 C CA . LEU B 1 260 ? 250.080 197.018 221.472 1.00 46.04 260 LEU B CA 1
ATOM 5899 C C . LEU B 1 260 ? 250.177 197.629 220.083 1.00 52.48 260 LEU B C 1
ATOM 5900 O O . LEU B 1 260 ? 249.558 198.675 219.818 1.00 56.69 260 LEU B O 1
ATOM 5905 N N . PRO B 1 261 ? 250.971 197.057 219.183 1.00 53.94 261 PRO B N 1
ATOM 5906 C CA . PRO B 1 261 ? 250.958 197.534 217.798 1.00 52.24 261 PRO B CA 1
ATOM 5907 C C . PRO B 1 261 ? 249.606 197.261 217.161 1.00 60.50 261 PRO B C 1
ATOM 5908 O O . PRO B 1 261 ? 248.925 196.288 217.493 1.00 65.04 261 PRO B O 1
ATOM 5912 N N . ILE B 1 262 ? 249.208 198.150 216.248 1.00 56.75 262 ILE B N 1
ATOM 5913 C CA . ILE B 1 262 ? 247.969 197.941 215.513 1.00 63.46 262 ILE B CA 1
ATOM 5914 C C . ILE B 1 262 ? 248.069 196.632 214.747 1.00 76.05 262 ILE B C 1
ATOM 5915 O O . ILE B 1 262 ? 249.073 196.363 214.073 1.00 83.64 262 ILE B O 1
ATOM 5920 N N . SER B 1 263 ? 247.035 195.801 214.864 1.00 73.32 263 SER B N 1
ATOM 5921 C CA . SER B 1 263 ? 247.070 194.472 214.269 1.00 76.70 263 SER B CA 1
ATOM 5922 C C . SER B 1 263 ? 247.265 194.563 212.761 1.00 85.30 263 SER B C 1
ATOM 5923 O O . SER B 1 263 ? 246.749 195.471 212.103 1.00 84.57 263 SER B O 1
ATOM 5926 N N . SER B 1 264 ? 248.032 193.612 212.219 1.00 85.06 264 SER B N 1
ATOM 5927 C CA . SER B 1 264 ? 248.421 193.669 210.813 1.00 84.21 264 SER B CA 1
ATOM 5928 C C . SER B 1 264 ? 247.214 193.677 209.885 1.00 89.20 264 SER B C 1
ATOM 5929 O O . SER B 1 264 ? 247.266 194.283 208.809 1.00 93.05 264 SER B O 1
ATOM 5932 N N . SER B 1 265 ? 246.119 193.027 210.289 1.00 89.83 265 SER B N 1
ATOM 5933 C CA . SER B 1 265 ? 244.926 192.984 209.449 1.00 94.98 265 SER B CA 1
ATOM 5934 C C . SER B 1 265 ? 244.358 194.375 209.197 1.00 94.06 265 SER B C 1
ATOM 5935 O O . SER B 1 265 ? 243.678 194.593 208.188 1.00 94.27 265 SER B O 1
ATOM 5938 N N . ARG B 1 266 ? 244.622 195.324 210.095 1.00 90.53 266 ARG B N 1
ATOM 5939 C CA . ARG B 1 266 ? 244.135 196.688 209.944 1.00 88.53 266 ARG B CA 1
ATOM 5940 C C . ARG B 1 266 ? 245.217 197.676 209.530 1.00 84.15 266 ARG B C 1
ATOM 5941 O O . ARG B 1 266 ? 244.891 198.827 209.222 1.00 83.20 266 ARG B O 1
ATOM 5949 N N . ILE B 1 267 ? 246.486 197.268 209.512 1.00 79.90 267 ILE B N 1
ATOM 5950 C CA . ILE B 1 267 ? 247.568 198.203 209.227 1.00 79.40 267 ILE B CA 1
ATOM 5951 C C . ILE B 1 267 ? 248.164 197.934 207.849 1.00 84.15 267 ILE B C 1
ATOM 5952 O O . ILE B 1 267 ? 248.696 198.848 207.209 1.00 85.56 267 ILE B O 1
ATOM 5957 N N . ASN B 1 268 ? 248.086 196.681 207.378 1.00 84.27 268 ASN B N 1
ATOM 5958 C CA . ASN B 1 268 ? 248.603 196.381 206.042 1.00 77.43 268 ASN B CA 1
ATOM 5959 C C . ASN B 1 268 ? 247.814 197.087 204.946 1.00 80.49 268 ASN B C 1
ATOM 5960 O O . ASN B 1 268 ? 248.439 197.743 204.091 1.00 82.41 268 ASN B O 1
ATOM 5965 N N . PRO B 1 269 ? 246.477 197.005 204.893 1.00 82.82 269 PRO B N 1
ATOM 5966 C CA . PRO B 1 269 ? 245.756 197.766 203.860 1.00 85.16 269 PRO B CA 1
ATOM 5967 C C . PRO B 1 269 ? 245.968 199.263 203.968 1.00 84.50 269 PRO B C 1
ATOM 5968 O O . PRO B 1 269 ? 246.009 199.948 202.940 1.00 82.50 269 PRO B O 1
ATOM 5972 N N . TYR B 1 270 ? 246.113 199.790 205.185 1.00 82.98 270 TYR B N 1
ATOM 5973 C CA . TYR B 1 270 ? 246.353 201.220 205.353 1.00 78.58 270 TYR B CA 1
ATOM 5974 C C . TYR B 1 270 ? 247.599 201.655 204.590 1.00 77.69 270 TYR B C 1
ATOM 5975 O O . TYR B 1 270 ? 247.544 202.564 203.753 1.00 82.49 270 TYR B O 1
ATOM 5984 N N . ARG B 1 271 ? 248.722 200.975 204.830 1.00 72.17 271 ARG B N 1
ATOM 5985 C CA . ARG B 1 271 ? 249.962 201.308 204.136 1.00 74.38 271 ARG B CA 1
ATOM 5986 C C . ARG B 1 271 ? 249.848 201.042 202.639 1.00 80.70 271 ARG B C 1
ATOM 5987 O O . ARG B 1 271 ? 250.339 201.831 201.817 1.00 83.98 271 ARG B O 1
ATOM 5995 N N . ILE B 1 272 ? 249.205 199.931 202.267 1.00 81.36 272 ILE B N 1
ATOM 5996 C CA . ILE B 1 272 ? 249.120 199.555 200.858 1.00 81.22 272 ILE B CA 1
ATOM 5997 C C . ILE B 1 272 ? 248.392 200.632 200.062 1.00 80.52 272 ILE B C 1
ATOM 5998 O O . ILE B 1 272 ? 248.886 201.111 199.034 1.00 81.77 272 ILE B O 1
ATOM 6003 N N . ILE B 1 273 ? 247.221 201.056 200.540 1.00 79.29 273 ILE B N 1
ATOM 6004 C CA . ILE B 1 273 ? 246.484 202.078 199.806 1.00 81.95 273 ILE B CA 1
ATOM 6005 C C . ILE B 1 273 ? 247.030 203.482 200.041 1.00 80.41 273 ILE B C 1
ATOM 6006 O O . ILE B 1 273 ? 246.759 204.369 199.230 1.00 83.39 273 ILE B O 1
ATOM 6011 N N . ILE B 1 274 ? 247.836 203.713 201.081 1.00 81.64 274 ILE B N 1
ATOM 6012 C CA . ILE B 1 274 ? 248.572 204.975 201.145 1.00 80.80 274 ILE B CA 1
ATOM 6013 C C . ILE B 1 274 ? 249.558 205.064 199.986 1.00 83.34 274 ILE B C 1
ATOM 6014 O O . ILE B 1 274 ? 249.612 206.069 199.264 1.00 87.03 274 ILE B O 1
ATOM 6019 N N . VAL B 1 275 ? 250.336 203.998 199.776 1.00 82.17 275 VAL B N 1
ATOM 6020 C CA . VAL B 1 275 ? 251.269 203.975 198.649 1.00 82.62 275 VAL B CA 1
ATOM 6021 C C . VAL B 1 275 ? 250.510 204.057 197.329 1.00 83.16 275 VAL B C 1
ATOM 6022 O O . VAL B 1 275 ? 250.926 204.755 196.390 1.00 82.84 275 VAL B O 1
ATOM 6026 N N . LEU B 1 276 ? 249.381 203.351 197.237 1.00 84.54 276 LEU B N 1
ATOM 6027 C CA . LEU B 1 276 ? 248.564 203.426 196.033 1.00 84.66 276 LEU B CA 1
ATOM 6028 C C . LEU B 1 276 ? 248.136 204.862 195.756 1.00 85.15 276 LEU B C 1
ATOM 6029 O O . LEU B 1 276 ? 248.478 205.427 194.712 1.00 90.60 276 LEU B O 1
ATOM 6034 N N . ARG B 1 277 ? 247.461 205.497 196.718 1.00 82.06 277 ARG B N 1
ATOM 6035 C CA . ARG B 1 277 ? 246.986 206.860 196.518 1.00 81.21 277 ARG B CA 1
ATOM 6036 C C . ARG B 1 277 ? 248.136 207.807 196.206 1.00 80.32 277 ARG B C 1
ATOM 6037 O O . ARG B 1 277 ? 247.953 208.768 195.455 1.00 83.13 277 ARG B O 1
ATOM 6045 N N . ILE B 1 278 ? 249.335 207.526 196.723 1.00 78.52 278 ILE B N 1
ATOM 6046 C CA . ILE B 1 278 ? 250.514 208.274 196.291 1.00 79.62 278 ILE B CA 1
ATOM 6047 C C . ILE B 1 278 ? 250.730 208.105 194.789 1.00 84.79 278 ILE B C 1
ATOM 6048 O O . ILE B 1 278 ? 250.978 209.080 194.064 1.00 84.72 278 ILE B O 1
ATOM 6053 N N . ALA B 1 279 ? 250.628 206.866 194.298 1.00 88.66 279 ALA B N 1
ATOM 6054 C CA . ALA B 1 279 ? 250.858 206.610 192.875 1.00 80.24 279 ALA B CA 1
ATOM 6055 C C . ALA B 1 279 ? 249.806 207.291 192.000 1.00 81.01 279 ALA B C 1
ATOM 6056 O O . ALA B 1 279 ? 250.136 207.937 190.995 1.00 81.83 279 ALA B O 1
ATOM 6058 N N . ILE B 1 280 ? 248.527 207.141 192.358 1.00 82.31 280 ILE B N 1
ATOM 6059 C CA . ILE B 1 280 ? 247.467 207.813 191.599 1.00 78.51 280 ILE B CA 1
ATOM 6060 C C . ILE B 1 280 ? 247.587 209.331 191.691 1.00 82.13 280 ILE B C 1
ATOM 6061 O O . ILE B 1 280 ? 247.290 210.034 190.721 1.00 84.62 280 ILE B O 1
ATOM 6066 N N . LEU B 1 281 ? 248.032 209.867 192.829 1.00 86.45 281 LEU B N 1
ATOM 6067 C CA . LEU B 1 281 ? 248.266 211.305 192.918 1.00 85.42 281 LEU B CA 1
ATOM 6068 C C . LEU B 1 281 ? 249.362 211.751 191.957 1.00 87.48 281 LEU B C 1
ATOM 6069 O O . LEU B 1 281 ? 249.230 212.783 191.283 1.00 88.18 281 LEU B O 1
ATOM 6074 N N . CYS B 1 282 ? 250.455 210.987 191.884 1.00 89.47 282 CYS B N 1
ATOM 6075 C CA . CYS B 1 282 ? 251.525 211.324 190.950 1.00 91.46 282 CYS B CA 1
ATOM 6076 C C . CYS B 1 282 ? 251.032 211.273 189.509 1.00 90.76 282 CYS B C 1
ATOM 6077 O O . CYS B 1 282 ? 251.354 212.153 188.700 1.00 87.71 282 CYS B O 1
ATOM 6080 N N . LEU B 1 283 ? 250.243 210.250 189.171 1.00 91.29 283 LEU B N 1
ATOM 6081 C CA . LEU B 1 283 ? 249.698 210.153 187.818 1.00 89.91 283 LEU B CA 1
ATOM 6082 C C . LEU B 1 283 ? 248.740 211.304 187.522 1.00 89.26 283 LEU B C 1
ATOM 6083 O O . LEU B 1 283 ? 248.722 211.833 186.404 1.00 89.57 283 LEU B O 1
ATOM 6088 N N . PHE B 1 284 ? 247.934 211.698 188.510 1.00 88.13 284 PHE B N 1
ATOM 6089 C CA . PHE B 1 284 ? 247.026 212.827 188.344 1.00 82.89 284 PHE B CA 1
ATOM 6090 C C . PHE B 1 284 ? 247.792 214.113 188.070 1.00 85.06 284 PHE B C 1
ATOM 6091 O O . PHE B 1 284 ? 247.404 214.905 187.202 1.00 88.01 284 PHE B O 1
ATOM 6099 N N . PHE B 1 285 ? 248.883 214.341 188.803 1.00 88.15 285 PHE B N 1
ATOM 6100 C CA . PHE B 1 285 ? 249.685 215.537 188.558 1.00 86.85 285 PHE B CA 1
ATOM 6101 C C . PHE B 1 285 ? 250.367 215.480 187.197 1.00 93.31 285 PHE B C 1
ATOM 6102 O O . PHE B 1 285 ? 250.488 216.506 186.515 1.00 89.54 285 PHE B O 1
ATOM 6110 N N . HIS B 1 286 ? 250.823 214.294 186.787 1.00 98.77 286 HIS B N 1
ATOM 6111 C CA . HIS B 1 286 ? 251.405 214.148 185.456 1.00 93.28 286 HIS B CA 1
ATOM 6112 C C . HIS B 1 286 ? 250.384 214.481 184.376 1.00 90.00 286 HIS B C 1
ATOM 6113 O O . HIS B 1 286 ? 250.716 215.118 183.369 1.00 86.07 286 HIS B O 1
ATOM 6120 N N . TYR B 1 287 ? 249.137 214.045 184.565 1.00 93.35 287 TYR B N 1
ATOM 6121 C CA . TYR B 1 287 ? 248.061 214.435 183.657 1.00 94.11 287 TYR B CA 1
ATOM 6122 C C . TYR B 1 287 ? 247.886 215.950 183.647 1.00 88.69 287 TYR B C 1
ATOM 6123 O O . TYR B 1 287 ? 247.894 216.582 182.585 1.00 90.77 287 TYR B O 1
ATOM 6132 N N . ARG B 1 288 ? 247.737 216.549 184.830 1.00 83.24 288 ARG B N 1
ATOM 6133 C CA . ARG B 1 288 ? 247.338 217.951 184.911 1.00 80.01 288 ARG B CA 1
ATOM 6134 C C . ARG B 1 288 ? 248.412 218.881 184.359 1.00 78.51 288 ARG B C 1
ATOM 6135 O O . ARG B 1 288 ? 248.095 219.876 183.697 1.00 74.49 288 ARG B O 1
ATOM 6143 N N . ILE B 1 289 ? 249.686 218.582 184.622 1.00 82.24 289 ILE B N 1
ATOM 6144 C CA . ILE B 1 289 ? 250.756 219.494 184.228 1.00 81.84 289 ILE B CA 1
ATOM 6145 C C . ILE B 1 289 ? 250.903 219.541 182.710 1.00 84.66 289 ILE B C 1
ATOM 6146 O O . ILE B 1 289 ? 251.033 220.620 182.119 1.00 82.15 289 ILE B O 1
ATOM 6151 N N . LEU B 1 290 ? 250.872 218.381 182.054 1.00 89.00 290 LEU B N 1
ATOM 6152 C CA . LEU B 1 290 ? 251.214 218.298 180.639 1.00 88.21 290 LEU B CA 1
ATOM 6153 C C . LEU B 1 290 ? 250.094 218.747 179.708 1.00 84.43 290 LEU B C 1
ATOM 6154 O O . LEU B 1 290 ? 250.341 218.900 178.507 1.00 84.33 290 LEU B O 1
ATOM 6159 N N . HIS B 1 291 ? 248.882 218.962 180.216 1.00 81.70 291 HIS B N 1
ATOM 6160 C CA . HIS B 1 291 ? 247.727 219.317 179.390 1.00 80.22 291 HIS B CA 1
ATOM 6161 C C . HIS B 1 291 ? 247.053 220.555 179.965 1.00 81.56 291 HIS B C 1
ATOM 6162 O O . HIS B 1 291 ? 246.066 220.455 180.707 1.00 82.56 291 HIS B O 1
ATOM 6169 N N . PRO B 1 292 ? 247.556 221.740 179.639 1.00 81.66 292 PRO B N 1
ATOM 6170 C CA . PRO B 1 292 ? 246.961 222.975 180.155 1.00 84.76 292 PRO B CA 1
ATOM 6171 C C . PRO B 1 292 ? 245.768 223.414 179.315 1.00 85.24 292 PRO B C 1
ATOM 6172 O O . PRO B 1 292 ? 245.405 222.792 178.316 1.00 88.22 292 PRO B O 1
ATOM 6176 N N . VAL B 1 293 ? 245.158 224.514 179.748 1.00 87.90 293 VAL B N 1
ATOM 6177 C CA . VAL B 1 293 ? 244.012 225.105 179.067 1.00 95.51 293 VAL B CA 1
ATOM 6178 C C . VAL B 1 293 ? 244.495 226.343 178.324 1.00 105.15 293 VAL B C 1
ATOM 6179 O O . VAL B 1 293 ? 245.079 227.251 178.927 1.00 108.89 293 VAL B O 1
ATOM 6183 N N . ASN B 1 294 ? 244.255 226.378 177.011 1.00 105.63 294 ASN B N 1
ATOM 6184 C CA . ASN B 1 294 ? 244.802 227.449 176.182 1.00 107.90 294 ASN B CA 1
ATOM 6185 C C . ASN B 1 294 ? 244.171 228.798 176.512 1.00 105.26 294 ASN B C 1
ATOM 6186 O O . ASN B 1 294 ? 244.880 229.788 176.728 1.00 105.43 294 ASN B O 1
ATOM 6191 N N . ASP B 1 295 ? 242.839 228.860 176.554 1.00 101.86 295 ASP B N 1
ATOM 6192 C CA . ASP B 1 295 ? 242.160 230.135 176.754 1.00 100.49 295 ASP B CA 1
ATOM 6193 C C . ASP B 1 295 ? 242.011 230.511 178.223 1.00 103.06 295 ASP B C 1
ATOM 6194 O O . ASP B 1 295 ? 241.621 231.645 178.519 1.00 101.50 295 ASP B O 1
ATOM 6199 N N . ALA B 1 296 ? 242.309 229.595 179.143 1.00 99.08 296 ALA B N 1
ATOM 6200 C CA . ALA B 1 296 ? 242.227 229.887 180.569 1.00 93.40 296 ALA B CA 1
ATOM 6201 C C . ALA B 1 296 ? 243.516 229.477 181.268 1.00 91.45 296 ALA B C 1
ATOM 6202 O O . ALA B 1 296 ? 243.484 228.778 182.286 1.00 97.15 296 ALA B O 1
ATOM 6204 N N . TYR B 1 297 ? 244.656 229.901 180.717 1.00 85.85 297 TYR B N 1
ATOM 6205 C CA . TYR B 1 297 ? 245.949 229.453 181.227 1.00 84.67 297 TYR B CA 1
ATOM 6206 C C . TYR B 1 297 ? 246.169 229.895 182.670 1.00 88.56 297 TYR B C 1
ATOM 6207 O O . TYR B 1 297 ? 246.715 229.137 183.479 1.00 88.43 297 TYR B O 1
ATOM 6216 N N . ALA B 1 298 ? 245.765 231.123 183.008 1.00 85.21 298 ALA B N 1
ATOM 6217 C CA . ALA B 1 298 ? 245.961 231.615 184.369 1.00 79.96 298 ALA B CA 1
ATOM 6218 C C . ALA B 1 298 ? 245.165 230.796 185.379 1.00 75.03 298 ALA B C 1
ATOM 6219 O O . ALA B 1 298 ? 245.680 230.442 186.448 1.00 78.03 298 ALA B O 1
ATOM 6221 N N . LEU B 1 299 ? 243.905 230.489 185.060 1.00 70.34 299 LEU B N 1
ATOM 6222 C CA . LEU B 1 299 ? 243.090 229.681 185.961 1.00 73.06 299 LEU B CA 1
ATOM 6223 C C . LEU B 1 299 ? 243.669 228.282 186.120 1.00 77.36 299 LEU B C 1
ATOM 6224 O O . LEU B 1 299 ? 243.695 227.735 187.229 1.00 84.44 299 LEU B O 1
ATOM 6229 N N . TRP B 1 300 ? 244.136 227.686 185.021 1.00 74.82 300 TRP B N 1
ATOM 6230 C CA . TRP B 1 300 ? 244.752 226.366 185.096 1.00 71.10 300 TRP B CA 1
ATOM 6231 C C . TRP B 1 300 ? 246.006 226.391 185.960 1.00 75.55 300 TRP B C 1
ATOM 6232 O O . TRP B 1 300 ? 246.236 225.477 186.761 1.00 77.18 300 TRP B O 1
ATOM 6243 N N . LEU B 1 301 ? 246.832 227.430 185.809 1.00 73.62 301 LEU B N 1
ATOM 6244 C CA . LEU B 1 301 ? 248.043 227.544 186.616 1.00 70.19 301 LEU B CA 1
ATOM 6245 C C . LEU B 1 301 ? 247.707 227.687 188.095 1.00 68.65 301 LEU B C 1
ATOM 6246 O O . LEU B 1 301 ? 248.322 227.038 188.951 1.00 71.79 301 LEU B O 1
ATOM 6251 N N . THR B 1 302 ? 246.724 228.533 188.416 1.00 64.24 302 THR B N 1
ATOM 6252 C CA . THR B 1 302 ? 246.329 228.698 189.812 1.00 61.63 302 THR B CA 1
ATOM 6253 C C . THR B 1 302 ? 245.790 227.394 190.388 1.00 63.01 302 THR B C 1
ATOM 6254 O O . THR B 1 302 ? 246.130 227.014 191.517 1.00 71.28 302 THR B O 1
ATOM 6258 N N . SER B 1 303 ? 244.960 226.685 189.619 1.00 60.84 303 SER B N 1
ATOM 6259 C CA . SER B 1 303 ? 244.397 225.428 190.098 1.00 67.06 303 SER B CA 1
ATOM 6260 C C . SER B 1 303 ? 245.481 224.382 190.320 1.00 71.28 303 SER B C 1
ATOM 6261 O O . SER B 1 303 ? 245.461 223.664 191.326 1.00 76.47 303 SER B O 1
ATOM 6264 N N . VAL B 1 304 ? 246.439 224.277 189.394 1.00 67.03 304 VAL B N 1
ATOM 6265 C CA . VAL B 1 304 ? 247.486 223.275 189.552 1.00 65.43 304 VAL B CA 1
ATOM 6266 C C . VAL B 1 304 ? 248.404 223.630 190.719 1.00 67.17 304 VAL B C 1
ATOM 6267 O O . VAL B 1 304 ? 248.875 222.737 191.433 1.00 68.29 304 VAL B O 1
ATOM 6271 N N . ILE B 1 305 ? 248.659 224.922 190.951 1.00 61.62 305 ILE B N 1
ATOM 6272 C CA . ILE B 1 305 ? 249.446 225.319 192.117 1.00 55.62 305 ILE B CA 1
ATOM 6273 C C . ILE B 1 305 ? 248.719 224.946 193.403 1.00 54.82 305 ILE B C 1
ATOM 6274 O O . ILE B 1 305 ? 249.324 224.426 194.353 1.00 55.37 305 ILE B O 1
ATOM 6279 N N . CYS B 1 306 ? 247.408 225.201 193.454 1.00 55.71 306 CYS B N 1
ATOM 6280 C CA . CYS B 1 306 ? 246.633 224.842 194.637 1.00 55.10 306 CYS B CA 1
ATOM 6281 C C . CYS B 1 306 ? 246.639 223.335 194.865 1.00 56.84 306 CYS B C 1
ATOM 6282 O O . CYS B 1 306 ? 246.769 222.872 196.004 1.00 66.78 306 CYS B O 1
ATOM 6285 N N . GLU B 1 307 ? 246.503 222.554 193.791 1.00 52.94 307 GLU B N 1
ATOM 6286 C CA . GLU B 1 307 ? 246.537 221.100 193.926 1.00 59.74 307 GLU B CA 1
ATOM 6287 C C . GLU B 1 307 ? 247.902 220.616 194.401 1.00 60.32 307 GLU B C 1
ATOM 6288 O O . GLU B 1 307 ? 247.986 219.689 195.213 1.00 59.41 307 GLU B O 1
ATOM 6294 N N . ILE B 1 308 ? 248.982 221.223 193.901 1.00 59.46 308 ILE B N 1
ATOM 6295 C CA . ILE B 1 308 ? 250.321 220.838 194.341 1.00 59.96 308 ILE B CA 1
ATOM 6296 C C . ILE B 1 308 ? 250.498 221.129 195.826 1.00 57.62 308 ILE B C 1
ATOM 6297 O O . ILE B 1 308 ? 251.045 220.308 196.576 1.00 54.22 308 ILE B O 1
ATOM 6302 N N . TRP B 1 309 ? 250.038 222.300 196.274 1.00 57.72 309 TRP B N 1
ATOM 6303 C CA . TRP B 1 309 ? 250.118 222.627 197.695 1.00 49.03 309 TRP B CA 1
ATOM 6304 C C . TRP B 1 309 ? 249.307 221.644 198.532 1.00 47.62 309 TRP B C 1
ATOM 6305 O O . TRP B 1 309 ? 249.763 221.188 199.590 1.00 53.83 309 TRP B O 1
ATOM 6316 N N . PHE B 1 310 ? 248.101 221.301 198.069 1.00 45.16 310 PHE B N 1
ATOM 6317 C CA . PHE B 1 310 ? 247.266 220.347 198.792 1.00 42.98 310 PHE B CA 1
ATOM 6318 C C . PHE B 1 310 ? 247.947 218.988 198.892 1.00 52.31 310 PHE B C 1
ATOM 6319 O O . PHE B 1 310 ? 247.923 218.347 199.949 1.00 59.64 310 PHE B O 1
ATOM 6327 N N . ALA B 1 311 ? 248.557 218.534 197.796 1.00 54.37 311 ALA B N 1
ATOM 6328 C CA . ALA B 1 311 ? 249.239 217.245 197.799 1.00 54.81 311 ALA B CA 1
ATOM 6329 C C . ALA B 1 311 ? 250.440 217.249 198.734 1.00 54.94 311 ALA B C 1
ATOM 6330 O O . ALA B 1 311 ? 250.682 216.266 199.444 1.00 56.80 311 ALA B O 1
ATOM 6332 N N . VAL B 1 312 ? 251.212 218.339 198.738 1.00 57.45 312 VAL B N 1
ATOM 6333 C CA . VAL B 1 312 ? 252.354 218.430 199.644 1.00 57.24 312 VAL B CA 1
ATOM 6334 C C . VAL B 1 312 ? 251.886 218.381 201.093 1.00 54.99 312 VAL B C 1
ATOM 6335 O O . VAL B 1 312 ? 252.470 217.676 201.929 1.00 59.56 312 VAL B O 1
ATOM 6339 N N . SER B 1 313 ? 250.820 219.121 201.411 1.00 49.65 313 SER B N 1
ATOM 6340 C CA . SER B 1 313 ? 250.287 219.099 202.769 1.00 46.97 313 SER B CA 1
ATOM 6341 C C . SER B 1 313 ? 249.809 217.703 203.152 1.00 52.67 313 SER B C 1
ATOM 6342 O O . SER B 1 313 ? 250.064 217.238 204.270 1.00 62.17 313 SER B O 1
ATOM 6345 N N . TRP B 1 314 ? 249.117 217.018 202.237 1.00 49.20 314 TRP B N 1
ATOM 6346 C CA . TRP B 1 314 ? 248.643 215.671 202.538 1.00 52.12 314 TRP B CA 1
ATOM 6347 C C . TRP B 1 314 ? 249.802 214.709 202.759 1.00 58.64 314 TRP B C 1
ATOM 6348 O O . TRP B 1 314 ? 249.742 213.853 203.646 1.00 64.07 314 TRP B O 1
ATOM 6359 N N . ILE B 1 315 ? 250.852 214.811 201.942 1.00 61.42 315 ILE B N 1
ATOM 6360 C CA . ILE B 1 315 ? 252.012 213.938 202.110 1.00 58.50 315 ILE B CA 1
ATOM 6361 C C . ILE B 1 315 ? 252.652 214.173 203.470 1.00 54.73 315 ILE B C 1
ATOM 6362 O O . ILE B 1 315 ? 252.967 213.227 204.209 1.00 57.24 315 ILE B O 1
ATOM 6367 N N . PHE B 1 316 ? 252.841 215.446 203.827 1.00 54.98 316 PHE B N 1
ATOM 6368 C CA . PHE B 1 316 ? 253.470 215.784 205.095 1.00 55.87 316 PHE B CA 1
ATOM 6369 C C . PHE B 1 316 ? 252.621 215.362 206.286 1.00 56.91 316 PHE B C 1
ATOM 6370 O O . PHE B 1 316 ? 253.173 215.041 207.343 1.00 59.81 316 PHE B O 1
ATOM 6378 N N . ASP B 1 317 ? 251.297 215.364 206.144 1.00 55.80 317 ASP B N 1
ATOM 6379 C CA . ASP B 1 317 ? 250.407 214.903 207.202 1.00 54.76 317 ASP B CA 1
ATOM 6380 C C . ASP B 1 317 ? 250.419 213.379 207.303 1.00 57.24 317 ASP B C 1
ATOM 6381 O O . ASP B 1 317 ? 250.476 212.830 208.408 1.00 60.58 317 ASP B O 1
ATOM 6386 N N . GLN B 1 318 ? 250.398 212.685 206.162 1.00 58.33 318 GLN B N 1
ATOM 6387 C CA . GLN B 1 318 ? 250.231 211.236 206.162 1.00 55.31 318 GLN B CA 1
ATOM 6388 C C . GLN B 1 318 ? 251.507 210.502 206.551 1.00 51.35 318 GLN B C 1
ATOM 6389 O O . GLN B 1 318 ? 251.431 209.406 207.116 1.00 47.08 318 GLN B O 1
ATOM 6395 N N . PHE B 1 319 ? 252.678 211.067 206.249 1.00 56.61 319 PHE B N 1
ATOM 6396 C CA . PHE B 1 319 ? 253.921 210.355 206.544 1.00 54.72 319 PHE B CA 1
ATOM 6397 C C . PHE B 1 319 ? 254.100 209.989 208.018 1.00 53.19 319 PHE B C 1
ATOM 6398 O O . PHE B 1 319 ? 254.509 208.847 208.288 1.00 52.41 319 PHE B O 1
ATOM 6406 N N . PRO B 1 320 ? 253.840 210.865 208.997 1.00 53.57 320 PRO B N 1
ATOM 6407 C CA . PRO B 1 320 ? 254.027 210.457 210.402 1.00 44.90 320 PRO B CA 1
ATOM 6408 C C . PRO B 1 320 ? 253.127 209.317 210.858 1.00 46.74 320 PRO B C 1
ATOM 6409 O O . PRO B 1 320 ? 253.473 208.638 211.833 1.00 43.32 320 PRO B O 1
ATOM 6413 N N . LYS B 1 321 ? 251.993 209.080 210.199 1.00 50.50 321 LYS B N 1
ATOM 6414 C CA . LYS B 1 321 ? 251.041 208.064 210.639 1.00 43.37 321 LYS B CA 1
ATOM 6415 C C . LYS B 1 321 ? 251.380 206.664 210.140 1.00 45.54 321 LYS B C 1
ATOM 6416 O O . LYS B 1 321 ? 250.484 205.813 210.080 1.00 42.52 321 LYS B O 1
ATOM 6422 N N . TRP B 1 322 ? 252.637 206.404 209.777 1.00 50.11 322 TRP B N 1
ATOM 6423 C CA . TRP B 1 322 ? 252.991 205.104 209.216 1.00 47.96 322 TRP B CA 1
ATOM 6424 C C . TRP B 1 322 ? 252.830 203.982 210.235 1.00 50.02 322 TRP B C 1
ATOM 6425 O O . TRP B 1 322 ? 252.340 202.899 209.897 1.00 54.91 322 TRP B O 1
ATOM 6436 N N . SER B 1 323 ? 253.232 204.216 211.484 1.00 51.72 323 SER B N 1
ATOM 6437 C CA . SER B 1 323 ? 253.275 203.173 212.510 1.00 46.60 323 SER B CA 1
ATOM 6438 C C . SER B 1 323 ? 252.546 203.635 213.765 1.00 41.80 323 SER B C 1
ATOM 6439 O O . SER B 1 323 ? 253.176 204.061 214.742 1.00 39.49 323 SER B O 1
ATOM 6442 N N . PRO B 1 324 ? 251.217 203.565 213.775 1.00 40.95 324 PRO B N 1
ATOM 6443 C CA . PRO B 1 324 ? 250.474 203.865 215.004 1.00 35.59 324 PRO B CA 1
ATOM 6444 C C . PRO B 1 324 ? 250.498 202.689 215.969 1.00 38.49 324 PRO B C 1
ATOM 6445 O O . PRO B 1 324 ? 250.482 201.525 215.563 1.00 48.21 324 PRO B O 1
ATOM 6449 N N . ILE B 1 325 ? 250.546 203.006 217.264 1.00 35.13 325 ILE B N 1
ATOM 6450 C CA . ILE B 1 325 ? 250.575 202.008 218.326 1.00 39.46 325 ILE B CA 1
ATOM 6451 C C . ILE B 1 325 ? 249.607 202.429 219.425 1.00 32.56 325 ILE B C 1
ATOM 6452 O O . ILE B 1 325 ? 249.055 203.529 219.415 1.00 33.68 325 ILE B O 1
ATOM 6457 N N . LEU B 1 326 ? 249.408 201.527 220.384 1.00 32.19 326 LEU B N 1
ATOM 6458 C CA . LEU B 1 326 ? 248.667 201.805 221.604 1.00 31.70 326 LEU B CA 1
ATOM 6459 C C . LEU B 1 326 ? 249.498 201.328 222.786 1.00 34.34 326 LEU B C 1
ATOM 6460 O O . LEU B 1 326 ? 250.475 200.595 222.627 1.00 38.70 326 LEU B O 1
ATOM 6465 N N . ARG B 1 327 ? 249.109 201.743 223.986 1.00 32.22 327 ARG B N 1
ATOM 6466 C CA . ARG B 1 327 ? 249.870 201.421 225.184 1.00 32.57 327 ARG B CA 1
ATOM 6467 C C . ARG B 1 327 ? 248.922 200.989 226.292 1.00 34.46 327 ARG B C 1
ATOM 6468 O O . ARG B 1 327 ? 247.851 201.576 226.465 1.00 36.05 327 ARG B O 1
ATOM 6476 N N . GLU B 1 328 ? 249.319 199.961 227.041 1.00 41.27 328 GLU B N 1
ATOM 6477 C CA . GLU B 1 328 ? 248.505 199.428 228.123 1.00 41.93 328 GLU B CA 1
ATOM 6478 C C . GLU B 1 328 ? 249.329 199.397 229.400 1.00 46.19 328 GLU B C 1
ATOM 6479 O O . GLU B 1 328 ? 250.502 199.010 229.383 1.00 52.12 328 GLU B O 1
ATOM 6485 N N . THR B 1 329 ? 248.711 199.808 230.503 1.00 43.37 329 THR B N 1
ATOM 6486 C CA . THR B 1 329 ? 249.366 199.879 231.800 1.00 43.01 329 THR B CA 1
ATOM 6487 C C . THR B 1 329 ? 248.685 198.933 232.779 1.00 42.36 329 THR B C 1
ATOM 6488 O O . THR B 1 329 ? 247.487 198.654 232.669 1.00 45.06 329 THR B O 1
ATOM 6492 N N . TYR B 1 330 ? 249.463 198.438 233.738 1.00 40.35 330 TYR B N 1
ATOM 6493 C CA . TYR B 1 330 ? 248.985 197.490 234.743 1.00 37.80 330 TYR B CA 1
ATOM 6494 C C . TYR B 1 330 ? 249.223 198.095 236.122 1.00 38.03 330 TYR B C 1
ATOM 6495 O O . TYR B 1 330 ? 250.363 198.160 236.592 1.00 40.96 330 TYR B O 1
ATOM 6504 N N . LEU B 1 331 ? 248.143 198.537 236.771 1.00 34.03 331 LEU B N 1
ATOM 6505 C CA . LEU B 1 331 ? 248.270 199.154 238.087 1.00 36.81 331 LEU B CA 1
ATOM 6506 C C . LEU B 1 331 ? 248.523 198.120 239.177 1.00 41.38 331 LEU B C 1
ATOM 6507 O O . LEU B 1 331 ? 249.126 198.444 240.207 1.00 40.31 331 LEU B O 1
ATOM 6512 N N . ASP B 1 332 ? 248.062 196.882 238.979 1.00 42.83 332 ASP B N 1
ATOM 6513 C CA . ASP B 1 332 ? 248.278 195.843 239.981 1.00 38.86 332 ASP B CA 1
ATOM 6514 C C . ASP B 1 332 ? 249.761 195.543 240.156 1.00 40.73 332 ASP B C 1
ATOM 6515 O O . ASP B 1 332 ? 250.237 195.359 241.282 1.00 47.54 332 ASP B O 1
ATOM 6520 N N . ARG B 1 333 ? 250.509 195.490 239.052 1.00 39.09 333 ARG B N 1
ATOM 6521 C CA . ARG B 1 333 ? 251.948 195.266 239.145 1.00 37.14 333 ARG B CA 1
ATOM 6522 C C . ARG B 1 333 ? 252.644 196.429 239.841 1.00 39.87 333 ARG B C 1
ATOM 6523 O O . ARG B 1 333 ? 253.586 196.221 240.615 1.00 41.98 333 ARG B O 1
ATOM 6531 N N . LEU B 1 334 ? 252.200 197.660 239.574 1.00 35.44 334 LEU B N 1
ATOM 6532 C CA . LEU B 1 334 ? 252.768 198.814 240.263 1.00 32.82 334 LEU B CA 1
ATOM 6533 C C . LEU B 1 334 ? 252.501 198.746 241.760 1.00 36.50 334 LEU B C 1
ATOM 6534 O O . LEU B 1 334 ? 253.385 199.048 242.571 1.00 34.13 334 LEU B O 1
ATOM 6539 N N . SER B 1 335 ? 251.287 198.350 242.146 1.00 41.54 335 SER B N 1
ATOM 6540 C CA . SER B 1 335 ? 250.979 198.190 243.562 1.00 41.28 335 SER B CA 1
ATOM 6541 C C . SER B 1 335 ? 251.834 197.097 244.190 1.00 38.19 335 SER B C 1
ATOM 6542 O O . SER B 1 335 ? 252.323 197.249 245.313 1.00 42.85 335 SER B O 1
ATOM 6545 N N . LEU B 1 336 ? 252.025 195.986 243.478 1.00 42.47 336 LEU B N 1
ATOM 6546 C CA . LEU B 1 336 ? 252.851 194.906 244.008 1.00 48.66 336 LEU B CA 1
ATOM 6547 C C . LEU B 1 336 ? 254.295 195.355 244.198 1.00 46.39 336 LEU B C 1
ATOM 6548 O O . LEU B 1 336 ? 254.921 195.046 245.219 1.00 42.88 336 LEU B O 1
ATOM 6553 N N . ARG B 1 337 ? 254.841 196.090 243.227 1.00 42.53 337 ARG B N 1
ATOM 6554 C CA . ARG B 1 337 ? 256.254 196.452 243.274 1.00 35.77 337 ARG B CA 1
ATOM 6555 C C . ARG B 1 337 ? 256.533 197.592 244.250 1.00 37.98 337 ARG B C 1
ATOM 6556 O O . ARG B 1 337 ? 257.555 197.573 244.945 1.00 35.97 337 ARG B O 1
ATOM 6564 N N . TYR B 1 338 ? 255.649 198.592 244.321 1.00 41.01 338 TYR B N 1
ATOM 6565 C CA . TYR B 1 338 ? 255.935 199.805 245.074 1.00 35.32 338 TYR B CA 1
ATOM 6566 C C . TYR B 1 338 ? 254.893 200.173 246.121 1.00 36.93 338 TYR B C 1
ATOM 6567 O O . TYR B 1 338 ? 255.234 200.891 247.068 1.00 35.63 338 TYR B O 1
ATOM 6576 N N . GLU B 1 339 ? 253.650 199.714 245.990 1.00 42.61 339 GLU B N 1
ATOM 6577 C CA . GLU B 1 339 ? 252.603 200.110 246.926 1.00 45.65 339 GLU B CA 1
ATOM 6578 C C . GLU B 1 339 ? 252.059 198.880 247.645 1.00 54.94 339 GLU B C 1
ATOM 6579 O O . GLU B 1 339 ? 250.843 198.694 247.759 1.00 60.57 339 GLU B O 1
ATOM 6585 N N . LYS B 1 340 ? 252.958 198.016 248.108 1.00 49.12 340 LYS B N 1
ATOM 6586 C CA . LYS B 1 340 ? 252.540 196.809 248.807 1.00 50.84 340 LYS B CA 1
ATOM 6587 C C . LYS B 1 340 ? 251.872 197.165 250.129 1.00 61.89 340 LYS B C 1
ATOM 6588 O O . LYS B 1 340 ? 252.315 198.066 250.847 1.00 59.86 340 LYS B O 1
ATOM 6594 N N . GLU B 1 341 ? 250.792 196.453 250.443 1.00 68.58 341 GLU B N 1
ATOM 6595 C CA . GLU B 1 341 ? 250.028 196.738 251.649 1.00 70.77 341 GLU B CA 1
ATOM 6596 C C . GLU B 1 341 ? 250.851 196.434 252.894 1.00 67.07 341 GLU B C 1
ATOM 6597 O O . GLU B 1 341 ? 251.586 195.445 252.949 1.00 70.63 341 GLU B O 1
ATOM 6603 N N . GLY B 1 342 ? 250.722 197.289 253.892 1.00 60.01 342 GLY B N 1
ATOM 6604 C CA . GLY B 1 342 ? 251.483 197.155 255.130 1.00 57.65 342 GLY B CA 1
ATOM 6605 C C . GLY B 1 342 ? 252.829 197.847 255.118 1.00 64.66 342 GLY B C 1
ATOM 6606 O O . GLY B 1 342 ? 253.131 198.635 256.013 1.00 65.84 342 GLY B O 1
ATOM 6607 N N . LYS B 1 343 ? 253.647 197.559 254.110 1.00 64.58 343 LYS B N 1
ATOM 6608 C CA . LYS B 1 343 ? 254.947 198.195 253.999 1.00 64.85 343 LYS B CA 1
ATOM 6609 C C . LYS B 1 343 ? 254.787 199.667 253.616 1.00 62.60 343 LYS B C 1
ATOM 6610 O O . LYS B 1 343 ? 253.796 200.048 252.988 1.00 61.56 343 LYS B O 1
ATOM 6616 N N . PRO B 1 344 ? 255.743 200.516 253.996 1.00 51.78 344 PRO B N 1
ATOM 6617 C CA . PRO B 1 344 ? 255.668 201.927 253.602 1.00 46.83 344 PRO B CA 1
ATOM 6618 C C . PRO B 1 344 ? 255.724 202.088 252.090 1.00 46.28 344 PRO B C 1
ATOM 6619 O O . PRO B 1 344 ? 256.374 201.316 251.383 1.00 47.01 344 PRO B O 1
ATOM 6623 N N . SER B 1 345 ? 255.023 203.106 251.600 1.00 37.43 345 SER B N 1
ATOM 6624 C CA . SER B 1 345 ? 254.957 203.354 250.167 1.00 30.51 345 SER B CA 1
ATOM 6625 C C . SER B 1 345 ? 256.315 203.787 249.628 1.00 29.53 345 SER B C 1
ATOM 6626 O O . SER B 1 345 ? 257.021 204.591 250.243 1.00 26.63 345 SER B O 1
ATOM 6629 N N . LEU B 1 346 ? 256.679 203.245 248.466 1.00 29.67 346 LEU B N 1
ATOM 6630 C CA . LEU B 1 346 ? 257.930 203.578 247.799 1.00 31.32 346 LEU B CA 1
ATOM 6631 C C . LEU B 1 346 ? 257.723 204.442 246.561 1.00 29.37 346 LEU B C 1
ATOM 6632 O O . LEU B 1 346 ? 258.667 204.633 245.787 1.00 28.72 346 LEU B O 1
ATOM 6637 N N . LEU B 1 347 ? 256.516 204.960 246.352 1.00 25.56 347 LEU B N 1
ATOM 6638 C CA . LEU B 1 347 ? 256.248 205.793 245.189 1.00 17.43 347 LEU B CA 1
ATOM 6639 C C . LEU B 1 347 ? 257.001 207.115 245.282 1.00 15.78 347 LEU B C 1
ATOM 6640 O O . LEU B 1 347 ? 257.230 207.653 246.368 1.00 15.84 347 LEU B O 1
ATOM 6645 N N . ALA B 1 348 ? 257.390 207.635 244.122 1.00 13.67 348 ALA B N 1
ATOM 6646 C CA . ALA B 1 348 ? 258.114 208.893 244.058 1.00 13.76 348 ALA B CA 1
ATOM 6647 C C . ALA B 1 348 ? 257.169 210.072 244.272 1.00 12.55 348 ALA B C 1
ATOM 6648 O O . ALA B 1 348 ? 255.952 209.972 244.092 1.00 11.65 348 ALA B O 1
ATOM 6650 N N . ASP B 1 349 ? 257.752 211.203 244.660 1.00 7.05 349 ASP B N 1
ATOM 6651 C CA . ASP B 1 349 ? 256.978 212.399 244.947 1.00 7.57 349 ASP B CA 1
ATOM 6652 C C . ASP B 1 349 ? 256.418 213.003 243.660 1.00 9.29 349 ASP B C 1
ATOM 6653 O O . ASP B 1 349 ? 256.885 212.722 242.553 1.00 11.80 349 ASP B O 1
ATOM 6658 N N . ILE B 1 350 ? 255.396 213.840 243.818 1.00 7.44 350 ILE B N 1
ATOM 6659 C CA . ILE B 1 350 ? 254.698 214.435 242.682 1.00 5.25 350 ILE B CA 1
ATOM 6660 C C . ILE B 1 350 ? 254.261 215.845 243.058 1.00 7.09 350 ILE B C 1
ATOM 6661 O O . ILE B 1 350 ? 253.818 216.093 244.183 1.00 9.01 350 ILE B O 1
ATOM 6666 N N . ASP B 1 351 ? 254.403 216.771 242.111 1.00 6.78 351 ASP B N 1
ATOM 6667 C CA . ASP B 1 351 ? 253.941 218.144 242.261 1.00 4.50 351 ASP B CA 1
ATOM 6668 C C . ASP B 1 351 ? 252.951 218.455 241.149 1.00 4.08 351 ASP B C 1
ATOM 6669 O O . ASP B 1 351 ? 253.222 218.169 239.978 1.00 5.10 351 ASP B O 1
ATOM 6674 N N . VAL B 1 352 ? 251.812 219.039 241.511 1.00 2.49 352 VAL B N 1
ATOM 6675 C CA . VAL B 1 352 ? 250.760 219.379 240.558 1.00 2.91 352 VAL B CA 1
ATOM 6676 C C . VAL B 1 352 ? 250.621 220.893 240.529 1.00 3.88 352 VAL B C 1
ATOM 6677 O O . VAL B 1 352 ? 250.318 221.512 241.556 1.00 4.81 352 VAL B O 1
ATOM 6681 N N . PHE B 1 353 ? 250.816 221.483 239.353 1.00 4.43 353 PHE B N 1
ATOM 6682 C CA . PHE B 1 353 ? 250.827 222.931 239.189 1.00 3.81 353 PHE B CA 1
ATOM 6683 C C . PHE B 1 353 ? 249.520 223.395 238.561 1.00 6.04 353 PHE B C 1
ATOM 6684 O O . PHE B 1 353 ? 249.066 222.823 237.564 1.00 14.01 353 PHE B O 1
ATOM 6692 N N . VAL B 1 354 ? 248.921 224.431 239.144 1.00 5.17 354 VAL B N 1
ATOM 6693 C CA . VAL B 1 354 ? 247.735 225.084 238.602 1.00 9.62 354 VAL B CA 1
ATOM 6694 C C . VAL B 1 354 ? 248.052 226.564 238.463 1.00 14.75 354 VAL B C 1
ATOM 6695 O O . VAL B 1 354 ? 248.672 227.152 239.356 1.00 17.55 354 VAL B O 1
ATOM 6699 N N . SER B 1 355 ? 247.653 227.158 237.342 1.00 17.11 355 SER B N 1
ATOM 6700 C CA . SER B 1 355 ? 247.944 228.554 237.048 1.00 26.34 355 SER B CA 1
ATOM 6701 C C . SER B 1 355 ? 246.650 229.308 236.778 1.00 32.21 355 SER B C 1
ATOM 6702 O O . SER B 1 355 ? 245.797 228.831 236.023 1.00 33.31 355 SER B O 1
ATOM 6705 N N . THR B 1 356 ? 246.510 230.481 237.393 1.00 27.98 356 THR B N 1
ATOM 6706 C CA . THR B 1 356 ? 245.378 231.361 237.149 1.00 31.07 356 THR B CA 1
ATOM 6707 C C . THR B 1 356 ? 245.888 232.789 237.030 1.00 38.86 356 THR B C 1
ATOM 6708 O O . THR B 1 356 ? 246.934 233.137 237.584 1.00 38.22 356 THR B O 1
ATOM 6712 N N . VAL B 1 357 ? 245.144 233.616 236.293 1.00 43.33 357 VAL B N 1
ATOM 6713 C CA . VAL B 1 357 ? 245.547 234.984 236.005 1.00 40.68 357 VAL B CA 1
ATOM 6714 C C . VAL B 1 357 ? 244.543 236.003 236.531 1.00 40.66 357 VAL B C 1
ATOM 6715 O O . VAL B 1 357 ? 244.936 237.022 237.110 1.00 44.00 357 VAL B O 1
ATOM 6719 N N . ASP B 1 358 ? 243.246 235.752 236.356 1.00 37.80 358 ASP B N 1
ATOM 6720 C CA . ASP B 1 358 ? 242.239 236.726 236.757 1.00 38.92 358 ASP B CA 1
ATOM 6721 C C . ASP B 1 358 ? 241.011 236.033 237.335 1.00 40.22 358 ASP B C 1
ATOM 6722 O O . ASP B 1 358 ? 240.333 235.277 236.627 1.00 41.15 358 ASP B O 1
ATOM 6727 N N . PRO B 1 359 ? 240.695 236.259 238.612 1.00 37.34 359 PRO B N 1
ATOM 6728 C CA . PRO B 1 359 ? 239.471 235.672 239.180 1.00 33.57 359 PRO B CA 1
ATOM 6729 C C . PRO B 1 359 ? 238.194 236.177 238.533 1.00 36.21 359 PRO B C 1
ATOM 6730 O O . PRO B 1 359 ? 237.166 235.495 238.616 1.00 36.33 359 PRO B O 1
ATOM 6734 N N . MET B 1 360 ? 238.217 237.354 237.903 1.00 38.09 360 MET B N 1
ATOM 6735 C CA . MET B 1 360 ? 237.018 237.852 237.236 1.00 38.15 360 MET B CA 1
ATOM 6736 C C . MET B 1 360 ? 236.731 237.071 235.959 1.00 37.92 360 MET B C 1
ATOM 6737 O O . MET B 1 360 ? 235.582 236.695 235.701 1.00 37.98 360 MET B O 1
ATOM 6742 N N . LYS B 1 361 ? 237.760 236.820 235.147 1.00 42.65 361 LYS B N 1
ATOM 6743 C CA . LYS B 1 361 ? 237.567 236.050 233.923 1.00 43.72 361 LYS B CA 1
ATOM 6744 C C . LYS B 1 361 ? 237.421 234.562 234.215 1.00 40.35 361 LYS B C 1
ATOM 6745 O O . LYS B 1 361 ? 236.637 233.871 233.555 1.00 39.33 361 LYS B O 1
ATOM 6751 N N . GLU B 1 362 ? 238.164 234.054 235.194 1.00 39.90 362 GLU B N 1
ATOM 6752 C CA . GLU B 1 362 ? 238.091 232.651 235.582 1.00 35.88 362 GLU B CA 1
ATOM 6753 C C . GLU B 1 362 ? 237.400 232.540 236.932 1.00 31.85 362 GLU B C 1
ATOM 6754 O O . GLU B 1 362 ? 237.988 232.928 237.954 1.00 32.01 362 GLU B O 1
ATOM 6760 N N . PRO B 1 363 ? 236.172 232.031 236.994 1.00 25.20 363 PRO B N 1
ATOM 6761 C CA . PRO B 1 363 ? 235.433 232.000 238.264 1.00 21.18 363 PRO B CA 1
ATOM 6762 C C . PRO B 1 363 ? 236.164 231.178 239.308 1.00 20.13 363 PRO B C 1
ATOM 6763 O O . PRO B 1 363 ? 236.751 230.132 238.992 1.00 21.51 363 PRO B O 1
ATOM 6767 N N . PRO B 1 364 ? 236.156 231.622 240.567 1.00 17.24 364 PRO B N 1
ATOM 6768 C CA . PRO B 1 364 ? 236.854 230.864 241.619 1.00 15.93 364 PRO B CA 1
ATOM 6769 C C . PRO B 1 364 ? 236.265 229.491 241.882 1.00 13.38 364 PRO B C 1
ATOM 6770 O O . PRO B 1 364 ? 236.965 228.634 242.435 1.00 14.29 364 PRO B O 1
ATOM 6774 N N . LEU B 1 365 ? 235.003 229.253 241.517 1.00 11.72 365 LEU B N 1
ATOM 6775 C CA . LEU B 1 365 ? 234.395 227.950 241.771 1.00 11.15 365 LEU B CA 1
ATOM 6776 C C . LEU B 1 365 ? 235.075 226.850 240.964 1.00 10.64 365 LEU B C 1
ATOM 6777 O O . LEU B 1 365 ? 235.301 225.748 241.475 1.00 12.46 365 LEU B O 1
ATOM 6782 N N . ILE B 1 366 ? 235.406 227.129 239.701 1.00 8.75 366 ILE B N 1
ATOM 6783 C CA . ILE B 1 366 ? 236.073 226.133 238.868 1.00 10.15 366 ILE B CA 1
ATOM 6784 C C . ILE B 1 366 ? 237.460 225.814 239.416 1.00 12.88 366 ILE B C 1
ATOM 6785 O O . ILE B 1 366 ? 237.869 224.647 239.473 1.00 12.93 366 ILE B O 1
ATOM 6790 N N . THR B 1 367 ? 238.207 226.843 239.823 1.00 10.39 367 THR B N 1
ATOM 6791 C CA . THR B 1 367 ? 239.525 226.615 240.407 1.00 8.54 367 THR B CA 1
ATOM 6792 C C . THR B 1 367 ? 239.422 225.826 241.706 1.00 8.99 367 THR B C 1
ATOM 6793 O O . THR B 1 367 ? 240.248 224.945 241.974 1.00 13.59 367 THR B O 1
ATOM 6797 N N . ALA B 1 368 ? 238.416 226.133 242.528 1.00 7.15 368 ALA B N 1
ATOM 6798 C CA . ALA B 1 368 ? 238.213 225.382 243.762 1.00 4.88 368 ALA B CA 1
ATOM 6799 C C . ALA B 1 368 ? 237.887 223.924 243.471 1.00 5.83 368 ALA B C 1
ATOM 6800 O O . ALA B 1 368 ? 238.372 223.023 244.164 1.00 6.63 368 ALA B O 1
ATOM 6802 N N . ASN B 1 369 ? 237.063 223.671 242.452 1.00 5.90 369 ASN B N 1
ATOM 6803 C CA . ASN B 1 369 ? 236.749 222.297 242.073 1.00 5.94 369 ASN B CA 1
ATOM 6804 C C . ASN B 1 369 ? 237.993 221.560 241.593 1.00 6.82 369 ASN B C 1
ATOM 6805 O O . ASN B 1 369 ? 238.197 220.386 241.927 1.00 7.63 369 ASN B O 1
ATOM 6810 N N . THR B 1 370 ? 238.834 222.231 240.803 1.00 7.17 370 THR B N 1
ATOM 6811 C CA . THR B 1 370 ? 240.074 221.610 240.343 1.00 5.97 370 THR B CA 1
ATOM 6812 C C . THR B 1 370 ? 240.995 221.286 241.515 1.00 4.96 370 THR B C 1
ATOM 6813 O O . THR B 1 370 ? 241.587 220.199 241.571 1.00 7.10 370 THR B O 1
ATOM 6817 N N . VAL B 1 371 ? 241.120 222.215 242.465 1.00 3.40 371 VAL B N 1
ATOM 6818 C CA . VAL B 1 371 ? 241.959 221.978 243.638 1.00 2.46 371 VAL B CA 1
ATOM 6819 C C . VAL B 1 371 ? 241.411 220.818 244.460 1.00 3.24 371 VAL B C 1
ATOM 6820 O O . VAL B 1 371 ? 242.170 219.978 244.958 1.00 4.47 371 VAL B O 1
ATOM 6824 N N . LEU B 1 372 ? 240.087 220.754 244.618 1.00 4.14 372 LEU B N 1
ATOM 6825 C CA . LEU B 1 372 ? 239.475 219.656 245.359 1.00 3.49 372 LEU B CA 1
ATOM 6826 C C . LEU B 1 372 ? 239.723 218.320 244.673 1.00 4.31 372 LEU B C 1
ATOM 6827 O O . LEU B 1 372 ? 239.991 217.312 245.338 1.00 4.51 372 LEU B O 1
ATOM 6832 N N . SER B 1 373 ? 239.623 218.289 243.343 1.00 3.86 373 SER B N 1
ATOM 6833 C CA . SER B 1 373 ? 239.893 217.056 242.611 1.00 3.34 373 SER B CA 1
ATOM 6834 C C . SER B 1 373 ? 241.348 216.633 242.763 1.00 4.09 373 SER B C 1
ATOM 6835 O O . SER B 1 373 ? 241.646 215.441 242.897 1.00 5.83 373 SER B O 1
ATOM 6838 N N . ILE B 1 374 ? 242.270 217.598 242.737 1.00 3.93 374 ILE B N 1
ATOM 6839 C CA . ILE B 1 374 ? 243.686 217.274 242.894 1.00 2.92 374 ILE B CA 1
ATOM 6840 C C . ILE B 1 374 ? 243.968 216.746 244.296 1.00 3.62 374 ILE B C 1
ATOM 6841 O O . ILE B 1 374 ? 244.695 215.760 244.467 1.00 6.25 374 ILE B O 1
ATOM 6846 N N . LEU B 1 375 ? 243.398 217.387 245.319 1.00 3.15 375 LEU B N 1
ATOM 6847 C CA . LEU B 1 375 ? 243.647 216.976 246.697 1.00 2.82 375 LEU B CA 1
ATOM 6848 C C . LEU B 1 375 ? 243.061 215.607 247.016 1.00 4.80 375 LEU B C 1
ATOM 6849 O O . LEU B 1 375 ? 243.504 214.967 247.975 1.00 6.82 375 LEU B O 1
ATOM 6854 N N . ALA B 1 376 ? 242.080 215.145 246.240 1.00 5.24 376 ALA B N 1
ATOM 6855 C CA . ALA B 1 376 ? 241.430 213.864 246.474 1.00 4.69 376 ALA B CA 1
ATOM 6856 C C . ALA B 1 376 ? 241.990 212.756 245.589 1.00 6.92 376 ALA B C 1
ATOM 6857 O O . ALA B 1 376 ? 241.351 211.710 245.437 1.00 10.01 376 ALA B O 1
ATOM 6859 N N . VAL B 1 377 ? 243.169 212.968 245.001 1.00 7.42 377 VAL B N 1
ATOM 6860 C CA . VAL B 1 377 ? 243.767 211.962 244.134 1.00 8.92 377 VAL B CA 1
ATOM 6861 C C . VAL B 1 377 ? 244.174 210.745 244.959 1.00 12.47 377 VAL B C 1
ATOM 6862 O O . VAL B 1 377 ? 244.432 210.836 246.167 1.00 14.10 377 VAL B O 1
ATOM 6866 N N . ASP B 1 378 ? 244.215 209.584 244.301 1.00 12.83 378 ASP B N 1
ATOM 6867 C CA . ASP B 1 378 ? 244.564 208.324 244.957 1.00 11.78 378 ASP B CA 1
ATOM 6868 C C . ASP B 1 378 ? 246.084 208.191 244.984 1.00 12.34 378 ASP B C 1
ATOM 6869 O O . ASP B 1 378 ? 246.698 207.448 244.214 1.00 16.93 378 ASP B O 1
ATOM 6874 N N . TYR B 1 379 ? 246.698 208.938 245.894 1.00 11.31 379 TYR B N 1
ATOM 6875 C CA . TYR B 1 379 ? 248.142 208.948 246.067 1.00 9.44 379 TYR B CA 1
ATOM 6876 C C . TYR B 1 379 ? 248.433 209.166 247.542 1.00 9.82 379 TYR B C 1
ATOM 6877 O O . TYR B 1 379 ? 247.596 209.719 248.266 1.00 13.68 379 TYR B O 1
ATOM 6886 N N . PRO B 1 380 ? 249.594 208.724 248.026 1.00 9.10 380 PRO B N 1
ATOM 6887 C CA . PRO B 1 380 ? 249.965 209.023 249.414 1.00 10.55 380 PRO B CA 1
ATOM 6888 C C . PRO B 1 380 ? 249.988 210.524 249.664 1.00 11.57 380 PRO B C 1
ATOM 6889 O O . PRO B 1 380 ? 250.458 211.304 248.834 1.00 14.27 380 PRO B O 1
ATOM 6893 N N . VAL B 1 381 ? 249.472 210.924 250.828 1.00 8.90 381 VAL B N 1
ATOM 6894 C CA . VAL B 1 381 ? 249.352 212.345 251.139 1.00 8.53 381 VAL B CA 1
ATOM 6895 C C . VAL B 1 381 ? 250.704 213.012 251.349 1.00 11.31 381 VAL B C 1
ATOM 6896 O O . VAL B 1 381 ? 250.809 214.236 251.202 1.00 11.84 381 VAL B O 1
ATOM 6900 N N . ASP B 1 382 ? 251.741 212.250 251.689 1.00 11.25 382 ASP B N 1
ATOM 6901 C CA . ASP B 1 382 ? 253.076 212.805 251.856 1.00 10.96 382 ASP B CA 1
ATOM 6902 C C . ASP B 1 382 ? 253.899 212.771 250.576 1.00 9.70 382 ASP B C 1
ATOM 6903 O O . ASP B 1 382 ? 255.005 213.320 250.555 1.00 11.57 382 ASP B O 1
ATOM 6908 N N . LYS B 1 383 ? 253.391 212.145 249.515 1.00 8.81 383 LYS B N 1
ATOM 6909 C CA . LYS B 1 383 ? 254.104 212.039 248.250 1.00 8.05 383 LYS B CA 1
ATOM 6910 C C . LYS B 1 383 ? 253.489 212.896 247.152 1.00 7.32 383 LYS B C 1
ATOM 6911 O O . LYS B 1 383 ? 253.889 212.775 245.990 1.00 9.41 383 LYS B O 1
ATOM 6917 N N . VAL B 1 384 ? 252.527 213.753 247.483 1.00 7.49 384 VAL B N 1
ATOM 6918 C CA . VAL B 1 384 ? 251.882 214.617 246.500 1.00 6.18 384 VAL B CA 1
ATOM 6919 C C . VAL B 1 384 ? 251.743 216.014 247.089 1.00 6.08 384 VAL B C 1
ATOM 6920 O O . VAL B 1 384 ? 251.432 216.176 248.274 1.00 9.17 384 VAL B O 1
ATOM 6924 N N . ALA B 1 385 ? 252.007 217.025 246.263 1.00 5.00 385 ALA B N 1
ATOM 6925 C CA . ALA B 1 385 ? 251.853 218.415 246.661 1.00 3.75 385 ALA B CA 1
ATOM 6926 C C . ALA B 1 385 ? 251.185 219.184 245.533 1.00 4.27 385 ALA B C 1
ATOM 6927 O O . ALA B 1 385 ? 251.302 218.821 244.360 1.00 6.61 385 ALA B O 1
ATOM 6929 N N . CYS B 1 386 ? 250.478 220.251 245.898 1.00 2.89 386 CYS B N 1
ATOM 6930 C CA . CYS B 1 386 ? 249.749 221.077 244.946 1.00 2.84 386 CYS B CA 1
ATOM 6931 C C . CYS B 1 386 ? 250.207 222.522 245.071 1.00 3.98 386 CYS B C 1
ATOM 6932 O O . CYS B 1 386 ? 250.268 223.065 246.179 1.00 5.63 386 CYS B O 1
ATOM 6935 N N . TYR B 1 387 ? 250.526 223.138 243.936 1.00 3.45 387 TYR B N 1
ATOM 6936 C CA . TYR B 1 387 ? 250.934 224.532 243.871 1.00 3.11 387 TYR B CA 1
ATOM 6937 C C . TYR B 1 387 ? 249.947 225.307 243.013 1.00 4.16 387 TYR B C 1
ATOM 6938 O O . TYR B 1 387 ? 249.539 224.837 241.946 1.00 6.78 387 TYR B O 1
ATOM 6947 N N . VAL B 1 388 ? 249.554 226.483 243.491 1.00 3.89 388 VAL B N 1
ATOM 6948 C CA . VAL B 1 388 ? 248.641 227.367 242.778 1.00 5.47 388 VAL B CA 1
ATOM 6949 C C . VAL B 1 388 ? 249.348 228.697 242.565 1.00 8.40 388 VAL B C 1
ATOM 6950 O O . VAL B 1 388 ? 249.789 229.333 243.530 1.00 8.61 388 VAL B O 1
ATOM 6954 N N . SER B 1 389 ? 249.454 229.114 241.308 1.00 9.49 389 SER B N 1
ATOM 6955 C CA . SER B 1 389 ? 250.077 230.375 240.937 1.00 10.81 389 SER B CA 1
ATOM 6956 C C . SER B 1 389 ? 248.992 231.367 240.549 1.00 19.92 389 SER B C 1
ATOM 6957 O O . SER B 1 389 ? 248.090 231.033 239.773 1.00 26.21 389 SER B O 1
ATOM 6960 N N . ASP B 1 390 ? 249.072 232.573 241.104 1.00 20.36 390 ASP B N 1
ATOM 6961 C CA . ASP B 1 390 ? 248.102 233.636 240.853 1.00 22.40 390 ASP B CA 1
ATOM 6962 C C . ASP B 1 390 ? 248.853 234.830 240.275 1.00 25.94 390 ASP B C 1
ATOM 6963 O O . ASP B 1 390 ? 249.529 235.561 241.007 1.00 28.56 390 ASP B O 1
ATOM 6968 N N . ASP B 1 391 ? 248.738 235.026 238.960 1.00 26.52 391 ASP B N 1
ATOM 6969 C CA . ASP B 1 391 ? 249.418 236.147 238.321 1.00 28.07 391 ASP B CA 1
ATOM 6970 C C . ASP B 1 391 ? 248.780 237.479 238.691 1.00 33.52 391 ASP B C 1
ATOM 6971 O O . ASP B 1 391 ? 249.467 238.507 238.716 1.00 35.82 391 ASP B O 1
ATOM 6976 N N . GLY B 1 392 ? 247.479 237.487 238.977 1.00 31.66 392 GLY B N 1
ATOM 6977 C CA . GLY B 1 392 ? 246.798 238.716 239.335 1.00 27.54 392 GLY B CA 1
ATOM 6978 C C . GLY B 1 392 ? 247.009 239.183 240.757 1.00 25.77 392 GLY B C 1
ATOM 6979 O O . GLY B 1 392 ? 246.689 240.336 241.064 1.00 31.20 392 GLY B O 1
ATOM 6980 N N . ALA B 1 393 ? 247.540 238.320 241.626 1.00 21.94 393 ALA B N 1
ATOM 6981 C CA . ALA B 1 393 ? 247.792 238.656 243.028 1.00 18.47 393 ALA B CA 1
ATOM 6982 C C . ALA B 1 393 ? 246.528 239.173 243.711 1.00 19.24 393 ALA B C 1
ATOM 6983 O O . ALA B 1 393 ? 246.560 240.127 244.490 1.00 23.84 393 ALA B O 1
ATOM 6985 N N . ALA B 1 394 ? 245.402 238.532 243.414 1.00 17.45 394 ALA B N 1
ATOM 6986 C CA . ALA B 1 394 ? 244.113 238.948 243.945 1.00 15.22 394 ALA B CA 1
ATOM 6987 C C . ALA B 1 394 ? 243.815 238.231 245.254 1.00 15.51 394 ALA B C 1
ATOM 6988 O O . ALA B 1 394 ? 244.046 237.026 245.384 1.00 19.89 394 ALA B O 1
ATOM 6990 N N . MET B 1 395 ? 243.300 238.986 246.227 1.00 15.62 395 MET B N 1
ATOM 6991 C CA . MET B 1 395 ? 242.923 238.403 247.510 1.00 13.33 395 MET B CA 1
ATOM 6992 C C . MET B 1 395 ? 241.736 237.459 247.385 1.00 14.02 395 MET B C 1
ATOM 6993 O O . MET B 1 395 ? 241.551 236.595 248.251 1.00 17.01 395 MET B O 1
ATOM 6998 N N . LEU B 1 396 ? 240.929 237.605 246.330 1.00 11.47 396 LEU B N 1
ATOM 6999 C CA . LEU B 1 396 ? 239.800 236.704 246.129 1.00 9.34 396 LEU B CA 1
ATOM 7000 C C . LEU B 1 396 ? 240.270 235.267 245.949 1.00 11.50 396 LEU B C 1
ATOM 7001 O O . LEU B 1 396 ? 239.682 234.340 246.515 1.00 12.83 396 LEU B O 1
ATOM 7006 N N . THR B 1 397 ? 241.333 235.064 245.167 1.00 11.92 397 THR B N 1
ATOM 7007 C CA . THR B 1 397 ? 241.885 233.724 244.999 1.00 9.25 397 THR B CA 1
ATOM 7008 C C . THR B 1 397 ? 242.428 233.184 246.317 1.00 8.19 397 THR B C 1
ATOM 7009 O O . THR B 1 397 ? 242.272 231.996 246.621 1.00 11.05 397 THR B O 1
ATOM 7013 N N . PHE B 1 398 ? 243.070 234.043 247.111 1.00 7.03 398 PHE B N 1
ATOM 7014 C CA . PHE B 1 398 ? 243.593 233.618 248.406 1.00 7.23 398 PHE B CA 1
ATOM 7015 C C . PHE B 1 398 ? 242.471 233.141 249.322 1.00 9.58 398 PHE B C 1
ATOM 7016 O O . PHE B 1 398 ? 242.572 232.079 249.950 1.00 11.46 398 PHE B O 1
ATOM 7024 N N . GLU B 1 399 ? 241.381 233.909 249.398 1.00 10.77 399 GLU B N 1
ATOM 7025 C CA . GLU B 1 399 ? 240.264 233.520 250.254 1.00 7.81 399 GLU B CA 1
ATOM 7026 C C . GLU B 1 399 ? 239.559 232.277 249.720 1.00 7.57 399 GLU B C 1
ATOM 7027 O O . GLU B 1 399 ? 239.122 231.420 250.500 1.00 9.55 399 GLU B O 1
ATOM 7033 N N . ALA B 1 400 ? 239.438 232.159 248.395 1.00 5.48 400 ALA B N 1
ATOM 7034 C CA . ALA B 1 400 ? 238.839 230.965 247.813 1.00 5.75 400 ALA B CA 1
ATOM 7035 C C . ALA B 1 400 ? 239.662 229.722 248.119 1.00 8.98 400 ALA B C 1
ATOM 7036 O O . ALA B 1 400 ? 239.098 228.671 248.439 1.00 10.53 400 ALA B O 1
ATOM 7038 N N . LEU B 1 401 ? 240.990 229.818 248.027 1.00 8.52 401 LEU B N 1
ATOM 7039 C CA . LEU B 1 401 ? 241.847 228.700 248.402 1.00 6.37 401 LEU B CA 1
ATOM 7040 C C . LEU B 1 401 ? 241.753 228.386 249.889 1.00 8.30 401 LEU B C 1
ATOM 7041 O O . LEU B 1 401 ? 241.755 227.210 250.270 1.00 12.05 401 LEU B O 1
ATOM 7046 N N . SER B 1 402 ? 241.668 229.412 250.738 1.00 7.67 402 SER B N 1
ATOM 7047 C CA . SER B 1 402 ? 241.499 229.183 252.166 1.00 7.68 402 SER B CA 1
ATOM 7048 C C . SER B 1 402 ? 240.194 228.471 252.495 1.00 10.11 402 SER B C 1
ATOM 7049 O O . SER B 1 402 ? 240.173 227.638 253.407 1.00 15.89 402 SER B O 1
ATOM 7052 N N . GLU B 1 403 ? 239.111 228.776 251.779 1.00 10.39 403 GLU B N 1
ATOM 7053 C CA . GLU B 1 403 ? 237.848 228.073 251.982 1.00 10.35 403 GLU B CA 1
ATOM 7054 C C . GLU B 1 403 ? 237.842 226.679 251.367 1.00 9.67 403 GLU B C 1
ATOM 7055 O O . GLU B 1 403 ? 237.218 225.762 251.922 1.00 13.71 403 GLU B O 1
ATOM 7061 N N . THR B 1 404 ? 238.518 226.496 250.234 1.00 7.12 404 THR B N 1
ATOM 7062 C CA . THR B 1 404 ? 238.678 225.186 249.622 1.00 6.16 404 THR B CA 1
ATOM 7063 C C . THR B 1 404 ? 239.514 224.248 250.474 1.00 7.76 404 THR B C 1
ATOM 7064 O O . THR B 1 404 ? 239.282 223.035 250.452 1.00 10.71 404 THR B O 1
ATOM 7068 N N . SER B 1 405 ? 240.474 224.784 251.228 1.00 8.32 405 SER B N 1
ATOM 7069 C CA . SER B 1 405 ? 241.227 223.996 252.189 1.00 7.89 405 SER B CA 1
ATOM 7070 C C . SER B 1 405 ? 240.409 223.574 253.397 1.00 11.28 405 SER B C 1
ATOM 7071 O O . SER B 1 405 ? 240.763 222.581 254.040 1.00 19.05 405 SER B O 1
ATOM 7074 N N . GLU B 1 406 ? 239.335 224.292 253.723 1.00 9.65 406 GLU B N 1
ATOM 7075 C CA . GLU B 1 406 ? 238.426 223.880 254.782 1.00 11.02 406 GLU B CA 1
ATOM 7076 C C . GLU B 1 406 ? 237.372 222.898 254.296 1.00 11.56 406 GLU B C 1
ATOM 7077 O O . GLU B 1 406 ? 236.994 221.993 255.049 1.00 11.74 406 GLU B O 1
ATOM 7083 N N . PHE B 1 407 ? 236.888 223.058 253.064 1.00 9.93 407 PHE B N 1
ATOM 7084 C CA . PHE B 1 407 ? 235.941 222.089 252.518 1.00 6.09 407 PHE B CA 1
ATOM 7085 C C . PHE B 1 407 ? 236.629 220.775 252.167 1.00 7.11 407 PHE B C 1
ATOM 7086 O O . PHE B 1 407 ? 235.992 219.714 252.156 1.00 10.55 407 PHE B O 1
ATOM 7094 N N . ALA B 1 408 ? 237.927 220.828 251.869 1.00 7.18 408 ALA B N 1
ATOM 7095 C CA . ALA B 1 408 ? 238.687 219.637 251.510 1.00 6.31 408 ALA B CA 1
ATOM 7096 C C . ALA B 1 408 ? 238.721 218.650 252.667 1.00 7.11 408 ALA B C 1
ATOM 7097 O O . ALA B 1 408 ? 238.623 217.437 252.457 1.00 9.03 408 ALA B O 1
ATOM 7099 N N . ARG B 1 409 ? 238.843 219.167 253.892 1.00 6.71 409 ARG B N 1
ATOM 7100 C CA . ARG B 1 409 ? 238.919 218.322 255.077 1.00 8.29 409 ARG B CA 1
ATOM 7101 C C . ARG B 1 409 ? 237.685 217.451 255.255 1.00 10.66 409 ARG B C 1
ATOM 7102 O O . ARG B 1 409 ? 237.758 216.439 255.961 1.00 19.94 409 ARG B O 1
ATOM 7110 N N . LYS B 1 410 ? 236.564 217.815 254.645 1.00 7.83 410 LYS B N 1
ATOM 7111 C CA . LYS B 1 410 ? 235.367 216.987 254.623 1.00 6.51 410 LYS B CA 1
ATOM 7112 C C . LYS B 1 410 ? 235.199 216.224 253.322 1.00 6.53 410 LYS B C 1
ATOM 7113 O O . LYS B 1 410 ? 234.704 215.094 253.334 1.00 9.54 410 LYS B O 1
ATOM 7119 N N . TRP B 1 411 ? 235.599 216.814 252.194 1.00 5.51 411 TRP B N 1
ATOM 7120 C CA . TRP B 1 411 ? 235.368 216.180 250.899 1.00 3.91 411 TRP B CA 1
ATOM 7121 C C . TRP B 1 411 ? 236.297 214.990 250.680 1.00 6.59 411 TRP B C 1
ATOM 7122 O O . TRP B 1 411 ? 235.862 213.932 250.212 1.00 10.88 411 TRP B O 1
ATOM 7133 N N . VAL B 1 412 ? 237.585 215.146 251.003 1.00 7.04 412 VAL B N 1
ATOM 7134 C CA . VAL B 1 412 ? 238.566 214.110 250.669 1.00 5.81 412 VAL B CA 1
ATOM 7135 C C . VAL B 1 412 ? 238.292 212.787 251.378 1.00 7.40 412 VAL B C 1
ATOM 7136 O O . VAL B 1 412 ? 238.299 211.741 250.706 1.00 9.31 412 VAL B O 1
ATOM 7140 N N . PRO B 1 413 ? 238.069 212.742 252.699 1.00 8.19 413 PRO B N 1
ATOM 7141 C CA . PRO B 1 413 ? 237.779 211.443 253.330 1.00 9.15 413 PRO B CA 1
ATOM 7142 C C . PRO B 1 413 ? 236.533 210.769 252.785 1.00 8.10 413 PRO B C 1
ATOM 7143 O O . PRO B 1 413 ? 236.512 209.539 252.662 1.00 10.83 413 PRO B O 1
ATOM 7147 N N . PHE B 1 414 ? 235.500 211.539 252.441 1.00 6.70 414 PHE B N 1
ATOM 7148 C CA . PHE B 1 414 ? 234.290 210.960 251.864 1.00 5.47 414 PHE B CA 1
ATOM 7149 C C . PHE B 1 414 ? 234.594 210.258 250.545 1.00 6.69 414 PHE B C 1
ATOM 7150 O O . PHE B 1 414 ? 234.195 209.105 250.332 1.00 8.91 414 PHE B O 1
ATOM 7158 N N . CYS B 1 415 ? 235.318 210.939 249.654 1.00 6.52 415 CYS B N 1
ATOM 7159 C CA . CYS B 1 415 ? 235.669 210.348 248.367 1.00 6.73 415 CYS B CA 1
ATOM 7160 C C . CYS B 1 415 ? 236.563 209.129 248.542 1.00 8.81 415 CYS B C 1
ATOM 7161 O O . CYS B 1 415 ? 236.387 208.118 247.854 1.00 10.60 415 CYS B O 1
ATOM 7164 N N . LYS B 1 416 ? 237.534 209.207 249.455 1.00 7.85 416 LYS B N 1
ATOM 7165 C CA . LYS B 1 416 ? 238.442 208.081 249.646 1.00 6.65 416 LYS B CA 1
ATOM 7166 C C . LYS B 1 416 ? 237.728 206.879 250.251 1.00 7.93 416 LYS B C 1
ATOM 7167 O O . LYS B 1 416 ? 238.072 205.735 249.934 1.00 9.64 416 LYS B O 1
ATOM 7173 N N . LYS B 1 417 ? 236.740 207.111 251.115 1.00 8.88 417 LYS B N 1
ATOM 7174 C CA . LYS B 1 417 ? 236.001 206.008 251.716 1.00 8.10 417 LYS B CA 1
ATOM 7175 C C . LYS B 1 417 ? 235.029 205.370 250.732 1.00 7.24 417 LYS B C 1
ATOM 7176 O O . LYS B 1 417 ? 234.921 204.140 250.676 1.00 7.93 417 LYS B O 1
ATOM 7182 N N . PHE B 1 418 ? 234.313 206.177 249.949 1.00 7.28 418 PHE B N 1
ATOM 7183 C CA . PHE B 1 418 ? 233.254 205.661 249.091 1.00 8.86 418 PHE B CA 1
ATOM 7184 C C . PHE B 1 418 ? 233.669 205.523 247.631 1.00 11.12 418 PHE B C 1
ATOM 7185 O O . PHE B 1 418 ? 232.820 205.209 246.790 1.00 14.76 418 PHE B O 1
ATOM 7193 N N . CYS B 1 419 ? 234.945 205.739 247.313 1.00 11.50 419 CYS B N 1
ATOM 7194 C CA . CYS B 1 419 ? 235.461 205.593 245.951 1.00 12.28 419 CYS B CA 1
ATOM 7195 C C . CYS B 1 419 ? 234.666 206.444 244.962 1.00 14.79 419 CYS B C 1
ATOM 7196 O O . CYS B 1 419 ? 234.255 205.987 243.894 1.00 13.96 419 CYS B O 1
ATOM 7199 N N . ILE B 1 420 ? 234.448 207.705 245.335 1.00 12.54 420 ILE B N 1
ATOM 7200 C CA . ILE B 1 420 ? 233.646 208.607 244.518 1.00 9.08 420 ILE B CA 1
ATOM 7201 C C . ILE B 1 420 ? 234.433 209.015 243.281 1.00 10.27 420 ILE B C 1
ATOM 7202 O O . ILE B 1 420 ? 235.601 209.414 243.370 1.00 14.74 420 ILE B O 1
ATOM 7207 N N . GLU B 1 421 ? 233.793 208.911 242.113 1.00 9.31 421 GLU B N 1
ATOM 7208 C CA . GLU B 1 421 ? 234.381 209.333 240.849 1.00 11.82 421 GLU B CA 1
ATOM 7209 C C . GLU B 1 421 ? 233.309 210.091 240.073 1.00 14.31 421 GLU B C 1
ATOM 7210 O O . GLU B 1 421 ? 232.196 209.566 239.889 1.00 16.85 421 GLU B O 1
ATOM 7216 N N . PRO B 1 422 ? 233.597 211.313 239.604 1.00 12.68 422 PRO B N 1
ATOM 7217 C CA . PRO B 1 422 ? 234.850 212.066 239.745 1.00 10.97 422 PRO B CA 1
ATOM 7218 C C . PRO B 1 422 ? 234.981 212.730 241.110 1.00 12.13 422 PRO B C 1
ATOM 7219 O O . PRO B 1 422 ? 234.018 212.808 241.866 1.00 11.89 422 PRO B O 1
ATOM 7223 N N . ARG B 1 423 ? 236.174 213.218 241.449 1.00 12.15 423 ARG B N 1
ATOM 7224 C CA . ARG B 1 423 ? 236.405 213.838 242.746 1.00 7.96 423 ARG B CA 1
ATOM 7225 C C . ARG B 1 423 ? 235.974 215.298 242.799 1.00 7.54 423 ARG B C 1
ATOM 7226 O O . ARG B 1 423 ? 235.968 215.883 243.887 1.00 7.30 423 ARG B O 1
ATOM 7234 N N . ALA B 1 424 ? 235.620 215.897 241.668 1.00 6.81 424 ALA B N 1
ATOM 7235 C CA . ALA B 1 424 ? 235.140 217.273 241.662 1.00 7.08 424 ALA B CA 1
ATOM 7236 C C . ALA B 1 424 ? 233.682 217.308 242.102 1.00 10.87 424 ALA B C 1
ATOM 7237 O O . ALA B 1 424 ? 232.844 216.646 241.480 1.00 14.29 424 ALA B O 1
ATOM 7239 N N . PRO B 1 425 ? 233.338 218.047 243.161 1.00 9.07 425 PRO B N 1
ATOM 7240 C CA . PRO B 1 425 ? 231.944 218.025 243.643 1.00 9.00 425 PRO B CA 1
ATOM 7241 C C . PRO B 1 425 ? 230.930 218.503 242.618 1.00 10.48 425 PRO B C 1
ATOM 7242 O O . PRO B 1 425 ? 229.835 217.932 242.527 1.00 13.82 425 PRO B O 1
ATOM 7246 N N . GLU B 1 426 ? 231.267 219.532 241.837 1.00 11.86 426 GLU B N 1
ATOM 7247 C CA . GLU B 1 426 ? 230.306 220.093 240.891 1.00 13.50 426 GLU B CA 1
ATOM 7248 C C . GLU B 1 426 ? 229.920 219.076 239.826 1.00 17.52 426 GLU B C 1
ATOM 7249 O O . GLU B 1 426 ? 228.738 218.914 239.504 1.00 20.24 426 GLU B O 1
ATOM 7255 N N . TRP B 1 427 ? 230.908 218.380 239.265 1.00 15.57 427 TRP B N 1
ATOM 7256 C CA . TRP B 1 427 ? 230.622 217.393 238.232 1.00 16.93 427 TRP B CA 1
ATOM 7257 C C . TRP B 1 427 ? 230.074 216.096 238.813 1.00 16.21 427 TRP B C 1
ATOM 7258 O O . TRP B 1 427 ? 229.334 215.382 238.127 1.00 18.68 427 TRP B O 1
ATOM 7269 N N . TYR B 1 428 ? 230.424 215.771 240.059 1.00 12.27 428 TYR B N 1
ATOM 7270 C CA . TYR B 1 428 ? 229.894 214.559 240.673 1.00 11.80 428 TYR B CA 1
ATOM 7271 C C . TYR B 1 428 ? 228.416 214.708 241.009 1.00 13.93 428 TYR B C 1
ATOM 7272 O O . TYR B 1 428 ? 227.621 213.796 240.753 1.00 21.55 428 TYR B O 1
ATOM 7281 N N . PHE B 1 429 ? 228.026 215.847 241.582 1.00 11.37 429 PHE B N 1
ATOM 7282 C CA . PHE B 1 429 ? 226.641 216.047 241.986 1.00 9.33 429 PHE B CA 1
ATOM 7283 C C . PHE B 1 429 ? 225.727 216.425 240.829 1.00 13.24 429 PHE B C 1
ATOM 7284 O O . PHE B 1 429 ? 224.508 216.477 241.018 1.00 18.97 429 PHE B O 1
ATOM 7292 N N . ALA B 1 430 ? 226.278 216.689 239.644 1.00 14.03 430 ALA B N 1
ATOM 7293 C CA . ALA B 1 430 ? 225.488 217.029 238.468 1.00 15.52 430 ALA B CA 1
ATOM 7294 C C . ALA B 1 430 ? 225.445 215.892 237.454 1.00 17.94 430 ALA B C 1
ATOM 7295 O O . ALA B 1 430 ? 225.138 216.123 236.280 1.00 22.29 430 ALA B O 1
ATOM 7297 N N . GLN B 1 431 ? 225.747 214.670 237.882 1.00 22.63 431 GLN B N 1
ATOM 7298 C CA . GLN B 1 431 ? 225.766 213.517 236.993 1.00 29.99 431 GLN B CA 1
ATOM 7299 C C . GLN B 1 431 ? 224.395 212.855 236.971 1.00 43.98 431 GLN B C 1
ATOM 7300 O O . GLN B 1 431 ? 223.779 212.651 238.022 1.00 39.21 431 GLN B O 1
ATOM 7306 N N . LYS B 1 432 ? 223.922 212.521 235.770 1.00 52.53 432 LYS B N 1
ATOM 7307 C CA . LYS B 1 432 ? 222.639 211.850 235.612 1.00 63.19 432 LYS B CA 1
ATOM 7308 C C . LYS B 1 432 ? 222.728 210.344 235.823 1.00 61.00 432 LYS B C 1
ATOM 7309 O O . LYS B 1 432 ? 221.687 209.681 235.877 1.00 61.74 432 LYS B O 1
ATOM 7315 N N . VAL B 1 433 ? 223.937 209.793 235.938 1.00 54.82 433 VAL B N 1
ATOM 7316 C CA . VAL B 1 433 ? 224.093 208.366 236.180 1.00 51.85 433 VAL B CA 1
ATOM 7317 C C . VAL B 1 433 ? 223.601 208.029 237.583 1.00 44.53 433 VAL B C 1
ATOM 7318 O O . VAL B 1 433 ? 223.693 208.841 238.514 1.00 45.72 433 VAL B O 1
ATOM 7322 N N . ASP B 1 434 ? 223.057 206.822 237.735 1.00 38.54 434 ASP B N 1
ATOM 7323 C CA . ASP B 1 434 ? 222.592 206.366 239.038 1.00 35.31 434 ASP B CA 1
ATOM 7324 C C . ASP B 1 434 ? 223.755 206.319 240.020 1.00 34.01 434 ASP B C 1
ATOM 7325 O O . ASP B 1 434 ? 224.703 205.550 239.839 1.00 38.60 434 ASP B O 1
ATOM 7330 N N . TYR B 1 435 ? 223.679 207.147 241.063 1.00 28.07 435 TYR B N 1
ATOM 7331 C CA . TYR B 1 435 ? 224.766 207.256 242.027 1.00 21.41 435 TYR B CA 1
ATOM 7332 C C . TYR B 1 435 ? 224.795 206.110 243.029 1.00 22.46 435 TYR B C 1
ATOM 7333 O O . TYR B 1 435 ? 225.766 205.997 243.784 1.00 23.96 435 TYR B O 1
ATOM 7342 N N . LEU B 1 436 ? 223.767 205.267 243.058 1.00 22.66 436 LEU B N 1
ATOM 7343 C CA . LEU B 1 436 ? 223.731 204.118 243.951 1.00 19.23 436 LEU B CA 1
ATOM 7344 C C . LEU B 1 436 ? 224.325 202.865 243.323 1.00 20.49 436 LEU B C 1
ATOM 7345 O O . LEU B 1 436 ? 224.359 201.818 243.977 1.00 22.98 436 LEU B O 1
ATOM 7350 N N . LYS B 1 437 ? 224.786 202.945 242.078 1.00 22.21 437 LYS B N 1
ATOM 7351 C CA . LYS B 1 437 ? 225.355 201.784 241.410 1.00 25.14 437 LYS B CA 1
ATOM 7352 C C . LYS B 1 437 ? 226.705 201.418 242.013 1.00 25.55 437 LYS B C 1
ATOM 7353 O O . LYS B 1 437 ? 227.545 202.285 242.269 1.00 29.72 437 LYS B O 1
ATOM 7359 N N . ASP B 1 438 ? 226.903 200.120 242.244 1.00 20.71 438 ASP B N 1
ATOM 7360 C CA . ASP B 1 438 ? 228.165 199.558 242.723 1.00 21.27 438 ASP B CA 1
ATOM 7361 C C . ASP B 1 438 ? 228.580 200.109 244.083 1.00 20.64 438 ASP B C 1
ATOM 7362 O O . ASP B 1 438 ? 229.768 200.111 244.418 1.00 26.82 438 ASP B O 1
ATOM 7367 N N . LYS B 1 439 ? 227.625 200.577 244.881 1.00 13.59 439 LYS B N 1
ATOM 7368 C CA . LYS B 1 439 ? 227.898 201.078 246.222 1.00 11.65 439 LYS B CA 1
ATOM 7369 C C . LYS B 1 439 ? 227.428 200.053 247.245 1.00 10.79 439 LYS B C 1
ATOM 7370 O O . LYS B 1 439 ? 226.274 199.615 247.206 1.00 18.59 439 LYS B O 1
ATOM 7376 N N . VAL B 1 440 ? 228.322 199.674 248.155 1.00 8.61 440 VAL B N 1
ATOM 7377 C CA . VAL B 1 440 ? 228.038 198.622 249.125 1.00 8.80 440 VAL B CA 1
ATOM 7378 C C . VAL B 1 440 ? 228.090 199.105 250.566 1.00 9.52 440 VAL B C 1
ATOM 7379 O O . VAL B 1 440 ? 227.626 198.378 251.458 1.00 11.66 440 VAL B O 1
ATOM 7383 N N . ASP B 1 441 ? 228.634 200.288 250.834 1.00 10.21 441 ASP B N 1
ATOM 7384 C CA . ASP B 1 441 ? 228.723 200.771 252.205 1.00 10.86 441 ASP B CA 1
ATOM 7385 C C . ASP B 1 441 ? 227.340 201.113 252.745 1.00 13.79 441 ASP B C 1
ATOM 7386 O O . ASP B 1 441 ? 226.521 201.730 252.059 1.00 16.51 441 ASP B O 1
ATOM 7391 N N . ALA B 1 442 ? 227.087 200.712 253.993 1.00 10.83 442 ALA B N 1
ATOM 7392 C CA . ALA B 1 442 ? 225.761 200.868 254.580 1.00 13.04 442 ALA B CA 1
ATOM 7393 C C . ALA B 1 442 ? 225.413 202.320 254.883 1.00 17.39 442 ALA B C 1
ATOM 7394 O O . ALA B 1 442 ? 224.227 202.644 255.003 1.00 17.16 442 ALA B O 1
ATOM 7396 N N . THR B 1 443 ? 226.408 203.198 255.008 1.00 16.19 443 THR B N 1
ATOM 7397 C CA . THR B 1 443 ? 226.180 204.592 255.369 1.00 11.75 443 THR B CA 1
ATOM 7398 C C . THR B 1 443 ? 226.385 205.541 254.193 1.00 10.73 443 THR B C 1
ATOM 7399 O O . THR B 1 443 ? 226.798 206.686 254.392 1.00 14.23 443 THR B O 1
ATOM 7403 N N . PHE B 1 444 ? 226.105 205.089 252.970 1.00 9.59 444 PHE B N 1
ATOM 7404 C CA . PHE B 1 444 ? 226.361 205.927 251.804 1.00 8.47 444 PHE B CA 1
ATOM 7405 C C . PHE B 1 444 ? 225.328 207.041 251.670 1.00 11.83 444 PHE B C 1
ATOM 7406 O O . PHE B 1 444 ? 225.683 208.185 251.364 1.00 20.45 444 PHE B O 1
ATOM 7414 N N . ILE B 1 445 ? 224.050 206.732 251.898 1.00 9.55 445 ILE B N 1
ATOM 7415 C CA . ILE B 1 445 ? 222.984 207.688 251.601 1.00 10.08 445 ILE B CA 1
ATOM 7416 C C . ILE B 1 445 ? 223.061 208.894 252.532 1.00 12.79 445 ILE B C 1
ATOM 7417 O O . ILE B 1 445 ? 223.017 210.048 252.085 1.00 14.22 445 ILE B O 1
ATOM 7422 N N . ARG B 1 446 ? 223.173 208.646 253.839 1.00 11.70 446 ARG B N 1
ATOM 7423 C CA . ARG B 1 446 ? 223.170 209.738 254.807 1.00 12.53 446 ARG B CA 1
ATOM 7424 C C . ARG B 1 446 ? 224.389 210.634 254.630 1.00 16.87 446 ARG B C 1
ATOM 7425 O O . ARG B 1 446 ? 224.278 211.868 254.626 1.00 16.84 446 ARG B O 1
ATOM 7433 N N . GLU B 1 447 ? 225.566 210.026 254.473 1.00 13.48 447 GLU B N 1
ATOM 7434 C CA . GLU B 1 447 ? 226.782 210.808 254.296 1.00 9.47 447 GLU B CA 1
ATOM 7435 C C . GLU B 1 447 ? 226.759 211.573 252.980 1.00 11.85 447 GLU B C 1
ATOM 7436 O O . GLU B 1 447 ? 227.240 212.709 252.912 1.00 17.21 447 GLU B O 1
ATOM 7442 N N . ARG B 1 448 ? 226.200 210.974 251.925 1.00 8.42 448 ARG B N 1
ATOM 7443 C CA . ARG B 1 448 ? 226.095 211.685 250.656 1.00 7.03 448 ARG B CA 1
ATOM 7444 C C . ARG B 1 448 ? 225.160 212.883 250.767 1.00 11.30 448 ARG B C 1
ATOM 7445 O O . ARG B 1 448 ? 225.457 213.955 250.230 1.00 14.12 448 ARG B O 1
ATOM 7453 N N . ARG B 1 449 ? 224.028 212.727 251.459 1.00 10.59 449 ARG B N 1
ATOM 7454 C CA . ARG B 1 449 ? 223.130 213.862 251.660 1.00 8.49 449 ARG B CA 1
ATOM 7455 C C . ARG B 1 449 ? 223.820 214.969 252.447 1.00 10.67 449 ARG B C 1
ATOM 7456 O O . ARG B 1 449 ? 223.730 216.155 252.095 1.00 17.21 449 ARG B O 1
ATOM 7464 N N . ALA B 1 450 ? 224.522 214.596 253.521 1.00 9.15 450 ALA B N 1
ATOM 7465 C CA . ALA B 1 450 ? 225.210 215.592 254.334 1.00 8.23 450 ALA B CA 1
ATOM 7466 C C . ALA B 1 450 ? 226.279 216.320 253.529 1.00 9.74 450 ALA B C 1
ATOM 7467 O O . ALA B 1 450 ? 226.402 217.548 253.615 1.00 13.43 450 ALA B O 1
ATOM 7469 N N . ILE B 1 451 ? 227.053 215.583 252.729 1.00 7.57 451 ILE B N 1
ATOM 7470 C CA . ILE B 1 451 ? 228.116 216.216 251.958 1.00 9.00 451 ILE B CA 1
ATOM 7471 C C . ILE B 1 451 ? 227.537 217.074 250.839 1.00 9.37 451 ILE B C 1
ATOM 7472 O O . ILE B 1 451 ? 228.117 218.105 250.485 1.00 13.71 451 ILE B O 1
ATOM 7477 N N . LYS B 1 452 ? 226.388 216.690 250.275 1.00 7.39 452 LYS B N 1
ATOM 7478 C CA . LYS B 1 452 ? 225.750 217.533 249.269 1.00 8.27 452 LYS B CA 1
ATOM 7479 C C . LYS B 1 452 ? 225.279 218.849 249.872 1.00 8.99 452 LYS B C 1
ATOM 7480 O O . LYS B 1 452 ? 225.472 219.918 249.278 1.00 9.57 452 LYS B O 1
ATOM 7486 N N . ARG B 1 453 ? 224.665 218.793 251.057 1.00 8.61 453 ARG B N 1
ATOM 7487 C CA . ARG B 1 453 ? 224.252 220.027 251.721 1.00 7.88 453 ARG B CA 1
ATOM 7488 C C . ARG B 1 453 ? 225.459 220.891 252.075 1.00 9.59 453 ARG B C 1
ATOM 7489 O O . ARG B 1 453 ? 225.427 222.120 251.914 1.00 13.19 453 ARG B O 1
ATOM 7497 N N . GLU B 1 454 ? 226.538 220.263 252.548 1.00 9.68 454 GLU B N 1
ATOM 7498 C CA . GLU B 1 454 ? 227.748 221.012 252.871 1.00 8.81 454 GLU B CA 1
ATOM 7499 C C . GLU B 1 454 ? 228.343 221.663 251.629 1.00 7.75 454 GLU B C 1
ATOM 7500 O O . GLU B 1 454 ? 228.823 222.800 251.687 1.00 9.02 454 GLU B O 1
ATOM 7506 N N . TYR B 1 455 ? 228.320 220.961 250.495 1.00 6.92 455 TYR B N 1
ATOM 7507 C CA . TYR B 1 455 ? 228.832 221.541 249.259 1.00 5.62 455 TYR B CA 1
ATOM 7508 C C . TYR B 1 455 ? 227.963 222.698 248.786 1.00 9.12 455 TYR B C 1
ATOM 7509 O O . TYR B 1 455 ? 228.475 223.680 248.239 1.00 13.00 455 TYR B O 1
ATOM 7518 N N . GLU B 1 456 ? 226.644 222.596 248.964 1.00 9.67 456 GLU B N 1
ATOM 7519 C CA . GLU B 1 456 ? 225.777 223.718 248.612 1.00 7.04 456 GLU B CA 1
ATOM 7520 C C . GLU B 1 456 ? 226.085 224.940 249.471 1.00 8.07 456 GLU B C 1
ATOM 7521 O O . GLU B 1 456 ? 226.151 226.070 248.964 1.00 10.83 456 GLU B O 1
ATOM 7527 N N . GLU B 1 457 ? 226.292 224.733 250.774 1.00 8.33 457 GLU B N 1
ATOM 7528 C CA . GLU B 1 457 ? 226.682 225.846 251.637 1.00 7.91 457 GLU B CA 1
ATOM 7529 C C . GLU B 1 457 ? 228.038 226.414 251.229 1.00 10.32 457 GLU B C 1
ATOM 7530 O O . GLU B 1 457 ? 228.253 227.631 251.279 1.00 11.81 457 GLU B O 1
ATOM 7536 N N . PHE B 1 458 ? 228.967 225.545 250.824 1.00 10.20 458 PHE B N 1
ATOM 7537 C CA . PHE B 1 458 ? 230.270 226.003 250.348 1.00 8.14 458 PHE B CA 1
ATOM 7538 C C . PHE B 1 458 ? 230.132 226.852 249.090 1.00 8.22 458 PHE B C 1
ATOM 7539 O O . PHE B 1 458 ? 230.812 227.874 248.942 1.00 11.03 458 PHE B O 1
ATOM 7547 N N . LYS B 1 459 ? 229.259 226.438 248.169 1.00 7.24 459 LYS B N 1
ATOM 7548 C CA . LYS B 1 459 ? 229.013 227.227 246.966 1.00 7.48 459 LYS B CA 1
ATOM 7549 C C . LYS B 1 459 ? 228.428 228.587 247.315 1.00 9.45 459 LYS B C 1
ATOM 7550 O O . LYS B 1 459 ? 228.797 229.604 246.714 1.00 11.03 459 LYS B O 1
ATOM 7556 N N . VAL B 1 460 ? 227.505 228.625 248.278 1.00 10.22 460 VAL B N 1
ATOM 7557 C CA . VAL B 1 460 ? 226.938 229.903 248.704 1.00 9.40 460 VAL B CA 1
ATOM 7558 C C . VAL B 1 460 ? 228.019 230.797 249.304 1.00 10.37 460 VAL B C 1
ATOM 7559 O O . VAL B 1 460 ? 228.058 232.008 249.047 1.00 12.77 460 VAL B O 1
ATOM 7563 N N . ARG B 1 461 ? 228.912 230.218 250.110 1.00 9.93 461 ARG B N 1
ATOM 7564 C CA . ARG B 1 461 ? 230.003 231.000 250.687 1.00 9.01 461 ARG B CA 1
ATOM 7565 C C . ARG B 1 461 ? 230.929 231.546 249.606 1.00 7.74 461 ARG B C 1
ATOM 7566 O O . ARG B 1 461 ? 231.379 232.696 249.684 1.00 7.98 461 ARG B O 1
ATOM 7574 N N . ILE B 1 462 ? 231.230 230.734 248.591 1.00 8.24 462 ILE B N 1
ATOM 7575 C CA . ILE B 1 462 ? 232.080 231.196 247.495 1.00 8.17 462 ILE B CA 1
ATOM 7576 C C . ILE B 1 462 ? 231.395 232.319 246.725 1.00 9.07 462 ILE B C 1
ATOM 7577 O O . ILE B 1 462 ? 232.036 233.298 246.322 1.00 11.36 462 ILE B O 1
ATOM 7582 N N . ASN B 1 463 ? 230.083 232.197 246.506 1.00 9.17 463 ASN B N 1
ATOM 7583 C CA . ASN B 1 463 ? 229.342 233.262 245.836 1.00 8.99 463 ASN B CA 1
ATOM 7584 C C . ASN B 1 463 ? 229.381 234.552 246.644 1.00 7.87 463 ASN B C 1
ATOM 7585 O O . ASN B 1 463 ? 229.541 235.643 246.083 1.00 10.61 463 ASN B O 1
ATOM 7590 N N . ALA B 1 464 ? 229.233 234.447 247.967 1.00 6.71 464 ALA B N 1
ATOM 7591 C CA . ALA B 1 464 ? 229.315 235.630 248.818 1.00 7.15 464 ALA B CA 1
ATOM 7592 C C . ALA B 1 464 ? 230.699 236.263 248.751 1.00 9.63 464 ALA B C 1
ATOM 7593 O O . ALA B 1 464 ? 230.827 237.492 248.698 1.00 11.23 464 ALA B O 1
ATOM 7595 N N . LEU B 1 465 ? 231.749 235.437 248.756 1.00 11.39 465 LEU B N 1
ATOM 7596 C CA . LEU B 1 465 ? 233.107 235.963 248.647 1.00 9.23 465 LEU B CA 1
ATOM 7597 C C . LEU B 1 465 ? 233.318 236.676 247.318 1.00 9.77 465 LEU B C 1
ATOM 7598 O O . LEU B 1 465 ? 233.951 237.737 247.268 1.00 13.12 465 LEU B O 1
ATOM 7603 N N . VAL B 1 466 ? 232.802 236.102 246.228 1.00 7.89 466 VAL B N 1
ATOM 7604 C CA . VAL B 1 466 ? 232.933 236.738 244.919 1.00 7.90 466 VAL B CA 1
ATOM 7605 C C . VAL B 1 466 ? 232.193 238.068 244.895 1.00 14.17 466 VAL B C 1
ATOM 7606 O O . VAL B 1 466 ? 232.704 239.072 244.383 1.00 17.88 466 VAL B O 1
ATOM 7610 N N . ALA B 1 467 ? 230.977 238.099 245.447 1.00 17.89 467 ALA B N 1
ATOM 7611 C CA . ALA B 1 467 ? 230.198 239.334 245.457 1.00 12.83 467 ALA B CA 1
ATOM 7612 C C . ALA B 1 467 ? 230.880 240.416 246.284 1.00 15.04 467 ALA B C 1
ATOM 7613 O O . ALA B 1 467 ? 230.891 241.590 245.895 1.00 19.31 467 ALA B O 1
ATOM 7615 N N . LEU B 1 468 ? 231.453 240.043 247.431 1.00 14.61 468 LEU B N 1
ATOM 7616 C CA . LEU B 1 468 ? 232.083 241.031 248.301 1.00 14.36 468 LEU B CA 1
ATOM 7617 C C . LEU B 1 468 ? 233.324 241.646 247.663 1.00 19.55 468 LEU B C 1
ATOM 7618 O O . LEU B 1 468 ? 233.618 242.824 247.894 1.00 22.55 468 LEU B O 1
ATOM 7623 N N . ALA B 1 469 ? 234.055 240.877 246.860 1.00 20.87 469 ALA B N 1
ATOM 7624 C CA . ALA B 1 469 ? 235.306 241.329 246.266 1.00 19.95 469 ALA B CA 1
ATOM 7625 C C . ALA B 1 469 ? 235.119 241.974 244.898 1.00 25.02 469 ALA B C 1
ATOM 7626 O O . ALA B 1 469 ? 236.113 242.258 244.222 1.00 29.16 469 ALA B O 1
ATOM 7628 N N . GLN B 1 470 ? 233.875 242.198 244.470 1.00 31.10 470 GLN B N 1
ATOM 7629 C CA . GLN B 1 470 ? 233.637 242.779 243.152 1.00 36.91 470 GLN B CA 1
ATOM 7630 C C . GLN B 1 470 ? 234.169 244.205 243.060 1.00 44.15 470 GLN B C 1
ATOM 7631 O O . GLN B 1 470 ? 234.751 244.591 242.040 1.00 41.14 470 GLN B O 1
ATOM 7637 N N . LYS B 1 471 ? 233.980 245.002 244.109 1.00 43.98 471 LYS B N 1
ATOM 7638 C CA . LYS B 1 471 ? 234.365 246.408 244.110 1.00 46.54 471 LYS B CA 1
ATOM 7639 C C . LYS B 1 471 ? 235.534 246.625 245.060 1.00 47.61 471 LYS B C 1
ATOM 7640 O O . LYS B 1 471 ? 235.469 246.241 246.232 1.00 45.43 471 LYS B O 1
ATOM 7646 N N . VAL B 1 472 ? 236.594 247.241 244.551 1.00 49.44 472 VAL B N 1
ATOM 7647 C CA . VAL B 1 472 ? 237.785 247.508 245.368 1.00 49.44 472 VAL B CA 1
ATOM 7648 C C . VAL B 1 472 ? 237.484 248.638 246.346 1.00 51.35 472 VAL B C 1
ATOM 7649 O O . VAL B 1 472 ? 236.885 249.654 245.947 1.00 58.92 472 VAL B O 1
ATOM 7653 N N . PRO B 1 473 ? 237.853 248.512 247.618 1.00 48.64 473 PRO B N 1
ATOM 7654 C CA . PRO B 1 473 ? 237.619 249.603 248.571 1.00 54.79 473 PRO B CA 1
ATOM 7655 C C . PRO B 1 473 ? 238.500 250.806 248.264 1.00 61.47 473 PRO B C 1
ATOM 7656 O O . PRO B 1 473 ? 239.407 250.763 247.431 1.00 66.14 473 PRO B O 1
ATOM 7660 N N . GLU B 1 474 ? 238.207 251.905 248.963 1.00 65.04 474 GLU B N 1
ATOM 7661 C CA . GLU B 1 474 ? 238.943 253.145 248.736 1.00 67.87 474 GLU B CA 1
ATOM 7662 C C . GLU B 1 474 ? 240.405 253.013 249.147 1.00 62.67 474 GLU B C 1
ATOM 7663 O O . GLU B 1 474 ? 241.302 253.454 248.419 1.00 55.91 474 GLU B O 1
ATOM 7669 N N . ASP B 1 475 ? 240.667 252.409 250.307 1.00 63.60 475 ASP B N 1
ATOM 7670 C CA . ASP B 1 475 ? 242.020 252.264 250.831 1.00 65.52 475 ASP B CA 1
ATOM 7671 C C . ASP B 1 475 ? 242.637 250.913 250.483 1.00 64.95 475 ASP B C 1
ATOM 7672 O O . ASP B 1 475 ? 243.516 250.428 251.203 1.00 57.72 475 ASP B O 1
ATOM 7677 N N . GLY B 1 476 ? 242.194 250.296 249.391 1.00 60.10 476 GLY B N 1
ATOM 7678 C CA . GLY B 1 476 ? 242.726 249.015 248.980 1.00 45.34 476 GLY B CA 1
ATOM 7679 C C . GLY B 1 476 ? 242.121 247.860 249.755 1.00 50.72 476 GLY B C 1
ATOM 7680 O O . GLY B 1 476 ? 241.265 248.020 250.626 1.00 58.16 476 GLY B O 1
ATOM 7681 N N . TRP B 1 477 ? 242.590 246.662 249.419 1.00 45.54 477 TRP B N 1
ATOM 7682 C CA . TRP B 1 477 ? 242.109 245.452 250.065 1.00 31.35 477 TRP B CA 1
ATOM 7683 C C . TRP B 1 477 ? 242.753 245.277 251.434 1.00 32.00 477 TRP B C 1
ATOM 7684 O O . TRP B 1 477 ? 243.893 245.685 251.668 1.00 42.82 477 TRP B O 1
ATOM 7695 N N . THR B 1 478 ? 242.003 244.661 252.344 1.00 28.92 478 THR B N 1
ATOM 7696 C CA . THR B 1 478 ? 242.495 244.334 253.673 1.00 38.42 478 THR B CA 1
ATOM 7697 C C . THR B 1 478 ? 242.168 242.881 253.986 1.00 50.66 478 THR B C 1
ATOM 7698 O O . THR B 1 478 ? 241.150 242.345 253.538 1.00 53.96 478 THR B O 1
ATOM 7702 N N . MET B 1 479 ? 243.047 242.244 254.754 1.00 50.74 479 MET B N 1
ATOM 7703 C CA . MET B 1 479 ? 242.874 240.843 255.096 1.00 53.04 479 MET B CA 1
ATOM 7704 C C . MET B 1 479 ? 241.947 240.704 256.302 1.00 60.45 479 MET B C 1
ATOM 7705 O O . MET B 1 479 ? 241.361 241.675 256.789 1.00 64.37 479 MET B O 1
ATOM 7710 N N . GLN B 1 480 ? 241.812 239.474 256.792 1.00 61.65 480 GLN B N 1
ATOM 7711 C CA . GLN B 1 480 ? 240.918 239.173 257.902 1.00 64.16 480 GLN B CA 1
ATOM 7712 C C . GLN B 1 480 ? 241.568 239.386 259.264 1.00 64.62 480 GLN B C 1
ATOM 7713 O O . GLN B 1 480 ? 240.939 239.092 260.285 1.00 70.93 480 GLN B O 1
ATOM 7719 N N . ASP B 1 481 ? 242.805 239.886 259.303 1.00 66.67 481 ASP B N 1
ATOM 7720 C CA . ASP B 1 481 ? 243.489 240.157 260.560 1.00 72.48 481 ASP B CA 1
ATOM 7721 C C . ASP B 1 481 ? 243.865 241.626 260.715 1.00 71.89 481 ASP B C 1
ATOM 7722 O O . ASP B 1 481 ? 244.558 241.977 261.677 1.00 71.55 481 ASP B O 1
ATOM 7727 N N . GLY B 1 482 ? 243.428 242.490 259.799 1.00 66.03 482 GLY B N 1
ATOM 7728 C CA . GLY B 1 482 ? 243.705 243.905 259.859 1.00 66.80 482 GLY B CA 1
ATOM 7729 C C . GLY B 1 482 ? 244.884 244.356 259.021 1.00 71.77 482 GLY B C 1
ATOM 7730 O O . GLY B 1 482 ? 244.981 245.548 258.707 1.00 73.28 482 GLY B O 1
ATOM 7731 N N . THR B 1 483 ? 245.776 243.443 258.654 1.00 69.86 483 THR B N 1
ATOM 7732 C CA . THR B 1 483 ? 246.909 243.812 257.820 1.00 62.74 483 THR B CA 1
ATOM 7733 C C . THR B 1 483 ? 246.446 244.035 256.381 1.00 55.99 483 THR B C 1
ATOM 7734 O O . THR B 1 483 ? 245.545 243.338 255.903 1.00 57.00 483 THR B O 1
ATOM 7738 N N . PRO B 1 484 ? 247.035 244.990 255.668 1.00 51.06 484 PRO B N 1
ATOM 7739 C CA . PRO B 1 484 ? 246.630 245.231 254.282 1.00 45.66 484 PRO B CA 1
ATOM 7740 C C . PRO B 1 484 ? 247.163 244.157 253.345 1.00 39.29 484 PRO B C 1
ATOM 7741 O O . PRO B 1 484 ? 248.171 243.500 253.606 1.00 44.53 484 PRO B O 1
ATOM 7745 N N . TRP B 1 485 ? 246.456 243.991 252.237 1.00 30.18 485 TRP B N 1
ATOM 7746 C CA . TRP B 1 485 ? 246.828 242.988 251.247 1.00 24.10 485 TRP B CA 1
ATOM 7747 C C . TRP B 1 485 ? 248.068 243.443 250.490 1.00 25.31 485 TRP B C 1
ATOM 7748 O O . TRP B 1 485 ? 248.055 244.529 249.896 1.00 30.22 485 TRP B O 1
ATOM 7759 N N . PRO B 1 486 ? 249.156 242.667 250.492 1.00 22.46 486 PRO B N 1
ATOM 7760 C CA . PRO B 1 486 ? 250.360 243.092 249.759 1.00 22.18 486 PRO B CA 1
ATOM 7761 C C . PRO B 1 486 ? 250.138 243.265 248.268 1.00 22.47 486 PRO B C 1
ATOM 7762 O O . PRO B 1 486 ? 250.762 244.141 247.656 1.00 26.68 486 PRO B O 1
ATOM 7766 N N . GLY B 1 487 ? 249.269 242.461 247.663 1.00 19.45 487 GLY B N 1
ATOM 7767 C CA . GLY B 1 487 ? 249.036 242.541 246.235 1.00 21.46 487 GLY B CA 1
ATOM 7768 C C . GLY B 1 487 ? 247.970 243.544 245.846 1.00 27.58 487 GLY B C 1
ATOM 7769 O O . GLY B 1 487 ? 247.117 243.253 245.002 1.00 28.53 487 GLY B O 1
ATOM 7770 N N . ASN B 1 488 ? 248.004 244.728 246.462 1.00 31.90 488 ASN B N 1
ATOM 7771 C CA . ASN B 1 488 ? 247.042 245.769 246.115 1.00 28.28 488 ASN B CA 1
ATOM 7772 C C . ASN B 1 488 ? 247.214 246.217 244.670 1.00 32.68 488 ASN B C 1
ATOM 7773 O O . ASN B 1 488 ? 246.227 246.434 243.957 1.00 25.84 488 ASN B O 1
ATOM 7778 N N . ASN B 1 489 ? 248.457 246.360 244.220 1.00 36.55 489 ASN B N 1
ATOM 7779 C CA . ASN B 1 489 ? 248.759 246.724 242.844 1.00 31.50 489 ASN B CA 1
ATOM 7780 C C . ASN B 1 489 ? 249.112 245.466 242.062 1.00 34.45 489 ASN B C 1
ATOM 7781 O O . ASN B 1 489 ? 250.000 244.708 242.465 1.00 34.91 489 ASN B O 1
ATOM 7786 N N . VAL B 1 490 ? 248.411 245.248 240.948 1.00 34.32 490 VAL B N 1
ATOM 7787 C CA . VAL B 1 490 ? 248.627 244.040 240.160 1.00 33.42 490 VAL B CA 1
ATOM 7788 C C . VAL B 1 490 ? 250.017 244.042 239.536 1.00 37.94 490 VAL B C 1
ATOM 7789 O O . VAL B 1 490 ? 250.659 242.992 239.415 1.00 38.35 490 VAL B O 1
ATOM 7793 N N . ARG B 1 491 ? 250.504 245.213 239.131 1.00 37.36 491 ARG B N 1
ATOM 7794 C CA . ARG B 1 491 ? 251.790 245.336 238.459 1.00 31.56 491 ARG B CA 1
ATOM 7795 C C . ARG B 1 491 ? 252.926 245.717 239.398 1.00 26.01 491 ARG B C 1
ATOM 7796 O O . ARG B 1 491 ? 254.047 245.940 238.930 1.00 29.80 491 ARG B O 1
ATOM 7804 N N . ASP B 1 492 ? 252.672 245.804 240.704 1.00 24.41 492 ASP B N 1
ATOM 7805 C CA . ASP B 1 492 ? 253.718 246.165 241.661 1.00 25.93 492 ASP B CA 1
ATOM 7806 C C . ASP B 1 492 ? 253.359 245.538 243.005 1.00 27.79 492 ASP B C 1
ATOM 7807 O O . ASP B 1 492 ? 252.539 246.085 243.747 1.00 33.86 492 ASP B O 1
ATOM 7812 N N . HIS B 1 493 ? 253.981 244.400 243.311 1.00 25.90 493 HIS B N 1
ATOM 7813 C CA . HIS B 1 493 ? 253.755 243.713 244.576 1.00 24.58 493 HIS B CA 1
ATOM 7814 C C . HIS B 1 493 ? 254.882 242.719 244.793 1.00 19.91 493 HIS B C 1
ATOM 7815 O O . HIS B 1 493 ? 255.396 242.152 243.823 1.00 23.21 493 HIS B O 1
ATOM 7822 N N . PRO B 1 494 ? 255.292 242.490 246.036 1.00 17.34 494 PRO B N 1
ATOM 7823 C CA . PRO B 1 494 ? 256.328 241.491 246.308 1.00 19.60 494 PRO B CA 1
ATOM 7824 C C . PRO B 1 494 ? 255.764 240.077 246.240 1.00 22.67 494 PRO B C 1
ATOM 7825 O O . PRO B 1 494 ? 254.553 239.856 246.219 1.00 23.35 494 PRO B O 1
ATOM 7829 N N . GLY B 1 495 ? 256.678 239.112 246.199 1.00 18.78 495 GLY B N 1
ATOM 7830 C CA . GLY B 1 495 ? 256.271 237.719 246.147 1.00 14.17 495 GLY B CA 1
ATOM 7831 C C . GLY B 1 495 ? 255.624 237.278 247.449 1.00 14.23 495 GLY B C 1
ATOM 7832 O O . GLY B 1 495 ? 256.033 237.678 248.540 1.00 16.98 495 GLY B O 1
ATOM 7833 N N . MET B 1 496 ? 254.598 236.438 247.326 1.00 12.77 496 MET B N 1
ATOM 7834 C CA . MET B 1 496 ? 253.855 235.930 248.472 1.00 12.19 496 MET B CA 1
ATOM 7835 C C . MET B 1 496 ? 253.771 234.415 248.384 1.00 8.97 496 MET B C 1
ATOM 7836 O O . MET B 1 496 ? 253.454 233.868 247.324 1.00 9.36 496 MET B O 1
ATOM 7841 N N . ILE B 1 497 ? 254.054 233.740 249.495 1.00 8.17 497 ILE B N 1
ATOM 7842 C CA . ILE B 1 497 ? 253.969 232.287 249.576 1.00 8.64 497 ILE B CA 1
ATOM 7843 C C . ILE B 1 497 ? 253.210 231.920 250.842 1.00 10.38 497 ILE B C 1
ATOM 7844 O O . ILE B 1 497 ? 253.571 232.365 251.937 1.00 12.30 497 ILE B O 1
ATOM 7849 N N . GLN B 1 498 ? 252.165 231.111 250.693 1.00 8.39 498 GLN B N 1
ATOM 7850 C CA . GLN B 1 498 ? 251.342 230.682 251.815 1.00 7.96 498 GLN B CA 1
ATOM 7851 C C . GLN B 1 498 ? 251.128 229.178 251.746 1.00 9.01 498 GLN B C 1
ATOM 7852 O O . GLN B 1 498 ? 250.953 228.618 250.661 1.00 11.27 498 GLN B O 1
ATOM 7858 N N . VAL B 1 499 ? 251.145 228.526 252.905 1.00 10.11 499 VAL B N 1
ATOM 7859 C CA . VAL B 1 499 ? 250.922 227.088 253.011 1.00 10.72 499 VAL B CA 1
ATOM 7860 C C . VAL B 1 499 ? 249.659 226.871 253.831 1.00 14.73 499 VAL B C 1
ATOM 7861 O O . VAL B 1 499 ? 249.538 227.395 254.945 1.00 22.02 499 VAL B O 1
ATOM 7865 N N . PHE B 1 500 ? 248.721 226.099 253.283 1.00 10.91 500 PHE B N 1
ATOM 7866 C CA . PHE B 1 500 ? 247.419 225.892 253.907 1.00 14.79 500 PHE B CA 1
ATOM 7867 C C . PHE B 1 500 ? 247.281 224.535 254.583 1.00 18.53 500 PHE B C 1
ATOM 7868 O O . PHE B 1 500 ? 246.779 224.460 255.708 1.00 30.32 500 PHE B O 1
ATOM 7876 N N . LEU B 1 501 ? 247.713 223.459 253.928 1.00 10.74 501 LEU B N 1
ATOM 7877 C CA . LEU B 1 501 ? 247.551 222.119 254.476 1.00 10.91 501 LEU B CA 1
ATOM 7878 C C . LEU B 1 501 ? 248.886 221.387 254.515 1.00 15.79 501 LEU B C 1
ATOM 7879 O O . LEU B 1 501 ? 249.939 221.996 254.303 1.00 22.62 501 LEU B O 1
ATOM 7884 N N . GLY B 1 502 ? 248.855 220.091 254.799 1.00 14.30 502 GLY B N 1
ATOM 7885 C CA . GLY B 1 502 ? 250.058 219.283 254.762 1.00 18.58 502 GLY B CA 1
ATOM 7886 C C . GLY B 1 502 ? 250.539 218.876 256.140 1.00 31.30 502 GLY B C 1
ATOM 7887 O O . GLY B 1 502 ? 249.765 218.680 257.081 1.00 35.99 502 GLY B O 1
ATOM 7888 N N . GLN B 1 503 ? 251.861 218.740 256.248 1.00 39.35 503 GLN B N 1
ATOM 7889 C CA . GLN B 1 503 ? 252.477 218.381 257.517 1.00 51.24 503 GLN B CA 1
ATOM 7890 C C . GLN B 1 503 ? 252.189 219.451 258.560 1.00 52.28 503 GLN B C 1
ATOM 7891 O O . GLN B 1 503 ? 252.120 220.645 258.251 1.00 55.19 503 GLN B O 1
ATOM 7897 N N . ASN B 1 504 ? 252.018 219.011 259.804 1.00 54.13 504 ASN B N 1
ATOM 7898 C CA . ASN B 1 504 ? 251.529 219.862 260.897 1.00 58.25 504 ASN B CA 1
ATOM 7899 C C . ASN B 1 504 ? 250.171 220.390 260.439 1.00 56.12 504 ASN B C 1
ATOM 7900 O O . ASN B 1 504 ? 249.308 219.579 260.066 1.00 59.87 504 ASN B O 1
ATOM 7905 N N . GLY B 1 505 ? 249.942 221.697 260.432 1.00 49.97 505 GLY B N 1
ATOM 7906 C CA . GLY B 1 505 ? 248.690 222.219 259.906 1.00 46.85 505 GLY B CA 1
ATOM 7907 C C . GLY B 1 505 ? 247.503 221.745 260.721 1.00 59.06 505 GLY B C 1
ATOM 7908 O O . GLY B 1 505 ? 247.420 221.970 261.935 1.00 73.56 505 GLY B O 1
ATOM 7909 N N . VAL B 1 506 ? 246.565 221.076 260.054 1.00 47.72 506 VAL B N 1
ATOM 7910 C CA . VAL B 1 506 ? 245.331 220.614 260.678 1.00 49.35 506 VAL B CA 1
ATOM 7911 C C . VAL B 1 506 ? 244.867 219.347 259.972 1.00 43.73 506 VAL B C 1
ATOM 7912 O O . VAL B 1 506 ? 244.929 219.250 258.742 1.00 39.70 506 VAL B O 1
ATOM 7916 N N . ARG B 1 507 ? 244.411 218.373 260.755 1.00 39.85 507 ARG B N 1
ATOM 7917 C CA . ARG B 1 507 ? 243.939 217.101 260.232 1.00 33.05 507 ARG B CA 1
ATOM 7918 C C . ARG B 1 507 ? 242.489 217.212 259.763 1.00 30.58 507 ARG B C 1
ATOM 7919 O O . ARG B 1 507 ? 241.790 218.190 260.036 1.00 32.12 507 ARG B O 1
ATOM 7927 N N . ASP B 1 508 ? 242.036 216.180 259.051 1.00 29.99 508 ASP B N 1
ATOM 7928 C CA . ASP B 1 508 ? 240.677 216.153 258.524 1.00 27.66 508 ASP B CA 1
ATOM 7929 C C . ASP B 1 508 ? 239.710 215.550 259.536 1.00 33.38 508 ASP B C 1
ATOM 7930 O O . ASP B 1 508 ? 240.061 215.367 260.706 1.00 38.62 508 ASP B O 1
ATOM 7935 N N . ILE B 1 509 ? 238.485 215.240 259.096 1.00 29.25 509 ILE B N 1
ATOM 7936 C CA . ILE B 1 509 ? 237.476 214.673 259.986 1.00 30.69 509 ILE B CA 1
ATOM 7937 C C . ILE B 1 509 ? 237.801 213.248 260.409 1.00 37.51 509 ILE B C 1
ATOM 7938 O O . ILE B 1 509 ? 237.181 212.736 261.352 1.00 46.74 509 ILE B O 1
ATOM 7943 N N . GLU B 1 510 ? 238.749 212.588 259.744 1.00 36.33 510 GLU B N 1
ATOM 7944 C CA . GLU B 1 510 ? 239.174 211.249 260.121 1.00 35.56 510 GLU B CA 1
ATOM 7945 C C . GLU B 1 510 ? 240.447 211.232 260.953 1.00 44.55 510 GLU B C 1
ATOM 7946 O O . GLU B 1 510 ? 240.904 210.148 261.330 1.00 50.41 510 GLU B O 1
ATOM 7952 N N . GLY B 1 511 ? 241.027 212.393 261.250 1.00 39.99 511 GLY B N 1
ATOM 7953 C CA . GLY B 1 511 ? 242.268 212.465 261.989 1.00 36.83 511 GLY B CA 1
ATOM 7954 C C . GLY B 1 511 ? 243.523 212.379 261.150 1.00 37.75 511 GLY B C 1
ATOM 7955 O O . GLY B 1 511 ? 244.624 212.519 261.698 1.00 42.29 511 GLY B O 1
ATOM 7956 N N . ASN B 1 512 ? 243.398 212.156 259.846 1.00 32.44 512 ASN B N 1
ATOM 7957 C CA . ASN B 1 512 ? 244.549 212.067 258.960 1.00 31.65 512 ASN B CA 1
ATOM 7958 C C . ASN B 1 512 ? 244.852 213.425 258.341 1.00 30.91 512 ASN B C 1
ATOM 7959 O O . ASN B 1 512 ? 244.025 214.340 258.362 1.00 36.19 512 ASN B O 1
ATOM 7964 N N . GLU B 1 513 ? 246.054 213.550 257.791 1.00 24.45 513 GLU B N 1
ATOM 7965 C CA . GLU B 1 513 ? 246.467 214.783 257.141 1.00 21.15 513 GLU B CA 1
ATOM 7966 C C . GLU B 1 513 ? 246.071 214.770 255.667 1.00 20.89 513 GLU B C 1
ATOM 7967 O O . GLU B 1 513 ? 245.624 213.759 255.121 1.00 20.48 513 GLU B O 1
ATOM 7973 N N . LEU B 1 514 ? 246.240 215.915 255.023 1.00 17.51 514 LEU B N 1
ATOM 7974 C CA . LEU B 1 514 ? 245.844 216.135 253.642 1.00 12.43 514 LEU B CA 1
ATOM 7975 C C . LEU B 1 514 ? 247.043 216.600 252.835 1.00 9.32 514 LEU B C 1
ATOM 7976 O O . LEU B 1 514 ? 248.022 217.103 253.398 1.00 10.77 514 LEU B O 1
ATOM 7981 N N . PRO B 1 515 ? 247.008 216.430 251.505 1.00 6.46 515 PRO B N 1
ATOM 7982 C CA . PRO B 1 515 ? 248.116 216.916 250.670 1.00 4.85 515 PRO B CA 1
ATOM 7983 C C . PRO B 1 515 ? 248.339 218.412 250.813 1.00 7.19 515 PRO B C 1
ATOM 7984 O O . PRO B 1 515 ? 247.385 219.180 250.971 1.00 11.95 515 PRO B O 1
ATOM 7988 N N . ARG B 1 516 ? 249.599 218.833 250.762 1.00 7.00 516 ARG B N 1
ATOM 7989 C CA . ARG B 1 516 ? 249.947 220.230 250.971 1.00 5.65 516 ARG B CA 1
ATOM 7990 C C . ARG B 1 516 ? 249.457 221.094 249.817 1.00 5.19 516 ARG B C 1
ATOM 7991 O O . ARG B 1 516 ? 249.616 220.742 248.645 1.00 7.95 516 ARG B O 1
ATOM 7999 N N . LEU B 1 517 ? 248.857 222.231 250.159 1.00 5.85 517 LEU B N 1
ATOM 8000 C CA . LEU B 1 517 ? 248.392 223.214 249.188 1.00 6.32 517 LEU B CA 1
ATOM 8001 C C . LEU B 1 517 ? 249.174 224.501 249.401 1.00 7.21 517 LEU B C 1
ATOM 8002 O O . LEU B 1 517 ? 249.179 225.049 250.508 1.00 12.06 517 LEU B O 1
ATOM 8007 N N . VAL B 1 518 ? 249.830 224.980 248.348 1.00 4.01 518 VAL B N 1
ATOM 8008 C CA . VAL B 1 518 ? 250.700 226.147 248.422 1.00 4.28 518 VAL B CA 1
ATOM 8009 C C . VAL B 1 518 ? 250.188 227.204 247.453 1.00 4.83 518 VAL B C 1
ATOM 8010 O O . VAL B 1 518 ? 249.972 226.918 246.270 1.00 5.86 518 VAL B O 1
ATOM 8014 N N . TYR B 1 519 ? 249.996 228.418 247.959 1.00 5.38 519 TYR B N 1
ATOM 8015 C CA . TYR B 1 519 ? 249.619 229.570 247.153 1.00 5.61 519 TYR B CA 1
ATOM 8016 C C . TYR B 1 519 ? 250.865 230.412 246.906 1.00 6.04 519 TYR B C 1
ATOM 8017 O O . TYR B 1 519 ? 251.487 230.897 247.858 1.00 7.50 519 TYR B O 1
ATOM 8026 N N . VAL B 1 520 ? 251.225 230.579 245.635 1.00 5.67 520 VAL B N 1
ATOM 8027 C CA . VAL B 1 520 ? 252.447 231.265 245.232 1.00 6.18 520 VAL B CA 1
ATOM 8028 C C . VAL B 1 520 ? 252.079 232.409 244.299 1.00 8.40 520 VAL B C 1
ATOM 8029 O O . VAL B 1 520 ? 251.309 232.219 243.350 1.00 13.17 520 VAL B O 1
ATOM 8033 N N . SER B 1 521 ? 252.626 233.592 244.571 1.00 7.37 521 SER B N 1
ATOM 8034 C CA . SER B 1 521 ? 252.468 234.759 243.709 1.00 7.48 521 SER B CA 1
ATOM 8035 C C . SER B 1 521 ? 253.842 235.387 243.522 1.00 10.17 521 SER B C 1
ATOM 8036 O O . SER B 1 521 ? 254.406 235.945 244.468 1.00 13.46 521 SER B O 1
ATOM 8039 N N . ARG B 1 522 ? 254.378 235.293 242.308 1.00 8.61 522 ARG B N 1
ATOM 8040 C CA . ARG B 1 522 ? 255.720 235.787 242.041 1.00 7.69 522 ARG B CA 1
ATOM 8041 C C . ARG B 1 522 ? 255.754 237.311 242.071 1.00 13.78 522 ARG B C 1
ATOM 8042 O O . ARG B 1 522 ? 254.746 237.984 241.845 1.00 17.87 522 ARG B O 1
ATOM 8050 N N . GLU B 1 523 ? 256.936 237.850 242.358 1.00 15.75 523 GLU B N 1
ATOM 8051 C CA . GLU B 1 523 ? 257.106 239.293 242.440 1.00 14.72 523 GLU B CA 1
ATOM 8052 C C . GLU B 1 523 ? 256.922 239.937 241.072 1.00 17.00 523 GLU B C 1
ATOM 8053 O O . GLU B 1 523 ? 257.421 239.440 240.060 1.00 18.47 523 GLU B O 1
ATOM 8059 N N . LYS B 1 524 ? 256.196 241.053 241.048 1.00 18.13 524 LYS B N 1
ATOM 8060 C CA . LYS B 1 524 ? 255.964 241.817 239.831 1.00 17.34 524 LYS B CA 1
ATOM 8061 C C . LYS B 1 524 ? 256.375 243.260 240.072 1.00 20.75 524 LYS B C 1
ATOM 8062 O O . LYS B 1 524 ? 255.980 243.860 241.077 1.00 24.12 524 LYS B O 1
ATOM 8068 N N . ARG B 1 525 ? 257.168 243.809 239.159 1.00 25.82 525 ARG B N 1
ATOM 8069 C CA . ARG B 1 525 ? 257.625 245.187 239.235 1.00 27.13 525 ARG B CA 1
ATOM 8070 C C . ARG B 1 525 ? 257.484 245.833 237.866 1.00 31.50 525 ARG B C 1
ATOM 8071 O O . ARG B 1 525 ? 257.558 245.143 236.842 1.00 33.71 525 ARG B O 1
ATOM 8079 N N . PRO B 1 526 ? 257.269 247.148 237.816 1.00 34.39 526 PRO B N 1
ATOM 8080 C CA . PRO B 1 526 ? 257.181 247.826 236.518 1.00 38.28 526 PRO B CA 1
ATOM 8081 C C . PRO B 1 526 ? 258.504 247.766 235.770 1.00 48.75 526 PRO B C 1
ATOM 8082 O O . PRO B 1 526 ? 259.583 247.778 236.365 1.00 47.55 526 PRO B O 1
ATOM 8086 N N . GLY B 1 527 ? 258.407 247.703 234.443 1.00 52.26 527 GLY B N 1
ATOM 8087 C CA . GLY B 1 527 ? 259.577 247.653 233.594 1.00 53.78 527 GLY B CA 1
ATOM 8088 C C . GLY B 1 527 ? 260.212 246.289 233.443 1.00 52.28 527 GLY B C 1
ATOM 8089 O O . GLY B 1 527 ? 261.257 246.182 232.788 1.00 54.58 527 GLY B O 1
ATOM 8090 N N . TYR B 1 528 ? 259.625 245.246 234.022 1.00 47.64 528 TYR B N 1
ATOM 8091 C CA . TYR B 1 528 ? 260.157 243.892 233.946 1.00 44.87 528 TYR B CA 1
ATOM 8092 C C . TYR B 1 528 ? 259.165 243.002 233.214 1.00 45.55 528 TYR B C 1
ATOM 8093 O O . TYR B 1 528 ? 257.969 243.012 233.525 1.00 50.06 528 TYR B O 1
ATOM 8102 N N . ASP B 1 529 ? 259.661 242.237 232.245 1.00 44.63 529 ASP B N 1
ATOM 8103 C CA . ASP B 1 529 ? 258.821 241.313 231.495 1.00 40.72 529 ASP B CA 1
ATOM 8104 C C . ASP B 1 529 ? 258.672 240.015 232.281 1.00 35.79 529 ASP B C 1
ATOM 8105 O O . ASP B 1 529 ? 259.668 239.348 232.582 1.00 38.64 529 ASP B O 1
ATOM 8110 N N . HIS B 1 530 ? 257.433 239.661 232.616 1.00 25.59 530 HIS B N 1
ATOM 8111 C CA . HIS B 1 530 ? 257.159 238.463 233.398 1.00 22.31 530 HIS B CA 1
ATOM 8112 C C . HIS B 1 530 ? 256.963 237.218 232.543 1.00 22.43 530 HIS B C 1
ATOM 8113 O O . HIS B 1 530 ? 256.884 236.116 233.097 1.00 21.56 530 HIS B O 1
ATOM 8120 N N . HIS B 1 531 ? 256.871 237.366 231.222 1.00 20.46 531 HIS B N 1
ATOM 8121 C CA . HIS B 1 531 ? 256.745 236.272 230.262 1.00 16.34 531 HIS B CA 1
ATOM 8122 C C . HIS B 1 531 ? 255.472 235.451 230.450 1.00 15.15 531 HIS B C 1
ATOM 8123 O O . HIS B 1 531 ? 255.315 234.409 229.802 1.00 15.61 531 HIS B O 1
ATOM 8130 N N . LYS B 1 532 ? 254.568 235.891 231.321 1.00 15.61 532 LYS B N 1
ATOM 8131 C CA . LYS B 1 532 ? 253.211 235.339 231.460 1.00 14.24 532 LYS B CA 1
ATOM 8132 C C . LYS B 1 532 ? 253.303 233.879 231.902 1.00 14.74 532 LYS B C 1
ATOM 8133 O O . LYS B 1 532 ? 253.952 233.594 232.923 1.00 20.73 532 LYS B O 1
ATOM 8139 N N . LYS B 1 533 ? 252.678 232.939 231.187 1.00 12.46 533 LYS B N 1
ATOM 8140 C CA . LYS B 1 533 ? 252.517 231.581 231.698 1.00 12.16 533 LYS B CA 1
ATOM 8141 C C . LYS B 1 533 ? 253.849 230.850 231.802 1.00 9.25 533 LYS B C 1
ATOM 8142 O O . LYS B 1 533 ? 254.061 230.078 232.741 1.00 12.33 533 LYS B O 1
ATOM 8148 N N . ALA B 1 534 ? 254.752 231.061 230.843 1.00 8.83 534 ALA B N 1
ATOM 8149 C CA . ALA B 1 534 ? 256.045 230.387 230.900 1.00 8.05 534 ALA B CA 1
ATOM 8150 C C . ALA B 1 534 ? 256.849 230.838 232.114 1.00 8.13 534 ALA B C 1
ATOM 8151 O O . ALA B 1 534 ? 257.448 230.013 232.816 1.00 12.41 534 ALA B O 1
ATOM 8153 N N . GLY B 1 535 ? 256.863 232.145 232.384 1.00 7.24 535 GLY B N 1
ATOM 8154 C CA . GLY B 1 535 ? 257.541 232.634 233.573 1.00 7.10 535 GLY B CA 1
ATOM 8155 C C . GLY B 1 535 ? 256.896 232.140 234.852 1.00 6.54 535 GLY B C 1
ATOM 8156 O O . GLY B 1 535 ? 257.587 231.801 235.818 1.00 7.12 535 GLY B O 1
ATOM 8157 N N . ALA B 1 536 ? 255.561 232.087 234.876 1.00 7.06 536 ALA B N 1
ATOM 8158 C CA . ALA B 1 536 ? 254.868 231.559 236.047 1.00 5.53 536 ALA B CA 1
ATOM 8159 C C . ALA B 1 536 ? 255.221 230.097 236.284 1.00 4.79 536 ALA B C 1
ATOM 8160 O O . ALA B 1 536 ? 255.443 229.681 237.427 1.00 6.45 536 ALA B O 1
ATOM 8162 N N . MET B 1 537 ? 255.283 229.302 235.213 1.00 5.82 537 MET B N 1
ATOM 8163 C CA . MET B 1 537 ? 255.647 227.896 235.344 1.00 3.65 537 MET B CA 1
ATOM 8164 C C . MET B 1 537 ? 257.084 227.735 235.820 1.00 3.16 537 MET B C 1
ATOM 8165 O O . MET B 1 537 ? 257.373 226.861 236.644 1.00 3.28 537 MET B O 1
ATOM 8170 N N . ASN B 1 538 ? 258.002 228.558 235.307 1.00 2.81 538 ASN B N 1
ATOM 8171 C CA . ASN B 1 538 ? 259.386 228.487 235.770 1.00 2.79 538 ASN B CA 1
ATOM 8172 C C . ASN B 1 538 ? 259.491 228.838 237.250 1.00 2.81 538 ASN B C 1
ATOM 8173 O O . ASN B 1 538 ? 260.212 228.173 238.009 1.00 3.28 538 ASN B O 1
ATOM 8178 N N . ALA B 1 539 ? 258.773 229.879 237.680 1.00 2.86 539 ALA B N 1
ATOM 8179 C CA . ALA B 1 539 ? 258.772 230.247 239.091 1.00 2.12 539 ALA B CA 1
ATOM 8180 C C . ALA B 1 539 ? 258.189 229.132 239.950 1.00 2.83 539 ALA B C 1
ATOM 8181 O O . ALA B 1 539 ? 258.705 228.841 241.036 1.00 2.74 539 ALA B O 1
ATOM 8183 N N . LEU B 1 540 ? 257.111 228.500 239.480 1.00 5.31 540 LEU B N 1
ATOM 8184 C CA . LEU B 1 540 ? 256.525 227.383 240.214 1.00 1.29 540 LEU B CA 1
ATOM 8185 C C . LEU B 1 540 ? 257.501 226.220 240.318 1.00 3.42 540 LEU B C 1
ATOM 8186 O O . LEU B 1 540 ? 257.597 225.575 241.368 1.00 4.53 540 LEU B O 1
ATOM 8191 N N . VAL B 1 541 ? 258.225 225.931 239.235 1.00 2.51 541 VAL B N 1
ATOM 8192 C CA . VAL B 1 541 ? 259.207 224.850 239.257 1.00 1.06 541 VAL B CA 1
ATOM 8193 C C . VAL B 1 541 ? 260.283 225.138 240.294 1.00 1.96 541 VAL B C 1
ATOM 8194 O O . VAL B 1 541 ? 260.646 224.270 241.099 1.00 4.63 541 VAL B O 1
ATOM 8198 N N . ARG B 1 542 ? 260.801 226.369 240.299 1.00 2.50 542 ARG B N 1
ATOM 8199 C CA . ARG B 1 542 ? 261.840 226.720 241.264 1.00 2.39 542 ARG B CA 1
ATOM 8200 C C . ARG B 1 542 ? 261.322 226.643 242.697 1.00 3.37 542 ARG B C 1
ATOM 8201 O O . ARG B 1 542 ? 262.004 226.114 243.584 1.00 4.36 542 ARG B O 1
ATOM 8209 N N . VAL B 1 543 ? 260.111 227.150 242.942 1.00 3.72 543 VAL B N 1
ATOM 8210 C CA . VAL B 1 543 ? 259.553 227.130 244.293 1.00 2.93 543 VAL B CA 1
ATOM 8211 C C . VAL B 1 543 ? 259.334 225.699 244.764 1.00 4.05 543 VAL B C 1
ATOM 8212 O O . VAL B 1 543 ? 259.659 225.349 245.905 1.00 7.19 543 VAL B O 1
ATOM 8216 N N . SER B 1 544 ? 258.778 224.850 243.897 1.00 3.63 544 SER B N 1
ATOM 8217 C CA . SER B 1 544 ? 258.537 223.462 244.271 1.00 2.81 544 SER B CA 1
ATOM 8218 C C . SER B 1 544 ? 259.844 222.720 244.516 1.00 2.38 544 SER B C 1
ATOM 8219 O O . SER B 1 544 ? 259.924 221.876 245.415 1.00 4.64 544 SER B O 1
ATOM 8222 N N . ALA B 1 545 ? 260.879 223.016 243.726 1.00 3.75 545 ALA B N 1
ATOM 8223 C CA . ALA B 1 545 ? 262.181 222.405 243.965 1.00 4.67 545 ALA B CA 1
ATOM 8224 C C . ALA B 1 545 ? 262.764 222.852 245.299 1.00 5.39 545 ALA B C 1
ATOM 8225 O O . ALA B 1 545 ? 263.419 222.065 245.992 1.00 6.41 545 ALA B O 1
ATOM 8227 N N . ILE B 1 546 ? 262.548 224.115 245.670 1.00 6.37 546 ILE B N 1
ATOM 8228 C CA . ILE B 1 546 ? 263.068 224.602 246.945 1.00 6.06 546 ILE B CA 1
ATOM 8229 C C . ILE B 1 546 ? 262.319 223.973 248.115 1.00 6.54 546 ILE B C 1
ATOM 8230 O O . ILE B 1 546 ? 262.927 223.580 249.118 1.00 6.52 546 ILE B O 1
ATOM 8235 N N . ILE B 1 547 ? 260.996 223.853 248.007 1.00 8.55 547 ILE B N 1
ATOM 8236 C CA . ILE B 1 547 ? 260.169 223.501 249.158 1.00 5.74 547 ILE B CA 1
ATOM 8237 C C . ILE B 1 547 ? 260.030 221.987 249.293 1.00 7.64 547 ILE B C 1
ATOM 8238 O O . ILE B 1 547 ? 260.423 221.412 250.314 1.00 11.53 547 ILE B O 1
ATOM 8243 N N . THR B 1 548 ? 259.469 221.328 248.279 1.00 7.36 548 THR B N 1
ATOM 8244 C CA . THR B 1 548 ? 259.264 219.881 248.314 1.00 7.41 548 THR B CA 1
ATOM 8245 C C . THR B 1 548 ? 260.245 219.101 247.455 1.00 8.52 548 THR B C 1
ATOM 8246 O O . THR B 1 548 ? 260.686 218.025 247.864 1.00 12.42 548 THR B O 1
ATOM 8250 N N . ASN B 1 549 ? 260.586 219.611 246.271 1.00 7.95 549 ASN B N 1
ATOM 8251 C CA . ASN B 1 549 ? 261.531 218.967 245.357 1.00 7.03 549 ASN B CA 1
ATOM 8252 C C . ASN B 1 549 ? 261.045 217.576 244.943 1.00 10.34 549 ASN B C 1
ATOM 8253 O O . ASN B 1 549 ? 261.713 216.562 245.152 1.00 18.82 549 ASN B O 1
ATOM 8258 N N . ALA B 1 550 ? 259.854 217.543 244.357 1.00 8.71 550 ALA B N 1
ATOM 8259 C CA . ALA B 1 550 ? 259.373 216.312 243.754 1.00 9.07 550 ALA B CA 1
ATOM 8260 C C . ALA B 1 550 ? 260.056 216.086 242.407 1.00 9.57 550 ALA B C 1
ATOM 8261 O O . ALA B 1 550 ? 260.341 217.042 241.682 1.00 12.95 550 ALA B O 1
ATOM 8263 N N . PRO B 1 551 ? 260.327 214.830 242.043 1.00 10.89 551 PRO B N 1
ATOM 8264 C CA . PRO B 1 551 ? 261.016 214.559 240.776 1.00 13.98 551 PRO B CA 1
ATOM 8265 C C . PRO B 1 551 ? 260.112 214.577 239.555 1.00 11.49 551 PRO B C 1
ATOM 8266 O O . PRO B 1 551 ? 260.619 214.465 238.433 1.00 10.58 551 PRO B O 1
ATOM 8270 N N . TYR B 1 552 ? 258.801 214.715 239.732 1.00 8.47 552 TYR B N 1
ATOM 8271 C CA . TYR B 1 552 ? 257.865 214.752 238.619 1.00 5.84 552 TYR B CA 1
ATOM 8272 C C . TYR B 1 552 ? 256.885 215.895 238.830 1.00 6.44 552 TYR B C 1
ATOM 8273 O O . TYR B 1 552 ? 256.453 216.151 239.957 1.00 12.89 552 TYR B O 1
ATOM 8282 N N . VAL B 1 553 ? 256.540 216.578 237.742 1.00 4.45 553 VAL B N 1
ATOM 8283 C CA . VAL B 1 553 ? 255.735 217.793 237.788 1.00 4.01 553 VAL B CA 1
ATOM 8284 C C . VAL B 1 553 ? 254.474 217.573 236.965 1.00 4.63 553 VAL B C 1
ATOM 8285 O O . VAL B 1 553 ? 254.550 217.145 235.810 1.00 7.99 553 VAL B O 1
ATOM 8289 N N . LEU B 1 554 ? 253.319 217.866 237.551 1.00 3.62 554 LEU B N 1
ATOM 8290 C CA . LEU B 1 554 ? 252.050 217.762 236.845 1.00 4.37 554 LEU B CA 1
ATOM 8291 C C . LEU B 1 554 ? 251.592 219.143 236.400 1.00 6.59 554 LEU B C 1
ATOM 8292 O O . LEU B 1 554 ? 251.490 220.063 237.218 1.00 8.05 554 LEU B O 1
ATOM 8297 N N . ASN B 1 555 ? 251.317 219.282 235.108 1.00 10.20 555 ASN B N 1
ATOM 8298 C CA . ASN B 1 555 ? 250.773 220.507 234.541 1.00 12.89 555 ASN B CA 1
ATOM 8299 C C . ASN B 1 555 ? 249.286 220.300 234.287 1.00 16.51 555 ASN B C 1
ATOM 8300 O O . ASN B 1 555 ? 248.904 219.467 233.453 1.00 26.14 555 ASN B O 1
ATOM 8305 N N . VAL B 1 556 ? 248.460 221.049 235.016 1.00 12.81 556 VAL B N 1
ATOM 8306 C CA . VAL B 1 556 ? 247.007 220.966 234.937 1.00 14.70 556 VAL B CA 1
ATOM 8307 C C . VAL B 1 556 ? 246.453 222.385 234.902 1.00 18.85 556 VAL B C 1
ATOM 8308 O O . VAL B 1 556 ? 246.844 223.227 235.718 1.00 21.07 556 VAL B O 1
ATOM 8312 N N . ASP B 1 557 ? 245.554 222.650 233.958 1.00 21.89 557 ASP B N 1
ATOM 8313 C CA . ASP B 1 557 ? 244.969 223.976 233.822 1.00 21.84 557 ASP B CA 1
ATOM 8314 C C . ASP B 1 557 ? 243.925 224.225 234.907 1.00 22.69 557 ASP B C 1
ATOM 8315 O O . ASP B 1 557 ? 243.473 223.310 235.598 1.00 25.21 557 ASP B O 1
ATOM 8320 N N . CYS B 1 558 ? 243.543 225.497 235.047 1.00 27.02 558 CYS B N 1
ATOM 8321 C CA . CYS B 1 558 ? 242.563 225.869 236.063 1.00 24.89 558 CYS B CA 1
ATOM 8322 C C . CYS B 1 558 ? 241.186 225.291 235.763 1.00 22.57 558 CYS B C 1
ATOM 8323 O O . CYS B 1 558 ? 240.460 224.916 236.690 1.00 19.86 558 CYS B O 1
ATOM 8326 N N . ASP B 1 559 ? 240.809 225.211 234.490 1.00 24.03 559 ASP B N 1
ATOM 8327 C CA . ASP B 1 559 ? 239.501 224.703 234.101 1.00 23.10 559 ASP B CA 1
ATOM 8328 C C . ASP B 1 559 ? 239.491 223.200 233.857 1.00 26.86 559 ASP B C 1
ATOM 8329 O O . ASP B 1 559 ? 238.449 222.657 233.478 1.00 31.87 559 ASP B O 1
ATOM 8334 N N . HIS B 1 560 ? 240.614 222.519 234.064 1.00 23.20 560 HIS B N 1
ATOM 8335 C CA . HIS B 1 560 ? 240.712 221.078 233.886 1.00 17.71 560 HIS B CA 1
ATOM 8336 C C . HIS B 1 560 ? 240.829 220.411 235.248 1.00 16.73 560 HIS B C 1
ATOM 8337 O O . HIS B 1 560 ? 241.674 220.798 236.062 1.00 23.04 560 HIS B O 1
ATOM 8344 N N . TYR B 1 561 ? 239.985 219.412 235.493 1.00 12.00 561 TYR B N 1
ATOM 8345 C CA . TYR B 1 561 ? 239.963 218.696 236.758 1.00 10.51 561 TYR B CA 1
ATOM 8346 C C . TYR B 1 561 ? 240.335 217.237 236.535 1.00 10.61 561 TYR B C 1
ATOM 8347 O O . TYR B 1 561 ? 240.108 216.679 235.457 1.00 15.43 561 TYR B O 1
ATOM 8356 N N . ILE B 1 562 ? 240.913 216.625 237.566 1.00 9.28 562 ILE B N 1
ATOM 8357 C CA . ILE B 1 562 ? 241.355 215.237 237.491 1.00 10.07 562 ILE B CA 1
ATOM 8358 C C . ILE B 1 562 ? 240.139 214.322 237.555 1.00 12.47 562 ILE B C 1
ATOM 8359 O O . ILE B 1 562 ? 239.575 214.090 238.630 1.00 13.15 562 ILE B O 1
ATOM 8364 N N . ASN B 1 563 ? 239.725 213.801 236.397 1.00 13.24 563 ASN B N 1
ATOM 8365 C CA . ASN B 1 563 ? 238.532 212.962 236.344 1.00 15.75 563 ASN B CA 1
ATOM 8366 C C . ASN B 1 563 ? 238.796 211.576 236.922 1.00 19.96 563 ASN B C 1
ATOM 8367 O O . ASN B 1 563 ? 237.953 211.029 237.643 1.00 20.65 563 ASN B O 1
ATOM 8372 N N . ASN B 1 564 ? 239.952 210.994 236.619 1.00 18.86 564 ASN B N 1
ATOM 8373 C CA . ASN B 1 564 ? 240.315 209.667 237.099 1.00 14.60 564 ASN B CA 1
ATOM 8374 C C . ASN B 1 564 ? 241.335 209.809 238.222 1.00 14.29 564 ASN B C 1
ATOM 8375 O O . ASN B 1 564 ? 242.438 210.320 238.002 1.00 16.17 564 ASN B O 1
ATOM 8380 N N . SER B 1 565 ? 240.970 209.343 239.418 1.00 13.72 565 SER B N 1
ATOM 8381 C CA . SER B 1 565 ? 241.833 209.481 240.585 1.00 13.17 565 SER B CA 1
ATOM 8382 C C . SER B 1 565 ? 243.081 208.613 240.512 1.00 17.59 565 SER B C 1
ATOM 8383 O O . SER B 1 565 ? 243.987 208.794 241.333 1.00 17.45 565 SER B O 1
ATOM 8386 N N . LYS B 1 566 ? 243.154 207.683 239.562 1.00 20.42 566 LYS B N 1
ATOM 8387 C CA . LYS B 1 566 ? 244.302 206.801 239.413 1.00 18.31 566 LYS B CA 1
ATOM 8388 C C . LYS B 1 566 ? 245.312 207.317 238.397 1.00 19.10 566 LYS B C 1
ATOM 8389 O O . LYS B 1 566 ? 246.250 206.592 238.052 1.00 24.28 566 LYS B O 1
ATOM 8395 N N . ALA B 1 567 ? 245.144 208.551 237.915 1.00 14.31 567 ALA B N 1
ATOM 8396 C CA . ALA B 1 567 ? 246.012 209.068 236.860 1.00 13.59 567 ALA B CA 1
ATOM 8397 C C . ALA B 1 567 ? 247.469 209.119 237.306 1.00 18.58 567 ALA B C 1
ATOM 8398 O O . ALA B 1 567 ? 248.379 208.858 236.509 1.00 22.12 567 ALA B O 1
ATOM 8400 N N . LEU B 1 568 ? 247.711 209.461 238.573 1.00 15.45 568 LEU B N 1
ATOM 8401 C CA . LEU B 1 568 ? 249.081 209.520 239.071 1.00 13.31 568 LEU B CA 1
ATOM 8402 C C . LEU B 1 568 ? 249.749 208.152 239.020 1.00 14.08 568 LEU B C 1
ATOM 8403 O O . LEU B 1 568 ? 250.922 208.041 238.649 1.00 13.10 568 LEU B O 1
ATOM 8408 N N . ARG B 1 569 ? 249.018 207.098 239.387 1.00 15.07 569 ARG B N 1
ATOM 8409 C CA . ARG B 1 569 ? 249.590 205.756 239.356 1.00 11.72 569 ARG B CA 1
ATOM 8410 C C . ARG B 1 569 ? 249.891 205.313 237.928 1.00 15.46 569 ARG B C 1
ATOM 8411 O O . ARG B 1 569 ? 250.931 204.694 237.670 1.00 24.90 569 ARG B O 1
ATOM 8419 N N . GLU B 1 570 ? 248.999 205.623 236.985 1.00 15.43 570 GLU B N 1
ATOM 8420 C CA . GLU B 1 570 ? 249.255 205.274 235.592 1.00 18.44 570 GLU B CA 1
ATOM 8421 C C . GLU B 1 570 ? 250.449 206.041 235.039 1.00 16.14 570 GLU B C 1
ATOM 8422 O O . GLU B 1 570 ? 251.228 205.502 234.245 1.00 23.49 570 GLU B O 1
ATOM 8428 N N . ALA B 1 571 ? 250.605 207.306 235.437 1.00 13.05 571 ALA B N 1
ATOM 8429 C CA . ALA B 1 571 ? 251.791 208.056 235.038 1.00 11.49 571 ALA B CA 1
ATOM 8430 C C . ALA B 1 571 ? 253.054 207.447 235.635 1.00 13.29 571 ALA B C 1
ATOM 8431 O O . ALA B 1 571 ? 254.086 207.347 234.961 1.00 14.01 571 ALA B O 1
ATOM 8433 N N . MET B 1 572 ? 252.991 207.031 236.903 1.00 14.99 572 MET B N 1
ATOM 8434 C CA . MET B 1 572 ? 254.143 206.412 237.547 1.00 13.51 572 MET B CA 1
ATOM 8435 C C . MET B 1 572 ? 254.471 205.047 236.960 1.00 15.80 572 MET B C 1
ATOM 8436 O O . MET B 1 572 ? 255.607 204.583 237.101 1.00 20.18 572 MET B O 1
ATOM 8441 N N . CYS B 1 573 ? 253.498 204.391 236.324 1.00 13.31 573 CYS B N 1
ATOM 8442 C CA . CYS B 1 573 ? 253.778 203.117 235.668 1.00 14.35 573 CYS B CA 1
ATOM 8443 C C . CYS B 1 573 ? 254.868 203.270 234.614 1.00 18.03 573 CYS B C 1
ATOM 8444 O O . CYS B 1 573 ? 255.731 202.396 234.471 1.00 25.99 573 CYS B O 1
ATOM 8447 N N . PHE B 1 574 ? 254.845 204.372 233.866 1.00 17.48 574 PHE B N 1
ATOM 8448 C CA . PHE B 1 574 ? 255.918 204.680 232.929 1.00 17.62 574 PHE B CA 1
ATOM 8449 C C . PHE B 1 574 ? 257.065 205.436 233.584 1.00 16.28 574 PHE B C 1
ATOM 8450 O O . PHE B 1 574 ? 258.221 205.258 233.186 1.00 17.24 574 PHE B O 1
ATOM 8458 N N . MET B 1 575 ? 256.768 206.279 234.576 1.00 15.80 575 MET B N 1
ATOM 8459 C CA . MET B 1 575 ? 257.802 207.113 235.179 1.00 12.83 575 MET B CA 1
ATOM 8460 C C . MET B 1 575 ? 258.783 206.289 236.004 1.00 12.80 575 MET B C 1
ATOM 8461 O O . MET B 1 575 ? 259.998 206.505 235.927 1.00 14.98 575 MET B O 1
ATOM 8466 N N . MET B 1 576 ? 258.282 205.346 236.798 1.00 13.34 576 MET B N 1
ATOM 8467 C CA . MET B 1 576 ? 259.112 204.611 237.744 1.00 15.57 576 MET B CA 1
ATOM 8468 C C . MET B 1 576 ? 259.739 203.355 237.154 1.00 23.50 576 MET B C 1
ATOM 8469 O O . MET B 1 576 ? 260.400 202.612 237.886 1.00 24.57 576 MET B O 1
ATOM 8474 N N . ASP B 1 577 ? 259.549 203.095 235.868 1.00 25.79 577 ASP B N 1
ATOM 8475 C CA . ASP B 1 577 ? 260.198 201.950 235.243 1.00 25.34 577 ASP B CA 1
ATOM 8476 C C . ASP B 1 577 ? 261.706 202.174 235.216 1.00 32.32 577 ASP B C 1
ATOM 8477 O O . ASP B 1 577 ? 262.160 203.242 234.786 1.00 33.06 577 ASP B O 1
ATOM 8482 N N . PRO B 1 578 ? 262.509 201.211 235.676 1.00 31.09 578 PRO B N 1
ATOM 8483 C CA . PRO B 1 578 ? 263.962 201.441 235.753 1.00 29.83 578 PRO B CA 1
ATOM 8484 C C . PRO B 1 578 ? 264.613 201.745 234.414 1.00 31.15 578 PRO B C 1
ATOM 8485 O O . PRO B 1 578 ? 265.568 202.530 234.368 1.00 33.52 578 PRO B O 1
ATOM 8489 N N . THR B 1 579 ? 264.130 201.151 233.323 1.00 31.09 579 THR B N 1
ATOM 8490 C CA . THR B 1 579 ? 264.737 201.336 232.008 1.00 29.21 579 THR B CA 1
ATOM 8491 C C . THR B 1 579 ? 264.115 202.503 231.248 1.00 27.50 579 THR B C 1
ATOM 8492 O O . THR B 1 579 ? 264.816 203.446 230.870 1.00 28.79 579 THR B O 1
ATOM 8496 N N . SER B 1 580 ? 262.802 202.452 231.012 1.00 26.94 580 SER B N 1
ATOM 8497 C CA . SER B 1 580 ? 262.151 203.502 230.237 1.00 25.01 580 SER B CA 1
ATOM 8498 C C . SER B 1 580 ? 262.146 204.835 230.975 1.00 24.65 580 SER B C 1
ATOM 8499 O O . SER B 1 580 ? 262.355 205.881 230.353 1.00 25.72 580 SER B O 1
ATOM 8502 N N . GLY B 1 581 ? 261.934 204.819 232.293 1.00 22.21 581 GLY B N 1
ATOM 8503 C CA . GLY B 1 581 ? 261.763 206.062 233.029 1.00 17.72 581 GLY B CA 1
ATOM 8504 C C . GLY B 1 581 ? 262.950 207.002 232.938 1.00 21.50 581 GLY B C 1
ATOM 8505 O O . GLY B 1 581 ? 262.808 208.208 233.153 1.00 21.80 581 GLY B O 1
ATOM 8506 N N . LYS B 1 582 ? 264.133 206.470 232.627 1.00 23.98 582 LYS B N 1
ATOM 8507 C CA . LYS B 1 582 ? 265.318 207.317 232.530 1.00 20.65 582 LYS B CA 1
ATOM 8508 C C . LYS B 1 582 ? 265.318 208.138 231.245 1.00 22.37 582 LYS B C 1
ATOM 8509 O O . LYS B 1 582 ? 265.744 209.298 231.246 1.00 29.92 582 LYS B O 1
ATOM 8515 N N . LYS B 1 583 ? 264.841 207.560 230.145 1.00 17.68 583 LYS B N 1
ATOM 8516 C CA . LYS B 1 583 ? 264.894 208.199 228.836 1.00 15.11 583 LYS B CA 1
ATOM 8517 C C . LYS B 1 583 ? 263.614 208.936 228.470 1.00 14.55 583 LYS B C 1
ATOM 8518 O O . LYS B 1 583 ? 263.415 209.251 227.293 1.00 20.67 583 LYS B O 1
ATOM 8524 N N . ILE B 1 584 ? 262.745 209.219 229.435 1.00 11.32 584 ILE B N 1
ATOM 8525 C CA . ILE B 1 584 ? 261.404 209.723 229.164 1.00 8.93 584 ILE B CA 1
ATOM 8526 C C . ILE B 1 584 ? 261.291 211.141 229.704 1.00 8.83 584 ILE B C 1
ATOM 8527 O O . ILE B 1 584 ? 261.562 211.389 230.885 1.00 13.90 584 ILE B O 1
ATOM 8532 N N . CYS B 1 585 ? 260.888 212.072 228.839 1.00 7.42 585 CYS B N 1
ATOM 8533 C CA . CYS B 1 585 ? 260.765 213.474 229.223 1.00 5.48 585 CYS B CA 1
ATOM 8534 C C . CYS B 1 585 ? 259.401 213.803 229.815 1.00 5.29 585 CYS B C 1
ATOM 8535 O O . CYS B 1 585 ? 259.324 214.517 230.822 1.00 10.83 585 CYS B O 1
ATOM 8538 N N . TYR B 1 586 ? 258.319 213.310 229.217 1.00 4.72 586 TYR B N 1
ATOM 8539 C CA . TYR B 1 586 ? 256.998 213.571 229.770 1.00 3.94 586 TYR B CA 1
ATOM 8540 C C . TYR B 1 586 ? 256.012 212.522 229.280 1.00 5.27 586 TYR B C 1
ATOM 8541 O O . TYR B 1 586 ? 256.244 211.829 228.287 1.00 9.64 586 TYR B O 1
ATOM 8550 N N . VAL B 1 587 ? 254.906 212.421 230.011 1.00 4.37 587 VAL B N 1
ATOM 8551 C CA . VAL B 1 587 ? 253.763 211.590 229.656 1.00 5.23 587 VAL B CA 1
ATOM 8552 C C . VAL B 1 587 ? 252.579 212.515 229.417 1.00 6.86 587 VAL B C 1
ATOM 8553 O O . VAL B 1 587 ? 252.249 213.342 230.276 1.00 9.05 587 VAL B O 1
ATOM 8557 N N . GLN B 1 588 ? 251.948 212.381 228.256 1.00 7.10 588 GLN B N 1
ATOM 8558 C CA . GLN B 1 588 ? 250.865 213.263 227.847 1.00 8.02 588 GLN B CA 1
ATOM 8559 C C . GLN B 1 588 ? 249.552 212.495 227.792 1.00 12.56 588 GLN B C 1
ATOM 8560 O O . GLN B 1 588 ? 249.494 211.382 227.261 1.00 19.22 588 GLN B O 1
ATOM 8566 N N . PHE B 1 589 ? 248.501 213.097 228.347 1.00 11.86 589 PHE B N 1
ATOM 8567 C CA . PHE B 1 589 ? 247.167 212.524 228.367 1.00 13.98 589 PHE B CA 1
ATOM 8568 C C . PHE B 1 589 ? 246.267 213.230 227.356 1.00 19.17 589 PHE B C 1
ATOM 8569 O O . PHE B 1 589 ? 246.444 214.422 227.086 1.00 24.55 589 PHE B O 1
ATOM 8577 N N . PRO B 1 590 ? 245.300 212.523 226.775 1.00 19.03 590 PRO B N 1
ATOM 8578 C CA . PRO B 1 590 ? 244.378 213.172 225.838 1.00 20.97 590 PRO B CA 1
ATOM 8579 C C . PRO B 1 590 ? 243.506 214.202 226.536 1.00 26.73 590 PRO B C 1
ATOM 8580 O O . PRO B 1 590 ? 243.202 214.093 227.726 1.00 33.48 590 PRO B O 1
ATOM 8584 N N . GLN B 1 591 ? 243.104 215.216 225.775 1.00 32.29 591 GLN B N 1
ATOM 8585 C CA . GLN B 1 591 ? 242.272 216.297 226.284 1.00 32.94 591 GLN B CA 1
ATOM 8586 C C . GLN B 1 591 ? 240.811 215.997 225.973 1.00 39.08 591 GLN B C 1
ATOM 8587 O O . GLN B 1 591 ? 240.438 215.844 224.805 1.00 50.77 591 GLN B O 1
ATOM 8593 N N . ARG B 1 592 ? 239.992 215.917 227.017 1.00 33.43 592 ARG B N 1
ATOM 8594 C CA . ARG B 1 592 ? 238.558 215.716 226.890 1.00 36.97 592 ARG B CA 1
ATOM 8595 C C . ARG B 1 592 ? 237.834 216.904 227.505 1.00 41.40 592 ARG B C 1
ATOM 8596 O O . ARG B 1 592 ? 238.350 217.562 228.411 1.00 41.76 592 ARG B O 1
ATOM 8604 N N . PHE B 1 593 ? 236.632 217.181 227.007 1.00 41.33 593 PHE B N 1
ATOM 8605 C CA . PHE B 1 593 ? 235.861 218.328 227.462 1.00 52.48 593 PHE B CA 1
ATOM 8606 C C . PHE B 1 593 ? 234.424 217.918 227.749 1.00 57.48 593 PHE B C 1
ATOM 8607 O O . PHE B 1 593 ? 233.913 216.943 227.192 1.00 58.45 593 PHE B O 1
ATOM 8615 N N . ASP B 1 594 ? 233.781 218.676 228.632 1.00 61.81 594 ASP B N 1
ATOM 8616 C CA . ASP B 1 594 ? 232.391 218.472 229.005 1.00 68.26 594 ASP B CA 1
ATOM 8617 C C . ASP B 1 594 ? 231.543 219.640 228.518 1.00 87.75 594 ASP B C 1
ATOM 8618 O O . ASP B 1 594 ? 232.053 220.689 228.115 1.00 90.81 594 ASP B O 1
ATOM 8623 N N . GLY B 1 595 ? 230.227 219.445 228.561 1.00 96.63 595 GLY B N 1
ATOM 8624 C CA . GLY B 1 595 ? 229.311 220.488 228.149 1.00 98.98 595 GLY B CA 1
ATOM 8625 C C . GLY B 1 595 ? 229.284 220.757 226.664 1.00 101.05 595 GLY B C 1
ATOM 8626 O O . GLY B 1 595 ? 228.863 221.839 226.247 1.00 98.02 595 GLY B O 1
ATOM 8627 N N . ILE B 1 596 ? 229.721 219.806 225.853 1.00 105.22 596 ILE B N 1
ATOM 8628 C CA . ILE B 1 596 ? 229.741 219.962 224.404 1.00 108.89 596 ILE B CA 1
ATOM 8629 C C . ILE B 1 596 ? 228.403 219.507 223.842 1.00 113.24 596 ILE B C 1
ATOM 8630 O O . ILE B 1 596 ? 227.717 218.657 224.419 1.00 114.66 596 ILE B O 1
ATOM 8635 N N . ASP B 1 597 ? 228.023 220.085 222.705 1.00 111.00 597 ASP B N 1
ATOM 8636 C CA . ASP B 1 597 ? 226.798 219.679 222.035 1.00 114.93 597 ASP B CA 1
ATOM 8637 C C . ASP B 1 597 ? 226.916 218.238 221.550 1.00 119.38 597 ASP B C 1
ATOM 8638 O O . ASP B 1 597 ? 228.012 217.736 221.282 1.00 117.10 597 ASP B O 1
ATOM 8643 N N . ARG B 1 598 ? 225.767 217.566 221.449 1.00 117.27 598 ARG B N 1
ATOM 8644 C CA . ARG B 1 598 ? 225.760 216.175 221.005 1.00 110.54 598 ARG B CA 1
ATOM 8645 C C . ARG B 1 598 ? 226.317 216.046 219.593 1.00 111.43 598 ARG B C 1
ATOM 8646 O O . ARG B 1 598 ? 227.075 215.114 219.299 1.00 106.02 598 ARG B O 1
ATOM 8654 N N . HIS B 1 599 ? 225.954 216.971 218.706 1.00 114.67 599 HIS B N 1
ATOM 8655 C CA . HIS B 1 599 ? 226.476 216.964 217.347 1.00 113.94 599 HIS B CA 1
ATOM 8656 C C . HIS B 1 599 ? 227.863 217.584 217.239 1.00 113.74 599 HIS B C 1
ATOM 8657 O O . HIS B 1 599 ? 228.498 217.446 216.187 1.00 113.37 599 HIS B O 1
ATOM 8664 N N . ASP B 1 600 ? 228.342 218.254 218.290 1.00 110.33 600 ASP B N 1
ATOM 8665 C CA . ASP B 1 600 ? 229.666 218.877 218.308 1.00 106.22 600 ASP B CA 1
ATOM 8666 C C . ASP B 1 600 ? 229.820 219.866 217.151 1.00 103.99 600 ASP B C 1
ATOM 8667 O O . ASP B 1 600 ? 230.657 219.702 216.263 1.00 100.92 600 ASP B O 1
ATOM 8672 N N . ARG B 1 601 ? 228.992 220.915 217.190 1.00 105.67 601 ARG B N 1
ATOM 8673 C CA . ARG B 1 601 ? 228.894 221.830 216.056 1.00 103.61 601 ARG B CA 1
ATOM 8674 C C . ARG B 1 601 ? 230.221 222.525 215.773 1.00 103.08 601 ARG B C 1
ATOM 8675 O O . ARG B 1 601 ? 230.576 222.748 214.609 1.00 98.94 601 ARG B O 1
ATOM 8683 N N . TYR B 1 602 ? 230.966 222.874 216.816 1.00 105.47 602 TYR B N 1
ATOM 8684 C CA . TYR B 1 602 ? 232.237 223.567 216.662 1.00 101.06 602 TYR B CA 1
ATOM 8685 C C . TYR B 1 602 ? 233.432 222.621 216.638 1.00 98.05 602 TYR B C 1
ATOM 8686 O O . TYR B 1 602 ? 234.575 223.091 216.638 1.00 91.81 602 TYR B O 1
ATOM 8695 N N . SER B 1 603 ? 233.194 221.307 216.610 1.00 100.70 603 SER B N 1
ATOM 8696 C CA . SER B 1 603 ? 234.262 220.304 216.621 1.00 94.50 603 SER B CA 1
ATOM 8697 C C . SER B 1 603 ? 235.173 220.480 217.834 1.00 94.93 603 SER B C 1
ATOM 8698 O O . SER B 1 603 ? 236.397 220.379 217.736 1.00 91.29 603 SER B O 1
ATOM 8701 N N . ASN B 1 604 ? 234.564 220.748 218.991 1.00 97.37 604 ASN B N 1
ATOM 8702 C CA . ASN B 1 604 ? 235.343 220.964 220.205 1.00 95.35 604 ASN B CA 1
ATOM 8703 C C . ASN B 1 604 ? 235.934 219.666 220.740 1.00 93.70 604 ASN B C 1
ATOM 8704 O O . ASN B 1 604 ? 236.947 219.696 221.447 1.00 86.30 604 ASN B O 1
ATOM 8709 N N . ARG B 1 605 ? 235.318 218.525 220.421 1.00 97.85 605 ARG B N 1
ATOM 8710 C CA . ARG B 1 605 ? 235.823 217.248 220.917 1.00 90.29 605 ARG B CA 1
ATOM 8711 C C . ARG B 1 605 ? 237.216 216.954 220.375 1.00 82.48 605 ARG B C 1
ATOM 8712 O O . ARG B 1 605 ? 238.076 216.444 221.103 1.00 78.90 605 ARG B O 1
ATOM 8720 N N . ASN B 1 606 ? 237.454 217.269 219.099 1.00 78.67 606 ASN B N 1
ATOM 8721 C CA . ASN B 1 606 ? 238.754 217.064 218.457 1.00 74.86 606 ASN B CA 1
ATOM 8722 C C . ASN B 1 606 ? 239.184 215.599 218.540 1.00 68.79 606 ASN B C 1
ATOM 8723 O O . ASN B 1 606 ? 240.316 215.276 218.906 1.00 66.03 606 ASN B O 1
ATOM 8728 N N . VAL B 1 607 ? 238.255 214.706 218.198 1.00 67.56 607 VAL B N 1
ATOM 8729 C CA . VAL B 1 607 ? 238.531 213.275 218.271 1.00 68.06 607 VAL B CA 1
ATOM 8730 C C . VAL B 1 607 ? 239.579 212.873 217.240 1.00 66.90 607 VAL B C 1
ATOM 8731 O O . VAL B 1 607 ? 240.416 211.999 217.496 1.00 66.51 607 VAL B O 1
ATOM 8735 N N . VAL B 1 608 ? 239.550 213.498 216.061 1.00 64.85 608 VAL B N 1
ATOM 8736 C CA . VAL B 1 608 ? 240.455 213.105 214.983 1.00 63.87 608 VAL B CA 1
ATOM 8737 C C . VAL B 1 608 ? 241.907 213.335 215.385 1.00 63.79 608 VAL B C 1
ATOM 8738 O O . VAL B 1 608 ? 242.769 212.474 215.170 1.00 61.70 608 VAL B O 1
ATOM 8742 N N . PHE B 1 609 ? 242.202 214.494 215.976 1.00 61.11 609 PHE B N 1
ATOM 8743 C CA . PHE B 1 609 ? 243.584 214.813 216.322 1.00 54.38 609 PHE B CA 1
ATOM 8744 C C . PHE B 1 609 ? 244.098 213.933 217.456 1.00 52.75 609 PHE B C 1
ATOM 8745 O O . PHE B 1 609 ? 245.251 213.489 217.428 1.00 55.74 609 PHE B O 1
ATOM 8753 N N . PHE B 1 610 ? 243.264 213.672 218.460 1.00 55.65 610 PHE B N 1
ATOM 8754 C CA . PHE B 1 610 ? 243.696 212.938 219.642 1.00 53.41 610 PHE B CA 1
ATOM 8755 C C . PHE B 1 610 ? 243.574 211.426 219.501 1.00 54.62 610 PHE B C 1
ATOM 8756 O O . PHE B 1 610 ? 244.065 210.701 220.373 1.00 51.81 610 PHE B O 1
ATOM 8764 N N . ASP B 1 611 ? 242.939 210.930 218.438 1.00 56.41 611 ASP B N 1
ATOM 8765 C CA . ASP B 1 611 ? 242.786 209.497 218.239 1.00 52.59 611 ASP B CA 1
ATOM 8766 C C . ASP B 1 611 ? 243.512 208.968 217.011 1.00 56.40 611 ASP B C 1
ATOM 8767 O O . ASP B 1 611 ? 243.633 207.747 216.866 1.00 64.46 611 ASP B O 1
ATOM 8772 N N . ILE B 1 612 ? 243.994 209.840 216.127 1.00 54.21 612 ILE B N 1
ATOM 8773 C CA . ILE B 1 612 ? 244.678 209.396 214.918 1.00 50.13 612 ILE B CA 1
ATOM 8774 C C . ILE B 1 612 ? 246.077 209.994 214.864 1.00 48.00 612 ILE B C 1
ATOM 8775 O O . ILE B 1 612 ? 247.074 209.265 214.821 1.00 46.69 612 ILE B O 1
ATOM 8780 N N . ASN B 1 613 ? 246.158 211.326 214.860 1.00 44.20 613 ASN B N 1
ATOM 8781 C CA . ASN B 1 613 ? 247.448 211.993 214.710 1.00 34.54 613 ASN B CA 1
ATOM 8782 C C . ASN B 1 613 ? 248.369 211.700 215.887 1.00 36.49 613 ASN B C 1
ATOM 8783 O O . ASN B 1 613 ? 249.552 211.394 215.700 1.00 35.78 613 ASN B O 1
ATOM 8788 N N . MET B 1 614 ? 247.845 211.782 217.111 1.00 40.76 614 MET B N 1
ATOM 8789 C CA . MET B 1 614 ? 248.693 211.613 218.286 1.00 32.01 614 MET B CA 1
ATOM 8790 C C . MET B 1 614 ? 249.058 210.154 218.530 1.00 29.42 614 MET B C 1
ATOM 8791 O O . MET B 1 614 ? 250.179 209.873 218.973 1.00 25.43 614 MET B O 1
ATOM 8796 N N . LYS B 1 615 ? 248.145 209.221 218.244 1.00 33.74 615 LYS B N 1
ATOM 8797 C CA . LYS B 1 615 ? 248.477 207.803 218.328 1.00 31.80 615 LYS B CA 1
ATOM 8798 C C . LYS B 1 615 ? 249.577 207.421 217.348 1.00 33.59 615 LYS B C 1
ATOM 8799 O O . LYS B 1 615 ? 250.485 206.663 217.707 1.00 32.20 615 LYS B O 1
ATOM 8805 N N . GLY B 1 616 ? 249.514 207.928 216.113 1.00 31.33 616 GLY B N 1
ATOM 8806 C CA . GLY B 1 616 ? 250.608 207.741 215.179 1.00 27.03 616 GLY B CA 1
ATOM 8807 C C . GLY B 1 616 ? 251.884 208.444 215.578 1.00 30.03 616 GLY B C 1
ATOM 8808 O O . GLY B 1 616 ? 252.972 207.920 215.324 1.00 31.90 616 GLY B O 1
ATOM 8809 N N . LEU B 1 617 ? 251.771 209.619 216.202 1.00 29.55 617 LEU B N 1
ATOM 8810 C CA . LEU B 1 617 ? 252.934 210.331 216.718 1.00 25.08 617 LEU B CA 1
ATOM 8811 C C . LEU B 1 617 ? 253.649 209.542 217.804 1.00 24.48 617 LEU B C 1
ATOM 8812 O O . LEU B 1 617 ? 254.882 209.579 217.881 1.00 24.30 617 LEU B O 1
ATOM 8817 N N . ASP B 1 618 ? 252.899 208.831 218.648 1.00 26.07 618 ASP B N 1
ATOM 8818 C CA . ASP B 1 618 ? 253.513 208.018 219.690 1.00 26.19 618 ASP B CA 1
ATOM 8819 C C . ASP B 1 618 ? 254.327 206.860 219.124 1.00 25.87 618 ASP B C 1
ATOM 8820 O O . ASP B 1 618 ? 255.103 206.245 219.863 1.00 26.29 618 ASP B O 1
ATOM 8825 N N . GLY B 1 619 ? 254.173 206.552 217.838 1.00 23.73 619 GLY B N 1
ATOM 8826 C CA . GLY B 1 619 ? 254.841 205.424 217.225 1.00 28.01 619 GLY B CA 1
ATOM 8827 C C . GLY B 1 619 ? 256.274 205.635 216.793 1.00 29.46 619 GLY B C 1
ATOM 8828 O O . GLY B 1 619 ? 256.948 204.656 216.459 1.00 34.71 619 GLY B O 1
ATOM 8829 N N . ILE B 1 620 ? 256.774 206.870 216.784 1.00 25.94 620 ILE B N 1
ATOM 8830 C CA . ILE B 1 620 ? 258.154 207.160 216.394 1.00 28.73 620 ILE B CA 1
ATOM 8831 C C . ILE B 1 620 ? 258.985 207.600 217.596 1.00 31.07 620 ILE B C 1
ATOM 8832 O O . ILE B 1 620 ? 259.943 206.927 217.979 1.00 38.48 620 ILE B O 1
ATOM 8837 N N . GLN B 1 621 ? 258.629 208.730 218.205 1.00 25.13 621 GLN B N 1
ATOM 8838 C CA . GLN B 1 621 ? 259.360 209.237 219.363 1.00 18.78 621 GLN B CA 1
ATOM 8839 C C . GLN B 1 621 ? 258.470 209.659 220.520 1.00 16.20 621 GLN B C 1
ATOM 8840 O O . GLN B 1 621 ? 258.958 209.710 221.654 1.00 21.24 621 GLN B O 1
ATOM 8846 N N . GLY B 1 622 ? 257.195 209.956 220.294 1.00 15.62 622 GLY B N 1
ATOM 8847 C CA . GLY B 1 622 ? 256.306 210.359 221.354 1.00 14.17 622 GLY B CA 1
ATOM 8848 C C . GLY B 1 622 ? 255.400 211.496 220.931 1.00 15.55 622 GLY B C 1
ATOM 8849 O O . GLY B 1 622 ? 255.629 212.158 219.915 1.00 22.46 622 GLY B O 1
ATOM 8850 N N . PRO B 1 623 ? 254.347 211.741 221.706 1.00 12.89 623 PRO B N 1
ATOM 8851 C CA . PRO B 1 623 ? 253.433 212.842 221.380 1.00 13.98 623 PRO B CA 1
ATOM 8852 C C . PRO B 1 623 ? 254.078 214.204 221.572 1.00 19.16 623 PRO B C 1
ATOM 8853 O O . PRO B 1 623 ? 255.127 214.320 222.213 1.00 17.45 623 PRO B O 1
ATOM 8857 N N . ILE B 1 624 ? 253.458 215.241 221.018 1.00 24.45 624 ILE B N 1
ATOM 8858 C CA . ILE B 1 624 ? 253.919 216.615 221.167 1.00 21.02 624 ILE B CA 1
ATOM 8859 C C . ILE B 1 624 ? 253.185 217.221 222.353 1.00 22.42 624 ILE B C 1
ATOM 8860 O O . ILE B 1 624 ? 251.954 217.128 222.443 1.00 25.34 624 ILE B O 1
ATOM 8865 N N . TYR B 1 625 ? 253.939 217.828 223.270 1.00 22.01 625 TYR B N 1
ATOM 8866 C CA . TYR B 1 625 ? 253.351 218.449 224.451 1.00 19.31 625 TYR B CA 1
ATOM 8867 C C . TYR B 1 625 ? 252.415 219.580 224.048 1.00 24.10 625 TYR B C 1
ATOM 8868 O O . TYR B 1 625 ? 252.862 220.623 223.561 1.00 31.48 625 TYR B O 1
ATOM 8877 N N . VAL B 1 626 ? 251.115 219.381 224.249 1.00 25.28 626 VAL B N 1
ATOM 8878 C CA . VAL B 1 626 ? 250.103 220.372 223.908 1.00 30.73 626 VAL B CA 1
ATOM 8879 C C . VAL B 1 626 ? 249.203 220.594 225.115 1.00 30.86 626 VAL B C 1
ATOM 8880 O O . VAL B 1 626 ? 248.873 219.651 225.842 1.00 34.74 626 VAL B O 1
ATOM 8884 N N . GLY B 1 627 ? 248.831 221.850 225.338 1.00 37.01 627 GLY B N 1
ATOM 8885 C CA . GLY B 1 627 ? 247.844 222.161 226.359 1.00 48.99 627 GLY B CA 1
ATOM 8886 C C . GLY B 1 627 ? 248.303 221.800 227.758 1.00 40.52 627 GLY B C 1
ATOM 8887 O O . GLY B 1 627 ? 249.394 222.172 228.201 1.00 27.97 627 GLY B O 1
ATOM 8888 N N . THR B 1 628 ? 247.454 221.060 228.462 1.00 37.92 628 THR B N 1
ATOM 8889 C CA . THR B 1 628 ? 247.582 220.815 229.890 1.00 25.50 628 THR B CA 1
ATOM 8890 C C . THR B 1 628 ? 247.618 219.313 230.177 1.00 24.71 628 THR B C 1
ATOM 8891 O O . THR B 1 628 ? 247.653 218.481 229.266 1.00 25.57 628 THR B O 1
ATOM 8895 N N . GLY B 1 629 ? 247.605 218.976 231.463 1.00 24.86 629 GLY B N 1
ATOM 8896 C CA . GLY B 1 629 ? 247.555 217.590 231.897 1.00 15.82 629 GLY B CA 1
ATOM 8897 C C . GLY B 1 629 ? 248.761 216.758 231.522 1.00 9.38 629 GLY B C 1
ATOM 8898 O O . GLY B 1 629 ? 248.602 215.639 231.018 1.00 9.75 629 GLY B O 1
ATOM 8899 N N . CYS B 1 630 ? 249.967 217.270 231.755 1.00 8.66 630 CYS B N 1
ATOM 8900 C CA . CYS B 1 630 ? 251.188 216.594 231.332 1.00 7.64 630 CYS B CA 1
ATOM 8901 C C . CYS B 1 630 ? 252.081 216.304 232.530 1.00 7.25 630 CYS B C 1
ATOM 8902 O O . CYS B 1 630 ? 252.253 217.155 233.407 1.00 10.83 630 CYS B O 1
ATOM 8905 N N . VAL B 1 631 ? 252.658 215.105 232.563 1.00 4.82 631 VAL B N 1
ATOM 8906 C CA . VAL B 1 631 ? 253.536 214.680 233.649 1.00 4.61 631 VAL B CA 1
ATOM 8907 C C . VAL B 1 631 ? 254.968 214.786 233.138 1.00 6.02 631 VAL B C 1
ATOM 8908 O O . VAL B 1 631 ? 255.435 213.931 232.386 1.00 9.89 631 VAL B O 1
ATOM 8912 N N . PHE B 1 632 ? 255.668 215.835 233.554 1.00 5.19 632 PHE B N 1
ATOM 8913 C CA . PHE B 1 632 ? 257.037 216.095 233.140 1.00 4.84 632 PHE B CA 1
ATOM 8914 C C . PHE B 1 632 ? 258.028 215.527 234.145 1.00 4.26 632 PHE B C 1
ATOM 8915 O O . PHE B 1 632 ? 257.740 215.419 235.340 1.00 8.16 632 PHE B O 1
ATOM 8923 N N . ARG B 1 633 ? 259.216 215.191 233.648 1.00 3.52 633 ARG B N 1
ATOM 8924 C CA . ARG B 1 633 ? 260.344 214.808 234.483 1.00 3.47 633 ARG B CA 1
ATOM 8925 C C . ARG B 1 633 ? 261.232 216.027 234.697 1.00 6.10 633 ARG B C 1
ATOM 8926 O O . ARG B 1 633 ? 261.501 216.775 233.751 1.00 9.57 633 ARG B O 1
ATOM 8934 N N . ARG B 1 634 ? 261.673 216.230 235.941 1.00 5.74 634 ARG B N 1
ATOM 8935 C CA . ARG B 1 634 ? 262.461 217.416 236.263 1.00 3.86 634 ARG B CA 1
ATOM 8936 C C . ARG B 1 634 ? 263.781 217.436 235.503 1.00 4.74 634 ARG B C 1
ATOM 8937 O O . ARG B 1 634 ? 264.231 218.498 235.059 1.00 6.46 634 ARG B O 1
ATOM 8945 N N . GLN B 1 635 ? 264.422 216.275 235.351 1.00 4.92 635 GLN B N 1
ATOM 8946 C CA . GLN B 1 635 ? 265.699 216.219 234.649 1.00 5.24 635 GLN B CA 1
ATOM 8947 C C . GLN B 1 635 ? 265.577 216.643 233.192 1.00 6.09 635 GLN B C 1
ATOM 8948 O O . GLN B 1 635 ? 266.559 217.118 232.612 1.00 8.53 635 GLN B O 1
ATOM 8954 N N . ALA B 1 636 ? 264.400 216.476 232.585 1.00 5.50 636 ALA B N 1
ATOM 8955 C CA . ALA B 1 636 ? 264.197 216.954 231.221 1.00 4.25 636 ALA B CA 1
ATOM 8956 C C . ALA B 1 636 ? 264.248 218.475 231.156 1.00 7.29 636 ALA B C 1
ATOM 8957 O O . ALA B 1 636 ? 264.790 219.043 230.201 1.00 11.41 636 ALA B O 1
ATOM 8959 N N . PHE B 1 637 ? 263.681 219.151 232.159 1.00 6.79 637 PHE B N 1
ATOM 8960 C CA . PHE B 1 637 ? 263.717 220.611 232.186 1.00 4.52 637 PHE B CA 1
ATOM 8961 C C . PHE B 1 637 ? 265.141 221.132 232.306 1.00 4.39 637 PHE B C 1
ATOM 8962 O O . PHE B 1 637 ? 265.507 222.114 231.651 1.00 6.14 637 PHE B O 1
ATOM 8970 N N . TYR B 1 638 ? 265.955 220.490 233.127 1.00 4.84 638 TYR B N 1
ATOM 8971 C CA . TYR B 1 638 ? 267.263 221.018 233.501 1.00 5.52 638 TYR B CA 1
ATOM 8972 C C . TYR B 1 638 ? 268.285 220.962 232.371 1.00 7.20 638 TYR B C 1
ATOM 8973 O O . TYR B 1 638 ? 269.462 221.247 232.626 1.00 9.22 638 TYR B O 1
ATOM 8982 N N . GLY B 1 639 ? 267.895 220.620 231.145 1.00 5.76 639 GLY B N 1
ATOM 8983 C CA . GLY B 1 639 ? 268.833 220.594 230.042 1.00 8.44 639 GLY B CA 1
ATOM 8984 C C . GLY B 1 639 ? 269.777 219.418 230.029 1.00 12.13 639 GLY B C 1
ATOM 8985 O O . GLY B 1 639 ? 270.850 219.508 229.425 1.00 17.17 639 GLY B O 1
ATOM 8986 N N . TYR B 1 640 ? 269.417 218.315 230.676 1.00 8.68 640 TYR B N 1
ATOM 8987 C CA . TYR B 1 640 ? 270.249 217.124 230.712 1.00 9.14 640 TYR B CA 1
ATOM 8988 C C . TYR B 1 640 ? 269.803 216.134 229.644 1.00 11.17 640 TYR B C 1
ATOM 8989 O O . TYR B 1 640 ? 268.619 216.039 229.314 1.00 11.44 640 TYR B O 1
ATOM 8998 N N . ASP B 1 641 ? 270.770 215.399 229.102 1.00 15.32 641 ASP B N 1
ATOM 8999 C CA . ASP B 1 641 ? 270.485 214.393 228.095 1.00 16.19 641 ASP B CA 1
ATOM 9000 C C . ASP B 1 641 ? 269.896 213.142 228.743 1.00 17.53 641 ASP B C 1
ATOM 9001 O O . ASP B 1 641 ? 269.906 212.976 229.965 1.00 19.56 641 ASP B O 1
ATOM 9006 N N . ALA B 1 642 ? 269.375 212.257 227.906 1.00 15.47 642 ALA B N 1
ATOM 9007 C CA . ALA B 1 642 ? 268.775 211.023 228.397 1.00 18.15 642 ALA B CA 1
ATOM 9008 C C . ALA B 1 642 ? 269.854 210.104 228.955 1.00 35.63 642 ALA B C 1
ATOM 9009 O O . ALA B 1 642 ? 270.802 209.768 228.232 1.00 35.52 642 ALA B O 1
ATOM 9011 N N . PRO B 1 643 ? 269.767 209.689 230.221 1.00 49.78 643 PRO B N 1
ATOM 9012 C CA . PRO B 1 643 ? 270.796 208.790 230.771 1.00 49.24 643 PRO B CA 1
ATOM 9013 C C . PRO B 1 643 ? 270.901 207.463 230.042 1.00 46.13 643 PRO B C 1
ATOM 9014 O O . PRO B 1 643 ? 272.003 206.908 229.945 1.00 59.49 643 PRO B O 1
ATOM 9018 N N . THR B 1 644 ? 269.794 206.934 229.529 1.00 36.60 644 THR B N 1
ATOM 9019 C CA . THR B 1 644 ? 269.779 205.647 228.836 1.00 49.85 644 THR B CA 1
ATOM 9020 C C . THR B 1 644 ? 269.272 205.875 227.415 1.00 44.65 644 THR B C 1
ATOM 9021 O O . THR B 1 644 ? 268.065 206.015 227.195 1.00 47.71 644 THR B O 1
ATOM 9025 N N . SER B 1 645 ? 270.189 205.903 226.455 1.00 41.08 645 SER B N 1
ATOM 9026 C CA . SER B 1 645 ? 269.820 206.085 225.056 1.00 45.12 645 SER B CA 1
ATOM 9027 C C . SER B 1 645 ? 270.872 205.480 224.134 1.00 64.77 645 SER B C 1
ATOM 9028 O O . SER B 1 645 ? 271.362 204.376 224.375 1.00 72.15 645 SER B O 1
ATOM 9031 N N . SER B 1 713 ? 282.413 222.267 239.125 1.00 42.05 713 SER B N 1
ATOM 9032 C CA . SER B 1 713 ? 281.701 223.039 238.115 1.00 38.69 713 SER B CA 1
ATOM 9033 C C . SER B 1 713 ? 280.563 223.838 238.740 1.00 37.14 713 SER B C 1
ATOM 9034 O O . SER B 1 713 ? 279.476 223.932 238.172 1.00 42.09 713 SER B O 1
ATOM 9037 N N . GLN B 1 714 ? 280.821 224.405 239.920 1.00 36.78 714 GLN B N 1
ATOM 9038 C CA . GLN B 1 714 ? 279.808 225.214 240.591 1.00 39.25 714 GLN B CA 1
ATOM 9039 C C . GLN B 1 714 ? 279.492 226.475 239.795 1.00 37.03 714 GLN B C 1
ATOM 9040 O O . GLN B 1 714 ? 278.325 226.874 239.690 1.00 34.38 714 GLN B O 1
ATOM 9046 N N . SER B 1 715 ? 280.518 227.114 239.227 1.00 39.37 715 SER B N 1
ATOM 9047 C CA . SER B 1 715 ? 280.297 228.322 238.438 1.00 36.94 715 SER B CA 1
ATOM 9048 C C . SER B 1 715 ? 279.449 228.029 237.207 1.00 35.03 715 SER B C 1
ATOM 9049 O O . SER B 1 715 ? 278.636 228.863 236.792 1.00 38.63 715 SER B O 1
ATOM 9052 N N . LYS B 1 716 ? 279.633 226.853 236.603 1.00 30.70 716 LYS B N 1
ATOM 9053 C CA . LYS B 1 716 ? 278.783 226.457 235.486 1.00 26.74 716 LYS B CA 1
ATOM 9054 C C . LYS B 1 716 ? 277.329 226.313 235.917 1.00 27.43 716 LYS B C 1
ATOM 9055 O O . LYS B 1 716 ? 276.423 226.727 235.184 1.00 31.80 716 LYS B O 1
ATOM 9061 N N . PHE B 1 717 ? 277.087 225.736 237.097 1.00 28.13 717 PHE B N 1
ATOM 9062 C CA . PHE B 1 717 ? 275.723 225.622 237.601 1.00 23.41 717 PHE B CA 1
ATOM 9063 C C . PHE B 1 717 ? 275.114 226.992 237.872 1.00 19.06 717 PHE B C 1
ATOM 9064 O O . PHE B 1 717 ? 273.936 227.222 237.574 1.00 17.62 717 PHE B O 1
ATOM 9072 N N . GLU B 1 718 ? 275.896 227.913 238.441 1.00 20.89 718 GLU B N 1
ATOM 9073 C CA . GLU B 1 718 ? 275.385 229.255 238.701 1.00 18.32 718 GLU B CA 1
ATOM 9074 C C . GLU B 1 718 ? 275.083 230.021 237.420 1.00 17.44 718 GLU B C 1
ATOM 9075 O O . GLU B 1 718 ? 274.304 230.979 237.455 1.00 16.32 718 GLU B O 1
ATOM 9081 N N . LYS B 1 719 ? 275.677 229.625 236.297 1.00 20.94 719 LYS B N 1
ATOM 9082 C CA . LYS B 1 719 ? 275.419 230.258 235.012 1.00 17.75 719 LYS B CA 1
ATOM 9083 C C . LYS B 1 719 ? 274.255 229.621 234.264 1.00 16.47 719 LYS B C 1
ATOM 9084 O O . LYS B 1 719 ? 273.892 230.100 233.185 1.00 19.98 719 LYS B O 1
ATOM 9090 N N . LYS B 1 720 ? 273.662 228.564 234.807 1.00 16.13 720 LYS B N 1
ATOM 9091 C CA . LYS B 1 720 ? 272.576 227.850 234.148 1.00 12.09 720 LYS B CA 1
ATOM 9092 C C . LYS B 1 720 ? 271.266 227.902 234.915 1.00 11.23 720 LYS B C 1
ATOM 9093 O O . LYS B 1 720 ? 270.205 228.047 234.303 1.00 12.66 720 LYS B O 1
ATOM 9099 N N . PHE B 1 721 ? 271.306 227.794 236.242 1.00 12.36 721 PHE B N 1
ATOM 9100 C CA . PHE B 1 721 ? 270.098 227.764 237.058 1.00 9.39 721 PHE B CA 1
ATOM 9101 C C . PHE B 1 721 ? 269.835 229.072 237.790 1.00 11.99 721 PHE B C 1
ATOM 9102 O O . PHE B 1 721 ? 268.683 229.508 237.868 1.00 16.19 721 PHE B O 1
ATOM 9110 N N . GLY B 1 722 ? 270.864 229.703 238.329 1.00 12.20 722 GLY B N 1
ATOM 9111 C CA . GLY B 1 722 ? 270.698 230.946 239.050 1.00 12.04 722 GLY B CA 1
ATOM 9112 C C . GLY B 1 722 ? 271.720 231.055 240.163 1.00 16.65 722 GLY B C 1
ATOM 9113 O O . GLY B 1 722 ? 272.688 230.303 240.219 1.00 21.49 722 GLY B O 1
ATOM 9114 N N . GLN B 1 723 ? 271.476 232.014 241.055 1.00 16.42 723 GLN B N 1
ATOM 9115 C CA . GLN B 1 723 ? 272.374 232.307 242.163 1.00 20.15 723 GLN B CA 1
ATOM 9116 C C . GLN B 1 723 ? 271.863 231.764 243.494 1.00 27.55 723 GLN B C 1
ATOM 9117 O O . GLN B 1 723 ? 272.315 232.211 244.553 1.00 37.30 723 GLN B O 1
ATOM 9123 N N . SER B 1 724 ? 270.930 230.815 243.463 1.00 20.92 724 SER B N 1
ATOM 9124 C CA . SER B 1 724 ? 270.385 230.206 244.672 1.00 21.72 724 SER B CA 1
ATOM 9125 C C . SER B 1 724 ? 271.023 228.833 244.849 1.00 22.16 724 SER B C 1
ATOM 9126 O O . SER B 1 724 ? 270.697 227.892 244.120 1.00 22.02 724 SER B O 1
ATOM 9129 N N . SER B 1 725 ? 271.928 228.720 245.826 1.00 22.04 725 SER B N 1
ATOM 9130 C CA . SER B 1 725 ? 272.636 227.462 246.042 1.00 18.69 725 SER B CA 1
ATOM 9131 C C . SER B 1 725 ? 271.702 226.356 246.515 1.00 15.54 725 SER B C 1
ATOM 9132 O O . SER B 1 725 ? 271.958 225.175 246.248 1.00 13.72 725 SER B O 1
ATOM 9135 N N . VAL B 1 726 ? 270.625 226.711 247.220 1.00 15.41 726 VAL B N 1
ATOM 9136 C CA . VAL B 1 726 ? 269.665 225.707 247.670 1.00 13.39 726 VAL B CA 1
ATOM 9137 C C . VAL B 1 726 ? 269.006 225.029 246.477 1.00 15.79 726 VAL B C 1
ATOM 9138 O O . VAL B 1 726 ? 268.821 223.805 246.460 1.00 18.22 726 VAL B O 1
ATOM 9142 N N . PHE B 1 727 ? 268.640 225.811 245.459 1.00 14.66 727 PHE B N 1
ATOM 9143 C CA . PHE B 1 727 ? 268.064 225.231 244.250 1.00 11.75 727 PHE B CA 1
ATOM 9144 C C . PHE B 1 727 ? 269.068 224.337 243.533 1.00 14.08 727 PHE B C 1
ATOM 9145 O O . PHE B 1 727 ? 268.704 223.280 243.006 1.00 15.43 727 PHE B O 1
ATOM 9153 N N . ILE B 1 728 ? 270.339 224.748 243.496 1.00 14.06 728 ILE B N 1
ATOM 9154 C CA . ILE B 1 728 ? 271.370 223.922 242.874 1.00 11.03 728 ILE B CA 1
ATOM 9155 C C . ILE B 1 728 ? 271.492 222.590 243.600 1.00 15.06 728 ILE B C 1
ATOM 9156 O O . ILE B 1 728 ? 271.614 221.531 242.971 1.00 17.81 728 ILE B O 1
ATOM 9161 N N . ALA B 1 729 ? 271.470 222.620 244.934 1.00 13.87 729 ALA B N 1
ATOM 9162 C CA . ALA B 1 729 ? 271.534 221.381 245.703 1.00 10.59 729 ALA B CA 1
ATOM 9163 C C . ALA B 1 729 ? 270.305 220.515 245.458 1.00 10.90 729 ALA B C 1
ATOM 9164 O O . ALA B 1 729 ? 270.411 219.287 245.359 1.00 12.38 729 ALA B O 1
ATOM 9166 N N . SER B 1 730 ? 269.128 221.137 245.360 1.00 10.80 730 SER B N 1
ATOM 9167 C CA . SER B 1 730 ? 267.902 220.374 245.146 1.00 12.48 730 SER B CA 1
ATOM 9168 C C . SER B 1 730 ? 267.857 219.745 243.760 1.00 12.53 730 SER B C 1
ATOM 9169 O O . SER B 1 730 ? 267.257 218.678 243.587 1.00 14.67 730 SER B O 1
ATOM 9172 N N . THR B 1 731 ? 268.475 220.385 242.765 1.00 13.87 731 THR B N 1
ATOM 9173 C CA . THR B 1 731 ? 268.455 219.845 241.409 1.00 11.92 731 THR B CA 1
ATOM 9174 C C . THR B 1 731 ? 269.228 218.538 241.284 1.00 15.37 731 THR B C 1
ATOM 9175 O O . THR B 1 731 ? 269.028 217.809 240.307 1.00 23.99 731 THR B O 1
ATOM 9179 N N . LEU B 1 732 ? 270.096 218.222 242.242 1.00 13.14 732 LEU B N 1
ATOM 9180 C CA . LEU B 1 732 ? 270.937 217.035 242.166 1.00 14.01 732 LEU B CA 1
ATOM 9181 C C . LEU B 1 732 ? 270.306 215.807 242.809 1.00 14.53 732 LEU B C 1
ATOM 9182 O O . LEU B 1 732 ? 270.958 214.761 242.878 1.00 18.15 732 LEU B O 1
ATOM 9187 N N . LEU B 1 733 ? 269.065 215.903 243.279 1.00 17.74 733 LEU B N 1
ATOM 9188 C CA . LEU B 1 733 ? 268.380 214.773 243.896 1.00 22.68 733 LEU B CA 1
ATOM 9189 C C . LEU B 1 733 ? 267.675 213.963 242.814 1.00 27.60 733 LEU B C 1
ATOM 9190 O O . LEU B 1 733 ? 266.760 214.464 242.152 1.00 27.55 733 LEU B O 1
ATOM 9195 N N . GLU B 1 734 ? 268.103 212.711 242.635 1.00 32.97 734 GLU B N 1
ATOM 9196 C CA . GLU B 1 734 ? 267.537 211.879 241.578 1.00 37.50 734 GLU B CA 1
ATOM 9197 C C . GLU B 1 734 ? 266.119 211.432 241.915 1.00 36.53 734 GLU B C 1
ATOM 9198 O O . GLU B 1 734 ? 265.228 211.483 241.060 1.00 34.38 734 GLU B O 1
ATOM 9204 N N . ASP B 1 735 ? 265.891 210.992 243.150 1.00 40.33 735 ASP B N 1
ATOM 9205 C CA . ASP B 1 735 ? 264.592 210.480 243.567 1.00 36.93 735 ASP B CA 1
ATOM 9206 C C . ASP B 1 735 ? 263.715 211.539 244.219 1.00 31.29 735 ASP B C 1
ATOM 9207 O O . ASP B 1 735 ? 262.629 211.208 244.705 1.00 28.60 735 ASP B O 1
ATOM 9212 N N . GLY B 1 736 ? 264.152 212.792 244.244 1.00 29.40 736 GLY B N 1
ATOM 9213 C CA . GLY B 1 736 ? 263.372 213.845 244.852 1.00 18.82 736 GLY B CA 1
ATOM 9214 C C . GLY B 1 736 ? 263.576 213.934 246.353 1.00 18.42 736 GLY B C 1
ATOM 9215 O O . GLY B 1 736 ? 264.393 213.232 246.955 1.00 27.42 736 GLY B O 1
ATOM 9216 N N . GLY B 1 737 ? 262.804 214.825 246.962 1.00 14.64 737 GLY B N 1
ATOM 9217 C CA . GLY B 1 737 ? 262.896 215.071 248.384 1.00 16.70 737 GLY B CA 1
ATOM 9218 C C . GLY B 1 737 ? 263.839 216.214 248.719 1.00 22.25 737 GLY B C 1
ATOM 9219 O O . GLY B 1 737 ? 264.692 216.614 247.929 1.00 22.61 737 GLY B O 1
ATOM 9220 N N . VAL B 1 738 ? 263.669 216.745 249.922 1.00 20.96 738 VAL B N 1
ATOM 9221 C CA . VAL B 1 738 ? 264.503 217.864 250.375 1.00 21.05 738 VAL B CA 1
ATOM 9222 C C . VAL B 1 738 ? 265.915 217.357 250.654 1.00 30.07 738 VAL B C 1
ATOM 9223 O O . VAL B 1 738 ? 266.078 216.355 251.373 1.00 35.77 738 VAL B O 1
ATOM 9227 N N . PRO B 1 739 ? 266.952 217.992 250.108 1.00 29.31 739 PRO B N 1
ATOM 9228 C CA . PRO B 1 739 ? 268.322 217.569 250.418 1.00 29.87 739 PRO B CA 1
ATOM 9229 C C . PRO B 1 739 ? 268.629 217.716 251.901 1.00 43.23 739 PRO B C 1
ATOM 9230 O O . PRO B 1 739 ? 268.127 218.616 252.578 1.00 46.53 739 PRO B O 1
ATOM 9234 N N . LYS B 1 740 ? 269.471 216.809 252.402 1.00 42.89 740 LYS B N 1
ATOM 9235 C CA . LYS B 1 740 ? 269.789 216.803 253.825 1.00 48.65 740 LYS B CA 1
ATOM 9236 C C . LYS B 1 740 ? 270.611 218.022 254.225 1.00 46.81 740 LYS B C 1
ATOM 9237 O O . LYS B 1 740 ? 270.541 218.465 255.377 1.00 46.52 740 LYS B O 1
ATOM 9243 N N . ALA B 1 741 ? 271.400 218.568 253.297 1.00 47.50 741 ALA B N 1
ATOM 9244 C CA . ALA B 1 741 ? 272.232 219.725 253.615 1.00 49.10 741 ALA B CA 1
ATOM 9245 C C . ALA B 1 741 ? 271.388 220.959 253.905 1.00 46.98 741 ALA B C 1
ATOM 9246 O O . ALA B 1 741 ? 271.712 221.741 254.806 1.00 48.77 741 ALA B O 1
ATOM 9248 N N . ALA B 1 742 ? 270.309 221.157 253.150 1.00 45.00 742 ALA B N 1
ATOM 9249 C CA . ALA B 1 742 ? 269.480 222.342 253.322 1.00 42.90 742 ALA B CA 1
ATOM 9250 C C . ALA B 1 742 ? 268.765 222.313 254.667 1.00 49.72 742 ALA B C 1
ATOM 9251 O O . ALA B 1 742 ? 268.260 221.271 255.096 1.00 49.95 742 ALA B O 1
ATOM 9253 N N . SER B 1 743 ? 268.729 223.464 255.334 1.00 54.72 743 SER B N 1
ATOM 9254 C CA . SER B 1 743 ? 268.044 223.583 256.612 1.00 52.52 743 SER B CA 1
ATOM 9255 C C . SER B 1 743 ? 266.557 223.828 256.396 1.00 51.48 743 SER B C 1
ATOM 9256 O O . SER B 1 743 ? 266.160 224.592 255.512 1.00 55.92 743 SER B O 1
ATOM 9259 N N . SER B 1 744 ? 265.732 223.171 257.215 1.00 43.65 744 SER B N 1
ATOM 9260 C CA . SER B 1 744 ? 264.287 223.310 257.074 1.00 44.10 744 SER B CA 1
ATOM 9261 C C . SER B 1 744 ? 263.804 224.689 257.506 1.00 43.01 744 SER B C 1
ATOM 9262 O O . SER B 1 744 ? 262.813 225.193 256.963 1.00 42.65 744 SER B O 1
ATOM 9265 N N . ALA B 1 745 ? 264.476 225.307 258.480 1.00 42.56 745 ALA B N 1
ATOM 9266 C CA . ALA B 1 745 ? 264.042 226.614 258.964 1.00 44.09 745 ALA B CA 1
ATOM 9267 C C . ALA B 1 745 ? 264.163 227.681 257.882 1.00 43.95 745 ALA B C 1
ATOM 9268 O O . ALA B 1 745 ? 263.260 228.510 257.718 1.00 40.89 745 ALA B O 1
ATOM 9270 N N . THR B 1 746 ? 265.265 227.677 257.137 1.00 48.16 746 THR B N 1
ATOM 9271 C CA . THR B 1 746 ? 265.498 228.676 256.095 1.00 49.43 746 THR B CA 1
ATOM 9272 C C . THR B 1 746 ? 265.091 228.109 254.735 1.00 43.42 746 THR B C 1
ATOM 9273 O O . THR B 1 746 ? 265.913 227.838 253.859 1.00 43.27 746 THR B O 1
ATOM 9277 N N . LEU B 1 747 ? 263.782 227.934 254.575 1.00 37.39 747 LEU B N 1
ATOM 9278 C CA . LEU B 1 747 ? 263.209 227.459 253.324 1.00 26.94 747 LEU B CA 1
ATOM 9279 C C . LEU B 1 747 ? 262.220 228.428 252.699 1.00 27.68 747 LEU B C 1
ATOM 9280 O O . LEU B 1 747 ? 262.146 228.499 251.470 1.00 37.40 747 LEU B O 1
ATOM 9285 N N . LEU B 1 748 ? 261.456 229.170 253.503 1.00 31.09 748 LEU B N 1
ATOM 9286 C CA . LEU B 1 748 ? 260.530 230.147 252.942 1.00 30.85 748 LEU B CA 1
ATOM 9287 C C . LEU B 1 748 ? 261.274 231.340 252.355 1.00 29.06 748 LEU B C 1
ATOM 9288 O O . LEU B 1 748 ? 260.866 231.885 251.323 1.00 30.14 748 LEU B O 1
ATOM 9293 N N . LYS B 1 749 ? 262.364 231.764 252.999 1.00 28.06 749 LYS B N 1
ATOM 9294 C CA . LYS B 1 749 ? 263.131 232.894 252.484 1.00 26.72 749 LYS B CA 1
ATOM 9295 C C . LYS B 1 749 ? 263.758 232.572 251.133 1.00 28.20 749 LYS B C 1
ATOM 9296 O O . LYS B 1 749 ? 263.744 233.406 250.222 1.00 25.85 749 LYS B O 1
ATOM 9302 N N . GLU B 1 750 ? 264.303 231.363 250.978 1.00 24.89 750 GLU B N 1
ATOM 9303 C CA . GLU B 1 750 ? 264.885 230.982 249.694 1.00 19.71 750 GLU B CA 1
ATOM 9304 C C . GLU B 1 750 ? 263.811 230.833 248.623 1.00 18.01 750 GLU B C 1
ATOM 9305 O O . GLU B 1 750 ? 264.034 231.183 247.456 1.00 24.38 750 GLU B O 1
ATOM 9311 N N . ALA B 1 751 ? 262.641 230.311 248.998 1.00 11.82 751 ALA B N 1
ATOM 9312 C CA . ALA B 1 751 ? 261.545 230.197 248.044 1.00 9.11 751 ALA B CA 1
ATOM 9313 C C . ALA B 1 751 ? 261.028 231.566 247.619 1.00 12.95 751 ALA B C 1
ATOM 9314 O O . ALA B 1 751 ? 260.559 231.725 246.488 1.00 18.15 751 ALA B O 1
ATOM 9316 N N . ILE B 1 752 ? 261.084 232.555 248.512 1.00 14.84 752 ILE B N 1
ATOM 9317 C CA . ILE B 1 752 ? 260.757 233.925 248.128 1.00 14.89 752 ILE B CA 1
ATOM 9318 C C . ILE B 1 752 ? 261.846 234.498 247.228 1.00 13.81 752 ILE B C 1
ATOM 9319 O O . ILE B 1 752 ? 261.565 235.251 246.288 1.00 15.66 752 ILE B O 1
ATOM 9324 N N . HIS B 1 753 ? 263.106 234.157 247.505 1.00 12.69 753 HIS B N 1
ATOM 9325 C CA . HIS B 1 753 ? 264.209 234.648 246.686 1.00 15.43 753 HIS B CA 1
ATOM 9326 C C . HIS B 1 753 ? 264.109 234.141 245.252 1.00 15.17 753 HIS B C 1
ATOM 9327 O O . HIS B 1 753 ? 264.367 234.889 244.303 1.00 16.60 753 HIS B O 1
ATOM 9334 N N . VAL B 1 754 ? 263.741 232.869 245.073 1.00 12.32 754 VAL B N 1
ATOM 9335 C CA . VAL B 1 754 ? 263.725 232.289 243.732 1.00 9.51 754 VAL B CA 1
ATOM 9336 C C . VAL B 1 754 ? 262.590 232.809 242.861 1.00 8.93 754 VAL B C 1
ATOM 9337 O O . VAL B 1 754 ? 262.567 232.515 241.661 1.00 8.14 754 VAL B O 1
ATOM 9341 N N . ILE B 1 755 ? 261.645 233.568 243.419 1.00 11.65 755 ILE B N 1
ATOM 9342 C CA . ILE B 1 755 ? 260.604 234.205 242.618 1.00 11.26 755 ILE B CA 1
ATOM 9343 C C . ILE B 1 755 ? 260.844 235.702 242.458 1.00 16.93 755 ILE B C 1
ATOM 9344 O O . ILE B 1 755 ? 259.927 236.436 242.080 1.00 15.59 755 ILE B O 1
ATOM 9349 N N . SER B 1 756 ? 262.056 236.174 242.742 1.00 18.70 756 SER B N 1
ATOM 9350 C CA . SER B 1 756 ? 262.379 237.575 242.523 1.00 18.60 756 SER B CA 1
ATOM 9351 C C . SER B 1 756 ? 262.342 237.899 241.034 1.00 28.51 756 SER B C 1
ATOM 9352 O O . SER B 1 756 ? 262.595 237.044 240.181 1.00 30.78 756 SER B O 1
ATOM 9355 N N . CYS B 1 757 ? 262.008 239.154 240.723 1.00 29.64 757 CYS B N 1
ATOM 9356 C CA . CYS B 1 757 ? 261.877 239.561 239.327 1.00 31.81 757 CYS B CA 1
ATOM 9357 C C . CYS B 1 757 ? 263.207 239.489 238.588 1.00 30.79 757 CYS B C 1
ATOM 9358 O O . CYS B 1 757 ? 263.236 239.179 237.392 1.00 28.53 757 CYS B O 1
ATOM 9361 N N . GLY B 1 758 ? 264.310 239.771 239.272 1.00 25.96 758 GLY B N 1
ATOM 9362 C CA . GLY B 1 758 ? 265.625 239.757 238.671 1.00 24.85 758 GLY B CA 1
ATOM 9363 C C . GLY B 1 758 ? 266.386 238.455 238.781 1.00 20.84 758 GLY B C 1
ATOM 9364 O O . GLY B 1 758 ? 267.578 238.427 238.459 1.00 20.75 758 GLY B O 1
ATOM 9365 N N . TYR B 1 759 ? 265.744 237.376 239.236 1.00 18.81 759 TYR B N 1
ATOM 9366 C CA . TYR B 1 759 ? 266.453 236.109 239.394 1.00 15.64 759 TYR B CA 1
ATOM 9367 C C . TYR B 1 759 ? 266.916 235.552 238.053 1.00 15.66 759 TYR B C 1
ATOM 9368 O O . TYR B 1 759 ? 268.050 235.075 237.932 1.00 19.81 759 TYR B O 1
ATOM 9377 N N . GLU B 1 760 ? 266.057 235.605 237.035 1.00 14.19 760 GLU B N 1
ATOM 9378 C CA . GLU B 1 760 ? 266.378 235.048 235.721 1.00 10.66 760 GLU B CA 1
ATOM 9379 C C . GLU B 1 760 ? 267.198 236.046 234.898 1.00 13.27 760 GLU B C 1
ATOM 9380 O O . GLU B 1 760 ? 266.808 236.492 233.820 1.00 15.18 760 GLU B O 1
ATOM 9386 N N . ASP B 1 761 ? 268.364 236.391 235.437 1.00 18.41 761 ASP B N 1
ATOM 9387 C CA . ASP B 1 761 ? 269.308 237.284 234.781 1.00 19.81 761 ASP B CA 1
ATOM 9388 C C . ASP B 1 761 ? 270.622 236.546 234.582 1.00 21.13 761 ASP B C 1
ATOM 9389 O O . ASP B 1 761 ? 271.159 235.963 235.530 1.00 26.12 761 ASP B O 1
ATOM 9394 N N . LYS B 1 762 ? 271.129 236.569 233.349 1.00 19.02 762 LYS B N 1
ATOM 9395 C CA . LYS B 1 762 ? 272.363 235.885 232.964 1.00 24.26 762 LYS B CA 1
ATOM 9396 C C . LYS B 1 762 ? 272.276 234.375 233.162 1.00 23.12 762 LYS B C 1
ATOM 9397 O O . LYS B 1 762 ? 273.304 233.701 233.276 1.00 22.86 762 LYS B O 1
ATOM 9403 N N . THR B 1 763 ? 271.065 233.829 233.206 1.00 17.98 763 THR B N 1
ATOM 9404 C CA . THR B 1 763 ? 270.834 232.397 233.319 1.00 13.32 763 THR B CA 1
ATOM 9405 C C . THR B 1 763 ? 270.223 231.873 232.023 1.00 15.29 763 THR B C 1
ATOM 9406 O O . THR B 1 763 ? 269.974 232.622 231.074 1.00 17.69 763 THR B O 1
ATOM 9410 N N . GLU B 1 764 ? 269.981 230.565 231.991 1.00 14.75 764 GLU B N 1
ATOM 9411 C CA . GLU B 1 764 ? 269.427 229.899 230.821 1.00 10.36 764 GLU B CA 1
ATOM 9412 C C . GLU B 1 764 ? 267.927 229.660 230.932 1.00 8.07 764 GLU B C 1
ATOM 9413 O O . GLU B 1 764 ? 267.362 228.952 230.094 1.00 12.31 764 GLU B O 1
ATOM 9419 N N . TRP B 1 765 ? 267.273 230.228 231.942 1.00 6.91 765 TRP B N 1
ATOM 9420 C CA . TRP B 1 765 ? 265.842 230.019 232.116 1.00 6.95 765 TRP B CA 1
ATOM 9421 C C . TRP B 1 765 ? 265.070 230.668 230.975 1.00 8.87 765 TRP B C 1
ATOM 9422 O O . TRP B 1 765 ? 265.266 231.847 230.668 1.00 16.01 765 TRP B O 1
ATOM 9433 N N . GLY B 1 766 ? 264.189 229.891 230.346 1.00 6.90 766 GLY B N 1
ATOM 9434 C CA . GLY B 1 766 ? 263.414 230.362 229.221 1.00 9.16 766 GLY B CA 1
ATOM 9435 C C . GLY B 1 766 ? 264.102 230.264 227.880 1.00 11.13 766 GLY B C 1
ATOM 9436 O O . GLY B 1 766 ? 263.468 230.549 226.856 1.00 14.65 766 GLY B O 1
ATOM 9437 N N . LYS B 1 767 ? 265.372 229.871 227.845 1.00 11.18 767 LYS B N 1
ATOM 9438 C CA . LYS B 1 767 ? 266.115 229.713 226.601 1.00 12.16 767 LYS B CA 1
ATOM 9439 C C . LYS B 1 767 ? 266.528 228.273 226.355 1.00 17.03 767 LYS B C 1
ATOM 9440 O O . LYS B 1 767 ? 266.288 227.741 225.265 1.00 28.81 767 LYS B O 1
ATOM 9446 N N . GLU B 1 768 ? 267.148 227.624 227.341 1.00 13.24 768 GLU B N 1
ATOM 9447 C CA . GLU B 1 768 ? 267.551 226.232 227.224 1.00 14.17 768 GLU B CA 1
ATOM 9448 C C . GLU B 1 768 ? 266.946 225.322 228.281 1.00 11.78 768 GLU B C 1
ATOM 9449 O O . GLU B 1 768 ? 266.966 224.100 228.096 1.00 15.11 768 GLU B O 1
ATOM 9455 N N . VAL B 1 769 ? 266.415 225.868 229.373 1.00 8.62 769 VAL B N 1
ATOM 9456 C CA . VAL B 1 769 ? 265.844 225.070 230.449 1.00 5.62 769 VAL B CA 1
ATOM 9457 C C . VAL B 1 769 ? 264.446 225.584 230.764 1.00 5.38 769 VAL B C 1
ATOM 9458 O O . VAL B 1 769 ? 264.137 226.764 230.574 1.00 7.01 769 VAL B O 1
ATOM 9462 N N . GLY B 1 770 ? 263.595 224.679 231.245 1.00 5.21 770 GLY B N 1
ATOM 9463 C CA . GLY B 1 770 ? 262.242 225.043 231.613 1.00 5.23 770 GLY B CA 1
ATOM 9464 C C . GLY B 1 770 ? 261.383 225.367 230.400 1.00 8.37 770 GLY B C 1
ATOM 9465 O O . GLY B 1 770 ? 261.683 224.996 229.263 1.00 12.53 770 GLY B O 1
ATOM 9466 N N . TRP B 1 771 ? 260.285 226.070 230.667 1.00 8.84 771 TRP B N 1
ATOM 9467 C CA . TRP B 1 771 ? 259.428 226.550 229.593 1.00 9.52 771 TRP B CA 1
ATOM 9468 C C . TRP B 1 771 ? 260.157 227.609 228.776 1.00 11.36 771 TRP B C 1
ATOM 9469 O O . TRP B 1 771 ? 260.797 228.508 229.325 1.00 11.52 771 TRP B O 1
ATOM 9480 N N . ILE B 1 772 ? 260.052 227.502 227.456 1.00 12.14 772 ILE B N 1
ATOM 9481 C CA . ILE B 1 772 ? 260.809 228.350 226.544 1.00 14.09 772 ILE B CA 1
ATOM 9482 C C . ILE B 1 772 ? 259.969 229.562 226.165 1.00 18.65 772 ILE B C 1
ATOM 9483 O O . ILE B 1 772 ? 258.802 229.426 225.778 1.00 22.38 772 ILE B O 1
ATOM 9488 N N . TYR B 1 773 ? 260.563 230.748 226.277 1.00 17.78 773 TYR B N 1
ATOM 9489 C CA . TYR B 1 773 ? 259.896 231.988 225.904 1.00 19.87 773 TYR B CA 1
ATOM 9490 C C . TYR B 1 773 ? 259.947 232.157 224.386 1.00 31.56 773 TYR B C 1
ATOM 9491 O O . TYR B 1 773 ? 260.371 231.264 223.647 1.00 36.83 773 TYR B O 1
ATOM 9500 N N . GLY B 1 774 ? 259.512 233.319 223.903 1.00 35.62 774 GLY B N 1
ATOM 9501 C CA . GLY B 1 774 ? 259.620 233.658 222.501 1.00 44.60 774 GLY B CA 1
ATOM 9502 C C . GLY B 1 774 ? 258.461 233.232 221.628 1.00 57.41 774 GLY B C 1
ATOM 9503 O O . GLY B 1 774 ? 258.450 233.570 220.437 1.00 64.79 774 GLY B O 1
ATOM 9504 N N . SER B 1 775 ? 257.487 232.505 222.170 1.00 60.18 775 SER B N 1
ATOM 9505 C CA . SER B 1 775 ? 256.349 232.058 221.382 1.00 66.65 775 SER B CA 1
ATOM 9506 C C . SER B 1 775 ? 255.109 232.024 222.260 1.00 61.12 775 SER B C 1
ATOM 9507 O O . SER B 1 775 ? 255.185 231.733 223.457 1.00 58.54 775 SER B O 1
ATOM 9510 N N . VAL B 1 776 ? 253.963 232.331 221.649 1.00 61.35 776 VAL B N 1
ATOM 9511 C CA . VAL B 1 776 ? 252.697 232.264 222.373 1.00 59.51 776 VAL B CA 1
ATOM 9512 C C . VAL B 1 776 ? 252.386 230.826 222.769 1.00 58.27 776 VAL B C 1
ATOM 9513 O O . VAL B 1 776 ? 251.956 230.557 223.897 1.00 55.63 776 VAL B O 1
ATOM 9517 N N . THR B 1 777 ? 252.595 229.881 221.851 1.00 59.65 777 THR B N 1
ATOM 9518 C CA . THR B 1 777 ? 252.400 228.460 222.137 1.00 56.21 777 THR B CA 1
ATOM 9519 C C . THR B 1 777 ? 253.727 227.885 222.625 1.00 54.33 777 THR B C 1
ATOM 9520 O O . THR B 1 777 ? 254.443 227.179 221.911 1.00 50.61 777 THR B O 1
ATOM 9524 N N . GLU B 1 778 ? 254.058 228.209 223.877 1.00 55.23 778 GLU B N 1
ATOM 9525 C CA . GLU B 1 778 ? 255.315 227.757 224.462 1.00 48.32 778 GLU B CA 1
ATOM 9526 C C . GLU B 1 778 ? 255.357 226.248 224.664 1.00 41.52 778 GLU B C 1
ATOM 9527 O O . GLU B 1 778 ? 256.449 225.685 224.794 1.00 41.36 778 GLU B O 1
ATOM 9533 N N . ASP B 1 779 ? 254.198 225.586 224.701 1.00 37.52 779 ASP B N 1
ATOM 9534 C CA . ASP B 1 779 ? 254.177 224.139 224.894 1.00 35.18 779 ASP B CA 1
ATOM 9535 C C . ASP B 1 779 ? 254.853 223.413 223.738 1.00 34.06 779 ASP B C 1
ATOM 9536 O O . ASP B 1 779 ? 255.636 222.479 223.953 1.00 35.77 779 ASP B O 1
ATOM 9541 N N . ILE B 1 780 ? 254.568 223.834 222.504 1.00 33.47 780 ILE B N 1
ATOM 9542 C CA . ILE B 1 780 ? 255.166 223.192 221.336 1.00 32.54 780 ILE B CA 1
ATOM 9543 C C . ILE B 1 780 ? 256.678 223.369 221.354 1.00 29.38 780 ILE B C 1
ATOM 9544 O O . ILE B 1 780 ? 257.436 222.428 221.091 1.00 27.24 780 ILE B O 1
ATOM 9549 N N . LEU B 1 781 ? 257.138 224.584 221.660 1.00 28.34 781 LEU B N 1
ATOM 9550 C CA . LEU B 1 781 ? 258.572 224.848 221.692 1.00 21.62 781 LEU B CA 1
ATOM 9551 C C . LEU B 1 781 ? 259.259 224.053 222.795 1.00 19.64 781 LEU B C 1
ATOM 9552 O O . LEU B 1 781 ? 260.354 223.517 222.588 1.00 23.82 781 LEU B O 1
ATOM 9557 N N . THR B 1 782 ? 258.634 223.965 223.971 1.00 19.61 782 THR B N 1
ATOM 9558 C CA . THR B 1 782 ? 259.213 223.189 225.064 1.00 17.82 782 THR B CA 1
ATOM 9559 C C . THR B 1 782 ? 259.317 221.715 224.693 1.00 19.53 782 THR B C 1
ATOM 9560 O O . THR B 1 782 ? 260.354 221.075 224.917 1.00 17.50 782 THR B O 1
ATOM 9564 N N . GLY B 1 783 ? 258.252 221.161 224.109 1.00 21.64 783 GLY B N 1
ATOM 9565 C CA . GLY B 1 783 ? 258.292 219.770 223.693 1.00 15.61 783 GLY B CA 1
ATOM 9566 C C . GLY B 1 783 ? 259.335 219.512 222.623 1.00 17.57 783 GLY B C 1
ATOM 9567 O O . GLY B 1 783 ? 260.044 218.504 222.665 1.00 15.82 783 GLY B O 1
ATOM 9568 N N . PHE B 1 784 ? 259.447 220.421 221.652 1.00 19.11 784 PHE B N 1
ATOM 9569 C CA . PHE B 1 784 ? 260.438 220.258 220.595 1.00 14.68 784 PHE B CA 1
ATOM 9570 C C . PHE B 1 784 ? 261.856 220.338 221.146 1.00 14.99 784 PHE B C 1
ATOM 9571 O O . PHE B 1 784 ? 262.734 219.576 220.724 1.00 17.36 784 PHE B O 1
ATOM 9579 N N . LYS B 1 785 ? 262.103 221.258 222.081 1.00 15.42 785 LYS B N 1
ATOM 9580 C CA . LYS B 1 785 ? 263.433 221.368 222.670 1.00 13.76 785 LYS B CA 1
ATOM 9581 C C . LYS B 1 785 ? 263.772 220.138 223.500 1.00 13.09 785 LYS B C 1
ATOM 9582 O O . LYS B 1 785 ? 264.929 219.704 223.530 1.00 11.07 785 LYS B O 1
ATOM 9588 N N . MET B 1 786 ? 262.783 219.569 224.194 1.00 18.26 786 MET B N 1
ATOM 9589 C CA . MET B 1 786 ? 263.022 218.316 224.905 1.00 13.54 786 MET B CA 1
ATOM 9590 C C . MET B 1 786 ? 263.321 217.178 223.936 1.00 11.58 786 MET B C 1
ATOM 9591 O O . MET B 1 786 ? 264.219 216.364 224.179 1.00 10.59 786 MET B O 1
ATOM 9596 N N . HIS B 1 787 ? 262.575 217.104 222.831 1.00 13.73 787 HIS B N 1
ATOM 9597 C CA . HIS B 1 787 ? 262.741 216.000 221.891 1.00 10.45 787 HIS B CA 1
ATOM 9598 C C . HIS B 1 787 ? 264.071 216.086 221.151 1.00 10.34 787 HIS B C 1
ATOM 9599 O O . HIS B 1 787 ? 264.682 215.056 220.845 1.00 13.91 787 HIS B O 1
ATOM 9606 N N . CYS B 1 788 ? 264.533 217.302 220.850 1.00 10.67 788 CYS B N 1
ATOM 9607 C CA . CYS B 1 788 ? 265.801 217.455 220.145 1.00 11.08 788 CYS B CA 1
ATOM 9608 C C . CYS B 1 788 ? 266.986 216.979 220.974 1.00 12.55 788 CYS B C 1
ATOM 9609 O O . CYS B 1 788 ? 268.062 216.744 220.415 1.00 13.33 788 CYS B O 1
ATOM 9612 N N . HIS B 1 789 ? 266.816 216.836 222.289 1.00 15.08 789 HIS B N 1
ATOM 9613 C CA . HIS B 1 789 ? 267.855 216.283 223.146 1.00 11.90 789 HIS B CA 1
ATOM 9614 C C . HIS B 1 789 ? 267.929 214.764 223.079 1.00 12.32 789 HIS B C 1
ATOM 9615 O O . HIS B 1 789 ? 268.873 214.182 223.622 1.00 13.12 789 HIS B O 1
ATOM 9622 N N . GLY B 1 790 ? 266.965 214.113 222.430 1.00 12.20 790 GLY B N 1
ATOM 9623 C CA . GLY B 1 790 ? 266.921 212.669 222.347 1.00 12.95 790 GLY B CA 1
ATOM 9624 C C . GLY B 1 790 ? 265.944 211.998 223.286 1.00 13.67 790 GLY B C 1
ATOM 9625 O O . GLY B 1 790 ? 265.916 210.762 223.340 1.00 16.86 790 GLY B O 1
ATOM 9626 N N . TRP B 1 791 ? 265.145 212.763 224.024 1.00 10.99 791 TRP B N 1
ATOM 9627 C CA . TRP B 1 791 ? 264.195 212.182 224.958 1.00 8.00 791 TRP B CA 1
ATOM 9628 C C . TRP B 1 791 ? 263.016 211.557 224.217 1.00 10.00 791 TRP B C 1
ATOM 9629 O O . TRP B 1 791 ? 262.731 211.875 223.059 1.00 14.24 791 TRP B O 1
ATOM 9640 N N . ARG B 1 792 ? 262.326 210.653 224.906 1.00 8.56 792 ARG B N 1
ATOM 9641 C CA . ARG B 1 792 ? 261.140 209.992 224.387 1.00 8.78 792 ARG B CA 1
ATOM 9642 C C . ARG B 1 792 ? 259.925 210.373 225.224 1.00 8.88 792 ARG B C 1
ATOM 9643 O O . ARG B 1 792 ? 260.042 210.804 226.373 1.00 14.69 792 ARG B O 1
ATOM 9651 N N . SER B 1 793 ? 258.743 210.194 224.640 1.00 7.03 793 SER B N 1
ATOM 9652 C CA . SER B 1 793 ? 257.501 210.603 225.279 1.00 7.37 793 SER B CA 1
ATOM 9653 C C . SER B 1 793 ? 256.464 209.494 225.188 1.00 12.56 793 SER B C 1
ATOM 9654 O O . SER B 1 793 ? 256.536 208.619 224.321 1.00 19.04 793 SER B O 1
ATOM 9657 N N . VAL B 1 794 ? 255.495 209.544 226.101 1.00 10.00 794 VAL B N 1
ATOM 9658 C CA . VAL B 1 794 ? 254.435 208.548 226.210 1.00 10.66 794 VAL B CA 1
ATOM 9659 C C . VAL B 1 794 ? 253.094 209.237 226.022 1.00 12.20 794 VAL B C 1
ATOM 9660 O O . VAL B 1 794 ? 252.849 210.301 226.602 1.00 14.15 794 VAL B O 1
ATOM 9664 N N . TYR B 1 795 ? 252.231 208.632 225.215 1.00 14.80 795 TYR B N 1
ATOM 9665 C CA . TYR B 1 795 ? 250.849 209.072 225.052 1.00 16.98 795 TYR B CA 1
ATOM 9666 C C . TYR B 1 795 ? 249.962 208.011 225.692 1.00 23.66 795 TYR B C 1
ATOM 9667 O O . TYR B 1 795 ? 249.640 206.997 225.066 1.00 35.81 795 TYR B O 1
ATOM 9676 N N . CYS B 1 796 ? 249.571 208.245 226.941 1.00 18.53 796 CYS B N 1
ATOM 9677 C CA . CYS B 1 796 ? 248.799 207.284 227.717 1.00 21.04 796 CYS B CA 1
ATOM 9678 C C . CYS B 1 796 ? 247.318 207.622 227.606 1.00 23.20 796 CYS B C 1
ATOM 9679 O O . CYS B 1 796 ? 246.911 208.746 227.913 1.00 22.58 796 CYS B O 1
ATOM 9682 N N . MET B 1 797 ? 246.521 206.650 227.171 1.00 25.80 797 MET B N 1
ATOM 9683 C CA . MET B 1 797 ? 245.071 206.813 227.062 1.00 27.64 797 MET B CA 1
ATOM 9684 C C . MET B 1 797 ? 244.383 205.862 228.028 1.00 36.09 797 MET B C 1
ATOM 9685 O O . MET B 1 797 ? 244.195 204.674 227.708 1.00 43.04 797 MET B O 1
ATOM 9690 N N . PRO B 1 798 ? 243.993 206.324 229.211 1.00 32.16 798 PRO B N 1
ATOM 9691 C CA . PRO B 1 798 ? 243.269 205.455 230.142 1.00 32.55 798 PRO B CA 1
ATOM 9692 C C . PRO B 1 798 ? 241.868 205.143 229.640 1.00 39.12 798 PRO B C 1
ATOM 9693 O O . PRO B 1 798 ? 241.302 205.847 228.801 1.00 42.19 798 PRO B O 1
ATOM 9697 N N . LYS B 1 799 ? 241.313 204.049 230.168 1.00 36.01 799 LYS B N 1
ATOM 9698 C CA . LYS B 1 799 ? 239.940 203.681 229.836 1.00 39.91 799 LYS B CA 1
ATOM 9699 C C . LYS B 1 799 ? 238.968 204.774 230.264 1.00 41.34 799 LYS B C 1
ATOM 9700 O O . LYS B 1 799 ? 238.078 205.167 229.501 1.00 42.25 799 LYS B O 1
ATOM 9706 N N . ARG B 1 800 ? 239.126 205.274 231.483 1.00 39.21 800 ARG B N 1
ATOM 9707 C CA . ARG B 1 800 ? 238.410 206.458 231.943 1.00 34.05 800 ARG B CA 1
ATOM 9708 C C . ARG B 1 800 ? 239.308 207.679 231.799 1.00 29.35 800 ARG B C 1
ATOM 9709 O O . ARG B 1 800 ? 240.440 207.664 232.296 1.00 30.88 800 ARG B O 1
ATOM 9717 N N . PRO B 1 801 ? 238.854 208.737 231.126 1.00 23.74 801 PRO B N 1
ATOM 9718 C CA . PRO B 1 801 ? 239.732 209.888 230.879 1.00 22.32 801 PRO B CA 1
ATOM 9719 C C . PRO B 1 801 ? 240.279 210.468 232.175 1.00 21.97 801 PRO B C 1
ATOM 9720 O O . PRO B 1 801 ? 239.563 210.609 233.168 1.00 22.49 801 PRO B O 1
ATOM 9724 N N . ALA B 1 802 ? 241.572 210.800 232.155 1.00 18.71 802 ALA B N 1
ATOM 9725 C CA . ALA B 1 802 ? 242.229 211.290 233.361 1.00 14.57 802 ALA B CA 1
ATOM 9726 C C . ALA B 1 802 ? 241.831 212.728 233.671 1.00 16.65 802 ALA B C 1
ATOM 9727 O O . ALA B 1 802 ? 241.602 213.075 234.835 1.00 17.52 802 ALA B O 1
ATOM 9729 N N . PHE B 1 803 ? 241.743 213.576 232.650 1.00 14.48 803 PHE B N 1
ATOM 9730 C CA . PHE B 1 803 ? 241.445 214.989 232.834 1.00 12.30 803 PHE B CA 1
ATOM 9731 C C . PHE B 1 803 ? 240.302 215.400 231.920 1.00 15.59 803 PHE B C 1
ATOM 9732 O O . PHE B 1 803 ? 240.201 214.926 230.785 1.00 23.81 803 PHE B O 1
ATOM 9740 N N . LYS B 1 804 ? 239.443 216.283 232.423 1.00 14.79 804 LYS B N 1
ATOM 9741 C CA . LYS B 1 804 ? 238.343 216.832 231.646 1.00 17.05 804 LYS B CA 1
ATOM 9742 C C . LYS B 1 804 ? 238.262 218.332 231.884 1.00 23.54 804 LYS B C 1
ATOM 9743 O O . LYS B 1 804 ? 238.496 218.805 232.999 1.00 27.92 804 LYS B O 1
ATOM 9749 N N . GLY B 1 805 ? 237.934 219.073 230.830 1.00 27.67 805 GLY B N 1
ATOM 9750 C CA . GLY B 1 805 ? 237.843 220.517 230.914 1.00 32.10 805 GLY B CA 1
ATOM 9751 C C . GLY B 1 805 ? 236.562 221.073 230.329 1.00 44.52 805 GLY B C 1
ATOM 9752 O O . GLY B 1 805 ? 235.574 220.347 230.181 1.00 52.44 805 GLY B O 1
ATOM 9753 N N . SER B 1 806 ? 236.567 222.359 229.986 1.00 49.08 806 SER B N 1
ATOM 9754 C CA . SER B 1 806 ? 235.397 223.039 229.448 1.00 59.27 806 SER B CA 1
ATOM 9755 C C . SER B 1 806 ? 235.687 223.506 228.030 1.00 66.13 806 SER B C 1
ATOM 9756 O O . SER B 1 806 ? 236.722 224.131 227.776 1.00 70.08 806 SER B O 1
ATOM 9759 N N . ALA B 1 807 ? 234.775 223.201 227.113 1.00 72.16 807 ALA B N 1
ATOM 9760 C CA . ALA B 1 807 ? 234.907 223.604 225.724 1.00 80.15 807 ALA B CA 1
ATOM 9761 C C . ALA B 1 807 ? 234.415 225.034 225.526 1.00 85.85 807 ALA B C 1
ATOM 9762 O O . ALA B 1 807 ? 233.605 225.537 226.309 1.00 90.69 807 ALA B O 1
ATOM 9764 N N . PRO B 1 808 ? 234.902 225.719 224.489 1.00 87.45 808 PRO B N 1
ATOM 9765 C CA . PRO B 1 808 ? 234.386 227.059 224.186 1.00 92.00 808 PRO B CA 1
ATOM 9766 C C . PRO B 1 808 ? 232.896 227.025 223.881 1.00 98.23 808 PRO B C 1
ATOM 9767 O O . PRO B 1 808 ? 232.377 226.067 223.304 1.00 95.23 808 PRO B O 1
ATOM 9771 N N . ILE B 1 809 ? 232.207 228.094 224.278 1.00 101.75 809 ILE B N 1
ATOM 9772 C CA . ILE B 1 809 ? 230.751 228.130 224.170 1.00 100.85 809 ILE B CA 1
ATOM 9773 C C . ILE B 1 809 ? 230.318 228.373 222.729 1.00 102.61 809 ILE B C 1
ATOM 9774 O O . ILE B 1 809 ? 229.654 227.531 222.113 1.00 100.02 809 ILE B O 1
ATOM 9779 N N . ASN B 1 810 ? 230.687 229.521 222.170 1.00 101.17 810 ASN B N 1
ATOM 9780 C CA . ASN B 1 810 ? 230.284 229.893 220.822 1.00 98.08 810 ASN B CA 1
ATOM 9781 C C . ASN B 1 810 ? 231.506 229.981 219.911 1.00 95.32 810 ASN B C 1
ATOM 9782 O O . ASN B 1 810 ? 232.633 229.664 220.301 1.00 96.36 810 ASN B O 1
ATOM 9787 N N . LEU B 1 811 ? 231.263 230.420 218.673 1.00 93.21 811 LEU B N 1
ATOM 9788 C CA . LEU B 1 811 ? 232.290 230.356 217.639 1.00 90.94 811 LEU B CA 1
ATOM 9789 C C . LEU B 1 811 ? 233.389 231.392 217.849 1.00 89.91 811 LEU B C 1
ATOM 9790 O O . LEU B 1 811 ? 234.509 231.205 217.361 1.00 93.21 811 LEU B O 1
ATOM 9795 N N . SER B 1 812 ? 233.096 232.483 218.560 1.00 90.18 812 SER B N 1
ATOM 9796 C CA . SER B 1 812 ? 234.075 233.557 218.708 1.00 93.51 812 SER B CA 1
ATOM 9797 C C . SER B 1 812 ? 235.314 233.085 219.462 1.00 94.58 812 SER B C 1
ATOM 9798 O O . SER B 1 812 ? 236.449 233.333 219.035 1.00 91.29 812 SER B O 1
ATOM 9801 N N . ASP B 1 813 ? 235.115 232.402 220.593 1.00 99.16 813 ASP B N 1
ATOM 9802 C CA . ASP B 1 813 ? 236.252 231.929 221.377 1.00 96.98 813 ASP B CA 1
ATOM 9803 C C . ASP B 1 813 ? 237.061 230.894 220.609 1.00 89.35 813 ASP B C 1
ATOM 9804 O O . ASP B 1 813 ? 238.296 230.903 220.657 1.00 88.57 813 ASP B O 1
ATOM 9809 N N . ARG B 1 814 ? 236.385 229.987 219.901 1.00 85.31 814 ARG B N 1
ATOM 9810 C CA . ARG B 1 814 ? 237.099 228.986 219.115 1.00 84.37 814 ARG B CA 1
ATOM 9811 C C . ARG B 1 814 ? 237.918 229.635 218.007 1.00 82.48 814 ARG B C 1
ATOM 9812 O O . ARG B 1 814 ? 239.067 229.246 217.763 1.00 81.92 814 ARG B O 1
ATOM 9820 N N . LEU B 1 815 ? 237.342 230.627 217.322 1.00 79.37 815 LEU B N 1
ATOM 9821 C CA . LEU B 1 815 ? 238.076 231.323 216.271 1.00 76.80 815 LEU B CA 1
ATOM 9822 C C . LEU B 1 815 ? 239.284 232.057 216.837 1.00 77.85 815 LEU B C 1
ATOM 9823 O O . LEU B 1 815 ? 240.371 232.024 216.248 1.00 76.58 815 LEU B O 1
ATOM 9828 N N . HIS B 1 816 ? 239.115 232.721 217.984 1.00 78.99 816 HIS B N 1
ATOM 9829 C CA . HIS B 1 816 ? 240.239 233.415 218.606 1.00 78.96 816 HIS B CA 1
ATOM 9830 C C . HIS B 1 816 ? 241.328 232.435 219.028 1.00 80.25 816 HIS B C 1
ATOM 9831 O O . HIS B 1 816 ? 242.521 232.718 218.877 1.00 81.34 816 HIS B O 1
ATOM 9838 N N . GLN B 1 817 ? 240.934 231.278 219.564 1.00 75.34 817 GLN B N 1
ATOM 9839 C CA . GLN B 1 817 ? 241.907 230.270 219.969 1.00 67.79 817 GLN B CA 1
ATOM 9840 C C . GLN B 1 817 ? 242.672 229.718 218.770 1.00 70.06 817 GLN B C 1
ATOM 9841 O O . GLN B 1 817 ? 243.894 229.528 218.835 1.00 74.05 817 GLN B O 1
ATOM 9847 N N . VAL B 1 818 ? 241.971 229.460 217.664 1.00 68.13 818 VAL B N 1
ATOM 9848 C CA . VAL B 1 818 ? 242.640 228.981 216.456 1.00 62.88 818 VAL B CA 1
ATOM 9849 C C . VAL B 1 818 ? 243.590 230.044 215.917 1.00 61.38 818 VAL B C 1
ATOM 9850 O O . VAL B 1 818 ? 244.701 229.736 215.465 1.00 61.41 818 VAL B O 1
ATOM 9854 N N . LEU B 1 819 ? 243.170 231.311 215.959 1.00 65.32 819 LEU B N 1
ATOM 9855 C CA . LEU B 1 819 ? 244.045 232.395 215.525 1.00 66.82 819 LEU B CA 1
ATOM 9856 C C . 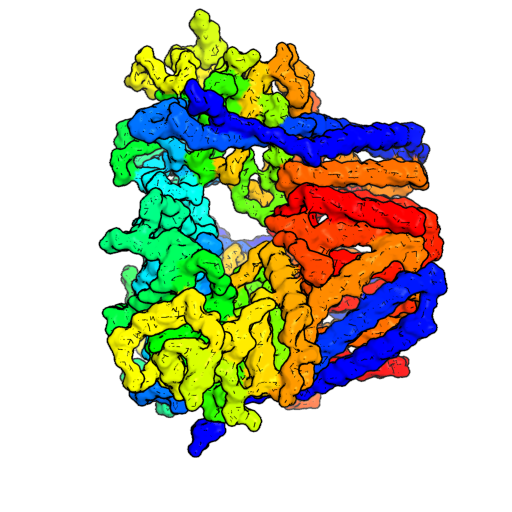LEU B 1 819 ? 245.290 232.477 216.400 1.00 66.16 819 LEU B C 1
ATOM 9857 O O . LEU B 1 819 ? 246.395 232.706 215.897 1.00 65.38 819 LEU B O 1
ATOM 9862 N N . ARG B 1 820 ? 245.128 232.299 217.712 1.00 66.28 820 ARG B N 1
ATOM 9863 C CA . ARG B 1 820 ? 246.275 232.312 218.616 1.00 64.84 820 ARG B CA 1
ATOM 9864 C C . ARG B 1 820 ? 247.230 231.164 218.308 1.00 64.20 820 ARG B C 1
ATOM 9865 O O . ARG B 1 820 ? 248.454 231.345 218.293 1.00 63.14 820 ARG B O 1
ATOM 9873 N N . TRP B 1 821 ? 246.683 229.971 218.059 1.00 66.14 821 TRP B N 1
ATOM 9874 C CA . TRP B 1 821 ? 247.522 228.829 217.706 1.00 59.29 821 TRP B CA 1
ATOM 9875 C C . TRP B 1 821 ? 248.295 229.093 216.420 1.00 56.92 821 TRP B C 1
ATOM 9876 O O . TRP B 1 821 ? 249.497 228.810 216.330 1.00 58.41 821 TRP B O 1
ATOM 9887 N N . ALA B 1 822 ? 247.616 229.638 215.409 1.00 57.54 822 ALA B N 1
ATOM 9888 C CA . ALA B 1 822 ? 248.274 229.908 214.136 1.00 55.75 822 ALA B CA 1
ATOM 9889 C C . ALA B 1 822 ? 249.339 230.989 214.280 1.00 54.77 822 ALA B C 1
ATOM 9890 O O . ALA B 1 822 ? 250.408 230.904 213.666 1.00 57.79 822 ALA B O 1
ATOM 9892 N N . LEU B 1 823 ? 249.063 232.018 215.086 1.00 50.04 823 LEU B N 1
ATOM 9893 C CA . LEU B 1 823 ? 250.055 233.059 215.329 1.00 49.49 823 LEU B CA 1
ATOM 9894 C C . LEU B 1 823 ? 251.282 232.496 216.033 1.00 50.72 823 LEU B C 1
ATOM 9895 O O . LEU B 1 823 ? 252.417 232.848 215.694 1.00 53.39 823 LEU B O 1
ATOM 9900 N N . GLY B 1 824 ? 251.074 231.624 217.021 1.00 51.75 824 GLY B N 1
ATOM 9901 C CA . GLY B 1 824 ? 252.204 230.985 217.676 1.00 50.63 824 GLY B CA 1
ATOM 9902 C C . GLY B 1 824 ? 253.013 230.125 216.725 1.00 44.62 824 GLY B C 1
ATOM 9903 O O . GLY B 1 824 ? 254.247 230.129 216.763 1.00 45.03 824 GLY B O 1
ATOM 9904 N N . SER B 1 825 ? 252.329 229.380 215.853 1.00 45.06 825 SER B N 1
ATOM 9905 C CA . SER B 1 825 ? 253.030 228.567 214.864 1.00 42.30 825 SER B CA 1
ATOM 9906 C C . SER B 1 825 ? 253.848 229.435 213.915 1.00 43.53 825 SER B C 1
ATOM 9907 O O . SER B 1 825 ? 254.991 229.101 213.585 1.00 44.18 825 SER B O 1
ATOM 9910 N N . VAL B 1 826 ? 253.280 230.558 213.470 1.00 47.92 826 VAL B N 1
ATOM 9911 C CA . VAL B 1 826 ? 254.002 231.462 212.577 1.00 47.54 826 VAL B CA 1
ATOM 9912 C C . VAL B 1 826 ? 255.217 232.055 213.282 1.00 49.59 826 VAL B C 1
ATOM 9913 O O . VAL B 1 826 ? 256.304 232.159 212.699 1.00 51.16 826 VAL B O 1
ATOM 9917 N N . GLU B 1 827 ? 255.052 232.454 214.547 1.00 48.88 827 GLU B N 1
ATOM 9918 C CA . GLU B 1 827 ? 256.171 233.011 215.301 1.00 46.45 827 GLU B CA 1
ATOM 9919 C C . GLU B 1 827 ? 257.283 231.986 215.480 1.00 47.76 827 GLU B C 1
ATOM 9920 O O . GLU B 1 827 ? 258.469 232.326 215.398 1.00 49.16 827 GLU B O 1
ATOM 9926 N N . ILE B 1 828 ? 256.920 230.726 215.733 1.00 51.36 828 ILE B N 1
ATOM 9927 C CA . ILE B 1 828 ? 257.926 229.670 215.818 1.00 42.36 828 ILE B CA 1
ATOM 9928 C C . ILE B 1 828 ? 258.610 229.479 214.470 1.00 42.17 828 ILE B C 1
ATOM 9929 O O . ILE B 1 828 ? 259.828 229.269 214.397 1.00 47.74 828 ILE B O 1
ATOM 9934 N N . PHE B 1 829 ? 257.840 229.557 213.382 1.00 41.44 829 PHE B N 1
ATOM 9935 C CA . PHE B 1 829 ? 258.408 229.391 212.048 1.00 41.73 829 PHE B CA 1
ATOM 9936 C C . PHE B 1 829 ? 259.433 230.475 211.739 1.00 47.59 829 PHE B C 1
ATOM 9937 O O . PHE B 1 829 ? 260.499 230.190 211.180 1.00 49.61 829 PHE B O 1
ATOM 9945 N N . PHE B 1 830 ? 259.131 231.724 212.094 1.00 54.07 830 PHE B N 1
ATOM 9946 C CA . PHE B 1 830 ? 260.034 232.827 211.789 1.00 54.40 830 PHE B CA 1
ATOM 9947 C C . PHE B 1 830 ? 261.161 232.982 212.801 1.00 55.27 830 PHE B C 1
ATOM 9948 O O . PHE B 1 830 ? 262.052 233.811 212.585 1.00 57.60 830 PHE B O 1
ATOM 9956 N N . SER B 1 831 ? 261.151 232.217 213.889 1.00 55.74 831 SER B N 1
ATOM 9957 C CA . SER B 1 831 ? 262.196 232.303 214.895 1.00 54.16 831 SER B CA 1
ATOM 9958 C C . SER B 1 831 ? 263.376 231.413 214.508 1.00 55.33 831 SER B C 1
ATOM 9959 O O . SER B 1 831 ? 263.414 230.816 213.430 1.00 59.53 831 SER B O 1
ATOM 9962 N N . ARG B 1 832 ? 264.357 231.325 215.402 1.00 53.30 832 ARG B N 1
ATOM 9963 C CA . ARG B 1 832 ? 265.533 230.492 215.191 1.00 53.70 832 ARG B CA 1
ATOM 9964 C C . ARG B 1 832 ? 265.326 229.053 215.643 1.00 51.30 832 ARG B C 1
ATOM 9965 O O . ARG B 1 832 ? 266.242 228.237 215.503 1.00 50.00 832 ARG B O 1
ATOM 9973 N N . HIS B 1 833 ? 264.151 228.725 216.180 1.00 50.00 833 HIS B N 1
ATOM 9974 C CA . HIS B 1 833 ? 263.844 227.386 216.660 1.00 48.80 833 HIS B CA 1
ATOM 9975 C C . HIS B 1 833 ? 263.038 226.575 215.652 1.00 50.54 833 HIS B C 1
ATOM 9976 O O . HIS B 1 833 ? 262.387 225.596 216.033 1.00 51.59 833 HIS B O 1
ATOM 9983 N N . CYS B 1 834 ? 263.059 226.967 214.385 1.00 53.57 834 CYS B N 1
ATOM 9984 C CA . CYS B 1 834 ? 262.300 226.247 213.369 1.00 52.28 834 CYS B CA 1
ATOM 9985 C C . CYS B 1 834 ? 262.851 224.835 213.206 1.00 50.93 834 CYS B C 1
ATOM 9986 O O . CYS B 1 834 ? 264.070 224.660 213.102 1.00 50.11 834 CYS B O 1
ATOM 9989 N N . PRO B 1 835 ? 261.997 223.810 213.175 1.00 45.25 835 PRO B N 1
ATOM 9990 C CA . PRO B 1 835 ? 262.503 222.435 213.034 1.00 41.00 835 PRO B CA 1
ATOM 9991 C C . PRO B 1 835 ? 263.228 222.184 211.724 1.00 48.59 835 PRO B C 1
ATOM 9992 O O . PRO B 1 835 ? 263.972 221.201 211.626 1.00 51.88 835 PRO B O 1
ATOM 9996 N N . ILE B 1 836 ? 263.027 223.033 210.714 1.00 51.40 836 ILE B N 1
ATOM 9997 C CA . ILE B 1 836 ? 263.673 222.825 209.421 1.00 52.85 836 ILE B CA 1
ATOM 9998 C C . ILE B 1 836 ? 265.187 222.938 209.548 1.00 56.30 836 ILE B C 1
ATOM 9999 O O . ILE B 1 836 ? 265.933 222.136 208.974 1.00 57.82 836 ILE B O 1
ATOM 10004 N N . TRP B 1 837 ? 265.669 223.935 210.299 1.00 54.76 837 TRP B N 1
ATOM 10005 C CA . TRP B 1 837 ? 267.102 224.194 210.391 1.00 59.77 837 TRP B CA 1
ATOM 10006 C C . TRP B 1 837 ? 267.605 224.220 211.832 1.00 61.06 837 TRP B C 1
ATOM 10007 O O . TRP B 1 837 ? 268.627 224.855 212.110 1.00 64.28 837 TRP B O 1
ATOM 10018 N N . TYR B 1 838 ? 266.922 223.544 212.752 1.00 56.47 838 TYR B N 1
ATOM 10019 C CA . TYR B 1 838 ? 267.352 223.477 214.141 1.00 60.76 838 TYR B CA 1
ATOM 10020 C C . TYR B 1 838 ? 267.276 222.039 214.631 1.00 61.81 838 TYR B C 1
ATOM 10021 O O . TYR B 1 838 ? 266.480 221.238 214.135 1.00 63.23 838 TYR B O 1
ATOM 10030 N N . GLY B 1 839 ? 268.115 221.720 215.614 1.00 60.19 839 GLY B N 1
ATOM 10031 C CA . GLY B 1 839 ? 268.137 220.385 216.174 1.00 56.79 839 GLY B CA 1
ATOM 10032 C C . GLY B 1 839 ? 268.940 219.375 215.390 1.00 63.00 839 GLY B C 1
ATOM 10033 O O . GLY B 1 839 ? 268.798 218.172 215.626 1.00 59.13 839 GLY B O 1
ATOM 10034 N N . TYR B 1 840 ? 269.785 219.825 214.461 1.00 63.73 840 TYR B N 1
ATOM 10035 C CA . TYR B 1 840 ? 270.587 218.924 213.633 1.00 59.06 840 TYR B CA 1
ATOM 10036 C C . TYR B 1 840 ? 271.759 218.382 214.454 1.00 61.12 840 TYR B C 1
ATOM 10037 O O . TYR B 1 840 ? 272.929 218.701 214.233 1.00 59.11 840 TYR B O 1
ATOM 10046 N N . GLY B 1 841 ? 271.416 217.542 215.426 1.00 61.27 841 GLY B N 1
ATOM 10047 C CA . GLY B 1 841 ? 272.410 216.898 216.261 1.00 54.05 841 GLY B CA 1
ATOM 10048 C C . GLY B 1 841 ? 272.355 215.389 216.161 1.00 61.68 841 GLY B C 1
ATOM 10049 O O . GLY B 1 841 ? 273.263 214.692 216.621 1.00 68.49 841 GLY B O 1
ATOM 10050 N N . GLY B 1 842 ? 271.287 214.874 215.553 1.00 64.13 842 GLY B N 1
ATOM 10051 C CA . GLY B 1 842 ? 271.074 213.452 215.395 1.00 57.81 842 GLY B CA 1
ATOM 10052 C C . GLY B 1 842 ? 270.113 212.851 216.397 1.00 54.81 842 GLY B C 1
ATOM 10053 O O . GLY B 1 842 ? 269.599 211.750 216.158 1.00 48.02 842 GLY B O 1
ATOM 10054 N N . GLY B 1 843 ? 269.857 213.537 217.512 1.00 43.33 843 GLY B N 1
ATOM 10055 C CA . GLY B 1 843 ? 268.925 213.010 218.495 1.00 25.14 843 GLY B CA 1
ATOM 10056 C C . GLY B 1 843 ? 267.495 212.973 217.991 1.00 26.17 843 GLY B C 1
ATOM 10057 O O . GLY B 1 843 ? 266.760 212.017 218.254 1.00 28.45 843 GLY B O 1
ATOM 10058 N N . LEU B 1 844 ? 267.080 214.006 217.263 1.00 26.13 844 LEU B N 1
ATOM 10059 C CA . LEU B 1 844 ? 265.716 214.086 216.760 1.00 22.73 844 LEU B CA 1
ATOM 10060 C C . LEU B 1 844 ? 265.534 213.146 215.575 1.00 25.18 844 LEU B C 1
ATOM 10061 O O . LEU B 1 844 ? 266.345 213.141 214.643 1.00 31.01 844 LEU B O 1
ATOM 10066 N N . LYS B 1 845 ? 264.468 212.352 215.613 1.00 22.40 845 LYS B N 1
ATOM 10067 C CA . LYS B 1 845 ? 264.176 211.436 214.521 1.00 25.52 845 LYS B CA 1
ATOM 10068 C C . LYS B 1 845 ? 263.616 212.192 213.321 1.00 36.84 845 LYS B C 1
ATOM 10069 O O . LYS B 1 845 ? 262.990 213.246 213.458 1.00 40.43 845 LYS B O 1
ATOM 10075 N N . SER B 1 846 ? 263.855 211.638 212.129 1.00 35.05 846 SER B N 1
ATOM 10076 C CA . SER B 1 846 ? 263.421 212.299 210.902 1.00 32.18 846 SER B CA 1
ATOM 10077 C C . SER B 1 846 ? 261.903 212.408 210.830 1.00 34.38 846 SER B C 1
ATOM 10078 O O . SER B 1 846 ? 261.366 213.455 210.447 1.00 37.09 846 SER B O 1
ATOM 10081 N N . LEU B 1 847 ? 261.192 211.337 211.190 1.00 32.91 847 LEU B N 1
ATOM 10082 C CA . LEU B 1 847 ? 259.733 211.374 211.152 1.00 34.85 847 LEU B CA 1
ATOM 10083 C C . LEU B 1 847 ? 259.179 212.373 212.161 1.00 36.31 847 LEU B C 1
ATOM 10084 O O . LEU B 1 847 ? 258.206 213.080 211.873 1.00 44.63 847 LEU B O 1
ATOM 10089 N N . GLU B 1 848 ? 259.782 212.445 213.350 1.00 30.03 848 GLU B N 1
ATOM 10090 C CA . GLU B 1 848 ? 259.363 213.448 214.323 1.00 27.28 848 GLU B CA 1
ATOM 10091 C C . GLU B 1 848 ? 259.644 214.856 213.815 1.00 27.41 848 GLU B C 1
ATOM 10092 O O . GLU B 1 848 ? 258.858 215.779 214.059 1.00 27.26 848 GLU B O 1
ATOM 10098 N N . ARG B 1 849 ? 260.760 215.041 213.107 1.00 26.07 849 ARG B N 1
ATOM 10099 C CA . ARG B 1 849 ? 261.046 216.341 212.508 1.00 25.67 849 ARG B CA 1
ATOM 10100 C C . ARG B 1 849 ? 259.992 216.713 211.472 1.00 33.67 849 ARG B C 1
ATOM 10101 O O . ARG B 1 849 ? 259.539 217.863 211.422 1.00 37.86 849 ARG B O 1
ATOM 10109 N N . PHE B 1 850 ? 259.591 215.753 210.634 1.00 36.34 850 PHE B N 1
ATOM 10110 C CA . PHE B 1 850 ? 258.541 216.021 209.655 1.00 33.76 850 PHE B CA 1
ATOM 10111 C C . PHE B 1 850 ? 257.220 216.346 210.339 1.00 31.85 850 PHE B C 1
ATOM 10112 O O . PHE B 1 850 ? 256.475 217.222 209.885 1.00 36.50 850 PHE B O 1
ATOM 10120 N N . SER B 1 851 ? 256.906 215.640 211.428 1.00 31.08 851 SER B N 1
ATOM 10121 C CA . SER B 1 851 ? 255.685 215.934 212.171 1.00 30.91 851 SER B CA 1
ATOM 10122 C C . SER B 1 851 ? 255.721 217.338 212.762 1.00 33.66 851 SER B C 1
ATOM 10123 O O . SER B 1 851 ? 254.712 218.053 212.746 1.00 38.30 851 SER B O 1
ATOM 10126 N N . TYR B 1 852 ? 256.872 217.745 213.302 1.00 30.98 852 TYR B N 1
ATOM 10127 C CA . TYR B 1 852 ? 257.002 219.096 213.838 1.00 26.24 852 TYR B CA 1
ATOM 10128 C C . TYR B 1 852 ? 256.864 220.142 212.739 1.00 29.73 852 TYR B C 1
ATOM 10129 O O . TYR B 1 852 ? 256.225 221.181 212.938 1.00 33.99 852 TYR B O 1
ATOM 10138 N N . ILE B 1 853 ? 257.454 219.887 211.576 1.00 29.38 853 ILE B N 1
ATOM 10139 C CA . ILE B 1 853 ? 257.337 220.805 210.449 1.00 27.28 853 ILE B CA 1
ATOM 10140 C C . ILE B 1 853 ? 255.927 220.746 209.875 1.00 26.07 853 ILE B C 1
ATOM 10141 O O . ILE B 1 853 ? 255.105 221.625 210.130 1.00 29.32 853 ILE B O 1
ATOM 10146 N N . SER B 1 855 ? 252.911 220.930 211.320 1.00 27.96 855 SER B N 1
ATOM 10147 C CA . SER B 1 855 ? 252.381 221.543 212.532 1.00 34.23 855 SER B CA 1
ATOM 10148 C C . SER B 1 855 ? 252.855 222.985 212.666 1.00 35.43 855 SER B C 1
ATOM 10149 O O . SER B 1 855 ? 252.196 223.810 213.298 1.00 36.72 855 SER B O 1
ATOM 10152 N N . VAL B 1 856 ? 254.010 223.281 212.070 1.00 36.20 856 VAL B N 1
ATOM 10153 C CA . VAL B 1 856 ? 254.542 224.640 212.112 1.00 34.60 856 VAL B CA 1
ATOM 10154 C C . VAL B 1 856 ? 254.091 225.425 210.886 1.00 39.38 856 VAL B C 1
ATOM 10155 O O . VAL B 1 856 ? 253.683 226.588 210.987 1.00 46.53 856 VAL B O 1
ATOM 10159 N N . VAL B 1 857 ? 254.143 224.798 209.714 1.00 36.99 857 VAL B N 1
ATOM 10160 C CA . VAL B 1 857 ? 253.796 225.459 208.464 1.00 35.62 857 VAL B CA 1
ATOM 10161 C C . VAL B 1 857 ? 252.372 225.116 208.020 1.00 39.87 857 VAL B C 1
ATOM 10162 O O . VAL B 1 857 ? 252.018 225.334 206.863 1.00 45.36 857 VAL B O 1
ATOM 10166 N N . TYR B 1 858 ? 251.555 224.568 208.918 1.00 41.10 858 TYR B N 1
ATOM 10167 C CA . TYR B 1 858 ? 250.172 224.255 208.559 1.00 42.80 858 TYR B CA 1
ATOM 10168 C C . TYR B 1 858 ? 249.340 225.488 208.209 1.00 49.64 858 TYR B C 1
ATOM 10169 O O . TYR B 1 858 ? 248.634 225.448 207.184 1.00 57.23 858 TYR B O 1
ATOM 10178 N N . PRO B 1 859 ? 249.379 226.603 208.957 1.00 50.73 859 PRO B N 1
ATOM 10179 C CA . PRO B 1 859 ? 248.552 227.754 208.550 1.00 52.27 859 PRO B CA 1
ATOM 10180 C C . PRO B 1 859 ? 248.923 228.293 207.181 1.00 55.32 859 PRO B C 1
ATOM 10181 O O . PRO B 1 859 ? 248.079 228.904 206.509 1.00 58.86 859 PRO B O 1
ATOM 10185 N N . LEU B 1 860 ? 250.156 228.041 206.732 1.00 53.71 860 LEU B N 1
ATOM 10186 C CA . LEU B 1 860 ? 250.583 228.466 205.406 1.00 49.67 860 LEU B CA 1
ATOM 10187 C C . LEU B 1 860 ? 249.669 227.916 204.322 1.00 49.94 860 LEU B C 1
ATOM 10188 O O . LEU B 1 860 ? 249.583 228.505 203.239 1.00 52.00 860 LEU B O 1
ATOM 10193 N N . THR B 1 861 ? 248.982 226.803 204.591 1.00 52.75 861 THR B N 1
ATOM 10194 C CA . THR B 1 861 ? 248.060 226.215 203.627 1.00 50.07 861 THR B CA 1
ATOM 10195 C C . THR B 1 861 ? 246.757 226.991 203.488 1.00 51.42 861 THR B C 1
ATOM 10196 O O . THR B 1 861 ? 245.865 226.471 202.805 1.00 55.17 861 THR B O 1
ATOM 10200 N N . SER B 1 862 ? 246.561 228.174 204.078 1.00 51.34 862 SER B N 1
ATOM 10201 C CA . SER B 1 862 ? 245.294 228.873 203.875 1.00 52.40 862 SER B CA 1
ATOM 10202 C C . SER B 1 862 ? 245.203 229.464 202.473 1.00 57.00 862 SER B C 1
ATOM 10203 O O . SER B 1 862 ? 244.124 229.474 201.869 1.00 60.05 862 SER B O 1
ATOM 10206 N N . ILE B 1 863 ? 246.320 229.978 201.947 1.00 54.10 863 ILE B N 1
ATOM 10207 C CA . ILE B 1 863 ? 246.291 230.634 200.637 1.00 51.95 863 ILE B CA 1
ATOM 10208 C C . ILE B 1 863 ? 245.807 229.701 199.531 1.00 52.46 863 ILE B C 1
ATOM 10209 O O . ILE B 1 863 ? 244.939 230.113 198.745 1.00 55.13 863 ILE B O 1
ATOM 10214 N N . PRO B 1 864 ? 246.312 228.468 199.396 1.00 50.12 864 PRO B N 1
ATOM 10215 C CA . PRO B 1 864 ? 245.729 227.571 198.385 1.00 50.19 864 PRO B CA 1
ATOM 10216 C C . PRO B 1 864 ? 244.258 227.282 198.620 1.00 53.51 864 PRO B C 1
ATOM 10217 O O . PRO B 1 864 ? 243.509 227.102 197.651 1.00 64.59 864 PRO B O 1
ATOM 10221 N N . LEU B 1 865 ? 243.821 227.226 199.879 1.00 53.15 865 LEU B N 1
ATOM 10222 C CA . LEU B 1 865 ? 242.406 227.008 200.162 1.00 54.75 865 LEU B CA 1
ATOM 10223 C C . LEU B 1 865 ? 241.564 228.197 199.715 1.00 58.08 865 LEU B C 1
ATOM 10224 O O . LEU B 1 865 ? 240.592 228.035 198.966 1.00 63.25 865 LEU B O 1
ATOM 10229 N N . ILE B 1 866 ? 241.945 229.407 200.136 1.00 55.05 866 ILE B N 1
ATOM 10230 C CA . ILE B 1 866 ? 241.119 230.584 199.881 1.00 57.12 866 ILE B CA 1
ATOM 10231 C C . ILE B 1 866 ? 241.019 230.867 198.389 1.00 64.23 866 ILE B C 1
ATOM 10232 O O . ILE B 1 866 ? 240.020 231.429 197.922 1.00 70.62 866 ILE B O 1
ATOM 10237 N N . ALA B 1 867 ? 242.039 230.491 197.617 1.00 59.63 867 ALA B N 1
ATOM 10238 C CA . ALA B 1 867 ? 241.934 230.589 196.167 1.00 53.55 867 ALA B CA 1
ATOM 10239 C C . ALA B 1 867 ? 241.007 229.513 195.618 1.00 57.23 867 ALA B C 1
ATOM 10240 O O . ALA B 1 867 ? 240.138 229.794 194.784 1.00 67.16 867 ALA B O 1
ATOM 10242 N N . TYR B 1 868 ? 241.162 228.276 196.099 1.00 56.05 868 TYR B N 1
ATOM 10243 C CA . TYR B 1 868 ? 240.394 227.163 195.548 1.00 59.57 868 TYR B CA 1
ATOM 10244 C C . TYR B 1 868 ? 238.902 227.370 195.764 1.00 66.34 868 TYR B C 1
ATOM 10245 O O . TYR B 1 868 ? 238.097 227.183 194.844 1.00 73.97 868 TYR B O 1
ATOM 10254 N N . CYS B 1 869 ? 238.516 227.784 196.973 1.00 65.15 869 CYS B N 1
ATOM 10255 C CA . CYS B 1 869 ? 237.114 228.070 197.247 1.00 70.34 869 CYS B CA 1
ATOM 10256 C C . CYS B 1 869 ? 236.589 229.216 196.395 1.00 75.01 869 CYS B C 1
ATOM 10257 O O . CYS B 1 869 ? 235.379 229.291 196.153 1.00 80.21 869 CYS B O 1
ATOM 10260 N N . ALA B 1 870 ? 237.465 230.109 195.937 1.00 74.07 870 ALA B N 1
ATOM 10261 C CA . ALA B 1 870 ? 237.064 231.180 195.038 1.00 70.90 870 ALA B CA 1
ATOM 10262 C C . ALA B 1 870 ? 237.159 230.787 193.571 1.00 73.91 870 ALA B C 1
ATOM 10263 O O . ALA B 1 870 ? 236.731 231.564 192.710 1.00 73.35 870 ALA B O 1
ATOM 10265 N N . LEU B 1 871 ? 237.712 229.613 193.266 1.00 75.78 871 LEU B N 1
ATOM 10266 C CA . LEU B 1 871 ? 237.836 229.194 191.871 1.00 72.25 871 LEU B CA 1
ATOM 10267 C C . LEU B 1 871 ? 236.492 229.006 191.175 1.00 83.80 871 LEU B C 1
ATOM 10268 O O . LEU B 1 871 ? 236.324 229.541 190.065 1.00 92.42 871 LEU B O 1
ATOM 10273 N N . PRO B 1 872 ? 235.515 228.272 191.729 1.00 86.01 872 PRO B N 1
ATOM 10274 C CA . PRO B 1 872 ? 234.259 228.083 190.979 1.00 87.94 872 PRO B CA 1
ATOM 10275 C C . PRO B 1 872 ? 233.520 229.379 190.699 1.00 91.75 872 PRO B C 1
ATOM 10276 O O . PRO B 1 872 ? 233.013 229.567 189.586 1.00 93.33 872 PRO B O 1
ATOM 10280 N N . ALA B 1 873 ? 233.472 230.292 191.673 1.00 90.38 873 ALA B N 1
ATOM 10281 C CA . ALA B 1 873 ? 232.710 231.525 191.501 1.00 87.56 873 ALA B CA 1
ATOM 10282 C C . ALA B 1 873 ? 233.233 232.332 190.321 1.00 91.33 873 ALA B C 1
ATOM 10283 O O . ALA B 1 873 ? 232.457 232.791 189.475 1.00 97.94 873 ALA B O 1
ATOM 10285 N N . VAL B 1 874 ? 234.556 232.492 190.234 1.00 90.77 874 VAL B N 1
ATOM 10286 C CA . VAL B 1 874 ? 235.146 233.131 189.062 1.00 89.93 874 VAL B CA 1
ATOM 10287 C C . VAL B 1 874 ? 234.768 232.363 187.805 1.00 93.14 874 VAL B C 1
ATOM 10288 O O . VAL B 1 874 ? 234.369 232.954 186.793 1.00 99.03 874 VAL B O 1
ATOM 10292 N N . CYS B 1 875 ? 234.861 231.031 187.858 1.00 91.80 875 CYS B N 1
ATOM 10293 C CA . CYS B 1 875 ? 234.414 230.215 186.736 1.00 90.05 875 CYS B CA 1
ATOM 10294 C C . CYS B 1 875 ? 232.946 230.463 186.423 1.00 98.41 875 CYS B C 1
ATOM 10295 O O . CYS B 1 875 ? 232.552 230.455 185.253 1.00 102.43 875 CYS B O 1
ATOM 10298 N N . LEU B 1 876 ? 232.127 230.699 187.449 1.00 99.70 876 LEU B N 1
ATOM 10299 C CA . LEU B 1 876 ? 230.718 230.993 187.228 1.00 95.86 876 LEU B CA 1
ATOM 10300 C C . LEU B 1 876 ? 230.485 232.400 186.697 1.00 94.25 876 LEU B C 1
ATOM 10301 O O . LEU B 1 876 ? 229.400 232.677 186.175 1.00 94.37 876 LEU B O 1
ATOM 10306 N N . LEU B 1 877 ? 231.467 233.292 186.820 1.00 98.27 877 LEU B N 1
ATOM 10307 C CA . LEU B 1 877 ? 231.314 234.678 186.399 1.00 99.01 877 LEU B CA 1
ATOM 10308 C C . LEU B 1 877 ? 232.120 235.022 185.154 1.00 100.04 877 LEU B C 1
ATOM 10309 O O . LEU B 1 877 ? 232.099 236.179 184.721 1.00 99.77 877 LEU B O 1
ATOM 10314 N N . THR B 1 878 ? 232.832 234.058 184.571 1.00 98.14 878 THR B N 1
ATOM 10315 C CA . THR B 1 878 ? 233.680 234.341 183.418 1.00 97.88 878 THR B CA 1
ATOM 10316 C C . THR B 1 878 ? 233.394 233.396 182.257 1.00 95.71 878 THR B C 1
ATOM 10317 O O . THR B 1 878 ? 233.654 233.735 181.099 1.00 100.45 878 THR B O 1
ATOM 10321 N N . GLY B 1 879 ? 232.862 232.214 182.553 1.00 92.36 879 GLY B N 1
ATOM 10322 C CA . GLY B 1 879 ? 232.599 231.228 181.526 1.00 91.61 879 GLY B CA 1
ATOM 10323 C C . GLY B 1 879 ? 233.743 230.287 181.227 1.00 96.08 879 GLY B C 1
ATOM 10324 O O . GLY B 1 879 ? 233.740 229.652 180.167 1.00 93.05 879 GLY B O 1
ATOM 10325 N N . LYS B 1 880 ? 234.722 230.176 182.119 1.00 97.34 880 LYS B N 1
ATOM 10326 C CA . LYS B 1 880 ? 235.901 229.352 181.899 1.00 94.84 880 LYS B CA 1
ATOM 10327 C C . LYS B 1 880 ? 235.889 228.141 182.823 1.00 95.16 880 LYS B C 1
ATOM 10328 O O . LYS B 1 880 ? 235.292 228.165 183.903 1.00 93.91 880 LYS B O 1
ATOM 10334 N N . PHE B 1 881 ? 236.554 227.075 182.380 1.00 98.44 881 PHE B N 1
ATOM 10335 C CA . PHE B 1 881 ? 236.697 225.851 183.153 1.00 99.79 881 PHE B CA 1
ATOM 10336 C C . PHE B 1 881 ? 238.166 225.458 183.223 1.00 105.57 881 PHE B C 1
ATOM 10337 O O . PHE B 1 881 ? 238.929 225.673 182.277 1.00 108.35 881 PHE B O 1
ATOM 10345 N N . ILE B 1 882 ? 238.558 224.877 184.360 1.00 101.49 882 ILE B N 1
ATOM 10346 C CA . ILE B 1 882 ? 239.955 224.505 184.562 1.00 99.43 882 ILE B CA 1
ATOM 10347 C C . ILE B 1 882 ? 240.344 223.249 183.793 1.00 100.55 882 ILE B C 1
ATOM 10348 O O . ILE B 1 882 ? 241.541 222.972 183.645 1.00 98.84 882 ILE B O 1
ATOM 10353 N N . VAL B 1 883 ? 239.380 222.481 183.309 1.00 99.91 883 VAL B N 1
ATOM 10354 C CA . VAL B 1 883 ? 239.640 221.260 182.549 1.00 104.79 883 VAL B CA 1
ATOM 10355 C C . VAL B 1 883 ? 239.525 221.589 181.064 1.00 108.79 883 VAL B C 1
ATOM 10356 O O . VAL B 1 883 ? 238.533 222.210 180.659 1.00 106.27 883 VAL B O 1
ATOM 10360 N N . PRO B 1 884 ? 240.507 221.213 180.234 1.00 112.71 884 PRO B N 1
ATOM 10361 C CA . PRO B 1 884 ? 240.414 221.503 178.796 1.00 108.38 884 PRO B CA 1
ATOM 10362 C C . PRO B 1 884 ? 239.184 220.882 178.153 1.00 113.67 884 PRO B C 1
ATOM 10363 O O . PRO B 1 884 ? 238.372 221.582 177.539 1.00 110.86 884 PRO B O 1
ATOM 10367 N N . GLU B 1 885 ? 239.038 219.567 178.292 1.00 119.03 885 GLU B N 1
ATOM 10368 C CA . GLU B 1 885 ? 237.894 218.858 177.738 1.00 121.16 885 GLU B CA 1
ATOM 10369 C C . GLU B 1 885 ? 237.707 217.562 178.512 1.00 121.70 885 GLU B C 1
ATOM 10370 O O . GLU B 1 885 ? 238.681 216.866 178.808 1.00 120.90 885 GLU B O 1
ATOM 10376 N N . ILE B 1 886 ? 236.454 217.249 178.836 1.00 121.63 886 ILE B N 1
ATOM 10377 C CA . ILE B 1 886 ? 236.150 216.029 179.575 1.00 125.12 886 ILE B CA 1
ATOM 10378 C C . ILE B 1 886 ? 236.406 214.829 178.673 1.00 124.01 886 ILE B C 1
ATOM 10379 O O . ILE B 1 886 ? 235.824 214.713 177.588 1.00 122.58 886 ILE B O 1
ATOM 10384 N N . SER B 1 887 ? 237.280 213.931 179.119 1.00 123.06 887 SER B N 1
ATOM 10385 C CA . SER B 1 887 ? 237.646 212.748 178.357 1.00 124.52 887 SER B CA 1
ATOM 10386 C C . SER B 1 887 ? 237.527 211.515 179.242 1.00 125.07 887 SER B C 1
ATOM 10387 O O . SER B 1 887 ? 237.445 211.611 180.470 1.00 123.44 887 SER B O 1
ATOM 10390 N N . ASN B 1 888 ? 237.510 210.347 178.595 1.00 124.67 888 ASN B N 1
ATOM 10391 C CA . ASN B 1 888 ? 237.401 209.093 179.335 1.00 126.29 888 ASN B CA 1
ATOM 10392 C C . ASN B 1 888 ? 238.604 208.881 180.245 1.00 126.94 888 ASN B C 1
ATOM 10393 O O . ASN B 1 888 ? 238.452 208.457 181.396 1.00 125.63 888 ASN B O 1
ATOM 10398 N N . TYR B 1 889 ? 239.808 209.170 179.746 1.00 126.74 889 TYR B N 1
ATOM 10399 C CA . TYR B 1 889 ? 241.011 209.020 180.560 1.00 124.36 889 TYR B CA 1
ATOM 10400 C C . TYR B 1 889 ? 240.999 209.980 181.746 1.00 121.03 889 TYR B C 1
ATOM 10401 O O . TYR B 1 889 ? 241.307 209.584 182.878 1.00 115.27 889 TYR B O 1
ATOM 10410 N N . ALA B 1 890 ? 240.629 211.240 181.505 1.00 120.26 890 ALA B N 1
ATOM 10411 C CA . ALA B 1 890 ? 240.569 212.220 182.586 1.00 113.12 890 ALA B CA 1
ATOM 10412 C C . ALA B 1 890 ? 239.509 211.849 183.614 1.00 113.98 890 ALA B C 1
ATOM 10413 O O . ALA B 1 890 ? 239.743 211.953 184.825 1.00 114.33 890 ALA B O 1
ATOM 10415 N N . SER B 1 891 ? 238.331 211.424 183.150 1.00 113.75 891 SER B N 1
ATOM 10416 C CA . SER B 1 891 ? 237.277 211.017 184.072 1.00 112.19 891 SER B CA 1
ATOM 10417 C C . SER B 1 891 ? 237.703 209.806 184.889 1.00 114.43 891 SER B C 1
ATOM 10418 O O . SER B 1 891 ? 237.418 209.725 186.089 1.00 114.27 891 SER B O 1
ATOM 10421 N N . ILE B 1 892 ? 238.392 208.855 184.253 1.00 117.61 892 ILE B N 1
ATOM 10422 C CA . ILE B 1 892 ? 238.877 207.678 184.966 1.00 119.37 892 ILE B CA 1
ATOM 10423 C C . ILE B 1 892 ? 239.873 208.081 186.045 1.00 117.17 892 ILE B C 1
ATOM 10424 O O . ILE B 1 892 ? 239.812 207.593 187.179 1.00 112.54 892 ILE B O 1
ATOM 10429 N N . ILE B 1 893 ? 240.801 208.985 185.714 1.00 119.05 893 ILE B N 1
ATOM 10430 C CA . ILE B 1 893 ? 241.787 209.424 186.701 1.00 114.62 893 ILE B CA 1
ATOM 10431 C C . ILE B 1 893 ? 241.106 210.139 187.863 1.00 107.13 893 ILE B C 1
ATOM 10432 O O . ILE B 1 893 ? 241.428 209.898 189.035 1.00 106.09 893 ILE B O 1
ATOM 10437 N N . PHE B 1 894 ? 240.158 211.031 187.560 1.00 103.63 894 PHE B N 1
ATOM 10438 C CA . PHE B 1 894 ? 239.464 211.765 188.615 1.00 102.49 894 PHE B CA 1
ATOM 10439 C C . PHE B 1 894 ? 238.687 210.818 189.523 1.00 108.66 894 PHE B C 1
ATOM 10440 O O . PHE B 1 894 ? 238.725 210.944 190.755 1.00 107.82 894 PHE B O 1
ATOM 10448 N N . MET B 1 895 ? 237.972 209.860 188.926 1.00 111.67 895 MET B N 1
ATOM 10449 C CA . MET B 1 895 ? 237.204 208.906 189.716 1.00 112.90 895 MET B CA 1
ATOM 10450 C C . MET B 1 895 ? 238.116 208.033 190.565 1.00 112.15 895 MET B C 1
ATOM 10451 O O . MET B 1 895 ? 237.800 207.740 191.723 1.00 112.79 895 MET B O 1
ATOM 10456 N N . ALA B 1 896 ? 239.252 207.606 190.008 1.00 109.27 896 ALA B N 1
ATOM 10457 C CA . ALA B 1 896 ? 240.196 206.804 190.777 1.00 103.16 896 ALA B CA 1
ATOM 10458 C C . ALA B 1 896 ? 240.745 207.586 191.961 1.00 107.19 896 ALA B C 1
ATOM 10459 O O . ALA B 1 896 ? 240.855 207.049 193.069 1.00 104.88 896 ALA B O 1
ATOM 10461 N N . LEU B 1 897 ? 241.090 208.859 191.750 1.00 108.10 897 LEU B N 1
ATOM 10462 C CA . LEU B 1 897 ? 241.596 209.675 192.850 1.00 101.94 897 LEU B CA 1
ATOM 10463 C C . LEU B 1 897 ? 240.540 209.864 193.934 1.00 100.03 897 LEU B C 1
ATOM 10464 O O . LEU B 1 897 ? 240.837 209.744 195.130 1.00 98.77 897 LEU B O 1
ATOM 10469 N N . PHE B 1 898 ? 239.298 210.158 193.534 1.00 103.81 898 PHE B N 1
ATOM 10470 C CA . PHE B 1 898 ? 238.234 210.341 194.518 1.00 105.48 898 PHE B CA 1
ATOM 10471 C C . PHE B 1 898 ? 237.966 209.054 195.290 1.00 102.14 898 PHE B C 1
ATOM 10472 O O . PHE B 1 898 ? 237.782 209.081 196.515 1.00 102.99 898 PHE B O 1
ATOM 10480 N N . ILE B 1 899 ? 237.943 207.917 194.591 1.00 101.67 899 ILE B N 1
ATOM 10481 C CA . ILE B 1 899 ? 237.715 206.633 195.246 1.00 101.59 899 ILE B CA 1
ATOM 10482 C C . ILE B 1 899 ? 238.847 206.323 196.216 1.00 98.79 899 ILE B C 1
ATOM 10483 O O . ILE B 1 899 ? 238.612 205.832 197.326 1.00 98.01 899 ILE B O 1
ATOM 10488 N N . SER B 1 900 ? 240.090 206.604 195.816 1.00 101.12 900 SER B N 1
ATOM 10489 C CA . SER B 1 900 ? 241.223 206.368 196.704 1.00 101.08 900 SER B CA 1
ATOM 10490 C C . SER B 1 900 ? 241.134 207.234 197.954 1.00 96.13 900 SER B C 1
ATOM 10491 O O . SER B 1 900 ? 241.391 206.757 199.066 1.00 91.89 900 SER B O 1
ATOM 10494 N N . ILE B 1 901 ? 240.767 208.508 197.794 1.00 96.79 901 ILE B N 1
ATOM 10495 C CA . ILE B 1 901 ? 240.647 209.397 198.949 1.00 89.94 901 ILE B CA 1
ATOM 10496 C C . ILE B 1 901 ? 239.557 208.897 199.892 1.00 91.01 901 ILE B C 1
ATOM 10497 O O . ILE B 1 901 ? 239.750 208.822 201.115 1.00 91.54 901 ILE B O 1
ATOM 10502 N N . ALA B 1 902 ? 238.396 208.540 199.334 1.00 90.64 902 ALA B N 1
ATOM 10503 C CA . ALA B 1 902 ? 237.294 208.061 200.163 1.00 84.61 902 ALA B CA 1
ATOM 10504 C C . ALA B 1 902 ? 237.663 206.769 200.882 1.00 86.73 902 ALA B C 1
ATOM 10505 O O . ALA B 1 902 ? 237.375 206.609 202.074 1.00 92.80 902 ALA B O 1
ATOM 10507 N N . ALA B 1 903 ? 238.311 205.839 200.177 1.00 84.36 903 ALA B N 1
ATOM 10508 C CA . ALA B 1 903 ? 238.714 204.584 200.798 1.00 81.37 903 ALA B CA 1
ATOM 10509 C C . ALA B 1 903 ? 239.729 204.818 201.908 1.00 86.80 903 ALA B C 1
ATOM 10510 O O . ALA B 1 903 ? 239.635 204.205 202.978 1.00 88.76 903 ALA B O 1
ATOM 10512 N N . THR B 1 904 ? 240.709 205.696 201.669 1.00 90.84 904 THR B N 1
ATOM 10513 C CA . THR B 1 904 ? 241.710 205.990 202.690 1.00 89.99 904 THR B CA 1
ATOM 10514 C C . THR B 1 904 ? 241.061 206.580 203.932 1.00 84.94 904 THR B C 1
ATOM 10515 O O . THR B 1 904 ? 241.394 206.196 205.060 1.00 82.52 904 THR B O 1
ATOM 10519 N N . GLY B 1 905 ? 240.117 207.504 203.744 1.00 81.60 905 GLY B N 1
ATOM 10520 C CA . GLY B 1 905 ? 239.353 207.994 204.879 1.00 73.01 905 GLY B CA 1
ATOM 10521 C C . GLY B 1 905 ? 238.603 206.884 205.589 1.00 79.70 905 GLY B C 1
ATOM 10522 O O . GLY B 1 905 ? 238.536 206.854 206.821 1.00 88.72 905 GLY B O 1
ATOM 10523 N N . ILE B 1 906 ? 238.043 205.946 204.820 1.00 84.00 906 ILE B N 1
ATOM 10524 C CA . ILE B 1 906 ? 237.275 204.851 205.409 1.00 81.02 906 ILE B CA 1
ATOM 10525 C C . ILE B 1 906 ? 238.161 203.999 206.312 1.00 78.76 906 ILE B C 1
ATOM 10526 O O . ILE B 1 906 ? 237.788 203.672 207.445 1.00 79.09 906 ILE B O 1
ATOM 10531 N N . LEU B 1 907 ? 239.353 203.629 205.830 1.00 81.49 907 LEU B N 1
ATOM 10532 C CA . LEU B 1 907 ? 240.232 202.852 206.703 1.00 82.19 907 LEU B CA 1
ATOM 10533 C C . LEU B 1 907 ? 240.767 203.685 207.857 1.00 84.09 907 LEU B C 1
ATOM 10534 O O . LEU B 1 907 ? 241.058 203.126 208.921 1.00 84.80 907 LEU B O 1
ATOM 10539 N N . GLU B 1 908 ? 240.900 205.004 207.680 1.00 86.75 908 GLU B N 1
ATOM 10540 C CA . GLU B 1 908 ? 241.268 205.850 208.809 1.00 84.83 908 GLU B CA 1
ATOM 10541 C C . GLU B 1 908 ? 240.235 205.747 209.922 1.00 79.75 908 GLU B C 1
ATOM 10542 O O . GLU B 1 908 ? 240.590 205.584 211.095 1.00 78.61 908 GLU B O 1
ATOM 10548 N N . MET B 1 909 ? 238.949 205.822 209.570 1.00 80.11 909 MET B N 1
ATOM 10549 C CA . MET B 1 909 ? 237.909 205.652 210.584 1.00 75.52 909 MET B CA 1
ATOM 10550 C C . MET B 1 909 ? 237.917 204.240 211.155 1.00 78.36 909 MET B C 1
ATOM 10551 O O . MET B 1 909 ? 237.715 204.050 212.361 1.00 81.82 909 MET B O 1
ATOM 10556 N N . GLN B 1 910 ? 238.132 203.236 210.302 1.00 81.48 910 GLN B N 1
ATOM 10557 C CA . GLN B 1 910 ? 238.095 201.850 210.761 1.00 82.10 910 GLN B CA 1
ATOM 10558 C C . GLN B 1 910 ? 239.177 201.578 211.799 1.00 77.97 910 GLN B C 1
ATOM 10559 O O . GLN B 1 910 ? 238.914 200.967 212.841 1.00 81.84 910 GLN B O 1
ATOM 10565 N N . TRP B 1 911 ? 240.406 202.026 211.535 1.00 76.07 911 TRP B N 1
ATOM 10566 C CA . TRP B 1 911 ? 241.496 201.770 212.472 1.00 79.75 911 TRP B CA 1
ATOM 10567 C C . TRP B 1 911 ? 241.460 202.720 213.666 1.00 81.41 911 TRP B C 1
ATOM 10568 O O . TRP B 1 911 ? 241.826 202.328 214.780 1.00 75.09 911 TRP B O 1
ATOM 10579 N N . GLY B 1 912 ? 241.027 203.965 213.463 1.00 82.18 912 GLY B N 1
ATOM 10580 C CA . GLY B 1 912 ? 240.998 204.929 214.548 1.00 72.02 912 GLY B CA 1
ATOM 10581 C C . GLY B 1 912 ? 239.760 204.900 215.417 1.00 77.33 912 GLY B C 1
ATOM 10582 O O . GLY B 1 912 ? 239.757 205.525 216.482 1.00 81.22 912 GLY B O 1
ATOM 10583 N N . GLY B 1 913 ? 238.716 204.193 214.998 1.00 80.41 913 GLY B N 1
ATOM 10584 C CA . GLY B 1 913 ? 237.491 204.139 215.781 1.00 75.44 913 GLY B CA 1
ATOM 10585 C C . GLY B 1 913 ? 236.791 205.474 215.925 1.00 78.13 913 GLY B C 1
ATOM 10586 O O . GLY B 1 913 ? 236.351 205.826 217.026 1.00 79.77 913 GLY B O 1
ATOM 10587 N N . VAL B 1 914 ? 236.680 206.229 214.834 1.00 80.82 914 VAL B N 1
ATOM 10588 C CA . VAL B 1 914 ? 236.054 207.546 214.837 1.00 82.28 914 VAL B CA 1
ATOM 10589 C C . VAL B 1 914 ? 234.860 207.513 213.894 1.00 92.13 914 VAL B C 1
ATOM 10590 O O . VAL B 1 914 ? 234.978 207.057 212.751 1.00 95.86 914 VAL B O 1
ATOM 10594 N N . GLY B 1 915 ? 233.715 208.000 214.372 1.00 91.51 915 GLY B N 1
ATOM 10595 C CA . GLY B 1 915 ? 232.513 207.983 213.566 1.00 88.96 915 GLY B CA 1
ATOM 10596 C C . GLY B 1 915 ? 232.570 208.959 212.406 1.00 94.99 915 GLY B C 1
ATOM 10597 O O . GLY B 1 915 ? 233.342 209.918 212.393 1.00 98.05 915 GLY B O 1
ATOM 10598 N N . ILE B 1 916 ? 231.711 208.702 211.415 1.00 93.80 916 ILE B N 1
ATOM 10599 C CA . ILE B 1 916 ? 231.682 209.519 210.203 1.00 90.99 916 ILE B CA 1
ATOM 10600 C C . ILE B 1 916 ? 231.303 210.957 210.532 1.00 94.11 916 ILE B C 1
ATOM 10601 O O . ILE B 1 916 ? 231.860 211.906 209.968 1.00 98.40 916 ILE B O 1
ATOM 10606 N N . HIS B 1 917 ? 230.344 211.136 211.441 1.00 92.34 917 HIS B N 1
ATOM 10607 C CA . HIS B 1 917 ? 229.830 212.464 211.758 1.00 95.98 917 HIS B CA 1
ATOM 10608 C C . HIS B 1 917 ? 230.922 213.353 212.349 1.00 98.01 917 HIS B C 1
ATOM 10609 O O . HIS B 1 917 ? 231.048 214.535 211.988 1.00 94.81 917 HIS B O 1
ATOM 10616 N N . ASP B 1 918 ? 231.732 212.791 213.252 1.00 101.45 918 ASP B N 1
ATOM 10617 C CA . ASP B 1 918 ? 232.787 213.560 213.903 1.00 97.85 918 ASP B CA 1
ATOM 10618 C C . ASP B 1 918 ? 233.812 214.058 212.892 1.00 91.26 918 ASP B C 1
ATOM 10619 O O . ASP B 1 918 ? 234.169 215.240 212.889 1.00 90.82 918 ASP B O 1
ATOM 10624 N N . TRP B 1 919 ? 234.294 213.171 212.017 1.00 90.48 919 TRP B N 1
ATOM 10625 C CA . TRP B 1 919 ? 235.269 213.589 211.014 1.00 92.39 919 TRP B CA 1
ATOM 10626 C C . TRP B 1 919 ? 234.655 214.530 209.989 1.00 92.67 919 TRP B C 1
ATOM 10627 O O . TRP B 1 919 ? 235.348 215.409 209.468 1.00 92.70 919 TRP B O 1
ATOM 10638 N N . TRP B 1 920 ? 233.367 214.367 209.684 1.00 90.41 920 TRP B N 1
ATOM 10639 C CA . TRP B 1 920 ? 232.722 215.268 208.735 1.00 90.33 920 TRP B CA 1
ATOM 10640 C C . TRP B 1 920 ? 232.697 216.692 209.279 1.00 89.76 920 TRP B C 1
ATOM 10641 O O . TRP B 1 920 ? 233.084 217.647 208.589 1.00 87.25 920 TRP B O 1
ATOM 10652 N N . ARG B 1 921 ? 232.284 216.853 210.540 1.00 90.00 921 ARG B N 1
ATOM 10653 C CA . ARG B 1 921 ? 232.311 218.197 211.108 1.00 89.03 921 ARG B CA 1
ATOM 10654 C C . ARG B 1 921 ? 233.733 218.670 211.389 1.00 81.05 921 ARG B C 1
ATOM 10655 O O . ARG B 1 921 ? 233.989 219.878 211.383 1.00 77.18 921 ARG B O 1
ATOM 10663 N N . ASN B 1 922 ? 234.671 217.749 211.618 1.00 81.10 922 ASN B N 1
ATOM 10664 C CA . ASN B 1 922 ? 236.067 218.148 211.760 1.00 80.65 922 ASN B CA 1
ATOM 10665 C C . ASN B 1 922 ? 236.598 218.737 210.459 1.00 78.86 922 ASN B C 1
ATOM 10666 O O . ASN B 1 922 ? 237.318 219.741 210.472 1.00 78.87 922 ASN B O 1
ATOM 10671 N N . GLU B 1 923 ? 236.252 218.124 209.326 1.00 80.10 923 GLU B N 1
ATOM 10672 C CA . GLU B 1 923 ? 236.638 218.677 208.032 1.00 80.07 923 GLU B CA 1
ATOM 10673 C C . GLU B 1 923 ? 235.963 220.021 207.785 1.00 79.80 923 GLU B C 1
ATOM 10674 O O . GLU B 1 923 ? 236.595 220.955 207.271 1.00 81.72 923 GLU B O 1
ATOM 10680 N N . GLN B 1 924 ? 234.680 220.137 208.142 1.00 77.05 924 GLN B N 1
ATOM 10681 C CA . GLN B 1 924 ? 234.004 221.429 208.034 1.00 74.92 924 GLN B CA 1
ATOM 10682 C C . GLN B 1 924 ? 234.749 222.499 208.822 1.00 79.65 924 GLN B C 1
ATOM 10683 O O . GLN B 1 924 ? 235.020 223.596 208.313 1.00 78.41 924 GLN B O 1
ATOM 10689 N N . PHE B 1 925 ? 235.093 222.191 210.074 1.00 84.88 925 PHE B N 1
ATOM 10690 C CA . PHE B 1 925 ? 235.782 223.161 210.913 1.00 81.76 925 PHE B CA 1
ATOM 10691 C C . PHE B 1 925 ? 237.184 223.452 210.402 1.00 79.94 925 PHE B C 1
ATOM 10692 O O . PHE B 1 925 ? 237.675 224.568 210.573 1.00 79.05 925 PHE B O 1
ATOM 10700 N N . TRP B 1 926 ? 237.851 222.472 209.791 1.00 77.67 926 TRP B N 1
ATOM 10701 C CA . TRP B 1 926 ? 239.180 222.727 209.245 1.00 75.85 926 TRP B CA 1
ATOM 10702 C C . TRP B 1 926 ? 239.100 223.684 208.061 1.00 75.67 926 TRP B C 1
ATOM 10703 O O . TRP B 1 926 ? 239.922 224.599 207.932 1.00 77.37 926 TRP B O 1
ATOM 10714 N N . VAL B 1 927 ? 238.094 223.504 207.199 1.00 75.19 927 VAL B N 1
ATOM 10715 C CA . VAL B 1 927 ? 237.874 224.464 206.116 1.00 77.03 927 VAL B CA 1
ATOM 10716 C C . VAL B 1 927 ? 237.592 225.849 206.684 1.00 75.24 927 VAL B C 1
ATOM 10717 O O . VAL B 1 927 ? 238.157 226.852 206.228 1.00 71.67 927 VAL B O 1
ATOM 10721 N N . ILE B 1 928 ? 236.718 225.923 207.691 1.00 75.52 928 ILE B N 1
ATOM 10722 C CA . ILE B 1 928 ? 236.350 227.214 208.269 1.00 72.17 928 ILE B CA 1
ATOM 10723 C C . ILE B 1 928 ? 237.571 227.892 208.882 1.00 72.65 928 ILE B C 1
ATOM 10724 O O . ILE B 1 928 ? 237.805 229.090 208.681 1.00 73.06 928 ILE B O 1
ATOM 10729 N N . GLY B 1 929 ? 238.370 227.133 209.632 1.00 75.00 929 GLY B N 1
ATOM 10730 C CA . GLY B 1 929 ? 239.548 227.702 210.262 1.00 73.98 929 GLY B CA 1
ATOM 10731 C C . GLY B 1 929 ? 240.572 228.177 209.253 1.00 72.32 929 GLY B C 1
ATOM 10732 O O . GLY B 1 929 ? 241.096 229.287 209.363 1.00 70.72 929 GLY B O 1
ATOM 10733 N N . GLY B 1 930 ? 240.853 227.352 208.240 1.00 73.11 930 GLY B N 1
ATOM 10734 C CA . GLY B 1 930 ? 241.785 227.761 207.206 1.00 69.78 930 GLY B CA 1
ATOM 10735 C C . GLY B 1 930 ? 241.327 228.990 206.451 1.00 67.54 930 GLY B C 1
ATOM 10736 O O . GLY B 1 930 ? 242.147 229.827 206.066 1.00 62.75 930 GLY B O 1
ATOM 10737 N N . ALA B 1 931 ? 240.018 229.123 206.230 1.00 70.00 931 ALA B N 1
ATOM 10738 C CA . ALA B 1 931 ? 239.512 230.297 205.530 1.00 66.51 931 ALA B CA 1
ATOM 10739 C C . ALA B 1 931 ? 239.464 231.536 206.418 1.00 73.43 931 ALA B C 1
ATOM 10740 O O . ALA B 1 931 ? 239.552 232.657 205.906 1.00 75.70 931 ALA B O 1
ATOM 10742 N N . SER B 1 932 ? 239.328 231.367 207.734 1.00 73.92 932 SER B N 1
ATOM 10743 C CA . SER B 1 932 ? 239.050 232.489 208.624 1.00 69.12 932 SER B CA 1
ATOM 10744 C C . SER B 1 932 ? 240.262 232.937 209.433 1.00 72.80 932 SER B C 1
ATOM 10745 O O . SER B 1 932 ? 240.644 234.106 209.364 1.00 80.49 932 SER B O 1
ATOM 10748 N N . SER B 1 933 ? 240.880 232.043 210.207 1.00 71.54 933 SER B N 1
ATOM 10749 C CA . SER B 1 933 ? 241.896 232.482 211.161 1.00 71.47 933 SER B CA 1
ATOM 10750 C C . SER B 1 933 ? 243.293 232.482 210.552 1.00 71.47 933 SER B C 1
ATOM 10751 O O . SER B 1 933 ? 244.080 233.409 210.790 1.00 72.70 933 SER B O 1
ATOM 10754 N N . HIS B 1 934 ? 243.615 231.453 209.767 1.00 67.82 934 HIS B N 1
ATOM 10755 C CA . HIS B 1 934 ? 244.957 231.338 209.211 1.00 63.42 934 HIS B CA 1
ATOM 10756 C C . HIS B 1 934 ? 245.285 232.506 208.291 1.00 69.88 934 HIS B C 1
ATOM 10757 O O . HIS B 1 934 ? 246.442 232.937 208.226 1.00 75.29 934 HIS B O 1
ATOM 10764 N N . LEU B 1 935 ? 244.288 233.026 207.571 1.00 68.57 935 LEU B N 1
ATOM 10765 C CA . LEU B 1 935 ? 244.544 234.118 206.638 1.00 68.96 935 LEU B CA 1
ATOM 10766 C C . LEU B 1 935 ? 245.082 235.346 207.364 1.00 74.13 935 LEU B C 1
ATOM 10767 O O . LEU B 1 935 ? 246.118 235.900 206.982 1.00 74.93 935 LEU B O 1
ATOM 10772 N N . PHE B 1 936 ? 244.405 235.772 208.434 1.00 74.18 936 PHE B N 1
ATOM 10773 C CA . PHE B 1 936 ? 244.943 236.872 209.229 1.00 76.23 936 PHE B CA 1
ATOM 10774 C C . PHE B 1 936 ? 246.194 236.465 209.994 1.00 79.48 936 PHE B C 1
ATOM 10775 O O . PHE B 1 936 ? 247.006 237.329 210.335 1.00 82.91 936 PHE B O 1
ATOM 10783 N N . ALA B 1 937 ? 246.386 235.170 210.257 1.00 79.04 937 ALA B N 1
ATOM 10784 C CA . ALA B 1 937 ? 247.647 234.743 210.857 1.00 69.53 937 ALA B CA 1
ATOM 10785 C C . ALA B 1 937 ? 248.826 235.094 209.953 1.00 71.28 937 ALA B C 1
ATOM 10786 O O . ALA B 1 937 ? 249.776 235.764 210.380 1.00 68.44 937 ALA B O 1
ATOM 10788 N N . LEU B 1 938 ? 248.766 234.679 208.684 1.00 71.29 938 LEU B N 1
ATOM 10789 C CA . LEU B 1 938 ? 249.835 235.065 207.762 1.00 65.78 938 LEU B CA 1
ATOM 10790 C C . LEU B 1 938 ? 249.813 236.553 207.442 1.00 78.93 938 LEU B C 1
ATOM 10791 O O . LEU B 1 938 ? 250.862 237.120 207.128 1.00 86.46 938 LEU B O 1
ATOM 10796 N N . PHE B 1 939 ? 248.650 237.204 207.497 1.00 82.56 939 PHE B N 1
ATOM 10797 C CA . PHE B 1 939 ? 248.623 238.649 207.292 1.00 83.65 939 PHE B CA 1
ATOM 10798 C C . PHE B 1 939 ? 249.442 239.362 208.361 1.00 84.70 939 PHE B C 1
ATOM 10799 O O . PHE B 1 939 ? 250.276 240.222 208.054 1.00 91.91 939 PHE B O 1
ATOM 10807 N N . GLN B 1 940 ? 249.237 238.989 209.627 1.00 82.19 940 GLN B N 1
ATOM 10808 C CA . GLN B 1 940 ? 250.017 239.568 210.714 1.00 82.72 940 GLN B CA 1
ATOM 10809 C C . GLN B 1 940 ? 251.485 239.172 210.612 1.00 85.74 940 GLN B C 1
ATOM 10810 O O . GLN B 1 940 ? 252.371 239.981 210.907 1.00 91.21 940 GLN B O 1
ATOM 10816 N N . GLY B 1 941 ? 251.763 237.935 210.194 1.00 80.75 941 GLY B N 1
ATOM 10817 C CA . GLY B 1 941 ? 253.149 237.525 210.021 1.00 82.48 941 GLY B CA 1
ATOM 10818 C C . GLY B 1 941 ? 253.872 238.343 208.967 1.00 88.81 941 GLY B C 1
ATOM 10819 O O . GLY B 1 941 ? 255.001 238.794 209.175 1.00 96.20 941 GLY B O 1
ATOM 10820 N N . LEU B 1 942 ? 253.223 238.554 207.820 1.00 88.21 942 LEU B N 1
ATOM 10821 C CA . LEU B 1 942 ? 253.820 239.357 206.758 1.00 91.58 942 LEU B CA 1
ATOM 10822 C C . LEU B 1 942 ? 253.949 240.816 207.175 1.00 95.20 942 LEU B C 1
ATOM 10823 O O . LEU B 1 942 ? 254.925 241.484 206.815 1.00 97.16 942 LEU B O 1
ATOM 10828 N N . LEU B 1 943 ? 252.972 241.330 207.927 1.00 95.18 943 LEU B N 1
ATOM 10829 C CA . LEU B 1 943 ? 253.078 242.694 208.434 1.00 95.91 943 LEU B CA 1
ATOM 10830 C C . LEU B 1 943 ? 254.265 242.835 209.378 1.00 101.27 943 LEU B C 1
ATOM 10831 O O . LEU B 1 943 ? 254.987 243.837 209.333 1.00 107.18 943 LEU B O 1
ATOM 10836 N N . LYS B 1 944 ? 254.481 241.842 210.244 1.00 100.53 944 LYS B N 1
ATOM 10837 C CA . LYS B 1 944 ? 255.646 241.861 211.124 1.00 101.25 944 LYS B CA 1
ATOM 10838 C C . LYS B 1 944 ? 256.943 241.761 210.331 1.00 102.54 944 LYS B C 1
ATOM 10839 O O . LYS B 1 944 ? 257.942 242.402 210.680 1.00 101.36 944 LYS B O 1
ATOM 10845 N N . VAL B 1 945 ? 256.955 240.946 209.276 1.00 103.42 945 VAL B N 1
ATOM 10846 C CA . VAL B 1 945 ? 258.161 240.793 208.468 1.00 102.25 945 VAL B CA 1
ATOM 10847 C C . VAL B 1 945 ? 258.506 242.102 207.765 1.00 106.12 945 VAL B C 1
ATOM 10848 O O . VAL B 1 945 ? 259.665 242.535 207.759 1.00 107.29 945 VAL B O 1
ATOM 10852 N N . LEU B 1 946 ? 257.508 242.757 207.172 1.00 106.32 946 LEU B N 1
ATOM 10853 C CA . LEU B 1 946 ? 257.740 243.943 206.358 1.00 109.67 946 LEU B CA 1
ATOM 10854 C C . LEU B 1 946 ? 257.514 245.256 207.099 1.00 112.67 946 LEU B C 1
ATOM 10855 O O . LEU B 1 946 ? 257.797 246.318 206.534 1.00 111.15 946 LEU B O 1
ATOM 10860 N N . ALA B 1 947 ? 257.024 245.219 208.334 1.00 114.22 947 ALA B N 1
ATOM 10861 C CA . ALA B 1 947 ? 256.722 246.435 209.083 1.00 113.58 947 ALA B CA 1
ATOM 10862 C C . ALA B 1 947 ? 256.627 246.078 210.563 1.00 117.25 947 ALA B C 1
ATOM 10863 O O . ALA B 1 947 ? 257.014 244.982 210.980 1.00 115.31 947 ALA B O 1
ATOM 10865 N N . GLY B 1 948 ? 256.113 247.011 211.361 1.00 121.47 948 GLY B N 1
ATOM 10866 C CA . GLY B 1 948 ? 255.956 246.784 212.784 1.00 118.16 948 GLY B CA 1
ATOM 10867 C C . GLY B 1 948 ? 254.567 247.102 213.299 1.00 118.56 948 GLY B C 1
ATOM 10868 O O . GLY B 1 948 ? 254.414 247.605 214.416 1.00 113.71 948 GLY B O 1
ATOM 10869 N N . VAL B 1 949 ? 253.548 246.813 212.496 1.00 123.31 949 VAL B N 1
ATOM 10870 C CA . VAL B 1 949 ? 252.170 247.099 212.857 1.00 120.41 949 VAL B CA 1
ATOM 10871 C C . VAL B 1 949 ? 251.517 245.830 213.388 1.00 117.32 949 VAL B C 1
ATOM 10872 O O . VAL B 1 949 ? 251.926 244.707 213.081 1.00 113.44 949 VAL B O 1
ATOM 10876 N N . ASN B 1 950 ? 250.478 246.013 214.202 1.00 116.64 950 ASN B N 1
ATOM 10877 C CA . ASN B 1 950 ? 249.758 244.895 214.793 1.00 118.58 950 ASN B CA 1
ATOM 10878 C C . ASN B 1 950 ? 248.338 245.334 215.118 1.00 116.39 950 ASN B C 1
ATOM 10879 O O . ASN B 1 950 ? 248.034 246.528 215.180 1.00 112.74 950 ASN B O 1
ATOM 10884 N N . THR B 1 951 ? 247.469 244.349 215.324 1.00 115.52 951 THR B N 1
ATOM 10885 C CA . THR B 1 951 ? 246.079 244.613 215.674 1.00 116.45 951 THR B CA 1
ATOM 10886 C C . THR B 1 951 ? 245.962 245.096 217.115 1.00 116.82 951 THR B C 1
ATOM 10887 O O . THR B 1 951 ? 246.259 244.357 218.054 1.00 112.97 951 THR B O 1
ATOM 10891 N N . LYS B 1 972 ? 233.329 240.590 219.962 1.00 104.03 972 LYS B N 1
ATOM 10892 C CA . LYS B 1 972 ? 234.057 239.778 218.995 1.00 108.68 972 LYS B CA 1
ATOM 10893 C C . LYS B 1 972 ? 234.860 240.653 218.041 1.00 110.97 972 LYS B C 1
ATOM 10894 O O . LYS B 1 972 ? 234.460 241.773 217.726 1.00 115.02 972 LYS B O 1
ATOM 10900 N N . TRP B 1 973 ? 235.997 240.136 217.582 1.00 104.48 973 TRP B N 1
ATOM 10901 C CA . TRP B 1 973 ? 236.818 240.834 216.597 1.00 109.11 973 TRP B CA 1
ATOM 10902 C C . TRP B 1 973 ? 236.134 240.714 215.241 1.00 110.22 973 TRP B C 1
ATOM 10903 O O . TRP B 1 973 ? 236.258 239.698 214.555 1.00 105.28 973 TRP B O 1
ATOM 10914 N N . THR B 1 974 ? 235.405 241.759 214.849 1.00 115.76 974 THR B N 1
ATOM 10915 C CA . THR B 1 974 ? 234.561 241.696 213.662 1.00 116.38 974 THR B CA 1
ATOM 10916 C C . THR B 1 974 ? 235.356 241.923 212.383 1.00 114.79 974 THR B C 1
ATOM 10917 O O . THR B 1 974 ? 234.990 242.768 211.560 1.00 118.89 974 THR B O 1
ATOM 10921 N N . SER B 1 975 ? 236.444 241.176 212.207 1.00 107.24 975 SER B N 1
ATOM 10922 C CA . SER B 1 975 ? 237.196 241.222 210.960 1.00 105.43 975 SER B CA 1
ATOM 10923 C C . SER B 1 975 ? 237.428 239.813 210.432 1.00 103.66 975 SER B C 1
ATOM 10924 O O . SER B 1 975 ? 237.488 239.600 209.218 1.00 104.32 975 SER B O 1
ATOM 10927 N N . LEU B 1 976 ? 237.540 238.844 211.345 1.00 104.75 976 LEU B N 1
ATOM 10928 C CA . LEU B 1 976 ? 237.854 237.474 210.950 1.00 99.30 976 LEU B CA 1
ATOM 10929 C C . LEU B 1 976 ? 236.740 236.848 210.122 1.00 96.94 976 LEU B C 1
ATOM 10930 O O . LEU B 1 976 ? 237.003 235.959 209.305 1.00 92.05 976 LEU B O 1
ATOM 10935 N N . LEU B 1 977 ? 235.498 237.290 210.317 1.00 98.37 977 LEU B N 1
ATOM 10936 C CA . LEU B 1 977 ? 234.371 236.733 209.582 1.00 94.18 977 LEU B CA 1
ATOM 10937 C C . LEU B 1 977 ? 234.184 237.362 208.208 1.00 93.54 977 LEU B C 1
ATOM 10938 O O . LEU B 1 977 ? 233.332 236.895 207.445 1.00 92.95 977 LEU B O 1
ATOM 10943 N N . ILE B 1 978 ? 234.945 238.409 207.877 1.00 92.88 978 ILE B N 1
ATOM 10944 C CA . ILE B 1 978 ? 234.784 239.059 206.575 1.00 91.68 978 ILE B CA 1
ATOM 10945 C C . ILE B 1 978 ? 235.147 238.136 205.415 1.00 93.00 978 ILE B C 1
ATOM 10946 O O . ILE B 1 978 ? 234.336 238.009 204.483 1.00 92.56 978 ILE B O 1
ATOM 10951 N N . PRO B 1 979 ? 236.307 237.475 205.395 1.00 91.02 979 PRO B N 1
ATOM 10952 C CA . PRO B 1 979 ? 236.653 236.625 204.238 1.00 88.47 979 PRO B CA 1
ATOM 10953 C C . PRO B 1 979 ? 235.666 235.488 204.020 1.00 88.25 979 PRO B C 1
ATOM 10954 O O . PRO B 1 979 ? 235.224 235.282 202.879 1.00 93.27 979 PRO B O 1
ATOM 10958 N N . PRO B 1 980 ? 235.294 234.711 205.054 1.00 84.69 980 PRO B N 1
ATOM 10959 C CA . PRO B 1 980 ? 234.384 233.583 204.779 1.00 84.62 980 PRO B CA 1
ATOM 10960 C C . PRO B 1 980 ? 233.015 234.014 204.282 1.00 92.72 980 PRO B C 1
ATOM 10961 O O . PRO B 1 980 ? 232.504 233.434 203.316 1.00 94.96 980 PRO B O 1
ATOM 10965 N N . LEU B 1 981 ? 232.404 235.019 204.914 1.00 92.86 981 LEU B N 1
ATOM 10966 C CA . LEU B 1 981 ? 231.093 235.482 204.469 1.00 91.72 981 LEU B CA 1
ATOM 10967 C C . LEU B 1 981 ? 231.164 236.086 203.072 1.00 88.50 981 LEU B C 1
ATOM 10968 O O . LEU B 1 981 ? 230.275 235.854 202.242 1.00 88.69 981 LEU B O 1
ATOM 10973 N N . THR B 1 982 ? 232.211 236.868 202.797 1.00 86.77 982 THR B N 1
ATOM 10974 C CA . THR B 1 982 ? 232.374 237.451 201.469 1.00 89.04 982 THR B CA 1
ATOM 10975 C C . THR B 1 982 ? 232.503 236.363 200.413 1.00 87.52 982 THR B C 1
ATOM 10976 O O . THR B 1 982 ? 231.859 236.425 199.361 1.00 89.77 982 THR B O 1
ATOM 10980 N N . LEU B 1 983 ? 233.315 235.341 200.689 1.00 86.62 983 LEU B N 1
ATOM 10981 C CA . LEU B 1 983 ? 233.491 234.261 199.725 1.00 84.16 983 LEU B CA 1
ATOM 10982 C C . LEU B 1 983 ? 232.200 233.471 199.542 1.00 88.53 983 LEU B C 1
ATOM 10983 O O . LEU B 1 983 ? 231.874 233.056 198.423 1.00 93.37 983 LEU B O 1
ATOM 10988 N N . LEU B 1 984 ? 231.446 233.263 200.623 1.00 87.53 984 LEU B N 1
ATOM 10989 C CA . LEU B 1 984 ? 230.186 232.533 200.522 1.00 85.02 984 LEU B CA 1
ATOM 10990 C C . LEU B 1 984 ? 229.178 233.287 199.663 1.00 89.10 984 LEU B C 1
ATOM 10991 O O . LEU B 1 984 ? 228.517 232.700 198.795 1.00 91.61 984 LEU B O 1
ATOM 10996 N N . ILE B 1 985 ? 229.041 234.595 199.890 1.00 90.26 985 ILE B N 1
ATOM 10997 C CA . ILE B 1 985 ? 228.088 235.363 199.095 1.00 90.67 985 ILE B CA 1
ATOM 10998 C C . ILE B 1 985 ? 228.574 235.520 197.657 1.00 89.74 985 ILE B C 1
ATOM 10999 O O . ILE B 1 985 ? 227.760 235.574 196.728 1.00 89.48 985 ILE B O 1
ATOM 11004 N N . ILE B 1 986 ? 229.892 235.562 197.436 1.00 89.73 986 ILE B N 1
ATOM 11005 C CA . ILE B 1 986 ? 230.417 235.527 196.072 1.00 90.92 986 ILE B CA 1
ATOM 11006 C C . ILE B 1 986 ? 230.035 234.226 195.383 1.00 93.28 986 ILE B C 1
ATOM 11007 O O . ILE B 1 986 ? 229.628 234.225 194.217 1.00 99.63 986 ILE B O 1
ATOM 11012 N N . ASN B 1 987 ? 230.164 233.100 196.086 1.00 92.02 987 ASN B N 1
ATOM 11013 C CA . ASN B 1 987 ? 229.784 231.821 195.494 1.00 92.02 987 ASN B CA 1
ATOM 11014 C C . ASN B 1 987 ? 228.293 231.778 195.181 1.00 99.15 987 ASN B C 1
ATOM 11015 O O . ASN B 1 987 ? 227.889 231.279 194.125 1.00 104.76 987 ASN B O 1
ATOM 11020 N N . ILE B 1 988 ? 227.461 232.301 196.084 1.00 96.92 988 ILE B N 1
ATOM 11021 C CA . ILE B 1 988 ? 226.017 232.309 195.850 1.00 94.78 988 ILE B CA 1
ATOM 11022 C C . ILE B 1 988 ? 225.677 233.166 194.632 1.00 95.33 988 ILE B C 1
ATOM 11023 O O . ILE B 1 988 ? 224.897 232.760 193.757 1.00 93.75 988 ILE B O 1
ATOM 11028 N N . ILE B 1 989 ? 226.267 234.363 194.556 1.00 97.53 989 ILE B N 1
ATOM 11029 C CA . ILE B 1 989 ? 226.007 235.259 193.433 1.00 99.51 989 ILE B CA 1
ATOM 11030 C C . ILE B 1 989 ? 226.486 234.633 192.131 1.00 98.12 989 ILE B C 1
ATOM 11031 O O . ILE B 1 989 ? 225.809 234.719 191.099 1.00 100.39 989 ILE B O 1
ATOM 11036 N N . GLY B 1 990 ? 227.659 233.999 192.155 1.00 98.92 990 GLY B N 1
ATOM 11037 C CA . GLY B 1 990 ? 228.158 233.336 190.963 1.00 98.12 990 GLY B CA 1
ATOM 11038 C C . GLY B 1 990 ? 227.271 232.191 190.518 1.00 101.85 990 GLY B C 1
ATOM 11039 O O . GLY B 1 990 ? 227.046 232.000 189.323 1.00 106.65 990 GLY B O 1
ATOM 11040 N N . VAL B 1 991 ? 226.755 231.413 191.473 1.00 99.53 991 VAL B N 1
ATOM 11041 C CA . VAL B 1 991 ? 225.836 230.330 191.136 1.00 96.01 991 VAL B CA 1
ATOM 11042 C C . VAL B 1 991 ? 224.590 230.889 190.463 1.00 103.99 991 VAL B C 1
ATOM 11043 O O . VAL B 1 991 ? 224.141 230.384 189.426 1.00 108.54 991 VAL B O 1
ATOM 11047 N N . ILE B 1 992 ? 224.023 231.954 191.036 1.00 104.94 992 ILE B N 1
ATOM 11048 C CA . ILE B 1 992 ? 222.811 232.544 190.468 1.00 105.43 992 ILE B CA 1
ATOM 11049 C C . ILE B 1 992 ? 223.082 233.076 189.064 1.00 109.64 992 ILE B C 1
ATOM 11050 O O . ILE B 1 992 ? 222.302 232.846 188.130 1.00 109.29 992 ILE B O 1
ATOM 11055 N N . VAL B 1 993 ? 224.201 233.784 188.894 1.00 108.67 993 VAL B N 1
ATOM 11056 C CA . VAL B 1 993 ? 224.526 234.379 187.601 1.00 105.43 993 VAL B CA 1
ATOM 11057 C C . VAL B 1 993 ? 224.773 233.298 186.556 1.00 106.18 993 VAL B C 1
ATOM 11058 O O . VAL B 1 993 ? 224.314 233.408 185.414 1.00 111.18 993 VAL B O 1
ATOM 11062 N N . GLY B 1 994 ? 225.501 232.242 186.922 1.00 106.09 994 GLY B N 1
ATOM 11063 C CA . GLY B 1 994 ? 225.746 231.162 185.982 1.00 107.74 994 GLY B CA 1
ATOM 11064 C C . GLY B 1 994 ? 224.479 230.426 185.594 1.00 111.80 994 GLY B C 1
ATOM 11065 O O . GLY B 1 994 ? 224.294 230.067 184.427 1.00 116.68 994 GLY B O 1
ATOM 11066 N N . VAL B 1 995 ? 223.589 230.191 186.562 1.00 110.87 995 VAL B N 1
ATOM 11067 C CA . VAL B 1 995 ? 222.316 229.546 186.254 1.00 117.02 995 VAL B CA 1
ATOM 11068 C C . VAL B 1 995 ? 221.499 230.412 185.304 1.00 119.47 995 VAL B C 1
ATOM 11069 O O . VAL B 1 995 ? 220.905 229.913 184.341 1.00 119.64 995 VAL B O 1
ATOM 11073 N N . SER B 1 996 ? 221.462 231.723 185.553 1.00 116.16 996 SER B N 1
ATOM 11074 C CA . SER B 1 996 ? 220.720 232.616 184.669 1.00 120.30 996 SER B CA 1
ATOM 11075 C C . SER B 1 996 ? 221.329 232.653 183.271 1.00 121.28 996 SER B C 1
ATOM 11076 O O . SER B 1 996 ? 220.604 232.656 182.269 1.00 122.56 996 SER B O 1
ATOM 11079 N N . ASP B 1 997 ? 222.661 232.683 183.182 1.00 121.25 997 ASP B N 1
ATOM 11080 C CA . ASP B 1 997 ? 223.317 232.865 181.892 1.00 119.93 997 ASP B CA 1
ATOM 11081 C C . ASP B 1 997 ? 223.270 231.599 181.044 1.00 116.85 997 ASP B C 1
ATOM 11082 O O . ASP B 1 997 ? 222.975 231.662 179.845 1.00 119.88 997 ASP B O 1
ATOM 11087 N N . ALA B 1 998 ? 223.556 230.443 181.640 1.00 115.33 998 ALA B N 1
ATOM 11088 C CA . ALA B 1 998 ? 223.757 229.215 180.882 1.00 116.58 998 ALA B CA 1
ATOM 11089 C C . ALA B 1 998 ? 222.522 228.327 180.817 1.00 121.35 998 ALA B C 1
ATOM 11090 O O . ALA B 1 998 ? 222.571 227.275 180.172 1.00 120.77 998 ALA B O 1
ATOM 11092 N N . ILE B 1 999 ? 221.421 228.713 181.460 1.00 123.13 999 ILE B N 1
ATOM 11093 C CA . ILE B 1 999 ? 220.211 227.899 181.434 1.00 127.09 999 ILE B CA 1
ATOM 11094 C C . ILE B 1 999 ? 219.036 228.733 180.943 1.00 129.37 999 ILE B C 1
ATOM 11095 O O . ILE B 1 999 ? 218.366 228.369 179.970 1.00 132.80 999 ILE B O 1
ATOM 11100 N N . ASN B 1 1000 ? 218.775 229.854 181.619 1.00 124.88 1000 ASN B N 1
ATOM 11101 C CA . ASN B 1 1000 ? 217.624 230.681 181.270 1.00 128.00 1000 ASN B CA 1
ATOM 11102 C C . ASN B 1 1000 ? 217.774 231.285 179.878 1.00 129.10 1000 ASN B C 1
ATOM 11103 O O . ASN B 1 1000 ? 216.829 231.275 179.081 1.00 130.03 1000 ASN B O 1
ATOM 11108 N N . ASN B 1 1001 ? 218.956 231.816 179.566 1.00 125.08 1001 ASN B N 1
ATOM 11109 C CA . ASN B 1 1001 ? 219.198 232.476 178.287 1.00 124.83 1001 ASN B CA 1
ATOM 11110 C C . ASN B 1 1001 ? 219.824 231.534 177.263 1.00 124.77 1001 ASN B C 1
ATOM 11111 O O . ASN B 1 1001 ? 219.257 231.313 176.189 1.00 126.55 1001 ASN B O 1
ATOM 11116 N N . GLY B 1 1002 ? 220.989 230.975 177.578 1.00 122.74 1002 GLY B N 1
ATOM 11117 C CA . GLY B 1 1002 ? 221.696 230.121 176.643 1.00 112.45 1002 GLY B CA 1
ATOM 11118 C C . GLY B 1 1002 ? 221.032 228.780 176.410 1.00 121.08 1002 GLY B C 1
ATOM 11119 O O . GLY B 1 1002 ? 220.564 228.498 175.302 1.00 120.74 1002 GLY B O 1
ATOM 11120 N N . TYR B 1 1003 ? 220.985 227.952 177.452 1.00 126.54 1003 TYR B N 1
ATOM 11121 C CA . TYR B 1 1003 ? 220.441 226.587 177.390 1.00 126.47 1003 TYR B CA 1
ATOM 11122 C C . TYR B 1 1003 ? 221.225 225.836 176.316 1.00 127.20 1003 TYR B C 1
ATOM 11123 O O . TYR B 1 1003 ? 222.465 225.907 176.324 1.00 124.13 1003 TYR B O 1
ATOM 11132 N N . ASP B 1 1004 ? 220.567 225.130 175.391 1.00 129.60 1004 ASP B N 1
ATOM 11133 C CA . ASP B 1 1004 ? 221.236 224.363 174.345 1.00 126.54 1004 ASP B CA 1
ATOM 11134 C C . ASP B 1 1004 ? 222.257 223.399 174.937 1.00 124.85 1004 ASP B C 1
ATOM 11135 O O . ASP B 1 1004 ? 221.891 222.439 175.622 1.00 120.01 1004 ASP B O 1
ATOM 11140 N N . SER B 1 1005 ? 223.539 223.649 174.678 1.00 127.03 1005 SER B N 1
ATOM 11141 C CA . SER B 1 1005 ? 224.630 222.846 175.228 1.00 125.39 1005 SER B CA 1
ATOM 11142 C C . SER B 1 1005 ? 225.255 223.640 176.370 1.00 129.47 1005 SER B C 1
ATOM 11143 O O . SER B 1 1005 ? 226.212 224.392 176.179 1.00 129.11 1005 SER B O 1
ATOM 11146 N N . TRP B 1 1006 ? 224.696 223.474 177.571 1.00 132.14 1006 TRP B N 1
ATOM 11147 C CA . TRP B 1 1006 ? 225.215 224.185 178.736 1.00 130.08 1006 TRP B CA 1
ATOM 11148 C C . TRP B 1 1006 ? 226.642 223.756 179.057 1.00 128.56 1006 TRP B C 1
ATOM 11149 O O . TRP B 1 1006 ? 227.487 224.592 179.398 1.00 128.56 1006 TRP B O 1
ATOM 11160 N N . GLY B 1 1007 ? 226.932 222.461 178.954 1.00 123.58 1007 GLY B N 1
ATOM 11161 C CA . GLY B 1 1007 ? 228.288 221.979 179.065 1.00 121.89 1007 GLY B CA 1
ATOM 11162 C C . GLY B 1 1007 ? 228.636 221.425 180.431 1.00 121.79 1007 GLY B C 1
ATOM 11163 O O . GLY B 1 1007 ? 227.912 220.604 181.002 1.00 117.47 1007 GLY B O 1
ATOM 11164 N N . PRO B 1 1008 ? 229.770 221.869 180.983 1.00 124.53 1008 PRO B N 1
ATOM 11165 C CA . PRO B 1 1008 ? 230.256 221.295 182.245 1.00 118.57 1008 PRO B CA 1
ATOM 11166 C C . PRO B 1 1008 ? 229.606 221.912 183.473 1.00 113.17 1008 PRO B C 1
ATOM 11167 O O . PRO B 1 1008 ? 230.091 221.724 184.595 1.00 112.83 1008 PRO B O 1
ATOM 11171 N N . LEU B 1 1009 ? 228.504 222.641 183.270 1.00 111.29 1009 LEU B N 1
ATOM 11172 C CA . LEU B 1 1009 ? 227.854 223.342 184.373 1.00 108.40 1009 LEU B CA 1
ATOM 11173 C C . LEU B 1 1009 ? 227.496 222.396 185.512 1.00 108.21 1009 LEU B C 1
ATOM 11174 O O . LEU B 1 1009 ? 227.540 222.793 186.683 1.00 105.38 1009 LEU B O 1
ATOM 11179 N N . PHE B 1 1010 ? 227.170 221.140 185.193 1.00 109.45 1010 PHE B N 1
ATOM 11180 C CA . PHE B 1 1010 ? 226.828 220.169 186.228 1.00 110.17 1010 PHE B CA 1
ATOM 11181 C C . PHE B 1 1010 ? 227.954 220.026 187.244 1.00 109.68 1010 PHE B C 1
ATOM 11182 O O . PHE B 1 1010 ? 227.702 219.945 188.452 1.00 105.40 1010 PHE B O 1
ATOM 11190 N N . GLY B 1 1011 ? 229.200 219.997 186.779 1.00 111.71 1011 GLY B N 1
ATOM 11191 C CA . GLY B 1 1011 ? 230.324 220.012 187.692 1.00 105.12 1011 GLY B CA 1
ATOM 11192 C C . GLY B 1 1011 ? 230.561 221.405 188.231 1.00 97.98 1011 GLY B C 1
ATOM 11193 O O . GLY B 1 1011 ? 230.880 221.582 189.412 1.00 99.15 1011 GLY B O 1
ATOM 11194 N N . ARG B 1 1012 ? 230.363 222.402 187.363 1.00 98.81 1012 ARG B N 1
ATOM 11195 C CA . ARG B 1 1012 ? 230.620 223.791 187.733 1.00 96.69 1012 ARG B CA 1
ATOM 11196 C C . ARG B 1 1012 ? 229.846 224.184 188.983 1.00 96.85 1012 ARG B C 1
ATOM 11197 O O . ARG B 1 1012 ? 230.421 224.714 189.941 1.00 93.24 1012 ARG B O 1
ATOM 11205 N N . LEU B 1 1013 ? 228.539 223.922 188.993 1.00 101.88 1013 LEU B N 1
ATOM 11206 C CA . LEU B 1 1013 ? 227.745 224.180 190.188 1.00 100.05 1013 LEU B CA 1
ATOM 11207 C C . LEU B 1 1013 ? 228.163 223.260 191.327 1.00 98.74 1013 LEU B C 1
ATOM 11208 O O . LEU B 1 1013 ? 228.254 223.696 192.482 1.00 96.27 1013 LEU B O 1
ATOM 11213 N N . PHE B 1 1014 ? 228.450 221.991 191.016 1.00 100.42 1014 PHE B N 1
ATOM 11214 C CA . PHE B 1 1014 ? 228.734 221.012 192.062 1.00 98.33 1014 PHE B CA 1
ATOM 11215 C C . PHE B 1 1014 ? 229.945 221.429 192.885 1.00 97.15 1014 PHE B C 1
ATOM 11216 O O . PHE B 1 1014 ? 229.923 221.366 194.120 1.00 98.11 1014 PHE B O 1
ATOM 11224 N N . PHE B 1 1015 ? 231.008 221.879 192.213 1.00 93.72 1015 PHE B N 1
ATOM 11225 C CA . PHE B 1 1015 ? 232.177 222.388 192.920 1.00 88.50 1015 PHE B CA 1
ATOM 11226 C C . PHE B 1 1015 ? 231.782 223.505 193.876 1.00 90.65 1015 PHE B C 1
ATOM 11227 O O . PHE B 1 1015 ? 232.199 223.521 195.040 1.00 95.75 1015 PHE B O 1
ATOM 11235 N N . ALA B 1 1016 ? 230.941 224.432 193.406 1.00 89.73 1016 ALA B N 1
ATOM 11236 C CA . ALA B 1 1016 ? 230.463 225.499 194.278 1.00 89.21 1016 ALA B CA 1
ATOM 11237 C C . ALA B 1 1016 ? 229.735 224.924 195.484 1.00 93.60 1016 ALA B C 1
ATOM 11238 O O . ALA B 1 1016 ? 229.910 225.404 196.611 1.00 96.98 1016 ALA B O 1
ATOM 11240 N N . LEU B 1 1017 ? 228.936 223.876 195.269 1.00 97.82 1017 LEU B N 1
ATOM 11241 C CA . LEU B 1 1017 ? 228.286 223.203 196.387 1.00 98.62 1017 LEU B CA 1
ATOM 11242 C C . LEU B 1 1017 ? 229.319 222.713 197.391 1.00 96.69 1017 LEU B C 1
ATOM 11243 O O . LEU B 1 1017 ? 229.174 222.921 198.603 1.00 92.09 1017 LEU B O 1
ATOM 11248 N N . TRP B 1 1018 ? 230.407 222.115 196.894 1.00 93.15 1018 TRP B N 1
ATOM 11249 C CA . TRP B 1 1018 ? 231.444 221.599 197.780 1.00 86.81 1018 TRP B CA 1
ATOM 11250 C C . TRP B 1 1018 ? 232.033 222.701 198.648 1.00 84.49 1018 TRP B C 1
ATOM 11251 O O . TRP B 1 1018 ? 232.616 222.418 199.700 1.00 87.89 1018 TRP B O 1
ATOM 11262 N N . VAL B 1 1019 ? 231.889 223.959 198.231 1.00 87.23 1019 VAL B N 1
ATOM 11263 C CA . VAL B 1 1019 ? 232.311 225.064 199.080 1.00 88.48 1019 VAL B CA 1
ATOM 11264 C C . VAL B 1 1019 ? 231.207 225.439 200.061 1.00 93.49 1019 VAL B C 1
ATOM 11265 O O . VAL B 1 1019 ? 231.447 225.562 201.268 1.00 96.04 1019 VAL B O 1
ATOM 11269 N N . ILE B 1 1020 ? 229.975 225.602 199.565 1.00 94.61 1020 ILE B N 1
ATOM 11270 C CA . ILE B 1 1020 ? 228.910 226.116 200.423 1.00 95.68 1020 ILE B CA 1
ATOM 11271 C C . ILE B 1 1020 ? 228.572 225.114 201.518 1.00 98.01 1020 ILE B C 1
ATOM 11272 O O . ILE B 1 1020 ? 228.148 225.500 202.614 1.00 94.07 1020 ILE B O 1
ATOM 11277 N N . VAL B 1 1021 ? 228.755 223.820 201.250 1.00 99.66 1021 VAL B N 1
ATOM 11278 C CA . VAL B 1 1021 ? 228.582 222.815 202.292 1.00 101.62 1021 VAL B CA 1
ATOM 11279 C C . VAL B 1 1021 ? 229.633 222.997 203.380 1.00 95.69 1021 VAL B C 1
ATOM 11280 O O . VAL B 1 1021 ? 229.333 222.915 204.577 1.00 92.75 1021 VAL B O 1
ATOM 11284 N N . HIS B 1 1022 ? 230.881 223.260 202.981 1.00 91.51 1022 HIS B N 1
ATOM 11285 C CA . HIS B 1 1022 ? 231.957 223.398 203.956 1.00 83.67 1022 HIS B CA 1
ATOM 11286 C C . HIS B 1 1022 ? 231.826 224.679 204.769 1.00 85.62 1022 HIS B C 1
ATOM 11287 O O . HIS B 1 1022 ? 232.189 224.699 205.951 1.00 90.71 1022 HIS B O 1
ATOM 11294 N N . LEU B 1 1023 ? 231.315 225.749 204.165 1.00 86.64 1023 LEU B N 1
ATOM 11295 C CA . LEU B 1 1023 ? 231.123 227.019 204.849 1.00 89.09 1023 LEU B CA 1
ATOM 11296 C C . LEU B 1 1023 ? 229.678 227.239 205.275 1.00 94.66 1023 LEU B C 1
ATOM 11297 O O . LEU B 1 1023 ? 229.298 228.372 205.589 1.00 93.39 1023 LEU B O 1
ATOM 11302 N N . TYR B 1 1024 ? 228.866 226.182 205.282 1.00 97.09 1024 TYR B N 1
ATOM 11303 C CA . TYR B 1 1024 ? 227.473 226.309 205.699 1.00 100.98 1024 TYR B CA 1
ATOM 11304 C C . TYR B 1 1024 ? 227.290 226.850 207.116 1.00 102.77 1024 TYR B C 1
ATOM 11305 O O . TYR B 1 1024 ? 226.357 227.647 207.316 1.00 105.70 1024 TYR B O 1
ATOM 11314 N N . PRO B 1 1025 ? 228.083 226.460 208.126 1.00 100.04 1025 PRO B N 1
ATOM 11315 C CA . PRO B 1 1025 ? 227.848 226.997 209.479 1.00 95.07 1025 PRO B CA 1
ATOM 11316 C C . PRO B 1 1025 ? 227.862 228.514 209.566 1.00 96.67 1025 PRO B C 1
ATOM 11317 O O . PRO B 1 1025 ? 227.116 229.077 210.375 1.00 100.09 1025 PRO B O 1
ATOM 11321 N N . PHE B 1 1026 ? 228.683 229.198 208.766 1.00 94.91 1026 PHE B N 1
ATOM 11322 C CA . PHE B 1 1026 ? 228.674 230.659 208.784 1.00 96.58 1026 PHE B CA 1
ATOM 11323 C C . PHE B 1 1026 ? 227.321 231.204 208.339 1.00 99.90 1026 PHE B C 1
ATOM 11324 O O . PHE B 1 1026 ? 226.759 232.105 208.975 1.00 101.93 1026 PHE B O 1
ATOM 11332 N N . LEU B 1 1027 ? 226.777 230.657 207.248 1.00 101.51 1027 LEU B N 1
ATOM 11333 C CA . LEU B 1 1027 ? 225.460 231.080 206.783 1.00 99.62 1027 LEU B CA 1
ATOM 11334 C C . LEU B 1 1027 ? 224.383 230.743 207.805 1.00 102.56 1027 LEU B C 1
ATOM 11335 O O . LEU B 1 1027 ? 223.465 231.540 208.037 1.00 104.09 1027 LEU B O 1
ATOM 11340 N N . LYS B 1 1028 ? 224.477 229.563 208.422 1.00 105.25 1028 LYS B N 1
ATOM 11341 C CA . LYS B 1 1028 ? 223.495 229.170 209.428 1.00 104.86 1028 LYS B CA 1
ATOM 11342 C C . LYS B 1 1028 ? 223.521 230.117 210.620 1.00 103.59 1028 LYS B C 1
ATOM 11343 O O . LYS B 1 1028 ? 222.468 230.487 211.152 1.00 103.73 1028 LYS B O 1
ATOM 11349 N N . GLY B 1 1029 ? 224.715 230.515 211.058 1.00 105.06 1029 GLY B N 1
ATOM 11350 C CA . GLY B 1 1029 ? 224.813 231.470 212.149 1.00 107.37 1029 GLY B CA 1
ATOM 11351 C C . GLY B 1 1029 ? 224.290 232.843 211.775 1.00 108.94 1029 GLY B C 1
ATOM 11352 O O . GLY B 1 1029 ? 223.600 233.490 212.567 1.00 113.47 1029 GLY B O 1
ATOM 11353 N N . VAL B 1 1030 ? 224.614 233.310 210.567 1.00 107.16 1030 VAL B N 1
ATOM 11354 C CA . VAL B 1 1030 ? 224.181 234.641 210.147 1.00 106.92 1030 VAL B CA 1
ATOM 11355 C C . VAL B 1 1030 ? 222.662 234.701 210.026 1.00 106.94 1030 VAL B C 1
ATOM 11356 O O . VAL B 1 1030 ? 222.021 235.636 210.520 1.00 99.16 1030 VAL B O 1
ATOM 11360 N N . MET B 1 1031 ? 222.062 233.703 209.377 1.00 111.48 1031 MET B N 1
ATOM 11361 C CA . MET B 1 1031 ? 220.626 233.721 209.130 1.00 111.14 1031 MET B CA 1
ATOM 11362 C C . MET B 1 1031 ? 219.809 233.086 210.248 1.00 110.73 1031 MET B C 1
ATOM 11363 O O . MET B 1 1031 ? 218.589 233.278 210.285 1.00 106.33 1031 MET B O 1
ATOM 11368 N N . GLY B 1 1032 ? 220.440 232.348 211.156 1.00 111.51 1032 GLY B N 1
ATOM 11369 C CA . GLY B 1 1032 ? 219.740 231.619 212.189 1.00 108.09 1032 GLY B CA 1
ATOM 11370 C C . GLY B 1 1032 ? 219.659 232.372 213.500 1.00 111.17 1032 GLY B C 1
ATOM 11371 O O . GLY B 1 1032 ? 219.828 233.595 213.564 1.00 106.32 1032 GLY B O 1
ATOM 11372 N N . LYS B 1 1033 ? 219.393 231.622 214.565 1.00 117.59 1033 LYS B N 1
ATOM 11373 C CA . LYS B 1 1033 ? 219.244 232.158 215.906 1.00 120.54 1033 LYS B CA 1
ATOM 11374 C C . LYS B 1 1033 ? 220.530 231.925 216.700 1.00 123.05 1033 LYS B C 1
ATOM 11375 O O . LYS B 1 1033 ? 221.555 231.510 216.151 1.00 117.52 1033 LYS B O 1
ATOM 11381 N N . GLN B 1 1034 ? 220.475 232.220 218.004 1.00 129.71 1034 GLN B N 1
ATOM 11382 C CA . GLN B 1 1034 ? 221.581 232.018 218.955 1.00 132.97 1034 GLN B CA 1
ATOM 11383 C C . GLN B 1 1034 ? 222.912 232.547 218.420 1.00 132.96 1034 GLN B C 1
ATOM 11384 O O . GLN B 1 1034 ? 223.986 232.052 218.774 1.00 128.06 1034 GLN B O 1
ATOM 11390 N N . GLU B 1 1035 ? 222.853 233.581 217.590 1.00 133.55 1035 GLU B N 1
ATOM 11391 C CA . GLU B 1 1035 ? 224.045 234.181 217.005 1.00 132.48 1035 GLU B CA 1
ATOM 11392 C C . GLU B 1 1035 ? 223.775 235.670 216.810 1.00 131.95 1035 GLU B C 1
ATOM 11393 O O . GLU B 1 1035 ? 222.804 236.213 217.346 1.00 133.78 1035 GLU B O 1
ATOM 11399 N N . GLY B 1 1036 ? 224.637 236.333 216.043 1.00 126.38 1036 GLY B N 1
ATOM 11400 C CA . GLY B 1 1036 ? 224.457 237.738 215.740 1.00 122.10 1036 GLY B CA 1
ATOM 11401 C C . GLY B 1 1036 ? 225.715 238.389 215.206 1.00 122.88 1036 GLY B C 1
ATOM 11402 O O . GLY B 1 1036 ? 226.812 238.157 215.723 1.00 120.69 1036 GLY B O 1
ATOM 11403 N N . VAL B 1 1037 ? 225.567 239.209 214.169 1.00 124.35 1037 VAL B N 1
ATOM 11404 C CA . VAL B 1 1037 ? 226.697 239.885 213.537 1.00 124.80 1037 VAL B CA 1
ATOM 11405 C C . VAL B 1 1037 ? 226.385 241.375 213.452 1.00 128.30 1037 VAL B C 1
ATOM 11406 O O . VAL B 1 1037 ? 225.252 241.749 213.115 1.00 125.44 1037 VAL B O 1
ATOM 11410 N N . PRO B 1 1038 ? 227.339 242.255 213.750 1.00 130.49 1038 PRO B N 1
ATOM 11411 C CA . PRO B 1 1038 ? 227.094 243.691 213.583 1.00 129.02 1038 PRO B CA 1
ATOM 11412 C C . PRO B 1 1038 ? 226.892 244.052 212.119 1.00 124.68 1038 PRO B C 1
ATOM 11413 O O . PRO B 1 1038 ? 227.320 243.342 211.206 1.00 119.29 1038 PRO B O 1
ATOM 11417 N N . THR B 1 1039 ? 226.208 245.176 211.900 1.00 124.81 1039 THR B N 1
ATOM 11418 C CA . THR B 1 1039 ? 225.911 245.610 210.541 1.00 127.16 1039 THR B CA 1
ATOM 11419 C C . THR B 1 1039 ? 227.140 246.140 209.811 1.00 123.23 1039 THR B C 1
ATOM 11420 O O . THR B 1 1039 ? 227.165 246.115 208.577 1.00 119.67 1039 THR B O 1
ATOM 11424 N N . ILE B 1 1040 ? 228.154 246.613 210.539 1.00 121.64 1040 ILE B N 1
ATOM 11425 C CA . ILE B 1 1040 ? 229.326 247.199 209.893 1.00 118.95 1040 ILE B CA 1
ATOM 11426 C C . ILE B 1 1040 ? 230.098 246.139 209.113 1.00 117.96 1040 ILE B C 1
ATOM 11427 O O . ILE B 1 1040 ? 230.483 246.352 207.957 1.00 117.39 1040 ILE B O 1
ATOM 11432 N N . ILE B 1 1041 ? 230.329 244.978 209.730 1.00 116.22 1041 ILE B N 1
ATOM 11433 C CA . ILE B 1 1041 ? 231.080 243.921 209.061 1.00 115.29 1041 ILE B CA 1
ATOM 11434 C C . ILE B 1 1041 ? 230.282 243.353 207.893 1.00 116.19 1041 ILE B C 1
ATOM 11435 O O . ILE B 1 1041 ? 230.844 243.033 206.838 1.00 112.91 1041 ILE B O 1
ATOM 11440 N N . LEU B 1 1042 ? 228.962 243.228 208.053 1.00 116.84 1042 LEU B N 1
ATOM 11441 C CA . LEU B 1 1042 ? 228.127 242.768 206.947 1.00 110.86 1042 LEU B CA 1
ATOM 11442 C C . LEU B 1 1042 ? 228.175 243.743 205.777 1.00 108.84 1042 LEU B C 1
ATOM 11443 O O . LEU B 1 1042 ? 228.261 243.328 204.615 1.00 106.18 1042 LEU B O 1
ATOM 11448 N N . VAL B 1 1043 ? 228.122 245.046 206.065 1.00 111.47 1043 VAL B N 1
ATOM 11449 C CA . VAL B 1 1043 ? 228.208 246.053 205.010 1.00 111.18 1043 VAL B CA 1
ATOM 11450 C C . VAL B 1 1043 ? 229.563 245.984 204.318 1.00 110.89 1043 VAL B C 1
ATOM 11451 O O . VAL B 1 1043 ? 229.653 246.075 203.087 1.00 108.86 1043 VAL B O 1
ATOM 11455 N N . TRP B 1 1044 ? 230.636 245.826 205.097 1.00 111.27 1044 TRP B N 1
ATOM 11456 C CA . TRP B 1 1044 ? 231.970 245.703 204.514 1.00 111.12 1044 TRP B CA 1
ATOM 11457 C C . TRP B 1 1044 ? 232.057 244.489 203.597 1.00 111.93 1044 TRP B C 1
ATOM 11458 O O . TRP B 1 1044 ? 232.600 244.569 202.487 1.00 113.99 1044 TRP B O 1
ATOM 11469 N N . ALA B 1 1045 ? 231.523 243.352 204.049 1.00 106.48 1045 ALA B N 1
ATOM 11470 C CA . ALA B 1 1045 ? 231.559 242.139 203.240 1.00 103.32 1045 ALA B CA 1
ATOM 11471 C C . ALA B 1 1045 ? 230.754 242.305 201.958 1.00 105.76 1045 ALA B C 1
ATOM 11472 O O . ALA B 1 1045 ? 231.194 241.885 200.882 1.00 104.05 1045 ALA B O 1
ATOM 11474 N N . ILE B 1 1046 ? 229.572 242.921 202.052 1.00 108.23 1046 ILE B N 1
ATOM 11475 C CA . ILE B 1 1046 ? 228.740 243.121 200.869 1.00 106.73 1046 ILE B CA 1
ATOM 11476 C C . ILE B 1 1046 ? 229.433 244.049 199.878 1.00 108.48 1046 ILE B C 1
ATOM 11477 O O . ILE B 1 1046 ? 229.426 243.802 198.665 1.00 109.80 1046 ILE B O 1
ATOM 11482 N N . LEU B 1 1047 ? 230.039 245.132 200.374 1.00 108.82 1047 LEU B N 1
ATOM 11483 C CA . LEU B 1 1047 ? 230.739 246.058 199.489 1.00 108.96 1047 LEU B CA 1
ATOM 11484 C C . LEU B 1 1047 ? 231.926 245.386 198.810 1.00 108.87 1047 LEU B C 1
ATOM 11485 O O . LEU B 1 1047 ? 232.142 245.561 197.604 1.00 111.21 1047 LEU B O 1
ATOM 11490 N N . LEU B 1 1048 ? 232.706 244.609 199.568 1.00 104.94 1048 LEU B N 1
ATOM 11491 C CA . LEU B 1 1048 ? 233.837 243.901 198.977 1.00 107.93 1048 LEU B CA 1
ATOM 11492 C C . LEU B 1 1048 ? 233.371 242.898 197.930 1.00 111.15 1048 LEU B C 1
ATOM 11493 O O . LEU B 1 1048 ? 233.982 242.773 196.861 1.00 111.60 1048 LEU B O 1
ATOM 11498 N N . SER B 1 1049 ? 232.285 242.177 198.219 1.00 108.17 1049 SER B N 1
ATOM 11499 C CA . SER B 1 1049 ? 231.755 241.213 197.263 1.00 105.95 1049 SER B CA 1
ATOM 11500 C C . SER B 1 1049 ? 231.286 241.897 195.987 1.00 113.59 1049 SER B C 1
ATOM 11501 O O . SER B 1 1049 ? 231.552 241.414 194.880 1.00 112.26 1049 SER B O 1
ATOM 11504 N N . SER B 1 1050 ? 230.581 243.023 196.122 1.00 116.55 1050 SER B N 1
ATOM 11505 C CA . SER B 1 1050 ? 230.117 243.750 194.945 1.00 110.84 1050 SER B CA 1
ATOM 11506 C C . SER B 1 1050 ? 231.289 244.265 194.121 1.00 111.63 1050 SER B C 1
ATOM 11507 O O . SER B 1 1050 ? 231.271 244.186 192.887 1.00 113.51 1050 SER B O 1
ATOM 11510 N N . ILE B 1 1051 ? 232.319 244.793 194.787 1.00 112.39 1051 ILE B N 1
ATOM 11511 C CA . ILE B 1 1051 ? 233.489 245.298 194.072 1.00 112.67 1051 ILE B CA 1
ATOM 11512 C C . ILE B 1 1051 ? 234.180 244.168 193.319 1.00 114.70 1051 ILE B C 1
ATOM 11513 O O . ILE B 1 1051 ? 234.551 244.313 192.147 1.00 117.39 1051 ILE B O 1
ATOM 11518 N N . LEU B 1 1052 ? 234.360 243.021 193.982 1.00 113.54 1052 LEU B N 1
ATOM 11519 C CA . LEU B 1 1052 ? 235.009 241.886 193.332 1.00 114.54 1052 LEU B CA 1
ATOM 11520 C C . LEU B 1 1052 ? 234.196 241.389 192.143 1.00 115.65 1052 LEU B C 1
ATOM 11521 O O . LEU B 1 1052 ? 234.757 241.089 191.082 1.00 114.20 1052 LEU B O 1
ATOM 11526 N N . THR B 1 1053 ? 232.873 241.295 192.300 1.00 115.43 1053 THR B N 1
ATOM 11527 C CA . THR B 1 1053 ? 232.029 240.837 191.201 1.00 115.27 1053 THR B CA 1
ATOM 11528 C C . THR B 1 1053 ? 232.087 241.799 190.022 1.00 115.25 1053 THR B C 1
ATOM 11529 O O . THR B 1 1053 ? 232.181 241.369 188.866 1.00 113.11 1053 THR B O 1
ATOM 11533 N N . LEU B 1 1054 ? 232.036 243.106 190.294 1.00 115.66 1054 LEU B N 1
ATOM 11534 C CA . LEU B 1 1054 ? 232.101 244.086 189.215 1.00 113.30 1054 LEU B CA 1
ATOM 11535 C C . LEU B 1 1054 ? 233.446 244.033 188.501 1.00 116.05 1054 LEU B C 1
ATOM 11536 O O . LEU B 1 1054 ? 233.505 244.117 187.269 1.00 119.60 1054 LEU B O 1
ATOM 11541 N N . LEU B 1 1055 ? 234.538 243.894 189.258 1.00 116.41 1055 LEU B N 1
ATOM 11542 C CA . LEU B 1 1055 ? 235.855 243.804 188.636 1.00 117.93 1055 LEU B CA 1
ATOM 11543 C C . LEU B 1 1055 ? 235.984 242.544 187.788 1.00 119.47 1055 LEU B C 1
ATOM 11544 O O . LEU B 1 1055 ? 236.556 242.584 186.693 1.00 121.51 1055 LEU B O 1
ATOM 11549 N N . TRP B 1 1056 ? 235.466 241.416 188.280 1.00 119.20 1056 TRP B N 1
ATOM 11550 C CA . TRP B 1 1056 ? 235.528 240.178 187.511 1.00 121.61 1056 TRP B CA 1
ATOM 11551 C C . TRP B 1 1056 ? 234.692 240.269 186.240 1.00 122.25 1056 TRP B C 1
ATOM 11552 O O . TRP B 1 1056 ? 235.113 239.791 185.179 1.00 119.95 1056 TRP B O 1
ATOM 11563 N N . VAL B 1 1057 ? 233.503 240.871 186.326 1.00 122.11 1057 VAL B N 1
ATOM 11564 C CA . VAL B 1 1057 ? 232.659 241.018 185.144 1.00 124.61 1057 VAL B CA 1
ATOM 11565 C C . VAL B 1 1057 ? 233.315 241.943 184.126 1.00 124.38 1057 VAL B C 1
ATOM 11566 O O . VAL B 1 1057 ? 233.324 241.657 182.922 1.00 123.47 1057 VAL B O 1
ATOM 11570 N N . ARG B 1 1058 ? 233.875 243.064 184.588 1.00 122.50 1058 ARG B N 1
ATOM 11571 C CA . ARG B 1 1058 ? 234.513 244.007 183.674 1.00 124.00 1058 ARG B CA 1
ATOM 11572 C C . ARG B 1 1058 ? 235.717 243.381 182.980 1.00 127.58 1058 ARG B C 1
ATOM 11573 O O . ARG B 1 1058 ? 235.915 243.568 181.774 1.00 128.32 1058 ARG B O 1
ATOM 11581 N N . ILE B 1 1059 ? 236.531 242.638 183.723 1.00 130.16 1059 ILE B N 1
ATOM 11582 C CA . ILE B 1 1059 ? 237.710 241.997 183.155 1.00 131.27 1059 ILE B CA 1
ATOM 11583 C C . ILE B 1 1059 ? 237.400 240.549 182.794 1.00 125.05 1059 ILE B C 1
ATOM 11584 O O . ILE B 1 1059 ? 236.968 240.257 181.679 1.00 120.37 1059 ILE B O 1
ATOM 11589 N N . MET C 1 249 ? 216.605 271.389 239.838 1.00 114.84 249 MET D N 1
ATOM 11590 C CA . MET C 1 249 ? 217.670 270.493 240.273 1.00 118.47 249 MET D CA 1
ATOM 11591 C C . MET C 1 249 ? 218.095 269.561 239.144 1.00 118.26 249 MET D C 1
ATOM 11592 O O . MET C 1 249 ? 217.287 269.201 238.288 1.00 116.95 249 MET D O 1
ATOM 11597 N N . ASP C 1 250 ? 219.375 269.180 239.145 1.00 120.84 250 ASP D N 1
ATOM 11598 C CA . ASP C 1 250 ? 219.872 268.262 238.126 1.00 119.12 250 ASP D CA 1
ATOM 11599 C C . ASP C 1 250 ? 219.197 266.902 238.234 1.00 117.02 250 ASP D C 1
ATOM 11600 O O . ASP C 1 250 ? 218.841 266.295 237.218 1.00 110.19 250 ASP D O 1
ATOM 11605 N N . GLU C 1 251 ? 219.010 266.408 239.460 1.00 116.24 251 GLU D N 1
ATOM 11606 C CA . GLU C 1 251 ? 218.365 265.112 239.648 1.00 112.10 251 GLU D CA 1
ATOM 11607 C C . GLU C 1 251 ? 216.918 265.137 239.171 1.00 111.98 251 GLU D C 1
ATOM 11608 O O . GLU C 1 251 ? 216.447 264.183 238.541 1.00 106.42 251 GLU D O 1
ATOM 11614 N N . GLY C 1 252 ? 216.195 266.221 239.463 1.00 110.14 252 GLY D N 1
ATOM 11615 C CA . GLY C 1 252 ? 214.804 266.319 239.057 1.00 98.69 252 GLY D CA 1
ATOM 11616 C C . GLY C 1 252 ? 214.606 266.545 237.574 1.00 102.09 252 GLY D C 1
ATOM 11617 O O . GLY C 1 252 ? 213.536 266.223 237.046 1.00 94.70 252 GLY D O 1
ATOM 11618 N N . ARG C 1 253 ? 215.612 267.087 236.887 1.00 108.71 253 ARG D N 1
ATOM 11619 C CA . ARG C 1 253 ? 215.523 267.290 235.447 1.00 106.54 253 ARG D CA 1
ATOM 11620 C C . ARG C 1 253 ? 215.798 266.020 234.655 1.00 99.01 253 ARG D C 1
ATOM 11621 O O . ARG C 1 253 ? 215.523 265.990 233.451 1.00 97.73 253 ARG D O 1
ATOM 11629 N N . GLN C 1 254 ? 216.327 264.985 235.293 1.00 97.59 254 GLN D N 1
ATOM 11630 C CA . GLN C 1 254 ? 216.611 263.732 234.609 1.00 90.90 254 GLN D CA 1
ATOM 11631 C C . GLN C 1 254 ? 215.335 262.912 234.459 1.00 81.85 254 GLN D C 1
ATOM 11632 O O . GLN C 1 254 ? 214.701 262.584 235.469 1.00 79.89 254 GLN D O 1
ATOM 11638 N N . PRO C 1 255 ? 214.926 262.566 233.241 1.00 77.24 255 PRO D N 1
ATOM 11639 C CA . PRO C 1 255 ? 213.704 261.772 233.072 1.00 72.08 255 PRO D CA 1
ATOM 11640 C C . PRO C 1 255 ? 213.876 260.347 233.573 1.00 65.15 255 PRO D C 1
ATOM 11641 O O . PRO C 1 255 ? 214.974 259.786 233.565 1.00 64.44 255 PRO D O 1
ATOM 11645 N N . LEU C 1 256 ? 212.762 259.761 234.015 1.00 53.84 256 LEU D N 1
ATOM 11646 C CA . LEU C 1 256 ? 212.760 258.374 234.463 1.00 46.08 256 LEU D CA 1
ATOM 11647 C C . LEU C 1 256 ? 212.827 257.381 233.311 1.00 48.16 256 LEU D C 1
ATOM 11648 O O . LEU C 1 256 ? 213.068 256.194 233.555 1.00 49.15 256 LEU D O 1
ATOM 11653 N N . TRP C 1 257 ? 212.621 257.831 232.077 1.00 47.52 257 TRP D N 1
ATOM 11654 C CA . TRP C 1 257 ? 212.624 256.949 230.919 1.00 44.69 257 TRP D CA 1
ATOM 11655 C C . TRP C 1 257 ? 212.958 257.772 229.686 1.00 51.63 257 TRP D C 1
ATOM 11656 O O . TRP C 1 257 ? 212.841 259.000 229.688 1.00 56.46 257 TRP D O 1
ATOM 11667 N N . ARG C 1 258 ? 213.374 257.080 228.627 1.00 50.04 258 ARG D N 1
ATOM 11668 C CA . ARG C 1 258 ? 213.716 257.764 227.388 1.00 54.07 258 ARG D CA 1
ATOM 11669 C C . ARG C 1 258 ? 213.491 256.839 226.200 1.00 53.62 258 ARG D C 1
ATOM 11670 O O . ARG C 1 258 ? 213.536 255.611 226.324 1.00 51.92 258 ARG D O 1
ATOM 11678 N N . LYS C 1 259 ? 213.255 257.451 225.042 1.00 56.15 259 LYS D N 1
ATOM 11679 C CA . LYS C 1 259 ? 212.958 256.718 223.820 1.00 49.02 259 LYS D CA 1
ATOM 11680 C C . LYS C 1 259 ? 214.218 256.522 222.990 1.00 49.35 259 LYS D C 1
ATOM 11681 O O . LYS C 1 259 ? 215.062 257.417 222.893 1.00 53.80 259 LYS D O 1
ATOM 11687 N N . LEU C 1 260 ? 214.334 255.341 222.391 1.00 47.09 260 LEU D N 1
ATOM 11688 C CA . LEU C 1 260 ? 215.434 255.003 221.490 1.00 48.42 260 LEU D CA 1
ATOM 11689 C C . LEU C 1 260 ? 214.859 254.764 220.102 1.00 54.38 260 LEU D C 1
ATOM 11690 O O . LEU C 1 260 ? 214.218 253.725 219.863 1.00 57.20 260 LEU D O 1
ATOM 11695 N N . PRO C 1 261 ? 215.014 255.703 219.172 1.00 54.26 261 PRO D N 1
ATOM 11696 C CA . PRO C 1 261 ? 214.617 255.428 217.789 1.00 54.37 261 PRO D CA 1
ATOM 11697 C C . PRO C 1 261 ? 215.502 254.349 217.186 1.00 61.70 261 PRO D C 1
ATOM 11698 O O . PRO C 1 261 ? 216.668 254.195 217.557 1.00 65.88 261 PRO D O 1
ATOM 11702 N N . ILE C 1 262 ? 214.926 253.583 216.257 1.00 55.89 262 ILE D N 1
ATOM 11703 C CA . ILE C 1 262 ? 215.707 252.583 215.543 1.00 62.38 262 ILE D CA 1
ATOM 11704 C C . ILE C 1 262 ? 216.842 253.275 214.802 1.00 74.27 262 ILE D C 1
ATOM 11705 O O . ILE C 1 262 ? 216.659 254.342 214.201 1.00 81.11 262 ILE D O 1
ATOM 11710 N N . SER C 1 263 ? 218.031 252.676 214.864 1.00 72.02 263 SER D N 1
ATOM 11711 C CA . SER C 1 263 ? 219.216 253.286 214.275 1.00 76.34 263 SER D CA 1
ATOM 11712 C C . SER C 1 263 ? 219.006 253.552 212.790 1.00 85.37 263 SER D C 1
ATOM 11713 O O . SER C 1 263 ? 218.413 252.742 212.073 1.00 85.70 263 SER D O 1
ATOM 11716 N N . SER C 1 264 ? 219.490 254.712 212.336 1.00 83.03 264 SER D N 1
ATOM 11717 C CA . SER C 1 264 ? 219.272 255.124 210.952 1.00 81.42 264 SER D CA 1
ATOM 11718 C C . SER C 1 264 ? 219.857 254.115 209.973 1.00 82.58 264 SER D C 1
ATOM 11719 O O . SER C 1 264 ? 219.284 253.874 208.903 1.00 84.31 264 SER D O 1
ATOM 11722 N N . SER C 1 265 ? 220.993 253.508 210.324 1.00 81.29 265 SER D N 1
ATOM 11723 C CA . SER C 1 265 ? 221.586 252.486 209.471 1.00 85.67 265 SER D CA 1
ATOM 11724 C C . SER C 1 265 ? 220.685 251.268 209.320 1.00 92.87 265 SER D C 1
ATOM 11725 O O . SER C 1 265 ? 220.818 250.530 208.338 1.00 97.74 265 SER D O 1
ATOM 11728 N N . ARG C 1 266 ? 219.774 251.041 210.266 1.00 89.11 266 ARG D N 1
ATOM 11729 C CA . ARG C 1 266 ? 218.843 249.924 210.199 1.00 85.55 266 ARG D CA 1
ATOM 11730 C C . ARG C 1 266 ? 217.452 250.325 209.727 1.00 81.31 266 ARG D C 1
ATOM 11731 O O . ARG C 1 266 ? 216.648 249.443 209.410 1.00 78.18 266 ARG D O 1
ATOM 11739 N N . ILE C 1 267 ? 217.147 251.620 209.669 1.00 77.82 267 ILE D N 1
ATOM 11740 C CA . ILE C 1 267 ? 215.810 252.073 209.313 1.00 76.84 267 ILE D CA 1
ATOM 11741 C C . ILE C 1 267 ? 215.744 252.729 207.937 1.00 81.15 267 ILE D C 1
ATOM 11742 O O . ILE C 1 267 ? 214.666 252.721 207.322 1.00 81.35 267 ILE D O 1
ATOM 11747 N N . ASN C 1 268 ? 216.848 253.296 207.432 1.00 82.09 268 ASN D N 1
ATOM 11748 C CA . ASN C 1 268 ? 216.808 253.898 206.099 1.00 76.36 268 ASN D CA 1
ATOM 11749 C C . ASN C 1 268 ? 216.541 252.867 205.008 1.00 78.26 268 ASN D C 1
ATOM 11750 O O . ASN C 1 268 ? 215.622 253.085 204.195 1.00 79.25 268 ASN D O 1
ATOM 11755 N N . PRO C 1 269 ? 217.268 251.743 204.923 1.00 80.54 269 PRO D N 1
ATOM 11756 C CA . PRO C 1 269 ? 216.947 250.761 203.875 1.00 81.39 269 PRO D CA 1
ATOM 11757 C C . PRO C 1 269 ? 215.533 250.230 203.974 1.00 81.02 269 PRO D C 1
ATOM 11758 O O . PRO C 1 269 ? 214.923 249.928 202.943 1.00 80.03 269 PRO D O 1
ATOM 11762 N N . TYR C 1 270 ? 214.989 250.118 205.186 1.00 79.64 270 TYR D N 1
ATOM 11763 C CA . TYR C 1 270 ? 213.625 249.627 205.350 1.00 76.14 270 TYR D CA 1
ATOM 11764 C C . TYR C 1 270 ? 212.639 250.499 204.581 1.00 75.37 270 TYR D C 1
ATOM 11765 O O . TYR C 1 270 ? 211.879 250.006 203.739 1.00 78.22 270 TYR D O 1
ATOM 11774 N N . ARG C 1 271 ? 212.679 251.812 204.820 1.00 69.24 271 ARG D N 1
ATOM 11775 C CA . ARG C 1 271 ? 211.786 252.730 204.118 1.00 68.26 271 ARG D CA 1
ATOM 11776 C C . ARG C 1 271 ? 212.096 252.781 202.625 1.00 74.24 271 ARG D C 1
ATOM 11777 O O . ARG C 1 271 ? 211.176 252.815 201.792 1.00 76.41 271 ARG D O 1
ATOM 11785 N N . ILE C 1 272 ? 213.386 252.796 202.269 1.00 75.96 272 ILE D N 1
ATOM 11786 C CA . ILE C 1 272 ? 213.763 252.903 200.860 1.00 75.12 272 ILE D CA 1
ATOM 11787 C C . ILE C 1 272 ? 213.206 251.728 200.066 1.00 74.87 272 ILE D C 1
ATOM 11788 O O . ILE C 1 272 ? 212.573 251.909 199.019 1.00 76.12 272 ILE D O 1
ATOM 11793 N N . ILE C 1 273 ? 213.407 250.505 200.561 1.00 73.77 273 ILE D N 1
ATOM 11794 C CA . ILE C 1 273 ? 212.898 249.357 199.823 1.00 73.45 273 ILE D CA 1
ATOM 11795 C C . ILE C 1 273 ? 211.399 249.168 200.005 1.00 72.22 273 ILE D C 1
ATOM 11796 O O . ILE C 1 273 ? 210.777 248.510 199.170 1.00 74.20 273 ILE D O 1
ATOM 11801 N N . ILE C 1 274 ? 210.782 249.743 201.042 1.00 74.70 274 ILE D N 1
ATOM 11802 C CA . ILE C 1 274 ? 209.321 249.759 201.083 1.00 76.95 274 ILE D CA 1
ATOM 11803 C C . ILE C 1 274 ? 208.777 250.563 199.909 1.00 77.90 274 ILE D C 1
ATOM 11804 O O . ILE C 1 274 ? 207.878 250.114 199.186 1.00 80.89 274 ILE D O 1
ATOM 11809 N N . VAL C 1 275 ? 209.336 251.755 199.686 1.00 76.00 275 VAL D N 1
ATOM 11810 C CA . VAL C 1 275 ? 208.913 252.562 198.541 1.00 74.49 275 VAL D CA 1
ATOM 11811 C C . VAL C 1 275 ? 209.250 251.854 197.232 1.00 76.25 275 VAL D C 1
ATOM 11812 O O . VAL C 1 275 ? 208.456 251.856 196.278 1.00 76.05 275 VAL D O 1
ATOM 11816 N N . LEU C 1 276 ? 210.433 251.240 197.165 1.00 79.08 276 LEU D N 1
ATOM 11817 C CA . LEU C 1 276 ? 210.832 250.522 195.959 1.00 78.41 276 LEU D CA 1
ATOM 11818 C C . LEU C 1 276 ? 209.850 249.400 195.640 1.00 77.13 276 LEU D C 1
ATOM 11819 O O . LEU C 1 276 ? 209.377 249.280 194.506 1.00 78.87 276 LEU D O 1
ATOM 11824 N N . ARG C 1 277 ? 209.523 248.574 196.638 1.00 75.60 277 ARG D N 1
ATOM 11825 C CA . ARG C 1 277 ? 208.586 247.476 196.432 1.00 75.63 277 ARG D CA 1
ATOM 11826 C C . ARG C 1 277 ? 207.185 247.988 196.126 1.00 74.84 277 ARG D C 1
ATOM 11827 O O . ARG C 1 277 ? 206.442 247.336 195.390 1.00 77.66 277 ARG D O 1
ATOM 11835 N N . ILE C 1 278 ? 206.811 249.159 196.651 1.00 73.73 278 ILE D N 1
ATOM 11836 C CA . ILE C 1 278 ? 205.541 249.765 196.252 1.00 76.04 278 ILE D CA 1
ATOM 11837 C C . ILE C 1 278 ? 205.545 250.061 194.757 1.00 81.75 278 ILE D C 1
ATOM 11838 O O . ILE C 1 278 ? 204.580 249.758 194.040 1.00 80.55 278 ILE D O 1
ATOM 11843 N N . ALA C 1 279 ? 206.637 250.647 194.261 1.00 85.29 279 ALA D N 1
ATOM 11844 C CA . ALA C 1 279 ? 206.721 250.968 192.837 1.00 76.14 279 ALA D CA 1
ATOM 11845 C C . ALA C 1 279 ? 206.702 249.703 191.980 1.00 79.22 279 ALA D C 1
ATOM 11846 O O . ALA C 1 279 ? 206.019 249.643 190.949 1.00 80.48 279 ALA D O 1
ATOM 11848 N N . ILE C 1 280 ? 207.458 248.682 192.390 1.00 78.87 280 ILE D N 1
ATOM 11849 C CA . ILE C 1 280 ? 207.483 247.426 191.640 1.00 73.24 280 ILE D CA 1
ATOM 11850 C C . ILE C 1 280 ? 206.123 246.735 191.678 1.00 79.51 280 ILE D C 1
ATOM 11851 O O . ILE C 1 280 ? 205.717 246.094 190.704 1.00 82.52 280 ILE D O 1
ATOM 11856 N N . LEU C 1 281 ? 205.399 246.847 192.794 1.00 86.03 281 LEU D N 1
ATOM 11857 C CA . LEU C 1 281 ? 204.067 246.258 192.870 1.00 87.95 281 LEU D CA 1
ATOM 11858 C C . LEU C 1 281 ? 203.099 246.981 191.942 1.00 88.35 281 LEU D C 1
ATOM 11859 O O . LEU C 1 281 ? 202.267 246.345 191.281 1.00 89.33 281 LEU D O 1
ATOM 11864 N N . CYS C 1 282 ? 203.202 248.310 191.872 1.00 88.90 282 CYS D N 1
ATOM 11865 C CA . CYS C 1 282 ? 202.381 249.060 190.927 1.00 93.72 282 CYS D CA 1
ATOM 11866 C C . CYS C 1 282 ? 202.695 248.658 189.491 1.00 93.99 282 CYS D C 1
ATOM 11867 O O . CYS C 1 282 ? 201.785 248.492 188.669 1.00 90.73 282 CYS D O 1
ATOM 11870 N N . LEU C 1 283 ? 203.982 248.493 189.170 1.00 93.50 283 LEU D N 1
ATOM 11871 C CA . LEU C 1 283 ? 204.358 248.067 187.824 1.00 92.81 283 LEU D CA 1
ATOM 11872 C C . LEU C 1 283 ? 203.859 246.655 187.524 1.00 90.21 283 LEU D C 1
ATOM 11873 O O . LEU C 1 283 ? 203.424 246.369 186.402 1.00 90.10 283 LEU D O 1
ATOM 11878 N N . PHE C 1 284 ? 203.921 245.761 188.513 1.00 87.41 284 PHE D N 1
ATOM 11879 C CA . PHE C 1 284 ? 203.414 244.404 188.332 1.00 83.54 284 PHE D CA 1
ATOM 11880 C C . PHE C 1 284 ? 201.917 244.413 188.059 1.00 88.77 284 PHE D C 1
ATOM 11881 O O . PHE C 1 284 ? 201.431 243.682 187.188 1.00 96.13 284 PHE D O 1
ATOM 11889 N N . PHE C 1 285 ? 201.168 245.236 188.797 1.00 88.87 285 PHE D N 1
ATOM 11890 C CA . PHE C 1 285 ? 199.734 245.345 188.543 1.00 88.58 285 PHE D CA 1
ATOM 11891 C C . PHE C 1 285 ? 199.455 245.935 187.168 1.00 94.76 285 PHE D C 1
ATOM 11892 O O . PHE C 1 285 ? 198.523 245.503 186.479 1.00 91.81 285 PHE D O 1
ATOM 11900 N N . HIS C 1 286 ? 200.242 246.933 186.757 1.00 100.01 286 HIS D N 1
ATOM 11901 C CA . HIS C 1 286 ? 200.073 247.503 185.425 1.00 98.43 286 HIS D CA 1
ATOM 11902 C C . HIS C 1 286 ? 200.305 246.453 184.348 1.00 93.14 286 HIS D C 1
ATOM 11903 O O . HIS C 1 286 ? 199.567 246.391 183.358 1.00 88.48 286 HIS D O 1
ATOM 11910 N N . TYR C 1 287 ? 201.332 245.619 184.523 1.00 94.66 287 TYR D N 1
ATOM 11911 C CA . TYR C 1 287 ? 201.582 244.539 183.574 1.00 93.96 287 TYR D CA 1
ATOM 11912 C C . TYR C 1 287 ? 200.443 243.525 183.570 1.00 89.80 287 TYR D C 1
ATOM 11913 O O . TYR C 1 287 ? 200.009 243.074 182.504 1.00 92.26 287 TYR D O 1
ATOM 11922 N N . ARG C 1 288 ? 199.946 243.155 184.752 1.00 87.48 288 ARG D N 1
ATOM 11923 C CA . ARG C 1 288 ? 198.956 242.084 184.835 1.00 86.30 288 ARG D CA 1
ATOM 11924 C C . ARG C 1 288 ? 197.601 242.519 184.290 1.00 85.93 288 ARG D C 1
ATOM 11925 O O . ARG C 1 288 ? 196.934 241.747 183.590 1.00 85.07 288 ARG D O 1
ATOM 11933 N N . ILE C 1 289 ? 197.171 243.743 184.599 1.00 87.19 289 ILE D N 1
ATOM 11934 C CA . ILE C 1 289 ? 195.821 244.163 184.232 1.00 86.49 289 ILE D CA 1
ATOM 11935 C C . ILE C 1 289 ? 195.686 244.471 182.745 1.00 88.19 289 ILE D C 1
ATOM 11936 O O . ILE C 1 289 ? 194.571 244.424 182.211 1.00 85.81 289 ILE D O 1
ATOM 11941 N N . LEU C 1 290 ? 196.785 244.778 182.056 1.00 92.25 290 LEU D N 1
ATOM 11942 C CA . LEU C 1 290 ? 196.725 245.159 180.652 1.00 92.66 290 LEU D CA 1
ATOM 11943 C C . LEU C 1 290 ? 196.937 243.992 179.696 1.00 88.95 290 LEU D C 1
ATOM 11944 O O . LEU C 1 290 ? 196.771 244.170 178.484 1.00 93.17 290 LEU D O 1
ATOM 11949 N N . HIS C 1 291 ? 197.294 242.811 180.199 1.00 85.14 291 HIS D N 1
ATOM 11950 C CA . HIS C 1 291 ? 197.565 241.639 179.366 1.00 85.55 291 HIS D CA 1
ATOM 11951 C C . HIS C 1 291 ? 196.780 240.452 179.906 1.00 82.07 291 HIS D C 1
ATOM 11952 O O . HIS C 1 291 ? 197.331 239.592 180.607 1.00 79.51 291 HIS D O 1
ATOM 11959 N N . PRO C 1 292 ? 195.491 240.370 179.596 1.00 79.44 292 PRO D N 1
ATOM 11960 C CA . PRO C 1 292 ? 194.672 239.261 180.091 1.00 83.80 292 PRO D CA 1
ATOM 11961 C C . PRO C 1 292 ? 194.859 238.008 179.244 1.00 86.43 292 PRO D C 1
ATOM 11962 O O . PRO C 1 292 ? 195.473 238.025 178.176 1.00 92.10 292 PRO D O 1
ATOM 11966 N N . VAL C 1 293 ? 194.312 236.907 179.749 1.00 87.77 293 VAL D N 1
ATOM 11967 C CA . VAL C 1 293 ? 194.358 235.617 179.072 1.00 93.29 293 VAL D CA 1
ATOM 11968 C C . VAL C 1 293 ? 193.045 235.434 178.323 1.00 99.80 293 VAL D C 1
ATOM 11969 O O . VAL C 1 293 ? 191.965 235.503 178.922 1.00 101.45 293 VAL D O 1
ATOM 11973 N N . ASN C 1 294 ? 193.137 235.204 177.012 1.00 101.07 294 ASN D N 1
ATOM 11974 C CA . ASN C 1 294 ? 191.940 235.159 176.177 1.00 106.64 294 ASN D CA 1
ATOM 11975 C C . ASN C 1 294 ? 191.069 233.951 176.506 1.00 106.01 294 ASN D C 1
ATOM 11976 O O . ASN C 1 294 ? 189.858 234.087 176.716 1.00 101.80 294 ASN D O 1
ATOM 11981 N N . ASP C 1 295 ? 191.664 232.757 176.554 1.00 106.90 295 ASP D N 1
ATOM 11982 C CA . ASP C 1 295 ? 190.881 231.543 176.753 1.00 105.49 295 ASP D CA 1
ATOM 11983 C C . ASP C 1 295 ? 190.614 231.234 178.221 1.00 105.40 295 ASP D C 1
ATOM 11984 O O . ASP C 1 295 ? 189.805 230.348 178.514 1.00 105.65 295 ASP D O 1
ATOM 11989 N N . ALA C 1 296 ? 191.269 231.937 179.145 1.00 100.21 296 ALA D N 1
ATOM 11990 C CA . ALA C 1 296 ? 191.038 231.730 180.570 1.00 92.31 296 ALA D CA 1
ATOM 11991 C C . ALA C 1 296 ? 190.742 233.057 181.257 1.00 92.21 296 ALA D C 1
ATOM 11992 O O . ALA C 1 296 ? 191.349 233.380 182.283 1.00 95.07 296 ALA D O 1
ATOM 11994 N N . TYR C 1 297 ? 189.815 233.832 180.688 1.00 89.41 297 TYR D N 1
ATOM 11995 C CA . TYR C 1 297 ? 189.556 235.180 181.188 1.00 86.48 297 TYR D CA 1
ATOM 11996 C C . TYR C 1 297 ? 189.039 235.161 182.622 1.00 86.51 297 TYR D C 1
ATOM 11997 O O . TYR C 1 297 ? 189.414 236.017 183.433 1.00 85.79 297 TYR D O 1
ATOM 12006 N N . ALA C 1 298 ? 188.166 234.206 182.952 1.00 80.92 298 ALA D N 1
ATOM 12007 C CA . ALA C 1 298 ? 187.620 234.139 184.305 1.00 76.96 298 ALA D CA 1
ATOM 12008 C C . ALA C 1 298 ? 188.712 233.865 185.333 1.00 73.84 298 ALA D C 1
ATOM 12009 O O . ALA C 1 298 ? 188.747 234.495 186.399 1.00 77.56 298 ALA D O 1
ATOM 12011 N N . LEU C 1 299 ? 189.610 232.922 185.032 1.00 71.17 299 LEU D N 1
ATOM 12012 C CA . LEU C 1 299 ? 190.709 232.630 185.946 1.00 72.27 299 LEU D CA 1
ATOM 12013 C C . LEU C 1 299 ? 191.622 233.837 186.109 1.00 76.56 299 LEU D C 1
ATOM 12014 O O . LEU C 1 299 ? 192.070 234.140 187.221 1.00 82.92 299 LEU D O 1
ATOM 12019 N N . TRP C 1 300 ? 191.907 234.539 185.010 1.00 72.25 300 TRP D N 1
ATOM 12020 C CA . TRP C 1 300 ? 192.742 235.732 185.087 1.00 70.79 300 TRP D CA 1
ATOM 12021 C C . TRP C 1 300 ? 192.087 236.811 185.941 1.00 74.47 300 TRP D C 1
ATOM 12022 O O . TRP C 1 300 ? 192.760 237.475 186.738 1.00 78.17 300 TRP D O 1
ATOM 12033 N N . LEU C 1 301 ? 190.774 237.000 185.788 1.00 72.22 301 LEU D N 1
ATOM 12034 C CA . LEU C 1 301 ? 190.068 238.001 186.582 1.00 72.31 301 LEU D CA 1
ATOM 12035 C C . LEU C 1 301 ? 190.092 237.645 188.064 1.00 73.59 301 LEU D C 1
ATOM 12036 O O . LEU C 1 301 ? 190.352 238.501 188.920 1.00 76.95 301 LEU D O 1
ATOM 12041 N N . THR C 1 302 ? 189.826 236.376 188.387 1.00 67.70 302 THR D N 1
ATOM 12042 C CA . THR C 1 302 ? 189.873 235.954 189.783 1.00 63.07 302 THR D CA 1
ATOM 12043 C C . THR C 1 302 ? 191.269 236.139 190.363 1.00 64.83 302 THR D C 1
ATOM 12044 O O . THR C 1 302 ? 191.426 236.637 191.487 1.00 72.82 302 THR D O 1
ATOM 12048 N N . SER C 1 303 ? 192.300 235.770 189.600 1.00 63.20 303 SER D N 1
ATOM 12049 C CA . SER C 1 303 ? 193.667 235.922 190.080 1.00 68.95 303 SER D CA 1
ATOM 12050 C C . SER C 1 303 ? 194.015 237.387 190.314 1.00 72.75 303 SER D C 1
ATOM 12051 O O . SER C 1 303 ? 194.604 237.729 191.345 1.00 77.71 303 SER D O 1
ATOM 12054 N N . VAL C 1 304 ? 193.657 238.266 189.373 1.00 68.28 304 VAL D N 1
ATOM 12055 C CA . VAL C 1 304 ? 194.016 239.674 189.516 1.00 67.05 304 VAL D CA 1
ATOM 12056 C C . VAL C 1 304 ? 193.274 240.295 190.693 1.00 68.49 304 VAL D C 1
ATOM 12057 O O . VAL C 1 304 ? 193.827 241.132 191.416 1.00 70.12 304 VAL D O 1
ATOM 12061 N N . ILE C 1 305 ? 192.028 239.872 190.932 1.00 65.26 305 ILE D N 1
ATOM 12062 C CA . ILE C 1 305 ? 191.325 240.308 192.136 1.00 61.28 305 ILE D CA 1
ATOM 12063 C C . ILE C 1 305 ? 192.070 239.839 193.379 1.00 60.93 305 ILE D C 1
ATOM 12064 O O . ILE C 1 305 ? 192.204 240.581 194.364 1.00 59.61 305 ILE D O 1
ATOM 12069 N N . CYS C 1 306 ? 192.574 238.602 193.350 1.00 62.26 306 CYS D N 1
ATOM 12070 C CA . CYS C 1 306 ? 193.314 238.077 194.494 1.00 57.46 306 CYS D CA 1
ATOM 12071 C C . CYS C 1 306 ? 194.568 238.898 194.779 1.00 59.20 306 CYS D C 1
ATOM 12072 O O . CYS C 1 306 ? 194.826 239.263 195.934 1.00 68.58 306 CYS D O 1
ATOM 12075 N N . GLU C 1 307 ? 195.363 239.207 193.748 1.00 57.13 307 GLU D N 1
ATOM 12076 C CA . GLU C 1 307 ? 196.567 239.996 194.020 1.00 62.92 307 GLU D CA 1
ATOM 12077 C C . GLU C 1 307 ? 196.223 241.429 194.408 1.00 63.50 307 GLU D C 1
ATOM 12078 O O . GLU C 1 307 ? 196.955 242.046 195.187 1.00 63.36 307 GLU D O 1
ATOM 12084 N N . ILE C 1 308 ? 195.125 241.982 193.887 1.00 61.35 308 ILE D N 1
ATOM 12085 C CA . ILE C 1 308 ? 194.724 243.325 194.305 1.00 62.78 308 ILE D CA 1
ATOM 12086 C C . ILE C 1 308 ? 194.393 243.339 195.793 1.00 59.87 308 ILE D C 1
ATOM 12087 O O . ILE C 1 308 ? 194.831 244.230 196.539 1.00 57.43 308 ILE D O 1
ATOM 12092 N N . TRP C 1 309 ? 193.631 242.343 196.253 1.00 59.60 309 TRP D N 1
ATOM 12093 C CA . TRP C 1 309 ? 193.318 242.248 197.675 1.00 50.95 309 TRP D CA 1
ATOM 12094 C C . TRP C 1 309 ? 194.584 242.047 198.502 1.00 50.48 309 TRP D C 1
ATOM 12095 O O . TRP C 1 309 ? 194.739 242.644 199.576 1.00 54.44 309 TRP D O 1
ATOM 12106 N N . PHE C 1 310 ? 195.502 241.208 198.012 1.00 48.32 310 PHE D N 1
ATOM 12107 C CA . PHE C 1 310 ? 196.750 240.971 198.731 1.00 44.17 310 PHE D CA 1
ATOM 12108 C C . PHE C 1 310 ? 197.570 242.250 198.852 1.00 52.29 310 PHE D C 1
ATOM 12109 O O . PHE C 1 310 ? 198.145 242.529 199.910 1.00 61.46 310 PHE D O 1
ATOM 12117 N N . ALA C 1 311 ? 197.640 243.035 197.776 1.00 53.73 311 ALA D N 1
ATOM 12118 C CA . ALA C 1 311 ? 198.385 244.289 197.811 1.00 54.53 311 ALA D CA 1
ATOM 12119 C C . ALA C 1 311 ? 197.746 245.286 198.766 1.00 52.72 311 ALA D C 1
ATOM 12120 O O . ALA C 1 311 ? 198.451 246.000 199.489 1.00 54.75 311 ALA D O 1
ATOM 12122 N N . VAL C 1 312 ? 196.413 245.363 198.772 1.00 55.41 312 VAL D N 1
ATOM 12123 C CA . VAL C 1 312 ? 195.737 246.261 199.707 1.00 55.82 312 VAL D CA 1
ATOM 12124 C C . VAL C 1 312 ? 196.050 245.861 201.145 1.00 52.93 312 VAL D C 1
ATOM 12125 O O . VAL C 1 312 ? 196.367 246.711 201.991 1.00 54.83 312 VAL D O 1
ATOM 12129 N N . SER C 1 313 ? 195.983 244.559 201.439 1.00 48.53 313 SER D N 1
ATOM 12130 C CA . SER C 1 313 ? 196.294 244.090 202.786 1.00 47.97 313 SER D CA 1
ATOM 12131 C C . SER C 1 313 ? 197.742 244.389 203.156 1.00 50.43 313 SER D C 1
ATOM 12132 O O . SER C 1 313 ? 198.027 244.814 204.282 1.00 58.69 313 SER D O 1
ATOM 12135 N N . TRP C 1 314 ? 198.672 244.173 202.222 1.00 48.14 314 TRP D N 1
ATOM 12136 C CA . TRP C 1 314 ? 200.077 244.445 202.506 1.00 49.72 314 TRP D CA 1
ATOM 12137 C C . TRP C 1 314 ? 200.315 245.925 202.769 1.00 54.50 314 TRP D C 1
ATOM 12138 O O . TRP C 1 314 ? 201.093 246.283 203.657 1.00 59.01 314 TRP D O 1
ATOM 12149 N N . ILE C 1 315 ? 199.673 246.799 201.993 1.00 56.58 315 ILE D N 1
ATOM 12150 C CA . ILE C 1 315 ? 199.822 248.237 202.210 1.00 54.10 315 ILE D CA 1
ATOM 12151 C C . ILE C 1 315 ? 199.298 248.616 203.589 1.00 50.40 315 ILE D C 1
ATOM 12152 O O . ILE C 1 315 ? 199.948 249.354 204.345 1.00 52.73 315 ILE D O 1
ATOM 12157 N N . PHE C 1 316 ? 198.113 248.104 203.940 1.00 49.28 316 PHE D N 1
ATOM 12158 C CA . PHE C 1 316 ? 197.523 248.435 205.232 1.00 47.40 316 PHE D CA 1
ATOM 12159 C C . PHE C 1 316 ? 198.359 247.902 206.387 1.00 50.07 316 PHE D C 1
ATOM 12160 O O . PHE C 1 316 ? 198.382 248.507 207.465 1.00 53.39 316 PHE D O 1
ATOM 12168 N N . ASP C 1 317 ? 199.040 246.773 206.192 1.00 50.89 317 ASP D N 1
ATOM 12169 C CA . ASP C 1 317 ? 199.916 246.235 207.226 1.00 51.23 317 ASP D CA 1
ATOM 12170 C C . ASP C 1 317 ? 201.238 246.988 207.324 1.00 52.17 317 ASP D C 1
ATOM 12171 O O . ASP C 1 317 ? 201.761 247.180 208.427 1.00 55.04 317 ASP D O 1
ATOM 12176 N N . GLN C 1 318 ? 201.789 247.419 206.188 1.00 52.13 318 GLN D N 1
ATOM 12177 C CA . GLN C 1 318 ? 203.122 248.008 206.168 1.00 50.37 318 GLN D CA 1
ATOM 12178 C C . GLN C 1 318 ? 203.122 249.478 206.560 1.00 46.10 318 GLN D C 1
ATOM 12179 O O . GLN C 1 318 ? 204.121 249.962 207.104 1.00 43.85 318 GLN D O 1
ATOM 12185 N N . PHE C 1 319 ? 202.039 250.206 206.284 1.00 50.15 319 PHE D N 1
ATOM 12186 C CA . PHE C 1 319 ? 202.030 251.634 206.594 1.00 50.61 319 PHE D CA 1
ATOM 12187 C C . PHE C 1 319 ? 202.253 251.955 208.072 1.00 49.99 319 PHE D C 1
ATOM 12188 O O . PHE C 1 319 ? 203.040 252.875 208.355 1.00 48.83 319 PHE D O 1
ATOM 12196 N N . PRO C 1 320 ? 201.618 251.283 209.041 1.00 51.58 320 PRO D N 1
ATOM 12197 C CA . PRO C 1 320 ? 201.864 251.647 210.449 1.00 41.63 320 PRO D CA 1
ATOM 12198 C C . PRO C 1 320 ? 203.299 251.438 210.910 1.00 43.54 320 PRO D C 1
ATOM 12199 O O . PRO C 1 320 ? 203.720 252.076 211.883 1.00 44.48 320 PRO D O 1
ATOM 12203 N N . LYS C 1 321 ? 204.065 250.570 210.250 1.00 45.58 321 LYS D N 1
ATOM 12204 C CA . LYS C 1 321 ? 205.416 250.236 210.688 1.00 38.74 321 LYS D CA 1
ATOM 12205 C C . LYS C 1 321 ? 206.471 251.218 210.190 1.00 43.60 321 LYS D C 1
ATOM 12206 O O . LYS C 1 321 ? 207.653 250.857 210.136 1.00 41.87 321 LYS D O 1
ATOM 12212 N N . TRP C 1 322 ? 206.078 252.439 209.821 1.00 49.54 322 TRP D N 1
ATOM 12213 C CA . TRP C 1 322 ? 207.034 253.388 209.259 1.00 47.54 322 TRP D CA 1
ATOM 12214 C C . TRP C 1 322 ? 208.095 253.796 210.275 1.00 48.90 322 TRP D C 1
ATOM 12215 O O . TRP C 1 322 ? 209.280 253.886 209.936 1.00 55.53 322 TRP D O 1
ATOM 12226 N N . SER C 1 323 ? 207.697 254.047 211.522 1.00 50.28 323 SER D N 1
ATOM 12227 C CA . SER C 1 323 ? 208.591 254.597 212.542 1.00 47.97 323 SER D CA 1
ATOM 12228 C C . SER C 1 323 ? 208.529 253.756 213.810 1.00 43.56 323 SER D C 1
ATOM 12229 O O . SER C 1 323 ? 207.859 254.126 214.783 1.00 41.81 323 SER D O 1
ATOM 12232 N N . PRO C 1 324 ? 209.217 252.616 213.835 1.00 43.58 324 PRO D N 1
ATOM 12233 C CA . PRO C 1 324 ? 209.313 251.844 215.079 1.00 40.91 324 PRO D CA 1
ATOM 12234 C C . PRO C 1 324 ? 210.312 252.468 216.041 1.00 40.50 324 PRO D C 1
ATOM 12235 O O . PRO C 1 324 ? 211.328 253.037 215.633 1.00 46.62 324 PRO D O 1
ATOM 12239 N N . ILE C 1 325 ? 210.007 252.367 217.335 1.00 36.94 325 ILE D N 1
ATOM 12240 C CA . ILE C 1 325 ? 210.855 252.900 218.393 1.00 40.07 325 ILE D CA 1
ATOM 12241 C C . ILE C 1 325 ? 210.972 251.860 219.501 1.00 33.52 325 ILE D C 1
ATOM 12242 O O . ILE C 1 325 ? 210.313 250.821 219.485 1.00 36.80 325 ILE D O 1
ATOM 12247 N N . LEU C 1 326 ? 211.832 252.159 220.472 1.00 31.37 326 LEU D N 1
ATOM 12248 C CA . LEU C 1 326 ? 211.950 251.386 221.698 1.00 31.62 326 LEU D CA 1
ATOM 12249 C C . LEU C 1 326 ? 211.956 252.353 222.873 1.00 36.81 326 LEU D C 1
ATOM 12250 O O . LEU C 1 326 ? 212.122 253.562 222.705 1.00 40.47 326 LEU D O 1
ATOM 12255 N N . ARG C 1 327 ? 211.778 251.819 224.076 1.00 33.37 327 ARG D N 1
ATOM 12256 C CA . ARG C 1 327 ? 211.798 252.644 225.273 1.00 30.83 327 ARG D CA 1
ATOM 12257 C C . ARG C 1 327 ? 212.671 251.982 226.326 1.00 34.85 327 ARG D C 1
ATOM 12258 O O . ARG C 1 327 ? 212.729 250.754 226.424 1.00 35.96 327 ARG D O 1
ATOM 12266 N N . GLU C 1 328 ? 213.354 252.810 227.114 1.00 39.94 328 GLU D N 1
ATOM 12267 C CA . GLU C 1 328 ? 214.221 252.316 228.173 1.00 38.93 328 GLU D CA 1
ATOM 12268 C C . GLU C 1 328 ? 213.924 253.094 229.444 1.00 43.22 328 GLU D C 1
ATOM 12269 O O . GLU C 1 328 ? 213.918 254.329 229.434 1.00 51.52 328 GLU D O 1
ATOM 12275 N N . THR C 1 329 ? 213.684 252.366 230.529 1.00 41.57 329 THR D N 1
ATOM 12276 C CA . THR C 1 329 ? 213.311 252.941 231.811 1.00 43.68 329 THR D CA 1
ATOM 12277 C C . THR C 1 329 ? 214.459 252.810 232.801 1.00 43.62 329 THR D C 1
ATOM 12278 O O . THR C 1 329 ? 215.331 251.946 232.671 1.00 45.83 329 THR D O 1
ATOM 12282 N N . TYR C 1 330 ? 214.452 253.693 233.797 1.00 41.67 330 TYR D N 1
ATOM 12283 C CA . TYR C 1 330 ? 215.492 253.752 234.818 1.00 41.16 330 TYR D CA 1
ATOM 12284 C C . TYR C 1 330 ? 214.830 253.633 236.184 1.00 38.67 330 TYR D C 1
ATOM 12285 O O . TYR C 1 330 ? 214.143 254.560 236.626 1.00 42.18 330 TYR D O 1
ATOM 12294 N N . LEU C 1 331 ? 215.034 252.498 236.854 1.00 33.77 331 LEU D N 1
ATOM 12295 C CA . LEU C 1 331 ? 214.426 252.311 238.167 1.00 39.40 331 LEU D CA 1
ATOM 12296 C C . LEU C 1 331 ? 215.157 253.096 239.251 1.00 43.39 331 LEU D C 1
ATOM 12297 O O . LEU C 1 331 ? 214.540 253.501 240.242 1.00 43.15 331 LEU D O 1
ATOM 12302 N N . ASP C 1 332 ? 216.465 253.312 239.086 1.00 45.50 332 ASP D N 1
ATOM 12303 C CA . ASP C 1 332 ? 217.231 254.034 240.099 1.00 43.04 332 ASP D CA 1
ATOM 12304 C C . ASP C 1 332 ? 216.771 255.481 240.227 1.00 42.35 332 ASP D C 1
ATOM 12305 O O . ASP C 1 332 ? 216.670 256.010 241.340 1.00 45.77 332 ASP D O 1
ATOM 12310 N N . ARG C 1 333 ? 216.501 256.141 239.099 1.00 41.31 333 ARG D N 1
ATOM 12311 C CA . ARG C 1 333 ? 216.040 257.525 239.148 1.00 40.09 333 ARG D CA 1
ATOM 12312 C C . ARG C 1 333 ? 214.673 257.616 239.818 1.00 39.93 333 ARG D C 1
ATOM 12313 O O . ARG C 1 333 ? 214.415 258.540 240.600 1.00 41.26 333 ARG D O 1
ATOM 12321 N N . LEU C 1 334 ? 213.793 256.649 239.536 1.00 36.29 334 LEU D N 1
ATOM 12322 C CA . LEU C 1 334 ? 212.496 256.598 240.203 1.00 34.10 334 LEU D CA 1
ATOM 12323 C C . LEU C 1 334 ? 212.650 256.395 241.704 1.00 37.82 334 LEU D C 1
ATOM 12324 O O . LEU C 1 334 ? 211.959 257.042 242.499 1.00 38.20 334 LEU D O 1
ATOM 12329 N N . SER C 1 335 ? 213.546 255.492 242.111 1.00 41.73 335 SER D N 1
ATOM 12330 C CA . SER C 1 335 ? 213.767 255.267 243.536 1.00 40.54 335 SER D CA 1
ATOM 12331 C C . SER C 1 335 ? 214.311 256.520 244.208 1.00 36.67 335 SER D C 1
ATOM 12332 O O . SER C 1 335 ? 213.910 256.857 245.327 1.00 40.48 335 SER D O 1
ATOM 12335 N N . LEU C 1 336 ? 215.227 257.221 243.541 1.00 38.36 336 LEU D N 1
ATOM 12336 C CA . LEU C 1 336 ? 215.767 258.455 244.100 1.00 43.70 336 LEU D CA 1
ATOM 12337 C C . LEU C 1 336 ? 214.683 259.516 244.244 1.00 43.32 336 LEU D C 1
ATOM 12338 O O . LEU C 1 336 ? 214.618 260.215 245.263 1.00 40.26 336 LEU D O 1
ATOM 12343 N N . ARG C 1 337 ? 213.817 259.649 243.238 1.00 40.30 337 ARG D N 1
ATOM 12344 C CA . ARG C 1 337 ? 212.821 260.716 243.256 1.00 32.51 337 ARG D CA 1
ATOM 12345 C C . ARG C 1 337 ? 211.677 260.433 244.226 1.00 32.49 337 ARG D C 1
ATOM 12346 O O . ARG C 1 337 ? 211.228 261.342 244.932 1.00 30.82 337 ARG D O 1
ATOM 12354 N N . TYR C 1 338 ? 211.190 259.194 244.279 1.00 38.29 338 TYR D N 1
ATOM 12355 C CA . TYR C 1 338 ? 209.963 258.891 245.004 1.00 35.46 338 TYR D CA 1
ATOM 12356 C C . TYR C 1 338 ? 210.113 257.859 246.112 1.00 36.47 338 TYR D C 1
ATOM 12357 O O . TYR C 1 338 ? 209.353 257.910 247.081 1.00 36.56 338 TYR D O 1
ATOM 12366 N N . GLU C 1 339 ? 211.059 256.928 246.005 1.00 38.52 339 GLU D N 1
ATOM 12367 C CA . GLU C 1 339 ? 211.165 255.857 246.989 1.00 39.62 339 GLU D CA 1
ATOM 12368 C C . GLU C 1 339 ? 212.520 255.893 247.687 1.00 49.78 339 GLU D C 1
ATOM 12369 O O . GLU C 1 339 ? 213.181 254.860 247.832 1.00 52.53 339 GLU D O 1
ATOM 12375 N N . LYS C 1 340 ? 212.947 257.082 248.106 1.00 46.86 340 LYS D N 1
ATOM 12376 C CA . LYS C 1 340 ? 214.241 257.223 248.759 1.00 47.53 340 LYS D CA 1
ATOM 12377 C C . LYS C 1 340 ? 214.259 256.472 250.085 1.00 58.45 340 LYS D C 1
ATOM 12378 O O . LYS C 1 340 ? 213.258 256.423 250.806 1.00 59.46 340 LYS D O 1
ATOM 12384 N N . GLU C 1 341 ? 215.408 255.880 250.399 1.00 60.06 341 GLU D N 1
ATOM 12385 C CA . GLU C 1 341 ? 215.545 255.095 251.619 1.00 66.92 341 GLU D CA 1
ATOM 12386 C C . GLU C 1 341 ? 215.438 255.987 252.850 1.00 68.56 341 GLU D C 1
ATOM 12387 O O . GLU C 1 341 ? 215.942 257.113 252.869 1.00 67.45 341 GLU D O 1
ATOM 12393 N N . GLY C 1 342 ? 214.774 255.474 253.883 1.00 66.84 342 GLY D N 1
ATOM 12394 C CA . GLY C 1 342 ? 214.585 256.223 255.109 1.00 61.49 342 GLY D CA 1
ATOM 12395 C C . GLY C 1 342 ? 213.302 257.025 255.116 1.00 66.35 342 GLY D C 1
ATOM 12396 O O . GLY C 1 342 ? 212.461 256.862 256.005 1.00 69.42 342 GLY D O 1
ATOM 12397 N N . LYS C 1 343 ? 213.142 257.900 254.127 1.00 64.56 343 LYS D N 1
ATOM 12398 C CA . LYS C 1 343 ? 211.928 258.689 254.021 1.00 64.95 343 LYS D CA 1
ATOM 12399 C C . LYS C 1 343 ? 210.755 257.799 253.611 1.00 66.95 343 LYS D C 1
ATOM 12400 O O . LYS C 1 343 ? 210.944 256.776 252.948 1.00 65.13 343 LYS D O 1
ATOM 12406 N N . PRO C 1 344 ? 209.534 258.158 254.009 1.00 59.24 344 PRO D N 1
ATOM 12407 C CA . PRO C 1 344 ? 208.366 257.372 253.592 1.00 46.18 344 PRO D CA 1
ATOM 12408 C C . PRO C 1 344 ? 208.219 257.361 252.078 1.00 48.48 344 PRO D C 1
ATOM 12409 O O . PRO C 1 344 ? 208.513 258.347 251.399 1.00 47.12 344 PRO D O 1
ATOM 12413 N N . SER C 1 345 ? 207.763 256.228 251.553 1.00 43.80 345 SER D N 1
ATOM 12414 C CA . SER C 1 345 ? 207.629 256.070 250.112 1.00 34.42 345 SER D CA 1
ATOM 12415 C C . SER C 1 345 ? 206.517 256.961 249.571 1.00 30.78 345 SER D C 1
ATOM 12416 O O . SER C 1 345 ? 205.426 257.039 250.141 1.00 28.91 345 SER D O 1
ATOM 12419 N N . LEU C 1 346 ? 206.804 257.637 248.460 1.00 30.79 346 LEU D N 1
ATOM 12420 C CA . LEU C 1 346 ? 205.846 258.510 247.798 1.00 33.40 346 LEU D CA 1
ATOM 12421 C C . LEU C 1 346 ? 205.216 257.865 246.571 1.00 30.84 346 LEU D C 1
ATOM 12422 O O . LEU C 1 346 ? 204.570 258.561 245.781 1.00 29.76 346 LEU D O 1
ATOM 12427 N N . LEU C 1 347 ? 205.395 256.558 246.391 1.00 27.56 347 LEU D N 1
ATOM 12428 C CA . LEU C 1 347 ? 204.822 255.874 245.240 1.00 21.02 347 LEU D CA 1
ATOM 12429 C C . LEU C 1 347 ? 203.301 255.897 245.307 1.00 21.34 347 LEU D C 1
ATOM 12430 O O . LEU C 1 347 ? 202.708 255.839 246.388 1.00 21.99 347 LEU D O 1
ATOM 12435 N N . ALA C 1 348 ? 202.669 255.987 244.141 1.00 19.08 348 ALA D N 1
ATOM 12436 C CA . ALA C 1 348 ? 201.219 256.024 244.068 1.00 16.66 348 ALA D CA 1
ATOM 12437 C C . ALA C 1 348 ? 200.633 254.633 244.295 1.00 17.08 348 ALA D C 1
ATOM 12438 O O . ALA C 1 348 ? 201.311 253.611 244.160 1.00 16.31 348 ALA D O 1
ATOM 12440 N N . ASP C 1 349 ? 199.349 254.609 244.642 1.00 9.46 349 ASP D N 1
ATOM 12441 C CA . ASP C 1 349 ? 198.672 253.361 244.955 1.00 8.37 349 ASP D CA 1
ATOM 12442 C C . ASP C 1 349 ? 198.461 252.527 243.693 1.00 10.28 349 ASP D C 1
ATOM 12443 O O . ASP C 1 349 ? 198.496 253.029 242.566 1.00 11.49 349 ASP D O 1
ATOM 12448 N N . ILE C 1 350 ? 198.244 251.230 243.896 1.00 8.83 350 ILE D N 1
ATOM 12449 C CA . ILE C 1 350 ? 198.098 250.281 242.796 1.00 5.85 350 ILE D CA 1
ATOM 12450 C C . ILE C 1 350 ? 197.011 249.277 243.149 1.00 7.99 350 ILE D C 1
ATOM 12451 O O . ILE C 1 350 ? 196.930 248.800 244.284 1.00 10.64 350 ILE D O 1
ATOM 12456 N N . ASP C 1 351 ? 196.167 248.965 242.167 1.00 6.53 351 ASP D N 1
ATOM 12457 C CA . ASP C 1 351 ? 195.162 247.918 242.282 1.00 3.90 351 ASP D CA 1
ATOM 12458 C C . ASP C 1 351 ? 195.380 246.903 241.171 1.00 3.62 351 ASP D C 1
ATOM 12459 O O . ASP C 1 351 ? 195.478 247.275 239.997 1.00 5.29 351 ASP D O 1
ATOM 12464 N N . VAL C 1 352 ? 195.455 245.627 241.539 1.00 2.60 352 VAL D N 1
ATOM 12465 C CA . VAL C 1 352 ? 195.618 244.532 240.589 1.00 2.69 352 VAL D CA 1
ATOM 12466 C C . VAL C 1 352 ? 194.318 243.744 240.560 1.00 3.90 352 VAL D C 1
ATOM 12467 O O . VAL C 1 352 ? 193.723 243.485 241.611 1.00 5.01 352 VAL D O 1
ATOM 12471 N N . PHE C 1 353 ? 193.863 243.393 239.360 1.00 4.50 353 PHE D N 1
ATOM 12472 C CA . PHE C 1 353 ? 192.595 242.703 239.167 1.00 3.74 353 PHE D CA 1
ATOM 12473 C C . PHE C 1 353 ? 192.843 241.329 238.561 1.00 5.92 353 PHE D C 1
ATOM 12474 O O . PHE C 1 353 ? 193.585 241.203 237.581 1.00 13.39 353 PHE D O 1
ATOM 12482 N N . VAL C 1 354 ? 192.221 240.305 239.141 1.00 4.42 354 VAL D N 1
ATOM 12483 C CA . VAL C 1 354 ? 192.238 238.948 238.608 1.00 7.25 354 VAL D CA 1
ATOM 12484 C C . VAL C 1 354 ? 190.794 238.495 238.467 1.00 12.72 354 VAL D C 1
ATOM 12485 O O . VAL C 1 354 ? 189.978 238.735 239.363 1.00 15.85 354 VAL D O 1
ATOM 12489 N N . SER C 1 355 ? 190.472 237.866 237.340 1.00 14.60 355 SER D N 1
ATOM 12490 C CA . SER C 1 355 ? 189.114 237.429 237.047 1.00 21.27 355 SER D CA 1
ATOM 12491 C C . SER C 1 355 ? 189.102 235.935 236.763 1.00 27.85 355 SER D C 1
ATOM 12492 O O . SER C 1 355 ? 189.934 235.439 235.996 1.00 26.19 355 SER D O 1
ATOM 12495 N N . THR C 1 356 ? 188.159 235.223 237.379 1.00 26.91 356 THR D N 1
ATOM 12496 C CA . THR C 1 356 ? 187.958 233.806 237.120 1.00 28.79 356 THR D CA 1
ATOM 12497 C C . THR C 1 356 ? 186.466 233.543 236.977 1.00 33.76 356 THR D C 1
ATOM 12498 O O . THR C 1 356 ? 185.638 234.255 237.551 1.00 34.03 356 THR D O 1
ATOM 12502 N N . VAL C 1 357 ? 186.128 232.516 236.196 1.00 33.72 357 VAL D N 1
ATOM 12503 C CA . VAL C 1 357 ? 184.744 232.192 235.885 1.00 35.44 357 VAL D CA 1
ATOM 12504 C C . VAL C 1 357 ? 184.338 230.824 236.419 1.00 40.14 357 VAL D C 1
ATOM 12505 O O . VAL C 1 357 ? 183.215 230.654 236.907 1.00 45.05 357 VAL D O 1
ATOM 12509 N N . ASP C 1 358 ? 185.229 229.835 236.348 1.00 37.37 358 ASP D N 1
ATOM 12510 C CA . ASP C 1 358 ? 184.872 228.482 236.756 1.00 36.63 358 ASP D CA 1
ATOM 12511 C C . ASP C 1 358 ? 186.081 227.752 237.328 1.00 37.64 358 ASP D C 1
ATOM 12512 O O . ASP C 1 358 ? 187.068 227.531 236.615 1.00 38.19 358 ASP D O 1
ATOM 12517 N N . PRO C 1 359 ? 186.046 227.369 238.606 1.00 35.72 359 PRO D N 1
ATOM 12518 C CA . PRO C 1 359 ? 187.161 226.588 239.167 1.00 30.77 359 PRO D CA 1
ATOM 12519 C C . PRO C 1 359 ? 187.333 225.223 238.524 1.00 34.11 359 PRO D C 1
ATOM 12520 O O . PRO C 1 359 ? 188.422 224.645 238.620 1.00 35.03 359 PRO D O 1
ATOM 12524 N N . MET C 1 360 ? 186.295 224.681 237.884 1.00 36.05 360 MET D N 1
ATOM 12525 C CA . MET C 1 360 ? 186.431 223.386 237.224 1.00 38.31 360 MET D CA 1
ATOM 12526 C C . MET C 1 360 ? 187.265 223.502 235.953 1.00 36.74 360 MET D C 1
ATOM 12527 O O . MET C 1 360 ? 188.155 222.681 235.705 1.00 36.97 360 MET D O 1
ATOM 12532 N N . LYS C 1 361 ? 186.989 224.518 235.133 1.00 40.48 361 LYS D N 1
ATOM 12533 C CA . LYS C 1 361 ? 187.763 224.717 233.912 1.00 41.96 361 LYS D CA 1
ATOM 12534 C C . LYS C 1 361 ? 189.130 225.321 234.208 1.00 38.82 361 LYS D C 1
ATOM 12535 O O . LYS C 1 361 ? 190.123 224.961 233.566 1.00 36.48 361 LYS D O 1
ATOM 12541 N N . GLU C 1 362 ? 189.199 226.237 235.170 1.00 37.46 362 GLU D N 1
ATOM 12542 C CA . GLU C 1 362 ? 190.454 226.871 235.556 1.00 32.19 362 GLU D CA 1
ATOM 12543 C C . GLU C 1 362 ? 190.899 226.322 236.902 1.00 29.63 362 GLU D C 1
ATOM 12544 O O . GLU C 1 362 ? 190.253 226.609 237.923 1.00 32.10 362 GLU D O 1
ATOM 12550 N N . PRO C 1 363 ? 191.975 225.541 236.962 1.00 22.12 363 PRO D N 1
ATOM 12551 C CA . PRO C 1 363 ? 192.374 224.906 238.225 1.00 19.23 363 PRO D CA 1
ATOM 12552 C C . PRO C 1 363 ? 192.678 225.940 239.293 1.00 19.42 363 PRO D C 1
ATOM 12553 O O . PRO C 1 363 ? 193.267 226.992 239.003 1.00 19.87 363 PRO D O 1
ATOM 12557 N N . PRO C 1 364 ? 192.283 225.680 240.542 1.00 17.53 364 PRO D N 1
ATOM 12558 C CA . PRO C 1 364 ? 192.572 226.641 241.619 1.00 16.77 364 PRO D CA 1
ATOM 12559 C C . PRO C 1 364 ? 194.053 226.838 241.882 1.00 14.50 364 PRO D C 1
ATOM 12560 O O . PRO C 1 364 ? 194.433 227.879 242.432 1.00 15.80 364 PRO D O 1
ATOM 12564 N N . LEU C 1 365 ? 194.901 225.874 241.517 1.00 13.38 365 LEU D N 1
ATOM 12565 C CA . LEU C 1 365 ? 196.333 226.015 241.767 1.00 12.96 365 LEU D CA 1
ATOM 12566 C C . LEU C 1 365 ? 196.928 227.161 240.959 1.00 13.38 365 LEU D C 1
ATOM 12567 O O . LEU C 1 365 ? 197.772 227.910 241.465 1.00 14.61 365 LEU D O 1
ATOM 12572 N N . ILE C 1 366 ? 196.507 227.314 239.702 1.00 11.96 366 ILE D N 1
ATOM 12573 C CA . ILE C 1 366 ? 197.028 228.394 238.868 1.00 14.14 366 ILE D CA 1
ATOM 12574 C C . ILE C 1 366 ? 196.623 229.752 239.430 1.00 16.06 366 ILE D C 1
ATOM 12575 O O . ILE C 1 366 ? 197.436 230.684 239.489 1.00 16.45 366 ILE D O 1
ATOM 12580 N N . THR C 1 367 ? 195.361 229.891 239.845 1.00 13.22 367 THR D N 1
ATOM 12581 C CA . THR C 1 367 ? 194.911 231.147 240.434 1.00 10.24 367 THR D CA 1
ATOM 12582 C C . THR C 1 367 ? 195.638 231.432 241.741 1.00 11.36 367 THR D C 1
ATOM 12583 O O . THR C 1 367 ? 195.998 232.582 242.024 1.00 16.76 367 THR D O 1
ATOM 12587 N N . ALA C 1 368 ? 195.862 230.396 242.552 1.00 9.86 368 ALA D N 1
ATOM 12588 C CA . ALA C 1 368 ? 196.605 230.575 243.794 1.00 6.56 368 ALA D CA 1
ATOM 12589 C C . ALA C 1 368 ? 198.031 231.031 243.520 1.00 7.27 368 ALA D C 1
ATOM 12590 O O . ALA C 1 368 ? 198.556 231.905 244.218 1.00 8.36 368 ALA D O 1
ATOM 12592 N N . ASN C 1 369 ? 198.673 230.451 242.505 1.00 7.20 369 ASN D N 1
ATOM 12593 C CA . ASN C 1 369 ? 200.027 230.862 242.149 1.00 7.47 369 ASN D CA 1
ATOM 12594 C C . ASN C 1 369 ? 200.058 232.300 241.645 1.00 8.33 369 ASN D C 1
ATOM 12595 O O . ASN C 1 369 ? 200.983 233.055 241.964 1.00 8.27 369 ASN D O 1
ATOM 12600 N N . THR C 1 370 ? 199.061 232.693 240.849 1.00 9.80 370 THR D N 1
ATOM 12601 C CA . THR C 1 370 ? 198.990 234.076 240.383 1.00 6.94 370 THR D CA 1
ATOM 12602 C C . THR C 1 370 ? 198.818 235.042 241.550 1.00 4.91 370 THR D C 1
ATOM 12603 O O . THR C 1 370 ? 199.474 236.091 241.605 1.00 6.32 370 THR D O 1
ATOM 12607 N N . VAL C 1 371 ? 197.948 234.696 242.502 1.00 4.00 371 VAL D N 1
ATOM 12608 C CA . VAL C 1 371 ? 197.753 235.537 243.680 1.00 3.06 371 VAL D CA 1
ATOM 12609 C C . VAL C 1 371 ? 199.038 235.619 244.495 1.00 3.69 371 VAL D C 1
ATOM 12610 O O . VAL C 1 371 ? 199.406 236.687 244.998 1.00 4.70 371 VAL D O 1
ATOM 12614 N N . LEU C 1 372 ? 199.742 234.493 244.635 1.00 4.80 372 LEU D N 1
ATOM 12615 C CA . LEU C 1 372 ? 201.005 234.485 245.367 1.00 4.04 372 LEU D CA 1
ATOM 12616 C C . LEU C 1 372 ? 202.038 235.380 244.697 1.00 4.39 372 LEU D C 1
ATOM 12617 O O . LEU C 1 372 ? 202.766 236.116 245.372 1.00 4.14 372 LEU D O 1
ATOM 12622 N N . SER C 1 373 ? 202.124 235.321 243.367 1.00 4.30 373 SER D N 1
ATOM 12623 C CA . SER C 1 373 ? 203.068 236.168 242.646 1.00 3.68 373 SER D CA 1
ATOM 12624 C C . SER C 1 373 ? 202.711 237.641 242.795 1.00 4.49 373 SER D C 1
ATOM 12625 O O . SER C 1 373 ? 203.598 238.491 242.940 1.00 6.34 373 SER D O 1
ATOM 12628 N N . ILE C 1 374 ? 201.417 237.965 242.755 1.00 4.37 374 ILE D N 1
ATOM 12629 C CA . ILE C 1 374 ? 200.998 239.356 242.898 1.00 3.27 374 ILE D CA 1
ATOM 12630 C C . ILE C 1 374 ? 201.306 239.872 244.299 1.00 3.67 374 ILE D C 1
ATOM 12631 O O . ILE C 1 374 ? 201.803 240.992 244.466 1.00 5.85 374 ILE D O 1
ATOM 12636 N N . LEU C 1 375 ? 201.025 239.067 245.327 1.00 3.56 375 LEU D N 1
ATOM 12637 C CA . LEU C 1 375 ? 201.255 239.498 246.701 1.00 3.12 375 LEU D CA 1
ATOM 12638 C C . LEU C 1 375 ? 202.734 239.670 247.022 1.00 4.75 375 LEU D C 1
ATOM 12639 O O . LEU C 1 375 ? 203.068 240.388 247.970 1.00 5.90 375 LEU D O 1
ATOM 12644 N N . ALA C 1 376 ? 203.622 239.033 246.260 1.00 6.01 376 ALA D N 1
ATOM 12645 C CA . ALA C 1 376 ? 205.057 239.098 246.500 1.00 5.73 376 ALA D CA 1
ATOM 12646 C C . ALA C 1 376 ? 205.749 240.133 245.622 1.00 8.16 376 ALA D C 1
ATOM 12647 O O . ALA C 1 376 ? 206.975 240.089 245.472 1.00 12.35 376 ALA D O 1
ATOM 12649 N N . VAL C 1 377 ? 204.989 241.059 245.035 1.00 7.56 377 VAL D N 1
ATOM 12650 C CA . VAL C 1 377 ? 205.576 242.074 244.170 1.00 8.84 377 VAL D CA 1
ATOM 12651 C C . VAL C 1 377 ? 206.438 243.023 244.997 1.00 11.60 377 VAL D C 1
ATOM 12652 O O . VAL C 1 377 ? 206.241 243.189 246.209 1.00 11.08 377 VAL D O 1
ATOM 12656 N N . ASP C 1 378 ? 207.419 243.643 244.337 1.00 13.10 378 ASP D N 1
ATOM 12657 C CA . ASP C 1 378 ? 208.339 244.572 244.994 1.00 12.83 378 ASP D CA 1
ATOM 12658 C C . ASP C 1 378 ? 207.716 245.968 245.021 1.00 12.84 378 ASP D C 1
ATOM 12659 O O . ASP C 1 378 ? 208.088 246.878 244.278 1.00 18.07 378 ASP D O 1
ATOM 12664 N N . TYR C 1 379 ? 206.738 246.122 245.907 1.00 10.47 379 TYR D N 1
ATOM 12665 C CA . TYR C 1 379 ? 206.006 247.363 246.090 1.00 8.29 379 TYR D CA 1
ATOM 12666 C C . TYR C 1 379 ? 205.670 247.509 247.566 1.00 9.80 379 TYR D C 1
ATOM 12667 O O . TYR C 1 379 ? 205.609 246.507 248.289 1.00 14.89 379 TYR D O 1
ATOM 12676 N N . PRO C 1 380 ? 205.470 248.736 248.047 1.00 9.13 380 PRO D N 1
ATOM 12677 C CA . PRO C 1 380 ? 205.022 248.912 249.433 1.00 9.04 380 PRO D CA 1
ATOM 12678 C C . PRO C 1 380 ? 203.702 248.196 249.678 1.00 10.18 380 PRO D C 1
ATOM 12679 O O . PRO C 1 380 ? 202.812 248.186 248.826 1.00 11.99 380 PRO D O 1
ATOM 12683 N N . VAL C 1 381 ? 203.585 247.590 250.861 1.00 8.62 381 VAL D N 1
ATOM 12684 C CA . VAL C 1 381 ? 202.415 246.773 251.167 1.00 8.39 381 VAL D CA 1
ATOM 12685 C C . VAL C 1 381 ? 201.160 247.634 251.252 1.00 12.03 381 VAL D C 1
ATOM 12686 O O . VAL C 1 381 ? 200.068 247.200 250.867 1.00 14.63 381 VAL D O 1
ATOM 12690 N N . ASP C 1 382 ? 201.288 248.859 251.758 1.00 11.21 382 ASP D N 1
ATOM 12691 C CA . ASP C 1 382 ? 200.138 249.743 251.893 1.00 10.37 382 ASP D CA 1
ATOM 12692 C C . ASP C 1 382 ? 199.776 250.455 250.596 1.00 9.13 382 ASP D C 1
ATOM 12693 O O . ASP C 1 382 ? 198.736 251.120 250.546 1.00 9.53 382 ASP D O 1
ATOM 12698 N N . LYS C 1 383 ? 200.596 250.333 249.554 1.00 8.70 383 LYS D N 1
ATOM 12699 C CA . LYS C 1 383 ? 200.349 251.000 248.282 1.00 8.61 383 LYS D CA 1
ATOM 12700 C C . LYS C 1 383 ? 199.903 250.041 247.186 1.00 8.73 383 LYS D C 1
ATOM 12701 O O . LYS C 1 383 ? 199.794 250.453 246.027 1.00 11.12 383 LYS D O 1
ATOM 12707 N N . VAL C 1 384 ? 199.648 248.777 247.514 1.00 8.82 384 VAL D N 1
ATOM 12708 C CA . VAL C 1 384 ? 199.216 247.792 246.529 1.00 7.82 384 VAL D CA 1
ATOM 12709 C C . VAL C 1 384 ? 198.077 246.969 247.117 1.00 7.31 384 VAL D C 1
ATOM 12710 O O . VAL C 1 384 ? 198.101 246.601 248.297 1.00 8.83 384 VAL D O 1
ATOM 12714 N N . ALA C 1 385 ? 197.062 246.707 246.296 1.00 6.27 385 ALA D N 1
ATOM 12715 C CA . ALA C 1 385 ? 195.936 245.873 246.685 1.00 4.20 385 ALA D CA 1
ATOM 12716 C C . ALA C 1 385 ? 195.618 244.909 245.553 1.00 4.17 385 ALA D C 1
ATOM 12717 O O . ALA C 1 385 ? 195.865 245.203 244.381 1.00 6.53 385 ALA D O 1
ATOM 12719 N N . CYS C 1 386 ? 195.072 243.750 245.916 1.00 2.94 386 CYS D N 1
ATOM 12720 C CA . CYS C 1 386 ? 194.736 242.702 244.962 1.00 3.09 386 CYS D CA 1
ATOM 12721 C C . CYS C 1 386 ? 193.259 242.359 245.086 1.00 3.70 386 CYS D C 1
ATOM 12722 O O . CYS C 1 386 ? 192.750 242.180 246.197 1.00 4.96 386 CYS D O 1
ATOM 12725 N N . TYR C 1 387 ? 192.578 242.265 243.947 1.00 3.30 387 TYR D N 1
ATOM 12726 C CA . TYR C 1 387 ? 191.161 241.945 243.883 1.00 3.14 387 TYR D CA 1
ATOM 12727 C C . TYR C 1 387 ? 190.964 240.708 243.022 1.00 4.09 387 TYR D C 1
ATOM 12728 O O . TYR C 1 387 ? 191.588 240.573 241.965 1.00 7.02 387 TYR D O 1
ATOM 12737 N N . VAL C 1 388 ? 190.104 239.806 243.484 1.00 3.11 388 VAL D N 1
ATOM 12738 C CA . VAL C 1 388 ? 189.779 238.579 242.768 1.00 5.11 388 VAL D CA 1
ATOM 12739 C C . VAL C 1 388 ? 188.275 238.552 242.548 1.00 8.71 388 VAL D C 1
ATOM 12740 O O . VAL C 1 388 ? 187.499 238.628 243.509 1.00 8.10 388 VAL D O 1
ATOM 12744 N N . SER C 1 389 ? 187.865 238.443 241.288 1.00 9.91 389 SER D N 1
ATOM 12745 C CA . SER C 1 389 ? 186.461 238.360 240.917 1.00 10.33 389 SER D CA 1
ATOM 12746 C C . SER C 1 389 ? 186.136 236.926 240.529 1.00 17.54 389 SER D C 1
ATOM 12747 O O . SER C 1 389 ? 186.870 236.307 239.752 1.00 23.34 389 SER D O 1
ATOM 12750 N N . ASP C 1 390 ? 185.049 236.400 241.085 1.00 18.83 390 ASP D N 1
ATOM 12751 C CA . ASP C 1 390 ? 184.609 235.029 240.839 1.00 18.97 390 ASP D CA 1
ATOM 12752 C C . ASP C 1 390 ? 183.201 235.086 240.255 1.00 22.74 390 ASP D C 1
ATOM 12753 O O . ASP C 1 390 ? 182.230 235.319 240.981 1.00 24.71 390 ASP D O 1
ATOM 12758 N N . ASP C 1 391 ? 183.094 234.878 238.942 1.00 22.24 391 ASP D N 1
ATOM 12759 C CA . ASP C 1 391 ? 181.786 234.905 238.297 1.00 23.53 391 ASP D CA 1
ATOM 12760 C C . ASP C 1 391 ? 180.943 233.695 238.681 1.00 29.22 391 ASP D C 1
ATOM 12761 O O . ASP C 1 391 ? 179.711 233.791 238.727 1.00 29.86 391 ASP D O 1
ATOM 12766 N N . GLY C 1 392 ? 181.579 232.557 238.955 1.00 29.04 392 GLY D N 1
ATOM 12767 C CA . GLY C 1 392 ? 180.849 231.361 239.331 1.00 22.42 392 GLY D CA 1
ATOM 12768 C C . GLY C 1 392 ? 180.362 231.321 240.762 1.00 20.85 392 GLY D C 1
ATOM 12769 O O . GLY C 1 392 ? 179.498 230.498 241.079 1.00 27.01 392 GLY D O 1
ATOM 12770 N N . ALA C 1 393 ? 180.892 232.190 241.625 1.00 18.81 393 ALA D N 1
ATOM 12771 C CA . ALA C 1 393 ? 180.491 232.259 243.032 1.00 15.78 393 ALA D CA 1
ATOM 12772 C C . ALA C 1 393 ? 180.624 230.902 243.718 1.00 16.95 393 ALA D C 1
ATOM 12773 O O . ALA C 1 393 ? 179.756 230.481 244.485 1.00 20.31 393 ALA D O 1
ATOM 12775 N N . ALA C 1 394 ? 181.725 230.211 243.439 1.00 16.51 394 ALA D N 1
ATOM 12776 C CA . ALA C 1 394 ? 181.972 228.890 243.999 1.00 14.67 394 ALA D CA 1
ATOM 12777 C C . ALA C 1 394 ? 182.765 228.998 245.294 1.00 14.58 394 ALA D C 1
ATOM 12778 O O . ALA C 1 394 ? 183.697 229.800 245.402 1.00 17.58 394 ALA D O 1
ATOM 12780 N N . MET C 1 395 ? 182.386 228.181 246.281 1.00 15.07 395 MET D N 1
ATOM 12781 C CA . MET C 1 395 ? 183.110 228.155 247.548 1.00 12.68 395 MET D CA 1
ATOM 12782 C C . MET C 1 395 ? 184.520 227.605 247.395 1.00 12.58 395 MET D C 1
ATOM 12783 O O . MET C 1 395 ? 185.374 227.878 248.247 1.00 15.13 395 MET D O 1
ATOM 12788 N N . LEU C 1 396 ? 184.777 226.831 246.338 1.00 10.89 396 LEU D N 1
ATOM 12789 C CA . LEU C 1 396 ? 186.118 226.302 246.117 1.00 9.24 396 LEU D CA 1
ATOM 12790 C C . LEU C 1 396 ? 187.124 227.428 245.931 1.00 10.68 396 LEU D C 1
ATOM 12791 O O . LEU C 1 396 ? 188.228 227.379 246.485 1.00 10.60 396 LEU D O 1
ATOM 12796 N N . THR C 1 397 ? 186.757 228.456 245.163 1.00 10.27 397 THR D N 1
ATOM 12797 C CA . THR C 1 397 ? 187.643 229.603 244.985 1.00 7.26 397 THR D CA 1
ATOM 12798 C C . THR C 1 397 ? 187.873 230.333 246.302 1.00 7.49 397 THR D C 1
ATOM 12799 O O . THR C 1 397 ? 188.990 230.777 246.585 1.00 10.80 397 THR D O 1
ATOM 12803 N N . PHE C 1 398 ? 186.829 230.463 247.122 1.00 6.38 398 PHE D N 1
ATOM 12804 C CA . PHE C 1 398 ? 186.967 231.136 248.412 1.00 6.26 398 PHE D CA 1
ATOM 12805 C C . PHE C 1 398 ? 187.939 230.391 249.322 1.00 8.24 398 PHE D C 1
ATOM 12806 O O . PHE C 1 398 ? 188.844 230.993 249.919 1.00 10.06 398 PHE D O 1
ATOM 12814 N N . GLU C 1 399 ? 187.773 229.071 249.431 1.00 9.55 399 GLU D N 1
ATOM 12815 C CA . GLU C 1 399 ? 188.664 228.281 250.275 1.00 7.69 399 GLU D CA 1
ATOM 12816 C C . GLU C 1 399 ? 190.085 228.268 249.723 1.00 6.91 399 GLU D C 1
ATOM 12817 O O . GLU C 1 399 ? 191.057 228.324 250.489 1.00 7.57 399 GLU D O 1
ATOM 12823 N N . ALA C 1 400 ? 190.226 228.197 248.397 1.00 5.15 400 ALA D N 1
ATOM 12824 C CA . ALA C 1 400 ? 191.549 228.247 247.789 1.00 5.08 400 ALA D CA 1
ATOM 12825 C C . ALA C 1 400 ? 192.230 229.581 248.059 1.00 7.99 400 ALA D C 1
ATOM 12826 O O . ALA C 1 400 ? 193.436 229.626 248.310 1.00 9.33 400 ALA D O 1
ATOM 12828 N N . LEU C 1 401 ? 191.473 230.680 248.013 1.00 8.06 401 LEU D N 1
ATOM 12829 C CA . LEU C 1 401 ? 192.047 231.988 248.314 1.00 5.25 401 LEU D CA 1
ATOM 12830 C C . LEU C 1 401 ? 192.461 232.090 249.776 1.00 6.90 401 LEU D C 1
ATOM 12831 O O . LEU C 1 401 ? 193.500 232.682 250.092 1.00 11.14 401 LEU D O 1
ATOM 12836 N N . SER C 1 402 ? 191.659 231.530 250.684 1.00 6.37 402 SER D N 1
ATOM 12837 C CA . SER C 1 402 ? 192.040 231.536 252.095 1.00 6.60 402 SER D CA 1
ATOM 12838 C C . SER C 1 402 ? 193.332 230.753 252.316 1.00 9.25 402 SER D C 1
ATOM 12839 O O . SER C 1 402 ? 194.247 231.217 253.010 1.00 14.01 402 SER D O 1
ATOM 12842 N N . GLU C 1 403 ? 193.430 229.566 251.711 1.00 10.29 403 GLU D N 1
ATOM 12843 C CA . GLU C 1 403 ? 194.657 228.780 251.821 1.00 9.24 403 GLU D CA 1
ATOM 12844 C C . GLU C 1 403 ? 195.834 229.501 251.174 1.00 8.31 403 GLU D C 1
ATOM 12845 O O . GLU C 1 403 ? 196.966 229.429 251.668 1.00 11.86 403 GLU D O 1
ATOM 12851 N N . THR C 1 404 ? 195.585 230.195 250.062 1.00 6.23 404 THR D N 1
ATOM 12852 C CA . THR C 1 404 ? 196.642 230.937 249.386 1.00 5.28 404 THR D CA 1
ATOM 12853 C C . THR C 1 404 ? 197.169 232.064 250.259 1.00 6.27 404 THR D C 1
ATOM 12854 O O . THR C 1 404 ? 198.377 232.302 250.308 1.00 8.53 404 THR D O 1
ATOM 12858 N N . SER C 1 405 ? 196.277 232.777 250.949 1.00 6.55 405 SER D N 1
ATOM 12859 C CA . SER C 1 405 ? 196.724 233.811 251.878 1.00 7.06 405 SER D CA 1
ATOM 12860 C C . SER C 1 405 ? 197.512 233.205 253.033 1.00 8.08 405 SER D C 1
ATOM 12861 O O . SER C 1 405 ? 198.547 233.748 253.449 1.00 12.99 405 SER D O 1
ATOM 12864 N N . GLU C 1 406 ? 197.042 232.068 253.556 1.00 7.35 406 GLU D N 1
ATOM 12865 C CA . GLU C 1 406 ? 197.746 231.419 254.658 1.00 8.31 406 GLU D CA 1
ATOM 12866 C C . GLU C 1 406 ? 199.154 231.003 254.245 1.00 9.59 406 GLU D C 1
ATOM 12867 O O . GLU C 1 406 ? 200.100 231.120 255.033 1.00 9.22 406 GLU D O 1
ATOM 12873 N N . PHE C 1 407 ? 199.313 230.507 253.016 1.00 9.20 407 PHE D N 1
ATOM 12874 C CA . PHE C 1 407 ? 200.642 230.152 252.529 1.00 5.42 407 PHE D CA 1
ATOM 12875 C C . PHE C 1 407 ? 201.478 231.377 252.179 1.00 6.09 407 PHE D C 1
ATOM 12876 O O . PHE C 1 407 ? 202.701 231.357 252.355 1.00 9.88 407 PHE D O 1
ATOM 12884 N N . ALA C 1 408 ? 200.848 232.440 251.674 1.00 6.25 408 ALA D N 1
ATOM 12885 C CA . ALA C 1 408 ? 201.579 233.664 251.371 1.00 4.98 408 ALA D CA 1
ATOM 12886 C C . ALA C 1 408 ? 202.180 234.266 252.626 1.00 5.40 408 ALA D C 1
ATOM 12887 O O . ALA C 1 408 ? 203.261 234.864 252.565 1.00 6.48 408 ALA D O 1
ATOM 12889 N N . ARG C 1 409 ? 201.497 234.100 253.764 1.00 6.47 409 ARG D N 1
ATOM 12890 C CA . ARG C 1 409 ? 202.036 234.531 255.052 1.00 7.62 409 ARG D CA 1
ATOM 12891 C C . ARG C 1 409 ? 203.487 234.106 255.244 1.00 9.69 409 ARG D C 1
ATOM 12892 O O . ARG C 1 409 ? 204.274 234.840 255.851 1.00 16.35 409 ARG D O 1
ATOM 12900 N N . LYS C 1 410 ? 203.861 232.930 254.739 1.00 8.23 410 LYS D N 1
ATOM 12901 C CA . LYS C 1 410 ? 205.236 232.446 254.795 1.00 7.01 410 LYS D CA 1
ATOM 12902 C C . LYS C 1 410 ? 206.002 232.682 253.501 1.00 6.35 410 LYS D C 1
ATOM 12903 O O . LYS C 1 410 ? 207.211 232.926 253.538 1.00 8.00 410 LYS D O 1
ATOM 12909 N N . TRP C 1 411 ? 205.321 232.603 252.356 1.00 5.60 411 TRP D N 1
ATOM 12910 C CA . TRP C 1 411 ? 206.001 232.707 251.068 1.00 3.21 411 TRP D CA 1
ATOM 12911 C C . TRP C 1 411 ? 206.580 234.099 250.840 1.00 5.31 411 TRP D C 1
ATOM 12912 O O . TRP C 1 411 ? 207.706 234.230 250.346 1.00 7.06 411 TRP D O 1
ATOM 12923 N N . VAL C 1 412 ? 205.827 235.149 251.181 1.00 6.31 412 VAL D N 1
ATOM 12924 C CA . VAL C 1 412 ? 206.252 236.510 250.835 1.00 4.88 412 VAL D CA 1
ATOM 12925 C C . VAL C 1 412 ? 207.559 236.909 251.514 1.00 6.25 412 VAL D C 1
ATOM 12926 O O . VAL C 1 412 ? 208.455 237.423 250.822 1.00 7.16 412 VAL D O 1
ATOM 12930 N N . PRO C 1 413 ? 207.737 236.733 252.833 1.00 7.32 413 PRO D N 1
ATOM 12931 C CA . PRO C 1 413 ? 209.024 237.126 253.436 1.00 8.18 413 PRO D CA 1
ATOM 12932 C C . PRO C 1 413 ? 210.217 236.393 252.849 1.00 8.17 413 PRO D C 1
ATOM 12933 O O . PRO C 1 413 ? 211.288 236.992 252.699 1.00 11.10 413 PRO D O 1
ATOM 12937 N N . PHE C 1 414 ? 210.059 235.114 252.503 1.00 7.15 414 PHE D N 1
ATOM 12938 C CA . PHE C 1 414 ? 211.160 234.357 251.914 1.00 5.51 414 PHE D CA 1
ATOM 12939 C C . PHE C 1 414 ? 211.609 234.977 250.596 1.00 6.49 414 PHE D C 1
ATOM 12940 O O . PHE C 1 414 ? 212.804 235.219 250.382 1.00 8.29 414 PHE D O 1
ATOM 12948 N N . CYS C 1 415 ? 210.654 235.254 249.705 1.00 6.86 415 CYS D N 1
ATOM 12949 C CA . CYS C 1 415 ? 210.988 235.849 248.416 1.00 7.10 415 CYS D CA 1
ATOM 12950 C C . CYS C 1 415 ? 211.572 237.244 248.582 1.00 9.36 415 CYS D C 1
ATOM 12951 O O . CYS C 1 415 ? 212.534 237.607 247.895 1.00 10.21 415 CYS D O 1
ATOM 12954 N N . LYS C 1 416 ? 211.002 238.045 249.486 1.00 9.25 416 LYS D N 1
ATOM 12955 C CA . LYS C 1 416 ? 211.507 239.401 249.669 1.00 7.55 416 LYS D CA 1
ATOM 12956 C C . LYS C 1 416 ? 212.913 239.407 250.255 1.00 8.24 416 LYS D C 1
ATOM 12957 O O . LYS C 1 416 ? 213.724 240.271 249.904 1.00 11.09 416 LYS D O 1
ATOM 12963 N N . LYS C 1 417 ? 213.222 238.459 251.142 1.00 9.19 417 LYS D N 1
ATOM 12964 C CA . LYS C 1 417 ? 214.551 238.396 251.738 1.00 9.22 417 LYS D CA 1
ATOM 12965 C C . LYS C 1 417 ? 215.590 237.859 250.761 1.00 8.10 417 LYS D C 1
ATOM 12966 O O . LYS C 1 417 ? 216.703 238.391 250.684 1.00 8.68 417 LYS D O 1
ATOM 12972 N N . PHE C 1 418 ? 215.254 236.813 250.006 1.00 8.17 418 PHE D N 1
ATOM 12973 C CA . PHE C 1 418 ? 216.230 236.132 249.166 1.00 8.76 418 PHE D CA 1
ATOM 12974 C C . PHE C 1 418 ? 216.178 236.561 247.705 1.00 10.68 418 PHE D C 1
ATOM 12975 O O . PHE C 1 418 ? 216.899 235.988 246.882 1.00 13.34 418 PHE D O 1
ATOM 12983 N N . CYS C 1 419 ? 215.354 237.554 247.367 1.00 12.83 419 CYS D N 1
ATOM 12984 C CA . CYS C 1 419 ? 215.249 238.069 246.000 1.00 13.15 419 CYS D CA 1
ATOM 12985 C C . CYS C 1 419 ? 214.935 236.949 245.010 1.00 14.66 419 CYS D C 1
ATOM 12986 O O . CYS C 1 419 ? 215.574 236.805 243.966 1.00 15.02 419 CYS D O 1
ATOM 12989 N N . ILE C 1 420 ? 213.933 236.145 245.352 1.00 13.92 420 ILE D N 1
ATOM 12990 C CA . ILE C 1 420 ? 213.556 234.994 244.540 1.00 10.11 420 ILE D CA 1
ATOM 12991 C C . ILE C 1 420 ? 212.809 235.472 243.302 1.00 11.49 420 ILE D C 1
ATOM 12992 O O . ILE C 1 420 ? 211.880 236.283 243.396 1.00 15.13 420 ILE D O 1
ATOM 12997 N N . GLU C 1 421 ? 213.219 234.972 242.134 1.00 9.67 421 GLU D N 1
ATOM 12998 C CA . GLU C 1 421 ? 212.562 235.276 240.871 1.00 12.50 421 GLU D CA 1
ATOM 12999 C C . GLU C 1 421 ? 212.431 233.972 240.091 1.00 15.25 421 GLU D C 1
ATOM 13000 O O . GLU C 1 421 ? 213.438 233.265 239.901 1.00 17.33 421 GLU D O 1
ATOM 13006 N N . PRO C 1 422 ? 211.226 233.618 239.625 1.00 13.88 422 PRO D N 1
ATOM 13007 C CA . PRO C 1 422 ? 209.951 234.331 239.776 1.00 11.25 422 PRO D CA 1
ATOM 13008 C C . PRO C 1 422 ? 209.320 234.111 241.145 1.00 12.38 422 PRO D C 1
ATOM 13009 O O . PRO C 1 422 ? 209.704 233.204 241.877 1.00 13.39 422 PRO D O 1
ATOM 13013 N N . ARG C 1 423 ? 208.340 234.936 241.515 1.00 11.55 423 ARG D N 1
ATOM 13014 C CA . ARG C 1 423 ? 207.695 234.823 242.815 1.00 7.69 423 ARG D CA 1
ATOM 13015 C C . ARG C 1 423 ? 206.658 233.709 242.875 1.00 8.36 423 ARG D C 1
ATOM 13016 O O . ARG C 1 423 ? 206.212 233.362 243.974 1.00 8.40 423 ARG D O 1
ATOM 13024 N N . ALA C 1 424 ? 206.264 233.146 241.739 1.00 7.00 424 ALA D N 1
ATOM 13025 C CA . ALA C 1 424 ? 205.305 232.049 241.733 1.00 7.23 424 ALA D CA 1
ATOM 13026 C C . ALA C 1 424 ? 205.998 230.760 242.158 1.00 11.60 424 ALA D C 1
ATOM 13027 O O . ALA C 1 424 ? 206.988 230.368 241.531 1.00 17.82 424 ALA D O 1
ATOM 13029 N N . PRO C 1 425 ? 205.526 230.083 243.210 1.00 9.77 425 PRO D N 1
ATOM 13030 C CA . PRO C 1 425 ? 206.249 228.893 243.695 1.00 9.26 425 PRO D CA 1
ATOM 13031 C C . PRO C 1 425 ? 206.361 227.776 242.672 1.00 11.36 425 PRO D C 1
ATOM 13032 O O . PRO C 1 425 ? 207.406 227.117 242.597 1.00 14.77 425 PRO D O 1
ATOM 13036 N N . GLU C 1 426 ? 205.315 227.546 241.874 1.00 13.49 426 GLU D N 1
ATOM 13037 C CA . GLU C 1 426 ? 205.315 226.403 240.966 1.00 14.09 426 GLU D CA 1
ATOM 13038 C C . GLU C 1 426 ? 206.387 226.545 239.894 1.00 17.17 426 GLU D C 1
ATOM 13039 O O . GLU C 1 426 ? 207.138 225.601 239.624 1.00 18.57 426 GLU D O 1
ATOM 13045 N N . TRP C 1 427 ? 206.475 227.720 239.269 1.00 16.77 427 TRP D N 1
ATOM 13046 C CA . TRP C 1 427 ? 207.486 227.933 238.241 1.00 18.08 427 TRP D CA 1
ATOM 13047 C C . TRP C 1 427 ? 208.876 228.132 238.831 1.00 17.48 427 TRP D C 1
ATOM 13048 O O . TRP C 1 427 ? 209.872 227.846 238.157 1.00 20.40 427 TRP D O 1
ATOM 13059 N N . TYR C 1 428 ? 208.972 228.621 240.068 1.00 13.65 428 TYR D N 1
ATOM 13060 C CA . TYR C 1 428 ? 210.283 228.774 240.691 1.00 11.96 428 TYR D CA 1
ATOM 13061 C C . TYR C 1 428 ? 210.888 227.418 241.034 1.00 13.98 428 TYR D C 1
ATOM 13062 O O . TYR C 1 428 ? 212.066 227.165 240.756 1.00 20.35 428 TYR D O 1
ATOM 13071 N N . PHE C 1 429 ? 210.098 226.532 241.641 1.00 11.81 429 PHE D N 1
ATOM 13072 C CA . PHE C 1 429 ? 210.608 225.233 242.057 1.00 8.91 429 PHE D CA 1
ATOM 13073 C C . PHE C 1 429 ? 210.752 224.248 240.905 1.00 12.76 429 PHE D C 1
ATOM 13074 O O . PHE C 1 429 ? 211.367 223.193 241.091 1.00 15.52 429 PHE D O 1
ATOM 13082 N N . ALA C 1 430 ? 210.206 224.558 239.732 1.00 15.23 430 ALA D N 1
ATOM 13083 C CA . ALA C 1 430 ? 210.323 223.699 238.563 1.00 17.03 430 ALA D CA 1
ATOM 13084 C C . ALA C 1 430 ? 211.364 224.199 237.570 1.00 18.02 430 ALA D C 1
ATOM 13085 O O . ALA C 1 430 ? 211.438 223.682 236.452 1.00 25.06 430 ALA D O 1
ATOM 13087 N N . GLN C 1 431 ? 212.164 225.191 237.951 1.00 21.19 431 GLN D N 1
ATOM 13088 C CA . GLN C 1 431 ? 213.174 225.757 237.068 1.00 28.30 431 GLN D CA 1
ATOM 13089 C C . GLN C 1 431 ? 214.415 224.874 237.063 1.00 36.94 431 GLN D C 1
ATOM 13090 O O . GLN C 1 431 ? 214.880 224.437 238.121 1.00 33.63 431 GLN D O 1
ATOM 13096 N N . LYS C 1 432 ? 214.948 224.616 235.869 1.00 45.56 432 LYS D N 1
ATOM 13097 C CA . LYS C 1 432 ? 216.161 223.821 235.729 1.00 53.51 432 LYS D CA 1
ATOM 13098 C C . LYS C 1 432 ? 217.431 224.636 235.934 1.00 56.03 432 LYS D C 1
ATOM 13099 O O . LYS C 1 432 ? 218.518 224.052 235.997 1.00 55.52 432 LYS D O 1
ATOM 13105 N N . VAL C 1 433 ? 217.320 225.962 236.036 1.00 53.12 433 VAL D N 1
ATOM 13106 C CA . VAL C 1 433 ? 218.490 226.797 236.270 1.00 47.83 433 VAL D CA 1
ATOM 13107 C C . VAL C 1 433 ? 219.022 226.550 237.677 1.00 46.76 433 VAL D C 1
ATOM 13108 O O . VAL C 1 433 ? 218.270 226.221 238.605 1.00 50.56 433 VAL D O 1
ATOM 13112 N N . ASP C 1 434 ? 220.337 226.694 237.836 1.00 40.10 434 ASP D N 1
ATOM 13113 C CA . ASP C 1 434 ? 220.959 226.529 239.143 1.00 34.07 434 ASP D CA 1
ATOM 13114 C C . ASP C 1 434 ? 220.414 227.562 240.119 1.00 32.97 434 ASP D C 1
ATOM 13115 O O . ASP C 1 434 ? 220.586 228.769 239.922 1.00 37.75 434 ASP D O 1
ATOM 13120 N N . TYR C 1 435 ? 219.754 227.085 241.174 1.00 26.29 435 TYR D N 1
ATOM 13121 C CA . TYR C 1 435 ? 219.137 227.973 242.149 1.00 20.53 435 TYR D CA 1
ATOM 13122 C C . TYR C 1 435 ? 220.134 228.561 243.138 1.00 23.18 435 TYR D C 1
ATOM 13123 O O . TYR C 1 435 ? 219.764 229.461 243.900 1.00 23.29 435 TYR D O 1
ATOM 13132 N N . LEU C 1 436 ? 221.375 228.083 243.147 1.00 23.16 436 LEU D N 1
ATOM 13133 C CA . LEU C 1 436 ? 222.406 228.615 244.026 1.00 18.19 436 LEU D CA 1
ATOM 13134 C C . LEU C 1 436 ? 223.205 229.741 243.384 1.00 20.54 436 LEU D C 1
ATOM 13135 O O . LEU C 1 436 ? 224.122 230.271 244.018 1.00 23.90 436 LEU D O 1
ATOM 13140 N N . LYS C 1 437 ? 222.881 230.114 242.149 1.00 21.27 437 LYS D N 1
ATOM 13141 C CA . LYS C 1 437 ? 223.614 231.167 241.462 1.00 20.82 437 LYS D CA 1
ATOM 13142 C C . LYS C 1 437 ? 223.262 232.530 242.044 1.00 20.86 437 LYS D C 1
ATOM 13143 O O . LYS C 1 437 ? 222.086 232.838 242.265 1.00 24.81 437 LYS D O 1
ATOM 13149 N N . ASP C 1 438 ? 224.288 233.342 242.300 1.00 17.44 438 ASP D N 1
ATOM 13150 C CA . ASP C 1 438 ? 224.147 234.717 242.778 1.00 18.25 438 ASP D CA 1
ATOM 13151 C C . ASP C 1 438 ? 223.454 234.802 244.134 1.00 19.30 438 ASP D C 1
ATOM 13152 O O . ASP C 1 438 ? 222.837 235.823 244.454 1.00 27.46 438 ASP D O 1
ATOM 13157 N N . LYS C 1 439 ? 223.541 233.752 244.944 1.00 12.72 439 LYS D N 1
ATOM 13158 C CA . LYS C 1 439 ? 222.967 233.744 246.283 1.00 11.20 439 LYS D CA 1
ATOM 13159 C C . LYS C 1 439 ? 224.085 233.863 247.310 1.00 11.83 439 LYS D C 1
ATOM 13160 O O . LYS C 1 439 ? 225.045 233.087 247.281 1.00 19.81 439 LYS D O 1
ATOM 13166 N N . VAL C 1 440 ? 223.958 234.833 248.212 1.00 9.45 440 VAL D N 1
ATOM 13167 C CA . VAL C 1 440 ? 225.008 235.113 249.181 1.00 9.71 440 VAL D CA 1
ATOM 13168 C C . VAL C 1 440 ? 224.571 234.896 250.624 1.00 10.73 440 VAL D C 1
ATOM 13169 O O . VAL C 1 440 ? 225.439 234.824 251.509 1.00 13.40 440 VAL D O 1
ATOM 13173 N N . ASP C 1 441 ? 223.276 234.794 250.908 1.00 11.16 441 ASP D N 1
ATOM 13174 C CA . ASP C 1 441 ? 222.828 234.621 252.283 1.00 12.02 441 ASP D CA 1
ATOM 13175 C C . ASP C 1 441 ? 223.204 233.237 252.800 1.00 15.18 441 ASP D C 1
ATOM 13176 O O . ASP C 1 441 ? 223.072 232.234 252.094 1.00 19.94 441 ASP D O 1
ATOM 13181 N N . ALA C 1 442 ? 223.667 233.189 254.051 1.00 11.30 442 ALA D N 1
ATOM 13182 C CA . ALA C 1 442 ? 224.180 231.946 254.615 1.00 12.36 442 ALA D CA 1
ATOM 13183 C C . ALA C 1 442 ? 223.082 230.939 254.933 1.00 17.59 442 ALA D C 1
ATOM 13184 O O . ALA C 1 442 ? 223.377 229.748 255.072 1.00 19.39 442 ALA D O 1
ATOM 13186 N N . THR C 1 443 ? 221.830 231.382 255.050 1.00 15.72 443 THR D N 1
ATOM 13187 C CA . THR C 1 443 ? 220.723 230.512 255.425 1.00 12.23 443 THR D CA 1
ATOM 13188 C C . THR C 1 443 ? 219.813 230.184 254.246 1.00 11.22 443 THR D C 1
ATOM 13189 O O . THR C 1 443 ? 218.618 229.944 254.440 1.00 15.75 443 THR D O 1
ATOM 13193 N N . PHE C 1 444 ? 220.352 230.168 253.027 1.00 9.46 444 PHE D N 1
ATOM 13194 C CA . PHE C 1 444 ? 219.508 229.963 251.854 1.00 7.81 444 PHE D CA 1
ATOM 13195 C C . PHE C 1 444 ? 219.041 228.516 251.738 1.00 11.18 444 PHE D C 1
ATOM 13196 O O . PHE C 1 444 ? 217.870 228.262 251.437 1.00 18.56 444 PHE D O 1
ATOM 13204 N N . ILE C 1 445 ? 219.937 227.555 251.977 1.00 9.43 445 ILE D N 1
ATOM 13205 C CA . ILE C 1 445 ? 219.631 226.156 251.683 1.00 10.23 445 ILE D CA 1
ATOM 13206 C C . ILE C 1 445 ? 218.536 225.632 252.607 1.00 13.09 445 ILE D C 1
ATOM 13207 O O . ILE C 1 445 ? 217.557 225.025 252.154 1.00 16.67 445 ILE D O 1
ATOM 13212 N N . ARG C 1 446 ? 218.687 225.856 253.914 1.00 11.55 446 ARG D N 1
ATOM 13213 C CA . ARG C 1 446 ? 217.731 225.315 254.876 1.00 12.95 446 ARG D CA 1
ATOM 13214 C C . ARG C 1 446 ? 216.351 225.934 254.689 1.00 17.15 446 ARG D C 1
ATOM 13215 O O . ARG C 1 446 ? 215.332 225.230 254.683 1.00 19.56 446 ARG D O 1
ATOM 13223 N N . GLU C 1 447 ? 216.301 227.258 254.528 1.00 13.07 447 GLU D N 1
ATOM 13224 C CA . GLU C 1 447 ? 215.022 227.929 254.340 1.00 10.72 447 GLU D CA 1
ATOM 13225 C C . GLU C 1 447 ? 214.377 227.525 253.021 1.00 12.16 447 GLU D C 1
ATOM 13226 O O . GLU C 1 447 ? 213.152 227.382 252.945 1.00 17.85 447 GLU D O 1
ATOM 13232 N N . ARG C 1 448 ? 215.181 227.331 251.973 1.00 7.77 448 ARG D N 1
ATOM 13233 C CA . ARG C 1 448 ? 214.627 226.881 250.701 1.00 7.55 448 ARG D CA 1
ATOM 13234 C C . ARG C 1 448 ? 214.039 225.481 250.817 1.00 12.11 448 ARG D C 1
ATOM 13235 O O . ARG C 1 448 ? 212.959 225.212 250.281 1.00 15.67 448 ARG D O 1
ATOM 13243 N N . ARG C 1 449 ? 214.731 224.574 251.513 1.00 10.81 449 ARG D N 1
ATOM 13244 C CA . ARG C 1 449 ? 214.185 223.235 251.720 1.00 8.82 449 ARG D CA 1
ATOM 13245 C C . ARG C 1 449 ? 212.876 223.293 252.499 1.00 11.18 449 ARG D C 1
ATOM 13246 O O . ARG C 1 449 ? 211.891 222.628 252.144 1.00 16.05 449 ARG D O 1
ATOM 13254 N N . ALA C 1 450 ? 212.850 224.091 253.570 1.00 9.00 450 ALA D N 1
ATOM 13255 C CA . ALA C 1 450 ? 211.641 224.198 254.379 1.00 8.88 450 ALA D CA 1
ATOM 13256 C C . ALA C 1 450 ? 210.482 224.764 253.569 1.00 10.84 450 ALA D C 1
ATOM 13257 O O . ALA C 1 450 ? 209.354 224.262 253.649 1.00 16.46 450 ALA D O 1
ATOM 13259 N N . ILE C 1 451 ? 210.742 225.802 252.770 1.00 7.60 451 ILE D N 1
ATOM 13260 C CA . ILE C 1 451 ? 209.669 226.412 251.995 1.00 8.76 451 ILE D CA 1
ATOM 13261 C C . ILE C 1 451 ? 209.215 225.485 250.873 1.00 9.37 451 ILE D C 1
ATOM 13262 O O . ILE C 1 451 ? 208.035 225.483 250.509 1.00 13.90 451 ILE D O 1
ATOM 13267 N N . LYS C 1 452 ? 210.118 224.668 250.323 1.00 7.51 452 LYS D N 1
ATOM 13268 C CA . LYS C 1 452 ? 209.704 223.695 249.316 1.00 9.15 452 LYS D CA 1
ATOM 13269 C C . LYS C 1 452 ? 208.791 222.635 249.919 1.00 9.68 452 LYS D C 1
ATOM 13270 O O . LYS C 1 452 ? 207.771 222.269 249.320 1.00 10.84 452 LYS D O 1
ATOM 13276 N N . ARG C 1 453 ? 209.137 222.134 251.107 1.00 8.28 453 ARG D N 1
ATOM 13277 C CA . ARG C 1 453 ? 208.266 221.168 251.771 1.00 8.23 453 ARG D CA 1
ATOM 13278 C C . ARG C 1 453 ? 206.916 221.790 252.115 1.00 10.24 453 ARG D C 1
ATOM 13279 O O . ARG C 1 453 ? 205.865 221.151 251.954 1.00 13.37 453 ARG D O 1
ATOM 13287 N N . GLU C 1 454 ? 206.925 223.042 252.581 1.00 9.52 454 GLU D N 1
ATOM 13288 C CA . GLU C 1 454 ? 205.673 223.727 252.882 1.00 7.88 454 GLU D CA 1
ATOM 13289 C C . GLU C 1 454 ? 204.824 223.906 251.630 1.00 7.18 454 GLU D C 1
ATOM 13290 O O . GLU C 1 454 ? 203.599 223.751 251.676 1.00 9.26 454 GLU D O 1
ATOM 13296 N N . TYR C 1 455 ? 205.455 224.236 250.500 1.00 6.08 455 TYR D N 1
ATOM 13297 C CA . TYR C 1 455 ? 204.711 224.376 249.254 1.00 5.75 455 TYR D CA 1
ATOM 13298 C C . TYR C 1 455 ? 204.124 223.045 248.804 1.00 9.59 455 TYR D C 1
ATOM 13299 O O . TYR C 1 455 ? 203.011 223.003 248.269 1.00 15.00 455 TYR D O 1
ATOM 13308 N N . GLU C 1 456 ? 204.864 221.949 248.985 1.00 9.38 456 GLU D N 1
ATOM 13309 C CA . GLU C 1 456 ? 204.318 220.639 248.638 1.00 7.10 456 GLU D CA 1
ATOM 13310 C C . GLU C 1 456 ? 203.103 220.304 249.498 1.00 8.62 456 GLU D C 1
ATOM 13311 O O . GLU C 1 456 ? 202.091 219.796 248.992 1.00 11.37 456 GLU D O 1
ATOM 13317 N N . GLU C 1 457 ? 203.179 220.590 250.800 1.00 8.50 457 GLU D N 1
ATOM 13318 C CA . GLU C 1 457 ? 202.018 220.374 251.662 1.00 7.85 457 GLU D CA 1
ATOM 13319 C C . GLU C 1 457 ? 200.850 221.267 251.252 1.00 10.77 457 GLU D C 1
ATOM 13320 O O . GLU C 1 457 ? 199.687 220.848 251.307 1.00 12.72 457 GLU D O 1
ATOM 13326 N N . PHE C 1 458 ? 201.141 222.503 250.840 1.00 10.45 458 PHE D N 1
ATOM 13327 C CA . PHE C 1 458 ? 200.095 223.399 250.358 1.00 8.35 458 PHE D CA 1
ATOM 13328 C C . PHE C 1 458 ? 199.430 222.847 249.103 1.00 8.31 458 PHE D C 1
ATOM 13329 O O . PHE C 1 458 ? 198.206 222.928 248.950 1.00 10.42 458 PHE D O 1
ATOM 13337 N N . LYS C 1 459 ? 200.226 222.290 248.189 1.00 7.46 459 LYS D N 1
ATOM 13338 C CA . LYS C 1 459 ? 199.668 221.671 246.991 1.00 8.11 459 LYS D CA 1
ATOM 13339 C C . LYS C 1 459 ? 198.776 220.491 247.350 1.00 9.88 459 LYS D C 1
ATOM 13340 O O . LYS C 1 459 ? 197.713 220.299 246.749 1.00 11.43 459 LYS D O 1
ATOM 13346 N N . VAL C 1 460 ? 199.200 219.683 248.324 1.00 10.25 460 VAL D N 1
ATOM 13347 C CA . VAL C 1 460 ? 198.373 218.559 248.761 1.00 9.70 460 VAL D CA 1
ATOM 13348 C C . VAL C 1 460 ? 197.056 219.058 249.349 1.00 10.68 460 VAL D C 1
ATOM 13349 O O . VAL C 1 460 ? 195.986 218.490 249.090 1.00 12.53 460 VAL D O 1
ATOM 13353 N N . ARG C 1 461 ? 197.110 220.128 250.147 1.00 9.78 461 ARG D N 1
ATOM 13354 C CA . ARG C 1 461 ? 195.887 220.689 250.716 1.00 8.54 461 ARG D CA 1
ATOM 13355 C C . ARG C 1 461 ? 194.957 221.214 249.628 1.00 7.23 461 ARG D C 1
ATOM 13356 O O . ARG C 1 461 ? 193.735 221.036 249.704 1.00 6.87 461 ARG D O 1
ATOM 13364 N N . ILE C 1 462 ? 195.516 221.870 248.609 1.00 7.67 462 ILE D N 1
ATOM 13365 C CA . ILE C 1 462 ? 194.697 222.368 247.505 1.00 7.90 462 ILE D CA 1
ATOM 13366 C C . ILE C 1 462 ? 194.066 221.208 246.743 1.00 8.84 462 ILE D C 1
ATOM 13367 O O . ILE C 1 462 ? 192.901 221.276 246.333 1.00 11.58 462 ILE D O 1
ATOM 13372 N N . ASN C 1 463 ? 194.824 220.127 246.541 1.00 9.00 463 ASN D N 1
ATOM 13373 C CA . ASN C 1 463 ? 194.270 218.948 245.880 1.00 8.50 463 ASN D CA 1
ATOM 13374 C C . ASN C 1 463 ? 193.124 218.352 246.689 1.00 8.24 463 ASN D C 1
ATOM 13375 O O . ASN C 1 463 ? 192.101 217.945 246.125 1.00 11.32 463 ASN D O 1
ATOM 13380 N N . ALA C 1 464 ? 193.282 218.289 248.013 1.00 6.92 464 ALA D N 1
ATOM 13381 C CA . ALA C 1 464 ? 192.207 217.786 248.863 1.00 6.76 464 ALA D CA 1
ATOM 13382 C C . ALA C 1 464 ? 190.973 218.676 248.777 1.00 9.74 464 ALA D C 1
ATOM 13383 O O . ALA C 1 464 ? 189.841 218.179 248.720 1.00 11.45 464 ALA D O 1
ATOM 13385 N N . LEU C 1 465 ? 191.172 219.997 248.767 1.00 11.39 465 LEU D N 1
ATOM 13386 C CA . LEU C 1 465 ? 190.045 220.916 248.639 1.00 8.10 465 LEU D CA 1
ATOM 13387 C C . LEU C 1 465 ? 189.328 220.727 247.309 1.00 8.93 465 LEU D C 1
ATOM 13388 O O . LEU C 1 465 ? 188.093 220.754 247.251 1.00 12.38 465 LEU D O 1
ATOM 13393 N N . VAL C 1 466 ? 190.087 220.546 246.226 1.00 7.55 466 VAL D N 1
ATOM 13394 C CA . VAL C 1 466 ? 189.478 220.319 244.918 1.00 8.16 466 VAL D CA 1
ATOM 13395 C C . VAL C 1 466 ? 188.687 219.018 244.916 1.00 15.14 466 VAL D C 1
ATOM 13396 O O . VAL C 1 466 ? 187.570 218.953 244.389 1.00 19.92 466 VAL D O 1
ATOM 13400 N N . ALA C 1 467 ? 189.253 217.961 245.505 1.00 17.36 467 ALA D N 1
ATOM 13401 C CA . ALA C 1 467 ? 188.563 216.676 245.542 1.00 12.31 467 ALA D CA 1
ATOM 13402 C C . ALA C 1 467 ? 187.270 216.758 246.344 1.00 14.70 467 ALA D C 1
ATOM 13403 O O . ALA C 1 467 ? 186.250 216.179 245.953 1.00 18.88 467 ALA D O 1
ATOM 13405 N N . LEU C 1 468 ? 187.292 217.472 247.473 1.00 14.71 468 LEU D N 1
ATOM 13406 C CA . LEU C 1 468 ? 186.105 217.547 248.320 1.00 15.58 468 LEU D CA 1
ATOM 13407 C C . LEU C 1 468 ? 184.979 218.337 247.663 1.00 20.30 468 LEU D C 1
ATOM 13408 O O . LEU C 1 468 ? 183.804 218.104 247.967 1.00 22.33 468 LEU D O 1
ATOM 13413 N N . ALA C 1 469 ? 185.307 219.268 246.771 1.00 21.01 469 ALA D N 1
ATOM 13414 C CA . ALA C 1 469 ? 184.320 220.143 246.154 1.00 22.11 469 ALA D CA 1
ATOM 13415 C C . ALA C 1 469 ? 183.839 219.641 244.798 1.00 27.96 469 ALA D C 1
ATOM 13416 O O . ALA C 1 469 ? 183.116 220.365 244.106 1.00 34.03 469 ALA D O 1
ATOM 13418 N N . GLN C 1 470 ? 184.229 218.429 244.398 1.00 31.77 470 GLN D N 1
ATOM 13419 C CA . GLN C 1 470 ? 183.837 217.921 243.087 1.00 36.94 470 GLN D CA 1
ATOM 13420 C C . GLN C 1 470 ? 182.331 217.703 242.993 1.00 44.85 470 GLN D C 1
ATOM 13421 O O . GLN C 1 470 ? 181.717 218.016 241.967 1.00 41.89 470 GLN D O 1
ATOM 13427 N N . LYS C 1 471 ? 181.719 217.170 244.047 1.00 46.12 471 LYS D N 1
ATOM 13428 C CA . LYS C 1 471 ? 180.302 216.827 244.044 1.00 45.58 471 LYS D CA 1
ATOM 13429 C C . LYS C 1 471 ? 179.545 217.733 245.004 1.00 44.41 471 LYS D C 1
ATOM 13430 O O . LYS C 1 471 ? 179.912 217.848 246.178 1.00 39.98 471 LYS D O 1
ATOM 13436 N N . VAL C 1 472 ? 178.493 218.368 244.503 1.00 46.46 472 VAL D N 1
ATOM 13437 C CA . VAL C 1 472 ? 177.668 219.249 245.339 1.00 43.58 472 VAL D CA 1
ATOM 13438 C C . VAL C 1 472 ? 176.821 218.401 246.281 1.00 46.86 472 VAL D C 1
ATOM 13439 O O . VAL C 1 472 ? 176.242 217.389 245.846 1.00 57.50 472 VAL D O 1
ATOM 13443 N N . PRO C 1 473 ? 176.728 218.751 247.569 1.00 41.46 473 PRO D N 1
ATOM 13444 C CA . PRO C 1 473 ? 175.884 217.971 248.486 1.00 50.34 473 PRO D CA 1
ATOM 13445 C C . PRO C 1 473 ? 174.401 218.110 248.177 1.00 64.28 473 PRO D C 1
ATOM 13446 O O . PRO C 1 473 ? 174.012 218.845 247.264 1.00 69.82 473 PRO D O 1
ATOM 13450 N N . GLU C 1 474 ? 173.562 217.404 248.939 1.00 65.53 474 GLU D N 1
ATOM 13451 C CA . GLU C 1 474 ? 172.126 217.436 248.680 1.00 67.56 474 GLU D CA 1
ATOM 13452 C C . GLU C 1 474 ? 171.516 218.773 249.084 1.00 63.88 474 GLU D C 1
ATOM 13453 O O . GLU C 1 474 ? 170.710 219.343 248.340 1.00 59.97 474 GLU D O 1
ATOM 13459 N N . ASP C 1 475 ? 171.887 219.290 250.257 1.00 60.90 475 ASP D N 1
ATOM 13460 C CA . ASP C 1 475 ? 171.349 220.546 250.765 1.00 61.42 475 ASP D CA 1
ATOM 13461 C C . ASP C 1 475 ? 172.220 221.745 250.410 1.00 62.52 475 ASP D C 1
ATOM 13462 O O . ASP C 1 475 ? 172.204 222.754 251.128 1.00 60.26 475 ASP D O 1
ATOM 13467 N N . GLY C 1 476 ? 172.980 221.664 249.321 1.00 56.85 476 GLY D N 1
ATOM 13468 C CA . GLY C 1 476 ? 173.834 222.758 248.913 1.00 45.91 476 GLY D CA 1
ATOM 13469 C C . GLY C 1 476 ? 175.133 222.801 249.693 1.00 47.91 476 GLY D C 1
ATOM 13470 O O . GLY C 1 476 ? 175.414 221.976 250.564 1.00 52.92 476 GLY D O 1
ATOM 13471 N N . TRP C 1 477 ? 175.943 223.801 249.363 1.00 45.46 477 TRP D N 1
ATOM 13472 C CA . TRP C 1 477 ? 177.231 223.982 250.013 1.00 31.31 477 TRP D CA 1
ATOM 13473 C C . TRP C 1 477 ? 177.061 224.631 251.381 1.00 33.94 477 TRP D C 1
ATOM 13474 O O . TRP C 1 477 ? 176.122 225.395 251.620 1.00 44.43 477 TRP D O 1
ATOM 13485 N N . THR C 1 478 ? 177.986 224.315 252.283 1.00 29.62 478 THR D N 1
ATOM 13486 C CA . THR C 1 478 ? 178.019 224.902 253.615 1.00 41.47 478 THR D CA 1
ATOM 13487 C C . THR C 1 478 ? 179.434 225.368 253.923 1.00 45.76 478 THR D C 1
ATOM 13488 O O . THR C 1 478 ? 180.410 224.759 253.475 1.00 47.32 478 THR D O 1
ATOM 13492 N N . MET C 1 479 ? 179.540 226.456 254.680 1.00 46.70 479 MET D N 1
ATOM 13493 C CA . MET C 1 479 ? 180.837 227.025 255.020 1.00 49.08 479 MET D CA 1
ATOM 13494 C C . MET C 1 479 ? 181.425 226.278 256.216 1.00 55.74 479 MET D C 1
ATOM 13495 O O . MET C 1 479 ? 180.905 225.250 256.658 1.00 58.58 479 MET D O 1
ATOM 13500 N N . GLN C 1 480 ? 182.526 226.794 256.757 1.00 60.16 480 GLN D N 1
ATOM 13501 C CA . GLN C 1 480 ? 183.233 226.152 257.856 1.00 60.96 480 GLN D CA 1
ATOM 13502 C C . GLN C 1 480 ? 182.702 226.559 259.224 1.00 65.56 480 GLN D C 1
ATOM 13503 O O . GLN C 1 480 ? 183.190 226.054 260.240 1.00 72.60 480 GLN D O 1
ATOM 13509 N N . ASP C 1 481 ? 181.718 227.456 259.277 1.00 66.86 481 ASP D N 1
ATOM 13510 C CA . ASP C 1 481 ? 181.118 227.880 260.536 1.00 71.08 481 ASP D CA 1
ATOM 13511 C C . ASP C 1 481 ? 179.659 227.456 260.669 1.00 70.93 481 ASP D C 1
ATOM 13512 O O . ASP C 1 481 ? 179.003 227.828 261.649 1.00 73.22 481 ASP D O 1
ATOM 13517 N N . GLY C 1 482 ? 179.137 226.690 259.713 1.00 64.12 482 GLY D N 1
ATOM 13518 C CA . GLY C 1 482 ? 177.779 226.200 259.752 1.00 64.01 482 GLY D CA 1
ATOM 13519 C C . GLY C 1 482 ? 176.793 226.990 258.917 1.00 66.94 482 GLY D C 1
ATOM 13520 O O . GLY C 1 482 ? 175.721 226.466 258.592 1.00 66.01 482 GLY D O 1
ATOM 13521 N N . THR C 1 483 ? 177.121 228.231 258.560 1.00 67.40 483 THR D N 1
ATOM 13522 C CA . THR C 1 483 ? 176.222 229.008 257.719 1.00 63.10 483 THR D CA 1
ATOM 13523 C C . THR C 1 483 ? 176.282 228.503 256.278 1.00 58.24 483 THR D C 1
ATOM 13524 O O . THR C 1 483 ? 177.357 228.143 255.792 1.00 55.87 483 THR D O 1
ATOM 13528 N N . PRO C 1 484 ? 175.150 228.459 255.580 1.00 58.63 484 PRO D N 1
ATOM 13529 C CA . PRO C 1 484 ? 175.163 227.992 254.190 1.00 50.13 484 PRO D CA 1
ATOM 13530 C C . PRO C 1 484 ? 175.887 228.970 253.279 1.00 41.85 484 PRO D C 1
ATOM 13531 O O . PRO C 1 484 ? 175.960 230.172 253.546 1.00 44.01 484 PRO D O 1
ATOM 13535 N N . TRP C 1 485 ? 176.427 228.435 252.195 1.00 32.98 485 TRP D N 1
ATOM 13536 C CA . TRP C 1 485 ? 177.134 229.256 251.221 1.00 26.82 485 TRP D CA 1
ATOM 13537 C C . TRP C 1 485 ? 176.136 230.100 250.439 1.00 25.78 485 TRP D C 1
ATOM 13538 O O . TRP C 1 485 ? 175.214 229.543 249.828 1.00 27.97 485 TRP D O 1
ATOM 13549 N N . PRO C 1 486 ? 176.265 231.429 250.439 1.00 21.26 486 PRO D N 1
ATOM 13550 C CA . PRO C 1 486 ? 175.300 232.259 249.697 1.00 21.79 486 PRO D CA 1
ATOM 13551 C C . PRO C 1 486 ? 175.270 231.976 248.206 1.00 21.86 486 PRO D C 1
ATOM 13552 O O . PRO C 1 486 ? 174.206 232.090 247.585 1.00 26.38 486 PRO D O 1
ATOM 13556 N N . GLY C 1 487 ? 176.402 231.613 247.611 1.00 19.26 487 GLY D N 1
ATOM 13557 C CA . GLY C 1 487 ? 176.457 231.366 246.184 1.00 20.01 487 GLY D CA 1
ATOM 13558 C C . GLY C 1 487 ? 176.106 229.946 245.796 1.00 25.24 487 GLY D C 1
ATOM 13559 O O . GLY C 1 487 ? 176.780 229.342 244.956 1.00 25.78 487 GLY D O 1
ATOM 13560 N N . ASN C 1 488 ? 175.054 229.396 246.409 1.00 29.81 488 ASN D N 1
ATOM 13561 C CA . ASN C 1 488 ? 174.616 228.049 246.059 1.00 29.07 488 ASN D CA 1
ATOM 13562 C C . ASN C 1 488 ? 174.143 227.982 244.613 1.00 32.36 488 ASN D C 1
ATOM 13563 O O . ASN C 1 488 ? 174.444 227.020 243.896 1.00 28.24 488 ASN D O 1
ATOM 13568 N N . ASN C 1 489 ? 173.405 228.993 244.167 1.00 35.26 489 ASN D N 1
ATOM 13569 C CA . ASN C 1 489 ? 172.946 229.085 242.788 1.00 32.27 489 ASN D CA 1
ATOM 13570 C C . ASN C 1 489 ? 173.857 230.032 242.021 1.00 35.63 489 ASN D C 1
ATOM 13571 O O . ASN C 1 489 ? 174.075 231.172 242.446 1.00 35.58 489 ASN D O 1
ATOM 13576 N N . VAL C 1 490 ? 174.388 229.556 240.894 1.00 34.81 490 VAL D N 1
ATOM 13577 C CA . VAL C 1 490 ? 175.327 230.360 240.118 1.00 32.33 490 VAL D CA 1
ATOM 13578 C C . VAL C 1 490 ? 174.630 231.573 239.516 1.00 38.78 490 VAL D C 1
ATOM 13579 O O . VAL C 1 490 ? 175.213 232.660 239.427 1.00 36.33 490 VAL D O 1
ATOM 13583 N N . ARG C 1 491 ? 173.378 231.412 239.092 1.00 39.48 491 ARG D N 1
ATOM 13584 C CA . ARG C 1 491 ? 172.632 232.476 238.434 1.00 32.74 491 ARG D CA 1
ATOM 13585 C C . ARG C 1 491 ? 171.722 233.249 239.380 1.00 26.51 491 ARG D C 1
ATOM 13586 O O . ARG C 1 491 ? 170.966 234.110 238.921 1.00 29.18 491 ARG D O 1
ATOM 13594 N N . ASP C 1 492 ? 171.769 232.966 240.682 1.00 24.06 492 ASP D N 1
ATOM 13595 C CA . ASP C 1 492 ? 170.938 233.685 241.648 1.00 26.37 492 ASP D CA 1
ATOM 13596 C C . ASP C 1 492 ? 171.668 233.675 242.989 1.00 26.31 492 ASP D C 1
ATOM 13597 O O . ASP C 1 492 ? 171.596 232.690 243.729 1.00 32.56 492 ASP D O 1
ATOM 13602 N N . HIS C 1 493 ? 172.357 234.774 243.295 1.00 22.66 493 HIS D N 1
ATOM 13603 C CA . HIS C 1 493 ? 173.073 234.913 244.555 1.00 21.07 493 HIS D CA 1
ATOM 13604 C C . HIS C 1 493 ? 173.395 236.382 244.767 1.00 18.19 493 HIS D C 1
ATOM 13605 O O . HIS C 1 493 ? 173.660 237.099 243.796 1.00 21.86 493 HIS D O 1
ATOM 13612 N N . PRO C 1 494 ? 173.379 236.859 246.007 1.00 17.21 494 PRO D N 1
ATOM 13613 C CA . PRO C 1 494 ? 173.727 238.257 246.273 1.00 19.99 494 PRO D CA 1
ATOM 13614 C C . PRO C 1 494 ? 175.234 238.476 246.210 1.00 20.63 494 PRO D C 1
ATOM 13615 O O . PRO C 1 494 ? 176.031 237.538 246.195 1.00 19.88 494 PRO D O 1
ATOM 13619 N N . GLY C 1 495 ? 175.611 239.751 246.166 1.00 16.97 495 GLY D N 1
ATOM 13620 C CA . GLY C 1 495 ? 177.021 240.096 246.118 1.00 12.74 495 GLY D CA 1
ATOM 13621 C C . GLY C 1 495 ? 177.723 239.756 247.421 1.00 12.16 495 GLY D C 1
ATOM 13622 O O . GLY C 1 495 ? 177.180 239.934 248.512 1.00 15.18 495 GLY D O 1
ATOM 13623 N N . MET C 1 496 ? 178.951 239.256 247.299 1.00 10.65 496 MET D N 1
ATOM 13624 C CA . MET C 1 496 ? 179.756 238.853 248.445 1.00 10.99 496 MET D CA 1
ATOM 13625 C C . MET C 1 496 ? 181.121 239.517 248.358 1.00 8.49 496 MET D C 1
ATOM 13626 O O . MET C 1 496 ? 181.767 239.479 247.307 1.00 8.46 496 MET D O 1
ATOM 13631 N N . ILE C 1 497 ? 181.559 240.122 249.459 1.00 8.52 497 ILE D N 1
ATOM 13632 C CA . ILE C 1 497 ? 182.860 240.775 249.534 1.00 8.48 497 ILE D CA 1
ATOM 13633 C C . ILE C 1 497 ? 183.555 240.319 250.808 1.00 9.13 497 ILE D C 1
ATOM 13634 O O . ILE C 1 497 ? 182.988 240.424 251.901 1.00 9.63 497 ILE D O 1
ATOM 13639 N N . GLN C 1 498 ? 184.780 239.816 250.667 1.00 7.84 498 GLN D N 1
ATOM 13640 C CA . GLN C 1 498 ? 185.564 239.341 251.798 1.00 8.17 498 GLN D CA 1
ATOM 13641 C C . GLN C 1 498 ? 186.974 239.905 251.714 1.00 9.87 498 GLN D C 1
ATOM 13642 O O . GLN C 1 498 ? 187.544 240.007 250.626 1.00 12.55 498 GLN D O 1
ATOM 13648 N N . VAL C 1 499 ? 187.534 240.275 252.863 1.00 9.79 499 VAL D N 1
ATOM 13649 C CA . VAL C 1 499 ? 188.887 240.814 252.948 1.00 9.47 499 VAL D CA 1
ATOM 13650 C C . VAL C 1 499 ? 189.711 239.877 253.820 1.00 14.71 499 VAL D C 1
ATOM 13651 O O . VAL C 1 499 ? 189.369 239.647 254.987 1.00 22.29 499 VAL D O 1
ATOM 13655 N N . PHE C 1 500 ? 190.795 239.340 253.258 1.00 11.33 500 PHE D N 1
ATOM 13656 C CA . PHE C 1 500 ? 191.643 238.385 253.965 1.00 14.73 500 PHE D CA 1
ATOM 13657 C C . PHE C 1 500 ? 192.840 239.053 254.634 1.00 19.43 500 PHE D C 1
ATOM 13658 O O . PHE C 1 500 ? 192.980 239.002 255.860 1.00 31.95 500 PHE D O 1
ATOM 13666 N N . LEU C 1 501 ? 193.708 239.679 253.849 1.00 12.33 501 LEU D N 1
ATOM 13667 C CA . LEU C 1 501 ? 194.928 240.288 254.350 1.00 13.00 501 LEU D CA 1
ATOM 13668 C C . LEU C 1 501 ? 194.771 241.805 254.404 1.00 17.82 501 LEU D C 1
ATOM 13669 O O . LEU C 1 501 ? 193.681 242.349 254.203 1.00 23.68 501 LEU D O 1
ATOM 13674 N N . GLY C 1 502 ? 195.869 242.502 254.688 1.00 15.25 502 GLY D N 1
ATOM 13675 C CA . GLY C 1 502 ? 195.872 243.951 254.655 1.00 23.79 502 GLY D CA 1
ATOM 13676 C C . GLY C 1 502 ? 196.024 244.593 256.016 1.00 37.08 502 GLY D C 1
ATOM 13677 O O . GLY C 1 502 ? 196.625 244.009 256.923 1.00 36.38 502 GLY D O 1
ATOM 13678 N N . GLN C 1 503 ? 195.486 245.802 256.167 1.00 50.79 503 GLN D N 1
ATOM 13679 C CA . GLN C 1 503 ? 195.535 246.486 257.451 1.00 62.16 503 GLN D CA 1
ATOM 13680 C C . GLN C 1 503 ? 194.761 245.694 258.497 1.00 62.01 503 GLN D C 1
ATOM 13681 O O . GLN C 1 503 ? 193.759 245.040 258.195 1.00 67.28 503 GLN D O 1
ATOM 13687 N N . ASN C 1 504 ? 195.241 245.759 259.736 1.00 60.95 504 ASN D N 1
ATOM 13688 C CA . ASN C 1 504 ? 194.743 244.921 260.835 1.00 62.81 504 ASN D CA 1
ATOM 13689 C C . ASN C 1 504 ? 194.947 243.474 260.390 1.00 58.30 504 ASN D C 1
ATOM 13690 O O . ASN C 1 504 ? 196.073 243.120 260.004 1.00 61.35 504 ASN D O 1
ATOM 13695 N N . GLY C 1 505 ? 193.924 242.631 260.406 1.00 52.99 505 GLY D N 1
ATOM 13696 C CA . GLY C 1 505 ? 194.091 241.267 259.930 1.00 49.63 505 GLY D CA 1
ATOM 13697 C C . GLY C 1 505 ? 195.086 240.505 260.782 1.00 54.27 505 GLY D C 1
ATOM 13698 O O . GLY C 1 505 ? 194.929 240.379 262.002 1.00 66.18 505 GLY D O 1
ATOM 13699 N N . VAL C 1 506 ? 196.129 239.986 260.140 1.00 41.57 506 VAL D N 1
ATOM 13700 C CA . VAL C 1 506 ? 197.154 239.206 260.826 1.00 45.39 506 VAL D CA 1
ATOM 13701 C C . VAL C 1 506 ? 198.483 239.422 260.114 1.00 41.32 506 VAL D C 1
ATOM 13702 O O . VAL C 1 506 ? 198.539 239.495 258.883 1.00 36.25 506 VAL D O 1
ATOM 13706 N N . ARG C 1 507 ? 199.554 239.535 260.898 1.00 40.18 507 ARG D N 1
ATOM 13707 C CA . ARG C 1 507 ? 200.885 239.764 260.361 1.00 29.94 507 ARG D CA 1
ATOM 13708 C C . ARG C 1 507 ? 201.502 238.456 259.866 1.00 27.69 507 ARG D C 1
ATOM 13709 O O . ARG C 1 507 ? 200.976 237.363 260.087 1.00 29.56 507 ARG D O 1
ATOM 13717 N N . ASP C 1 508 ? 202.639 238.582 259.186 1.00 27.44 508 ASP D N 1
ATOM 13718 C CA . ASP C 1 508 ? 203.339 237.434 258.632 1.00 25.03 508 ASP D CA 1
ATOM 13719 C C . ASP C 1 508 ? 204.353 236.904 259.647 1.00 33.15 508 ASP D C 1
ATOM 13720 O O . ASP C 1 508 ? 204.345 237.277 260.822 1.00 40.71 508 ASP D O 1
ATOM 13725 N N . ILE C 1 509 ? 205.240 236.013 259.194 1.00 30.68 509 ILE D N 1
ATOM 13726 C CA . ILE C 1 509 ? 206.216 235.409 260.095 1.00 34.54 509 ILE D CA 1
ATOM 13727 C C . ILE C 1 509 ? 207.228 236.438 260.587 1.00 43.36 509 ILE D C 1
ATOM 13728 O O . ILE C 1 509 ? 207.824 236.267 261.657 1.00 55.46 509 ILE D O 1
ATOM 13733 N N . GLU C 1 510 ? 207.442 237.512 259.831 1.00 41.05 510 GLU D N 1
ATOM 13734 C CA . GLU C 1 510 ? 208.383 238.556 260.215 1.00 41.65 510 GLU D CA 1
ATOM 13735 C C . GLU C 1 510 ? 207.741 239.658 261.046 1.00 45.18 510 GLU D C 1
ATOM 13736 O O . GLU C 1 510 ? 208.449 240.562 261.500 1.00 51.10 510 GLU D O 1
ATOM 13742 N N . GLY C 1 511 ? 206.427 239.607 261.256 1.00 37.62 511 GLY D N 1
ATOM 13743 C CA . GLY C 1 511 ? 205.721 240.642 261.976 1.00 35.35 511 GLY D CA 1
ATOM 13744 C C . GLY C 1 511 ? 205.216 241.783 261.121 1.00 37.77 511 GLY D C 1
ATOM 13745 O O . GLY C 1 511 ? 204.491 242.645 261.634 1.00 43.84 511 GLY D O 1
ATOM 13746 N N . ASN C 1 512 ? 205.572 241.819 259.840 1.00 31.78 512 ASN D N 1
ATOM 13747 C CA . ASN C 1 512 ? 205.101 242.859 258.941 1.00 31.80 512 ASN D CA 1
ATOM 13748 C C . ASN C 1 512 ? 203.719 242.500 258.401 1.00 29.73 512 ASN D C 1
ATOM 13749 O O . ASN C 1 512 ? 203.156 241.445 258.703 1.00 36.95 512 ASN D O 1
ATOM 13754 N N . GLU C 1 513 ? 203.162 243.388 257.586 1.00 24.25 513 GLU D N 1
ATOM 13755 C CA . GLU C 1 513 ? 201.855 243.177 256.991 1.00 21.19 513 GLU D CA 1
ATOM 13756 C C . GLU C 1 513 ? 202.008 242.691 255.552 1.00 21.80 513 GLU D C 1
ATOM 13757 O O . GLU C 1 513 ? 203.112 242.592 255.012 1.00 22.17 513 GLU D O 1
ATOM 13763 N N . LEU C 1 514 ? 200.881 242.384 254.928 1.00 18.72 514 LEU D N 1
ATOM 13764 C CA . LEU C 1 514 ? 200.823 241.865 253.572 1.00 13.17 514 LEU D CA 1
ATOM 13765 C C . LEU C 1 514 ? 199.828 242.679 252.764 1.00 9.63 514 LEU D C 1
ATOM 13766 O O . LEU C 1 514 ? 198.919 243.299 253.327 1.00 13.17 514 LEU D O 1
ATOM 13771 N N . PRO C 1 515 ? 199.982 242.714 251.439 1.00 5.79 515 PRO D N 1
ATOM 13772 C CA . PRO C 1 515 ? 199.022 243.450 250.608 1.00 5.48 515 PRO D CA 1
ATOM 13773 C C . PRO C 1 515 ? 197.611 242.906 250.776 1.00 9.18 515 PRO D C 1
ATOM 13774 O O . PRO C 1 515 ? 197.404 241.704 250.953 1.00 14.15 515 PRO D O 1
ATOM 13778 N N . ARG C 1 516 ? 196.638 243.812 250.723 1.00 8.96 516 ARG D N 1
ATOM 13779 C CA . ARG C 1 516 ? 195.247 243.434 250.924 1.00 6.60 516 ARG D CA 1
ATOM 13780 C C . ARG C 1 516 ? 194.768 242.536 249.791 1.00 5.51 516 ARG D C 1
ATOM 13781 O O . ARG C 1 516 ? 195.016 242.815 248.614 1.00 8.43 516 ARG D O 1
ATOM 13789 N N . LEU C 1 517 ? 194.080 241.455 250.149 1.00 5.82 517 LEU D N 1
ATOM 13790 C CA . LEU C 1 517 ? 193.492 240.529 249.189 1.00 6.88 517 LEU D CA 1
ATOM 13791 C C . LEU C 1 517 ? 191.986 240.526 249.393 1.00 9.05 517 LEU D C 1
ATOM 13792 O O . LEU C 1 517 ? 191.508 240.238 250.495 1.00 16.45 517 LEU D O 1
ATOM 13797 N N . VAL C 1 518 ? 191.242 240.845 248.337 1.00 4.42 518 VAL D N 1
ATOM 13798 C CA . VAL C 1 518 ? 189.794 240.996 248.407 1.00 4.73 518 VAL D CA 1
ATOM 13799 C C . VAL C 1 518 ? 189.148 240.015 247.438 1.00 5.47 518 VAL D C 1
ATOM 13800 O O . VAL C 1 518 ? 189.515 239.966 246.259 1.00 7.47 518 VAL D O 1
ATOM 13804 N N . TYR C 1 519 ? 188.193 239.240 247.941 1.00 4.98 519 TYR D N 1
ATOM 13805 C CA . TYR C 1 519 ? 187.387 238.336 247.133 1.00 5.34 519 TYR D CA 1
ATOM 13806 C C . TYR C 1 519 ? 186.035 238.994 246.885 1.00 5.53 519 TYR D C 1
ATOM 13807 O O . TYR C 1 519 ? 185.304 239.292 247.836 1.00 6.53 519 TYR D O 1
ATOM 13816 N N . VAL C 1 520 ? 185.713 239.220 245.613 1.00 5.31 520 VAL D N 1
ATOM 13817 C CA . VAL C 1 520 ? 184.508 239.935 245.207 1.00 5.50 520 VAL D CA 1
ATOM 13818 C C . VAL C 1 520 ? 183.704 239.043 244.273 1.00 7.05 520 VAL D C 1
ATOM 13819 O O . VAL C 1 520 ? 184.254 238.472 243.325 1.00 10.70 520 VAL D O 1
ATOM 13823 N N . SER C 1 521 ? 182.406 238.922 244.545 1.00 6.12 521 SER D N 1
ATOM 13824 C CA . SER C 1 521 ? 181.475 238.207 243.679 1.00 6.78 521 SER D CA 1
ATOM 13825 C C . SER C 1 521 ? 180.245 239.085 243.494 1.00 8.14 521 SER D C 1
ATOM 13826 O O . SER C 1 521 ? 179.477 239.287 244.440 1.00 9.88 521 SER D O 1
ATOM 13829 N N . ARG C 1 522 ? 180.063 239.607 242.285 1.00 7.45 522 ARG D N 1
ATOM 13830 C CA . ARG C 1 522 ? 178.967 240.525 242.021 1.00 7.40 522 ARG D CA 1
ATOM 13831 C C . ARG C 1 522 ? 177.629 239.795 242.036 1.00 12.09 522 ARG D C 1
ATOM 13832 O O . ARG C 1 522 ? 177.549 238.587 241.798 1.00 16.06 522 ARG D O 1
ATOM 13840 N N . GLU C 1 523 ? 176.570 240.548 242.325 1.00 11.68 523 GLU D N 1
ATOM 13841 C CA . GLU C 1 523 ? 175.234 239.975 242.398 1.00 11.82 523 GLU D CA 1
ATOM 13842 C C . GLU C 1 523 ? 174.772 239.506 241.024 1.00 14.57 523 GLU D C 1
ATOM 13843 O O . GLU C 1 523 ? 174.962 240.194 240.017 1.00 17.03 523 GLU D O 1
ATOM 13849 N N . LYS C 1 524 ? 174.160 238.325 240.989 1.00 16.10 524 LYS D N 1
ATOM 13850 C CA . LYS C 1 524 ? 173.616 237.754 239.765 1.00 16.89 524 LYS D CA 1
ATOM 13851 C C . LYS C 1 524 ? 172.156 237.401 239.996 1.00 19.87 524 LYS D C 1
ATOM 13852 O O . LYS C 1 524 ? 171.822 236.754 240.993 1.00 23.14 524 LYS D O 1
ATOM 13858 N N . ARG C 1 525 ? 171.292 237.828 239.081 1.00 24.88 525 ARG D N 1
ATOM 13859 C CA . ARG C 1 525 ? 169.867 237.547 239.147 1.00 26.24 525 ARG D CA 1
ATOM 13860 C C . ARG C 1 525 ? 169.380 237.123 237.771 1.00 34.35 525 ARG D C 1
ATOM 13861 O O . ARG C 1 525 ? 169.946 237.542 236.754 1.00 36.24 525 ARG D O 1
ATOM 13869 N N . PRO C 1 526 ? 168.345 236.288 237.706 1.00 35.33 526 PRO D N 1
ATOM 13870 C CA . PRO C 1 526 ? 167.801 235.894 236.403 1.00 34.49 526 PRO D CA 1
ATOM 13871 C C . PRO C 1 526 ? 167.192 237.078 235.669 1.00 45.18 526 PRO D C 1
ATOM 13872 O O . PRO C 1 526 ? 166.646 238.004 236.275 1.00 45.92 526 PRO D O 1
ATOM 13876 N N . GLY C 1 527 ? 167.291 237.036 234.342 1.00 45.49 527 GLY D N 1
ATOM 13877 C CA . GLY C 1 527 ? 166.751 238.082 233.501 1.00 43.34 527 GLY D CA 1
ATOM 13878 C C . GLY C 1 527 ? 167.619 239.311 233.355 1.00 44.93 527 GLY D C 1
ATOM 13879 O O . GLY C 1 527 ? 167.195 240.271 232.699 1.00 50.31 527 GLY D O 1
ATOM 13880 N N . TYR C 1 528 ? 168.815 239.318 233.938 1.00 44.42 528 TYR D N 1
ATOM 13881 C CA . TYR C 1 528 ? 169.731 240.447 233.856 1.00 46.42 528 TYR D CA 1
ATOM 13882 C C . TYR C 1 528 ? 170.997 240.015 233.134 1.00 43.36 528 TYR D C 1
ATOM 13883 O O . TYR C 1 528 ? 171.576 238.973 233.458 1.00 41.90 528 TYR D O 1
ATOM 13892 N N . ASP C 1 529 ? 171.423 240.815 232.160 1.00 42.95 529 ASP D N 1
ATOM 13893 C CA . ASP C 1 529 ? 172.646 240.533 231.420 1.00 41.04 529 ASP D CA 1
ATOM 13894 C C . ASP C 1 529 ? 173.842 241.055 232.207 1.00 34.68 529 ASP D C 1
ATOM 13895 O O . ASP C 1 529 ? 173.929 242.254 232.493 1.00 40.46 529 ASP D O 1
ATOM 13900 N N . HIS C 1 530 ? 174.759 240.157 232.561 1.00 22.52 530 HIS D N 1
ATOM 13901 C CA . HIS C 1 530 ? 175.936 240.522 233.337 1.00 21.24 530 HIS D CA 1
ATOM 13902 C C . HIS C 1 530 ? 177.115 240.951 232.475 1.00 21.17 530 HIS D C 1
ATOM 13903 O O . HIS C 1 530 ? 178.114 241.433 233.019 1.00 21.15 530 HIS D O 1
ATOM 13910 N N . HIS C 1 531 ? 177.029 240.779 231.157 1.00 18.67 531 HIS D N 1
ATOM 13911 C CA . HIS C 1 531 ? 178.039 241.197 230.188 1.00 16.48 531 HIS D CA 1
ATOM 13912 C C . HIS C 1 531 ? 179.383 240.502 230.383 1.00 16.92 531 HIS D C 1
ATOM 13913 O O . HIS C 1 531 ? 180.366 240.877 229.732 1.00 18.54 531 HIS D O 1
ATOM 13920 N N . LYS C 1 532 ? 179.449 239.508 231.264 1.00 16.14 532 LYS D N 1
ATOM 13921 C CA . LYS C 1 532 ? 180.599 238.601 231.407 1.00 13.03 532 LYS D CA 1
ATOM 13922 C C . LYS C 1 532 ? 181.821 239.403 231.854 1.00 13.65 532 LYS D C 1
ATOM 13923 O O . LYS C 1 532 ? 181.741 240.114 232.870 1.00 19.33 532 LYS D O 1
ATOM 13929 N N . LYS C 1 533 ? 182.952 239.318 231.148 1.00 12.84 533 LYS D N 1
ATOM 13930 C CA . LYS C 1 533 ? 184.208 239.852 231.664 1.00 12.66 533 LYS D CA 1
ATOM 13931 C C . LYS C 1 533 ? 184.181 241.370 231.769 1.00 10.52 533 LYS D C 1
ATOM 13932 O O . LYS C 1 533 ? 184.729 241.936 232.719 1.00 13.25 533 LYS D O 1
ATOM 13938 N N . ALA C 1 534 ? 183.575 242.052 230.795 1.00 10.46 534 ALA D N 1
ATOM 13939 C CA . ALA C 1 534 ? 183.526 243.509 230.849 1.00 9.80 534 ALA D CA 1
ATOM 13940 C C . ALA C 1 534 ? 182.734 243.991 232.058 1.00 9.61 534 ALA D C 1
ATOM 13941 O O . ALA C 1 534 ? 183.158 244.916 232.763 1.00 15.35 534 ALA D O 1
ATOM 13943 N N . GLY C 1 535 ? 181.586 243.365 232.324 1.00 7.65 535 GLY D N 1
ATOM 13944 C CA . GLY C 1 535 ? 180.822 243.719 233.508 1.00 7.53 535 GLY D CA 1
ATOM 13945 C C . GLY C 1 535 ? 181.562 243.399 234.792 1.00 7.03 535 GLY D C 1
ATOM 13946 O O . GLY C 1 535 ? 181.509 244.165 235.759 1.00 7.80 535 GLY D O 1
ATOM 13947 N N . ALA C 1 536 ? 182.265 242.263 234.818 1.00 7.45 536 ALA D N 1
ATOM 13948 C CA . ALA C 1 536 ? 183.051 241.914 235.997 1.00 5.92 536 ALA D CA 1
ATOM 13949 C C . ALA C 1 536 ? 184.145 242.943 236.256 1.00 5.56 536 ALA D C 1
ATOM 13950 O O . ALA C 1 536 ? 184.368 243.348 237.402 1.00 7.75 536 ALA D O 1
ATOM 13952 N N . MET C 1 537 ? 184.835 243.380 235.200 1.00 6.20 537 MET D N 1
ATOM 13953 C CA . MET C 1 537 ? 185.876 244.390 235.357 1.00 4.35 537 MET D CA 1
ATOM 13954 C C . MET C 1 537 ? 185.296 245.728 235.796 1.00 3.81 537 MET D C 1
ATOM 13955 O O . MET C 1 537 ? 185.904 246.430 236.609 1.00 3.94 537 MET D O 1
ATOM 13960 N N . ASN C 1 538 ? 184.132 246.109 235.263 1.00 3.52 538 ASN D N 1
ATOM 13961 C CA . ASN C 1 538 ? 183.504 247.352 235.704 1.00 4.01 538 ASN D CA 1
ATOM 13962 C C . ASN C 1 538 ? 183.136 247.289 237.183 1.00 4.29 538 ASN D C 1
ATOM 13963 O O . ASN C 1 538 ? 183.363 248.250 237.934 1.00 5.28 538 ASN D O 1
ATOM 13968 N N . ALA C 1 539 ? 182.575 246.160 237.622 1.00 4.44 539 ALA D N 1
ATOM 13969 C CA . ALA C 1 539 ? 182.246 245.996 239.033 1.00 3.31 539 ALA D CA 1
ATOM 13970 C C . ALA C 1 539 ? 183.498 246.037 239.899 1.00 2.98 539 ALA D C 1
ATOM 13971 O O . ALA C 1 539 ? 183.495 246.635 240.982 1.00 2.84 539 ALA D O 1
ATOM 13973 N N . LEU C 1 540 ? 184.579 245.401 239.439 1.00 3.82 540 LEU D N 1
ATOM 13974 C CA . LEU C 1 540 ? 185.836 245.439 240.179 1.00 2.25 540 LEU D CA 1
ATOM 13975 C C . LEU C 1 540 ? 186.375 246.859 240.279 1.00 2.63 540 LEU D C 1
ATOM 13976 O O . LEU C 1 540 ? 186.890 247.261 241.327 1.00 4.17 540 LEU D O 1
ATOM 13981 N N . VAL C 1 541 ? 186.279 247.628 239.193 1.00 3.30 541 VAL D N 1
ATOM 13982 C CA . VAL C 1 541 ? 186.739 249.014 239.212 1.00 2.91 541 VAL D CA 1
ATOM 13983 C C . VAL C 1 541 ? 185.947 249.816 240.235 1.00 2.72 541 VAL D C 1
ATOM 13984 O O . VAL C 1 541 ? 186.514 250.573 241.033 1.00 4.50 541 VAL D O 1
ATOM 13988 N N . ARG C 1 542 ? 184.622 249.650 240.235 1.00 2.83 542 ARG D N 1
ATOM 13989 C CA . ARG C 1 542 ? 183.795 250.381 241.192 1.00 2.93 542 ARG D CA 1
ATOM 13990 C C . ARG C 1 542 ? 184.127 249.990 242.628 1.00 3.79 542 ARG D C 1
ATOM 13991 O O . ARG C 1 542 ? 184.251 250.856 243.503 1.00 4.19 542 ARG D O 1
ATOM 13999 N N . VAL C 1 543 ? 184.297 248.691 242.888 1.00 4.15 543 VAL D N 1
ATOM 14000 C CA . VAL C 1 543 ? 184.595 248.235 244.245 1.00 3.23 543 VAL D CA 1
ATOM 14001 C C . VAL C 1 543 ? 185.951 248.762 244.702 1.00 3.86 543 VAL D C 1
ATOM 14002 O O . VAL C 1 543 ? 186.101 249.248 245.831 1.00 6.51 543 VAL D O 1
ATOM 14006 N N . SER C 1 544 ? 186.959 248.673 243.832 1.00 3.28 544 SER D N 1
ATOM 14007 C CA . SER C 1 544 ? 188.294 249.134 244.192 1.00 3.10 544 SER D CA 1
ATOM 14008 C C . SER C 1 544 ? 188.310 250.635 244.441 1.00 3.34 544 SER D C 1
ATOM 14009 O O . SER C 1 544 ? 188.988 251.111 245.359 1.00 4.92 544 SER D O 1
ATOM 14012 N N . ALA C 1 545 ? 187.573 251.400 243.633 1.00 4.06 545 ALA D N 1
ATOM 14013 C CA . ALA C 1 545 ? 187.456 252.830 243.891 1.00 4.25 545 ALA D CA 1
ATOM 14014 C C . ALA C 1 545 ? 186.729 253.103 245.199 1.00 4.65 545 ALA D C 1
ATOM 14015 O O . ALA C 1 545 ? 187.022 254.095 245.875 1.00 5.77 545 ALA D O 1
ATOM 14017 N N . ILE C 1 546 ? 185.778 252.245 245.568 1.00 5.31 546 ILE D N 1
ATOM 14018 C CA . ILE C 1 546 ? 185.025 252.459 246.799 1.00 5.30 546 ILE D CA 1
ATOM 14019 C C . ILE C 1 546 ? 185.907 252.209 248.019 1.00 5.49 546 ILE D C 1
ATOM 14020 O O . ILE C 1 546 ? 185.911 252.997 248.972 1.00 5.11 546 ILE D O 1
ATOM 14025 N N . ILE C 1 547 ? 186.676 251.119 248.005 1.00 7.26 547 ILE D N 1
ATOM 14026 C CA . ILE C 1 547 ? 187.416 250.704 249.195 1.00 5.89 547 ILE D CA 1
ATOM 14027 C C . ILE C 1 547 ? 188.781 251.378 249.274 1.00 8.41 547 ILE D C 1
ATOM 14028 O O . ILE C 1 547 ? 189.057 252.123 250.220 1.00 14.12 547 ILE D O 1
ATOM 14033 N N . THR C 1 548 ? 189.648 251.120 248.296 1.00 8.47 548 THR D N 1
ATOM 14034 C CA . THR C 1 548 ? 191.015 251.633 248.333 1.00 9.21 548 THR D CA 1
ATOM 14035 C C . THR C 1 548 ? 191.233 252.841 247.432 1.00 10.58 548 THR D C 1
ATOM 14036 O O . THR C 1 548 ? 191.976 253.754 247.806 1.00 14.56 548 THR D O 1
ATOM 14040 N N . ASN C 1 549 ? 190.612 252.862 246.252 1.00 7.83 549 ASN D N 1
ATOM 14041 C CA . ASN C 1 549 ? 190.692 253.987 245.320 1.00 7.62 549 ASN D CA 1
ATOM 14042 C C . ASN C 1 549 ? 192.138 254.263 244.900 1.00 11.72 549 ASN D C 1
ATOM 14043 O O . ASN C 1 549 ? 192.677 255.353 245.094 1.00 22.50 549 ASN D O 1
ATOM 14048 N N . ALA C 1 550 ? 192.766 253.244 244.327 1.00 8.10 550 ALA D N 1
ATOM 14049 C CA . ALA C 1 550 ? 194.069 253.454 243.720 1.00 8.38 550 ALA D CA 1
ATOM 14050 C C . ALA C 1 550 ? 193.911 254.145 242.367 1.00 10.23 550 ALA D C 1
ATOM 14051 O O . ALA C 1 550 ? 192.930 253.911 241.657 1.00 15.70 550 ALA D O 1
ATOM 14053 N N . PRO C 1 551 ? 194.861 254.997 241.982 1.00 11.36 551 PRO D N 1
ATOM 14054 C CA . PRO C 1 551 ? 194.750 255.714 240.707 1.00 13.32 551 PRO D CA 1
ATOM 14055 C C . PRO C 1 551 ? 195.216 254.929 239.491 1.00 10.91 551 PRO D C 1
ATOM 14056 O O . PRO C 1 551 ? 195.095 255.437 238.371 1.00 11.16 551 PRO D O 1
ATOM 14060 N N . TYR C 1 552 ? 195.739 253.720 239.677 1.00 8.85 552 TYR D N 1
ATOM 14061 C CA . TYR C 1 552 ? 196.196 252.889 238.574 1.00 6.26 552 TYR D CA 1
ATOM 14062 C C . TYR C 1 552 ? 195.686 251.472 238.780 1.00 6.95 552 TYR D C 1
ATOM 14063 O O . TYR C 1 552 ? 195.648 250.976 239.909 1.00 13.31 552 TYR D O 1
ATOM 14072 N N . VAL C 1 553 ? 195.291 250.828 237.686 1.00 5.57 553 VAL D N 1
ATOM 14073 C CA . VAL C 1 553 ? 194.617 249.535 237.725 1.00 4.37 553 VAL D CA 1
ATOM 14074 C C . VAL C 1 553 ? 195.435 248.535 236.920 1.00 4.46 553 VAL D C 1
ATOM 14075 O O . VAL C 1 553 ? 195.744 248.780 235.750 1.00 8.28 553 VAL D O 1
ATOM 14079 N N . LEU C 1 554 ? 195.775 247.409 237.537 1.00 3.27 554 LEU D N 1
ATOM 14080 C CA . LEU C 1 554 ? 196.438 246.313 236.843 1.00 4.60 554 LEU D CA 1
ATOM 14081 C C . LEU C 1 554 ? 195.413 245.288 236.384 1.00 6.52 554 LEU D C 1
ATOM 14082 O O . LEU C 1 554 ? 194.616 244.794 237.188 1.00 8.25 554 LEU D O 1
ATOM 14087 N N . ASN C 1 555 ? 195.439 244.972 235.094 1.00 8.73 555 ASN D N 1
ATOM 14088 C CA . ASN C 1 555 ? 194.647 243.887 234.536 1.00 11.12 555 ASN D CA 1
ATOM 14089 C C . ASN C 1 555 ? 195.573 242.705 234.280 1.00 14.99 555 ASN D C 1
ATOM 14090 O O . ASN C 1 555 ? 196.476 242.790 233.436 1.00 24.57 555 ASN D O 1
ATOM 14095 N N . VAL C 1 556 ? 195.354 241.619 235.020 1.00 12.61 556 VAL D N 1
ATOM 14096 C CA . VAL C 1 556 ? 196.163 240.408 234.939 1.00 15.08 556 VAL D CA 1
ATOM 14097 C C . VAL C 1 556 ? 195.222 239.211 234.903 1.00 18.76 556 VAL D C 1
ATOM 14098 O O . VAL C 1 556 ? 194.302 239.116 235.723 1.00 20.56 556 VAL D O 1
ATOM 14102 N N . ASP C 1 557 ? 195.445 238.306 233.953 1.00 21.03 557 ASP D N 1
ATOM 14103 C CA . ASP C 1 557 ? 194.596 237.134 233.808 1.00 20.47 557 ASP D CA 1
ATOM 14104 C C . ASP C 1 557 ? 194.883 236.114 234.908 1.00 23.11 557 ASP D C 1
ATOM 14105 O O . ASP C 1 557 ? 195.890 236.185 235.617 1.00 27.82 557 ASP D O 1
ATOM 14110 N N . CYS C 1 558 ? 193.971 235.149 235.044 1.00 26.72 558 CYS D N 1
ATOM 14111 C CA . CYS C 1 558 ? 194.117 234.131 236.079 1.00 24.77 558 CYS D CA 1
ATOM 14112 C C . CYS C 1 558 ? 195.317 233.229 235.813 1.00 24.12 558 CYS D C 1
ATOM 14113 O O . CYS C 1 558 ? 196.020 232.832 236.748 1.00 22.73 558 CYS D O 1
ATOM 14116 N N . ASP C 1 559 ? 195.567 232.896 234.549 1.00 26.38 559 ASP D N 1
ATOM 14117 C CA . ASP C 1 559 ? 196.659 232.003 234.186 1.00 25.62 559 ASP D CA 1
ATOM 14118 C C . ASP C 1 559 ? 197.972 232.734 233.940 1.00 26.62 559 ASP D C 1
ATOM 14119 O O . ASP C 1 559 ? 198.964 232.090 233.584 1.00 31.36 559 ASP D O 1
ATOM 14124 N N . HIS C 1 560 ? 198.006 234.051 234.118 1.00 22.65 560 HIS D N 1
ATOM 14125 C CA . HIS C 1 560 ? 199.210 234.847 233.931 1.00 18.13 560 HIS D CA 1
ATOM 14126 C C . HIS C 1 560 ? 199.726 235.301 235.289 1.00 17.13 560 HIS D C 1
ATOM 14127 O O . HIS C 1 560 ? 198.963 235.836 236.099 1.00 21.91 560 HIS D O 1
ATOM 14134 N N . TYR C 1 561 ? 201.016 235.089 235.532 1.00 13.29 561 TYR D N 1
ATOM 14135 C CA . TYR C 1 561 ? 201.643 235.446 236.795 1.00 11.59 561 TYR D CA 1
ATOM 14136 C C . TYR C 1 561 ? 202.712 236.504 236.565 1.00 11.60 561 TYR D C 1
ATOM 14137 O O . TYR C 1 561 ? 203.298 236.594 235.482 1.00 16.22 561 TYR D O 1
ATOM 14146 N N . ILE C 1 562 ? 202.960 237.308 237.597 1.00 9.80 562 ILE D N 1
ATOM 14147 C CA . ILE C 1 562 ? 203.929 238.400 237.525 1.00 10.04 562 ILE D CA 1
ATOM 14148 C C . ILE C 1 562 ? 205.322 237.778 237.590 1.00 12.42 562 ILE D C 1
ATOM 14149 O O . ILE C 1 562 ? 205.796 237.394 238.660 1.00 12.55 562 ILE D O 1
ATOM 14154 N N . ASN C 1 563 ? 205.981 237.675 236.434 1.00 14.80 563 ASN D N 1
ATOM 14155 C CA . ASN C 1 563 ? 207.301 237.053 236.383 1.00 16.96 563 ASN D CA 1
ATOM 14156 C C . ASN C 1 563 ? 208.374 237.969 236.960 1.00 21.17 563 ASN D C 1
ATOM 14157 O O . ASN C 1 563 ? 209.268 237.510 237.680 1.00 21.77 563 ASN D O 1
ATOM 14162 N N . ASN C 1 564 ? 208.305 239.262 236.658 1.00 22.49 564 ASN D N 1
ATOM 14163 C CA . ASN C 1 564 ? 209.282 240.235 237.130 1.00 17.33 564 ASN D CA 1
ATOM 14164 C C . ASN C 1 564 ? 208.665 241.049 238.260 1.00 15.58 564 ASN D C 1
ATOM 14165 O O . ASN C 1 564 ? 207.668 241.749 238.053 1.00 16.43 564 ASN D O 1
ATOM 14170 N N . SER C 1 565 ? 209.268 240.969 239.448 1.00 14.01 565 SER D N 1
ATOM 14171 C CA . SER C 1 565 ? 208.731 241.645 240.623 1.00 13.61 565 SER D CA 1
ATOM 14172 C C . SER C 1 565 ? 208.842 243.161 240.544 1.00 18.11 565 SER D C 1
ATOM 14173 O O . SER C 1 565 ? 208.241 243.850 241.375 1.00 18.39 565 SER D O 1
ATOM 14176 N N . LYS C 1 566 ? 209.589 243.695 239.581 1.00 21.35 566 LYS D N 1
ATOM 14177 C CA . LYS C 1 566 ? 209.773 245.131 239.432 1.00 18.58 566 LYS D CA 1
ATOM 14178 C C . LYS C 1 566 ? 208.828 245.743 238.406 1.00 18.37 566 LYS D C 1
ATOM 14179 O O . LYS C 1 566 ? 208.999 246.911 238.046 1.00 21.16 566 LYS D O 1
ATOM 14185 N N . ALA C 1 567 ? 207.837 244.983 237.931 1.00 14.81 567 ALA D N 1
ATOM 14186 C CA . ALA C 1 567 ? 206.962 245.473 236.869 1.00 13.94 567 ALA D CA 1
ATOM 14187 C C . ALA C 1 567 ? 206.201 246.722 237.300 1.00 19.28 567 ALA D C 1
ATOM 14188 O O . ALA C 1 567 ? 205.991 247.637 236.494 1.00 25.64 567 ALA D O 1
ATOM 14190 N N . LEU C 1 568 ? 205.776 246.775 238.564 1.00 15.10 568 LEU D N 1
ATOM 14191 C CA . LEU C 1 568 ? 205.056 247.947 239.052 1.00 12.23 568 LEU D CA 1
ATOM 14192 C C . LEU C 1 568 ? 205.925 249.196 238.996 1.00 15.28 568 LEU D C 1
ATOM 14193 O O . LEU C 1 568 ? 205.452 250.274 238.620 1.00 16.46 568 LEU D O 1
ATOM 14198 N N . ARG C 1 569 ? 207.200 249.073 239.371 1.00 16.83 569 ARG D N 1
ATOM 14199 C CA . ARG C 1 569 ? 208.090 250.228 239.345 1.00 12.56 569 ARG D CA 1
ATOM 14200 C C . ARG C 1 569 ? 208.338 250.706 237.919 1.00 16.88 569 ARG D C 1
ATOM 14201 O O . ARG C 1 569 ? 208.366 251.915 237.659 1.00 23.31 569 ARG D O 1
ATOM 14209 N N . GLU C 1 570 ? 208.509 249.775 236.978 1.00 16.70 570 GLU D N 1
ATOM 14210 C CA . GLU C 1 570 ? 208.673 250.170 235.582 1.00 18.99 570 GLU D CA 1
ATOM 14211 C C . GLU C 1 570 ? 207.413 250.836 235.044 1.00 17.74 570 GLU D C 1
ATOM 14212 O O . GLU C 1 570 ? 207.496 251.783 234.254 1.00 23.72 570 GLU D O 1
ATOM 14218 N N . ALA C 1 571 ? 206.238 250.348 235.447 1.00 14.57 571 ALA D N 1
ATOM 14219 C CA . ALA C 1 571 ? 204.998 251.004 235.044 1.00 12.76 571 ALA D CA 1
ATOM 14220 C C . ALA C 1 571 ? 204.914 252.418 235.607 1.00 15.82 571 ALA D C 1
ATOM 14221 O O . ALA C 1 571 ? 204.546 253.358 234.892 1.00 17.30 571 ALA D O 1
ATOM 14223 N N . MET C 1 572 ? 205.261 252.592 236.885 1.00 17.31 572 MET D N 1
ATOM 14224 C CA . MET C 1 572 ? 205.216 253.919 237.491 1.00 16.34 572 MET D CA 1
ATOM 14225 C C . MET C 1 572 ? 206.291 254.846 236.944 1.00 18.65 572 MET D C 1
ATOM 14226 O O . MET C 1 572 ? 206.170 256.066 237.093 1.00 23.69 572 MET D O 1
ATOM 14231 N N . CYS C 1 573 ? 207.341 254.298 236.331 1.00 16.91 573 CYS D N 1
ATOM 14232 C CA . CYS C 1 573 ? 208.313 255.148 235.650 1.00 18.06 573 CYS D CA 1
ATOM 14233 C C . CYS C 1 573 ? 207.646 255.975 234.557 1.00 20.75 573 CYS D C 1
ATOM 14234 O O . CYS C 1 573 ? 208.035 257.123 234.311 1.00 25.85 573 CYS D O 1
ATOM 14237 N N . PHE C 1 574 ? 206.642 255.408 233.889 1.00 21.84 574 PHE D N 1
ATOM 14238 C CA . PHE C 1 574 ? 205.873 256.131 232.884 1.00 21.52 574 PHE D CA 1
ATOM 14239 C C . PHE C 1 574 ? 204.654 256.829 233.476 1.00 19.46 574 PHE D C 1
ATOM 14240 O O . PHE C 1 574 ? 204.352 257.967 233.103 1.00 20.56 574 PHE D O 1
ATOM 14248 N N . MET C 1 575 ? 203.946 256.165 234.393 1.00 17.45 575 MET D N 1
ATOM 14249 C CA . MET C 1 575 ? 202.690 256.712 234.898 1.00 15.10 575 MET D CA 1
ATOM 14250 C C . MET C 1 575 ? 202.908 257.926 235.793 1.00 16.90 575 MET D C 1
ATOM 14251 O O . MET C 1 575 ? 202.108 258.867 235.758 1.00 22.02 575 MET D O 1
ATOM 14256 N N . MET C 1 576 ? 203.968 257.929 236.597 1.00 17.22 576 MET D N 1
ATOM 14257 C CA . MET C 1 576 ? 204.179 258.983 237.580 1.00 19.81 576 MET D CA 1
ATOM 14258 C C . MET C 1 576 ? 204.998 260.151 237.046 1.00 27.63 576 MET D C 1
ATOM 14259 O O . MET C 1 576 ? 205.297 261.074 237.811 1.00 25.80 576 MET D O 1
ATOM 14264 N N . ASP C 1 577 ? 205.371 260.135 235.775 1.00 29.85 577 ASP D N 1
ATOM 14265 C CA . ASP C 1 577 ? 206.065 261.277 235.194 1.00 27.77 577 ASP D CA 1
ATOM 14266 C C . ASP C 1 577 ? 205.128 262.481 235.175 1.00 36.03 577 ASP D C 1
ATOM 14267 O O . ASP C 1 577 ? 203.968 262.349 234.768 1.00 37.47 577 ASP D O 1
ATOM 14272 N N . PRO C 1 578 ? 205.581 263.656 235.618 1.00 37.58 578 PRO D N 1
ATOM 14273 C CA . PRO C 1 578 ? 204.671 264.812 235.691 1.00 35.65 578 PRO D CA 1
ATOM 14274 C C . PRO C 1 578 ? 204.072 265.215 234.355 1.00 35.72 578 PRO D C 1
ATOM 14275 O O . PRO C 1 578 ? 202.936 265.705 234.323 1.00 38.72 578 PRO D O 1
ATOM 14279 N N . THR C 1 579 ? 204.795 265.029 233.250 1.00 35.84 579 THR D N 1
ATOM 14280 C CA . THR C 1 579 ? 204.326 265.458 231.936 1.00 33.15 579 THR D CA 1
ATOM 14281 C C . THR C 1 579 ? 203.669 264.322 231.159 1.00 32.55 579 THR D C 1
ATOM 14282 O O . THR C 1 579 ? 202.512 264.438 230.743 1.00 34.53 579 THR D O 1
ATOM 14286 N N . SER C 1 580 ? 204.392 263.219 230.952 1.00 29.80 580 SER D N 1
ATOM 14287 C CA . SER C 1 580 ? 203.851 262.123 230.155 1.00 29.68 580 SER D CA 1
ATOM 14288 C C . SER C 1 580 ? 202.736 261.386 230.884 1.00 25.96 580 SER D C 1
ATOM 14289 O O . SER C 1 580 ? 201.802 260.891 230.244 1.00 25.02 580 SER D O 1
ATOM 14292 N N . GLY C 1 581 ? 202.809 261.304 232.214 1.00 24.80 581 GLY D N 1
ATOM 14293 C CA . GLY C 1 581 ? 201.819 260.558 232.971 1.00 21.07 581 GLY D CA 1
ATOM 14294 C C . GLY C 1 581 ? 200.414 261.115 232.881 1.00 23.76 581 GLY D C 1
ATOM 14295 O O . GLY C 1 581 ? 199.448 260.368 233.060 1.00 21.61 581 GLY D O 1
ATOM 14296 N N . LYS C 1 582 ? 200.276 262.414 232.610 1.00 26.74 582 LYS D N 1
ATOM 14297 C CA . LYS C 1 582 ? 198.952 263.016 232.507 1.00 24.64 582 LYS D CA 1
ATOM 14298 C C . LYS C 1 582 ? 198.251 262.651 231.205 1.00 24.80 582 LYS D C 1
ATOM 14299 O O . LYS C 1 582 ? 197.020 262.556 231.176 1.00 28.66 582 LYS D O 1
ATOM 14305 N N . LYS C 1 583 ? 199.006 262.442 230.128 1.00 22.72 583 LYS D N 1
ATOM 14306 C CA . LYS C 1 583 ? 198.447 262.156 228.814 1.00 17.69 583 LYS D CA 1
ATOM 14307 C C . LYS C 1 583 ? 198.472 260.673 228.471 1.00 16.25 583 LYS D C 1
ATOM 14308 O O . LYS C 1 583 ? 198.281 260.315 227.305 1.00 20.24 583 LYS D O 1
ATOM 14314 N N . ILE C 1 584 ? 198.703 259.805 229.451 1.00 12.61 584 ILE D N 1
ATOM 14315 C CA . ILE C 1 584 ? 198.853 258.373 229.220 1.00 10.28 584 ILE D CA 1
ATOM 14316 C C . ILE C 1 584 ? 197.583 257.669 229.676 1.00 10.13 584 ILE D C 1
ATOM 14317 O O . ILE C 1 584 ? 197.110 257.888 230.798 1.00 14.97 584 ILE D O 1
ATOM 14322 N N . CYS C 1 585 ? 197.025 256.832 228.802 1.00 8.10 585 CYS D N 1
ATOM 14323 C CA . CYS C 1 585 ? 195.848 256.044 229.148 1.00 6.00 585 CYS D CA 1
ATOM 14324 C C . CYS C 1 585 ? 196.215 254.700 229.766 1.00 6.83 585 CYS D C 1
ATOM 14325 O O . CYS C 1 585 ? 195.621 254.301 230.774 1.00 13.46 585 CYS D O 1
ATOM 14328 N N . TYR C 1 586 ? 197.178 253.990 229.184 1.00 6.12 586 TYR D N 1
ATOM 14329 C CA . TYR C 1 586 ? 197.602 252.719 229.750 1.00 4.52 586 TYR D CA 1
ATOM 14330 C C . TYR C 1 586 ? 199.004 252.381 229.266 1.00 6.82 586 TYR D C 1
ATOM 14331 O O . TYR C 1 586 ? 199.492 252.921 228.271 1.00 14.02 586 TYR D O 1
ATOM 14340 N N . VAL C 1 587 ? 199.638 251.475 230.002 1.00 5.61 587 VAL D N 1
ATOM 14341 C CA . VAL C 1 587 ? 200.930 250.899 229.654 1.00 5.75 587 VAL D CA 1
ATOM 14342 C C . VAL C 1 587 ? 200.717 249.417 229.384 1.00 7.24 587 VAL D C 1
ATOM 14343 O O . VAL C 1 587 ? 200.155 248.702 230.223 1.00 8.88 587 VAL D O 1
ATOM 14347 N N . GLN C 1 588 ? 201.155 248.960 228.215 1.00 7.34 588 GLN D N 1
ATOM 14348 C CA . GLN C 1 588 ? 200.938 247.592 227.769 1.00 7.82 588 GLN D CA 1
ATOM 14349 C C . GLN C 1 588 ? 202.256 246.832 227.787 1.00 11.14 588 GLN D C 1
ATOM 14350 O O . GLN C 1 588 ? 203.281 247.346 227.326 1.00 16.09 588 GLN D O 1
ATOM 14356 N N . PHE C 1 589 ? 202.226 245.613 228.321 1.00 11.05 589 PHE D N 1
ATOM 14357 C CA . PHE C 1 589 ? 203.386 244.741 228.372 1.00 13.95 589 PHE D CA 1
ATOM 14358 C C . PHE C 1 589 ? 203.242 243.605 227.364 1.00 17.77 589 PHE D C 1
ATOM 14359 O O . PHE C 1 589 ? 202.126 243.162 227.075 1.00 20.88 589 PHE D O 1
ATOM 14367 N N . PRO C 1 590 ? 204.347 243.116 226.805 1.00 18.85 590 PRO D N 1
ATOM 14368 C CA . PRO C 1 590 ? 204.259 241.993 225.867 1.00 19.70 590 PRO D CA 1
ATOM 14369 C C . PRO C 1 590 ? 203.778 240.728 226.557 1.00 27.46 590 PRO D C 1
ATOM 14370 O O . PRO C 1 590 ? 204.006 240.515 227.750 1.00 36.02 590 PRO D O 1
ATOM 14374 N N . GLN C 1 591 ? 203.101 239.882 225.786 1.00 35.54 591 GLN D N 1
ATOM 14375 C CA . GLN C 1 591 ? 202.559 238.627 226.288 1.00 33.40 591 GLN D CA 1
ATOM 14376 C C . GLN C 1 591 ? 203.542 237.503 225.990 1.00 38.72 591 GLN D C 1
ATOM 14377 O O . GLN C 1 591 ? 203.879 237.258 224.827 1.00 47.18 591 GLN D O 1
ATOM 14383 N N . ARG C 1 592 ? 203.995 236.824 227.039 1.00 34.70 592 ARG D N 1
ATOM 14384 C CA . ARG C 1 592 ? 204.888 235.684 226.924 1.00 38.36 592 ARG D CA 1
ATOM 14385 C C . ARG C 1 592 ? 204.221 234.465 227.544 1.00 44.52 592 ARG D C 1
ATOM 14386 O O . ARG C 1 592 ? 203.383 234.589 228.441 1.00 45.29 592 ARG D O 1
ATOM 14394 N N . PHE C 1 593 ? 204.594 233.282 227.064 1.00 42.63 593 PHE D N 1
ATOM 14395 C CA . PHE C 1 593 ? 203.982 232.044 227.519 1.00 53.66 593 PHE D CA 1
ATOM 14396 C C . PHE C 1 593 ? 205.052 231.003 227.812 1.00 59.33 593 PHE D C 1
ATOM 14397 O O . PHE C 1 593 ? 206.154 231.045 227.260 1.00 62.65 593 PHE D O 1
ATOM 14405 N N . ASP C 1 594 ? 204.711 230.069 228.694 1.00 60.48 594 ASP D N 1
ATOM 14406 C CA . ASP C 1 594 ? 205.578 228.964 229.071 1.00 67.35 594 ASP D CA 1
ATOM 14407 C C . ASP C 1 594 ? 204.987 227.647 228.584 1.00 84.88 594 ASP D C 1
ATOM 14408 O O . ASP C 1 594 ? 203.831 227.572 228.159 1.00 90.13 594 ASP D O 1
ATOM 14413 N N . GLY C 1 595 ? 205.803 226.598 228.653 1.00 94.60 595 GLY D N 1
ATOM 14414 C CA . GLY C 1 595 ? 205.351 225.282 228.247 1.00 98.41 595 GLY D CA 1
ATOM 14415 C C . GLY C 1 595 ? 205.145 225.113 226.761 1.00 106.55 595 GLY D C 1
ATOM 14416 O O . GLY C 1 595 ? 204.417 224.208 226.346 1.00 108.72 595 GLY D O 1
ATOM 14417 N N . ILE C 1 596 ? 205.763 225.957 225.948 1.00 109.31 596 ILE D N 1
ATOM 14418 C CA . ILE C 1 596 ? 205.625 225.891 224.499 1.00 112.27 596 ILE D CA 1
ATOM 14419 C C . ILE C 1 596 ? 206.689 224.955 223.945 1.00 117.87 596 ILE D C 1
ATOM 14420 O O . ILE C 1 596 ? 207.765 224.785 224.529 1.00 115.79 596 ILE D O 1
ATOM 14425 N N . ASP C 1 597 ? 206.383 224.336 222.808 1.00 118.03 597 ASP D N 1
ATOM 14426 C CA . ASP C 1 597 ? 207.347 223.471 222.146 1.00 119.63 597 ASP D CA 1
ATOM 14427 C C . ASP C 1 597 ? 208.541 224.287 221.660 1.00 122.13 597 ASP D C 1
ATOM 14428 O O . ASP C 1 597 ? 208.434 225.486 221.388 1.00 120.90 597 ASP D O 1
ATOM 14433 N N . ARG C 1 598 ? 209.695 223.621 221.565 1.00 120.65 598 ARG D N 1
ATOM 14434 C CA . ARG C 1 598 ? 210.911 224.306 221.137 1.00 117.12 598 ARG D CA 1
ATOM 14435 C C . ARG C 1 598 ? 210.767 224.861 219.725 1.00 115.94 598 ARG D C 1
ATOM 14436 O O . ARG C 1 598 ? 211.195 225.987 219.446 1.00 110.53 598 ARG D O 1
ATOM 14444 N N . HIS C 1 599 ? 210.165 224.088 218.822 1.00 118.35 599 HIS D N 1
ATOM 14445 C CA . HIS C 1 599 ? 209.962 224.541 217.452 1.00 114.97 599 HIS D CA 1
ATOM 14446 C C . HIS C 1 599 ? 208.758 225.461 217.300 1.00 114.85 599 HIS D C 1
ATOM 14447 O O . HIS C 1 599 ? 208.627 226.105 216.253 1.00 114.80 599 HIS D O 1
ATOM 14454 N N . ASP C 1 600 ? 207.889 225.539 218.310 1.00 114.76 600 ASP D N 1
ATOM 14455 C CA . ASP C 1 600 ? 206.688 226.375 218.271 1.00 109.97 600 ASP D CA 1
ATOM 14456 C C . ASP C 1 600 ? 205.816 226.015 217.066 1.00 104.22 600 ASP D C 1
ATOM 14457 O O . ASP C 1 600 ? 205.636 226.799 216.132 1.00 98.47 600 ASP D O 1
ATOM 14462 N N . ARG C 1 601 ? 205.285 224.790 217.104 1.00 106.77 601 ARG D N 1
ATOM 14463 C CA . ARG C 1 601 ? 204.519 224.270 215.976 1.00 103.16 601 ARG D CA 1
ATOM 14464 C C . ARG C 1 601 ? 203.269 225.102 215.715 1.00 102.55 601 ARG D C 1
ATOM 14465 O O . ARG C 1 601 ? 202.926 225.375 214.559 1.00 100.59 601 ARG D O 1
ATOM 14473 N N . TYR C 1 602 ? 202.576 225.515 216.773 1.00 104.34 602 TYR D N 1
ATOM 14474 C CA . TYR C 1 602 ? 201.343 226.281 216.648 1.00 97.02 602 TYR D CA 1
ATOM 14475 C C . TYR C 1 602 ? 201.579 227.786 216.638 1.00 92.44 602 TYR D C 1
ATOM 14476 O O . TYR C 1 602 ? 200.607 228.549 216.622 1.00 86.43 602 TYR D O 1
ATOM 14485 N N . SER C 1 603 ? 202.840 228.225 216.643 1.00 95.52 603 SER D N 1
ATOM 14486 C CA . SER C 1 603 ? 203.186 229.649 216.667 1.00 90.97 603 SER D CA 1
ATOM 14487 C C . SER C 1 603 ? 202.562 230.351 217.871 1.00 90.41 603 SER D C 1
ATOM 14488 O O . SER C 1 603 ? 202.027 231.456 217.762 1.00 86.71 603 SER D O 1
ATOM 14491 N N . ASN C 1 604 ? 202.632 229.699 219.034 1.00 93.28 604 ASN D N 1
ATOM 14492 C CA . ASN C 1 604 ? 202.045 230.273 220.240 1.00 92.13 604 ASN D CA 1
ATOM 14493 C C . ASN C 1 604 ? 202.879 231.427 220.783 1.00 92.46 604 ASN D C 1
ATOM 14494 O O . ASN C 1 604 ? 202.338 232.317 221.450 1.00 86.23 604 ASN D O 1
ATOM 14499 N N . ARG C 1 605 ? 204.188 231.428 220.517 1.00 95.05 605 ARG D N 1
ATOM 14500 C CA . ARG C 1 605 ? 205.036 232.520 220.987 1.00 87.75 605 ARG D CA 1
ATOM 14501 C C . ARG C 1 605 ? 204.619 233.846 220.364 1.00 83.40 605 ARG D C 1
ATOM 14502 O O . ARG C 1 605 ? 204.572 234.874 221.050 1.00 79.32 605 ARG D O 1
ATOM 14510 N N . ASN C 1 606 ? 204.315 233.837 219.065 1.00 81.68 606 ASN D N 1
ATOM 14511 C CA . ASN C 1 606 ? 203.849 235.020 218.339 1.00 75.22 606 ASN D CA 1
ATOM 14512 C C . ASN C 1 606 ? 204.867 236.157 218.430 1.00 65.86 606 ASN D C 1
ATOM 14513 O O . ASN C 1 606 ? 204.562 237.266 218.872 1.00 60.93 606 ASN D O 1
ATOM 14518 N N . VAL C 1 607 ? 206.096 235.864 218.005 1.00 63.05 607 VAL D N 1
ATOM 14519 C CA . VAL C 1 607 ? 207.160 236.862 218.048 1.00 63.94 607 VAL D CA 1
ATOM 14520 C C . VAL C 1 607 ? 206.897 237.975 217.040 1.00 65.02 607 VAL D C 1
ATOM 14521 O O . VAL C 1 607 ? 207.198 239.147 217.298 1.00 65.78 607 VAL D O 1
ATOM 14525 N N . VAL C 1 608 ? 206.335 237.630 215.879 1.00 65.46 608 VAL D N 1
ATOM 14526 C CA . VAL C 1 608 ? 206.198 238.599 214.793 1.00 64.05 608 VAL D CA 1
ATOM 14527 C C . VAL C 1 608 ? 205.298 239.758 215.205 1.00 64.20 608 VAL D C 1
ATOM 14528 O O . VAL C 1 608 ? 205.632 240.929 214.986 1.00 61.46 608 VAL D O 1
ATOM 14532 N N . PHE C 1 609 ? 204.148 239.459 215.810 1.00 61.15 609 PHE D N 1
ATOM 14533 C CA . PHE C 1 609 ? 203.206 240.518 216.158 1.00 52.17 609 PHE D CA 1
ATOM 14534 C C . PHE C 1 609 ? 203.678 241.346 217.346 1.00 48.82 609 PHE D C 1
ATOM 14535 O O . PHE C 1 609 ? 203.391 242.547 217.409 1.00 51.35 609 PHE D O 1
ATOM 14543 N N . PHE C 1 610 ? 204.399 240.738 218.287 1.00 51.27 610 PHE D N 1
ATOM 14544 C CA . PHE C 1 610 ? 204.771 241.425 219.516 1.00 52.50 610 PHE D CA 1
ATOM 14545 C C . PHE C 1 610 ? 206.104 242.154 219.428 1.00 52.81 610 PHE D C 1
ATOM 14546 O O . PHE C 1 610 ? 206.346 243.063 220.231 1.00 47.44 610 PHE D O 1
ATOM 14554 N N . ASP C 1 611 ? 206.972 241.788 218.486 1.00 54.80 611 ASP D N 1
ATOM 14555 C CA . ASP C 1 611 ? 208.268 242.437 218.339 1.00 51.12 611 ASP D CA 1
ATOM 14556 C C . ASP C 1 611 ? 208.373 243.299 217.089 1.00 56.35 611 ASP D C 1
ATOM 14557 O O . ASP C 1 611 ? 209.407 243.945 216.888 1.00 66.57 611 ASP D O 1
ATOM 14562 N N . ILE C 1 612 ? 207.344 243.329 216.244 1.00 53.61 612 ILE D N 1
ATOM 14563 C CA . ILE C 1 612 ? 207.372 244.154 215.041 1.00 51.05 612 ILE D CA 1
ATOM 14564 C C . ILE C 1 612 ? 206.170 245.089 215.029 1.00 49.44 612 ILE D C 1
ATOM 14565 O O . ILE C 1 612 ? 206.323 246.315 214.994 1.00 48.07 612 ILE D O 1
ATOM 14570 N N . ASN C 1 613 ? 204.965 244.514 215.050 1.00 45.66 613 ASN D N 1
ATOM 14571 C CA . ASN C 1 613 ? 203.753 245.323 214.963 1.00 34.59 613 ASN D CA 1
ATOM 14572 C C . ASN C 1 613 ? 203.588 246.223 216.182 1.00 39.05 613 ASN D C 1
ATOM 14573 O O . ASN C 1 613 ? 203.232 247.399 216.045 1.00 38.03 613 ASN D O 1
ATOM 14578 N N . MET C 1 614 ? 203.834 245.690 217.381 1.00 40.59 614 MET D N 1
ATOM 14579 C CA . MET C 1 614 ? 203.635 246.476 218.596 1.00 29.54 614 MET D CA 1
ATOM 14580 C C . MET C 1 614 ? 204.608 247.646 218.670 1.00 29.16 614 MET D C 1
ATOM 14581 O O . MET C 1 614 ? 204.233 248.750 219.084 1.00 24.82 614 MET D O 1
ATOM 14586 N N . LYS C 1 615 ? 205.867 247.423 218.284 1.00 35.53 615 LYS D N 1
ATOM 14587 C CA . LYS C 1 615 ? 206.845 248.506 218.300 1.00 33.61 615 LYS D CA 1
ATOM 14588 C C . LYS C 1 615 ? 206.477 249.596 217.300 1.00 34.54 615 LYS D C 1
ATOM 14589 O O . LYS C 1 615 ? 206.643 250.788 217.585 1.00 32.92 615 LYS D O 1
ATOM 14595 N N . GLY C 1 616 ? 205.983 249.209 216.123 1.00 33.02 616 GLY D N 1
ATOM 14596 C CA . GLY C 1 616 ? 205.505 250.200 215.174 1.00 30.72 616 GLY D CA 1
ATOM 14597 C C . GLY C 1 616 ? 204.296 250.958 215.687 1.00 32.98 616 GLY D C 1
ATOM 14598 O O . GLY C 1 616 ? 204.145 252.155 215.431 1.00 31.53 616 GLY D O 1
ATOM 14599 N N . LEU C 1 617 ? 203.412 250.266 216.412 1.00 32.05 617 LEU D N 1
ATOM 14600 C CA . LEU C 1 617 ? 202.267 250.933 217.024 1.00 26.91 617 LEU D CA 1
ATOM 14601 C C . LEU C 1 617 ? 202.712 251.951 218.064 1.00 27.98 617 LEU D C 1
ATOM 14602 O O . LEU C 1 617 ? 202.148 253.048 218.153 1.00 30.35 617 LEU D O 1
ATOM 14607 N N . ASP C 1 618 ? 203.721 251.603 218.865 1.00 29.34 618 ASP D N 1
ATOM 14608 C CA . ASP C 1 618 ? 204.204 252.508 219.901 1.00 28.76 618 ASP D CA 1
ATOM 14609 C C . ASP C 1 618 ? 204.852 253.759 219.323 1.00 30.04 618 ASP D C 1
ATOM 14610 O O . ASP C 1 618 ? 204.958 254.768 220.028 1.00 29.95 618 ASP D O 1
ATOM 14615 N N . GLY C 1 619 ? 205.278 253.722 218.062 1.00 27.41 619 GLY D N 1
ATOM 14616 C CA . GLY C 1 619 ? 205.936 254.864 217.457 1.00 30.97 619 GLY D CA 1
ATOM 14617 C C . GLY C 1 619 ? 205.019 255.941 216.925 1.00 33.13 619 GLY D C 1
ATOM 14618 O O . GLY C 1 619 ? 205.509 256.986 216.488 1.00 38.35 619 GLY D O 1
ATOM 14619 N N . ILE C 1 620 ? 203.705 255.721 216.947 1.00 29.22 620 ILE D N 1
ATOM 14620 C CA . ILE C 1 620 ? 202.731 256.696 216.459 1.00 28.62 620 ILE D CA 1
ATOM 14621 C C . ILE C 1 620 ? 201.872 257.236 217.599 1.00 32.77 620 ILE D C 1
ATOM 14622 O O . ILE C 1 620 ? 201.927 258.424 217.920 1.00 37.67 620 ILE D O 1
ATOM 14627 N N . GLN C 1 621 ? 201.072 256.374 218.224 1.00 30.14 621 GLN D N 1
ATOM 14628 C CA . GLN C 1 621 ? 200.247 256.777 219.359 1.00 23.01 621 GLN D CA 1
ATOM 14629 C C . GLN C 1 621 ? 200.288 255.808 220.529 1.00 19.39 621 GLN D C 1
ATOM 14630 O O . GLN C 1 621 ? 199.984 256.223 221.652 1.00 24.18 621 GLN D O 1
ATOM 14636 N N . GLY C 1 622 ? 200.653 254.546 220.325 1.00 17.19 622 GLY D N 1
ATOM 14637 C CA . GLY C 1 622 ? 200.721 253.588 221.400 1.00 15.53 622 GLY D CA 1
ATOM 14638 C C . GLY C 1 622 ? 200.163 252.240 220.998 1.00 17.57 622 GLY D C 1
ATOM 14639 O O . GLY C 1 622 ? 199.381 252.123 220.050 1.00 25.53 622 GLY D O 1
ATOM 14640 N N . PRO C 1 623 ? 200.561 251.192 221.713 1.00 14.13 623 PRO D N 1
ATOM 14641 C CA . PRO C 1 623 ? 200.054 249.854 221.398 1.00 16.62 623 PRO D CA 1
ATOM 14642 C C . PRO C 1 623 ? 198.570 249.731 221.698 1.00 21.24 623 PRO D C 1
ATOM 14643 O O . PRO C 1 623 ? 198.023 250.423 222.560 1.00 19.38 623 PRO D O 1
ATOM 14647 N N . ILE C 1 624 ? 197.919 248.837 220.966 1.00 24.04 624 ILE D N 1
ATOM 14648 C CA . ILE C 1 624 ? 196.508 248.549 221.188 1.00 21.77 624 ILE D CA 1
ATOM 14649 C C . ILE C 1 624 ? 196.370 247.648 222.406 1.00 23.62 624 ILE D C 1
ATOM 14650 O O . ILE C 1 624 ? 197.120 246.679 222.569 1.00 27.51 624 ILE D O 1
ATOM 14655 N N . TYR C 1 625 ? 195.414 247.972 223.274 1.00 23.60 625 TYR D N 1
ATOM 14656 C CA . TYR C 1 625 ? 195.174 247.175 224.473 1.00 21.13 625 TYR D CA 1
ATOM 14657 C C . TYR C 1 625 ? 194.674 245.796 224.066 1.00 25.24 625 TYR D C 1
ATOM 14658 O O . TYR C 1 625 ? 193.531 245.646 223.622 1.00 30.48 625 TYR D O 1
ATOM 14667 N N . VAL C 1 626 ? 195.529 244.787 224.211 1.00 27.45 626 VAL D N 1
ATOM 14668 C CA . VAL C 1 626 ? 195.197 243.412 223.867 1.00 33.74 626 VAL D CA 1
ATOM 14669 C C . VAL C 1 626 ? 195.503 242.519 225.060 1.00 35.15 626 VAL D C 1
ATOM 14670 O O . VAL C 1 626 ? 196.463 242.758 225.801 1.00 37.43 626 VAL D O 1
ATOM 14674 N N . GLY C 1 627 ? 194.666 241.506 225.257 1.00 39.85 627 GLY D N 1
ATOM 14675 C CA . GLY C 1 627 ? 194.943 240.507 226.275 1.00 50.72 627 GLY D CA 1
ATOM 14676 C C . GLY C 1 627 ? 194.940 241.077 227.679 1.00 44.59 627 GLY D C 1
ATOM 14677 O O . GLY C 1 627 ? 194.013 241.784 228.092 1.00 31.82 627 GLY D O 1
ATOM 14678 N N . THR C 1 628 ? 195.996 240.769 228.422 1.00 39.77 628 THR D N 1
ATOM 14679 C CA . THR C 1 628 ? 196.074 241.011 229.855 1.00 24.77 628 THR D CA 1
ATOM 14680 C C . THR C 1 628 ? 197.344 241.791 230.197 1.00 23.82 628 THR D C 1
ATOM 14681 O O . THR C 1 628 ? 198.079 242.247 229.316 1.00 23.43 628 THR D O 1
ATOM 14685 N N . GLY C 1 629 ? 197.595 241.936 231.494 1.00 25.16 629 GLY D N 1
ATOM 14686 C CA . GLY C 1 629 ? 198.796 242.599 231.973 1.00 14.94 629 GLY D CA 1
ATOM 14687 C C . GLY C 1 629 ? 198.912 244.059 231.594 1.00 8.79 629 GLY D C 1
ATOM 14688 O O . GLY C 1 629 ? 199.972 244.486 231.119 1.00 8.74 629 GLY D O 1
ATOM 14689 N N . CYS C 1 630 ? 197.851 244.837 231.787 1.00 9.16 630 CYS D N 1
ATOM 14690 C CA . CYS C 1 630 ? 197.815 246.227 231.345 1.00 7.11 630 CYS D CA 1
ATOM 14691 C C . CYS C 1 630 ? 197.679 247.155 232.544 1.00 6.34 630 CYS D C 1
ATOM 14692 O O . CYS C 1 630 ? 196.916 246.867 233.472 1.00 9.82 630 CYS D O 1
ATOM 14695 N N . VAL C 1 631 ? 198.414 248.266 232.522 1.00 4.47 631 VAL D N 1
ATOM 14696 C CA . VAL C 1 631 ? 198.392 249.256 233.594 1.00 4.75 631 VAL D CA 1
ATOM 14697 C C . VAL C 1 631 ? 197.546 250.426 233.104 1.00 6.63 631 VAL D C 1
ATOM 14698 O O . VAL C 1 631 ? 198.027 251.280 232.360 1.00 12.63 631 VAL D O 1
ATOM 14702 N N . PHE C 1 632 ? 196.287 250.471 233.519 1.00 4.72 632 PHE D N 1
ATOM 14703 C CA . PHE C 1 632 ? 195.364 251.521 233.121 1.00 4.89 632 PHE D CA 1
ATOM 14704 C C . PHE C 1 632 ? 195.379 252.673 234.118 1.00 4.38 632 PHE D C 1
ATOM 14705 O O . PHE C 1 632 ? 195.620 252.491 235.313 1.00 7.47 632 PHE D O 1
ATOM 14713 N N . ARG C 1 633 ? 195.088 253.867 233.610 1.00 4.02 633 ARG D N 1
ATOM 14714 C CA . ARG C 1 633 ? 194.858 255.040 234.439 1.00 3.80 633 ARG D CA 1
ATOM 14715 C C . ARG C 1 633 ? 193.360 255.227 234.639 1.00 5.89 633 ARG D C 1
ATOM 14716 O O . ARG C 1 633 ? 192.578 255.104 233.692 1.00 9.51 633 ARG D O 1
ATOM 14724 N N . ARG C 1 634 ? 192.964 255.516 235.881 1.00 5.33 634 ARG D N 1
ATOM 14725 C CA . ARG C 1 634 ? 191.543 255.616 236.204 1.00 3.53 634 ARG D CA 1
ATOM 14726 C C . ARG C 1 634 ? 190.872 256.753 235.445 1.00 4.74 634 ARG D C 1
ATOM 14727 O O . ARG C 1 634 ? 189.724 256.621 235.006 1.00 6.26 634 ARG D O 1
ATOM 14735 N N . GLN C 1 635 ? 191.565 257.885 235.291 1.00 5.44 635 GLN D N 1
ATOM 14736 C CA . GLN C 1 635 ? 190.973 259.023 234.594 1.00 5.54 635 GLN D CA 1
ATOM 14737 C C . GLN C 1 635 ? 190.640 258.686 233.147 1.00 6.26 635 GLN D C 1
ATOM 14738 O O . GLN C 1 635 ? 189.689 259.242 232.585 1.00 7.59 635 GLN D O 1
ATOM 14744 N N . ALA C 1 636 ? 191.409 257.790 232.526 1.00 5.13 636 ALA D N 1
ATOM 14745 C CA . ALA C 1 636 ? 191.086 257.353 231.172 1.00 4.40 636 ALA D CA 1
ATOM 14746 C C . ALA C 1 636 ? 189.781 256.568 231.141 1.00 7.43 636 ALA D C 1
ATOM 14747 O O . ALA C 1 636 ? 188.980 256.720 230.211 1.00 13.30 636 ALA D O 1
ATOM 14749 N N . PHE C 1 637 ? 189.548 255.725 232.150 1.00 7.59 637 PHE D N 1
ATOM 14750 C CA . PHE C 1 637 ? 188.329 254.926 232.201 1.00 5.15 637 PHE D CA 1
ATOM 14751 C C . PHE C 1 637 ? 187.091 255.757 232.502 1.00 4.30 637 PHE D C 1
ATOM 14752 O O . PHE C 1 637 ? 185.976 255.291 232.250 1.00 5.73 637 PHE D O 1
ATOM 14760 N N . TYR C 1 638 ? 187.254 256.962 233.035 1.00 4.71 638 TYR D N 1
ATOM 14761 C CA . TYR C 1 638 ? 186.125 257.782 233.445 1.00 5.96 638 TYR D CA 1
ATOM 14762 C C . TYR C 1 638 ? 185.605 258.677 232.328 1.00 7.63 638 TYR D C 1
ATOM 14763 O O . TYR C 1 638 ? 184.697 259.479 232.569 1.00 8.09 638 TYR D O 1
ATOM 14772 N N . GLY C 1 639 ? 186.150 258.561 231.121 1.00 6.88 639 GLY D N 1
ATOM 14773 C CA . GLY C 1 639 ? 185.691 259.378 230.017 1.00 10.62 639 GLY D CA 1
ATOM 14774 C C . GLY C 1 639 ? 186.197 260.800 230.026 1.00 14.65 639 GLY D C 1
ATOM 14775 O O . GLY C 1 639 ? 185.531 261.690 229.489 1.00 18.44 639 GLY D O 1
ATOM 14776 N N . TYR C 1 640 ? 187.359 261.043 230.622 1.00 12.01 640 TYR D N 1
ATOM 14777 C CA . TYR C 1 640 ? 187.945 262.372 230.683 1.00 12.32 640 TYR D CA 1
ATOM 14778 C C . TYR C 1 640 ? 189.035 262.519 229.629 1.00 16.70 640 TYR D C 1
ATOM 14779 O O . TYR C 1 640 ? 189.729 261.558 229.288 1.00 17.91 640 TYR D O 1
ATOM 14788 N N . ASP C 1 641 ? 189.171 263.735 229.110 1.00 19.82 641 ASP D N 1
ATOM 14789 C CA . ASP C 1 641 ? 190.199 264.027 228.125 1.00 21.22 641 ASP D CA 1
ATOM 14790 C C . ASP C 1 641 ? 191.560 264.174 228.800 1.00 24.36 641 ASP D C 1
ATOM 14791 O O . ASP C 1 641 ? 191.666 264.345 230.017 1.00 26.73 641 ASP D O 1
ATOM 14796 N N . ALA C 1 642 ? 192.606 264.104 227.990 1.00 21.03 642 ALA D N 1
ATOM 14797 C CA . ALA C 1 642 ? 193.964 264.232 228.505 1.00 24.16 642 ALA D CA 1
ATOM 14798 C C . ALA C 1 642 ? 194.223 265.670 228.936 1.00 44.16 642 ALA D C 1
ATOM 14799 O O . ALA C 1 642 ? 194.060 266.589 228.123 1.00 46.17 642 ALA D O 1
ATOM 14801 N N . PRO C 1 643 ? 194.618 265.916 230.188 1.00 55.70 643 PRO D N 1
ATOM 14802 C CA . PRO C 1 643 ? 194.867 267.291 230.637 1.00 54.89 643 PRO D CA 1
ATOM 14803 C C . PRO C 1 643 ? 196.100 267.938 230.027 1.00 48.61 643 PRO D C 1
ATOM 14804 O O . PRO C 1 643 ? 196.226 269.166 230.094 1.00 55.26 643 PRO D O 1
ATOM 14808 N N . THR C 1 644 ? 197.009 267.160 229.438 1.00 44.27 644 THR D N 1
ATOM 14809 C CA . THR C 1 644 ? 198.227 267.697 228.823 1.00 58.77 644 THR D CA 1
ATOM 14810 C C . THR C 1 644 ? 198.283 267.181 227.386 1.00 54.02 644 THR D C 1
ATOM 14811 O O . THR C 1 644 ? 198.770 266.078 227.129 1.00 56.95 644 THR D O 1
ATOM 14815 N N . SER C 1 645 ? 197.783 267.987 226.455 1.00 46.68 645 SER D N 1
ATOM 14816 C CA . SER C 1 645 ? 197.804 267.628 225.043 1.00 50.81 645 SER D CA 1
ATOM 14817 C C . SER C 1 645 ? 197.786 268.875 224.166 1.00 70.90 645 SER D C 1
ATOM 14818 O O . SER C 1 645 ? 198.595 269.784 224.348 1.00 76.61 645 SER D O 1
ATOM 14821 N N . SER C 1 713 ? 176.656 270.816 239.354 1.00 72.97 713 SER D N 1
ATOM 14822 C CA . SER C 1 713 ? 176.269 269.924 238.268 1.00 60.84 713 SER D CA 1
ATOM 14823 C C . SER C 1 713 ? 176.324 268.469 238.713 1.00 51.66 713 SER D C 1
ATOM 14824 O O . SER C 1 713 ? 176.804 267.610 237.978 1.00 53.49 713 SER D O 1
ATOM 14827 N N . GLN C 1 714 ? 175.817 268.202 239.920 1.00 48.54 714 GLN D N 1
ATOM 14828 C CA . GLN C 1 714 ? 175.878 266.853 240.477 1.00 46.77 714 GLN D CA 1
ATOM 14829 C C . GLN C 1 714 ? 175.120 265.857 239.607 1.00 40.53 714 GLN D C 1
ATOM 14830 O O . GLN C 1 714 ? 175.541 264.702 239.461 1.00 38.15 714 GLN D O 1
ATOM 14836 N N . SER C 1 715 ? 174.003 266.287 239.016 1.00 41.11 715 SER D N 1
ATOM 14837 C CA . SER C 1 715 ? 173.226 265.405 238.154 1.00 38.57 715 SER D CA 1
ATOM 14838 C C . SER C 1 715 ? 174.024 264.921 236.950 1.00 37.49 715 SER D C 1
ATOM 14839 O O . SER C 1 715 ? 173.708 263.861 236.398 1.00 40.18 715 SER D O 1
ATOM 14842 N N . LYS C 1 716 ? 175.043 265.672 236.526 1.00 32.39 716 LYS D N 1
ATOM 14843 C CA . LYS C 1 716 ? 175.889 265.212 235.430 1.00 28.13 716 LYS D CA 1
ATOM 14844 C C . LYS C 1 716 ? 176.681 263.972 235.826 1.00 31.56 716 LYS D C 1
ATOM 14845 O O . LYS C 1 716 ? 176.771 263.013 235.051 1.00 36.04 716 LYS D O 1
ATOM 14851 N N . PHE C 1 717 ? 177.266 263.971 237.028 1.00 33.70 717 PHE D N 1
ATOM 14852 C CA . PHE C 1 717 ? 177.956 262.775 237.504 1.00 27.54 717 PHE D CA 1
ATOM 14853 C C . PHE C 1 717 ? 176.970 261.659 237.822 1.00 23.01 717 PHE D C 1
ATOM 14854 O O . PHE C 1 717 ? 177.266 260.481 237.591 1.00 22.87 717 PHE D O 1
ATOM 14862 N N . GLU C 1 718 ? 175.796 262.004 238.359 1.00 24.61 718 GLU D N 1
ATOM 14863 C CA . GLU C 1 718 ? 174.805 260.977 238.667 1.00 21.70 718 GLU D CA 1
ATOM 14864 C C . GLU C 1 718 ? 174.299 260.289 237.406 1.00 23.20 718 GLU D C 1
ATOM 14865 O O . GLU C 1 718 ? 173.858 259.135 237.463 1.00 22.91 718 GLU D O 1
ATOM 14871 N N . LYS C 1 719 ? 174.353 260.972 236.265 1.00 27.64 719 LYS D N 1
ATOM 14872 C CA . LYS C 1 719 ? 173.927 260.408 234.992 1.00 23.50 719 LYS D CA 1
ATOM 14873 C C . LYS C 1 719 ? 175.061 259.735 234.231 1.00 21.57 719 LYS D C 1
ATOM 14874 O O . LYS C 1 719 ? 174.831 259.231 233.127 1.00 24.74 719 LYS D O 1
ATOM 14880 N N . LYS C 1 720 ? 176.268 259.716 234.783 1.00 18.50 720 LYS D N 1
ATOM 14881 C CA . LYS C 1 720 ? 177.424 259.135 234.111 1.00 14.24 720 LYS D CA 1
ATOM 14882 C C . LYS C 1 720 ? 178.047 257.979 234.874 1.00 13.07 720 LYS D C 1
ATOM 14883 O O . LYS C 1 720 ? 178.397 256.965 234.265 1.00 14.97 720 LYS D O 1
ATOM 14889 N N . PHE C 1 721 ? 178.191 258.096 236.192 1.00 15.02 721 PHE D N 1
ATOM 14890 C CA . PHE C 1 721 ? 178.831 257.066 237.001 1.00 12.49 721 PHE D CA 1
ATOM 14891 C C . PHE C 1 721 ? 177.838 256.170 237.727 1.00 12.43 721 PHE D C 1
ATOM 14892 O O . PHE C 1 721 ? 178.059 254.960 237.820 1.00 15.89 721 PHE D O 1
ATOM 14900 N N . GLY C 1 722 ? 176.759 256.730 238.247 1.00 12.67 722 GLY D N 1
ATOM 14901 C CA . GLY C 1 722 ? 175.772 255.953 238.964 1.00 13.55 722 GLY D CA 1
ATOM 14902 C C . GLY C 1 722 ? 175.115 256.794 240.039 1.00 17.34 722 GLY D C 1
ATOM 14903 O O . GLY C 1 722 ? 175.237 258.015 240.061 1.00 23.62 722 GLY D O 1
ATOM 14904 N N . GLN C 1 723 ? 174.412 256.105 240.938 1.00 16.64 723 GLN D N 1
ATOM 14905 C CA . GLN C 1 723 ? 173.686 256.742 242.027 1.00 19.37 723 GLN D CA 1
ATOM 14906 C C . GLN C 1 723 ? 174.384 256.576 243.373 1.00 24.81 723 GLN D C 1
ATOM 14907 O O . GLN C 1 723 ? 173.747 256.741 244.419 1.00 31.51 723 GLN D O 1
ATOM 14913 N N . SER C 1 724 ? 175.674 256.250 243.370 1.00 21.25 724 SER D N 1
ATOM 14914 C CA . SER C 1 724 ? 176.451 256.089 244.594 1.00 21.11 724 SER D CA 1
ATOM 14915 C C . SER C 1 724 ? 177.322 257.326 244.780 1.00 21.13 724 SER D C 1
ATOM 14916 O O . SER C 1 724 ? 178.295 257.522 244.046 1.00 21.73 724 SER D O 1
ATOM 14919 N N . SER C 1 725 ? 176.975 258.154 245.769 1.00 20.35 725 SER D N 1
ATOM 14920 C CA . SER C 1 725 ? 177.701 259.402 245.986 1.00 18.83 725 SER D CA 1
ATOM 14921 C C . SER C 1 725 ? 179.131 259.159 246.452 1.00 16.82 725 SER D C 1
ATOM 14922 O O . SER C 1 725 ? 180.020 259.969 246.163 1.00 15.76 725 SER D O 1
ATOM 14925 N N . VAL C 1 726 ? 179.371 258.064 247.177 1.00 17.03 726 VAL D N 1
ATOM 14926 C CA . VAL C 1 726 ? 180.721 257.766 247.648 1.00 16.83 726 VAL D CA 1
ATOM 14927 C C . VAL C 1 726 ? 181.648 257.501 246.469 1.00 18.77 726 VAL D C 1
ATOM 14928 O O . VAL C 1 726 ? 182.805 257.939 246.456 1.00 19.39 726 VAL D O 1
ATOM 14932 N N . PHE C 1 727 ? 181.156 256.781 245.458 1.00 16.03 727 PHE D N 1
ATOM 14933 C CA . PHE C 1 727 ? 181.953 256.554 244.257 1.00 13.27 727 PHE D CA 1
ATOM 14934 C C . PHE C 1 727 ? 182.230 257.860 243.523 1.00 15.82 727 PHE D C 1
ATOM 14935 O O . PHE C 1 727 ? 183.331 258.065 242.998 1.00 17.13 727 PHE D O 1
ATOM 14943 N N . ILE C 1 728 ? 181.240 258.756 243.471 1.00 16.04 728 ILE D N 1
ATOM 14944 C CA . ILE C 1 728 ? 181.448 260.059 242.844 1.00 12.54 728 ILE D CA 1
ATOM 14945 C C . ILE C 1 728 ? 182.540 260.830 243.572 1.00 15.76 728 ILE D C 1
ATOM 14946 O O . ILE C 1 728 ? 183.402 261.458 242.945 1.00 19.08 728 ILE D O 1
ATOM 14951 N N . ALA C 1 729 ? 182.516 260.802 244.907 1.00 14.04 729 ALA D N 1
ATOM 14952 C CA . ALA C 1 729 ? 183.558 261.470 245.680 1.00 11.48 729 ALA D CA 1
ATOM 14953 C C . ALA C 1 729 ? 184.923 260.842 245.429 1.00 12.21 729 ALA D C 1
ATOM 14954 O O . ALA C 1 729 ? 185.930 261.550 245.315 1.00 12.55 729 ALA D O 1
ATOM 14956 N N . SER C 1 730 ? 184.977 259.511 245.343 1.00 12.47 730 SER D N 1
ATOM 14957 C CA . SER C 1 730 ? 186.251 258.831 245.131 1.00 12.47 730 SER D CA 1
ATOM 14958 C C . SER C 1 730 ? 186.818 259.103 243.743 1.00 11.96 730 SER D C 1
ATOM 14959 O O . SER C 1 730 ? 188.042 259.117 243.570 1.00 13.95 730 SER D O 1
ATOM 14962 N N . THR C 1 731 ? 185.954 259.312 242.747 1.00 14.45 731 THR D N 1
ATOM 14963 C CA . THR C 1 731 ? 186.430 259.555 241.389 1.00 11.53 731 THR D CA 1
ATOM 14964 C C . THR C 1 731 ? 187.182 260.873 241.252 1.00 15.17 731 THR D C 1
ATOM 14965 O O . THR C 1 731 ? 187.894 261.063 240.261 1.00 20.68 731 THR D O 1
ATOM 14969 N N . LEU C 1 732 ? 187.046 261.783 242.214 1.00 13.05 732 LEU D N 1
ATOM 14970 C CA . LEU C 1 732 ? 187.648 263.106 242.128 1.00 13.44 732 LEU D CA 1
ATOM 14971 C C . LEU C 1 732 ? 189.030 263.179 242.767 1.00 14.68 732 LEU D C 1
ATOM 14972 O O . LEU C 1 732 ? 189.603 264.270 242.847 1.00 22.48 732 LEU D O 1
ATOM 14977 N N . LEU C 1 733 ? 189.577 262.054 243.221 1.00 16.39 733 LEU D N 1
ATOM 14978 C CA . LEU C 1 733 ? 190.900 262.027 243.835 1.00 21.76 733 LEU D CA 1
ATOM 14979 C C . LEU C 1 733 ? 191.952 261.818 242.752 1.00 26.68 733 LEU D C 1
ATOM 14980 O O . LEU C 1 733 ? 191.972 260.774 242.092 1.00 25.34 733 LEU D O 1
ATOM 14985 N N . GLU C 1 734 ? 192.825 262.812 242.572 1.00 33.24 734 GLU D N 1
ATOM 14986 C CA . GLU C 1 734 ? 193.830 262.737 241.516 1.00 36.58 734 GLU D CA 1
ATOM 14987 C C . GLU C 1 734 ? 194.921 261.730 241.858 1.00 32.96 734 GLU D C 1
ATOM 14988 O O . GLU C 1 734 ? 195.326 260.926 241.011 1.00 30.03 734 GLU D O 1
ATOM 14994 N N . ASP C 1 735 ? 195.412 261.760 243.095 1.00 37.13 735 ASP D N 1
ATOM 14995 C CA . ASP C 1 735 ? 196.500 260.891 243.522 1.00 37.48 735 ASP D CA 1
ATOM 14996 C C . ASP C 1 735 ? 196.016 259.598 244.163 1.00 34.77 735 ASP D C 1
ATOM 14997 O O . ASP C 1 735 ? 196.841 258.816 244.645 1.00 34.45 735 ASP D O 1
ATOM 15002 N N . GLY C 1 736 ? 194.709 259.354 244.182 1.00 30.09 736 GLY D N 1
ATOM 15003 C CA . GLY C 1 736 ? 194.177 258.149 244.780 1.00 19.70 736 GLY D CA 1
ATOM 15004 C C . GLY C 1 736 ? 194.002 258.271 246.282 1.00 18.18 736 GLY D C 1
ATOM 15005 O O . GLY C 1 736 ? 194.215 259.319 246.893 1.00 22.45 736 GLY D O 1
ATOM 15006 N N . GLY C 1 737 ? 193.604 257.157 246.884 1.00 15.69 737 GLY D N 1
ATOM 15007 C CA . GLY C 1 737 ? 193.356 257.105 248.308 1.00 18.30 737 GLY D CA 1
ATOM 15008 C C . GLY C 1 737 ? 191.902 257.369 248.658 1.00 26.52 737 GLY D C 1
ATOM 15009 O O . GLY C 1 737 ? 191.121 257.898 247.869 1.00 25.69 737 GLY D O 1
ATOM 15010 N N . VAL C 1 738 ? 191.542 256.982 249.874 1.00 31.71 738 VAL D N 1
ATOM 15011 C CA . VAL C 1 738 ? 190.163 257.158 250.344 1.00 30.31 738 VAL D CA 1
ATOM 15012 C C . VAL C 1 738 ? 189.902 258.639 250.596 1.00 35.34 738 VAL D C 1
ATOM 15013 O O . VAL C 1 738 ? 190.713 259.301 251.268 1.00 42.02 738 VAL D O 1
ATOM 15017 N N . PRO C 1 739 ? 188.812 259.204 250.078 1.00 32.63 739 PRO D N 1
ATOM 15018 C CA . PRO C 1 739 ? 188.487 260.600 250.391 1.00 37.48 739 PRO D CA 1
ATOM 15019 C C . PRO C 1 739 ? 188.256 260.794 251.881 1.00 50.90 739 PRO D C 1
ATOM 15020 O O . PRO C 1 739 ? 187.752 259.909 252.578 1.00 51.67 739 PRO D O 1
ATOM 15024 N N . LYS C 1 740 ? 188.636 261.977 252.369 1.00 49.26 740 LYS D N 1
ATOM 15025 C CA . LYS C 1 740 ? 188.525 262.258 253.796 1.00 56.73 740 LYS D CA 1
ATOM 15026 C C . LYS C 1 740 ? 187.072 262.365 254.240 1.00 55.43 740 LYS D C 1
ATOM 15027 O O . LYS C 1 740 ? 186.753 262.054 255.393 1.00 53.62 740 LYS D O 1
ATOM 15033 N N . ALA C 1 741 ? 186.183 262.807 253.347 1.00 51.86 741 ALA D N 1
ATOM 15034 C CA . ALA C 1 741 ? 184.778 262.962 253.713 1.00 53.74 741 ALA D CA 1
ATOM 15035 C C . ALA C 1 741 ? 184.108 261.614 253.946 1.00 57.33 741 ALA D C 1
ATOM 15036 O O . ALA C 1 741 ? 183.233 261.492 254.812 1.00 61.28 741 ALA D O 1
ATOM 15038 N N . ALA C 1 742 ? 184.496 260.594 253.182 1.00 58.10 742 ALA D N 1
ATOM 15039 C CA . ALA C 1 742 ? 183.869 259.285 253.302 1.00 54.72 742 ALA D CA 1
ATOM 15040 C C . ALA C 1 742 ? 184.166 258.664 254.662 1.00 60.84 742 ALA D C 1
ATOM 15041 O O . ALA C 1 742 ? 185.294 258.734 255.159 1.00 57.41 742 ALA D O 1
ATOM 15043 N N . SER C 1 743 ? 183.145 258.058 255.262 1.00 62.71 743 SER D N 1
ATOM 15044 C CA . SER C 1 743 ? 183.298 257.402 256.553 1.00 59.13 743 SER D CA 1
ATOM 15045 C C . SER C 1 743 ? 183.835 255.990 256.361 1.00 55.53 743 SER D C 1
ATOM 15046 O O . SER C 1 743 ? 183.353 255.245 255.502 1.00 58.33 743 SER D O 1
ATOM 15049 N N . SER C 1 744 ? 184.837 255.625 257.163 1.00 48.68 744 SER D N 1
ATOM 15050 C CA . SER C 1 744 ? 185.442 254.303 257.036 1.00 51.98 744 SER D CA 1
ATOM 15051 C C . SER C 1 744 ? 184.491 253.197 257.477 1.00 47.80 744 SER D C 1
ATOM 15052 O O . SER C 1 744 ? 184.554 252.082 256.947 1.00 44.25 744 SER D O 1
ATOM 15055 N N . ALA C 1 745 ? 183.618 253.478 258.447 1.00 48.71 745 ALA D N 1
ATOM 15056 C CA . ALA C 1 745 ? 182.700 252.453 258.934 1.00 52.33 745 ALA D CA 1
ATOM 15057 C C . ALA C 1 745 ? 181.724 252.017 257.848 1.00 52.90 745 ALA D C 1
ATOM 15058 O O . ALA C 1 745 ? 181.457 250.820 257.688 1.00 49.19 745 ALA D O 1
ATOM 15060 N N . THR C 1 746 ? 181.182 252.970 257.093 1.00 56.83 746 THR D N 1
ATOM 15061 C CA . THR C 1 746 ? 180.219 252.666 256.037 1.00 56.02 746 THR D CA 1
ATOM 15062 C C . THR C 1 746 ? 180.936 252.585 254.690 1.00 48.70 746 THR D C 1
ATOM 15063 O O . THR C 1 746 ? 180.781 253.429 253.807 1.00 47.75 746 THR D O 1
ATOM 15067 N N . LEU C 1 747 ? 181.736 251.532 254.548 1.00 41.62 747 LEU D N 1
ATOM 15068 C CA . LEU C 1 747 ? 182.443 251.257 253.306 1.00 28.71 747 LEU D CA 1
ATOM 15069 C C . LEU C 1 747 ? 182.055 249.937 252.663 1.00 29.27 747 LEU D C 1
ATOM 15070 O O . LEU C 1 747 ? 182.058 249.847 251.434 1.00 40.99 747 LEU D O 1
ATOM 15075 N N . LEU C 1 748 ? 181.731 248.910 253.451 1.00 30.49 748 LEU D N 1
ATOM 15076 C CA . LEU C 1 748 ? 181.288 247.650 252.866 1.00 28.80 748 LEU D CA 1
ATOM 15077 C C . LEU C 1 748 ? 179.881 247.765 252.293 1.00 30.57 748 LEU D C 1
ATOM 15078 O O . LEU C 1 748 ? 179.560 247.096 251.304 1.00 36.08 748 LEU D O 1
ATOM 15083 N N . LYS C 1 749 ? 179.032 248.601 252.898 1.00 28.68 749 LYS D N 1
ATOM 15084 C CA . LYS C 1 749 ? 177.673 248.780 252.394 1.00 30.23 749 LYS D CA 1
ATOM 15085 C C . LYS C 1 749 ? 177.703 249.346 250.977 1.00 33.81 749 LYS D C 1
ATOM 15086 O O . LYS C 1 749 ? 177.061 248.811 250.066 1.00 31.22 749 LYS D O 1
ATOM 15092 N N . GLU C 1 750 ? 178.480 250.410 250.763 1.00 27.21 750 GLU D N 1
ATOM 15093 C CA . GLU C 1 750 ? 178.552 251.007 249.434 1.00 24.07 750 GLU D CA 1
ATOM 15094 C C . GLU C 1 750 ? 179.273 250.095 248.447 1.00 19.74 750 GLU D C 1
ATOM 15095 O O . GLU C 1 750 ? 178.938 250.080 247.256 1.00 27.50 750 GLU D O 1
ATOM 15101 N N . ALA C 1 751 ? 180.259 249.329 248.920 1.00 12.38 751 ALA D N 1
ATOM 15102 C CA . ALA C 1 751 ? 180.937 248.373 248.051 1.00 9.99 751 ALA D CA 1
ATOM 15103 C C . ALA C 1 751 ? 179.982 247.284 247.579 1.00 14.50 751 ALA D C 1
ATOM 15104 O O . ALA C 1 751 ? 180.056 246.841 246.428 1.00 19.79 751 ALA D O 1
ATOM 15106 N N . ILE C 1 752 ? 179.089 246.829 248.459 1.00 16.67 752 ILE D N 1
ATOM 15107 C CA . ILE C 1 752 ? 178.057 245.878 248.056 1.00 14.98 752 ILE D CA 1
ATOM 15108 C C . ILE C 1 752 ? 177.046 246.548 247.132 1.00 13.97 752 ILE D C 1
ATOM 15109 O O . ILE C 1 752 ? 176.529 245.927 246.195 1.00 15.52 752 ILE D O 1
ATOM 15114 N N . HIS C 1 753 ? 176.739 247.821 247.387 1.00 12.28 753 HIS D N 1
ATOM 15115 C CA . HIS C 1 753 ? 175.760 248.533 246.572 1.00 14.72 753 HIS D CA 1
ATOM 15116 C C . HIS C 1 753 ? 176.234 248.683 245.132 1.00 15.94 753 HIS D C 1
ATOM 15117 O O . HIS C 1 753 ? 175.447 248.522 244.192 1.00 17.12 753 HIS D O 1
ATOM 15124 N N . VAL C 1 754 ? 177.518 248.994 244.934 1.00 14.01 754 VAL D N 1
ATOM 15125 C CA . VAL C 1 754 ? 178.016 249.253 243.586 1.00 9.83 754 VAL D CA 1
ATOM 15126 C C . VAL C 1 754 ? 178.125 247.998 242.732 1.00 9.38 754 VAL D C 1
ATOM 15127 O O . VAL C 1 754 ? 178.376 248.109 241.527 1.00 10.41 754 VAL D O 1
ATOM 15131 N N . ILE C 1 755 ? 177.946 246.810 243.309 1.00 11.11 755 ILE D N 1
ATOM 15132 C CA . ILE C 1 755 ? 177.922 245.573 242.536 1.00 11.77 755 ILE D CA 1
ATOM 15133 C C . ILE C 1 755 ? 176.509 245.028 242.386 1.00 16.20 755 ILE D C 1
ATOM 15134 O O . ILE C 1 755 ? 176.335 243.857 242.031 1.00 17.23 755 ILE D O 1
ATOM 15139 N N . SER C 1 756 ? 175.492 245.844 242.651 1.00 18.22 756 SER D N 1
ATOM 15140 C CA . SER C 1 756 ? 174.119 245.417 242.427 1.00 18.28 756 SER D CA 1
ATOM 15141 C C . SER C 1 756 ? 173.861 245.232 240.936 1.00 24.73 756 SER D C 1
ATOM 15142 O O . SER C 1 756 ? 174.484 245.879 240.089 1.00 26.48 756 SER D O 1
ATOM 15145 N N . CYS C 1 757 ? 172.932 244.328 240.617 1.00 24.67 757 CYS D N 1
ATOM 15146 C CA . CYS C 1 757 ? 172.635 244.037 239.218 1.00 29.18 757 CYS D CA 1
ATOM 15147 C C . CYS C 1 757 ? 172.020 245.236 238.508 1.00 29.69 757 CYS D C 1
ATOM 15148 O O . CYS C 1 757 ? 172.233 245.419 237.304 1.00 35.10 757 CYS D O 1
ATOM 15151 N N . GLY C 1 758 ? 171.259 246.055 239.225 1.00 23.66 758 GLY D N 1
ATOM 15152 C CA . GLY C 1 758 ? 170.607 247.214 238.656 1.00 24.24 758 GLY D CA 1
ATOM 15153 C C . GLY C 1 758 ? 171.368 248.517 238.763 1.00 19.43 758 GLY D C 1
ATOM 15154 O O . GLY C 1 758 ? 170.796 249.572 238.469 1.00 21.71 758 GLY D O 1
ATOM 15155 N N . TYR C 1 759 ? 172.635 248.485 239.182 1.00 15.68 759 TYR D N 1
ATOM 15156 C CA . TYR C 1 759 ? 173.390 249.725 239.337 1.00 14.07 759 TYR D CA 1
ATOM 15157 C C . TYR C 1 759 ? 173.624 250.412 237.997 1.00 17.68 759 TYR D C 1
ATOM 15158 O O . TYR C 1 759 ? 173.486 251.636 237.889 1.00 22.23 759 TYR D O 1
ATOM 15167 N N . GLU C 1 760 ? 173.976 249.645 236.964 1.00 16.73 760 GLU D N 1
ATOM 15168 C CA . GLU C 1 760 ? 174.295 250.209 235.653 1.00 12.38 760 GLU D CA 1
ATOM 15169 C C . GLU C 1 760 ? 173.019 250.432 234.836 1.00 15.64 760 GLU D C 1
ATOM 15170 O O . GLU C 1 760 ? 172.815 249.864 233.764 1.00 21.92 760 GLU D O 1
ATOM 15176 N N . ASP C 1 761 ? 172.151 251.284 235.373 1.00 18.20 761 ASP D N 1
ATOM 15177 C CA . ASP C 1 761 ? 170.906 251.663 234.721 1.00 20.37 761 ASP D CA 1
ATOM 15178 C C . ASP C 1 761 ? 170.901 253.168 234.506 1.00 22.77 761 ASP D C 1
ATOM 15179 O O . ASP C 1 761 ? 171.142 253.933 235.446 1.00 28.82 761 ASP D O 1
ATOM 15184 N N . LYS C 1 762 ? 170.622 253.586 233.269 1.00 19.14 762 LYS D N 1
ATOM 15185 C CA . LYS C 1 762 ? 170.626 254.998 232.879 1.00 20.54 762 LYS D CA 1
ATOM 15186 C C . LYS C 1 762 ? 171.983 255.653 233.129 1.00 22.49 762 LYS D C 1
ATOM 15187 O O . LYS C 1 762 ? 172.067 256.861 233.361 1.00 24.09 762 LYS D O 1
ATOM 15193 N N . THR C 1 763 ? 173.052 254.865 233.082 1.00 18.95 763 THR D N 1
ATOM 15194 C CA . THR C 1 763 ? 174.415 255.354 233.225 1.00 14.22 763 THR D CA 1
ATOM 15195 C C . THR C 1 763 ? 175.196 255.079 231.944 1.00 15.80 763 THR D C 1
ATOM 15196 O O . THR C 1 763 ? 174.686 254.488 230.987 1.00 20.15 763 THR D O 1
ATOM 15200 N N . GLU C 1 764 ? 176.453 255.517 231.933 1.00 14.19 764 GLU D N 1
ATOM 15201 C CA . GLU C 1 764 ? 177.323 255.371 230.775 1.00 10.67 764 GLU D CA 1
ATOM 15202 C C . GLU C 1 764 ? 178.274 254.188 230.895 1.00 9.32 764 GLU D C 1
ATOM 15203 O O . GLU C 1 764 ? 179.177 254.049 230.065 1.00 13.98 764 GLU D O 1
ATOM 15209 N N . TRP C 1 765 ? 178.095 253.337 231.902 1.00 8.38 765 TRP D N 1
ATOM 15210 C CA . TRP C 1 765 ? 178.978 252.191 232.076 1.00 8.31 765 TRP D CA 1
ATOM 15211 C C . TRP C 1 765 ? 178.789 251.204 230.933 1.00 9.14 765 TRP D C 1
ATOM 15212 O O . TRP C 1 765 ? 177.665 250.792 230.631 1.00 16.66 765 TRP D O 1
ATOM 15223 N N . GLY C 1 766 ? 179.895 250.821 230.298 1.00 6.53 766 GLY D N 1
ATOM 15224 C CA . GLY C 1 766 ? 179.855 249.920 229.169 1.00 9.28 766 GLY D CA 1
ATOM 15225 C C . GLY C 1 766 ? 179.593 250.576 227.832 1.00 12.64 766 GLY D C 1
ATOM 15226 O O . GLY C 1 766 ? 179.639 249.887 226.805 1.00 16.21 766 GLY D O 1
ATOM 15227 N N . LYS C 1 767 ? 179.322 251.878 227.807 1.00 11.49 767 LYS D N 1
ATOM 15228 C CA . LYS C 1 767 ? 179.090 252.611 226.570 1.00 12.27 767 LYS D CA 1
ATOM 15229 C C . LYS C 1 767 ? 180.143 253.678 226.324 1.00 18.11 767 LYS D C 1
ATOM 15230 O O . LYS C 1 767 ? 180.720 253.733 225.232 1.00 32.65 767 LYS D O 1
ATOM 15236 N N . GLU C 1 768 ? 180.409 254.533 227.312 1.00 14.42 768 GLU D N 1
ATOM 15237 C CA . GLU C 1 768 ? 181.419 255.572 227.192 1.00 15.62 768 GLU D CA 1
ATOM 15238 C C . GLU C 1 768 ? 182.503 255.506 228.256 1.00 14.08 768 GLU D C 1
ATOM 15239 O O . GLU C 1 768 ? 183.556 256.125 228.071 1.00 19.38 768 GLU D O 1
ATOM 15245 N N . VAL C 1 769 ? 182.282 254.785 229.353 1.00 9.42 769 VAL D N 1
ATOM 15246 C CA . VAL C 1 769 ? 183.253 254.679 230.433 1.00 5.93 769 VAL D CA 1
ATOM 15247 C C . VAL C 1 769 ? 183.472 253.208 230.758 1.00 6.26 769 VAL D C 1
ATOM 15248 O O . VAL C 1 769 ? 182.598 252.365 230.535 1.00 8.78 769 VAL D O 1
ATOM 15252 N N . GLY C 1 770 ? 184.656 252.903 231.285 1.00 6.36 770 GLY D N 1
ATOM 15253 C CA . GLY C 1 770 ? 184.975 251.539 231.653 1.00 5.41 770 GLY D CA 1
ATOM 15254 C C . GLY C 1 770 ? 185.167 250.646 230.437 1.00 8.08 770 GLY D C 1
ATOM 15255 O O . GLY C 1 770 ? 185.371 251.103 229.310 1.00 11.72 770 GLY D O 1
ATOM 15256 N N . TRP C 1 771 ? 185.110 249.340 230.689 1.00 9.21 771 TRP D N 1
ATOM 15257 C CA . TRP C 1 771 ? 185.146 248.370 229.605 1.00 10.48 771 TRP D CA 1
ATOM 15258 C C . TRP C 1 771 ? 183.879 248.477 228.767 1.00 11.75 771 TRP D C 1
ATOM 15259 O O . TRP C 1 771 ? 182.772 248.597 229.298 1.00 11.67 771 TRP D O 1
ATOM 15270 N N . ILE C 1 772 ? 184.044 248.425 227.450 1.00 11.51 772 ILE D N 1
ATOM 15271 C CA . ILE C 1 772 ? 182.950 248.679 226.520 1.00 13.61 772 ILE D CA 1
ATOM 15272 C C . ILE C 1 772 ? 182.308 247.357 226.121 1.00 19.06 772 ILE D C 1
ATOM 15273 O O . ILE C 1 772 ? 183.002 246.408 225.737 1.00 22.80 772 ILE D O 1
ATOM 15278 N N . TYR C 1 773 ? 180.982 247.296 226.212 1.00 18.96 773 TYR D N 1
ATOM 15279 C CA . TYR C 1 773 ? 180.229 246.114 225.815 1.00 19.60 773 TYR D CA 1
ATOM 15280 C C . TYR C 1 773 ? 180.073 246.095 224.295 1.00 37.96 773 TYR D C 1
ATOM 15281 O O . TYR C 1 773 ? 180.657 246.906 223.572 1.00 48.56 773 TYR D O 1
ATOM 15290 N N . GLY C 1 774 ? 179.269 245.159 223.792 1.00 42.96 774 GLY D N 1
ATOM 15291 C CA . GLY C 1 774 ? 178.932 245.104 222.388 1.00 53.51 774 GLY D CA 1
ATOM 15292 C C . GLY C 1 774 ? 179.872 244.297 221.519 1.00 66.89 774 GLY D C 1
ATOM 15293 O O . GLY C 1 774 ? 179.593 244.134 220.324 1.00 71.72 774 GLY D O 1
ATOM 15294 N N . SER C 1 775 ? 180.972 243.789 222.069 1.00 67.76 775 SER D N 1
ATOM 15295 C CA . SER C 1 775 ? 181.916 243.009 221.285 1.00 74.60 775 SER D CA 1
ATOM 15296 C C . SER C 1 775 ? 182.537 241.935 222.163 1.00 69.26 775 SER D C 1
ATOM 15297 O O . SER C 1 775 ? 182.707 242.121 223.371 1.00 66.25 775 SER D O 1
ATOM 15300 N N . VAL C 1 776 ? 182.870 240.803 221.540 1.00 66.93 776 VAL D N 1
ATOM 15301 C CA . VAL C 1 776 ? 183.546 239.730 222.262 1.00 62.52 776 VAL D CA 1
ATOM 15302 C C . VAL C 1 776 ? 184.939 240.172 222.690 1.00 61.78 776 VAL D C 1
ATOM 15303 O O . VAL C 1 776 ? 185.367 239.917 223.822 1.00 61.55 776 VAL D O 1
ATOM 15307 N N . THR C 1 777 ? 185.669 240.841 221.796 1.00 61.62 777 THR D N 1
ATOM 15308 C CA . THR C 1 777 ? 186.997 241.367 222.109 1.00 58.62 777 THR D CA 1
ATOM 15309 C C . THR C 1 777 ? 186.838 242.806 222.589 1.00 57.40 777 THR D C 1
ATOM 15310 O O . THR C 1 777 ? 187.084 243.774 221.867 1.00 54.56 777 THR D O 1
ATOM 15314 N N . GLU C 1 778 ? 186.410 242.939 223.847 1.00 55.97 778 GLU D N 1
ATOM 15315 C CA . GLU C 1 778 ? 186.175 244.257 224.424 1.00 51.07 778 GLU D CA 1
ATOM 15316 C C . GLU C 1 778 ? 187.463 245.042 224.633 1.00 44.42 778 GLU D C 1
ATOM 15317 O O . GLU C 1 778 ? 187.408 246.268 224.779 1.00 43.50 778 GLU D O 1
ATOM 15323 N N . ASP C 1 779 ? 188.614 244.367 224.657 1.00 39.20 779 ASP D N 1
ATOM 15324 C CA . ASP C 1 779 ? 189.879 245.067 224.856 1.00 33.97 779 ASP D CA 1
ATOM 15325 C C . ASP C 1 779 ? 190.181 246.012 223.699 1.00 36.00 779 ASP D C 1
ATOM 15326 O O . ASP C 1 779 ? 190.604 247.156 223.915 1.00 40.01 779 ASP D O 1
ATOM 15331 N N . ILE C 1 780 ? 189.964 245.554 222.464 1.00 34.01 780 ILE D N 1
ATOM 15332 C CA . ILE C 1 780 ? 190.206 246.404 221.301 1.00 30.77 780 ILE D CA 1
ATOM 15333 C C . ILE C 1 780 ? 189.283 247.614 221.327 1.00 28.26 780 ILE D C 1
ATOM 15334 O O . ILE C 1 780 ? 189.706 248.742 221.048 1.00 27.57 780 ILE D O 1
ATOM 15339 N N . LEU C 1 781 ? 188.009 247.398 221.658 1.00 27.25 781 LEU D N 1
ATOM 15340 C CA . LEU C 1 781 ? 187.057 248.502 221.701 1.00 21.85 781 LEU D CA 1
ATOM 15341 C C . LEU C 1 781 ? 187.419 249.506 222.788 1.00 19.19 781 LEU D C 1
ATOM 15342 O O . LEU C 1 781 ? 187.337 250.720 222.569 1.00 23.58 781 LEU D O 1
ATOM 15347 N N . THR C 1 782 ? 187.825 249.020 223.964 1.00 18.08 782 THR D N 1
ATOM 15348 C CA . THR C 1 782 ? 188.230 249.922 225.038 1.00 17.43 782 THR D CA 1
ATOM 15349 C C . THR C 1 782 ? 189.454 250.737 224.640 1.00 19.23 782 THR D C 1
ATOM 15350 O O . THR C 1 782 ? 189.498 251.956 224.857 1.00 17.81 782 THR D O 1
ATOM 15354 N N . GLY C 1 783 ? 190.454 250.083 224.044 1.00 21.68 783 GLY D N 1
ATOM 15355 C CA . GLY C 1 783 ? 191.635 250.807 223.606 1.00 16.54 783 GLY D CA 1
ATOM 15356 C C . GLY C 1 783 ? 191.325 251.839 222.539 1.00 17.89 783 GLY D C 1
ATOM 15357 O O . GLY C 1 783 ? 191.846 252.956 222.572 1.00 16.75 783 GLY D O 1
ATOM 15358 N N . PHE C 1 784 ? 190.466 251.481 221.581 1.00 18.99 784 PHE D N 1
ATOM 15359 C CA . PHE C 1 784 ? 190.100 252.418 220.525 1.00 16.23 784 PHE D CA 1
ATOM 15360 C C . PHE C 1 784 ? 189.329 253.608 221.082 1.00 15.80 784 PHE D C 1
ATOM 15361 O O . PHE C 1 784 ? 189.551 254.749 220.661 1.00 18.50 784 PHE D O 1
ATOM 15369 N N . LYS C 1 785 ? 188.416 253.363 222.026 1.00 15.52 785 LYS D N 1
ATOM 15370 C CA . LYS C 1 785 ? 187.667 254.463 222.622 1.00 14.65 785 LYS D CA 1
ATOM 15371 C C . LYS C 1 785 ? 188.567 255.371 223.448 1.00 13.76 785 LYS D C 1
ATOM 15372 O O . LYS C 1 785 ? 188.349 256.587 223.485 1.00 12.22 785 LYS D O 1
ATOM 15378 N N . MET C 1 786 ? 189.571 254.806 224.124 1.00 17.99 786 MET D N 1
ATOM 15379 C CA . MET C 1 786 ? 190.539 255.645 224.824 1.00 13.33 786 MET D CA 1
ATOM 15380 C C . MET C 1 786 ? 191.371 256.466 223.847 1.00 12.72 786 MET D C 1
ATOM 15381 O O . MET C 1 786 ? 191.618 257.655 224.079 1.00 12.50 786 MET D O 1
ATOM 15386 N N . HIS C 1 787 ? 191.814 255.848 222.749 1.00 15.04 787 HIS D N 1
ATOM 15387 C CA . HIS C 1 787 ? 192.677 256.544 221.800 1.00 10.50 787 HIS D CA 1
ATOM 15388 C C . HIS C 1 787 ? 191.931 257.637 221.048 1.00 10.57 787 HIS D C 1
ATOM 15389 O O . HIS C 1 787 ? 192.527 258.664 220.703 1.00 15.55 787 HIS D O 1
ATOM 15396 N N . CYS C 1 788 ? 190.638 257.442 220.780 1.00 11.38 788 CYS D N 1
ATOM 15397 C CA . CYS C 1 788 ? 189.865 258.468 220.089 1.00 12.60 788 CYS D CA 1
ATOM 15398 C C . CYS C 1 788 ? 189.697 259.728 220.928 1.00 13.14 788 CYS D C 1
ATOM 15399 O O . CYS C 1 788 ? 189.363 260.782 220.378 1.00 16.17 788 CYS D O 1
ATOM 15402 N N . HIS C 1 789 ? 189.916 259.643 222.240 1.00 13.42 789 HIS D N 1
ATOM 15403 C CA . HIS C 1 789 ? 189.867 260.811 223.109 1.00 11.82 789 HIS D CA 1
ATOM 15404 C C . HIS C 1 789 ? 191.141 261.643 223.052 1.00 13.61 789 HIS D C 1
ATOM 15405 O O . HIS C 1 789 ? 191.163 262.748 223.605 1.00 14.78 789 HIS D O 1
ATOM 15412 N N . GLY C 1 790 ? 192.191 261.147 222.402 1.00 13.54 790 GLY D N 1
ATOM 15413 C CA . GLY C 1 790 ? 193.461 261.837 222.340 1.00 14.55 790 GLY D CA 1
ATOM 15414 C C . GLY C 1 790 ? 194.525 261.316 223.281 1.00 14.86 790 GLY D C 1
ATOM 15415 O O . GLY C 1 790 ? 195.616 261.895 223.332 1.00 15.80 790 GLY D O 1
ATOM 15416 N N . TRP C 1 791 ? 194.247 260.248 224.022 1.00 12.10 791 TRP D N 1
ATOM 15417 C CA . TRP C 1 791 ? 195.226 259.697 224.945 1.00 9.09 791 TRP D CA 1
ATOM 15418 C C . TRP C 1 791 ? 196.342 258.983 224.187 1.00 10.57 791 TRP D C 1
ATOM 15419 O O . TRP C 1 791 ? 196.206 258.621 223.016 1.00 16.71 791 TRP D O 1
ATOM 15430 N N . ARG C 1 792 ? 197.459 258.781 224.879 1.00 8.61 792 ARG D N 1
ATOM 15431 C CA . ARG C 1 792 ? 198.612 258.081 224.337 1.00 9.09 792 ARG D CA 1
ATOM 15432 C C . ARG C 1 792 ? 198.917 256.854 225.186 1.00 9.67 792 ARG D C 1
ATOM 15433 O O . ARG C 1 792 ? 198.609 256.806 226.379 1.00 15.96 792 ARG D O 1
ATOM 15441 N N . SER C 1 793 ? 199.539 255.860 224.560 1.00 7.54 793 SER D N 1
ATOM 15442 C CA . SER C 1 793 ? 199.878 254.615 225.229 1.00 7.35 793 SER D CA 1
ATOM 15443 C C . SER C 1 793 ? 201.369 254.345 225.093 1.00 12.66 793 SER D C 1
ATOM 15444 O O . SER C 1 793 ? 202.032 254.835 224.175 1.00 21.24 793 SER D O 1
ATOM 15447 N N . VAL C 1 794 ? 201.892 253.556 226.028 1.00 9.99 794 VAL D N 1
ATOM 15448 C CA . VAL C 1 794 ? 203.311 253.230 226.099 1.00 10.58 794 VAL D CA 1
ATOM 15449 C C . VAL C 1 794 ? 203.467 251.717 226.073 1.00 10.53 794 VAL D C 1
ATOM 15450 O O . VAL C 1 794 ? 202.794 251.005 226.826 1.00 11.44 794 VAL D O 1
ATOM 15454 N N . TYR C 1 795 ? 204.352 251.231 225.205 1.00 13.67 795 TYR D N 1
ATOM 15455 C CA . TYR C 1 795 ? 204.662 249.808 225.094 1.00 14.94 795 TYR D CA 1
ATOM 15456 C C . TYR C 1 795 ? 205.949 249.549 225.870 1.00 20.11 795 TYR D C 1
ATOM 15457 O O . TYR C 1 795 ? 207.050 249.744 225.349 1.00 31.21 795 TYR D O 1
ATOM 15466 N N . CYS C 1 796 ? 205.808 249.110 227.117 1.00 15.12 796 CYS D N 1
ATOM 15467 C CA . CYS C 1 796 ? 206.954 248.838 227.973 1.00 16.44 796 CYS D CA 1
ATOM 15468 C C . CYS C 1 796 ? 207.444 247.415 227.740 1.00 20.86 796 CYS D C 1
ATOM 15469 O O . CYS C 1 796 ? 206.670 246.460 227.856 1.00 18.63 796 CYS D O 1
ATOM 15472 N N . MET C 1 797 ? 208.730 247.279 227.417 1.00 26.71 797 MET D N 1
ATOM 15473 C CA . MET C 1 797 ? 209.352 245.987 227.127 1.00 25.77 797 MET D CA 1
ATOM 15474 C C . MET C 1 797 ? 210.534 245.790 228.067 1.00 32.32 797 MET D C 1
ATOM 15475 O O . MET C 1 797 ? 211.670 246.170 227.742 1.00 39.20 797 MET D O 1
ATOM 15480 N N . PRO C 1 798 ? 210.314 245.206 229.241 1.00 28.36 798 PRO D N 1
ATOM 15481 C CA . PRO C 1 798 ? 211.420 244.984 230.177 1.00 28.61 798 PRO D CA 1
ATOM 15482 C C . PRO C 1 798 ? 212.389 243.930 229.664 1.00 38.21 798 PRO D C 1
ATOM 15483 O O . PRO C 1 798 ? 212.063 243.100 228.812 1.00 39.57 798 PRO D O 1
ATOM 15487 N N . LYS C 1 799 ? 213.612 243.985 230.198 1.00 38.05 799 LYS D N 1
ATOM 15488 C CA . LYS C 1 799 ? 214.618 242.983 229.851 1.00 39.74 799 LYS D CA 1
ATOM 15489 C C . LYS C 1 799 ? 214.157 241.590 230.261 1.00 38.26 799 LYS D C 1
ATOM 15490 O O . LYS C 1 799 ? 214.226 240.641 229.472 1.00 37.13 799 LYS D O 1
ATOM 15496 N N . ARG C 1 800 ? 213.684 241.452 231.494 1.00 35.70 800 ARG D N 1
ATOM 15497 C CA . ARG C 1 800 ? 213.027 240.232 231.948 1.00 29.93 800 ARG D CA 1
ATOM 15498 C C . ARG C 1 800 ? 211.519 240.385 231.800 1.00 26.34 800 ARG D C 1
ATOM 15499 O O . ARG C 1 800 ? 210.958 241.375 232.283 1.00 27.88 800 ARG D O 1
ATOM 15507 N N . PRO C 1 801 ? 210.840 239.451 231.134 1.00 20.48 801 PRO D N 1
ATOM 15508 C CA . PRO C 1 801 ? 209.401 239.617 230.893 1.00 19.24 801 PRO D CA 1
ATOM 15509 C C . PRO C 1 801 ? 208.630 239.796 232.193 1.00 21.36 801 PRO D C 1
ATOM 15510 O O . PRO C 1 801 ? 208.872 239.104 233.183 1.00 23.69 801 PRO D O 1
ATOM 15514 N N . ALA C 1 802 ? 207.693 240.746 232.178 1.00 19.45 802 ALA D N 1
ATOM 15515 C CA . ALA C 1 802 ? 206.941 241.063 233.388 1.00 14.39 802 ALA D CA 1
ATOM 15516 C C . ALA C 1 802 ? 205.899 239.996 233.695 1.00 17.18 802 ALA D C 1
ATOM 15517 O O . ALA C 1 802 ? 205.716 239.617 234.857 1.00 19.36 802 ALA D O 1
ATOM 15519 N N . PHE C 1 803 ? 205.206 239.500 232.672 1.00 13.99 803 PHE D N 1
ATOM 15520 C CA . PHE C 1 803 ? 204.124 238.545 232.855 1.00 13.16 803 PHE D CA 1
ATOM 15521 C C . PHE C 1 803 ? 204.334 237.344 231.947 1.00 16.13 803 PHE D C 1
ATOM 15522 O O . PHE C 1 803 ? 204.810 237.484 230.817 1.00 22.10 803 PHE D O 1
ATOM 15530 N N . LYS C 1 804 ? 203.978 236.164 232.450 1.00 15.93 804 LYS D N 1
ATOM 15531 C CA . LYS C 1 804 ? 204.051 234.933 231.679 1.00 18.61 804 LYS D CA 1
ATOM 15532 C C . LYS C 1 804 ? 202.793 234.114 231.926 1.00 23.66 804 LYS D C 1
ATOM 15533 O O . LYS C 1 804 ? 202.290 234.058 233.051 1.00 27.44 804 LYS D O 1
ATOM 15539 N N . GLY C 1 805 ? 202.290 233.485 230.868 1.00 26.86 805 GLY D N 1
ATOM 15540 C CA . GLY C 1 805 ? 201.085 232.686 230.958 1.00 33.05 805 GLY D CA 1
ATOM 15541 C C . GLY C 1 805 ? 201.244 231.298 230.375 1.00 42.85 805 GLY D C 1
ATOM 15542 O O . GLY C 1 805 ? 202.366 230.802 230.235 1.00 47.80 805 GLY D O 1
ATOM 15543 N N . SER C 1 806 ? 200.129 230.662 230.025 1.00 47.80 806 SER D N 1
ATOM 15544 C CA . SER C 1 806 ? 200.125 229.310 229.484 1.00 59.17 806 SER D CA 1
ATOM 15545 C C . SER C 1 806 ? 199.592 229.334 228.059 1.00 68.55 806 SER D C 1
ATOM 15546 O O . SER C 1 806 ? 198.538 229.923 227.795 1.00 72.28 806 SER D O 1
ATOM 15549 N N . ALA C 1 807 ? 200.321 228.698 227.149 1.00 71.61 807 ALA D N 1
ATOM 15550 C CA . ALA C 1 807 ? 199.921 228.618 225.755 1.00 75.27 807 ALA D CA 1
ATOM 15551 C C . ALA C 1 807 ? 198.919 227.487 225.545 1.00 80.30 807 ALA D C 1
ATOM 15552 O O . ALA C 1 807 ? 198.871 226.533 226.326 1.00 81.53 807 ALA D O 1
ATOM 15554 N N . PRO C 1 808 ? 198.093 227.577 224.500 1.00 82.98 808 PRO D N 1
ATOM 15555 C CA . PRO C 1 808 ? 197.180 226.471 224.189 1.00 83.79 808 PRO D CA 1
ATOM 15556 C C . PRO C 1 808 ? 197.942 225.187 223.894 1.00 89.52 808 PRO D C 1
ATOM 15557 O O . PRO C 1 808 ? 199.032 225.202 223.317 1.00 87.76 808 PRO D O 1
ATOM 15561 N N . ILE C 1 809 ? 197.350 224.065 224.299 1.00 93.37 809 ILE D N 1
ATOM 15562 C CA . ILE C 1 809 ? 198.031 222.778 224.192 1.00 92.22 809 ILE D CA 1
ATOM 15563 C C . ILE C 1 809 ? 197.971 222.249 222.765 1.00 92.82 809 ILE D C 1
ATOM 15564 O O . ILE C 1 809 ? 199.004 222.052 222.113 1.00 88.84 809 ILE D O 1
ATOM 15569 N N . ASN C 1 810 ? 196.766 222.012 222.257 1.00 93.63 810 ASN D N 1
ATOM 15570 C CA . ASN C 1 810 ? 196.569 221.425 220.941 1.00 90.43 810 ASN D CA 1
ATOM 15571 C C . ASN C 1 810 ? 196.065 222.481 219.961 1.00 87.32 810 ASN D C 1
ATOM 15572 O O . ASN C 1 810 ? 195.900 223.657 220.299 1.00 89.17 810 ASN D O 1
ATOM 15577 N N . LEU C 1 811 ? 195.821 222.041 218.725 1.00 84.02 811 LEU D N 1
ATOM 15578 C CA . LEU C 1 811 ? 195.415 222.964 217.670 1.00 85.92 811 LEU D CA 1
ATOM 15579 C C . LEU C 1 811 ? 193.968 223.413 217.832 1.00 86.63 811 LEU D C 1
ATOM 15580 O O . LEU C 1 811 ? 193.599 224.487 217.343 1.00 89.67 811 LEU D O 1
ATOM 15585 N N . SER C 1 812 ? 193.138 222.613 218.505 1.00 85.58 812 SER D N 1
ATOM 15586 C CA . SER C 1 812 ? 191.721 222.945 218.628 1.00 86.30 812 SER D CA 1
ATOM 15587 C C . SER C 1 812 ? 191.519 224.240 219.407 1.00 87.37 812 SER D C 1
ATOM 15588 O O . SER C 1 812 ? 190.730 225.104 219.003 1.00 86.32 812 SER D O 1
ATOM 15591 N N . ASP C 1 813 ? 192.224 224.393 220.531 1.00 91.02 813 ASP D N 1
ATOM 15592 C CA . ASP C 1 813 ? 192.072 225.601 221.337 1.00 89.95 813 ASP D CA 1
ATOM 15593 C C . ASP C 1 813 ? 192.552 226.834 220.583 1.00 82.54 813 ASP D C 1
ATOM 15594 O O . ASP C 1 813 ? 191.919 227.895 220.645 1.00 80.99 813 ASP D O 1
ATOM 15599 N N . ARG C 1 814 ? 193.675 226.717 219.872 1.00 77.71 814 ARG D N 1
ATOM 15600 C CA . ARG C 1 814 ? 194.178 227.847 219.099 1.00 78.31 814 ARG D CA 1
ATOM 15601 C C . ARG C 1 814 ? 193.215 228.223 217.981 1.00 77.18 814 ARG D C 1
ATOM 15602 O O . ARG C 1 814 ? 192.972 229.410 217.732 1.00 78.64 814 ARG D O 1
ATOM 15610 N N . LEU C 1 815 ? 192.652 227.225 217.296 1.00 73.59 815 LEU D N 1
ATOM 15611 C CA . LEU C 1 815 ? 191.673 227.510 216.253 1.00 72.78 815 LEU D CA 1
ATOM 15612 C C . LEU C 1 815 ? 190.440 228.191 216.833 1.00 74.76 815 LEU D C 1
ATOM 15613 O O . LEU C 1 815 ? 189.908 229.138 216.241 1.00 75.41 815 LEU D O 1
ATOM 15618 N N . HIS C 1 816 ? 189.977 227.729 217.997 1.00 78.23 816 HIS D N 1
ATOM 15619 C CA . HIS C 1 816 ? 188.811 228.342 218.623 1.00 76.42 816 HIS D CA 1
ATOM 15620 C C . HIS C 1 816 ? 189.091 229.782 219.037 1.00 77.26 816 HIS D C 1
ATOM 15621 O O . HIS C 1 816 ? 188.235 230.658 218.872 1.00 75.77 816 HIS D O 1
ATOM 15628 N N . GLN C 1 817 ? 190.283 230.050 219.576 1.00 74.57 817 GLN D N 1
ATOM 15629 C CA . GLN C 1 817 ? 190.598 231.416 219.986 1.00 65.75 817 GLN D CA 1
ATOM 15630 C C . GLN C 1 817 ? 190.766 232.333 218.777 1.00 65.68 817 GLN D C 1
ATOM 15631 O O . GLN C 1 817 ? 190.375 233.506 218.823 1.00 68.97 817 GLN D O 1
ATOM 15637 N N . VAL C 1 818 ? 191.322 231.815 217.678 1.00 63.57 818 VAL D N 1
ATOM 15638 C CA . VAL C 1 818 ? 191.410 232.605 216.452 1.00 58.01 818 VAL D CA 1
ATOM 15639 C C . VAL C 1 818 ? 190.017 232.907 215.917 1.00 57.00 818 VAL D C 1
ATOM 15640 O O . VAL C 1 818 ? 189.737 234.023 215.458 1.00 59.35 818 VAL D O 1
ATOM 15644 N N . LEU C 1 819 ? 189.119 231.920 215.971 1.00 61.19 819 LEU D N 1
ATOM 15645 C CA . LEU C 1 819 ? 187.742 232.145 215.547 1.00 60.35 819 LEU D CA 1
ATOM 15646 C C . LEU C 1 819 ? 187.064 233.193 216.420 1.00 63.10 819 LEU D C 1
ATOM 15647 O O . LEU C 1 819 ? 186.318 234.040 215.917 1.00 62.25 819 LEU D O 1
ATOM 15652 N N . ARG C 1 820 ? 187.304 233.147 217.732 1.00 66.74 820 ARG D N 1
ATOM 15653 C CA . ARG C 1 820 ? 186.720 234.140 218.629 1.00 63.82 820 ARG D CA 1
ATOM 15654 C C . ARG C 1 820 ? 187.242 235.539 218.321 1.00 60.23 820 ARG D C 1
ATOM 15655 O O . ARG C 1 820 ? 186.471 236.507 218.294 1.00 58.31 820 ARG D O 1
ATOM 15663 N N . TRP C 1 821 ? 188.550 235.664 218.078 1.00 62.03 821 TRP D N 1
ATOM 15664 C CA . TRP C 1 821 ? 189.115 236.960 217.711 1.00 57.83 821 TRP D CA 1
ATOM 15665 C C . TRP C 1 821 ? 188.529 237.480 216.405 1.00 56.38 821 TRP D C 1
ATOM 15666 O O . TRP C 1 821 ? 188.188 238.666 216.305 1.00 60.95 821 TRP D O 1
ATOM 15677 N N . ALA C 1 822 ? 188.400 236.612 215.399 1.00 55.10 822 ALA D N 1
ATOM 15678 C CA . ALA C 1 822 ? 187.841 237.038 214.121 1.00 50.17 822 ALA D CA 1
ATOM 15679 C C . ALA C 1 822 ? 186.374 237.429 214.259 1.00 52.25 822 ALA D C 1
ATOM 15680 O O . ALA C 1 822 ? 185.923 238.397 213.635 1.00 57.92 822 ALA D O 1
ATOM 15682 N N . LEU C 1 823 ? 185.614 236.688 215.069 1.00 49.94 823 LEU D N 1
ATOM 15683 C CA . LEU C 1 823 ? 184.216 237.035 215.300 1.00 49.79 823 LEU D CA 1
ATOM 15684 C C . LEU C 1 823 ? 184.093 238.380 216.003 1.00 49.98 823 LEU D C 1
ATOM 15685 O O . LEU C 1 823 ? 183.221 239.187 215.664 1.00 53.63 823 LEU D O 1
ATOM 15690 N N . GLY C 1 824 ? 184.956 238.637 216.988 1.00 50.72 824 GLY D N 1
ATOM 15691 C CA . GLY C 1 824 ? 184.949 239.939 217.636 1.00 53.08 824 GLY D CA 1
ATOM 15692 C C . GLY C 1 824 ? 185.294 241.064 216.679 1.00 48.69 824 GLY D C 1
ATOM 15693 O O . GLY C 1 824 ? 184.676 242.132 216.710 1.00 50.16 824 GLY D O 1
ATOM 15694 N N . SER C 1 825 ? 186.282 240.836 215.810 1.00 47.29 825 SER D N 1
ATOM 15695 C CA . SER C 1 825 ? 186.638 241.844 214.816 1.00 42.22 825 SER D CA 1
ATOM 15696 C C . SER C 1 825 ? 185.479 242.114 213.864 1.00 42.81 825 SER D C 1
ATOM 15697 O O . SER C 1 825 ? 185.197 243.270 213.529 1.00 44.54 825 SER D O 1
ATOM 15700 N N . VAL C 1 826 ? 184.789 241.059 213.425 1.00 47.07 826 VAL D N 1
ATOM 15701 C CA . VAL C 1 826 ? 183.646 241.230 212.531 1.00 49.70 826 VAL D CA 1
ATOM 15702 C C . VAL C 1 826 ? 182.526 241.991 213.232 1.00 53.97 826 VAL D C 1
ATOM 15703 O O . VAL C 1 826 ? 181.891 242.877 212.643 1.00 54.93 826 VAL D O 1
ATOM 15707 N N . GLU C 1 827 ? 182.264 241.659 214.499 1.00 51.32 827 GLU D N 1
ATOM 15708 C CA . GLU C 1 827 ? 181.223 242.353 215.251 1.00 49.21 827 GLU D CA 1
ATOM 15709 C C . GLU C 1 827 ? 181.554 243.830 215.417 1.00 51.92 827 GLU D C 1
ATOM 15710 O O . GLU C 1 827 ? 180.667 244.687 215.326 1.00 53.43 827 GLU D O 1
ATOM 15716 N N . ILE C 1 828 ? 182.826 244.148 215.670 1.00 53.41 828 ILE D N 1
ATOM 15717 C CA . ILE C 1 828 ? 183.237 245.549 215.742 1.00 46.40 828 ILE D CA 1
ATOM 15718 C C . ILE C 1 828 ? 183.061 246.223 214.387 1.00 48.67 828 ILE D C 1
ATOM 15719 O O . ILE C 1 828 ? 182.644 247.385 214.302 1.00 53.59 828 ILE D O 1
ATOM 15724 N N . PHE C 1 829 ? 183.368 245.500 213.306 1.00 48.17 829 PHE D N 1
ATOM 15725 C CA . PHE C 1 829 ? 183.220 246.060 211.965 1.00 47.85 829 PHE D CA 1
ATOM 15726 C C . PHE C 1 829 ? 181.769 246.413 211.665 1.00 52.28 829 PHE D C 1
ATOM 15727 O O . PHE C 1 829 ? 181.485 247.476 211.100 1.00 51.20 829 PHE D O 1
ATOM 15735 N N . PHE C 1 830 ? 180.838 245.536 212.033 1.00 55.52 830 PHE D N 1
ATOM 15736 C CA . PHE C 1 830 ? 179.429 245.761 211.733 1.00 56.32 830 PHE D CA 1
ATOM 15737 C C . PHE C 1 830 ? 178.732 246.661 212.746 1.00 55.94 830 PHE D C 1
ATOM 15738 O O . PHE C 1 830 ? 177.563 247.006 212.538 1.00 55.61 830 PHE D O 1
ATOM 15746 N N . SER C 1 831 ? 179.405 247.050 213.824 1.00 57.41 831 SER D N 1
ATOM 15747 C CA . SER C 1 831 ? 178.811 247.912 214.833 1.00 57.21 831 SER D CA 1
ATOM 15748 C C . SER C 1 831 ? 179.009 249.376 214.439 1.00 61.22 831 SER D C 1
ATOM 15749 O O . SER C 1 831 ? 179.503 249.690 213.353 1.00 66.53 831 SER D O 1
ATOM 15752 N N . ARG C 1 832 ? 178.621 250.290 215.324 1.00 62.19 832 ARG D N 1
ATOM 15753 C CA . ARG C 1 832 ? 178.780 251.718 215.090 1.00 62.89 832 ARG D CA 1
ATOM 15754 C C . ARG C 1 832 ? 180.124 252.248 215.570 1.00 58.88 832 ARG D C 1
ATOM 15755 O O . ARG C 1 832 ? 180.372 253.453 215.467 1.00 58.04 832 ARG D O 1
ATOM 15763 N N . HIS C 1 833 ? 180.992 251.380 216.090 1.00 56.21 833 HIS D N 1
ATOM 15764 C CA . HIS C 1 833 ? 182.306 251.768 216.581 1.00 55.27 833 HIS D CA 1
ATOM 15765 C C . HIS C 1 833 ? 183.412 251.485 215.573 1.00 56.13 833 HIS D C 1
ATOM 15766 O O . HIS C 1 833 ? 184.588 251.437 215.950 1.00 56.93 833 HIS D O 1
ATOM 15773 N N . CYS C 1 834 ? 183.060 251.286 214.308 1.00 56.60 834 CYS D N 1
ATOM 15774 C CA . CYS C 1 834 ? 184.061 250.985 213.295 1.00 56.66 834 CYS D CA 1
ATOM 15775 C C . CYS C 1 834 ? 185.003 252.172 213.120 1.00 55.20 834 CYS D C 1
ATOM 15776 O O . CYS C 1 834 ? 184.539 253.314 213.007 1.00 54.09 834 CYS D O 1
ATOM 15779 N N . PRO C 1 835 ? 186.319 251.949 213.089 1.00 44.85 835 PRO D N 1
ATOM 15780 C CA . PRO C 1 835 ? 187.253 253.077 212.939 1.00 42.81 835 PRO D CA 1
ATOM 15781 C C . PRO C 1 835 ? 187.105 253.819 211.624 1.00 53.05 835 PRO D C 1
ATOM 15782 O O . PRO C 1 835 ? 187.580 254.957 211.517 1.00 59.37 835 PRO D O 1
ATOM 15786 N N . ILE C 1 836 ? 186.473 253.210 210.619 1.00 55.54 836 ILE D N 1
ATOM 15787 C CA . ILE C 1 836 ? 186.334 253.858 209.318 1.00 56.20 836 ILE D CA 1
ATOM 15788 C C . ILE C 1 836 ? 185.480 255.115 209.427 1.00 59.64 836 ILE D C 1
ATOM 15789 O O . ILE C 1 836 ? 185.803 256.154 208.838 1.00 63.88 836 ILE D O 1
ATOM 15794 N N . TRP C 1 837 ? 184.376 255.046 210.179 1.00 54.57 837 TRP D N 1
ATOM 15795 C CA . TRP C 1 837 ? 183.436 256.160 210.255 1.00 60.60 837 TRP D CA 1
ATOM 15796 C C . TRP C 1 837 ? 183.165 256.607 211.689 1.00 66.73 837 TRP D C 1
ATOM 15797 O O . TRP C 1 837 ? 182.115 257.201 211.954 1.00 75.33 837 TRP D O 1
ATOM 15808 N N . TYR C 1 838 ? 184.082 256.346 212.617 1.00 61.53 838 TYR D N 1
ATOM 15809 C CA . TYR C 1 838 ? 183.924 256.769 214.001 1.00 66.28 838 TYR D CA 1
ATOM 15810 C C . TYR C 1 838 ? 185.211 257.412 214.495 1.00 68.60 838 TYR D C 1
ATOM 15811 O O . TYR C 1 838 ? 186.309 257.059 214.056 1.00 69.80 838 TYR D O 1
ATOM 15820 N N . GLY C 1 839 ? 185.064 258.361 215.415 1.00 68.32 839 GLY D N 1
ATOM 15821 C CA . GLY C 1 839 ? 186.205 259.029 216.005 1.00 67.62 839 GLY D CA 1
ATOM 15822 C C . GLY C 1 839 ? 186.700 260.249 215.264 1.00 74.30 839 GLY D C 1
ATOM 15823 O O . GLY C 1 839 ? 187.819 260.702 215.531 1.00 69.73 839 GLY D O 1
ATOM 15824 N N . TYR C 1 840 ? 185.907 260.800 214.344 1.00 74.08 840 TYR D N 1
ATOM 15825 C CA . TYR C 1 840 ? 186.317 261.966 213.560 1.00 70.85 840 TYR D CA 1
ATOM 15826 C C . TYR C 1 840 ? 186.204 263.227 214.419 1.00 75.73 840 TYR D C 1
ATOM 15827 O O . TYR C 1 840 ? 185.326 264.075 214.243 1.00 75.64 840 TYR D O 1
ATOM 15836 N N . GLY C 1 841 ? 187.126 263.336 215.371 1.00 75.79 841 GLY D N 1
ATOM 15837 C CA . GLY C 1 841 ? 187.202 264.503 216.226 1.00 68.09 841 GLY D CA 1
ATOM 15838 C C . GLY C 1 841 ? 188.549 265.189 216.142 1.00 79.71 841 GLY D C 1
ATOM 15839 O O . GLY C 1 841 ? 188.715 266.315 216.620 1.00 87.90 841 GLY D O 1
ATOM 15840 N N . GLY C 1 842 ? 189.520 264.514 215.530 1.00 77.38 842 GLY D N 1
ATOM 15841 C CA . GLY C 1 842 ? 190.868 265.020 215.385 1.00 65.12 842 GLY D CA 1
ATOM 15842 C C . GLY C 1 842 ? 191.851 264.465 216.393 1.00 60.93 842 GLY D C 1
ATOM 15843 O O . GLY C 1 842 ? 193.066 264.563 216.171 1.00 57.62 842 GLY D O 1
ATOM 15844 N N . GLY C 1 843 ? 191.364 263.890 217.494 1.00 45.84 843 GLY D N 1
ATOM 15845 C CA . GLY C 1 843 ? 192.267 263.328 218.485 1.00 32.63 843 GLY D CA 1
ATOM 15846 C C . GLY C 1 843 ? 193.011 262.107 217.980 1.00 32.37 843 GLY D C 1
ATOM 15847 O O . GLY C 1 843 ? 194.198 261.930 218.267 1.00 32.30 843 GLY D O 1
ATOM 15848 N N . LEU C 1 844 ? 192.329 261.249 217.226 1.00 28.17 844 LEU D N 1
ATOM 15849 C CA . LEU C 1 844 ? 192.935 260.021 216.731 1.00 24.04 844 LEU D CA 1
ATOM 15850 C C . LEU C 1 844 ? 193.858 260.320 215.557 1.00 26.94 844 LEU D C 1
ATOM 15851 O O . LEU C 1 844 ? 193.484 261.044 214.629 1.00 28.05 844 LEU D O 1
ATOM 15856 N N . LYS C 1 845 ? 195.064 259.761 215.600 1.00 24.41 845 LYS D N 1
ATOM 15857 C CA . LYS C 1 845 ? 196.021 259.956 214.522 1.00 26.63 845 LYS D CA 1
ATOM 15858 C C . LYS C 1 845 ? 195.619 259.150 213.292 1.00 35.94 845 LYS D C 1
ATOM 15859 O O . LYS C 1 845 ? 194.928 258.131 213.386 1.00 43.43 845 LYS D O 1
ATOM 15865 N N . SER C 1 846 ? 196.059 259.623 212.123 1.00 33.61 846 SER D N 1
ATOM 15866 C CA . SER C 1 846 ? 195.712 258.953 210.874 1.00 31.32 846 SER D CA 1
ATOM 15867 C C . SER C 1 846 ? 196.316 257.556 210.800 1.00 35.97 846 SER D C 1
ATOM 15868 O O . SER C 1 846 ? 195.638 256.601 210.403 1.00 39.97 846 SER D O 1
ATOM 15871 N N . LEU C 1 847 ? 197.589 257.416 211.177 1.00 35.92 847 LEU D N 1
ATOM 15872 C CA . LEU C 1 847 ? 198.233 256.107 211.123 1.00 35.94 847 LEU D CA 1
ATOM 15873 C C . LEU C 1 847 ? 197.620 255.147 212.135 1.00 36.72 847 LEU D C 1
ATOM 15874 O O . LEU C 1 847 ? 197.474 253.952 211.854 1.00 43.30 847 LEU D O 1
ATOM 15879 N N . GLU C 1 848 ? 197.255 255.647 213.318 1.00 31.04 848 GLU D N 1
ATOM 15880 C CA . GLU C 1 848 ? 196.568 254.801 214.289 1.00 28.60 848 GLU D CA 1
ATOM 15881 C C . GLU C 1 848 ? 195.200 254.374 213.771 1.00 29.50 848 GLU D C 1
ATOM 15882 O O . GLU C 1 848 ? 194.766 253.238 214.001 1.00 28.59 848 GLU D O 1
ATOM 15888 N N . ARG C 1 849 ? 194.504 255.272 213.070 1.00 29.34 849 ARG D N 1
ATOM 15889 C CA . ARG C 1 849 ? 193.234 254.901 212.457 1.00 27.94 849 ARG D CA 1
ATOM 15890 C C . ARG C 1 849 ? 193.429 253.819 211.403 1.00 35.77 849 ARG D C 1
ATOM 15891 O O . ARG C 1 849 ? 192.630 252.880 211.313 1.00 39.20 849 ARG D O 1
ATOM 15899 N N . PHE C 1 850 ? 194.485 253.934 210.593 1.00 38.92 850 PHE D N 1
ATOM 15900 C CA . PHE C 1 850 ? 194.774 252.894 209.609 1.00 35.76 850 PHE D CA 1
ATOM 15901 C C . PHE C 1 850 ? 195.091 251.568 210.289 1.00 31.63 850 PHE D C 1
ATOM 15902 O O . PHE C 1 850 ? 194.677 250.505 209.815 1.00 33.54 850 PHE D O 1
ATOM 15910 N N . SER C 1 851 ? 195.829 251.612 211.399 1.00 32.33 851 SER D N 1
ATOM 15911 C CA . SER C 1 851 ? 196.127 250.390 212.140 1.00 33.61 851 SER D CA 1
ATOM 15912 C C . SER C 1 851 ? 194.859 249.745 212.686 1.00 36.01 851 SER D C 1
ATOM 15913 O O . SER C 1 851 ? 194.707 248.519 212.640 1.00 43.21 851 SER D O 1
ATOM 15916 N N . TYR C 1 852 ? 193.946 250.554 213.227 1.00 32.18 852 TYR D N 1
ATOM 15917 C CA . TYR C 1 852 ? 192.685 250.013 213.729 1.00 27.25 852 TYR D CA 1
ATOM 15918 C C . TYR C 1 852 ? 191.847 249.428 212.599 1.00 30.67 852 TYR D C 1
ATOM 15919 O O . TYR C 1 852 ? 191.229 248.367 212.759 1.00 32.74 852 TYR D O 1
ATOM 15928 N N . ILE C 1 853 ? 191.815 250.104 211.448 1.00 31.09 853 ILE D N 1
ATOM 15929 C CA . ILE C 1 853 ? 191.099 249.573 210.291 1.00 27.34 853 ILE D CA 1
ATOM 15930 C C . ILE C 1 853 ? 191.699 248.241 209.863 1.00 26.47 853 ILE D C 1
ATOM 15931 O O . ILE C 1 853 ? 190.975 247.303 209.515 1.00 28.50 853 ILE D O 1
ATOM 15936 N N . ASN C 1 854 ? 193.028 248.138 209.880 1.00 29.03 854 ASN D N 1
ATOM 15937 C CA . ASN C 1 854 ? 193.683 246.877 209.545 1.00 30.79 854 ASN D CA 1
ATOM 15938 C C . ASN C 1 854 ? 193.301 245.783 210.535 1.00 31.77 854 ASN D C 1
ATOM 15939 O O . ASN C 1 854 ? 192.961 244.662 210.141 1.00 34.76 854 ASN D O 1
ATOM 15944 N N . SER C 1 855 ? 193.351 246.092 211.831 1.00 35.74 855 SER D N 1
ATOM 15945 C CA . SER C 1 855 ? 193.025 245.106 212.855 1.00 34.79 855 SER D CA 1
ATOM 15946 C C . SER C 1 855 ? 191.561 244.694 212.828 1.00 34.14 855 SER D C 1
ATOM 15947 O O . SER C 1 855 ? 191.224 243.615 213.325 1.00 33.08 855 SER D O 1
ATOM 15950 N N . VAL C 1 856 ? 190.688 245.529 212.273 1.00 34.49 856 VAL D N 1
ATOM 15951 C CA . VAL C 1 856 ? 189.278 245.175 212.145 1.00 34.65 856 VAL D CA 1
ATOM 15952 C C . VAL C 1 856 ? 189.009 244.407 210.852 1.00 37.68 856 VAL D C 1
ATOM 15953 O O . VAL C 1 856 ? 188.181 243.494 210.826 1.00 39.51 856 VAL D O 1
ATOM 15957 N N . VAL C 1 857 ? 189.728 244.742 209.774 1.00 38.28 857 VAL D N 1
ATOM 15958 C CA . VAL C 1 857 ? 189.440 244.209 208.447 1.00 33.83 857 VAL D CA 1
ATOM 15959 C C . VAL C 1 857 ? 190.263 242.965 208.119 1.00 40.02 857 VAL D C 1
ATOM 15960 O O . VAL C 1 857 ? 189.927 242.241 207.171 1.00 41.84 857 VAL D O 1
ATOM 15964 N N . TYR C 1 858 ? 191.279 242.639 208.926 1.00 44.47 858 TYR D N 1
ATOM 15965 C CA . TYR C 1 858 ? 192.168 241.514 208.637 1.00 41.17 858 TYR D CA 1
ATOM 15966 C C . TYR C 1 858 ? 191.476 240.171 208.372 1.00 48.80 858 TYR D C 1
ATOM 15967 O O . TYR C 1 858 ? 191.923 239.453 207.469 1.00 54.39 858 TYR D O 1
ATOM 15976 N N . PRO C 1 859 ? 190.417 239.765 209.088 1.00 52.10 859 PRO D N 1
ATOM 15977 C CA . PRO C 1 859 ? 189.804 238.470 208.757 1.00 52.81 859 PRO D CA 1
ATOM 15978 C C . PRO C 1 859 ? 188.987 238.481 207.475 1.00 56.16 859 PRO D C 1
ATOM 15979 O O . PRO C 1 859 ? 188.600 237.404 207.005 1.00 58.34 859 PRO D O 1
ATOM 15983 N N . LEU C 1 860 ? 188.729 239.652 206.888 1.00 57.23 860 LEU D N 1
ATOM 15984 C CA . LEU C 1 860 ? 188.019 239.747 205.617 1.00 53.01 860 LEU D CA 1
ATOM 15985 C C . LEU C 1 860 ? 188.795 239.139 204.456 1.00 50.72 860 LEU D C 1
ATOM 15986 O O . LEU C 1 860 ? 188.199 238.878 203.406 1.00 52.65 860 LEU D O 1
ATOM 15991 N N . THR C 1 861 ? 190.098 238.908 204.615 1.00 53.77 861 THR D N 1
ATOM 15992 C CA . THR C 1 861 ? 190.960 238.470 203.524 1.00 51.40 861 THR D CA 1
ATOM 15993 C C . THR C 1 861 ? 190.997 236.955 203.351 1.00 50.88 861 THR D C 1
ATOM 15994 O O . THR C 1 861 ? 191.945 236.446 202.742 1.00 52.53 861 THR D O 1
ATOM 15998 N N . SER C 1 862 ? 190.010 236.221 203.867 1.00 51.40 862 SER D N 1
ATOM 15999 C CA . SER C 1 862 ? 190.021 234.771 203.704 1.00 52.51 862 SER D CA 1
ATOM 16000 C C . SER C 1 862 ? 189.640 234.362 202.287 1.00 56.98 862 SER D C 1
ATOM 16001 O O . SER C 1 862 ? 190.212 233.412 201.740 1.00 59.68 862 SER D O 1
ATOM 16004 N N . ILE C 1 863 ? 188.671 235.058 201.684 1.00 51.35 863 ILE D N 1
ATOM 16005 C CA . ILE C 1 863 ? 188.220 234.691 200.340 1.00 54.05 863 ILE D CA 1
ATOM 16006 C C . ILE C 1 863 ? 189.343 234.776 199.311 1.00 53.88 863 ILE D C 1
ATOM 16007 O O . ILE C 1 863 ? 189.514 233.819 198.538 1.00 58.24 863 ILE D O 1
ATOM 16012 N N . PRO C 1 864 ? 190.124 235.863 199.227 1.00 49.17 864 PRO D N 1
ATOM 16013 C CA . PRO C 1 864 ? 191.268 235.838 198.300 1.00 49.21 864 PRO D CA 1
ATOM 16014 C C . PRO C 1 864 ? 192.259 234.732 198.610 1.00 53.30 864 PRO D C 1
ATOM 16015 O O . PRO C 1 864 ? 192.808 234.121 197.686 1.00 64.71 864 PRO D O 1
ATOM 16019 N N . LEU C 1 865 ? 192.485 234.440 199.893 1.00 52.91 865 LEU D N 1
ATOM 16020 C CA . LEU C 1 865 ? 193.415 233.377 200.260 1.00 54.56 865 LEU D CA 1
ATOM 16021 C C . LEU C 1 865 ? 192.912 232.019 199.787 1.00 60.70 865 LEU D C 1
ATOM 16022 O O . LEU C 1 865 ? 193.666 231.234 199.199 1.00 67.35 865 LEU D O 1
ATOM 16026 N N . ILE C 1 866 ? 191.632 231.726 200.027 1.00 54.53 866 ILE D N 1
ATOM 16027 C CA . ILE C 1 866 ? 191.087 230.432 199.628 1.00 56.64 866 ILE D CA 1
ATOM 16028 C C . ILE C 1 866 ? 191.031 230.322 198.107 1.00 61.52 866 ILE D C 1
ATOM 16029 O O . ILE C 1 866 ? 191.280 229.250 197.541 1.00 67.83 866 ILE D O 1
ATOM 16034 N N . ALA C 1 867 ? 190.735 231.429 197.419 1.00 56.36 867 ALA D N 1
ATOM 16035 C CA . ALA C 1 867 ? 190.725 231.406 195.960 1.00 51.42 867 ALA D CA 1
ATOM 16036 C C . ALA C 1 867 ? 192.120 231.156 195.403 1.00 58.51 867 ALA D C 1
ATOM 16037 O O . ALA C 1 867 ? 192.290 230.361 194.472 1.00 66.57 867 ALA D O 1
ATOM 16039 N N . TYR C 1 868 ? 193.133 231.817 195.968 1.00 58.17 868 TYR D N 1
ATOM 16040 C CA . TYR C 1 868 ? 194.500 231.613 195.504 1.00 60.24 868 TYR D CA 1
ATOM 16041 C C . TYR C 1 868 ? 194.980 230.200 195.808 1.00 65.98 868 TYR D C 1
ATOM 16042 O O . TYR C 1 868 ? 195.754 229.623 195.037 1.00 72.81 868 TYR D O 1
ATOM 16051 N N . CYS C 1 869 ? 194.540 229.631 196.932 1.00 62.57 869 CYS D N 1
ATOM 16052 C CA . CYS C 1 869 ? 194.915 228.259 197.255 1.00 69.18 869 CYS D CA 1
ATOM 16053 C C . CYS C 1 869 ? 194.232 227.254 196.335 1.00 73.92 869 CYS D C 1
ATOM 16054 O O . CYS C 1 869 ? 194.830 226.228 195.991 1.00 78.35 869 CYS D O 1
ATOM 16057 N N . ALA C 1 870 ? 192.987 227.521 195.933 1.00 73.28 870 ALA D N 1
ATOM 16058 C CA . ALA C 1 870 ? 192.275 226.604 195.051 1.00 69.78 870 ALA D CA 1
ATOM 16059 C C . ALA C 1 870 ? 192.621 226.800 193.579 1.00 72.91 870 ALA D C 1
ATOM 16060 O O . ALA C 1 870 ? 192.296 225.931 192.763 1.00 77.52 870 ALA D O 1
ATOM 16062 N N . LEU C 1 871 ? 193.255 227.918 193.222 1.00 72.96 871 LEU D N 1
ATOM 16063 C CA . LEU C 1 871 ? 193.610 228.153 191.822 1.00 71.28 871 LEU D CA 1
ATOM 16064 C C . LEU C 1 871 ? 194.526 227.087 191.230 1.00 81.03 871 LEU D C 1
ATOM 16065 O O . LEU C 1 871 ? 194.240 226.620 190.113 1.00 88.05 871 LEU D O 1
ATOM 16070 N N . PRO C 1 872 ? 195.633 226.679 191.872 1.00 80.96 872 PRO D N 1
ATOM 16071 C CA . PRO C 1 872 ? 196.499 225.674 191.227 1.00 80.93 872 PRO D CA 1
ATOM 16072 C C . PRO C 1 872 ? 195.799 224.354 190.960 1.00 86.98 872 PRO D C 1
ATOM 16073 O O . PRO C 1 872 ? 196.076 223.706 189.943 1.00 90.81 872 PRO D O 1
ATOM 16077 N N . ALA C 1 873 ? 194.892 223.936 191.845 1.00 85.96 873 ALA D N 1
ATOM 16078 C CA . ALA C 1 873 ? 194.163 222.693 191.619 1.00 85.56 873 ALA D CA 1
ATOM 16079 C C . ALA C 1 873 ? 193.271 222.791 190.388 1.00 88.35 873 ALA D C 1
ATOM 16080 O O . ALA C 1 873 ? 193.212 221.858 189.578 1.00 93.40 873 ALA D O 1
ATOM 16082 N N . VAL C 1 874 ? 192.571 223.917 190.229 1.00 89.01 874 VAL D N 1
ATOM 16083 C CA . VAL C 1 874 ? 191.743 224.119 189.043 1.00 89.82 874 VAL D CA 1
ATOM 16084 C C . VAL C 1 874 ? 192.611 224.157 187.792 1.00 92.00 874 VAL D C 1
ATOM 16085 O O . VAL C 1 874 ? 192.256 223.587 186.753 1.00 97.91 874 VAL D O 1
ATOM 16089 N N . CYS C 1 875 ? 193.766 224.821 187.876 1.00 88.30 875 CYS D N 1
ATOM 16090 C CA . CYS C 1 875 ? 194.671 224.885 186.732 1.00 85.28 875 CYS D CA 1
ATOM 16091 C C . CYS C 1 875 ? 195.155 223.497 186.331 1.00 94.21 875 CYS D C 1
ATOM 16092 O O . CYS C 1 875 ? 195.242 223.180 185.139 1.00 98.89 875 CYS D O 1
ATOM 16095 N N . LEU C 1 876 ? 195.477 222.654 187.315 1.00 95.34 876 LEU D N 1
ATOM 16096 C CA . LEU C 1 876 ? 195.955 221.310 187.012 1.00 93.30 876 LEU D CA 1
ATOM 16097 C C . LEU C 1 876 ? 194.839 220.412 186.494 1.00 92.02 876 LEU D C 1
ATOM 16098 O O . LEU C 1 876 ? 195.083 219.562 185.631 1.00 94.50 876 LEU D O 1
ATOM 16103 N N . LEU C 1 877 ? 193.617 220.578 187.000 1.00 93.58 877 LEU D N 1
ATOM 16104 C CA . LEU C 1 877 ? 192.495 219.759 186.564 1.00 94.72 877 LEU D CA 1
ATOM 16105 C C . LEU C 1 877 ? 191.862 220.247 185.267 1.00 94.39 877 LEU D C 1
ATOM 16106 O O . LEU C 1 877 ? 191.045 219.525 184.687 1.00 93.71 877 LEU D O 1
ATOM 16111 N N . THR C 1 878 ? 192.212 221.444 184.801 1.00 94.13 878 THR D N 1
ATOM 16112 C CA . THR C 1 878 ? 191.665 221.986 183.566 1.00 92.57 878 THR D CA 1
ATOM 16113 C C . THR C 1 878 ? 192.709 222.264 182.496 1.00 92.44 878 THR D C 1
ATOM 16114 O O . THR C 1 878 ? 192.354 222.344 181.319 1.00 91.90 878 THR D O 1
ATOM 16118 N N . GLY C 1 879 ? 193.978 222.413 182.866 1.00 93.15 879 GLY D N 1
ATOM 16119 C CA . GLY C 1 879 ? 195.022 222.675 181.897 1.00 89.10 879 GLY D CA 1
ATOM 16120 C C . GLY C 1 879 ? 195.201 224.124 181.510 1.00 92.97 879 GLY D C 1
ATOM 16121 O O . GLY C 1 879 ? 195.899 224.405 180.530 1.00 90.67 879 GLY D O 1
ATOM 16122 N N . LYS C 1 880 ? 194.598 225.054 182.244 1.00 93.65 880 LYS D N 1
ATOM 16123 C CA . LYS C 1 880 ? 194.700 226.476 181.951 1.00 92.35 880 LYS D CA 1
ATOM 16124 C C . LYS C 1 880 ? 195.706 227.138 182.886 1.00 91.18 880 LYS D C 1
ATOM 16125 O O . LYS C 1 880 ? 195.944 226.672 184.002 1.00 92.23 880 LYS D O 1
ATOM 16131 N N . PHE C 1 881 ? 196.298 228.233 182.413 1.00 91.14 881 PHE D N 1
ATOM 16132 C CA . PHE C 1 881 ? 197.280 228.984 183.180 1.00 97.65 881 PHE D CA 1
ATOM 16133 C C . PHE C 1 881 ? 196.886 230.453 183.226 1.00 103.60 881 PHE D C 1
ATOM 16134 O O . PHE C 1 881 ? 196.337 230.996 182.263 1.00 106.58 881 PHE D O 1
ATOM 16142 N N . ILE C 1 882 ? 197.175 231.093 184.361 1.00 98.01 882 ILE D N 1
ATOM 16143 C CA . ILE C 1 882 ? 196.810 232.494 184.544 1.00 93.54 882 ILE D CA 1
ATOM 16144 C C . ILE C 1 882 ? 197.731 233.441 183.786 1.00 96.18 882 ILE D C 1
ATOM 16145 O O . ILE C 1 882 ? 197.394 234.620 183.624 1.00 95.29 882 ILE D O 1
ATOM 16150 N N . VAL C 1 883 ? 198.880 232.969 183.326 1.00 96.75 883 VAL D N 1
ATOM 16151 C CA . VAL C 1 883 ? 199.830 233.783 182.570 1.00 100.15 883 VAL D CA 1
ATOM 16152 C C . VAL C 1 883 ? 199.628 233.495 181.086 1.00 103.70 883 VAL D C 1
ATOM 16153 O O . VAL C 1 883 ? 199.608 232.319 180.697 1.00 102.37 883 VAL D O 1
ATOM 16157 N N . PRO C 1 884 ? 199.460 234.519 180.239 1.00 106.04 884 PRO D N 1
ATOM 16158 C CA . PRO C 1 884 ? 199.267 234.271 178.803 1.00 98.92 884 PRO D CA 1
ATOM 16159 C C . PRO C 1 884 ? 200.427 233.514 178.176 1.00 105.64 884 PRO D C 1
ATOM 16160 O O . PRO C 1 884 ? 200.234 232.456 177.568 1.00 102.67 884 PRO D O 1
ATOM 16164 N N . GLU C 1 885 ? 201.638 234.047 178.323 1.00 112.57 885 GLU D N 1
ATOM 16165 C CA . GLU C 1 885 ? 202.827 233.410 177.777 1.00 112.30 885 GLU D CA 1
ATOM 16166 C C . GLU C 1 885 ? 204.038 233.892 178.561 1.00 111.16 885 GLU D C 1
ATOM 16167 O O . GLU C 1 885 ? 204.164 235.086 178.845 1.00 109.89 885 GLU D O 1
ATOM 16173 N N . ILE C 1 886 ? 204.922 232.958 178.908 1.00 113.87 886 ILE D N 1
ATOM 16174 C CA . ILE C 1 886 ? 206.122 233.299 179.661 1.00 119.37 886 ILE D CA 1
ATOM 16175 C C . ILE C 1 886 ? 207.052 234.109 178.767 1.00 118.03 886 ILE D C 1
ATOM 16176 O O . ILE C 1 886 ? 207.505 233.631 177.720 1.00 114.52 886 ILE D O 1
ATOM 16181 N N . SER C 1 887 ? 207.341 235.341 179.178 1.00 116.72 887 SER D N 1
ATOM 16182 C CA . SER C 1 887 ? 208.198 236.244 178.427 1.00 117.58 887 SER D CA 1
ATOM 16183 C C . SER C 1 887 ? 209.320 236.742 179.328 1.00 121.69 887 SER D C 1
ATOM 16184 O O . SER C 1 887 ? 209.268 236.611 180.554 1.00 119.42 887 SER D O 1
ATOM 16187 N N . ASN C 1 888 ? 210.350 237.312 178.698 1.00 125.18 888 ASN D N 1
ATOM 16188 C CA . ASN C 1 888 ? 211.481 237.837 179.456 1.00 125.72 888 ASN D CA 1
ATOM 16189 C C . ASN C 1 888 ? 211.056 238.983 180.366 1.00 125.48 888 ASN D C 1
ATOM 16190 O O . ASN C 1 888 ? 211.495 239.065 181.518 1.00 126.54 888 ASN D O 1
ATOM 16195 N N . TYR C 1 889 ? 210.206 239.881 179.863 1.00 124.80 889 TYR D N 1
ATOM 16196 C CA . TYR C 1 889 ? 209.750 241.011 180.668 1.00 125.78 889 TYR D CA 1
ATOM 16197 C C . TYR C 1 889 ? 208.919 240.546 181.860 1.00 123.11 889 TYR D C 1
ATOM 16198 O O . TYR C 1 889 ? 209.127 241.008 182.991 1.00 119.56 889 TYR D O 1
ATOM 16207 N N . ALA C 1 890 ? 207.984 239.621 181.629 1.00 120.01 890 ALA D N 1
ATOM 16208 C CA . ALA C 1 890 ? 207.161 239.105 182.718 1.00 116.86 890 ALA D CA 1
ATOM 16209 C C . ALA C 1 890 ? 208.002 238.348 183.738 1.00 117.55 890 ALA D C 1
ATOM 16210 O O . ALA C 1 890 ? 207.799 238.488 184.950 1.00 114.87 890 ALA D O 1
ATOM 16212 N N . SER C 1 891 ? 208.947 237.532 183.263 1.00 116.97 891 SER D N 1
ATOM 16213 C CA . SER C 1 891 ? 209.821 236.802 184.176 1.00 118.27 891 SER D CA 1
ATOM 16214 C C . SER C 1 891 ? 210.672 237.758 185.001 1.00 118.64 891 SER D C 1
ATOM 16215 O O . SER C 1 891 ? 210.882 237.538 186.199 1.00 118.07 891 SER D O 1
ATOM 16218 N N . ILE C 1 892 ? 211.172 238.826 184.374 1.00 118.63 892 ILE D N 1
ATOM 16219 C CA . ILE C 1 892 ? 211.960 239.819 185.097 1.00 119.69 892 ILE D CA 1
ATOM 16220 C C . ILE C 1 892 ? 211.114 240.490 186.170 1.00 121.07 892 ILE D C 1
ATOM 16221 O O . ILE C 1 892 ? 211.565 240.683 187.306 1.00 117.21 892 ILE D O 1
ATOM 16226 N N . ILE C 1 893 ? 209.871 240.846 185.835 1.00 123.92 893 ILE D N 1
ATOM 16227 C CA . ILE C 1 893 ? 208.991 241.485 186.814 1.00 119.92 893 ILE D CA 1
ATOM 16228 C C . ILE C 1 893 ? 208.722 240.544 187.985 1.00 113.49 893 ILE D C 1
ATOM 16229 O O . ILE C 1 893 ? 208.782 240.946 189.155 1.00 109.33 893 ILE D O 1
ATOM 16234 N N . PHE C 1 894 ? 208.422 239.277 187.686 1.00 111.31 894 PHE D N 1
ATOM 16235 C CA . PHE C 1 894 ? 208.140 238.311 188.745 1.00 112.39 894 PHE D CA 1
ATOM 16236 C C . PHE C 1 894 ? 209.353 238.100 189.642 1.00 114.89 894 PHE D C 1
ATOM 16237 O O . PHE C 1 894 ? 209.228 238.059 190.874 1.00 110.27 894 PHE D O 1
ATOM 16245 N N . MET C 1 895 ? 210.537 237.956 189.041 1.00 117.41 895 MET D N 1
ATOM 16246 C CA . MET C 1 895 ? 211.747 237.755 189.827 1.00 119.88 895 MET D CA 1
ATOM 16247 C C . MET C 1 895 ? 212.051 238.972 190.689 1.00 116.68 895 MET D C 1
ATOM 16248 O O . MET C 1 895 ? 212.453 238.832 191.849 1.00 115.29 895 MET D O 1
ATOM 16253 N N . ALA C 1 896 ? 211.863 240.177 190.142 1.00 113.67 896 ALA D N 1
ATOM 16254 C CA . ALA C 1 896 ? 212.079 241.385 190.929 1.00 110.89 896 ALA D CA 1
ATOM 16255 C C . ALA C 1 896 ? 211.113 241.454 192.103 1.00 111.98 896 ALA D C 1
ATOM 16256 O O . ALA C 1 896 ? 211.507 241.817 193.220 1.00 110.67 896 ALA D O 1
ATOM 16258 N N . LEU C 1 897 ? 209.843 241.103 191.874 1.00 108.40 897 LEU D N 1
ATOM 16259 C CA . LEU C 1 897 ? 208.871 241.123 192.963 1.00 102.06 897 LEU D CA 1
ATOM 16260 C C . LEU C 1 897 ? 209.246 240.133 194.056 1.00 103.11 897 LEU D C 1
ATOM 16261 O O . LEU C 1 897 ? 209.225 240.470 195.249 1.00 101.08 897 LEU D O 1
ATOM 16266 N N . PHE C 1 898 ? 209.612 238.909 193.667 1.00 106.31 898 PHE D N 1
ATOM 16267 C CA . PHE C 1 898 ? 209.984 237.903 194.657 1.00 104.42 898 PHE D CA 1
ATOM 16268 C C . PHE C 1 898 ? 211.232 238.324 195.426 1.00 103.22 898 PHE D C 1
ATOM 16269 O O . PHE C 1 898 ? 211.298 238.164 196.651 1.00 102.06 898 PHE D O 1
ATOM 16277 N N . ILE C 1 899 ? 212.226 238.875 194.723 1.00 102.25 899 ILE D N 1
ATOM 16278 C CA . ILE C 1 899 ? 213.462 239.304 195.372 1.00 101.05 899 ILE D CA 1
ATOM 16279 C C . ILE C 1 899 ? 213.189 240.427 196.363 1.00 98.74 899 ILE D C 1
ATOM 16280 O O . ILE C 1 899 ? 213.726 240.433 197.477 1.00 99.53 899 ILE D O 1
ATOM 16285 N N . SER C 1 900 ? 212.364 241.402 195.973 1.00 100.63 900 SER D N 1
ATOM 16286 C CA . SER C 1 900 ? 212.057 242.505 196.879 1.00 101.17 900 SER D CA 1
ATOM 16287 C C . SER C 1 900 ? 211.290 242.024 198.104 1.00 97.95 900 SER D C 1
ATOM 16288 O O . SER C 1 900 ? 211.552 242.481 199.222 1.00 94.22 900 SER D O 1
ATOM 16291 N N . ILE C 1 901 ? 210.338 241.106 197.918 1.00 95.95 901 ILE D N 1
ATOM 16292 C CA . ILE C 1 901 ? 209.607 240.565 199.063 1.00 90.17 901 ILE D CA 1
ATOM 16293 C C . ILE C 1 901 ? 210.564 239.843 200.007 1.00 91.28 901 ILE D C 1
ATOM 16294 O O . ILE C 1 901 ? 210.518 240.024 201.233 1.00 92.45 901 ILE D O 1
ATOM 16299 N N . ALA C 1 902 ? 211.458 239.023 199.444 1.00 87.99 902 ALA D N 1
ATOM 16300 C CA . ALA C 1 902 ? 212.412 238.290 200.269 1.00 83.24 902 ALA D CA 1
ATOM 16301 C C . ALA C 1 902 ? 213.340 239.236 201.021 1.00 84.07 902 ALA D C 1
ATOM 16302 O O . ALA C 1 902 ? 213.612 239.033 202.208 1.00 87.95 902 ALA D O 1
ATOM 16304 N N . ALA C 1 903 ? 213.834 240.278 200.348 1.00 83.54 903 ALA D N 1
ATOM 16305 C CA . ALA C 1 903 ? 214.729 241.229 201.002 1.00 80.79 903 ALA D CA 1
ATOM 16306 C C . ALA C 1 903 ? 214.010 242.000 202.102 1.00 85.75 903 ALA D C 1
ATOM 16307 O O . ALA C 1 903 ? 214.575 242.233 203.181 1.00 89.04 903 ALA D O 1
ATOM 16309 N N . THR C 1 904 ? 212.768 242.416 201.842 1.00 85.64 904 THR D N 1
ATOM 16310 C CA . THR C 1 904 ? 211.991 243.111 202.861 1.00 84.42 904 THR D CA 1
ATOM 16311 C C . THR C 1 904 ? 211.811 242.232 204.088 1.00 81.55 904 THR D C 1
ATOM 16312 O O . THR C 1 904 ? 211.992 242.686 205.222 1.00 76.89 904 THR D O 1
ATOM 16316 N N . GLY C 1 905 ? 211.488 240.954 203.876 1.00 78.83 905 GLY D N 1
ATOM 16317 C CA . GLY C 1 905 ? 211.417 240.033 204.998 1.00 69.28 905 GLY D CA 1
ATOM 16318 C C . GLY C 1 905 ? 212.744 239.888 205.721 1.00 77.05 905 GLY D C 1
ATOM 16319 O O . GLY C 1 905 ? 212.789 239.847 206.954 1.00 85.13 905 GLY D O 1
ATOM 16320 N N . ILE C 1 906 ? 213.842 239.818 204.964 1.00 80.36 906 ILE D N 1
ATOM 16321 C CA . ILE C 1 906 ? 215.158 239.593 205.560 1.00 77.79 906 ILE D CA 1
ATOM 16322 C C . ILE C 1 906 ? 215.525 240.738 206.497 1.00 76.83 906 ILE D C 1
ATOM 16323 O O . ILE C 1 906 ? 215.907 240.521 207.654 1.00 81.95 906 ILE D O 1
ATOM 16328 N N . LEU C 1 907 ? 215.405 241.978 206.026 1.00 73.26 907 LEU D N 1
ATOM 16329 C CA . LEU C 1 907 ? 215.725 243.052 206.960 1.00 75.28 907 LEU D CA 1
ATOM 16330 C C . LEU C 1 907 ? 214.605 243.337 207.955 1.00 78.12 907 LEU D C 1
ATOM 16331 O O . LEU C 1 907 ? 214.867 243.994 208.969 1.00 77.83 907 LEU D O 1
ATOM 16336 N N . GLU C 1 908 ? 213.392 242.818 207.739 1.00 81.98 908 GLU D N 1
ATOM 16337 C CA . GLU C 1 908 ? 212.422 242.787 208.828 1.00 80.20 908 GLU D CA 1
ATOM 16338 C C . GLU C 1 908 ? 212.939 241.940 209.982 1.00 74.69 908 GLU D C 1
ATOM 16339 O O . GLU C 1 908 ? 212.856 242.347 211.146 1.00 75.37 908 GLU D O 1
ATOM 16345 N N . MET C 1 909 ? 213.494 240.764 209.674 1.00 73.91 909 MET D N 1
ATOM 16346 C CA . MET C 1 909 ? 214.152 239.975 210.714 1.00 68.88 909 MET D CA 1
ATOM 16347 C C . MET C 1 909 ? 215.340 240.723 211.299 1.00 73.19 909 MET D C 1
ATOM 16348 O O . MET C 1 909 ? 215.567 240.691 212.514 1.00 77.37 909 MET D O 1
ATOM 16353 N N . GLN C 1 910 ? 216.120 241.386 210.444 1.00 75.94 910 GLN D N 1
ATOM 16354 C CA . GLN C 1 910 ? 217.327 242.062 210.909 1.00 76.32 910 GLN D CA 1
ATOM 16355 C C . GLN C 1 910 ? 217.001 243.140 211.938 1.00 71.93 910 GLN D C 1
ATOM 16356 O O . GLN C 1 910 ? 217.608 243.189 213.014 1.00 76.99 910 GLN D O 1
ATOM 16362 N N . TRP C 1 911 ? 216.042 244.016 211.627 1.00 70.03 911 TRP D N 1
ATOM 16363 C CA . TRP C 1 911 ? 215.707 245.087 212.561 1.00 73.98 911 TRP D CA 1
ATOM 16364 C C . TRP C 1 911 ? 214.849 244.596 213.722 1.00 74.18 911 TRP D C 1
ATOM 16365 O O . TRP C 1 911 ? 214.955 245.134 214.830 1.00 67.79 911 TRP D O 1
ATOM 16376 N N . GLY C 1 912 ? 214.002 243.589 213.502 1.00 76.94 912 GLY D N 1
ATOM 16377 C CA . GLY C 1 912 ? 213.151 243.086 214.564 1.00 67.67 912 GLY D CA 1
ATOM 16378 C C . GLY C 1 912 ? 213.770 242.032 215.454 1.00 72.21 912 GLY D C 1
ATOM 16379 O O . GLY C 1 912 ? 213.213 241.737 216.516 1.00 79.23 912 GLY D O 1
ATOM 16380 N N . GLY C 1 913 ? 214.904 241.463 215.057 1.00 73.26 913 GLY D N 1
ATOM 16381 C CA . GLY C 1 913 ? 215.532 240.420 215.855 1.00 68.55 913 GLY D CA 1
ATOM 16382 C C . GLY C 1 913 ? 214.698 239.165 215.987 1.00 73.29 913 GLY D C 1
ATOM 16383 O O . GLY C 1 913 ? 214.572 238.618 217.091 1.00 79.05 913 GLY D O 1
ATOM 16384 N N . VAL C 1 914 ? 214.125 238.691 214.884 1.00 71.78 914 VAL D N 1
ATOM 16385 C CA . VAL C 1 914 ? 213.254 237.522 214.874 1.00 73.13 914 VAL D CA 1
ATOM 16386 C C . VAL C 1 914 ? 213.903 236.446 214.015 1.00 79.35 914 VAL D C 1
ATOM 16387 O O . VAL C 1 914 ? 214.365 236.728 212.903 1.00 81.20 914 VAL D O 1
ATOM 16391 N N . GLY C 1 915 ? 213.945 235.220 214.534 1.00 80.94 915 GLY D N 1
ATOM 16392 C CA . GLY C 1 915 ? 214.526 234.124 213.788 1.00 82.16 915 GLY D CA 1
ATOM 16393 C C . GLY C 1 915 ? 213.666 233.698 212.613 1.00 85.53 915 GLY D C 1
ATOM 16394 O O . GLY C 1 915 ? 212.457 233.927 212.568 1.00 88.35 915 GLY D O 1
ATOM 16395 N N . ILE C 1 916 ? 214.319 233.044 211.647 1.00 83.58 916 ILE D N 1
ATOM 16396 C CA . ILE C 1 916 ? 213.641 232.638 210.417 1.00 81.96 916 ILE D CA 1
ATOM 16397 C C . ILE C 1 916 ? 212.515 231.657 210.720 1.00 84.71 916 ILE D C 1
ATOM 16398 O O . ILE C 1 916 ? 211.428 231.735 210.133 1.00 88.77 916 ILE D O 1
ATOM 16403 N N . HIS C 1 917 ? 212.757 230.718 211.638 1.00 84.05 917 HIS D N 1
ATOM 16404 C CA . HIS C 1 917 ? 211.767 229.685 211.924 1.00 86.09 917 HIS D CA 1
ATOM 16405 C C . HIS C 1 917 ? 210.492 230.279 212.509 1.00 87.73 917 HIS D C 1
ATOM 16406 O O . HIS C 1 917 ? 209.385 229.827 212.189 1.00 83.52 917 HIS D O 1
ATOM 16413 N N . ASP C 1 918 ? 210.624 231.285 213.377 1.00 90.92 918 ASP D N 1
ATOM 16414 C CA . ASP C 1 918 ? 209.445 231.902 213.978 1.00 86.17 918 ASP D CA 1
ATOM 16415 C C . ASP C 1 918 ? 208.567 232.558 212.919 1.00 82.02 918 ASP D C 1
ATOM 16416 O O . ASP C 1 918 ? 207.342 232.395 212.923 1.00 84.17 918 ASP D O 1
ATOM 16421 N N . TRP C 1 919 ? 209.179 233.294 211.988 1.00 80.27 919 TRP D N 1
ATOM 16422 C CA . TRP C 1 919 ? 208.403 233.896 210.908 1.00 84.67 919 TRP D CA 1
ATOM 16423 C C . TRP C 1 919 ? 207.836 232.839 209.972 1.00 86.21 919 TRP D C 1
ATOM 16424 O O . TRP C 1 919 ? 206.758 233.034 209.398 1.00 85.53 919 TRP D O 1
ATOM 16435 N N . TRP C 1 920 ? 208.540 231.719 209.800 1.00 82.76 920 TRP D N 1
ATOM 16436 C CA . TRP C 1 920 ? 207.992 230.645 208.981 1.00 82.90 920 TRP D CA 1
ATOM 16437 C C . TRP C 1 920 ? 206.722 230.078 209.604 1.00 83.72 920 TRP D C 1
ATOM 16438 O O . TRP C 1 920 ? 205.712 229.893 208.912 1.00 79.94 920 TRP D O 1
ATOM 16449 N N . ARG C 1 921 ? 206.753 229.814 210.912 1.00 84.89 921 ARG D N 1
ATOM 16450 C CA . ARG C 1 921 ? 205.545 229.363 211.598 1.00 83.18 921 ARG D CA 1
ATOM 16451 C C . ARG C 1 921 ? 204.461 230.432 211.557 1.00 77.58 921 ARG D C 1
ATOM 16452 O O . ARG C 1 921 ? 203.272 230.112 211.466 1.00 73.47 921 ARG D O 1
ATOM 16460 N N . ASN C 1 922 ? 204.853 231.707 211.621 1.00 78.15 922 ASN D N 1
ATOM 16461 C CA . ASN C 1 922 ? 203.877 232.790 211.548 1.00 76.00 922 ASN D CA 1
ATOM 16462 C C . ASN C 1 922 ? 203.155 232.795 210.205 1.00 76.18 922 ASN D C 1
ATOM 16463 O O . ASN C 1 922 ? 201.928 232.916 210.151 1.00 74.78 922 ASN D O 1
ATOM 16468 N N . GLU C 1 923 ? 203.902 232.660 209.109 1.00 76.93 923 GLU D N 1
ATOM 16469 C CA . GLU C 1 923 ? 203.292 232.611 207.781 1.00 77.09 923 GLU D CA 1
ATOM 16470 C C . GLU C 1 923 ? 202.416 231.372 207.630 1.00 76.04 923 GLU D C 1
ATOM 16471 O O . GLU C 1 923 ? 201.314 231.426 207.060 1.00 79.80 923 GLU D O 1
ATOM 16477 N N . GLN C 1 924 ? 202.902 230.238 208.137 1.00 71.36 924 GLN D N 1
ATOM 16478 C CA . GLN C 1 924 ? 202.173 228.981 208.067 1.00 70.29 924 GLN D CA 1
ATOM 16479 C C . GLN C 1 924 ? 200.830 229.099 208.782 1.00 75.34 924 GLN D C 1
ATOM 16480 O O . GLN C 1 924 ? 199.784 228.693 208.259 1.00 73.30 924 GLN D O 1
ATOM 16486 N N . PHE C 1 925 ? 200.845 229.699 209.975 1.00 78.66 925 PHE D N 1
ATOM 16487 C CA . PHE C 1 925 ? 199.607 229.890 210.718 1.00 74.06 925 PHE D CA 1
ATOM 16488 C C . PHE C 1 925 ? 198.736 230.970 210.092 1.00 71.11 925 PHE D C 1
ATOM 16489 O O . PHE C 1 925 ? 197.510 230.916 210.205 1.00 67.88 925 PHE D O 1
ATOM 16497 N N . TRP C 1 926 ? 199.341 231.959 209.438 1.00 71.62 926 TRP D N 1
ATOM 16498 C CA . TRP C 1 926 ? 198.562 232.956 208.717 1.00 68.44 926 TRP D CA 1
ATOM 16499 C C . TRP C 1 926 ? 197.696 232.259 207.681 1.00 68.21 926 TRP D C 1
ATOM 16500 O O . TRP C 1 926 ? 196.473 232.445 207.648 1.00 69.09 926 TRP D O 1
ATOM 16511 N N . VAL C 1 927 ? 198.329 231.426 206.856 1.00 67.64 927 VAL D N 1
ATOM 16512 C CA . VAL C 1 927 ? 197.588 230.671 205.850 1.00 68.16 927 VAL D CA 1
ATOM 16513 C C . VAL C 1 927 ? 196.571 229.715 206.468 1.00 67.42 927 VAL D C 1
ATOM 16514 O O . VAL C 1 927 ? 195.414 229.679 206.017 1.00 63.92 927 VAL D O 1
ATOM 16518 N N . ILE C 1 928 ? 196.957 228.964 207.502 1.00 67.63 928 ILE D N 1
ATOM 16519 C CA . ILE C 1 928 ? 196.048 227.998 208.112 1.00 65.43 928 ILE D CA 1
ATOM 16520 C C . ILE C 1 928 ? 194.827 228.696 208.704 1.00 67.19 928 ILE D C 1
ATOM 16521 O O . ILE C 1 928 ? 193.686 228.271 208.486 1.00 67.23 928 ILE D O 1
ATOM 16526 N N . GLY C 1 929 ? 195.047 229.777 209.455 1.00 68.53 929 GLY D N 1
ATOM 16527 C CA . GLY C 1 929 ? 193.937 230.498 210.051 1.00 64.43 929 GLY D CA 1
ATOM 16528 C C . GLY C 1 929 ? 193.036 231.142 209.018 1.00 66.51 929 GLY D C 1
ATOM 16529 O O . GLY C 1 929 ? 191.811 231.051 209.116 1.00 66.03 929 GLY D O 1
ATOM 16530 N N . GLY C 1 930 ? 193.628 231.783 208.005 1.00 67.84 930 GLY D N 1
ATOM 16531 C CA . GLY C 1 930 ? 192.821 232.370 206.950 1.00 64.39 930 GLY D CA 1
ATOM 16532 C C . GLY C 1 930 ? 191.973 231.342 206.227 1.00 62.71 930 GLY D C 1
ATOM 16533 O O . GLY C 1 930 ? 190.839 231.623 205.834 1.00 58.92 930 GLY D O 1
ATOM 16534 N N . ALA C 1 931 ? 192.509 230.133 206.045 1.00 65.39 931 ALA D N 1
ATOM 16535 C CA . ALA C 1 931 ? 191.738 229.085 205.388 1.00 62.33 931 ALA D CA 1
ATOM 16536 C C . ALA C 1 931 ? 190.669 228.487 206.297 1.00 67.37 931 ALA D C 1
ATOM 16537 O O . ALA C 1 931 ? 189.604 228.093 205.808 1.00 71.56 931 ALA D O 1
ATOM 16539 N N . SER C 1 932 ? 190.920 228.409 207.605 1.00 68.29 932 SER D N 1
ATOM 16540 C CA . SER C 1 932 ? 190.055 227.651 208.506 1.00 68.87 932 SER D CA 1
ATOM 16541 C C . SER C 1 932 ? 189.067 228.523 209.277 1.00 74.89 932 SER D C 1
ATOM 16542 O O . SER C 1 932 ? 187.854 228.324 209.175 1.00 79.31 932 SER D O 1
ATOM 16545 N N . SER C 1 933 ? 189.561 229.490 210.051 1.00 72.39 933 SER D N 1
ATOM 16546 C CA . SER C 1 933 ? 188.713 230.176 211.022 1.00 67.17 933 SER D CA 1
ATOM 16547 C C . SER C 1 933 ? 188.111 231.467 210.482 1.00 64.84 933 SER D C 1
ATOM 16548 O O . SER C 1 933 ? 186.952 231.781 210.779 1.00 64.13 933 SER D O 1
ATOM 16551 N N . HIS C 1 934 ? 188.880 232.229 209.702 1.00 64.22 934 HIS D N 1
ATOM 16552 C CA . HIS C 1 934 ? 188.368 233.486 209.168 1.00 59.45 934 HIS D CA 1
ATOM 16553 C C . HIS C 1 934 ? 187.183 233.247 208.242 1.00 65.75 934 HIS D C 1
ATOM 16554 O O . HIS C 1 934 ? 186.224 234.029 208.234 1.00 69.00 934 HIS D O 1
ATOM 16561 N N . LEU C 1 935 ? 187.233 232.174 207.448 1.00 68.54 935 LEU D N 1
ATOM 16562 C CA . LEU C 1 935 ? 186.134 231.878 206.535 1.00 67.85 935 LEU D CA 1
ATOM 16563 C C . LEU C 1 935 ? 184.835 231.636 207.294 1.00 72.38 935 LEU D C 1
ATOM 16564 O O . LEU C 1 935 ? 183.780 232.159 206.917 1.00 73.13 935 LEU D O 1
ATOM 16569 N N . PHE C 1 936 ? 184.891 230.856 208.376 1.00 73.06 936 PHE D N 1
ATOM 16570 C CA . PHE C 1 936 ? 183.702 230.666 209.200 1.00 75.55 936 PHE D CA 1
ATOM 16571 C C . PHE C 1 936 ? 183.294 231.949 209.910 1.00 76.78 936 PHE D C 1
ATOM 16572 O O . PHE C 1 936 ? 182.102 232.167 210.149 1.00 81.22 936 PHE D O 1
ATOM 16580 N N . ALA C 1 937 ? 184.258 232.806 210.251 1.00 75.17 937 ALA D N 1
ATOM 16581 C CA . ALA C 1 937 ? 183.911 234.097 210.838 1.00 68.98 937 ALA D CA 1
ATOM 16582 C C . ALA C 1 937 ? 183.066 234.924 209.875 1.00 73.05 937 ALA D C 1
ATOM 16583 O O . ALA C 1 937 ? 182.021 235.467 210.255 1.00 71.98 937 ALA D O 1
ATOM 16585 N N . LEU C 1 938 ? 183.496 235.017 208.613 1.00 71.30 938 LEU D N 1
ATOM 16586 C CA . LEU C 1 938 ? 182.684 235.728 207.627 1.00 67.92 938 LEU D CA 1
ATOM 16587 C C . LEU C 1 938 ? 181.371 235.016 207.343 1.00 80.74 938 LEU D C 1
ATOM 16588 O O . LEU C 1 938 ? 180.366 235.677 207.069 1.00 84.65 938 LEU D O 1
ATOM 16593 N N . PHE C 1 939 ? 181.356 233.682 207.372 1.00 84.05 939 PHE D N 1
ATOM 16594 C CA . PHE C 1 939 ? 180.101 232.967 207.166 1.00 87.59 939 PHE D CA 1
ATOM 16595 C C . PHE C 1 939 ? 179.090 233.331 208.247 1.00 91.42 939 PHE D C 1
ATOM 16596 O O . PHE C 1 939 ? 177.926 233.629 207.954 1.00 97.50 939 PHE D O 1
ATOM 16604 N N . GLN C 1 940 ? 179.533 233.343 209.506 1.00 87.62 940 GLN D N 1
ATOM 16605 C CA . GLN C 1 940 ? 178.652 233.730 210.603 1.00 85.45 940 GLN D CA 1
ATOM 16606 C C . GLN C 1 940 ? 178.241 235.194 210.496 1.00 86.51 940 GLN D C 1
ATOM 16607 O O . GLN C 1 940 ? 177.088 235.540 210.779 1.00 91.24 940 GLN D O 1
ATOM 16613 N N . GLY C 1 941 ? 179.166 236.067 210.094 1.00 83.36 941 GLY D N 1
ATOM 16614 C CA . GLY C 1 941 ? 178.818 237.472 209.936 1.00 86.65 941 GLY D CA 1
ATOM 16615 C C . GLY C 1 941 ? 177.768 237.694 208.864 1.00 91.94 941 GLY D C 1
ATOM 16616 O O . GLY C 1 941 ? 176.813 238.450 209.056 1.00 95.32 941 GLY D O 1
ATOM 16617 N N . LEU C 1 942 ? 177.931 237.032 207.717 1.00 93.22 942 LEU D N 1
ATOM 16618 C CA . LEU C 1 942 ? 176.950 237.144 206.643 1.00 98.07 942 LEU D CA 1
ATOM 16619 C C . LEU C 1 942 ? 175.612 236.541 207.053 1.00 102.55 942 LEU D C 1
ATOM 16620 O O . LEU C 1 942 ? 174.553 237.067 206.690 1.00 103.68 942 LEU D O 1
ATOM 16625 N N . LEU C 1 943 ? 175.639 235.434 207.800 1.00 105.22 943 LEU D N 1
ATOM 16626 C CA . LEU C 1 943 ? 174.395 234.855 208.297 1.00 105.79 943 LEU D CA 1
ATOM 16627 C C . LEU C 1 943 ? 173.683 235.813 209.243 1.00 107.74 943 LEU D C 1
ATOM 16628 O O . LEU C 1 943 ? 172.457 235.950 209.191 1.00 114.59 943 LEU D O 1
ATOM 16633 N N . LYS C 1 944 ? 174.437 236.484 210.117 1.00 104.42 944 LYS D N 1
ATOM 16634 C CA . LYS C 1 944 ? 173.839 237.472 211.010 1.00 107.49 944 LYS D CA 1
ATOM 16635 C C . LYS C 1 944 ? 173.289 238.662 210.234 1.00 108.73 944 LYS D C 1
ATOM 16636 O O . LYS C 1 944 ? 172.252 239.226 210.603 1.00 107.66 944 LYS D O 1
ATOM 16642 N N . VAL C 1 945 ? 173.980 239.072 209.170 1.00 109.09 945 VAL D N 1
ATOM 16643 C CA . VAL C 1 945 ? 173.515 240.203 208.372 1.00 109.30 945 VAL D CA 1
ATOM 16644 C C . VAL C 1 945 ? 172.216 239.855 207.653 1.00 110.62 945 VAL D C 1
ATOM 16645 O O . VAL C 1 945 ? 171.255 240.633 207.664 1.00 108.66 945 VAL D O 1
ATOM 16649 N N . LEU C 1 946 ? 172.163 238.680 207.026 1.00 110.85 946 LEU D N 1
ATOM 16650 C CA . LEU C 1 946 ? 171.027 238.299 206.196 1.00 113.78 946 LEU D CA 1
ATOM 16651 C C . LEU C 1 946 ? 169.992 237.447 206.921 1.00 119.08 946 LEU D C 1
ATOM 16652 O O . LEU C 1 946 ? 168.941 237.159 206.339 1.00 118.57 946 LEU D O 1
ATOM 16657 N N . ALA C 1 947 ? 170.250 237.044 208.161 1.00 123.38 947 ALA D N 1
ATOM 16658 C CA . ALA C 1 947 ? 169.335 236.181 208.901 1.00 126.14 947 ALA D CA 1
ATOM 16659 C C . ALA C 1 947 ? 169.672 236.286 210.385 1.00 128.07 947 ALA D C 1
ATOM 16660 O O . ALA C 1 947 ? 170.426 237.170 210.806 1.00 123.95 947 ALA D O 1
ATOM 16662 N N . GLY C 1 948 ? 169.108 235.383 211.182 1.00 130.49 948 GLY D N 1
ATOM 16663 C CA . GLY C 1 948 ? 169.365 235.370 212.608 1.00 128.49 948 GLY D CA 1
ATOM 16664 C C . GLY C 1 948 ? 169.782 234.012 213.133 1.00 131.28 948 GLY D C 1
ATOM 16665 O O . GLY C 1 948 ? 169.417 233.632 214.250 1.00 130.05 948 GLY D O 1
ATOM 16666 N N . VAL C 1 949 ? 170.548 233.269 212.338 1.00 134.01 949 VAL D N 1
ATOM 16667 C CA . VAL C 1 949 ? 170.996 231.931 212.704 1.00 128.65 949 VAL D CA 1
ATOM 16668 C C . VAL C 1 949 ? 172.421 232.007 213.231 1.00 123.95 949 VAL D C 1
ATOM 16669 O O . VAL C 1 949 ? 173.186 232.920 212.898 1.00 121.73 949 VAL D O 1
ATOM 16673 N N . ASN C 1 950 ? 172.781 231.034 214.065 1.00 120.25 950 ASN D N 1
ATOM 16674 C CA . ASN C 1 950 ? 174.115 230.974 214.646 1.00 122.66 950 ASN D CA 1
ATOM 16675 C C . ASN C 1 950 ? 174.424 229.531 215.014 1.00 119.99 950 ASN D C 1
ATOM 16676 O O . ASN C 1 950 ? 173.527 228.690 215.112 1.00 117.84 950 ASN D O 1
ATOM 16681 N N . THR C 1 951 ? 175.709 229.258 215.215 1.00 119.27 951 THR D N 1
ATOM 16682 C CA . THR C 1 951 ? 176.158 227.923 215.594 1.00 120.83 951 THR D CA 1
ATOM 16683 C C . THR C 1 951 ? 175.785 227.611 217.039 1.00 122.18 951 THR D C 1
ATOM 16684 O O . THR C 1 951 ? 176.308 228.223 217.971 1.00 118.69 951 THR D O 1
ATOM 16688 N N . LYS C 1 972 ? 185.946 218.809 219.912 1.00 97.27 972 LYS D N 1
ATOM 16689 C CA . LYS C 1 972 ? 186.313 219.842 218.951 1.00 102.34 972 LYS D CA 1
ATOM 16690 C C . LYS C 1 972 ? 185.169 220.122 217.984 1.00 106.52 972 LYS D C 1
ATOM 16691 O O . LYS C 1 972 ? 184.383 219.230 217.665 1.00 110.86 972 LYS D O 1
ATOM 16697 N N . TRP C 1 973 ? 185.080 221.365 217.521 1.00 100.51 973 TRP D N 1
ATOM 16698 C CA . TRP C 1 973 ? 184.084 221.745 216.521 1.00 103.77 973 TRP D CA 1
ATOM 16699 C C . TRP C 1 973 ? 184.531 221.194 215.174 1.00 106.14 973 TRP D C 1
ATOM 16700 O O . TRP C 1 973 ? 185.367 221.788 214.490 1.00 103.33 973 TRP D O 1
ATOM 16711 N N . THR C 1 974 ? 183.970 220.049 214.786 1.00 110.83 974 THR D N 1
ATOM 16712 C CA . THR C 1 974 ? 184.439 219.332 213.606 1.00 112.83 974 THR D CA 1
ATOM 16713 C C . THR C 1 974 ? 183.847 219.897 212.321 1.00 111.04 974 THR D C 1
ATOM 16714 O O . THR C 1 974 ? 183.290 219.151 211.508 1.00 112.57 974 THR D O 1
ATOM 16718 N N . SER C 1 975 ? 183.959 221.210 212.127 1.00 104.05 975 SER D N 1
ATOM 16719 C CA . SER C 1 975 ? 183.554 221.819 210.867 1.00 103.18 975 SER D CA 1
ATOM 16720 C C . SER C 1 975 ? 184.645 222.747 210.352 1.00 102.55 975 SER D C 1
ATOM 16721 O O . SER C 1 975 ? 184.784 222.941 209.140 1.00 102.41 975 SER D O 1
ATOM 16724 N N . LEU C 1 976 ? 185.440 223.306 211.269 1.00 101.68 976 LEU D N 1
ATOM 16725 C CA . LEU C 1 976 ? 186.468 224.265 210.878 1.00 97.23 976 LEU D CA 1
ATOM 16726 C C . LEU C 1 976 ? 187.569 223.612 210.053 1.00 92.72 976 LEU D C 1
ATOM 16727 O O . LEU C 1 976 ? 188.165 224.266 209.190 1.00 88.73 976 LEU D O 1
ATOM 16732 N N . LEU C 1 977 ? 187.854 222.334 210.300 1.00 93.12 977 LEU D N 1
ATOM 16733 C CA . LEU C 1 977 ? 188.893 221.630 209.562 1.00 90.25 977 LEU D CA 1
ATOM 16734 C C . LEU C 1 977 ? 188.421 221.127 208.204 1.00 91.03 977 LEU D C 1
ATOM 16735 O O . LEU C 1 977 ? 189.241 220.609 207.438 1.00 92.59 977 LEU D O 1
ATOM 16740 N N . ILE C 1 978 ? 187.129 221.255 207.892 1.00 88.51 978 ILE D N 1
ATOM 16741 C CA . ILE C 1 978 ? 186.633 220.797 206.592 1.00 89.09 978 ILE D CA 1
ATOM 16742 C C . ILE C 1 978 ? 187.249 221.570 205.430 1.00 92.51 978 ILE D C 1
ATOM 16743 O O . ILE C 1 978 ? 187.739 220.929 204.486 1.00 94.40 978 ILE D O 1
ATOM 16748 N N . PRO C 1 979 ? 187.266 222.906 205.419 1.00 89.81 979 PRO D N 1
ATOM 16749 C CA . PRO C 1 979 ? 187.837 223.627 204.266 1.00 85.97 979 PRO D CA 1
ATOM 16750 C C . PRO C 1 979 ? 189.309 223.313 204.041 1.00 86.58 979 PRO D C 1
ATOM 16751 O O . PRO C 1 979 ? 189.694 223.001 202.903 1.00 89.55 979 PRO D O 1
ATOM 16755 N N . PRO C 1 980 ? 190.179 223.390 205.065 1.00 85.68 980 PRO D N 1
ATOM 16756 C CA . PRO C 1 980 ? 191.608 223.158 204.779 1.00 84.33 980 PRO D CA 1
ATOM 16757 C C . PRO C 1 980 ? 191.915 221.747 204.310 1.00 91.21 980 PRO D C 1
ATOM 16758 O O . PRO C 1 980 ? 192.687 221.576 203.359 1.00 92.92 980 PRO D O 1
ATOM 16762 N N . LEU C 1 981 ? 191.336 220.727 204.949 1.00 91.41 981 LEU D N 1
ATOM 16763 C CA . LEU C 1 981 ? 191.587 219.353 204.525 1.00 90.27 981 LEU D CA 1
ATOM 16764 C C . LEU C 1 981 ? 191.045 219.096 203.124 1.00 89.12 981 LEU D C 1
ATOM 16765 O O . LEU C 1 981 ? 191.709 218.450 202.302 1.00 88.89 981 LEU D O 1
ATOM 16770 N N . THR C 1 982 ? 189.837 219.591 202.839 1.00 88.86 982 THR D N 1
ATOM 16771 C CA . THR C 1 982 ? 189.265 219.431 201.506 1.00 88.72 982 THR D CA 1
ATOM 16772 C C . THR C 1 982 ? 190.152 220.084 200.457 1.00 85.85 982 THR D C 1
ATOM 16773 O O . THR C 1 982 ? 190.441 219.489 199.414 1.00 89.82 982 THR D O 1
ATOM 16777 N N . LEU C 1 983 ? 190.615 221.305 200.730 1.00 85.23 983 LEU D N 1
ATOM 16778 C CA . LEU C 1 983 ? 191.467 222.005 199.777 1.00 86.04 983 LEU D CA 1
ATOM 16779 C C . LEU C 1 983 ? 192.799 221.284 199.591 1.00 87.10 983 LEU D C 1
ATOM 16780 O O . LEU C 1 983 ? 193.310 221.196 198.469 1.00 91.78 983 LEU D O 1
ATOM 16785 N N . LEU C 1 984 ? 193.368 220.753 200.675 1.00 84.59 984 LEU D N 1
ATOM 16786 C CA . LEU C 1 984 ? 194.634 220.033 200.577 1.00 83.99 984 LEU D CA 1
ATOM 16787 C C . LEU C 1 984 ? 194.493 218.783 199.716 1.00 88.48 984 LEU D C 1
ATOM 16788 O O . LEU C 1 984 ? 195.325 218.518 198.839 1.00 90.42 984 LEU D O 1
ATOM 16793 N N . ILE C 1 985 ? 193.443 217.994 199.957 1.00 89.70 985 ILE D N 1
ATOM 16794 C CA . ILE C 1 985 ? 193.270 216.779 199.167 1.00 86.97 985 ILE D CA 1
ATOM 16795 C C . ILE C 1 985 ? 192.884 217.112 197.728 1.00 88.10 985 ILE D C 1
ATOM 16796 O O . ILE C 1 985 ? 193.235 216.371 196.802 1.00 89.13 985 ILE D O 1
ATOM 16801 N N . ILE C 1 986 ? 192.192 218.234 197.503 1.00 90.12 986 ILE D N 1
ATOM 16802 C CA . ILE C 1 986 ? 191.943 218.690 196.137 1.00 90.46 986 ILE D CA 1
ATOM 16803 C C . ILE C 1 986 ? 193.251 219.019 195.433 1.00 90.89 986 ILE D C 1
ATOM 16804 O O . ILE C 1 986 ? 193.449 218.659 194.267 1.00 93.58 986 ILE D O 1
ATOM 16809 N N . ASN C 1 987 ? 194.163 219.710 196.121 1.00 89.29 987 ASN D N 1
ATOM 16810 C CA . ASN C 1 987 ? 195.459 220.007 195.518 1.00 87.68 987 ASN D CA 1
ATOM 16811 C C . ASN C 1 987 ? 196.238 218.732 195.221 1.00 92.64 987 ASN D C 1
ATOM 16812 O O . ASN C 1 987 ? 196.874 218.619 194.168 1.00 97.38 987 ASN D O 1
ATOM 16817 N N . ILE C 1 988 ? 196.200 217.761 196.135 1.00 91.58 988 ILE D N 1
ATOM 16818 C CA . ILE C 1 988 ? 196.913 216.502 195.909 1.00 92.99 988 ILE D CA 1
ATOM 16819 C C . ILE C 1 988 ? 196.343 215.777 194.692 1.00 95.11 988 ILE D C 1
ATOM 16820 O O . ILE C 1 988 ? 197.086 215.297 193.822 1.00 92.77 988 ILE D O 1
ATOM 16825 N N . ILE C 1 989 ? 195.012 215.693 194.612 1.00 97.34 989 ILE D N 1
ATOM 16826 C CA . ILE C 1 989 ? 194.367 215.017 193.490 1.00 97.52 989 ILE D CA 1
ATOM 16827 C C . ILE C 1 989 ? 194.680 215.735 192.184 1.00 96.87 989 ILE D C 1
ATOM 16828 O O . ILE C 1 989 ? 194.959 215.099 191.160 1.00 96.23 989 ILE D O 1
ATOM 16833 N N . GLY C 1 990 ? 194.634 217.069 192.196 1.00 97.96 990 GLY D N 1
ATOM 16834 C CA . GLY C 1 990 ? 194.958 217.824 190.998 1.00 95.47 990 GLY D CA 1
ATOM 16835 C C . GLY C 1 990 ? 196.397 217.635 190.561 1.00 95.42 990 GLY D C 1
ATOM 16836 O O . GLY C 1 990 ? 196.682 217.542 189.367 1.00 99.93 990 GLY D O 1
ATOM 16837 N N . VAL C 1 991 ? 197.323 217.576 191.521 1.00 92.59 991 VAL D N 1
ATOM 16838 C CA . VAL C 1 991 ? 198.724 217.328 191.193 1.00 94.28 991 VAL D CA 1
ATOM 16839 C C . VAL C 1 991 ? 198.876 215.965 190.531 1.00 102.93 991 VAL D C 1
ATOM 16840 O O . VAL C 1 991 ? 199.550 215.824 189.503 1.00 106.54 991 VAL D O 1
ATOM 16844 N N . ILE C 1 992 ? 198.236 214.943 191.105 1.00 103.24 992 ILE D N 1
ATOM 16845 C CA . ILE C 1 992 ? 198.337 213.597 190.543 1.00 103.27 992 ILE D CA 1
ATOM 16846 C C . ILE C 1 992 ? 197.753 213.562 189.134 1.00 106.55 992 ILE D C 1
ATOM 16847 O O . ILE C 1 992 ? 198.349 212.997 188.207 1.00 106.07 992 ILE D O 1
ATOM 16852 N N . VAL C 1 993 ? 196.582 214.177 188.952 1.00 104.27 993 VAL D N 1
ATOM 16853 C CA . VAL C 1 993 ? 195.918 214.159 187.652 1.00 98.24 993 VAL D CA 1
ATOM 16854 C C . VAL C 1 993 ? 196.742 214.911 186.613 1.00 95.99 993 VAL D C 1
ATOM 16855 O O . VAL C 1 993 ? 196.885 214.457 185.473 1.00 98.54 993 VAL D O 1
ATOM 16859 N N . GLY C 1 994 ? 197.291 216.070 186.983 1.00 99.35 994 GLY D N 1
ATOM 16860 C CA . GLY C 1 994 ? 198.114 216.818 186.049 1.00 102.16 994 GLY D CA 1
ATOM 16861 C C . GLY C 1 994 ? 199.386 216.084 185.673 1.00 105.00 994 GLY D C 1
ATOM 16862 O O . GLY C 1 994 ? 199.801 216.101 184.510 1.00 110.07 994 GLY D O 1
ATOM 16863 N N . VAL C 1 995 ? 200.024 215.430 186.648 1.00 105.64 995 VAL D N 1
ATOM 16864 C CA . VAL C 1 995 ? 201.219 214.646 186.353 1.00 110.40 995 VAL D CA 1
ATOM 16865 C C . VAL C 1 995 ? 200.882 213.505 185.401 1.00 113.38 995 VAL D C 1
ATOM 16866 O O . VAL C 1 995 ? 201.619 213.235 184.446 1.00 113.75 995 VAL D O 1
ATOM 16870 N N . SER C 1 996 ? 199.759 212.823 185.640 1.00 111.03 996 SER D N 1
ATOM 16871 C CA . SER C 1 996 ? 199.360 211.734 184.754 1.00 113.44 996 SER D CA 1
ATOM 16872 C C . SER C 1 996 ? 199.044 212.241 183.350 1.00 113.32 996 SER D C 1
ATOM 16873 O O . SER C 1 996 ? 199.415 211.608 182.355 1.00 115.58 996 SER D O 1
ATOM 16876 N N . ASP C 1 997 ? 198.357 213.381 183.250 1.00 111.96 997 ASP D N 1
ATOM 16877 C CA . ASP C 1 997 ? 197.892 213.855 181.950 1.00 111.06 997 ASP D CA 1
ATOM 16878 C C . ASP C 1 997 ? 199.026 214.443 181.118 1.00 108.95 997 ASP D C 1
ATOM 16879 O O . ASP C 1 997 ? 199.133 214.158 179.919 1.00 113.97 997 ASP D O 1
ATOM 16884 N N . ALA C 1 998 ? 199.881 215.263 181.727 1.00 106.57 998 ALA D N 1
ATOM 16885 C CA . ALA C 1 998 ? 200.862 216.042 180.984 1.00 105.61 998 ALA D CA 1
ATOM 16886 C C . ALA C 1 998 ? 202.237 215.393 180.917 1.00 112.38 998 ALA D C 1
ATOM 16887 O O . ALA C 1 998 ? 203.132 215.944 180.269 1.00 115.05 998 ALA D O 1
ATOM 16889 N N . ILE C 1 999 ? 202.435 214.245 181.563 1.00 115.29 999 ILE D N 1
ATOM 16890 C CA . ILE C 1 999 ? 203.737 213.588 181.548 1.00 120.54 999 ILE D CA 1
ATOM 16891 C C . ILE C 1 999 ? 203.589 212.153 181.062 1.00 121.99 999 ILE D C 1
ATOM 16892 O O . ILE C 1 999 ? 204.250 211.739 180.103 1.00 125.73 999 ILE D O 1
ATOM 16897 N N . ASN C 1 1000 ? 202.724 211.383 181.726 1.00 118.01 1000 ASN D N 1
ATOM 16898 C CA . ASN C 1 1000 ? 202.571 209.972 181.383 1.00 121.22 1000 ASN D CA 1
ATOM 16899 C C . ASN C 1 1000 ? 201.980 209.799 179.989 1.00 122.63 1000 ASN D C 1
ATOM 16900 O O . ASN C 1 1000 ? 202.459 208.978 179.198 1.00 123.60 1000 ASN D O 1
ATOM 16905 N N . ASN C 1 1001 ? 200.937 210.566 179.667 1.00 117.90 1001 ASN D N 1
ATOM 16906 C CA . ASN C 1 1001 ? 200.254 210.449 178.382 1.00 118.35 1001 ASN D CA 1
ATOM 16907 C C . ASN C 1 1001 ? 200.772 211.456 177.360 1.00 118.77 1001 ASN D C 1
ATOM 16908 O O . ASN C 1 1001 ? 201.250 211.070 176.290 1.00 121.39 1001 ASN D O 1
ATOM 16913 N N . GLY C 1 1002 ? 200.684 212.746 177.674 1.00 114.21 1002 GLY D N 1
ATOM 16914 C CA . GLY C 1 1002 ? 201.085 213.780 176.740 1.00 106.37 1002 GLY D CA 1
ATOM 16915 C C . GLY C 1 1002 ? 202.580 213.862 176.514 1.00 116.00 1002 GLY D C 1
ATOM 16916 O O . GLY C 1 1002 ? 203.061 213.588 175.410 1.00 118.14 1002 GLY D O 1
ATOM 16917 N N . TYR C 1 1003 ? 203.319 214.235 177.557 1.00 120.62 1003 TYR D N 1
ATOM 16918 C CA . TYR C 1 1003 ? 204.775 214.434 177.501 1.00 120.26 1003 TYR D CA 1
ATOM 16919 C C . TYR C 1 1003 ? 205.045 215.481 176.421 1.00 123.71 1003 TYR D C 1
ATOM 16920 O O . TYR C 1 1003 ? 204.369 216.523 176.419 1.00 121.24 1003 TYR D O 1
ATOM 16929 N N . ASP C 1 1004 ? 205.989 215.254 175.503 1.00 127.83 1004 ASP D N 1
ATOM 16930 C CA . ASP C 1 1004 ? 206.329 216.208 174.452 1.00 126.78 1004 ASP D CA 1
ATOM 16931 C C . ASP C 1 1004 ? 206.656 217.577 175.035 1.00 122.21 1004 ASP D C 1
ATOM 16932 O O . ASP C 1 1004 ? 207.664 217.739 175.731 1.00 114.44 1004 ASP D O 1
ATOM 16937 N N . SER C 1 1005 ? 205.810 218.566 174.757 1.00 124.75 1005 SER D N 1
ATOM 16938 C CA . SER C 1 1005 ? 205.968 219.917 175.291 1.00 126.16 1005 SER D CA 1
ATOM 16939 C C . SER C 1 1005 ? 204.956 220.087 176.420 1.00 127.32 1005 SER D C 1
ATOM 16940 O O . SER C 1 1005 ? 203.838 220.561 176.213 1.00 126.10 1005 SER D O 1
ATOM 16943 N N . TRP C 1 1006 ? 205.357 219.684 177.628 1.00 130.39 1006 TRP D N 1
ATOM 16944 C CA . TRP C 1 1006 ? 204.474 219.813 178.784 1.00 127.35 1006 TRP D CA 1
ATOM 16945 C C . TRP C 1 1006 ? 204.173 221.276 179.088 1.00 124.92 1006 TRP D C 1
ATOM 16946 O O . TRP C 1 1006 ? 203.038 221.625 179.434 1.00 122.28 1006 TRP D O 1
ATOM 16957 N N . GLY C 1 1007 ? 205.172 222.146 178.967 1.00 124.21 1007 GLY D N 1
ATOM 16958 C CA . GLY C 1 1007 ? 204.958 223.569 179.080 1.00 122.43 1007 GLY D CA 1
ATOM 16959 C C . GLY C 1 1007 ? 205.217 224.117 180.469 1.00 121.25 1007 GLY D C 1
ATOM 16960 O O . GLY C 1 1007 ? 206.267 223.878 181.074 1.00 118.61 1007 GLY D O 1
ATOM 16961 N N . PRO C 1 1008 ? 204.257 224.875 180.999 1.00 120.05 1008 PRO D N 1
ATOM 16962 C CA . PRO C 1 1008 ? 204.439 225.528 182.300 1.00 113.33 1008 PRO D CA 1
ATOM 16963 C C . PRO C 1 1008 ? 204.161 224.641 183.504 1.00 109.93 1008 PRO D C 1
ATOM 16964 O O . PRO C 1 1008 ? 204.021 225.170 184.610 1.00 108.94 1008 PRO D O 1
ATOM 16968 N N . LEU C 1 1009 ? 204.085 223.319 183.320 1.00 109.95 1009 LEU D N 1
ATOM 16969 C CA . LEU C 1 1009 ? 203.772 222.427 184.432 1.00 106.87 1009 LEU D CA 1
ATOM 16970 C C . LEU C 1 1009 ? 204.752 222.592 185.584 1.00 106.45 1009 LEU D C 1
ATOM 16971 O O . LEU C 1 1009 ? 204.362 222.456 186.750 1.00 102.80 1009 LEU D O 1
ATOM 16976 N N . PHE C 1 1010 ? 206.018 222.900 185.282 1.00 109.70 1010 PHE D N 1
ATOM 16977 C CA . PHE C 1 1010 ? 207.004 223.106 186.338 1.00 112.37 1010 PHE D CA 1
ATOM 16978 C C . PHE C 1 1010 ? 206.548 224.187 187.309 1.00 112.62 1010 PHE D C 1
ATOM 16979 O O . PHE C 1 1010 ? 206.722 224.051 188.526 1.00 107.94 1010 PHE D O 1
ATOM 16987 N N . GLY C 1 1011 ? 205.962 225.267 186.792 1.00 112.45 1011 GLY D N 1
ATOM 16988 C CA . GLY C 1 1011 ? 205.347 226.244 187.672 1.00 104.82 1011 GLY D CA 1
ATOM 16989 C C . GLY C 1 1011 ? 204.049 225.741 188.275 1.00 98.85 1011 GLY D C 1
ATOM 16990 O O . GLY C 1 1011 ? 203.796 225.928 189.469 1.00 97.80 1011 GLY D O 1
ATOM 16991 N N . ARG C 1 1012 ? 203.229 225.062 187.465 1.00 100.64 1012 ARG D N 1
ATOM 16992 C CA . ARG C 1 1012 ? 201.894 224.671 187.908 1.00 94.72 1012 ARG D CA 1
ATOM 16993 C C . ARG C 1 1012 ? 201.958 223.753 189.120 1.00 95.05 1012 ARG D C 1
ATOM 16994 O O . ARG C 1 1012 ? 201.186 223.915 190.073 1.00 91.61 1012 ARG D O 1
ATOM 17002 N N . LEU C 1 1013 ? 202.869 222.781 189.101 1.00 100.15 1013 LEU D N 1
ATOM 17003 C CA . LEU C 1 1013 ? 203.089 221.962 190.287 1.00 98.33 1013 LEU D CA 1
ATOM 17004 C C . LEU C 1 1013 ? 203.687 222.789 191.419 1.00 97.28 1013 LEU D C 1
ATOM 17005 O O . LEU C 1 1013 ? 203.250 222.679 192.572 1.00 94.44 1013 LEU D O 1
ATOM 17010 N N . PHE C 1 1014 ? 204.662 223.647 191.101 1.00 98.50 1014 PHE D N 1
ATOM 17011 C CA . PHE C 1 1014 ? 205.386 224.376 192.140 1.00 97.28 1014 PHE D CA 1
ATOM 17012 C C . PHE C 1 1014 ? 204.437 225.225 192.974 1.00 96.53 1014 PHE D C 1
ATOM 17013 O O . PHE C 1 1014 ? 204.478 225.191 194.210 1.00 97.52 1014 PHE D O 1
ATOM 17021 N N . PHE C 1 1015 ? 203.557 225.977 192.309 1.00 92.39 1015 PHE D N 1
ATOM 17022 C CA . PHE C 1 1015 ? 202.539 226.743 193.018 1.00 85.37 1015 PHE D CA 1
ATOM 17023 C C . PHE C 1 1015 ? 201.754 225.846 193.965 1.00 87.15 1015 PHE D C 1
ATOM 17024 O O . PHE C 1 1015 ? 201.588 226.163 195.149 1.00 89.64 1015 PHE D O 1
ATOM 17032 N N . ALA C 1 1016 ? 201.303 224.691 193.464 1.00 85.85 1016 ALA D N 1
ATOM 17033 C CA . ALA C 1 1016 ? 200.576 223.758 194.316 1.00 85.03 1016 ALA D CA 1
ATOM 17034 C C . ALA C 1 1016 ? 201.425 223.342 195.507 1.00 91.68 1016 ALA D C 1
ATOM 17035 O O . ALA C 1 1016 ? 200.928 223.279 196.640 1.00 93.75 1016 ALA D O 1
ATOM 17037 N N . LEU C 1 1017 ? 202.718 223.093 195.275 1.00 96.56 1017 LEU D N 1
ATOM 17038 C CA . LEU C 1 1017 ? 203.622 222.782 196.376 1.00 95.93 1017 LEU D CA 1
ATOM 17039 C C . LEU C 1 1017 ? 203.526 223.842 197.461 1.00 95.16 1017 LEU D C 1
ATOM 17040 O O . LEU C 1 1017 ? 203.361 223.520 198.644 1.00 93.09 1017 LEU D O 1
ATOM 17045 N N . TRP C 1 1018 ? 203.566 225.117 197.063 1.00 92.06 1018 TRP D N 1
ATOM 17046 C CA . TRP C 1 1018 ? 203.428 226.211 198.017 1.00 86.10 1018 TRP D CA 1
ATOM 17047 C C . TRP C 1 1018 ? 202.237 225.972 198.931 1.00 86.01 1018 TRP D C 1
ATOM 17048 O O . TRP C 1 1018 ? 202.374 225.954 200.160 1.00 86.37 1018 TRP D O 1
ATOM 17059 N N . VAL C 1 1019 ? 201.074 225.695 198.336 1.00 87.70 1019 VAL D N 1
ATOM 17060 C CA . VAL C 1 1019 ? 199.874 225.464 199.133 1.00 89.43 1019 VAL D CA 1
ATOM 17061 C C . VAL C 1 1019 ? 200.085 224.285 200.074 1.00 93.73 1019 VAL D C 1
ATOM 17062 O O . VAL C 1 1019 ? 199.876 224.394 201.289 1.00 97.69 1019 VAL D O 1
ATOM 17066 N N . ILE C 1 1020 ? 200.555 223.156 199.536 1.00 91.48 1020 ILE D N 1
ATOM 17067 C CA . ILE C 1 1020 ? 200.722 221.983 200.386 1.00 92.15 1020 ILE D CA 1
ATOM 17068 C C . ILE C 1 1020 ? 201.854 222.212 201.376 1.00 93.27 1020 ILE D C 1
ATOM 17069 O O . ILE C 1 1020 ? 201.922 221.551 202.419 1.00 89.95 1020 ILE D O 1
ATOM 17074 N N . VAL C 1 1021 ? 202.754 223.152 201.077 1.00 93.40 1021 VAL D N 1
ATOM 17075 C CA . VAL C 1 1021 ? 203.783 223.508 202.048 1.00 93.30 1021 VAL D CA 1
ATOM 17076 C C . VAL C 1 1021 ? 203.166 224.287 203.204 1.00 90.40 1021 VAL D C 1
ATOM 17077 O O . VAL C 1 1021 ? 203.524 224.085 204.371 1.00 87.42 1021 VAL D O 1
ATOM 17081 N N . HIS C 1 1022 ? 202.213 225.172 202.902 1.00 88.80 1022 HIS D N 1
ATOM 17082 C CA . HIS C 1 1022 ? 201.649 226.027 203.943 1.00 80.03 1022 HIS D CA 1
ATOM 17083 C C . HIS C 1 1022 ? 200.616 225.287 204.784 1.00 80.77 1022 HIS D C 1
ATOM 17084 O O . HIS C 1 1022 ? 200.487 225.548 205.986 1.00 85.19 1022 HIS D O 1
ATOM 17091 N N . LEU C 1 1023 ? 199.871 224.365 204.179 1.00 80.04 1023 LEU D N 1
ATOM 17092 C CA . LEU C 1 1023 ? 198.867 223.584 204.889 1.00 85.10 1023 LEU D CA 1
ATOM 17093 C C . LEU C 1 1023 ? 199.388 222.220 205.323 1.00 89.69 1023 LEU D C 1
ATOM 17094 O O . LEU C 1 1023 ? 198.588 221.328 205.623 1.00 89.42 1023 LEU D O 1
ATOM 17099 N N . TYR C 1 1024 ? 200.707 222.042 205.355 1.00 90.23 1024 TYR D N 1
ATOM 17100 C CA . TYR C 1 1024 ? 201.285 220.768 205.773 1.00 95.75 1024 TYR D CA 1
ATOM 17101 C C . TYR C 1 1024 ? 200.875 220.321 207.176 1.00 96.50 1024 TYR D C 1
ATOM 17102 O O . TYR C 1 1024 ? 200.662 219.109 207.360 1.00 98.82 1024 TYR D O 1
ATOM 17111 N N . PRO C 1 1025 ? 200.778 221.193 208.193 1.00 92.27 1025 PRO D N 1
ATOM 17112 C CA . PRO C 1 1025 ? 200.428 220.697 209.536 1.00 90.22 1025 PRO D CA 1
ATOM 17113 C C . PRO C 1 1025 ? 199.116 219.941 209.598 1.00 93.52 1025 PRO D C 1
ATOM 17114 O O . PRO C 1 1025 ? 198.995 219.011 210.402 1.00 95.62 1025 PRO D O 1
ATOM 17118 N N . PHE C 1 1026 ? 198.122 220.314 208.789 1.00 94.31 1026 PHE D N 1
ATOM 17119 C CA . PHE C 1 1026 ? 196.862 219.577 208.793 1.00 91.97 1026 PHE D CA 1
ATOM 17120 C C . PHE C 1 1026 ? 197.072 218.137 208.340 1.00 97.80 1026 PHE D C 1
ATOM 17121 O O . PHE C 1 1026 ? 196.568 217.195 208.965 1.00 99.76 1026 PHE D O 1
ATOM 17129 N N . LEU C 1 1027 ? 197.830 217.947 207.257 1.00 102.94 1027 LEU D N 1
ATOM 17130 C CA . LEU C 1 1027 ? 198.136 216.598 206.792 1.00 102.03 1027 LEU D CA 1
ATOM 17131 C C . LEU C 1 1027 ? 198.961 215.836 207.821 1.00 101.61 1027 LEU D C 1
ATOM 17132 O O . LEU C 1 1027 ? 198.732 214.642 208.050 1.00 101.65 1027 LEU D O 1
ATOM 17137 N N . LYS C 1 1028 ? 199.927 216.511 208.449 1.00 102.14 1028 LYS D N 1
ATOM 17138 C CA . LYS C 1 1028 ? 200.751 215.858 209.461 1.00 101.67 1028 LYS D CA 1
ATOM 17139 C C . LYS C 1 1028 ? 199.908 215.394 210.643 1.00 104.05 1028 LYS D C 1
ATOM 17140 O O . LYS C 1 1028 ? 200.104 214.289 211.159 1.00 104.44 1028 LYS D O 1
ATOM 17146 N N . GLY C 1 1029 ? 198.968 216.229 211.087 1.00 105.42 1029 GLY D N 1
ATOM 17147 C CA . GLY C 1 1029 ? 198.091 215.832 212.175 1.00 105.79 1029 GLY D CA 1
ATOM 17148 C C . GLY C 1 1029 ? 197.157 214.701 211.793 1.00 108.47 1029 GLY D C 1
ATOM 17149 O O . GLY C 1 1029 ? 196.941 213.772 212.577 1.00 111.70 1029 GLY D O 1
ATOM 17150 N N . VAL C 1 1030 ? 196.586 214.761 210.588 1.00 106.84 1030 VAL D N 1
ATOM 17151 C CA . VAL C 1 1030 ? 195.652 213.724 210.157 1.00 107.51 1030 VAL D CA 1
ATOM 17152 C C . VAL C 1 1030 ? 196.362 212.380 210.037 1.00 107.46 1030 VAL D C 1
ATOM 17153 O O . VAL C 1 1030 ? 195.855 211.349 210.497 1.00 103.21 1030 VAL D O 1
ATOM 17157 N N . MET C 1 1031 ? 197.548 212.369 209.430 1.00 109.88 1031 MET D N 1
ATOM 17158 C CA . MET C 1 1031 ? 198.265 211.122 209.198 1.00 110.44 1031 MET D CA 1
ATOM 17159 C C . MET C 1 1031 ? 199.185 210.726 210.347 1.00 109.24 1031 MET D C 1
ATOM 17160 O O . MET C 1 1031 ? 199.538 209.547 210.457 1.00 105.51 1031 MET D O 1
ATOM 17165 N N . GLY C 1 1032 ? 199.571 211.666 211.204 1.00 110.78 1032 GLY D N 1
ATOM 17166 C CA . GLY C 1 1032 ? 200.522 211.405 212.264 1.00 110.16 1032 GLY D CA 1
ATOM 17167 C C . GLY C 1 1032 ? 199.874 210.983 213.565 1.00 112.91 1032 GLY D C 1
ATOM 17168 O O . GLY C 1 1032 ? 198.728 210.529 213.607 1.00 105.41 1032 GLY D O 1
ATOM 17169 N N . LYS C 1 1033 ? 200.632 211.140 214.645 1.00 119.66 1033 LYS D N 1
ATOM 17170 C CA . LYS C 1 1033 ? 200.208 210.759 215.980 1.00 123.53 1033 LYS D CA 1
ATOM 17171 C C . LYS C 1 1033 ? 199.761 211.999 216.755 1.00 126.09 1033 LYS D C 1
ATOM 17172 O O . LYS C 1 1033 ? 199.657 213.098 216.201 1.00 123.31 1033 LYS D O 1
ATOM 17178 N N . GLN C 1 1034 ? 199.471 211.809 218.048 1.00 127.14 1034 GLN D N 1
ATOM 17179 C CA . GLN C 1 1034 ? 199.054 212.870 218.980 1.00 127.90 1034 GLN D CA 1
ATOM 17180 C C . GLN C 1 1034 ? 197.968 213.770 218.389 1.00 128.17 1034 GLN D C 1
ATOM 17181 O O . GLN C 1 1034 ? 197.831 214.937 218.765 1.00 124.11 1034 GLN D O 1
ATOM 17187 N N . GLU C 1 1035 ? 197.165 213.220 217.486 1.00 128.95 1035 GLU D N 1
ATOM 17188 C CA . GLU C 1 1035 ? 196.079 213.952 216.846 1.00 127.44 1035 GLU D CA 1
ATOM 17189 C C . GLU C 1 1035 ? 194.980 212.950 216.506 1.00 127.53 1035 GLU D C 1
ATOM 17190 O O . GLU C 1 1035 ? 194.970 211.825 217.015 1.00 126.74 1035 GLU D O 1
ATOM 17196 N N . GLY C 1 1036 ? 194.056 213.355 215.649 1.00 122.97 1036 GLY D N 1
ATOM 17197 C CA . GLY C 1 1036 ? 192.977 212.491 215.205 1.00 120.71 1036 GLY D CA 1
ATOM 17198 C C . GLY C 1 1036 ? 191.687 213.263 215.014 1.00 121.91 1036 GLY D C 1
ATOM 17199 O O . GLY C 1 1036 ? 191.386 214.218 215.731 1.00 119.29 1036 GLY D O 1
ATOM 17200 N N . VAL C 1 1037 ? 190.904 212.841 214.026 1.00 124.17 1037 VAL D N 1
ATOM 17201 C CA . VAL C 1 1037 ? 189.619 213.465 213.726 1.00 126.16 1037 VAL D CA 1
ATOM 17202 C C . VAL C 1 1037 ? 188.574 212.368 213.562 1.00 129.56 1037 VAL D C 1
ATOM 17203 O O . VAL C 1 1037 ? 188.921 211.237 213.188 1.00 128.85 1037 VAL D O 1
ATOM 17207 N N . PRO C 1 1038 ? 187.300 212.643 213.830 1.00 131.33 1038 PRO D N 1
ATOM 17208 C CA . PRO C 1 1038 ? 186.268 211.622 213.629 1.00 129.69 1038 PRO D CA 1
ATOM 17209 C C . PRO C 1 1038 ? 186.100 211.285 212.155 1.00 125.81 1038 PRO D C 1
ATOM 17210 O O . PRO C 1 1038 ? 186.544 212.009 211.262 1.00 121.41 1038 PRO D O 1
ATOM 17214 N N . THR C 1 1039 ? 185.455 210.144 211.908 1.00 124.88 1039 THR D N 1
ATOM 17215 C CA . THR C 1 1039 ? 185.218 209.712 210.537 1.00 125.40 1039 THR D CA 1
ATOM 17216 C C . THR C 1 1039 ? 184.225 210.607 209.806 1.00 121.05 1039 THR D C 1
ATOM 17217 O O . THR C 1 1039 ? 184.255 210.661 208.572 1.00 115.20 1039 THR D O 1
ATOM 17221 N N . ILE C 1 1040 ? 183.355 211.310 210.534 1.00 120.72 1040 ILE D N 1
ATOM 17222 C CA . ILE C 1 1040 ? 182.316 212.110 209.891 1.00 117.68 1040 ILE D CA 1
ATOM 17223 C C . ILE C 1 1040 ? 182.930 213.271 209.115 1.00 116.00 1040 ILE D C 1
ATOM 17224 O O . ILE C 1 1040 ? 182.557 213.536 207.965 1.00 113.46 1040 ILE D O 1
ATOM 17229 N N . ILE C 1 1041 ? 183.884 213.977 209.726 1.00 116.85 1041 ILE D N 1
ATOM 17230 C CA . ILE C 1 1041 ? 184.486 215.129 209.061 1.00 114.64 1041 ILE D CA 1
ATOM 17231 C C . ILE C 1 1041 ? 185.325 214.683 207.868 1.00 114.40 1041 ILE D C 1
ATOM 17232 O O . ILE C 1 1041 ? 185.322 215.332 206.815 1.00 109.70 1041 ILE D O 1
ATOM 17237 N N . LEU C 1 1042 ? 186.046 213.568 208.007 1.00 117.35 1042 LEU D N 1
ATOM 17238 C CA . LEU C 1 1042 ? 186.817 213.046 206.883 1.00 113.91 1042 LEU D CA 1
ATOM 17239 C C . LEU C 1 1042 ? 185.905 212.632 205.734 1.00 110.93 1042 LEU D C 1
ATOM 17240 O O . LEU C 1 1042 ? 186.209 212.896 204.564 1.00 104.79 1042 LEU D O 1
ATOM 17245 N N . VAL C 1 1043 ? 184.780 211.985 206.049 1.00 114.67 1043 VAL D N 1
ATOM 17246 C CA . VAL C 1 1043 ? 183.832 211.584 205.013 1.00 113.51 1043 VAL D CA 1
ATOM 17247 C C . VAL C 1 1043 ? 183.254 212.809 204.316 1.00 111.49 1043 VAL D C 1
ATOM 17248 O O . VAL C 1 1043 ? 183.131 212.842 203.085 1.00 108.15 1043 VAL D O 1
ATOM 17252 N N . TRP C 1 1044 ? 182.890 213.835 205.091 1.00 110.54 1044 TRP D N 1
ATOM 17253 C CA . TRP C 1 1044 ? 182.366 215.063 204.500 1.00 107.23 1044 TRP D CA 1
ATOM 17254 C C . TRP C 1 1044 ? 183.394 215.718 203.586 1.00 107.11 1044 TRP D C 1
ATOM 17255 O O . TRP C 1 1044 ? 183.061 216.158 202.478 1.00 109.25 1044 TRP D O 1
ATOM 17266 N N . ALA C 1 1045 ? 184.649 215.790 204.035 1.00 104.71 1045 ALA D N 1
ATOM 17267 C CA . ALA C 1 1045 ? 185.696 216.396 203.221 1.00 102.95 1045 ALA D CA 1
ATOM 17268 C C . ALA C 1 1045 ? 185.918 215.614 201.934 1.00 103.19 1045 ALA D C 1
ATOM 17269 O O . ALA C 1 1045 ? 186.057 216.205 200.857 1.00 101.68 1045 ALA D O 1
ATOM 17271 N N . ILE C 1 1046 ? 185.946 214.282 202.024 1.00 107.47 1046 ILE D N 1
ATOM 17272 C CA . ILE C 1 1046 ? 186.160 213.459 200.837 1.00 109.02 1046 ILE D CA 1
ATOM 17273 C C . ILE C 1 1046 ? 185.004 213.620 199.858 1.00 106.78 1046 ILE D C 1
ATOM 17274 O O . ILE C 1 1046 ? 185.212 213.736 198.644 1.00 105.16 1046 ILE D O 1
ATOM 17279 N N . LEU C 1 1047 ? 183.768 213.629 200.366 1.00 104.98 1047 LEU D N 1
ATOM 17280 C CA . LEU C 1 1047 ? 182.611 213.793 199.491 1.00 102.49 1047 LEU D CA 1
ATOM 17281 C C . LEU C 1 1047 ? 182.622 215.154 198.806 1.00 102.14 1047 LEU D C 1
ATOM 17282 O O . LEU C 1 1047 ? 182.368 215.251 197.598 1.00 104.08 1047 LEU D O 1
ATOM 17287 N N . LEU C 1 1048 ? 182.918 216.218 199.559 1.00 100.55 1048 LEU D N 1
ATOM 17288 C CA . LEU C 1 1048 ? 182.977 217.549 198.964 1.00 102.56 1048 LEU D CA 1
ATOM 17289 C C . LEU C 1 1048 ? 184.080 217.633 197.917 1.00 104.75 1048 LEU D C 1
ATOM 17290 O O . LEU C 1 1048 ? 183.890 218.227 196.848 1.00 105.35 1048 LEU D O 1
ATOM 17295 N N . SER C 1 1049 ? 185.241 217.041 198.207 1.00 104.66 1049 SER D N 1
ATOM 17296 C CA . SER C 1 1049 ? 186.341 217.054 197.250 1.00 103.30 1049 SER D CA 1
ATOM 17297 C C . SER C 1 1049 ? 185.977 216.304 195.976 1.00 108.65 1049 SER D C 1
ATOM 17298 O O . SER C 1 1049 ? 186.270 216.769 194.868 1.00 108.24 1049 SER D O 1
ATOM 17301 N N . SER C 1 1050 ? 185.342 215.137 196.113 1.00 110.44 1050 SER D N 1
ATOM 17302 C CA . SER C 1 1050 ? 184.937 214.374 194.938 1.00 106.05 1050 SER D CA 1
ATOM 17303 C C . SER C 1 1050 ? 183.914 215.142 194.112 1.00 105.22 1050 SER D C 1
ATOM 17304 O O . SER C 1 1050 ? 183.994 215.165 192.877 1.00 104.87 1050 SER D O 1
ATOM 17307 N N . ILE C 1 1051 ? 182.948 215.782 194.776 1.00 105.36 1051 ILE D N 1
ATOM 17308 C CA . ILE C 1 1051 ? 181.936 216.552 194.057 1.00 106.05 1051 ILE D CA 1
ATOM 17309 C C . ILE C 1 1051 ? 182.584 217.707 193.303 1.00 109.91 1051 ILE D C 1
ATOM 17310 O O . ILE C 1 1051 ? 182.283 217.953 192.128 1.00 112.21 1051 ILE D O 1
ATOM 17315 N N . LEU C 1 1052 ? 183.493 218.429 193.967 1.00 109.35 1052 LEU D N 1
ATOM 17316 C CA . LEU C 1 1052 ? 184.163 219.551 193.316 1.00 108.91 1052 LEU D CA 1
ATOM 17317 C C . LEU C 1 1052 ? 185.002 219.087 192.133 1.00 110.61 1052 LEU D C 1
ATOM 17318 O O . LEU C 1 1052 ? 184.993 219.721 191.071 1.00 110.05 1052 LEU D O 1
ATOM 17323 N N . THR C 1 1053 ? 185.735 217.981 192.295 1.00 111.54 1053 THR D N 1
ATOM 17324 C CA . THR C 1 1053 ? 186.556 217.470 191.203 1.00 111.41 1053 THR D CA 1
ATOM 17325 C C . THR C 1 1053 ? 185.697 217.044 190.020 1.00 110.71 1053 THR D C 1
ATOM 17326 O O . THR C 1 1053 ? 186.032 217.334 188.865 1.00 107.14 1053 THR D O 1
ATOM 17330 N N . LEU C 1 1054 ? 184.584 216.355 190.286 1.00 111.66 1054 LEU D N 1
ATOM 17331 C CA . LEU C 1 1054 ? 183.706 215.928 189.202 1.00 110.10 1054 LEU D CA 1
ATOM 17332 C C . LEU C 1 1054 ? 183.093 217.124 188.485 1.00 110.20 1054 LEU D C 1
ATOM 17333 O O . LEU C 1 1054 ? 182.997 217.133 187.252 1.00 112.32 1054 LEU D O 1
ATOM 17338 N N . LEU C 1 1055 ? 182.674 218.144 189.239 1.00 110.98 1055 LEU D N 1
ATOM 17339 C CA . LEU C 1 1055 ? 182.107 219.334 188.613 1.00 115.93 1055 LEU D CA 1
ATOM 17340 C C . LEU C 1 1055 ? 183.143 220.064 187.767 1.00 115.44 1055 LEU D C 1
ATOM 17341 O O . LEU C 1 1055 ? 182.835 220.539 186.668 1.00 115.14 1055 LEU D O 1
ATOM 17346 N N . TRP C 1 1056 ? 184.378 220.168 188.265 1.00 113.90 1056 TRP D N 1
ATOM 17347 C CA . TRP C 1 1056 ? 185.429 220.831 187.499 1.00 114.80 1056 TRP D CA 1
ATOM 17348 C C . TRP C 1 1056 ? 185.769 220.055 186.232 1.00 117.00 1056 TRP D C 1
ATOM 17349 O O . TRP C 1 1056 ? 185.982 220.654 185.171 1.00 117.44 1056 TRP D O 1
ATOM 17360 N N . VAL C 1 1057 ? 185.833 218.724 186.322 1.00 115.95 1057 VAL D N 1
ATOM 17361 C CA . VAL C 1 1057 ? 186.131 217.914 185.145 1.00 117.51 1057 VAL D CA 1
ATOM 17362 C C . VAL C 1 1057 ? 185.010 218.024 184.118 1.00 118.00 1057 VAL D C 1
ATOM 17363 O O . VAL C 1 1057 ? 185.263 218.170 182.916 1.00 117.58 1057 VAL D O 1
ATOM 17367 N N . ARG C 1 1058 ? 183.755 217.959 184.572 1.00 115.74 1058 ARG D N 1
ATOM 17368 C CA . ARG C 1 1058 ? 182.628 218.045 183.648 1.00 116.73 1058 ARG D CA 1
ATOM 17369 C C . ARG C 1 1058 ? 182.582 219.399 182.951 1.00 118.73 1058 ARG D C 1
ATOM 17370 O O . ARG C 1 1058 ? 182.331 219.476 181.742 1.00 117.21 1058 ARG D O 1
ATOM 17378 N N . ILE C 1 1059 ? 182.821 220.476 183.692 1.00 123.27 1059 ILE D N 1
ATOM 17379 C CA . ILE C 1 1059 ? 182.804 221.816 183.120 1.00 125.21 1059 ILE D CA 1
ATOM 17380 C C . ILE C 1 1059 ? 184.220 222.262 182.777 1.00 119.62 1059 ILE D C 1
ATOM 17381 O O . ILE C 1 1059 ? 184.720 221.987 181.686 1.00 115.62 1059 ILE D O 1
#

B-factor: mean 51.39, std 37.06, range [1.06, 155.16]

Solvent-accessible surface area: 98586 Å² total; per-residue (Å²): 171,116,108,42,209,82,68,0,34,122,118,47,101,25,63,70,79,82,15,84,52,2,69,115,34,3,84,87,29,56,45,30,34,76,96,12,37,105,18,8,80,117,78,54,9,148,126,8,122,74,32,11,73,55,0,3,91,4,18,71,89,58,7,80,40,32,43,65,52,6,86,12,13,78,42,4,23,62,39,63,20,40,45,91,60,0,35,108,55,39,38,84,144,85,125,110,35,110,2,15,26,2,0,0,0,0,21,10,84,46,12,89,162,43,67,12,36,55,9,1,2,2,0,0,0,2,0,0,3,40,8,22,44,115,52,7,6,1,0,0,4,1,23,12,0,28,15,7,8,40,34,5,2,43,49,0,8,100,2,0,37,58,0,4,10,10,0,84,99,10,89,0,46,2,14,0,0,51,61,13,31,76,79,209,97,60,74,5,112,119,35,74,49,88,47,0,6,132,59,24,74,56,13,82,80,51,7,22,68,1,17,2,91,4,39,31,34,33,55,151,10,112,157,87,52,177,134,18,56,79,54,170,103,59,66,92,8,61,4,72,80,71,175,52,2,59,11,24,25,77,58,36,4,6,127,110,64,69,161,18,119,101,36,91,70,3,4,69,0,0,1,2,0,21,39,22,86,89,88,123,103,72,62,129,68,4,4,3,0,0,4,1,3,6,0,0,0,2,14,23,4,1,11,20,1,1,1,0,34,12,46,11,5,1,7,17,1,76,3,2,34,5,0,0,0,2,3,29,15,78,98,16,1,72,65,7,0,0,0,0,2,7,26,53,44,39,87,37,74,202,105,8,111,50,7,8,84,36,31,22,63,10,18,4,37,0,30,0,9,6,26,26,4,0,0,9,1,23,32,4,2,0,2,0,23,8,35,7,6,2,19,61,98,12,84,56,120,105,98,94,107,36,37,146,23,1,0,138,1,75,35,0,6,37,1,5,107,62,140,115,12,22,56,14,194,104,31,69,93,93,59,24,98,133,32,0,82,87,0,3,42,44,31,15,47,77,182,14,53,3,3,105,68,2,4,0,4,30,66,17,73,17,22,25,33,5,2,0,4,11,8,0,25,70,7,1,57,2,2,6,3,58,15,193,89,37,1,4,52,2,70,17,36,149,59,27,24,64,14,5,89,34,8,17,107,97,0,43,0,13,5,73,6,43,107,36,128,12,0,2,65,136,54,16,161,73,71,28,13,79,76,50,0,27,73,7,1,19,40,34,4,39,70,0,45,24,0,82,4,11,36,28,37,6,26,10,3,0,25,5,8,18,50,50,77,52,22,23,68,135,98,49,128,130,5,40,115,11,53,100,36,21,94,116,10,72,58,32,2,16,104,33,26,18,81,20,11,67,9,14,60,82,30,81,81,52,35,41,10,28,123,3,6,3,2,1,0,0,9,17,36,0,16,103,18,6,94,85,107,85,153,54,71,85,96,112,128,120,43,23,4,19,25,24,0,6,9,14,0,46,4,2,54,72,0,35,101,50,4,55,44,86,25,77,109,114,38,147,123,103,119,38,39,16,119,21,32,50,115,41,2,91,93,0,40,69,1,0,90,47,5,43,90,14,52,90,32,134,122,75,44,26,55,46,109,1,39,95,147,2,97,98,69,7,50,79,54,20,112,87,57,92,204,181,173,116,86,39,209,82,67,0,32,116,118,56,102,27,64,74,77,83,15,81,52,1,66,109,39,2,79,92,26,55,45,36,30,77,96,12,39,106,19,10,81,115,82,54,9,149,121,8,120,74,30,12,72,52,0,3,90,4,20,74,84,53,9,88,40,31,44,72,70,6,87,12,14,79,40,4,24,63,43,63,21,41,44,101,62,0,34,75,53,41,37,83,144,84,126,110,34,111,2,15,28,2,0,1,0,0,20,11,83,45,10,93,166,42,67,12,36,54,9,2,3,2,0,0,0,2,0,0,3,42,7,24,48,114,53,7,7,1,0,0,5,1,23,12,0,26,12,6,9,37,20,5,2,43,48,0,4,91,2,0,38,61,0,5,4,10,0,84,100,12,89,0,47,1,15,0,0,48,60,13,33,78,80,209,96,59,74,6,111,121,34,71,50,88,51,0,8,140,52,23,70,56,14,83,81,50,7,22,68,1,16,4,89,4,38,31,34,35,53,127,4,115,157,87,48,176,133,16,50,77,51,170,110,62,70,89,8,61,4,72,77,80,180,50,1,60,12,24,24,76,58,36,3,5,134,107,63,60,157,20,120,98,41,89,68,4,3,73,0,0,1,2,0,22,38,23,85,89,88,126,102,73,64,129,67,4,4,3,0,0,4,1,1,6,0,0,0,2,12,23,4,1,13,20,0,2,2,1,35,13,46,10,6,1,7,15,1,76,2,1,32,2,0,0,0,1,3,31,16,77,99,18,1,70,67,7,0,0,0,0,3,6,25,50,43,41,88,38,72,198,105,8,106,47,6,9,77,37,32,22,67,9,20,4,37,0,17,0,12,7,27,28,4,0,0,11,1,22,31,5,3,0,2,0,19,5,34,7,2,1,19,63,95,11,89,58,122,102,103,94,107,36,36,142,23,0,0,137,2,74,29,0,6,33,1,4,108,62,135,115,12,23,53,11,194,102,22,63,96,92,62,26,96,131,32,0,83,87,0,3,40,44,32,16,47,85,180,14,53,3,3,103,69,1,4,1,4,30,65,16,72,18,23,25,29,4,1,0,4,10,8,0,25,68,6,1,59,3,0,8,3,55,11,175,89,35,2,6,52,3,69,18,37,146,60,27,26,66,14,5,74,33,7,18,119,108,0,41,0,13,5,72,7,41,106,37,131,11,0,2,67,139,52,16,166,74,70,29,12,76,73,48,0,22,75,14,1,19,57,4,38,79,0,46,28,0,82,4,6,35,27,36,4,26,8,2,0,27,6,7,20,49,48,81,55,20,23,67,135,97,49,127,132,6,38,116,10,51,97,36,22,100,120,14,76,61,35,2,18,98,30,26,16,78,18,6,67,8,16,54,81,29,81,83,52,32,42,12,30,123,1,5,3,4,0,0,0,10,18,34,0,17,103,18,6,99,84,101,82,152,54,72,81,98,114,125,123,40,20,4,20,25,23,0,6,9,12,0,44,5,2,56,71,0,35,100,50,4,55,44,87,27,74,108,113,37,146,123,104,116,36,36,13,125,18,34,51,111,45,2,84,97,0,40,68,1,0,92,44,6,43,82,13,48,87,26,130,124,74,42,21,50,42,108,0,37,96,148,1,101,99,68,10,50,77,54,21,112,86,61,93,204,180,173,116,87,40,211,78,65,0,35,108,119,48,102,24,59,74,80,99,16,83,59,0,67,115,30,2,83,96,29,53,47,27,32,75,98,11,42,100,20,7,82,112,79,59,9,152,108,9,122,75,31,9,71,53,0,4,91,2,17,77,81,51,8,79,32,30,44,57,53,8,84,10,19,81,36,4,25,60,35,50,31,46,47,97,67,0,42,74,54,42,46,86,163,67,126,111,32,115,1,16,29,1,0,0,0,0,20,10,82,46,10,87,160,44,70,12,38,50,9,1,0,1,0,0,0,2,0,0,3,42,7,27,42,116,54,8,6,0,0,0,4,1,21,13,0,26,15,7,10,37,36,5,2,42,47,0,6,88,4,0,35,73,0,3,4,12,0,83,99,11,88,0,46,2,14,0,0,48,55,13,31,77,81,210,94,66,72,5,118,117,34,71,50,87,48,0,8,134,53,24,73,53,14,83,80,52,7,21,58,0,16,3,94,4,41,32,35,36,52,151,12,114,158,85,52,176,131,17,56,80,55,173,101,60,72,95,9,63,4,70,80,75,178,52,1,60,13,23,20,78,54,38,4,6,128,111,62,70,159,17,119,99,39,88,71,4,4,72,0,0,2,2,0,21,38,21,81,88,87,129,100,71,63,130,67,4,4,3,0,0,4,1,2,6,0,0,0,2,11,24,4,1,12,19,0,0,1,1,36,14,45,10,5,0,7,17,1,74,2,2,24,18,0,0,0,2,3,26,17,75,96,18,1,70,66,4,0,0,0,0,2,6,30,52,41,40,86,38,74,205,120,4,110,48,7,9,83,38,31,23,68,11,19,5,38,0,23,0,11,7,25,27,4,0,0,8,1,22,31,3,2,0,1,0,23,5,36,8,4,2,18,64,97,12,88,54,119,114,96,86,102,43,32,136,22,0,0,136,1,70,30,0,7,36,1,5,111,61,139,115,11,22,55,13,194,101,23,62,95,93,87,25,89,135,29,0,71,66,0,3,43,46,37,17,48,83,171,14,56,2,4,107,71,2,4,0,3,30,63,16,69,18,23,25,27,4,3,0,4,11,9,0,25,70,8,2,61,2,4,8,2,48,18,186,91,37,2,6,52,4,72,14,32,145,60,22,21,62,16,5,77,30,10,19,108,102,0,41,0,13,6,71,6,46,106,36,131,11,0,2,65,136,52,15,158,73,70,27,13,74,77,48,0,25,74,7,0,19,31,36,2,42,73,0,41,19,0,79,4,8,36,22,43,7,28,10,2,0,27,8,11,21,59,45,77,56,22,22,68,134,100,48,126,129,5,38,112,17,52,98,42,23,101,118,17,71,60,40,1,18,98,36,25,19,77,16,7,69,10,14,43,114,28,87,72,54,39,53,13,29,103,3,5,3,2,2,0,0,16,49,38,0,19,120,16,6,99,56,106,83,154,53,71,81,97,111,124,118,41,20,4,19,25,24,0,6,8,14,0,45,5,3,51,73,0,33,99,50,2,57,46,86,21,79,109,115,37,144,123,105,116,37,37,8,126,17,24,54,116,45,2,81,99,1,45,67,7,0,91,40,6,43,89,13,50,92,31,137,127,75,40,24,59,51,101,0,38,96,144,1,101,99,68,10,49,77,54,21,112,87,57,92,205,181

Organism: Glycine max (NCBI:txid3847)

Nearest PDB structures (foldseek):
  6wlb-assembly1_B  TM=9.483E-01  e=2.509E-88  Populus tremula x Populus tremuloides
  7ck2-assembly2_B  TM=8.986E-01  e=1.410E-40  Arabidopsis thaliana
  7ck2-assembly1_A  TM=8.845E-01  e=6.990E-40  Arabidopsis thaliana
  7ck1-assembly1_A  TM=8.867E-01  e=5.294E-39  Arabidopsis thaliana
  7ck3-assembly2_B  TM=8.542E-01  e=6.126E-38  Arabidopsis thaliana

InterPro domains:
  IPR001841 Zinc finger, RING-type [PS50089] (38-84)
  IPR005150 Cellulose synthase [PF03552] (350-1068)
  IPR013083 Zinc finger, RING/FYVE/PHD-type [G3DSA:3.30.40.10] (21-111)
  IPR027934 Cellulose synthase, RING-type zinc finger [PF14569] (31-104)
  IPR029044 Nucleotide-diphospho-sugar transferases [G3DSA:3.90.550.10] (496-644)
  IPR029044 Nucleotide-diphospho-sugar transferases [SSF53448] (363-878)

Radius of gyration: 41.99 Å; Cα contacts (8 Å, |Δi|>4): 3371; chains: 3; bounding box: 115×116×88 Å